Protein 2KC7 (pdb70)

Foldseek 3Di:
DCLLVVLLVCLVVLVQVVSLVSLVVVVVVDVPCNLSSLQSNLSSVVVVPNLVSNLVSLVVSVVVPVVRCSVVVNVVSLVVCVVPDCPCPCVSPNDDDDD

CATH classification: 1.25.40.10

Radius of gyration: 13.94 Å; Cα contacts (8 Å, |Δi|>4): 103; chains: 1; bounding box: 22×39×33 Å

InterPro domains:
  IPR011990 Tetratricopeptide-like helical domain superfamily [G3DSA:1.25.40.10] (1-91)
  IPR011990 Tetratricopeptide-like helical domain superfamily [SSF48452] (9-90)
  IPR019734 Tetratricopeptide repeat [PF00515] (36-67)
  IPR019734 Tetratricopeptide repeat [PS50005] (35-68)
  IPR019734 Tetratricopeptide repeat [SM00028] (35-68)

Structure (mmCIF, N/CA/C/O backbone):
data_2KC7
#
_entry.id   2KC7
#
loop_
_atom_site.group_PDB
_atom_site.id
_atom_site.type_symbol
_atom_site.label_atom_id
_atom_site.label_alt_id
_atom_site.label_comp_id
_atom_site.label_asym_id
_atom_site.label_entity_id
_atom_site.label_seq_id
_atom_site.pdbx_PDB_ins_code
_atom_site.Cartn_x
_atom_site.Cartn_y
_atom_site.Cartn_z
_atom_site.occupancy
_atom_site.B_iso_or_equiv
_atom_site.auth_seq_id
_atom_site.auth_comp_id
_atom_site.auth_asym_id
_atom_site.auth_atom_id
_atom_site.pdbx_PDB_model_num
ATOM 1 N N . MET A 1 1 ? -3.820 11.199 16.458 1.00 51.53 1 MET A N 1
ATOM 2 C CA . MET A 1 1 ? -5.066 10.665 15.861 1.00 1.14 1 MET A CA 1
ATOM 3 C C . MET A 1 1 ? -4.750 9.996 14.533 1.00 42.10 1 MET A C 1
ATOM 4 O O . MET A 1 1 ? -3.586 9.909 14.141 1.00 20.52 1 MET A O 1
ATOM 20 N N . ASP A 1 2 ? -5.780 9.525 13.840 1.00 4.10 2 ASP A N 1
ATOM 21 C CA . ASP A 1 2 ? -5.590 8.862 12.555 1.00 53.04 2 ASP A CA 1
ATOM 22 C C . ASP A 1 2 ? -5.447 9.900 11.446 1.00 15.14 2 ASP A C 1
ATOM 23 O O . ASP A 1 2 ? -6.425 10.271 10.792 1.00 63.12 2 ASP A O 1
ATOM 32 N N . GLN A 1 3 ? -4.228 10.393 11.267 1.00 31.20 3 GLN A N 1
ATOM 33 C CA . GLN A 1 3 ? -3.943 11.395 10.244 1.00 40.11 3 GLN A CA 1
ATOM 34 C C . GLN A 1 3 ? -4.002 10.763 8.864 1.00 73.20 3 GLN A C 1
ATOM 35 O O . GLN A 1 3 ? -4.247 11.431 7.855 1.00 33.12 3 GLN A O 1
ATOM 49 N N . LEU A 1 4 ? -3.786 9.460 8.844 1.00 14.25 4 LEU A N 1
ATOM 50 C CA . LEU A 1 4 ? -3.868 8.673 7.631 1.00 21.23 4 LEU A CA 1
ATOM 51 C C . LEU A 1 4 ? -5.260 8.756 7.014 1.00 61.33 4 LEU A C 1
ATOM 52 O O . LEU A 1 4 ? -5.415 8.542 5.817 1.00 41.21 4 LEU A O 1
ATOM 68 N N . LYS A 1 5 ? -6.268 9.045 7.840 1.00 52.11 5 LYS A N 1
ATOM 69 C CA . LYS A 1 5 ? -7.639 9.221 7.360 1.00 64.15 5 LYS A CA 1
ATOM 70 C C . LYS A 1 5 ? -7.685 10.195 6.187 1.00 72.43 5 LYS A C 1
ATOM 71 O O . LYS A 1 5 ? -8.356 9.937 5.189 1.00 52.34 5 LYS A O 1
ATOM 90 N N . THR A 1 6 ? -6.956 11.301 6.307 1.00 51.10 6 THR A N 1
ATOM 91 C CA . THR A 1 6 ? -6.875 12.292 5.241 1.00 13.51 6 THR A CA 1
ATOM 92 C C . THR A 1 6 ? -6.337 11.653 3.963 1.00 32.45 6 THR A C 1
ATOM 93 O O . THR A 1 6 ? -6.851 11.880 2.866 1.00 45.52 6 THR A O 1
ATOM 104 N N . ILE A 1 7 ? -5.315 10.831 4.131 1.00 41.14 7 ILE A N 1
ATOM 105 C CA . ILE A 1 7 ? -4.706 10.102 3.031 1.00 33.51 7 ILE A CA 1
ATOM 106 C C . ILE A 1 7 ? -5.688 9.084 2.453 1.00 4.34 7 ILE A C 1
ATOM 107 O O . ILE A 1 7 ? -5.814 8.945 1.237 1.00 62.41 7 ILE A O 1
ATOM 123 N N . LYS A 1 8 ? -6.397 8.398 3.340 1.00 11.24 8 LYS A N 1
ATOM 124 C CA . LYS A 1 8 ? -7.415 7.433 2.945 1.00 14.34 8 LYS A CA 1
ATOM 125 C C . LYS A 1 8 ? -8.506 8.118 2.124 1.00 3.11 8 LYS A C 1
ATOM 126 O O . LYS A 1 8 ? -9.029 7.547 1.165 1.00 11.52 8 LYS A O 1
ATOM 145 N N . GLU A 1 9 ? -8.830 9.352 2.497 1.00 22.03 9 GLU A N 1
ATOM 146 C CA . GLU A 1 9 ? -9.781 10.161 1.744 1.00 13.50 9 GLU A CA 1
ATOM 147 C C . GLU A 1 9 ? -9.232 10.476 0.356 1.00 43.42 9 GLU A C 1
ATOM 148 O O . GLU A 1 9 ? -9.938 10.357 -0.645 1.00 12.20 9 GLU A O 1
ATOM 160 N N . LEU A 1 10 ? -7.964 10.868 0.304 1.00 53.12 10 LEU A N 1
ATOM 161 C CA . LEU A 1 10 ? -7.304 11.199 -0.958 1.00 42.14 10 LEU A CA 1
ATOM 162 C C . LEU A 1 10 ? -7.286 9.994 -1.892 1.00 31.30 10 LEU A C 1
ATOM 163 O O . LEU A 1 10 ? -7.599 10.112 -3.076 1.00 23.53 10 LEU A O 1
ATOM 179 N N . ILE A 1 11 ? -6.938 8.836 -1.344 1.00 13.45 11 ILE A N 1
ATOM 180 C CA . ILE A 1 11 ? -6.893 7.595 -2.112 1.00 74.21 11 ILE A CA 1
ATOM 181 C C . ILE A 1 11 ? -8.261 7.271 -2.722 1.00 14.12 11 ILE A C 1
ATOM 182 O O . ILE A 1 11 ? -8.351 6.842 -3.872 1.00 72.00 11 ILE A O 1
ATOM 198 N N . ASN A 1 12 ? -9.325 7.503 -1.962 1.00 42.20 12 ASN A N 1
ATOM 199 C CA . ASN A 1 12 ? -10.679 7.259 -2.455 1.00 2.33 12 ASN A CA 1
ATOM 200 C C . ASN A 1 12 ? -11.049 8.247 -3.555 1.00 30.33 12 ASN A C 1
ATOM 201 O O . ASN A 1 12 ? -11.691 7.882 -4.539 1.00 13.20 12 ASN A O 1
ATOM 212 N N . GLN A 1 13 ? -10.625 9.493 -3.392 1.00 30.42 13 GLN A N 1
ATOM 213 C CA . GLN A 1 13 ? -10.925 10.540 -4.363 1.00 51.13 13 GLN A CA 1
ATOM 214 C C . GLN A 1 13 ? -10.193 10.309 -5.681 1.00 50.14 13 GLN A C 1
ATOM 215 O O . GLN A 1 13 ? -10.665 10.722 -6.739 1.00 73.32 13 GLN A O 1
ATOM 229 N N . GLY A 1 14 ? -9.056 9.635 -5.612 1.00 10.22 14 GLY A N 1
ATOM 230 C CA . GLY A 1 14 ? -8.222 9.462 -6.787 1.00 42.34 14 GLY A CA 1
ATOM 231 C C . GLY A 1 14 ? -6.994 10.342 -6.715 1.00 32.22 14 GLY A C 1
ATOM 232 O O . GLY A 1 14 ? -6.194 10.406 -7.649 1.00 74.41 14 GLY A O 1
ATOM 236 N N . ASP A 1 15 ? -6.837 10.995 -5.575 1.00 72.42 15 ASP A N 1
ATOM 237 C CA . ASP A 1 15 ? -5.730 11.909 -5.340 1.00 1.11 15 ASP A CA 1
ATOM 238 C C . ASP A 1 15 ? -4.559 11.145 -4.725 1.00 40.23 15 ASP A C 1
ATOM 239 O O . ASP A 1 15 ? -3.965 11.564 -3.728 1.00 4.22 15 ASP A O 1
ATOM 248 N N . ILE A 1 16 ? -4.243 10.016 -5.348 1.00 10.31 16 ILE A N 1
ATOM 249 C CA . ILE A 1 16 ? -3.223 9.095 -4.865 1.00 55.23 16 ILE A CA 1
ATOM 250 C C . ILE A 1 16 ? -1.857 9.768 -4.722 1.00 23.52 16 ILE A C 1
ATOM 251 O O . ILE A 1 16 ? -1.119 9.469 -3.788 1.00 21.20 16 ILE A O 1
ATOM 267 N N . GLU A 1 17 ? -1.528 10.682 -5.625 1.00 61.14 17 GLU A N 1
ATOM 268 C CA . GLU A 1 17 ? -0.221 11.336 -5.593 1.00 1.43 17 GLU A CA 1
ATOM 269 C C . GLU A 1 17 ? -0.011 12.109 -4.293 1.00 13.54 17 GLU A C 1
ATOM 270 O O . GLU A 1 17 ? 1.057 12.033 -3.684 1.00 61.04 17 GLU A O 1
ATOM 282 N N . ASN A 1 18 ? -1.029 12.840 -3.862 1.00 61.43 18 ASN A N 1
ATOM 283 C CA . ASN A 1 18 ? -0.954 13.574 -2.603 1.00 15.03 18 ASN A CA 1
ATOM 284 C C . ASN A 1 18 ? -1.005 12.611 -1.431 1.00 21.33 18 ASN A C 1
ATOM 285 O O . ASN A 1 18 ? -0.367 12.829 -0.402 1.00 61.14 18 ASN A O 1
ATOM 296 N N . ALA A 1 19 ? -1.766 11.541 -1.604 1.00 75.23 19 ALA A N 1
ATOM 297 C CA . ALA A 1 19 ? -1.853 10.494 -0.601 1.00 2.42 19 ALA A CA 1
ATOM 298 C C . ALA A 1 19 ? -0.486 9.858 -0.380 1.00 52.02 19 ALA A C 1
ATOM 299 O O . ALA A 1 19 ? 0.005 9.795 0.744 1.00 14.13 19 ALA A O 1
ATOM 306 N N . LEU A 1 20 ? 0.130 9.409 -1.470 1.00 42.42 20 LEU A N 1
ATOM 307 C CA . LEU A 1 20 ? 1.457 8.808 -1.427 1.00 51.03 20 LEU A CA 1
ATOM 308 C C . LEU A 1 20 ? 2.463 9.774 -0.826 1.00 75.33 20 LEU A C 1
ATOM 309 O O . LEU A 1 20 ? 3.324 9.380 -0.045 1.00 42.51 20 LEU A O 1
ATOM 325 N N . GLN A 1 21 ? 2.340 11.040 -1.199 1.00 12.24 21 GLN A N 1
ATOM 326 C CA . GLN A 1 21 ? 3.225 12.080 -0.711 1.00 21.11 21 GLN A CA 1
ATOM 327 C C . GLN A 1 21 ? 3.176 12.158 0.812 1.00 2.32 21 GLN A C 1
ATOM 328 O O . GLN A 1 21 ? 4.210 12.131 1.483 1.00 14.14 21 GLN A O 1
ATOM 342 N N . ALA A 1 22 ? 1.965 12.230 1.348 1.00 34.31 22 ALA A N 1
ATOM 343 C CA . ALA A 1 22 ? 1.761 12.300 2.786 1.00 44.20 22 ALA A CA 1
ATOM 344 C C . ALA A 1 22 ? 2.184 11.001 3.461 1.00 43.10 22 ALA A C 1
ATOM 345 O O . ALA A 1 22 ? 2.672 11.005 4.590 1.00 74.11 22 ALA A O 1
ATOM 352 N N . LEU A 1 23 ? 2.000 9.891 2.758 1.00 1.12 23 LEU A N 1
ATOM 353 C CA . LEU A 1 23 ? 2.416 8.587 3.255 1.00 4.14 23 LEU A CA 1
ATOM 354 C C . LEU A 1 23 ? 3.935 8.523 3.395 1.00 15.44 23 LEU A C 1
ATOM 355 O O . LEU A 1 23 ? 4.449 8.037 4.400 1.00 55.22 23 LEU A O 1
ATOM 371 N N . GLU A 1 24 ? 4.641 9.037 2.390 1.00 75.25 24 GLU A N 1
ATOM 372 C CA . GLU A 1 24 ? 6.098 9.127 2.432 1.00 44.22 24 GLU A CA 1
ATOM 373 C C . GLU A 1 24 ? 6.551 9.882 3.678 1.00 40.33 24 GLU A C 1
ATOM 374 O O . GLU A 1 24 ? 7.522 9.499 4.336 1.00 12.41 24 GLU A O 1
ATOM 386 N N . GLU A 1 25 ? 5.831 10.951 3.992 1.00 13.51 25 GLU A N 1
ATOM 387 C CA . GLU A 1 25 ? 6.120 11.758 5.175 1.00 33.42 25 GLU A CA 1
ATOM 388 C C . GLU A 1 25 ? 5.823 10.966 6.443 1.00 30.22 25 GLU A C 1
ATOM 389 O O . GLU A 1 25 ? 6.618 10.950 7.386 1.00 71.35 25 GLU A O 1
ATOM 401 N N . PHE A 1 26 ? 4.676 10.298 6.443 1.00 13.02 26 PHE A N 1
ATOM 402 C CA . PHE A 1 26 ? 4.220 9.520 7.590 1.00 11.02 26 PHE A CA 1
ATOM 403 C C . PHE A 1 26 ? 5.214 8.416 7.945 1.00 30.51 26 PHE A C 1
ATOM 404 O O . PHE A 1 26 ? 5.430 8.120 9.121 1.00 44.14 26 PHE A O 1
ATOM 421 N N . LEU A 1 27 ? 5.829 7.822 6.927 1.00 43.02 27 LEU A N 1
ATOM 422 C CA . LEU A 1 27 ? 6.810 6.759 7.136 1.00 20.44 27 LEU A CA 1
ATOM 423 C C . LEU A 1 27 ? 7.951 7.238 8.029 1.00 33.44 27 LEU A C 1
ATOM 424 O O . LEU A 1 27 ? 8.505 6.477 8.819 1.00 5.23 27 LEU A O 1
ATOM 440 N N . GLN A 1 28 ? 8.272 8.515 7.919 1.00 1.24 28 GLN A N 1
ATOM 441 C CA . GLN A 1 28 ? 9.425 9.079 8.602 1.00 25.33 28 GLN A CA 1
ATOM 442 C C . GLN A 1 28 ? 9.078 9.549 10.015 1.00 72.21 28 GLN A C 1
ATOM 443 O O . GLN A 1 28 ? 9.969 9.878 10.798 1.00 14.21 28 GLN A O 1
ATOM 457 N N . THR A 1 29 ? 7.792 9.579 10.344 1.00 13.52 29 THR A N 1
ATOM 458 C CA . THR A 1 29 ? 7.361 10.079 11.645 1.00 25.03 29 THR A CA 1
ATOM 459 C C . THR A 1 29 ? 6.670 8.987 12.472 1.00 11.44 29 THR A C 1
ATOM 460 O O . THR A 1 29 ? 6.198 9.242 13.583 1.00 42.23 29 THR A O 1
ATOM 471 N N . GLU A 1 30 ? 6.630 7.772 11.945 1.00 63.25 30 GLU A N 1
ATOM 472 C CA . GLU A 1 30 ? 5.988 6.667 12.628 1.00 11.44 30 GLU A CA 1
ATOM 473 C C . GLU A 1 30 ? 6.847 5.414 12.575 1.00 32.20 30 GLU A C 1
ATOM 474 O O . GLU A 1 30 ? 7.056 4.825 11.521 1.00 64.33 30 GLU A O 1
ATOM 486 N N . PRO A 1 31 ? 7.377 5.025 13.728 1.00 43.01 31 PRO A N 1
ATOM 487 C CA . PRO A 1 31 ? 8.179 3.807 13.891 1.00 45.02 31 PRO A CA 1
ATOM 488 C C . PRO A 1 31 ? 7.405 2.519 13.608 1.00 0.35 31 PRO A C 1
ATOM 489 O O . PRO A 1 31 ? 7.965 1.548 13.091 1.00 14.32 31 PRO A O 1
ATOM 500 N N . VAL A 1 32 ? 6.123 2.510 13.940 1.00 51.13 32 VAL A N 1
ATOM 501 C CA . VAL A 1 32 ? 5.337 1.279 13.885 1.00 12.24 32 VAL A CA 1
ATOM 502 C C . VAL A 1 32 ? 4.119 1.403 12.965 1.00 51.31 32 VAL A C 1
ATOM 503 O O . VAL A 1 32 ? 3.758 0.447 12.279 1.00 74.22 32 VAL A O 1
ATOM 516 N N . GLY A 1 33 ? 3.523 2.589 12.913 1.00 62.11 33 GLY A N 1
ATOM 517 C CA . GLY A 1 33 ? 2.292 2.780 12.161 1.00 31.22 33 GLY A CA 1
ATOM 518 C C . GLY A 1 33 ? 2.490 2.738 10.658 1.00 32.25 33 GLY A C 1
ATOM 519 O O . GLY A 1 33 ? 1.546 2.951 9.892 1.00 52.24 33 GLY A O 1
ATOM 523 N N . LYS A 1 34 ? 3.713 2.456 10.233 1.00 42.34 34 LYS A N 1
ATOM 524 C CA . LYS A 1 34 ? 4.030 2.369 8.818 1.00 22.03 34 LYS A CA 1
ATOM 525 C C . LYS A 1 34 ? 3.359 1.166 8.173 1.00 21.11 34 LYS A C 1
ATOM 526 O O . LYS A 1 34 ? 3.186 1.133 6.961 1.00 44.24 34 LYS A O 1
ATOM 545 N N . ASP A 1 35 ? 2.977 0.180 8.977 1.00 55.45 35 ASP A N 1
ATOM 546 C CA . ASP A 1 35 ? 2.340 -1.019 8.444 1.00 61.31 35 ASP A CA 1
ATOM 547 C C . ASP A 1 35 ? 0.983 -0.664 7.844 1.00 23.31 35 ASP A C 1
ATOM 548 O O . ASP A 1 35 ? 0.607 -1.174 6.785 1.00 43.31 35 ASP A O 1
ATOM 557 N N . GLU A 1 36 ? 0.269 0.242 8.503 1.00 54.32 36 GLU A N 1
ATOM 558 C CA . GLU A 1 36 ? -0.989 0.740 7.967 1.00 1.01 36 GLU A CA 1
ATOM 559 C C . GLU A 1 36 ? -0.714 1.664 6.786 1.00 64.41 36 GLU A C 1
ATOM 560 O O . GLU A 1 36 ? -1.459 1.680 5.806 1.00 34.01 36 GLU A O 1
ATOM 572 N N . ALA A 1 37 ? 0.376 2.416 6.883 1.00 53.20 37 ALA A N 1
ATOM 573 C CA . ALA A 1 37 ? 0.778 3.327 5.823 1.00 32.24 37 ALA A CA 1
ATOM 574 C C . ALA A 1 37 ? 1.093 2.569 4.536 1.00 60.41 37 ALA A C 1
ATOM 575 O O . ALA A 1 37 ? 0.537 2.875 3.485 1.00 61.32 37 ALA A O 1
ATOM 582 N N . TYR A 1 38 ? 1.967 1.566 4.631 1.00 34.21 38 TYR A N 1
ATOM 583 C CA . TYR A 1 38 ? 2.348 0.762 3.471 1.00 51.14 38 TYR A CA 1
ATOM 584 C C . TYR A 1 38 ? 1.128 0.087 2.856 1.00 41.50 38 TYR A C 1
ATOM 585 O O . TYR A 1 38 ? 1.034 -0.046 1.633 1.00 10.45 38 TYR A O 1
ATOM 603 N N . TYR A 1 39 ? 0.195 -0.331 3.708 1.00 50.14 39 TYR A N 1
ATOM 604 C CA . TYR A 1 39 ? -1.061 -0.906 3.242 1.00 64.20 39 TYR A CA 1
ATOM 605 C C . TYR A 1 39 ? -1.803 0.101 2.366 1.00 12.23 39 TYR A C 1
ATOM 606 O O . TYR A 1 39 ? -2.264 -0.232 1.273 1.00 33.42 39 TYR A O 1
ATOM 624 N N . LEU A 1 40 ? -1.892 1.336 2.846 1.00 62.41 40 LEU A N 1
ATOM 625 C CA . LEU A 1 40 ? -2.549 2.406 2.107 1.00 41.34 40 LEU A CA 1
ATOM 626 C C . LEU A 1 40 ? -1.796 2.723 0.822 1.00 41.12 40 LEU A C 1
ATOM 627 O O . LEU A 1 40 ? -2.406 2.931 -0.226 1.00 11.14 40 LEU A O 1
ATOM 643 N N . MET A 1 41 ? -0.471 2.755 0.909 1.00 1.21 41 MET A N 1
ATOM 644 C CA . MET A 1 41 ? 0.371 3.027 -0.252 1.00 41.34 41 MET A CA 1
ATOM 645 C C . MET A 1 41 ? 0.127 1.984 -1.332 1.00 3.02 41 MET A C 1
ATOM 646 O O . MET A 1 41 ? -0.154 2.321 -2.481 1.00 40.34 41 MET A O 1
ATOM 660 N N . GLY A 1 42 ? 0.207 0.717 -0.946 1.00 70.44 42 GLY A N 1
ATOM 661 C CA . GLY A 1 42 ? -0.048 -0.361 -1.879 1.00 15.53 42 GLY A CA 1
ATOM 662 C C . GLY A 1 42 ? -1.460 -0.321 -2.425 1.00 21.03 42 GLY A C 1
ATOM 663 O O . GLY A 1 42 ? -1.689 -0.625 -3.593 1.00 22.12 42 GLY A O 1
ATOM 667 N N . ASN A 1 43 ? -2.407 0.069 -1.581 1.00 31.12 43 ASN A N 1
ATOM 668 C CA . ASN A 1 43 ? -3.804 0.165 -1.985 1.00 71.22 43 ASN A CA 1
ATOM 669 C C . ASN A 1 43 ? -3.983 1.290 -3.002 1.00 21.43 43 ASN A C 1
ATOM 670 O O . ASN A 1 43 ? -4.771 1.176 -3.941 1.00 15.45 43 ASN A O 1
ATOM 681 N N . ALA A 1 44 ? -3.229 2.367 -2.812 1.00 14.23 44 ALA A N 1
ATOM 682 C CA . ALA A 1 44 ? -3.237 3.487 -3.741 1.00 74.43 44 ALA A CA 1
ATOM 683 C C . ALA A 1 44 ? -2.702 3.063 -5.105 1.00 50.52 44 ALA A C 1
ATOM 684 O O . ALA A 1 44 ? -3.304 3.363 -6.136 1.00 25.42 44 ALA A O 1
ATOM 691 N N . TYR A 1 45 ? -1.575 2.354 -5.106 1.00 74.24 45 TYR A N 1
ATOM 692 C CA . TYR A 1 45 ? -1.001 1.841 -6.350 1.00 24.41 45 TYR A CA 1
ATOM 693 C C . TYR A 1 45 ? -1.940 0.835 -7.010 1.00 34.41 45 TYR A C 1
ATOM 694 O O . TYR A 1 45 ? -2.076 0.810 -8.235 1.00 32.14 45 TYR A O 1
ATOM 712 N N . ARG A 1 46 ? -2.589 0.016 -6.192 1.00 63.24 46 ARG A N 1
ATOM 713 C CA . ARG A 1 46 ? -3.556 -0.961 -6.681 1.00 53.32 46 ARG A CA 1
ATOM 714 C C . ARG A 1 46 ? -4.757 -0.270 -7.336 1.00 34.24 46 ARG A C 1
ATOM 715 O O . ARG A 1 46 ? -5.390 -0.826 -8.235 1.00 20.01 46 ARG A O 1
ATOM 736 N N . LYS A 1 47 ? -5.064 0.944 -6.889 1.00 71.11 47 LYS A N 1
ATOM 737 C CA . LYS A 1 47 ? -6.102 1.751 -7.521 1.00 0.52 47 LYS A CA 1
ATOM 738 C C . LYS A 1 47 ? -5.610 2.335 -8.844 1.00 30.31 47 LYS A C 1
ATOM 739 O O . LYS A 1 47 ? -6.380 2.483 -9.791 1.00 5.13 47 LYS A O 1
ATOM 758 N N . LEU A 1 48 ? -4.326 2.671 -8.903 1.00 45.40 48 LEU A N 1
ATOM 759 C CA . LEU A 1 48 ? -3.735 3.224 -10.120 1.00 40.25 48 LEU A CA 1
ATOM 760 C C . LEU A 1 48 ? -3.640 2.160 -11.204 1.00 15.25 48 LEU A C 1
ATOM 761 O O . LEU A 1 48 ? -3.895 2.423 -12.381 1.00 53.52 48 LEU A O 1
ATOM 777 N N . GLY A 1 49 ? -3.266 0.958 -10.798 1.00 51.21 49 GLY A N 1
ATOM 778 C CA . GLY A 1 49 ? -3.120 -0.131 -11.737 1.00 22.51 49 GLY A CA 1
ATOM 779 C C . GLY A 1 49 ? -1.717 -0.691 -11.745 1.00 35.42 49 GLY A C 1
ATOM 780 O O . GLY A 1 49 ? -1.451 -1.704 -12.389 1.00 31.34 49 GLY A O 1
ATOM 784 N N . ASP A 1 50 ? -0.809 -0.030 -11.038 1.00 23.13 50 ASP A N 1
ATOM 785 C CA . ASP A 1 50 ? 0.555 -0.525 -10.927 1.00 13.13 50 ASP A CA 1
ATOM 786 C C . ASP A 1 50 ? 0.609 -1.586 -9.843 1.00 40.20 50 ASP A C 1
ATOM 787 O O . ASP A 1 50 ? 0.595 -1.280 -8.649 1.00 12.13 50 ASP A O 1
ATOM 796 N N . TRP A 1 51 ? 0.652 -2.832 -10.271 1.00 3.34 51 TRP A N 1
ATOM 797 C CA . TRP A 1 51 ? 0.577 -3.955 -9.359 1.00 51.11 51 TRP A CA 1
ATOM 798 C C . TRP A 1 51 ? 1.910 -4.189 -8.659 1.00 45.43 51 TRP A C 1
ATOM 799 O O . TRP A 1 51 ? 1.943 -4.579 -7.497 1.00 1.30 51 TRP A O 1
ATOM 820 N N . GLN A 1 52 ? 3.002 -3.925 -9.365 1.00 2.31 52 GLN A N 1
ATOM 821 C CA . GLN A 1 52 ? 4.338 -4.159 -8.827 1.00 72.33 52 GLN A CA 1
ATOM 822 C C . GLN A 1 52 ? 4.600 -3.256 -7.623 1.00 3.54 52 GLN A C 1
ATOM 823 O O . GLN A 1 52 ? 5.059 -3.715 -6.574 1.00 44.32 52 GLN A O 1
ATOM 837 N N . LYS A 1 53 ? 4.292 -1.972 -7.770 1.00 21.33 53 LYS A N 1
ATOM 838 C CA . LYS A 1 53 ? 4.438 -1.024 -6.674 1.00 24.02 53 LYS A CA 1
ATOM 839 C C . LYS A 1 53 ? 3.512 -1.397 -5.522 1.00 14.41 53 LYS A C 1
ATOM 840 O O . LYS A 1 53 ? 3.868 -1.236 -4.352 1.00 3.53 53 LYS A O 1
ATOM 859 N N . ALA A 1 54 ? 2.329 -1.898 -5.861 1.00 34.11 54 ALA A N 1
ATOM 860 C CA . ALA A 1 54 ? 1.376 -2.351 -4.860 1.00 52.42 54 ALA A CA 1
ATOM 861 C C . ALA A 1 54 ? 1.945 -3.527 -4.076 1.00 23.41 54 ALA A C 1
ATOM 862 O O . ALA A 1 54 ? 1.922 -3.531 -2.845 1.00 52.44 54 ALA A O 1
ATOM 869 N N . LEU A 1 55 ? 2.469 -4.511 -4.803 1.00 20.35 55 LEU A N 1
ATOM 870 C CA . LEU A 1 55 ? 3.063 -5.698 -4.197 1.00 42.33 55 LEU A CA 1
ATOM 871 C C . LEU A 1 55 ? 4.179 -5.321 -3.238 1.00 11.52 55 LEU A C 1
ATOM 872 O O . LEU A 1 55 ? 4.223 -5.805 -2.109 1.00 3.32 55 LEU A O 1
ATOM 888 N N . ASN A 1 56 ? 5.075 -4.457 -3.698 1.00 14.12 56 ASN A N 1
ATOM 889 C CA . ASN A 1 56 ? 6.225 -4.044 -2.898 1.00 63.24 56 ASN A CA 1
ATOM 890 C C . ASN A 1 56 ? 5.789 -3.336 -1.622 1.00 51.22 56 ASN A C 1
ATOM 891 O O . ASN A 1 56 ? 6.358 -3.560 -0.554 1.00 63.45 56 ASN A O 1
ATOM 902 N N . ASN A 1 57 ? 4.771 -2.492 -1.724 1.00 53.12 57 ASN A N 1
ATOM 903 C CA . ASN A 1 57 ? 4.284 -1.764 -0.560 1.00 23.44 57 ASN A CA 1
ATOM 904 C C . ASN A 1 57 ? 3.518 -2.687 0.380 1.00 54.31 57 ASN A C 1
ATOM 905 O O . ASN A 1 57 ? 3.676 -2.603 1.598 1.00 44.52 57 ASN A O 1
ATOM 916 N N . TYR A 1 58 ? 2.707 -3.582 -0.179 1.00 63.43 58 TYR A N 1
ATOM 917 C CA . TYR A 1 58 ? 2.031 -4.594 0.630 1.00 74.44 58 TYR A CA 1
ATOM 918 C C . TYR A 1 58 ? 3.061 -5.464 1.340 1.00 62.43 58 TYR A C 1
ATOM 919 O O . TYR A 1 58 ? 2.933 -5.751 2.526 1.00 64.24 58 TYR A O 1
ATOM 937 N N . GLN A 1 59 ? 4.091 -5.866 0.599 1.00 4.44 59 GLN A N 1
ATOM 938 C CA . GLN A 1 59 ? 5.171 -6.680 1.146 1.00 72.10 59 GLN A CA 1
ATOM 939 C C . GLN A 1 59 ? 5.838 -5.968 2.316 1.00 50.42 59 GLN A C 1
ATOM 940 O O . GLN A 1 59 ? 6.100 -6.577 3.350 1.00 73.23 59 GLN A O 1
ATOM 954 N N . SER A 1 60 ? 6.090 -4.676 2.150 1.00 51.30 60 SER A N 1
ATOM 955 C CA . SER A 1 60 ? 6.717 -3.875 3.193 1.00 63.34 60 SER A CA 1
ATOM 956 C C . SER A 1 60 ? 5.862 -3.861 4.463 1.00 53.22 60 SER A C 1
ATOM 957 O O . SER A 1 60 ? 6.388 -3.890 5.576 1.00 15.11 60 SER A O 1
ATOM 965 N N . ALA A 1 61 ? 4.544 -3.831 4.291 1.00 53.31 61 ALA A N 1
ATOM 966 C CA . ALA A 1 61 ? 3.630 -3.888 5.424 1.00 22.13 61 ALA A CA 1
ATOM 967 C C . ALA A 1 61 ? 3.668 -5.267 6.076 1.00 52.43 61 ALA A C 1
ATOM 968 O O . ALA A 1 61 ? 3.686 -5.385 7.301 1.00 22.23 61 ALA A O 1
ATOM 975 N N . ILE A 1 62 ? 3.694 -6.303 5.241 1.00 60.31 62 ILE A N 1
ATOM 976 C CA . ILE A 1 62 ? 3.790 -7.683 5.709 1.00 62.13 62 ILE A CA 1
ATOM 977 C C . ILE A 1 62 ? 5.082 -7.900 6.492 1.00 34.14 62 ILE A C 1
ATOM 978 O O . ILE A 1 62 ? 5.098 -8.590 7.513 1.00 61.00 62 ILE A O 1
ATOM 994 N N . GLU A 1 63 ? 6.164 -7.304 6.009 1.00 53.34 63 GLU A N 1
ATOM 995 C CA . GLU A 1 63 ? 7.463 -7.440 6.650 1.00 42.43 63 GLU A CA 1
ATOM 996 C C . GLU A 1 63 ? 7.477 -6.783 8.026 1.00 11.15 63 GLU A C 1
ATOM 997 O O . GLU A 1 63 ? 8.177 -7.244 8.929 1.00 30.21 63 GLU A O 1
ATOM 1009 N N . LEU A 1 64 ? 6.705 -5.717 8.191 1.00 65.14 64 LEU A N 1
ATOM 1010 C CA . LEU A 1 64 ? 6.578 -5.073 9.492 1.00 13.23 64 LEU A CA 1
ATOM 1011 C C . LEU A 1 64 ? 5.628 -5.868 10.377 1.00 34.21 64 LEU A C 1
ATOM 1012 O O . LEU A 1 64 ? 5.999 -6.313 11.464 1.00 75.31 64 LEU A O 1
ATOM 1028 N N . ASN A 1 65 ? 4.412 -6.061 9.895 1.00 53.24 65 ASN A N 1
ATOM 1029 C CA . ASN A 1 65 ? 3.419 -6.836 10.618 1.00 2.21 65 ASN A CA 1
ATOM 1030 C C . ASN A 1 65 ? 2.809 -7.887 9.712 1.00 64.22 65 ASN A C 1
ATOM 1031 O O . ASN A 1 65 ? 2.036 -7.564 8.812 1.00 1.55 65 ASN A O 1
ATOM 1042 N N . PRO A 1 66 ? 3.142 -9.163 9.934 1.00 44.32 66 PRO A N 1
ATOM 1043 C CA . PRO A 1 66 ? 2.524 -10.277 9.212 1.00 1.11 66 PRO A CA 1
ATOM 1044 C C . PRO A 1 66 ? 1.070 -10.473 9.637 1.00 25.20 66 PRO A C 1
ATOM 1045 O O . PRO A 1 66 ? 0.375 -11.359 9.148 1.00 54.11 66 PRO A O 1
ATOM 1056 N N . ASP A 1 67 ? 0.627 -9.631 10.560 1.00 14.33 67 ASP A N 1
ATOM 1057 C CA . ASP A 1 67 ? -0.739 -9.669 11.065 1.00 54.31 67 ASP A CA 1
ATOM 1058 C C . ASP A 1 67 ? -1.606 -8.653 10.327 1.00 52.23 67 ASP A C 1
ATOM 1059 O O . ASP A 1 67 ? -2.823 -8.604 10.506 1.00 13.21 67 ASP A O 1
ATOM 1068 N N . SER A 1 68 ? -0.968 -7.851 9.483 1.00 41.30 68 SER A N 1
ATOM 1069 C CA . SER A 1 68 ? -1.661 -6.799 8.755 1.00 2.01 68 SER A CA 1
ATOM 1070 C C . SER A 1 68 ? -2.546 -7.395 7.656 1.00 72.32 68 SER A C 1
ATOM 1071 O O . SER A 1 68 ? -2.342 -8.537 7.234 1.00 42.32 68 SER A O 1
ATOM 1079 N N . PRO A 1 69 ? -3.543 -6.634 7.174 1.00 10.00 69 PRO A N 1
ATOM 1080 C CA . PRO A 1 69 ? -4.409 -7.066 6.072 1.00 54.30 69 PRO A CA 1
ATOM 1081 C C . PRO A 1 69 ? -3.676 -7.058 4.731 1.00 13.44 69 PRO A C 1
ATOM 1082 O O . PRO A 1 69 ? -4.220 -7.476 3.707 1.00 62.13 69 PRO A O 1
ATOM 1093 N N . ALA A 1 70 ? -2.428 -6.599 4.751 1.00 53.43 70 ALA A N 1
ATOM 1094 C CA . ALA A 1 70 ? -1.629 -6.468 3.539 1.00 33.13 70 ALA A CA 1
ATOM 1095 C C . ALA A 1 70 ? -1.310 -7.827 2.933 1.00 61.42 70 ALA A C 1
ATOM 1096 O O . ALA A 1 70 ? -1.020 -7.930 1.742 1.00 71.42 70 ALA A O 1
ATOM 1103 N N . LEU A 1 71 ? -1.368 -8.871 3.752 1.00 33.24 71 LEU A N 1
ATOM 1104 C CA . LEU A 1 71 ? -1.140 -10.226 3.272 1.00 34.21 71 LEU A CA 1
ATOM 1105 C C . LEU A 1 71 ? -2.225 -10.617 2.282 1.00 34.33 71 LEU A C 1
ATOM 1106 O O . LEU A 1 71 ? -1.941 -11.032 1.156 1.00 51.24 71 LEU A O 1
ATOM 1122 N N . GLN A 1 72 ? -3.470 -10.448 2.706 1.00 43.55 72 GLN A N 1
ATOM 1123 C CA . GLN A 1 72 ? -4.611 -10.785 1.874 1.00 22.14 72 GLN A CA 1
ATOM 1124 C C . GLN A 1 72 ? -4.681 -9.836 0.687 1.00 12.12 72 GLN A C 1
ATOM 1125 O O . GLN A 1 72 ? -5.077 -10.222 -0.410 1.00 52.45 72 GLN A O 1
ATOM 1139 N N . ALA A 1 73 ? -4.267 -8.598 0.919 1.00 72.44 73 ALA A N 1
ATOM 1140 C CA . ALA A 1 73 ? -4.270 -7.576 -0.120 1.00 43.03 73 ALA A CA 1
ATOM 1141 C C . ALA A 1 73 ? -3.235 -7.879 -1.202 1.00 24.30 73 ALA A C 1
ATOM 1142 O O . ALA A 1 73 ? -3.496 -7.696 -2.392 1.00 62.41 73 ALA A O 1
ATOM 1149 N N . ARG A 1 74 ? -2.059 -8.350 -0.793 1.00 41.41 74 ARG A N 1
ATOM 1150 C CA . ARG A 1 74 ? -1.013 -8.691 -1.749 1.00 62.42 74 ARG A CA 1
ATOM 1151 C C . ARG A 1 74 ? -1.428 -9.916 -2.551 1.00 3.53 74 ARG A C 1
ATOM 1152 O O . ARG A 1 74 ? -1.210 -9.986 -3.759 1.00 1.13 74 ARG A O 1
ATOM 1173 N N . LYS A 1 75 ? -2.042 -10.873 -1.867 1.00 53.25 75 LYS A N 1
ATOM 1174 C CA . LYS A 1 75 ? -2.563 -12.070 -2.515 1.00 3.14 75 LYS A CA 1
ATOM 1175 C C . LYS A 1 75 ? -3.701 -11.715 -3.467 1.00 52.21 75 LYS A C 1
ATOM 1176 O O . LYS A 1 75 ? -3.881 -12.357 -4.501 1.00 0.33 75 LYS A O 1
ATOM 1195 N N . MET A 1 76 ? -4.458 -10.685 -3.111 1.00 0.50 76 MET A N 1
ATOM 1196 C CA . MET A 1 76 ? -5.520 -10.170 -3.965 1.00 1.23 76 MET A CA 1
ATOM 1197 C C . MET A 1 76 ? -4.927 -9.719 -5.300 1.00 10.13 76 MET A C 1
ATOM 1198 O O . MET A 1 76 ? -5.391 -10.120 -6.373 1.00 51.22 76 MET A O 1
ATOM 1212 N N . VAL A 1 77 ? -3.881 -8.904 -5.215 1.00 62.02 77 VAL A N 1
ATOM 1213 C CA . VAL A 1 77 ? -3.191 -8.407 -6.398 1.00 71.50 77 VAL A CA 1
ATOM 1214 C C . VAL A 1 77 ? -2.523 -9.557 -7.155 1.00 24.31 77 VAL A C 1
ATOM 1215 O O . VAL A 1 77 ? -2.543 -9.595 -8.387 1.00 20.52 77 VAL A O 1
ATOM 1228 N N . MET A 1 78 ? -1.951 -10.500 -6.408 1.00 40.24 78 MET A N 1
ATOM 1229 C CA . MET A 1 78 ? -1.316 -11.678 -7.000 1.00 3.22 78 MET A CA 1
ATOM 1230 C C . MET A 1 78 ? -2.303 -12.460 -7.853 1.00 42.03 78 MET A C 1
ATOM 1231 O O . MET A 1 78 ? -1.972 -12.897 -8.953 1.00 52.42 78 MET A O 1
ATOM 1245 N N . ASP A 1 79 ? -3.512 -12.633 -7.337 1.00 55.42 79 ASP A N 1
ATOM 1246 C CA . ASP A 1 79 ? -4.568 -13.329 -8.071 1.00 44.14 79 ASP A CA 1
ATOM 1247 C C . ASP A 1 79 ? -4.850 -12.638 -9.399 1.00 40.44 79 ASP A C 1
ATOM 1248 O O . ASP A 1 79 ? -4.968 -13.289 -10.439 1.00 51.51 79 ASP A O 1
ATOM 1257 N N . ILE A 1 80 ? -4.943 -11.315 -9.359 1.00 50.32 80 ILE A N 1
ATOM 1258 C CA . ILE A 1 80 ? -5.201 -10.535 -10.561 1.00 73.24 80 ILE A CA 1
ATOM 1259 C C . ILE A 1 80 ? -4.032 -10.655 -11.539 1.00 72.30 80 ILE A C 1
ATOM 1260 O O . ILE A 1 80 ? -4.229 -10.829 -12.743 1.00 12.52 80 ILE A O 1
ATOM 1276 N N . LEU A 1 81 ? -2.817 -10.579 -11.013 1.00 35.33 81 LEU A N 1
ATOM 1277 C CA . LEU A 1 81 ? -1.615 -10.737 -11.830 1.00 43.02 81 LEU A CA 1
ATOM 1278 C C . LEU A 1 81 ? -1.538 -12.130 -12.437 1.00 32.42 81 LEU A C 1
ATOM 1279 O O . LEU A 1 81 ? -1.154 -12.289 -13.596 1.00 12.54 81 LEU A O 1
ATOM 1295 N N . ASN A 1 82 ? -1.914 -13.128 -11.649 1.00 3.22 82 ASN A N 1
ATOM 1296 C CA . ASN A 1 82 ? -1.938 -14.515 -12.105 1.00 60.11 82 ASN A CA 1
ATOM 1297 C C . ASN A 1 82 ? -2.927 -14.674 -13.257 1.00 35.42 82 ASN A C 1
ATOM 1298 O O . ASN A 1 82 ? -2.771 -15.546 -14.115 1.00 1.25 82 ASN A O 1
ATOM 1309 N N . PHE A 1 83 ? -3.946 -13.822 -13.271 1.00 30.33 83 PHE A N 1
ATOM 1310 C CA . PHE A 1 83 ? -4.915 -13.798 -14.358 1.00 51.23 83 PHE A CA 1
ATOM 1311 C C . PHE A 1 83 ? -4.309 -13.145 -15.602 1.00 24.32 83 PHE A C 1
ATOM 1312 O O . PHE A 1 83 ? -4.588 -13.559 -16.726 1.00 33.21 83 PHE A O 1
ATOM 1329 N N . TYR A 1 84 ? -3.466 -12.137 -15.395 1.00 42.23 84 TYR A N 1
ATOM 1330 C CA . TYR A 1 84 ? -2.831 -11.427 -16.503 1.00 13.34 84 TYR A CA 1
ATOM 1331 C C . TYR A 1 84 ? -1.702 -12.244 -17.128 1.00 43.24 84 TYR A C 1
ATOM 1332 O O . TYR A 1 84 ? -1.876 -12.849 -18.185 1.00 43.14 84 TYR A O 1
ATOM 1350 N N . ASN A 1 85 ? -0.553 -12.273 -16.464 1.00 54.00 85 ASN A N 1
ATOM 1351 C CA . ASN A 1 85 ? 0.640 -12.898 -17.028 1.00 2.20 85 ASN A CA 1
ATOM 1352 C C . ASN A 1 85 ? 1.621 -13.297 -15.934 1.00 21.12 85 ASN A C 1
ATOM 1353 O O . ASN A 1 85 ? 1.602 -12.739 -14.839 1.00 75.32 85 ASN A O 1
ATOM 1364 N N . LYS A 1 86 ? 2.485 -14.252 -16.240 1.00 22.43 86 LYS A N 1
ATOM 1365 C CA . LYS A 1 86 ? 3.450 -14.747 -15.269 1.00 35.10 86 LYS A CA 1
ATOM 1366 C C . LYS A 1 86 ? 4.871 -14.377 -15.677 1.00 64.54 86 LYS A C 1
ATOM 1367 O O . LYS A 1 86 ? 5.831 -14.754 -15.004 1.00 73.52 86 LYS A O 1
ATOM 1386 N N . ASP A 1 87 ? 4.996 -13.640 -16.779 1.00 3.41 87 ASP A N 1
ATOM 1387 C CA . ASP A 1 87 ? 6.303 -13.284 -17.344 1.00 35.34 87 ASP A CA 1
ATOM 1388 C C . ASP A 1 87 ? 7.212 -12.637 -16.307 1.00 12.32 87 ASP A C 1
ATOM 1389 O O . ASP A 1 87 ? 8.405 -12.938 -16.238 1.00 14.30 87 ASP A O 1
ATOM 1398 N N . MET A 1 88 ? 6.649 -11.759 -15.492 1.00 75.14 88 MET A N 1
ATOM 1399 C CA . MET A 1 88 ? 7.417 -11.108 -14.440 1.00 74.00 88 MET A CA 1
ATOM 1400 C C . MET A 1 88 ? 7.156 -11.788 -13.100 1.00 64.33 88 MET A C 1
ATOM 1401 O O . MET A 1 88 ? 7.880 -11.574 -12.128 1.00 1.31 88 MET A O 1
ATOM 1415 N N . TYR A 1 89 ? 6.132 -12.636 -13.064 1.00 0.54 89 TYR A N 1
ATOM 1416 C CA . TYR A 1 89 ? 5.697 -13.263 -11.832 1.00 53.32 89 TYR A CA 1
ATOM 1417 C C . TYR A 1 89 ? 6.652 -14.384 -11.446 1.00 52.04 89 TYR A C 1
ATOM 1418 O O . TYR A 1 89 ? 6.982 -14.557 -10.274 1.00 61.33 89 TYR A O 1
ATOM 1436 N N . ASN A 1 90 ? 7.118 -15.113 -12.454 1.00 72.30 90 ASN A N 1
ATOM 1437 C CA . ASN A 1 90 ? 8.056 -16.215 -12.251 1.00 70.51 90 ASN A CA 1
ATOM 1438 C C . ASN A 1 90 ? 9.408 -15.699 -11.774 1.00 53.23 90 ASN A C 1
ATOM 1439 O O . ASN A 1 90 ? 10.249 -16.467 -11.305 1.00 51.21 90 ASN A O 1
ATOM 1450 N N . GLN A 1 91 ? 9.615 -14.396 -11.913 1.00 62.12 91 GLN A N 1
ATOM 1451 C CA . GLN A 1 91 ? 10.857 -13.768 -11.490 1.00 44.21 91 GLN A CA 1
ATOM 1452 C C . GLN A 1 91 ? 10.758 -13.355 -10.027 1.00 41.52 91 GLN A C 1
ATOM 1453 O O . GLN A 1 91 ? 11.737 -13.422 -9.281 1.00 1.13 91 GLN A O 1
ATOM 1467 N N . LEU A 1 92 ? 9.564 -12.933 -9.626 1.00 32.42 92 LEU A N 1
ATOM 1468 C CA . LEU A 1 92 ? 9.310 -12.536 -8.249 1.00 10.41 92 LEU A CA 1
ATOM 1469 C C . LEU A 1 92 ? 9.290 -13.762 -7.349 1.00 13.14 92 LEU A C 1
ATOM 1470 O O . LEU A 1 92 ? 10.089 -13.887 -6.419 1.00 60.01 92 LEU A O 1
ATOM 1486 N N . GLU A 1 93 ? 8.379 -14.667 -7.642 1.00 42.51 93 GLU A N 1
ATOM 1487 C CA . GLU A 1 93 ? 8.274 -15.913 -6.907 1.00 33.15 93 GLU A CA 1
ATOM 1488 C C . GLU A 1 93 ? 8.063 -17.069 -7.870 1.00 11.51 93 GLU A C 1
ATOM 1489 O O . GLU A 1 93 ? 7.107 -17.085 -8.642 1.00 22.35 93 GLU A O 1
ATOM 1501 N N . HIS A 1 94 ? 8.966 -18.038 -7.813 1.00 32.14 94 HIS A N 1
ATOM 1502 C CA . HIS A 1 94 ? 8.910 -19.204 -8.690 1.00 25.31 94 HIS A CA 1
ATOM 1503 C C . HIS A 1 94 ? 7.925 -20.232 -8.132 1.00 64.01 94 HIS A C 1
ATOM 1504 O O . HIS A 1 94 ? 7.928 -21.398 -8.520 1.00 20.11 94 HIS A O 1
ATOM 1519 N N . HIS A 1 95 ? 7.072 -19.781 -7.227 1.00 25.44 95 HIS A N 1
ATOM 1520 C CA . HIS A 1 95 ? 6.117 -20.655 -6.564 1.00 31.44 95 HIS A CA 1
ATOM 1521 C C . HIS A 1 95 ? 4.727 -20.438 -7.141 1.00 54.24 95 HIS A C 1
ATOM 1522 O O . HIS A 1 95 ? 4.462 -19.395 -7.742 1.00 63.02 95 HIS A O 1
ATOM 1537 N N . HIS A 1 96 ? 3.854 -21.431 -6.969 1.00 61.41 96 HIS A N 1
ATOM 1538 C CA . HIS A 1 96 ? 2.496 -21.390 -7.517 1.00 23.33 96 HIS A CA 1
ATOM 1539 C C . HIS A 1 96 ? 2.536 -21.437 -9.052 1.00 20.14 96 HIS A C 1
ATOM 1540 O O . HIS A 1 96 ? 1.533 -21.221 -9.731 1.00 14.32 96 HIS A O 1
ATOM 1555 N N . HIS A 1 97 ? 3.704 -21.754 -9.594 1.00 15.30 97 HIS A N 1
ATOM 1556 C CA . HIS A 1 97 ? 3.869 -21.885 -11.033 1.00 11.31 97 HIS A CA 1
ATOM 1557 C C . HIS A 1 97 ? 3.427 -23.275 -11.472 1.00 3.52 97 HIS A C 1
ATOM 1558 O O . HIS A 1 97 ? 4.226 -24.210 -11.509 1.00 31.22 97 HIS A O 1
ATOM 1573 N N . HIS A 1 98 ? 2.146 -23.418 -11.767 1.00 53.00 98 HIS A N 1
ATOM 1574 C CA . HIS A 1 98 ? 1.602 -24.707 -12.161 1.00 33.31 98 HIS A CA 1
ATOM 1575 C C . HIS A 1 98 ? 1.114 -24.649 -13.601 1.00 4.23 98 HIS A C 1
ATOM 1576 O O . HIS A 1 98 ? 0.586 -23.626 -14.047 1.00 63.14 98 HIS A O 1
ATOM 1591 N N . HIS A 1 99 ? 1.315 -25.735 -14.328 1.00 24.12 99 HIS A N 1
ATOM 1592 C CA . HIS A 1 99 ? 0.903 -25.814 -15.721 1.00 34.23 99 HIS A CA 1
ATOM 1593 C C . HIS A 1 99 ? -0.081 -26.962 -15.914 1.00 11.02 99 HIS A C 1
ATOM 1594 O O . HIS A 1 99 ? -0.165 -27.858 -15.070 1.00 52.03 99 HIS A O 1
ATOM 1609 N N . MET A 1 1 ? -6.469 12.133 15.455 1.00 11.32 1 MET A N 2
ATOM 1610 C CA . MET A 1 1 ? -5.066 12.416 15.062 1.00 43.31 1 MET A CA 2
ATOM 1611 C C . MET A 1 1 ? -4.647 11.490 13.926 1.00 50.31 1 MET A C 2
ATOM 1612 O O . MET A 1 1 ? -3.466 11.177 13.763 1.00 73.22 1 MET A O 2
ATOM 1628 N N . ASP A 1 2 ? -5.619 11.069 13.126 1.00 73.24 2 ASP A N 2
ATOM 1629 C CA . ASP A 1 2 ? -5.374 10.095 12.073 1.00 11.31 2 ASP A CA 2
ATOM 1630 C C . ASP A 1 2 ? -4.917 10.774 10.791 1.00 63.31 2 ASP A C 2
ATOM 1631 O O . ASP A 1 2 ? -5.737 11.107 9.929 1.00 22.14 2 ASP A O 2
ATOM 1640 N N . GLN A 1 3 ? -3.613 10.988 10.670 1.00 72.13 3 GLN A N 2
ATOM 1641 C CA . GLN A 1 3 ? -3.031 11.498 9.432 1.00 13.30 3 GLN A CA 2
ATOM 1642 C C . GLN A 1 3 ? -3.332 10.508 8.305 1.00 44.33 3 GLN A C 2
ATOM 1643 O O . GLN A 1 3 ? -3.591 10.893 7.166 1.00 11.44 3 GLN A O 2
ATOM 1657 N N . LEU A 1 4 ? -3.328 9.225 8.659 1.00 5.54 4 LEU A N 2
ATOM 1658 C CA . LEU A 1 4 ? -3.673 8.154 7.730 1.00 43.01 4 LEU A CA 2
ATOM 1659 C C . LEU A 1 4 ? -5.057 8.367 7.130 1.00 33.24 4 LEU A C 2
ATOM 1660 O O . LEU A 1 4 ? -5.264 8.115 5.946 1.00 34.43 4 LEU A O 2
ATOM 1676 N N . LYS A 1 5 ? -5.999 8.841 7.944 1.00 25.05 5 LYS A N 2
ATOM 1677 C CA . LYS A 1 5 ? -7.358 9.054 7.475 1.00 30.22 5 LYS A CA 2
ATOM 1678 C C . LYS A 1 5 ? -7.387 10.141 6.407 1.00 31.53 5 LYS A C 2
ATOM 1679 O O . LYS A 1 5 ? -8.081 10.009 5.407 1.00 72.20 5 LYS A O 2
ATOM 1698 N N . THR A 1 6 ? -6.614 11.204 6.619 1.00 53.34 6 THR A N 2
ATOM 1699 C CA . THR A 1 6 ? -6.482 12.266 5.630 1.00 2.42 6 THR A CA 2
ATOM 1700 C C . THR A 1 6 ? -5.992 11.692 4.298 1.00 70.31 6 THR A C 2
ATOM 1701 O O . THR A 1 6 ? -6.477 12.059 3.224 1.00 65.44 6 THR A O 2
ATOM 1712 N N . ILE A 1 7 ? -5.049 10.770 4.389 1.00 24.32 7 ILE A N 2
ATOM 1713 C CA . ILE A 1 7 ? -4.512 10.096 3.220 1.00 25.30 7 ILE A CA 2
ATOM 1714 C C . ILE A 1 7 ? -5.584 9.230 2.564 1.00 70.33 7 ILE A C 2
ATOM 1715 O O . ILE A 1 7 ? -5.713 9.206 1.340 1.00 61.25 7 ILE A O 2
ATOM 1731 N N . LYS A 1 8 ? -6.359 8.531 3.390 1.00 1.42 8 LYS A N 2
ATOM 1732 C CA . LYS A 1 8 ? -7.466 7.715 2.902 1.00 62.14 8 LYS A CA 2
ATOM 1733 C C . LYS A 1 8 ? -8.461 8.580 2.137 1.00 52.15 8 LYS A C 2
ATOM 1734 O O . LYS A 1 8 ? -8.943 8.186 1.075 1.00 35.43 8 LYS A O 2
ATOM 1753 N N . GLU A 1 9 ? -8.741 9.768 2.673 1.00 71.52 9 GLU A N 2
ATOM 1754 C CA . GLU A 1 9 ? -9.628 10.726 2.016 1.00 62.14 9 GLU A CA 2
ATOM 1755 C C . GLU A 1 9 ? -9.135 11.009 0.599 1.00 35.31 9 GLU A C 2
ATOM 1756 O O . GLU A 1 9 ? -9.908 11.020 -0.357 1.00 10.34 9 GLU A O 2
ATOM 1768 N N . LEU A 1 10 ? -7.831 11.237 0.480 1.00 44.01 10 LEU A N 2
ATOM 1769 C CA . LEU A 1 10 ? -7.205 11.526 -0.806 1.00 3.12 10 LEU A CA 2
ATOM 1770 C C . LEU A 1 10 ? -7.338 10.341 -1.755 1.00 33.21 10 LEU A C 2
ATOM 1771 O O . LEU A 1 10 ? -7.685 10.507 -2.924 1.00 33.13 10 LEU A O 2
ATOM 1787 N N . ILE A 1 11 ? -7.075 9.147 -1.237 1.00 41.40 11 ILE A N 2
ATOM 1788 C CA . ILE A 1 11 ? -7.180 7.922 -2.026 1.00 22.00 11 ILE A CA 2
ATOM 1789 C C . ILE A 1 11 ? -8.613 7.713 -2.514 1.00 53.14 11 ILE A C 2
ATOM 1790 O O . ILE A 1 11 ? -8.833 7.306 -3.654 1.00 72.42 11 ILE A O 2
ATOM 1806 N N . ASN A 1 12 ? -9.581 8.018 -1.651 1.00 4.22 12 ASN A N 2
ATOM 1807 C CA . ASN A 1 12 ? -10.995 7.910 -2.009 1.00 54.30 12 ASN A CA 2
ATOM 1808 C C . ASN A 1 12 ? -11.348 8.906 -3.108 1.00 33.44 12 ASN A C 2
ATOM 1809 O O . ASN A 1 12 ? -12.064 8.574 -4.053 1.00 1.41 12 ASN A O 2
ATOM 1820 N N . GLN A 1 13 ? -10.839 10.127 -2.974 1.00 55.32 13 GLN A N 2
ATOM 1821 C CA . GLN A 1 13 ? -11.063 11.173 -3.970 1.00 73.04 13 GLN A CA 2
ATOM 1822 C C . GLN A 1 13 ? -10.444 10.797 -5.309 1.00 60.22 13 GLN A C 2
ATOM 1823 O O . GLN A 1 13 ? -11.029 11.033 -6.367 1.00 55.01 13 GLN A O 2
ATOM 1837 N N . GLY A 1 14 ? -9.262 10.211 -5.255 1.00 75.44 14 GLY A N 2
ATOM 1838 C CA . GLY A 1 14 ? -8.549 9.869 -6.465 1.00 3.34 14 GLY A CA 2
ATOM 1839 C C . GLY A 1 14 ? -7.222 10.587 -6.554 1.00 64.13 14 GLY A C 2
ATOM 1840 O O . GLY A 1 14 ? -6.480 10.429 -7.525 1.00 33.51 14 GLY A O 2
ATOM 1844 N N . ASP A 1 15 ? -6.918 11.373 -5.530 1.00 12.41 15 ASP A N 2
ATOM 1845 C CA . ASP A 1 15 ? -5.656 12.093 -5.468 1.00 70.43 15 ASP A CA 2
ATOM 1846 C C . ASP A 1 15 ? -4.597 11.205 -4.833 1.00 13.21 15 ASP A C 2
ATOM 1847 O O . ASP A 1 15 ? -4.188 11.406 -3.687 1.00 31.01 15 ASP A O 2
ATOM 1856 N N . ILE A 1 16 ? -4.196 10.189 -5.580 1.00 30.15 16 ILE A N 2
ATOM 1857 C CA . ILE A 1 16 ? -3.232 9.211 -5.113 1.00 74.42 16 ILE A CA 2
ATOM 1858 C C . ILE A 1 16 ? -1.850 9.834 -4.947 1.00 0.03 16 ILE A C 2
ATOM 1859 O O . ILE A 1 16 ? -1.113 9.476 -4.034 1.00 72.34 16 ILE A O 2
ATOM 1875 N N . GLU A 1 17 ? -1.513 10.781 -5.809 1.00 63.34 17 GLU A N 2
ATOM 1876 C CA . GLU A 1 17 ? -0.201 11.420 -5.762 1.00 22.32 17 GLU A CA 2
ATOM 1877 C C . GLU A 1 17 ? 0.031 12.132 -4.434 1.00 14.02 17 GLU A C 2
ATOM 1878 O O . GLU A 1 17 ? 1.085 11.979 -3.812 1.00 14.23 17 GLU A O 2
ATOM 1890 N N . ASN A 1 18 ? -0.949 12.913 -4.002 1.00 13.04 18 ASN A N 2
ATOM 1891 C CA . ASN A 1 18 ? -0.850 13.606 -2.723 1.00 71.31 18 ASN A CA 2
ATOM 1892 C C . ASN A 1 18 ? -0.929 12.614 -1.572 1.00 52.14 18 ASN A C 2
ATOM 1893 O O . ASN A 1 18 ? -0.306 12.810 -0.529 1.00 65.21 18 ASN A O 2
ATOM 1904 N N . ALA A 1 19 ? -1.675 11.537 -1.776 1.00 64.22 19 ALA A N 2
ATOM 1905 C CA . ALA A 1 19 ? -1.770 10.472 -0.787 1.00 55.30 19 ALA A CA 2
ATOM 1906 C C . ALA A 1 19 ? -0.423 9.774 -0.610 1.00 55.42 19 ALA A C 2
ATOM 1907 O O . ALA A 1 19 ? 0.054 9.605 0.509 1.00 5.44 19 ALA A O 2
ATOM 1914 N N . LEU A 1 20 ? 0.190 9.395 -1.728 1.00 50.12 20 LEU A N 2
ATOM 1915 C CA . LEU A 1 20 ? 1.462 8.676 -1.721 1.00 33.24 20 LEU A CA 2
ATOM 1916 C C . LEU A 1 20 ? 2.535 9.432 -0.952 1.00 14.00 20 LEU A C 2
ATOM 1917 O O . LEU A 1 20 ? 3.185 8.872 -0.068 1.00 50.42 20 LEU A O 2
ATOM 1933 N N . GLN A 1 21 ? 2.713 10.704 -1.280 1.00 11.44 21 GLN A N 2
ATOM 1934 C CA . GLN A 1 21 ? 3.748 11.505 -0.645 1.00 42.02 21 GLN A CA 2
ATOM 1935 C C . GLN A 1 21 ? 3.431 11.725 0.831 1.00 63.23 21 GLN A C 2
ATOM 1936 O O . GLN A 1 21 ? 4.327 11.690 1.668 1.00 61.42 21 GLN A O 2
ATOM 1950 N N . ALA A 1 22 ? 2.150 11.911 1.152 1.00 64.33 22 ALA A N 2
ATOM 1951 C CA . ALA A 1 22 ? 1.730 12.072 2.540 1.00 72.52 22 ALA A CA 2
ATOM 1952 C C . ALA A 1 22 ? 2.002 10.799 3.334 1.00 41.34 22 ALA A C 2
ATOM 1953 O O . ALA A 1 22 ? 2.296 10.847 4.529 1.00 73.02 22 ALA A O 2
ATOM 1960 N N . LEU A 1 23 ? 1.902 9.663 2.656 1.00 12.20 23 LEU A N 2
ATOM 1961 C CA . LEU A 1 23 ? 2.222 8.373 3.251 1.00 21.15 23 LEU A CA 2
ATOM 1962 C C . LEU A 1 23 ? 3.718 8.265 3.526 1.00 33.21 23 LEU A C 2
ATOM 1963 O O . LEU A 1 23 ? 4.124 7.800 4.591 1.00 72.13 23 LEU A O 2
ATOM 1979 N N . GLU A 1 24 ? 4.533 8.717 2.575 1.00 13.14 24 GLU A N 2
ATOM 1980 C CA . GLU A 1 24 ? 5.984 8.707 2.750 1.00 60.32 24 GLU A CA 2
ATOM 1981 C C . GLU A 1 24 ? 6.386 9.643 3.886 1.00 5.10 24 GLU A C 2
ATOM 1982 O O . GLU A 1 24 ? 7.380 9.411 4.574 1.00 23.04 24 GLU A O 2
ATOM 1994 N N . GLU A 1 25 ? 5.603 10.699 4.075 1.00 44.33 25 GLU A N 2
ATOM 1995 C CA . GLU A 1 25 ? 5.816 11.621 5.189 1.00 41.22 25 GLU A CA 2
ATOM 1996 C C . GLU A 1 25 ? 5.441 10.948 6.507 1.00 70.32 25 GLU A C 2
ATOM 1997 O O . GLU A 1 25 ? 6.139 11.081 7.513 1.00 24.23 25 GLU A O 2
ATOM 2009 N N . PHE A 1 26 ? 4.336 10.210 6.484 1.00 23.04 26 PHE A N 2
ATOM 2010 C CA . PHE A 1 26 ? 3.833 9.531 7.674 1.00 23.21 26 PHE A CA 2
ATOM 2011 C C . PHE A 1 26 ? 4.824 8.479 8.167 1.00 61.32 26 PHE A C 2
ATOM 2012 O O . PHE A 1 26 ? 4.900 8.202 9.363 1.00 3.24 26 PHE A O 2
ATOM 2029 N N . LEU A 1 27 ? 5.591 7.907 7.245 1.00 62.41 27 LEU A N 2
ATOM 2030 C CA . LEU A 1 27 ? 6.561 6.867 7.588 1.00 54.34 27 LEU A CA 2
ATOM 2031 C C . LEU A 1 27 ? 7.617 7.387 8.565 1.00 51.11 27 LEU A C 2
ATOM 2032 O O . LEU A 1 27 ? 8.320 6.608 9.211 1.00 24.52 27 LEU A O 2
ATOM 2048 N N . GLN A 1 28 ? 7.718 8.701 8.671 1.00 50.52 28 GLN A N 2
ATOM 2049 C CA . GLN A 1 28 ? 8.681 9.328 9.562 1.00 62.53 28 GLN A CA 2
ATOM 2050 C C . GLN A 1 28 ? 8.087 9.547 10.951 1.00 63.42 28 GLN A C 2
ATOM 2051 O O . GLN A 1 28 ? 8.803 9.887 11.890 1.00 42.25 28 GLN A O 2
ATOM 2065 N N . THR A 1 29 ? 6.779 9.356 11.082 1.00 12.03 29 THR A N 2
ATOM 2066 C CA . THR A 1 29 ? 6.094 9.699 12.323 1.00 61.34 29 THR A CA 2
ATOM 2067 C C . THR A 1 29 ? 5.976 8.494 13.265 1.00 5.41 29 THR A C 2
ATOM 2068 O O . THR A 1 29 ? 6.676 8.420 14.275 1.00 34.22 29 THR A O 2
ATOM 2079 N N . GLU A 1 30 ? 5.104 7.552 12.921 1.00 41.14 30 GLU A N 2
ATOM 2080 C CA . GLU A 1 30 ? 4.859 6.378 13.749 1.00 22.44 30 GLU A CA 2
ATOM 2081 C C . GLU A 1 30 ? 5.318 5.113 13.026 1.00 51.44 30 GLU A C 2
ATOM 2082 O O . GLU A 1 30 ? 4.571 4.536 12.233 1.00 11.50 30 GLU A O 2
ATOM 2094 N N . PRO A 1 31 ? 6.567 4.683 13.269 1.00 42.41 31 PRO A N 2
ATOM 2095 C CA . PRO A 1 31 ? 7.129 3.472 12.661 1.00 11.45 31 PRO A CA 2
ATOM 2096 C C . PRO A 1 31 ? 6.308 2.213 12.950 1.00 55.22 31 PRO A C 2
ATOM 2097 O O . PRO A 1 31 ? 6.345 1.244 12.187 1.00 24.13 31 PRO A O 2
ATOM 2108 N N . VAL A 1 32 ? 5.565 2.239 14.046 1.00 62.32 32 VAL A N 2
ATOM 2109 C CA . VAL A 1 32 ? 4.731 1.108 14.440 1.00 25.20 32 VAL A CA 2
ATOM 2110 C C . VAL A 1 32 ? 3.530 0.951 13.502 1.00 71.11 32 VAL A C 2
ATOM 2111 O O . VAL A 1 32 ? 3.064 -0.161 13.262 1.00 75.11 32 VAL A O 2
ATOM 2124 N N . GLY A 1 33 ? 3.062 2.059 12.939 1.00 11.22 33 GLY A N 2
ATOM 2125 C CA . GLY A 1 33 ? 1.866 2.026 12.119 1.00 40.51 33 GLY A CA 2
ATOM 2126 C C . GLY A 1 33 ? 2.171 2.200 10.649 1.00 33.42 33 GLY A C 2
ATOM 2127 O O . GLY A 1 33 ? 1.305 2.592 9.867 1.00 63.31 33 GLY A O 2
ATOM 2131 N N . LYS A 1 34 ? 3.409 1.913 10.264 1.00 62.31 34 LYS A N 2
ATOM 2132 C CA . LYS A 1 34 ? 3.815 2.042 8.871 1.00 61.52 34 LYS A CA 2
ATOM 2133 C C . LYS A 1 34 ? 3.198 0.942 8.018 1.00 3.32 34 LYS A C 2
ATOM 2134 O O . LYS A 1 34 ? 3.104 1.079 6.802 1.00 14.23 34 LYS A O 2
ATOM 2153 N N . ASP A 1 35 ? 2.772 -0.143 8.656 1.00 10.33 35 ASP A N 2
ATOM 2154 C CA . ASP A 1 35 ? 2.171 -1.259 7.930 1.00 54.31 35 ASP A CA 2
ATOM 2155 C C . ASP A 1 35 ? 0.824 -0.842 7.347 1.00 64.52 35 ASP A C 2
ATOM 2156 O O . ASP A 1 35 ? 0.488 -1.205 6.221 1.00 11.14 35 ASP A O 2
ATOM 2165 N N . GLU A 1 36 ? 0.070 -0.061 8.112 1.00 62.33 36 GLU A N 2
ATOM 2166 C CA . GLU A 1 36 ? -1.181 0.511 7.624 1.00 54.05 36 GLU A CA 2
ATOM 2167 C C . GLU A 1 36 ? -0.885 1.507 6.506 1.00 4.52 36 GLU A C 2
ATOM 2168 O O . GLU A 1 36 ? -1.609 1.586 5.513 1.00 33.30 36 GLU A O 2
ATOM 2180 N N . ALA A 1 37 ? 0.205 2.251 6.669 1.00 22.13 37 ALA A N 2
ATOM 2181 C CA . ALA A 1 37 ? 0.627 3.227 5.674 1.00 24.55 37 ALA A CA 2
ATOM 2182 C C . ALA A 1 37 ? 0.976 2.548 4.354 1.00 61.52 37 ALA A C 2
ATOM 2183 O O . ALA A 1 37 ? 0.447 2.914 3.308 1.00 62.22 37 ALA A O 2
ATOM 2190 N N . TYR A 1 38 ? 1.850 1.546 4.411 1.00 4.11 38 TYR A N 2
ATOM 2191 C CA . TYR A 1 38 ? 2.248 0.802 3.218 1.00 22.12 38 TYR A CA 2
ATOM 2192 C C . TYR A 1 38 ? 1.045 0.137 2.559 1.00 1.35 38 TYR A C 2
ATOM 2193 O O . TYR A 1 38 ? 0.967 0.038 1.331 1.00 62.15 38 TYR A O 2
ATOM 2211 N N . TYR A 1 39 ? 0.110 -0.317 3.384 1.00 13.14 39 TYR A N 2
ATOM 2212 C CA . TYR A 1 39 ? -1.130 -0.904 2.898 1.00 5.04 39 TYR A CA 2
ATOM 2213 C C . TYR A 1 39 ? -1.906 0.118 2.071 1.00 73.53 39 TYR A C 2
ATOM 2214 O O . TYR A 1 39 ? -2.402 -0.189 0.985 1.00 14.31 39 TYR A O 2
ATOM 2232 N N . LEU A 1 40 ? -1.985 1.341 2.584 1.00 34.43 40 LEU A N 2
ATOM 2233 C CA . LEU A 1 40 ? -2.643 2.431 1.875 1.00 2.43 40 LEU A CA 2
ATOM 2234 C C . LEU A 1 40 ? -1.869 2.799 0.614 1.00 72.30 40 LEU A C 2
ATOM 2235 O O . LEU A 1 40 ? -2.465 3.083 -0.427 1.00 5.13 40 LEU A O 2
ATOM 2251 N N . MET A 1 41 ? -0.540 2.778 0.704 1.00 44.22 41 MET A N 2
ATOM 2252 C CA . MET A 1 41 ? 0.312 3.086 -0.444 1.00 32.10 41 MET A CA 2
ATOM 2253 C C . MET A 1 41 ? 0.036 2.109 -1.576 1.00 44.24 41 MET A C 2
ATOM 2254 O O . MET A 1 41 ? -0.233 2.515 -2.708 1.00 61.22 41 MET A O 2
ATOM 2268 N N . GLY A 1 42 ? 0.080 0.821 -1.253 1.00 44.44 42 GLY A N 2
ATOM 2269 C CA . GLY A 1 42 ? -0.187 -0.207 -2.239 1.00 14.22 42 GLY A CA 2
ATOM 2270 C C . GLY A 1 42 ? -1.590 -0.115 -2.805 1.00 23.22 42 GLY A C 2
ATOM 2271 O O . GLY A 1 42 ? -1.810 -0.396 -3.981 1.00 23.45 42 GLY A O 2
ATOM 2275 N N . ASN A 1 43 ? -2.541 0.283 -1.966 1.00 61.25 43 ASN A N 2
ATOM 2276 C CA . ASN A 1 43 ? -3.924 0.446 -2.398 1.00 52.10 43 ASN A CA 2
ATOM 2277 C C . ASN A 1 43 ? -4.023 1.600 -3.394 1.00 44.12 43 ASN A C 2
ATOM 2278 O O . ASN A 1 43 ? -4.737 1.519 -4.396 1.00 33.54 43 ASN A O 2
ATOM 2289 N N . ALA A 1 44 ? -3.276 2.665 -3.119 1.00 14.43 44 ALA A N 2
ATOM 2290 C CA . ALA A 1 44 ? -3.233 3.823 -3.997 1.00 3.22 44 ALA A CA 2
ATOM 2291 C C . ALA A 1 44 ? -2.627 3.458 -5.351 1.00 33.31 44 ALA A C 2
ATOM 2292 O O . ALA A 1 44 ? -3.157 3.831 -6.399 1.00 53.14 44 ALA A O 2
ATOM 2299 N N . TYR A 1 45 ? -1.525 2.713 -5.324 1.00 32.03 45 TYR A N 2
ATOM 2300 C CA . TYR A 1 45 ? -0.886 2.249 -6.554 1.00 32.11 45 TYR A CA 2
ATOM 2301 C C . TYR A 1 45 ? -1.820 1.340 -7.350 1.00 53.32 45 TYR A C 2
ATOM 2302 O O . TYR A 1 45 ? -1.760 1.297 -8.579 1.00 61.50 45 TYR A O 2
ATOM 2320 N N . ARG A 1 46 ? -2.683 0.617 -6.645 1.00 12.04 46 ARG A N 2
ATOM 2321 C CA . ARG A 1 46 ? -3.673 -0.239 -7.287 1.00 11.31 46 ARG A CA 2
ATOM 2322 C C . ARG A 1 46 ? -4.674 0.606 -8.070 1.00 42.30 46 ARG A C 2
ATOM 2323 O O . ARG A 1 46 ? -5.077 0.241 -9.177 1.00 25.54 46 ARG A O 2
ATOM 2344 N N . LYS A 1 47 ? -5.070 1.738 -7.488 1.00 55.33 47 LYS A N 2
ATOM 2345 C CA . LYS A 1 47 ? -5.972 2.664 -8.162 1.00 23.13 47 LYS A CA 2
ATOM 2346 C C . LYS A 1 47 ? -5.302 3.275 -9.387 1.00 22.43 47 LYS A C 2
ATOM 2347 O O . LYS A 1 47 ? -5.963 3.574 -10.381 1.00 65.43 47 LYS A O 2
ATOM 2366 N N . LEU A 1 48 ? -3.990 3.474 -9.307 1.00 35.41 48 LEU A N 2
ATOM 2367 C CA . LEU A 1 48 ? -3.219 3.923 -10.458 1.00 42.31 48 LEU A CA 2
ATOM 2368 C C . LEU A 1 48 ? -3.194 2.835 -11.526 1.00 34.30 48 LEU A C 2
ATOM 2369 O O . LEU A 1 48 ? -3.511 3.081 -12.693 1.00 10.11 48 LEU A O 2
ATOM 2385 N N . GLY A 1 49 ? -2.822 1.633 -11.114 1.00 51.41 49 GLY A N 2
ATOM 2386 C CA . GLY A 1 49 ? -2.801 0.511 -12.027 1.00 12.31 49 GLY A CA 2
ATOM 2387 C C . GLY A 1 49 ? -1.440 -0.142 -12.119 1.00 32.14 49 GLY A C 2
ATOM 2388 O O . GLY A 1 49 ? -1.133 -0.802 -13.110 1.00 51.31 49 GLY A O 2
ATOM 2392 N N . ASP A 1 50 ? -0.615 0.039 -11.096 1.00 34.14 50 ASP A N 2
ATOM 2393 C CA . ASP A 1 50 ? 0.698 -0.592 -11.072 1.00 75.44 50 ASP A CA 2
ATOM 2394 C C . ASP A 1 50 ? 0.715 -1.707 -10.042 1.00 61.20 50 ASP A C 2
ATOM 2395 O O . ASP A 1 50 ? 0.432 -1.481 -8.865 1.00 24.50 50 ASP A O 2
ATOM 2404 N N . TRP A 1 51 ? 1.040 -2.908 -10.488 1.00 42.30 51 TRP A N 2
ATOM 2405 C CA . TRP A 1 51 ? 0.979 -4.072 -9.621 1.00 62.41 51 TRP A CA 2
ATOM 2406 C C . TRP A 1 51 ? 2.280 -4.269 -8.856 1.00 2.44 51 TRP A C 2
ATOM 2407 O O . TRP A 1 51 ? 2.264 -4.750 -7.724 1.00 52.13 51 TRP A O 2
ATOM 2428 N N . GLN A 1 52 ? 3.401 -3.888 -9.462 1.00 11.04 52 GLN A N 2
ATOM 2429 C CA . GLN A 1 52 ? 4.693 -4.017 -8.796 1.00 50.32 52 GLN A CA 2
ATOM 2430 C C . GLN A 1 52 ? 4.721 -3.185 -7.530 1.00 31.32 52 GLN A C 2
ATOM 2431 O O . GLN A 1 52 ? 4.971 -3.709 -6.444 1.00 15.32 52 GLN A O 2
ATOM 2445 N N . LYS A 1 53 ? 4.431 -1.895 -7.675 1.00 45.41 53 LYS A N 2
ATOM 2446 C CA . LYS A 1 53 ? 4.447 -0.971 -6.548 1.00 2.31 53 LYS A CA 2
ATOM 2447 C C . LYS A 1 53 ? 3.532 -1.462 -5.440 1.00 0.14 53 LYS A C 2
ATOM 2448 O O . LYS A 1 53 ? 3.894 -1.414 -4.267 1.00 63.02 53 LYS A O 2
ATOM 2467 N N . ALA A 1 54 ? 2.361 -1.952 -5.818 1.00 11.35 54 ALA A N 2
ATOM 2468 C CA . ALA A 1 54 ? 1.420 -2.498 -4.851 1.00 13.13 54 ALA A CA 2
ATOM 2469 C C . ALA A 1 54 ? 2.050 -3.658 -4.088 1.00 2.54 54 ALA A C 2
ATOM 2470 O O . ALA A 1 54 ? 2.003 -3.700 -2.860 1.00 44.25 54 ALA A O 2
ATOM 2477 N N . LEU A 1 55 ? 2.665 -4.575 -4.824 1.00 42.51 55 LEU A N 2
ATOM 2478 C CA . LEU A 1 55 ? 3.275 -5.761 -4.235 1.00 24.25 55 LEU A CA 2
ATOM 2479 C C . LEU A 1 55 ? 4.3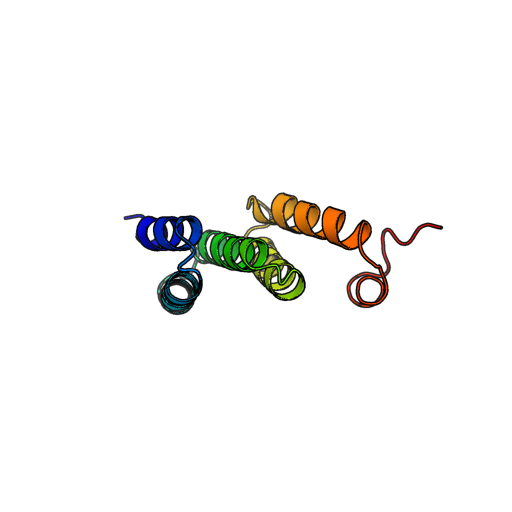79 -5.414 -3.242 1.00 13.23 55 LEU A C 2
ATOM 2480 O O . LEU A 1 55 ? 4.354 -5.883 -2.103 1.00 41.34 55 LEU A O 2
ATOM 2496 N N . ASN A 1 56 ? 5.339 -4.591 -3.655 1.00 10.22 56 ASN A N 2
ATOM 2497 C CA . ASN A 1 56 ? 6.474 -4.287 -2.784 1.00 4.32 56 ASN A CA 2
ATOM 2498 C C . ASN A 1 56 ? 6.063 -3.388 -1.624 1.00 34.23 56 ASN A C 2
ATOM 2499 O O . ASN A 1 56 ? 6.671 -3.438 -0.555 1.00 52.02 56 ASN A O 2
ATOM 2510 N N . ASN A 1 57 ? 5.022 -2.585 -1.812 1.00 72.41 57 ASN A N 2
ATOM 2511 C CA . ASN A 1 57 ? 4.504 -1.771 -0.719 1.00 44.03 57 ASN A CA 2
ATOM 2512 C C . ASN A 1 57 ? 3.775 -2.641 0.297 1.00 75.34 57 ASN A C 2
ATOM 2513 O O . ASN A 1 57 ? 4.010 -2.523 1.499 1.00 23.41 57 ASN A O 2
ATOM 2524 N N . TYR A 1 58 ? 2.913 -3.536 -0.182 1.00 12.23 58 TYR A N 2
ATOM 2525 C CA . TYR A 1 58 ? 2.240 -4.483 0.704 1.00 62.11 58 TYR A CA 2
ATOM 2526 C C . TYR A 1 58 ? 3.272 -5.319 1.451 1.00 32.55 58 TYR A C 2
ATOM 2527 O O . TYR A 1 58 ? 3.161 -5.533 2.656 1.00 45.20 58 TYR A O 2
ATOM 2545 N N . GLN A 1 59 ? 4.287 -5.766 0.722 1.00 73.32 59 GLN A N 2
ATOM 2546 C CA . GLN A 1 59 ? 5.369 -6.554 1.295 1.00 43.20 59 GLN A CA 2
ATOM 2547 C C . GLN A 1 59 ? 6.080 -5.782 2.406 1.00 15.44 59 GLN A C 2
ATOM 2548 O O . GLN A 1 59 ? 6.425 -6.349 3.442 1.00 75.32 59 GLN A O 2
ATOM 2562 N N . SER A 1 60 ? 6.277 -4.486 2.192 1.00 74.04 60 SER A N 2
ATOM 2563 C CA . SER A 1 60 ? 6.958 -3.645 3.168 1.00 1.11 60 SER A CA 2
ATOM 2564 C C . SER A 1 60 ? 6.156 -3.559 4.469 1.00 10.14 60 SER A C 2
ATOM 2565 O O . SER A 1 60 ? 6.730 -3.448 5.555 1.00 55.22 60 SER A O 2
ATOM 2573 N N . ALA A 1 61 ? 4.832 -3.620 4.357 1.00 73.14 61 ALA A N 2
ATOM 2574 C CA . ALA A 1 61 ? 3.971 -3.635 5.531 1.00 72.41 61 ALA A CA 2
ATOM 2575 C C . ALA A 1 61 ? 4.111 -4.953 6.285 1.00 70.52 61 ALA A C 2
ATOM 2576 O O . ALA A 1 61 ? 4.161 -4.976 7.516 1.00 13.14 61 ALA A O 2
ATOM 2583 N N . ILE A 1 62 ? 4.194 -6.045 5.531 1.00 14.25 62 ILE A N 2
ATOM 2584 C CA . ILE A 1 62 ? 4.301 -7.380 6.111 1.00 4.20 62 ILE A CA 2
ATOM 2585 C C . ILE A 1 62 ? 5.633 -7.558 6.839 1.00 21.40 62 ILE A C 2
ATOM 2586 O O . ILE A 1 62 ? 5.716 -8.275 7.837 1.00 4.21 62 ILE A O 2
ATOM 2602 N N . GLU A 1 63 ? 6.667 -6.895 6.329 1.00 53.50 63 GLU A N 2
ATOM 2603 C CA . GLU A 1 63 ? 7.988 -6.918 6.954 1.00 41.45 63 GLU A CA 2
ATOM 2604 C C . GLU A 1 63 ? 7.924 -6.352 8.371 1.00 44.35 63 GLU A C 2
ATOM 2605 O O . GLU A 1 63 ? 8.748 -6.676 9.229 1.00 65.21 63 GLU A O 2
ATOM 2617 N N . LEU A 1 64 ? 6.933 -5.508 8.610 1.00 13.33 64 LEU A N 2
ATOM 2618 C CA . LEU A 1 64 ? 6.763 -4.878 9.906 1.00 31.11 64 LEU A CA 2
ATOM 2619 C C . LEU A 1 64 ? 5.744 -5.634 10.745 1.00 4.23 64 LEU A C 2
ATOM 2620 O O . LEU A 1 64 ? 6.032 -6.045 11.868 1.00 3.15 64 LEU A O 2
ATOM 2636 N N . ASN A 1 65 ? 4.558 -5.824 10.191 1.00 34.13 65 ASN A N 2
ATOM 2637 C CA . ASN A 1 65 ? 3.480 -6.488 10.908 1.00 74.23 65 ASN A CA 2
ATOM 2638 C C . ASN A 1 65 ? 3.031 -7.741 10.158 1.00 73.32 65 ASN A C 2
ATOM 2639 O O . ASN A 1 65 ? 2.504 -7.662 9.049 1.00 21.10 65 ASN A O 2
ATOM 2650 N N . PRO A 1 66 ? 3.255 -8.921 10.759 1.00 64.32 66 PRO A N 2
ATOM 2651 C CA . PRO A 1 66 ? 2.902 -10.207 10.151 1.00 65.33 66 PRO A CA 2
ATOM 2652 C C . PRO A 1 66 ? 1.394 -10.446 10.138 1.00 14.24 66 PRO A C 2
ATOM 2653 O O . PRO A 1 66 ? 0.900 -11.347 9.454 1.00 35.40 66 PRO A O 2
ATOM 2664 N N . ASP A 1 67 ? 0.664 -9.640 10.894 1.00 54.41 67 ASP A N 2
ATOM 2665 C CA . ASP A 1 67 ? -0.786 -9.753 10.954 1.00 73.34 67 ASP A CA 2
ATOM 2666 C C . ASP A 1 67 ? -1.426 -8.587 10.203 1.00 71.15 67 ASP A C 2
ATOM 2667 O O . ASP A 1 67 ? -2.623 -8.320 10.322 1.00 72.53 67 ASP A O 2
ATOM 2676 N N . SER A 1 68 ? -0.608 -7.904 9.416 1.00 22.21 68 SER A N 2
ATOM 2677 C CA . SER A 1 68 ? -1.060 -6.767 8.628 1.00 35.44 68 SER A CA 2
ATOM 2678 C C . SER A 1 68 ? -2.104 -7.199 7.602 1.00 75.32 68 SER A C 2
ATOM 2679 O O . SER A 1 68 ? -2.012 -8.282 7.026 1.00 34.24 68 SER A O 2
ATOM 2687 N N . PRO A 1 69 ? -3.120 -6.357 7.359 1.00 74.53 69 PRO A N 2
ATOM 2688 C CA . PRO A 1 69 ? -4.120 -6.610 6.320 1.00 0.01 69 PRO A CA 2
ATOM 2689 C C . PRO A 1 69 ? -3.482 -6.641 4.933 1.00 3.11 69 PRO A C 2
ATOM 2690 O O . PRO A 1 69 ? -4.079 -7.116 3.964 1.00 40.10 69 PRO A O 2
ATOM 2701 N N . ALA A 1 70 ? -2.247 -6.150 4.857 1.00 2.21 70 ALA A N 2
ATOM 2702 C CA . ALA A 1 70 ? -1.501 -6.111 3.610 1.00 71.32 70 ALA A CA 2
ATOM 2703 C C . ALA A 1 70 ? -1.208 -7.515 3.090 1.00 20.24 70 ALA A C 2
ATOM 2704 O O . ALA A 1 70 ? -0.983 -7.704 1.897 1.00 53.40 70 ALA A O 2
ATOM 2711 N N . LEU A 1 71 ? -1.219 -8.498 3.985 1.00 54.50 71 LEU A N 2
ATOM 2712 C CA . LEU A 1 71 ? -0.987 -9.879 3.589 1.00 15.15 71 LEU A CA 2
ATOM 2713 C C . LEU A 1 71 ? -2.082 -10.359 2.648 1.00 2.24 71 LEU A C 2
ATOM 2714 O O . LEU A 1 71 ? -1.805 -10.935 1.597 1.00 31.40 71 LEU A O 2
ATOM 2730 N N . GLN A 1 72 ? -3.327 -10.095 3.025 1.00 51.22 72 GLN A N 2
ATOM 2731 C CA . GLN A 1 72 ? -4.474 -10.534 2.242 1.00 33.21 72 GLN A CA 2
ATOM 2732 C C . GLN A 1 72 ? -4.542 -9.762 0.931 1.00 2.54 72 GLN A C 2
ATOM 2733 O O . GLN A 1 72 ? -5.006 -10.275 -0.088 1.00 71.15 72 GLN A O 2
ATOM 2747 N N . ALA A 1 73 ? -4.066 -8.525 0.964 1.00 60.22 73 ALA A N 2
ATOM 2748 C CA . ALA A 1 73 ? -4.035 -7.687 -0.224 1.00 12.35 73 ALA A CA 2
ATOM 2749 C C . ALA A 1 73 ? -2.941 -8.146 -1.185 1.00 12.24 73 ALA A C 2
ATOM 2750 O O . ALA A 1 73 ? -3.124 -8.135 -2.403 1.00 62.01 73 ALA A O 2
ATOM 2757 N N . ARG A 1 74 ? -1.804 -8.557 -0.630 1.00 72.33 74 ARG A N 2
ATOM 2758 C CA . ARG A 1 74 ? -0.700 -9.063 -1.439 1.00 2.33 74 ARG A CA 2
ATOM 2759 C C . ARG A 1 74 ? -1.110 -10.348 -2.153 1.00 12.53 74 ARG A C 2
ATOM 2760 O O . ARG A 1 74 ? -0.805 -10.534 -3.334 1.00 5.23 74 ARG A O 2
ATOM 2781 N N . LYS A 1 75 ? -1.804 -11.231 -1.432 1.00 31.45 75 LYS A N 2
ATOM 2782 C CA . LYS A 1 75 ? -2.333 -12.459 -2.025 1.00 64.42 75 LYS A CA 2
ATOM 2783 C C . LYS A 1 75 ? -3.246 -12.118 -3.196 1.00 61.24 75 LYS A C 2
ATOM 2784 O O . LYS A 1 75 ? -3.190 -12.751 -4.253 1.00 71.42 75 LYS A O 2
ATOM 2803 N N . MET A 1 76 ? -4.076 -11.101 -2.985 1.00 42.43 76 MET A N 2
ATOM 2804 C CA . MET A 1 76 ? -5.021 -10.639 -3.992 1.00 40.33 76 MET A CA 2
ATOM 2805 C C . MET A 1 76 ? -4.302 -10.268 -5.283 1.00 32.24 76 MET A C 2
ATOM 2806 O O . MET A 1 76 ? -4.676 -10.724 -6.362 1.00 62.20 76 MET A O 2
ATOM 2820 N N . VAL A 1 77 ? -3.259 -9.452 -5.164 1.00 54.30 77 VAL A N 2
ATOM 2821 C CA . VAL A 1 77 ? -2.527 -8.973 -6.331 1.00 1.15 77 VAL A CA 2
ATOM 2822 C C . VAL A 1 77 ? -1.874 -10.127 -7.085 1.00 51.04 77 VAL A C 2
ATOM 2823 O O . VAL A 1 77 ? -1.955 -10.192 -8.309 1.00 34.14 77 VAL A O 2
ATOM 2836 N N . MET A 1 78 ? -1.245 -11.040 -6.348 1.00 4.24 78 MET A N 2
ATOM 2837 C CA . MET A 1 78 ? -0.608 -12.210 -6.956 1.00 32.52 78 MET A CA 2
ATOM 2838 C C . MET A 1 78 ? -1.622 -13.021 -7.754 1.00 4.23 78 MET A C 2
ATOM 2839 O O . MET A 1 78 ? -1.349 -13.456 -8.872 1.00 1.23 78 MET A O 2
ATOM 2853 N N . ASP A 1 79 ? -2.800 -13.201 -7.172 1.00 24.44 79 ASP A N 2
ATOM 2854 C CA . ASP A 1 79 ? -3.879 -13.936 -7.823 1.00 60.31 79 ASP A CA 2
ATOM 2855 C C . ASP A 1 79 ? -4.377 -13.193 -9.061 1.00 12.21 79 ASP A C 2
ATOM 2856 O O . ASP A 1 79 ? -4.620 -13.803 -10.100 1.00 31.43 79 ASP A O 2
ATOM 2865 N N . ILE A 1 80 ? -4.507 -11.873 -8.948 1.00 61.22 80 ILE A N 2
ATOM 2866 C CA . ILE A 1 80 ? -4.915 -11.042 -10.079 1.00 33.32 80 ILE A CA 2
ATOM 2867 C C . ILE A 1 80 ? -3.871 -11.104 -11.192 1.00 12.34 80 ILE A C 2
ATOM 2868 O O . ILE A 1 80 ? -4.207 -11.238 -12.369 1.00 63.15 80 ILE A O 2
ATOM 2884 N N . LEU A 1 81 ? -2.604 -11.014 -10.809 1.00 12.41 81 LEU A N 2
ATOM 2885 C CA . LEU A 1 81 ? -1.505 -11.149 -11.758 1.00 14.43 81 LEU A CA 2
ATOM 2886 C C . LEU A 1 81 ? -1.553 -12.494 -12.469 1.00 44.22 81 LEU A C 2
ATOM 2887 O O . LEU A 1 81 ? -1.417 -12.558 -13.690 1.00 73.03 81 LEU A O 2
ATOM 2903 N N . ASN A 1 82 ? -1.755 -13.557 -11.697 1.00 52.43 82 ASN A N 2
ATOM 2904 C CA . ASN A 1 82 ? -1.891 -14.905 -12.249 1.00 11.14 82 ASN A CA 2
ATOM 2905 C C . ASN A 1 82 ? -3.093 -14.982 -13.189 1.00 33.43 82 ASN A C 2
ATOM 2906 O O . ASN A 1 82 ? -3.076 -15.707 -14.185 1.00 22.12 82 ASN A O 2
ATOM 2917 N N . PHE A 1 83 ? -4.131 -14.220 -12.863 1.00 11.21 83 PHE A N 2
ATOM 2918 C CA . PHE A 1 83 ? -5.334 -14.150 -13.683 1.00 34.52 83 PHE A CA 2
ATOM 2919 C C . PHE A 1 83 ? -5.019 -13.511 -15.036 1.00 43.14 83 PHE A C 2
ATOM 2920 O O . PHE A 1 83 ? -5.658 -13.817 -16.043 1.00 33.43 83 PHE A O 2
ATOM 2937 N N . TYR A 1 84 ? -4.029 -12.624 -15.052 1.00 11.43 84 TYR A N 2
ATOM 2938 C CA . TYR A 1 84 ? -3.558 -12.029 -16.296 1.00 53.02 84 TYR A CA 2
ATOM 2939 C C . TYR A 1 84 ? -2.638 -12.995 -17.042 1.00 62.12 84 TYR A C 2
ATOM 2940 O O . TYR A 1 84 ? -2.906 -13.354 -18.190 1.00 20.00 84 TYR A O 2
ATOM 2958 N N . ASN A 1 85 ? -1.559 -13.414 -16.387 1.00 24.24 85 ASN A N 2
ATOM 2959 C CA . ASN A 1 85 ? -0.597 -14.334 -16.993 1.00 33.02 85 ASN A CA 2
ATOM 2960 C C . ASN A 1 85 ? 0.335 -14.910 -15.929 1.00 54.00 85 ASN A C 2
ATOM 2961 O O . ASN A 1 85 ? 0.247 -14.559 -14.753 1.00 72.03 85 ASN A O 2
ATOM 2972 N N . LYS A 1 86 ? 1.236 -15.785 -16.349 1.00 62.12 86 LYS A N 2
ATOM 2973 C CA . LYS A 1 86 ? 2.130 -16.466 -15.425 1.00 44.31 86 LYS A CA 2
ATOM 2974 C C . LYS A 1 86 ? 3.579 -16.021 -15.629 1.00 22.22 86 LYS A C 2
ATOM 2975 O O . LYS A 1 86 ? 4.375 -16.027 -14.690 1.00 54.42 86 LYS A O 2
ATOM 2994 N N . ASP A 1 87 ? 3.909 -15.599 -16.844 1.00 53.10 87 ASP A N 2
ATOM 2995 C CA . ASP A 1 87 ? 5.293 -15.282 -17.195 1.00 72.13 87 ASP A CA 2
ATOM 2996 C C . ASP A 1 87 ? 5.800 -14.037 -16.480 1.00 73.45 87 ASP A C 2
ATOM 2997 O O . ASP A 1 87 ? 6.957 -13.990 -16.071 1.00 14.04 87 ASP A O 2
ATOM 3006 N N . MET A 1 88 ? 4.944 -13.037 -16.317 1.00 71.11 88 MET A N 2
ATOM 3007 C CA . MET A 1 88 ? 5.336 -11.823 -15.610 1.00 3.12 88 MET A CA 2
ATOM 3008 C C . MET A 1 88 ? 5.624 -12.173 -14.154 1.00 24.31 88 MET A C 2
ATOM 3009 O O . MET A 1 88 ? 6.569 -11.669 -13.548 1.00 50.10 88 MET A O 2
ATOM 3023 N N . TYR A 1 89 ? 4.825 -13.089 -13.620 1.00 13.14 89 TYR A N 2
ATOM 3024 C CA . TYR A 1 89 ? 4.973 -13.530 -12.250 1.00 14.11 89 TYR A CA 2
ATOM 3025 C C . TYR A 1 89 ? 6.248 -14.358 -12.090 1.00 11.53 89 TYR A C 2
ATOM 3026 O O . TYR A 1 89 ? 6.821 -14.422 -11.005 1.00 65.54 89 TYR A O 2
ATOM 3044 N N . ASN A 1 90 ? 6.704 -14.959 -13.184 1.00 51.44 90 ASN A N 2
ATOM 3045 C CA . ASN A 1 90 ? 7.918 -15.775 -13.166 1.00 63.40 90 ASN A CA 2
ATOM 3046 C C . ASN A 1 90 ? 9.143 -14.935 -12.828 1.00 52.43 90 ASN A C 2
ATOM 3047 O O . ASN A 1 90 ? 10.120 -15.445 -12.273 1.00 5.43 90 ASN A O 2
ATOM 3058 N N . GLN A 1 91 ? 9.084 -13.646 -13.150 1.00 14.45 91 GLN A N 2
ATOM 3059 C CA . GLN A 1 91 ? 10.157 -12.726 -12.799 1.00 34.54 91 GLN A CA 2
ATOM 3060 C C . GLN A 1 91 ? 10.264 -12.605 -11.283 1.00 32.31 91 GLN A C 2
ATOM 3061 O O . GLN A 1 91 ? 11.363 -12.532 -10.729 1.00 22.51 91 GLN A O 2
ATOM 3075 N N . LEU A 1 92 ? 9.113 -12.612 -10.618 1.00 14.24 92 LEU A N 2
ATOM 3076 C CA . LEU A 1 92 ? 9.059 -12.530 -9.164 1.00 51.10 92 LEU A CA 2
ATOM 3077 C C . LEU A 1 92 ? 9.200 -13.921 -8.556 1.00 64.42 92 LEU A C 2
ATOM 3078 O O . LEU A 1 92 ? 9.529 -14.069 -7.380 1.00 73.22 92 LEU A O 2
ATOM 3094 N N . GLU A 1 93 ? 8.968 -14.938 -9.379 1.00 73.24 93 GLU A N 2
ATOM 3095 C CA . GLU A 1 93 ? 9.069 -16.327 -8.946 1.00 45.02 93 GLU A CA 2
ATOM 3096 C C . GLU A 1 93 ? 10.529 -16.780 -8.952 1.00 75.25 93 GLU A C 2
ATOM 3097 O O . GLU A 1 93 ? 10.831 -17.955 -8.773 1.00 3.13 93 GLU A O 2
ATOM 3109 N N . HIS A 1 94 ? 11.443 -15.833 -9.137 1.00 33.24 94 HIS A N 2
ATOM 3110 C CA . HIS A 1 94 ? 12.873 -16.142 -9.150 1.00 61.53 94 HIS A CA 2
ATOM 3111 C C . HIS A 1 94 ? 13.406 -16.363 -7.735 1.00 12.12 94 HIS A C 2
ATOM 3112 O O . HIS A 1 94 ? 14.612 -16.299 -7.492 1.00 11.13 94 HIS A O 2
ATOM 3127 N N . HIS A 1 95 ? 12.496 -16.623 -6.807 1.00 1.12 95 HIS A N 2
ATOM 3128 C CA . HIS A 1 95 ? 12.856 -17.071 -5.471 1.00 15.22 95 HIS A CA 2
ATOM 3129 C C . HIS A 1 95 ? 12.328 -18.486 -5.272 1.00 73.04 95 HIS A C 2
ATOM 3130 O O . HIS A 1 95 ? 11.320 -18.689 -4.597 1.00 64.13 95 HIS A O 2
ATOM 3145 N N . HIS A 1 96 ? 12.986 -19.459 -5.891 1.00 31.03 96 HIS A N 2
ATOM 3146 C CA . HIS A 1 96 ? 12.498 -20.833 -5.869 1.00 43.02 96 HIS A CA 2
ATOM 3147 C C . HIS A 1 96 ? 12.736 -21.498 -4.523 1.00 24.23 96 HIS A C 2
ATOM 3148 O O . HIS A 1 96 ? 13.828 -21.988 -4.234 1.00 53.34 96 HIS A O 2
ATOM 3163 N N . HIS A 1 97 ? 11.703 -21.487 -3.698 1.00 51.00 97 HIS A N 2
ATOM 3164 C CA . HIS A 1 97 ? 11.705 -22.204 -2.437 1.00 74.22 97 HIS A CA 2
ATOM 3165 C C . HIS A 1 97 ? 10.501 -23.131 -2.388 1.00 62.14 97 HIS A C 2
ATOM 3166 O O . HIS A 1 97 ? 9.448 -22.812 -2.946 1.00 31.33 97 HIS A O 2
ATOM 3181 N N . HIS A 1 98 ? 10.662 -24.273 -1.732 1.00 32.13 98 HIS A N 2
ATOM 3182 C CA . HIS A 1 98 ? 9.618 -25.293 -1.691 1.00 2.34 98 HIS A CA 2
ATOM 3183 C C . HIS A 1 98 ? 8.333 -24.718 -1.089 1.00 63.42 98 HIS A C 2
ATOM 3184 O O . HIS A 1 98 ? 8.371 -24.041 -0.059 1.00 52.01 98 HIS A O 2
ATOM 3199 N N . HIS A 1 99 ? 7.203 -24.981 -1.744 1.00 43.15 99 HIS A N 2
ATOM 3200 C CA . HIS A 1 99 ? 5.926 -24.386 -1.343 1.00 44.25 99 HIS A CA 2
ATOM 3201 C C . HIS A 1 99 ? 5.501 -24.896 0.030 1.00 20.34 99 HIS A C 2
ATOM 3202 O O . HIS A 1 99 ? 5.663 -26.081 0.344 1.00 24.20 99 HIS A O 2
ATOM 3217 N N . MET A 1 1 ? -2.747 11.492 15.840 1.00 50.11 1 MET A N 3
ATOM 3218 C CA . MET A 1 1 ? -2.506 12.111 14.516 1.00 55.10 1 MET A CA 3
ATOM 3219 C C . MET A 1 1 ? -3.216 11.320 13.428 1.00 5.42 1 MET A C 3
ATOM 3220 O O . MET A 1 1 ? -2.828 10.197 13.102 1.00 73.23 1 MET A O 3
ATOM 3236 N N . ASP A 1 2 ? -4.240 11.928 12.848 1.00 2.34 2 ASP A N 3
ATOM 3237 C CA . ASP A 1 2 ? -5.117 11.242 11.904 1.00 62.35 2 ASP A CA 3
ATOM 3238 C C . ASP A 1 2 ? -4.603 11.379 10.476 1.00 30.43 2 ASP A C 3
ATOM 3239 O O . ASP A 1 2 ? -5.378 11.326 9.520 1.00 15.21 2 ASP A O 3
ATOM 3248 N N . GLN A 1 3 ? -3.289 11.525 10.344 1.00 10.34 3 GLN A N 3
ATOM 3249 C CA . GLN A 1 3 ? -2.640 11.661 9.041 1.00 61.11 3 GLN A CA 3
ATOM 3250 C C . GLN A 1 3 ? -2.986 10.457 8.158 1.00 62.13 3 GLN A C 3
ATOM 3251 O O . GLN A 1 3 ? -3.245 10.596 6.965 1.00 52.34 3 GLN A O 3
ATOM 3265 N N . LEU A 1 4 ? -3.009 9.277 8.772 1.00 12.32 4 LEU A N 3
ATOM 3266 C CA . LEU A 1 4 ? -3.368 8.047 8.080 1.00 60.34 4 LEU A CA 3
ATOM 3267 C C . LEU A 1 4 ? -4.768 8.130 7.479 1.00 12.11 4 LEU A C 3
ATOM 3268 O O . LEU A 1 4 ? -4.995 7.664 6.363 1.00 32.31 4 LEU A O 3
ATOM 3284 N N . LYS A 1 5 ? -5.705 8.729 8.210 1.00 4.30 5 LYS A N 3
ATOM 3285 C CA . LYS A 1 5 ? -7.068 8.855 7.717 1.00 31.22 5 LYS A CA 3
ATOM 3286 C C . LYS A 1 5 ? -7.126 9.857 6.577 1.00 13.44 5 LYS A C 3
ATOM 3287 O O . LYS A 1 5 ? -7.845 9.650 5.607 1.00 51.33 5 LYS A O 3
ATOM 3306 N N . THR A 1 6 ? -6.351 10.929 6.693 1.00 63.22 6 THR A N 3
ATOM 3307 C CA . THR A 1 6 ? -6.245 11.918 5.631 1.00 61.42 6 THR A CA 3
ATOM 3308 C C . THR A 1 6 ? -5.859 11.242 4.320 1.00 43.44 6 THR A C 3
ATOM 3309 O O . THR A 1 6 ? -6.429 11.524 3.263 1.00 54.21 6 THR A O 3
ATOM 3320 N N . ILE A 1 7 ? -4.911 10.321 4.412 1.00 72.21 7 ILE A N 3
ATOM 3321 C CA . ILE A 1 7 ? -4.477 9.543 3.264 1.00 64.20 7 ILE A CA 3
ATOM 3322 C C . ILE A 1 7 ? -5.598 8.629 2.768 1.00 3.42 7 ILE A C 3
ATOM 3323 O O . ILE A 1 7 ? -5.840 8.533 1.563 1.00 14.35 7 ILE A O 3
ATOM 3339 N N . LYS A 1 8 ? -6.288 7.974 3.707 1.00 64.12 8 LYS A N 3
ATOM 3340 C CA . LYS A 1 8 ? -7.441 7.130 3.380 1.00 52.11 8 LYS A CA 3
ATOM 3341 C C . LYS A 1 8 ? -8.453 7.913 2.547 1.00 3.05 8 LYS A C 3
ATOM 3342 O O . LYS A 1 8 ? -8.925 7.439 1.511 1.00 71.30 8 LYS A O 3
ATOM 3361 N N . GLU A 1 9 ? -8.759 9.128 3.000 1.00 24.41 9 GLU A N 3
ATOM 3362 C CA . GLU A 1 9 ? -9.718 9.991 2.323 1.00 71.23 9 GLU A CA 3
ATOM 3363 C C . GLU A 1 9 ? -9.243 10.307 0.908 1.00 14.02 9 GLU A C 3
ATOM 3364 O O . GLU A 1 9 ? -10.023 10.260 -0.042 1.00 24.15 9 GLU A O 3
ATOM 3376 N N . LEU A 1 10 ? -7.957 10.620 0.774 1.00 21.44 10 LEU A N 3
ATOM 3377 C CA . LEU A 1 10 ? -7.373 10.955 -0.522 1.00 41.33 10 LEU A CA 3
ATOM 3378 C C . LEU A 1 10 ? -7.491 9.789 -1.497 1.00 1.12 10 LEU A C 3
ATOM 3379 O O . LEU A 1 10 ? -7.862 9.973 -2.656 1.00 31.21 10 LEU A O 3
ATOM 3395 N N . ILE A 1 11 ? -7.193 8.590 -1.015 1.00 52.33 11 ILE A N 3
ATOM 3396 C CA . ILE A 1 11 ? -7.253 7.389 -1.845 1.00 20.34 11 ILE A CA 3
ATOM 3397 C C . ILE A 1 11 ? -8.689 7.101 -2.281 1.00 33.44 11 ILE A C 3
ATOM 3398 O O . ILE A 1 11 ? -8.934 6.681 -3.412 1.00 22.42 11 ILE A O 3
ATOM 3414 N N . ASN A 1 12 ? -9.632 7.347 -1.381 1.00 74.13 12 ASN A N 3
ATOM 3415 C CA . ASN A 1 12 ? -11.050 7.131 -1.669 1.00 21.54 12 ASN A CA 3
ATOM 3416 C C . ASN A 1 12 ? -11.590 8.196 -2.622 1.00 15.30 12 ASN A C 3
ATOM 3417 O O . ASN A 1 12 ? -12.651 8.027 -3.224 1.00 45.52 12 ASN A O 3
ATOM 3428 N N . GLN A 1 13 ? -10.862 9.297 -2.743 1.00 13.23 13 GLN A N 3
ATOM 3429 C CA . GLN A 1 13 ? -11.225 10.353 -3.682 1.00 40.14 13 GLN A CA 3
ATOM 3430 C C . GLN A 1 13 ? -10.603 10.100 -5.051 1.00 41.14 13 GLN A C 3
ATOM 3431 O O . GLN A 1 13 ? -11.268 10.219 -6.079 1.00 22.24 13 GLN A O 3
ATOM 3445 N N . GLY A 1 14 ? -9.329 9.740 -5.056 1.00 13.54 14 GLY A N 3
ATOM 3446 C CA . GLY A 1 14 ? -8.623 9.521 -6.300 1.00 23.54 14 GLY A CA 3
ATOM 3447 C C . GLY A 1 14 ? -7.307 10.264 -6.333 1.00 11.52 14 GLY A C 3
ATOM 3448 O O . GLY A 1 14 ? -6.522 10.116 -7.270 1.00 63.53 14 GLY A O 3
ATOM 3452 N N . ASP A 1 15 ? -7.065 11.062 -5.296 1.00 62.21 15 ASP A N 3
ATOM 3453 C CA . ASP A 1 15 ? -5.815 11.805 -5.158 1.00 40.01 15 ASP A CA 3
ATOM 3454 C C . ASP A 1 15 ? -4.689 10.871 -4.734 1.00 15.33 15 ASP A C 3
ATOM 3455 O O . ASP A 1 15 ? -4.150 10.976 -3.630 1.00 41.13 15 ASP A O 3
ATOM 3464 N N . ILE A 1 16 ? -4.355 9.951 -5.625 1.00 60.14 16 ILE A N 3
ATOM 3465 C CA . ILE A 1 16 ? -3.353 8.929 -5.365 1.00 20.01 16 ILE A CA 3
ATOM 3466 C C . ILE A 1 16 ? -1.995 9.539 -5.043 1.00 32.13 16 ILE A C 3
ATOM 3467 O O . ILE A 1 16 ? -1.354 9.156 -4.067 1.00 60.25 16 ILE A O 3
ATOM 3483 N N . GLU A 1 17 ? -1.565 10.501 -5.848 1.00 53.41 17 GLU A N 3
ATOM 3484 C CA . GLU A 1 17 ? -0.245 11.088 -5.675 1.00 74.23 17 GLU A CA 3
ATOM 3485 C C . GLU A 1 17 ? -0.165 11.869 -4.373 1.00 50.41 17 GLU A C 3
ATOM 3486 O O . GLU A 1 17 ? 0.878 11.891 -3.720 1.00 21.02 17 GLU A O 3
ATOM 3498 N N . ASN A 1 18 ? -1.268 12.508 -3.999 1.00 0.42 18 ASN A N 3
ATOM 3499 C CA . ASN A 1 18 ? -1.331 13.234 -2.737 1.00 15.31 18 ASN A CA 3
ATOM 3500 C C . ASN A 1 18 ? -1.213 12.258 -1.576 1.00 41.40 18 ASN A C 3
ATOM 3501 O O . ASN A 1 18 ? -0.544 12.534 -0.581 1.00 62.41 18 ASN A O 3
ATOM 3512 N N . ALA A 1 19 ? -1.861 11.109 -1.724 1.00 3.54 19 ALA A N 3
ATOM 3513 C CA . ALA A 1 19 ? -1.800 10.062 -0.718 1.00 44.54 19 ALA A CA 3
ATOM 3514 C C . ALA A 1 19 ? -0.387 9.503 -0.608 1.00 44.12 19 ALA A C 3
ATOM 3515 O O . ALA A 1 19 ? 0.176 9.434 0.481 1.00 64.41 19 ALA A O 3
ATOM 3522 N N . LEU A 1 20 ? 0.184 9.131 -1.751 1.00 44.42 20 LEU A N 3
ATOM 3523 C CA . LEU A 1 20 ? 1.514 8.518 -1.799 1.00 41.53 20 LEU A CA 3
ATOM 3524 C C . LEU A 1 20 ? 2.566 9.377 -1.102 1.00 4.33 20 LEU A C 3
ATOM 3525 O O . LEU A 1 20 ? 3.340 8.876 -0.284 1.00 20.33 20 LEU A O 3
ATOM 3541 N N . GLN A 1 21 ? 2.584 10.670 -1.408 1.00 40.52 21 GLN A N 3
ATOM 3542 C CA . GLN A 1 21 ? 3.581 11.563 -0.830 1.00 44.41 21 GLN A CA 3
ATOM 3543 C C . GLN A 1 21 ? 3.361 11.728 0.672 1.00 71.00 21 GLN A C 3
ATOM 3544 O O . GLN A 1 21 ? 4.316 11.768 1.442 1.00 45.53 21 GLN A O 3
ATOM 3558 N N . ALA A 1 22 ? 2.104 11.788 1.094 1.00 55.34 22 ALA A N 3
ATOM 3559 C CA . ALA A 1 22 ? 1.786 11.892 2.512 1.00 15.13 22 ALA A CA 3
ATOM 3560 C C . ALA A 1 22 ? 2.155 10.601 3.242 1.00 53.01 22 ALA A C 3
ATOM 3561 O O . ALA A 1 22 ? 2.484 10.613 4.430 1.00 54.21 22 ALA A O 3
ATOM 3568 N N . LEU A 1 23 ? 2.109 9.494 2.516 1.00 74.21 23 LEU A N 3
ATOM 3569 C CA . LEU A 1 23 ? 2.440 8.190 3.067 1.00 40.24 23 LEU A CA 3
ATOM 3570 C C . LEU A 1 23 ? 3.924 8.078 3.378 1.00 10.12 23 LEU A C 3
ATOM 3571 O O . LEU A 1 23 ? 4.305 7.714 4.490 1.00 2.54 23 LEU A O 3
ATOM 3587 N N . GLU A 1 24 ? 4.762 8.404 2.404 1.00 12.45 24 GLU A N 3
ATOM 3588 C CA . GLU A 1 24 ? 6.204 8.334 2.594 1.00 70.01 24 GLU A CA 3
ATOM 3589 C C . GLU A 1 24 ? 6.662 9.354 3.635 1.00 62.34 24 GLU A C 3
ATOM 3590 O O . GLU A 1 24 ? 7.635 9.125 4.351 1.00 1.51 24 GLU A O 3
ATOM 3602 N N . GLU A 1 25 ? 5.946 10.471 3.726 1.00 33.41 25 GLU A N 3
ATOM 3603 C CA . GLU A 1 25 ? 6.198 11.456 4.773 1.00 64.20 25 GLU A CA 3
ATOM 3604 C C . GLU A 1 25 ? 5.914 10.848 6.145 1.00 14.12 25 GLU A C 3
ATOM 3605 O O . GLU A 1 25 ? 6.675 11.039 7.096 1.00 30.42 25 GLU A O 3
ATOM 3617 N N . PHE A 1 26 ? 4.818 10.098 6.231 1.00 25.12 26 PHE A N 3
ATOM 3618 C CA . PHE A 1 26 ? 4.428 9.439 7.471 1.00 20.43 26 PHE A CA 3
ATOM 3619 C C . PHE A 1 26 ? 5.464 8.395 7.870 1.00 23.52 26 PHE A C 3
ATOM 3620 O O . PHE A 1 26 ? 5.800 8.264 9.048 1.00 42.12 26 PHE A O 3
ATOM 3637 N N . LEU A 1 27 ? 5.980 7.672 6.878 1.00 21.31 27 LEU A N 3
ATOM 3638 C CA . LEU A 1 27 ? 7.008 6.658 7.108 1.00 24.24 27 LEU A CA 3
ATOM 3639 C C . LEU A 1 27 ? 8.243 7.271 7.759 1.00 21.02 27 LEU A C 3
ATOM 3640 O O . LEU A 1 27 ? 8.969 6.608 8.501 1.00 22.14 27 LEU A O 3
ATOM 3656 N N . GLN A 1 28 ? 8.470 8.547 7.483 1.00 64.32 28 GLN A N 3
ATOM 3657 C CA . GLN A 1 28 ? 9.647 9.237 7.980 1.00 11.22 28 GLN A CA 3
ATOM 3658 C C . GLN A 1 28 ? 9.473 9.661 9.436 1.00 10.31 28 GLN A C 3
ATOM 3659 O O . GLN A 1 28 ? 10.458 9.890 10.137 1.00 21.21 28 GLN A O 3
ATOM 3673 N N . THR A 1 29 ? 8.232 9.762 9.895 1.00 31.44 29 THR A N 3
ATOM 3674 C CA . THR A 1 29 ? 7.975 10.285 11.228 1.00 33.52 29 THR A CA 3
ATOM 3675 C C . THR A 1 29 ? 7.446 9.216 12.191 1.00 3.33 29 THR A C 3
ATOM 3676 O O . THR A 1 29 ? 7.874 9.158 13.344 1.00 73.31 29 THR A O 3
ATOM 3687 N N . GLU A 1 30 ? 6.542 8.360 11.730 1.00 73.23 30 GLU A N 3
ATOM 3688 C CA . GLU A 1 30 ? 5.906 7.399 12.624 1.00 4.42 30 GLU A CA 3
ATOM 3689 C C . GLU A 1 30 ? 6.080 5.969 12.122 1.00 74.54 30 GLU A C 3
ATOM 3690 O O . GLU A 1 30 ? 5.282 5.480 11.323 1.00 22.15 30 GLU A O 3
ATOM 3702 N N . PRO A 1 31 ? 7.141 5.286 12.579 1.00 44.44 31 PRO A N 3
ATOM 3703 C CA . PRO A 1 31 ? 7.395 3.879 12.245 1.00 34.03 31 PRO A CA 3
ATOM 3704 C C . PRO A 1 31 ? 6.379 2.926 12.874 1.00 23.15 31 PRO A C 3
ATOM 3705 O O . PRO A 1 31 ? 6.227 1.785 12.432 1.00 55.40 31 PRO A O 3
ATOM 3716 N N . VAL A 1 32 ? 5.680 3.409 13.893 1.00 74.04 32 VAL A N 3
ATOM 3717 C CA . VAL A 1 32 ? 4.751 2.584 14.659 1.00 64.44 32 VAL A CA 3
ATOM 3718 C C . VAL A 1 32 ? 3.539 2.158 13.819 1.00 53.33 32 VAL A C 3
ATOM 3719 O O . VAL A 1 32 ? 2.980 1.081 14.023 1.00 62.05 32 VAL A O 3
ATOM 3732 N N . GLY A 1 33 ? 3.152 2.990 12.860 1.00 12.10 33 GLY A N 3
ATOM 3733 C CA . GLY A 1 33 ? 1.979 2.697 12.061 1.00 45.40 33 GLY A CA 3
ATOM 3734 C C . GLY A 1 33 ? 2.301 2.557 10.589 1.00 50.44 33 GLY A C 3
ATOM 3735 O O . GLY A 1 33 ? 1.483 2.896 9.733 1.00 65.53 33 GLY A O 3
ATOM 3739 N N . LYS A 1 34 ? 3.489 2.045 10.287 1.00 31.31 34 LYS A N 3
ATOM 3740 C CA . LYS A 1 34 ? 3.921 1.911 8.903 1.00 73.21 34 LYS A CA 3
ATOM 3741 C C . LYS A 1 34 ? 3.160 0.802 8.184 1.00 3.33 34 LYS A C 3
ATOM 3742 O O . LYS A 1 34 ? 3.069 0.811 6.963 1.00 60.43 34 LYS A O 3
ATOM 3761 N N . ASP A 1 35 ? 2.603 -0.142 8.935 1.00 60.11 35 ASP A N 3
ATOM 3762 C CA . ASP A 1 35 ? 1.860 -1.244 8.326 1.00 31.13 35 ASP A CA 3
ATOM 3763 C C . ASP A 1 35 ? 0.573 -0.723 7.695 1.00 35.25 35 ASP A C 3
ATOM 3764 O O . ASP A 1 35 ? 0.152 -1.191 6.637 1.00 3.54 35 ASP A O 3
ATOM 3773 N N . GLU A 1 36 ? -0.030 0.265 8.344 1.00 15.01 36 GLU A N 3
ATOM 3774 C CA . GLU A 1 36 ? -1.195 0.943 7.795 1.00 3.44 36 GLU A CA 3
ATOM 3775 C C . GLU A 1 36 ? -0.780 1.772 6.585 1.00 3.20 36 GLU A C 3
ATOM 3776 O O . GLU A 1 36 ? -1.436 1.755 5.542 1.00 70.43 36 GLU A O 3
ATOM 3788 N N . ALA A 1 37 ? 0.336 2.480 6.733 1.00 52.44 37 ALA A N 3
ATOM 3789 C CA . ALA A 1 37 ? 0.850 3.344 5.682 1.00 24.32 37 ALA A CA 3
ATOM 3790 C C . ALA A 1 37 ? 1.184 2.547 4.424 1.00 60.44 37 ALA A C 3
ATOM 3791 O O . ALA A 1 37 ? 0.707 2.871 3.340 1.00 35.35 37 ALA A O 3
ATOM 3798 N N . TYR A 1 38 ? 1.983 1.494 4.575 1.00 73.34 38 TYR A N 3
ATOM 3799 C CA . TYR A 1 38 ? 2.376 0.662 3.438 1.00 50.15 38 TYR A CA 3
ATOM 3800 C C . TYR A 1 38 ? 1.159 0.039 2.760 1.00 44.22 38 TYR A C 3
ATOM 3801 O O . TYR A 1 38 ? 1.129 -0.104 1.534 1.00 61.03 38 TYR A O 3
ATOM 3819 N N . TYR A 1 39 ? 0.157 -0.325 3.558 1.00 63.23 39 TYR A N 3
ATOM 3820 C CA . TYR A 1 39 ? -1.097 -0.837 3.019 1.00 14.00 39 TYR A CA 3
ATOM 3821 C C . TYR A 1 39 ? -1.762 0.223 2.145 1.00 11.44 39 TYR A C 3
ATOM 3822 O O . TYR A 1 39 ? -2.196 -0.062 1.027 1.00 35.42 39 TYR A O 3
ATOM 3840 N N . LEU A 1 40 ? -1.825 1.446 2.661 1.00 55.41 40 LEU A N 3
ATOM 3841 C CA . LEU A 1 40 ? -2.405 2.564 1.929 1.00 50.32 40 LEU A CA 3
ATOM 3842 C C . LEU A 1 40 ? -1.608 2.852 0.659 1.00 51.34 40 LEU A C 3
ATOM 3843 O O . LEU A 1 40 ? -2.185 3.157 -0.386 1.00 21.21 40 LEU A O 3
ATOM 3859 N N . MET A 1 41 ? -0.285 2.744 0.750 1.00 44.54 41 MET A N 3
ATOM 3860 C CA . MET A 1 41 ? 0.587 2.954 -0.405 1.00 65.45 41 MET A CA 3
ATOM 3861 C C . MET A 1 41 ? 0.248 1.956 -1.501 1.00 15.14 41 MET A C 3
ATOM 3862 O O . MET A 1 41 ? -0.025 2.337 -2.641 1.00 4.32 41 MET A O 3
ATOM 3876 N N . GLY A 1 42 ? 0.233 0.678 -1.142 1.00 12.03 42 GLY A N 3
ATOM 3877 C CA . GLY A 1 42 ? -0.113 -0.358 -2.095 1.00 41.14 42 GLY A CA 3
ATOM 3878 C C . GLY A 1 42 ? -1.522 -0.196 -2.628 1.00 13.32 42 GLY A C 3
ATOM 3879 O O . GLY A 1 42 ? -1.788 -0.477 -3.795 1.00 62.02 42 GLY A O 3
ATOM 3883 N N . ASN A 1 43 ? -2.424 0.254 -1.764 1.00 23.30 43 ASN A N 3
ATOM 3884 C CA . ASN A 1 43 ? -3.811 0.499 -2.145 1.00 75.44 43 ASN A CA 3
ATOM 3885 C C . ASN A 1 43 ? -3.886 1.581 -3.223 1.00 13.24 43 ASN A C 3
ATOM 3886 O O . ASN A 1 43 ? -4.605 1.447 -4.213 1.00 43.54 43 ASN A O 3
ATOM 3897 N N . ALA A 1 44 ? -3.117 2.644 -3.039 1.00 40.41 44 ALA A N 3
ATOM 3898 C CA . ALA A 1 44 ? -3.064 3.719 -4.016 1.00 61.22 44 ALA A CA 3
ATOM 3899 C C . ALA A 1 44 ? -2.447 3.225 -5.323 1.00 10.35 44 ALA A C 3
ATOM 3900 O O . ALA A 1 44 ? -2.918 3.557 -6.414 1.00 0.52 44 ALA A O 3
ATOM 3907 N N . TYR A 1 45 ? -1.401 2.414 -5.204 1.00 74.33 45 TYR A N 3
ATOM 3908 C CA . TYR A 1 45 ? -0.729 1.860 -6.374 1.00 33.33 45 TYR A CA 3
ATOM 3909 C C . TYR A 1 45 ? -1.638 0.921 -7.166 1.00 40.21 45 TYR A C 3
ATOM 3910 O O . TYR A 1 45 ? -1.624 0.944 -8.398 1.00 11.34 45 TYR A O 3
ATOM 3928 N N . ARG A 1 46 ? -2.433 0.101 -6.477 1.00 0.42 46 ARG A N 3
ATOM 3929 C CA . ARG A 1 46 ? -3.324 -0.832 -7.169 1.00 44.33 46 ARG A CA 3
ATOM 3930 C C . ARG A 1 46 ? -4.429 -0.073 -7.904 1.00 34.34 46 ARG A C 3
ATOM 3931 O O . ARG A 1 46 ? -4.942 -0.542 -8.920 1.00 71.31 46 ARG A O 3
ATOM 3952 N N . LYS A 1 47 ? -4.788 1.100 -7.386 1.00 72.32 47 LYS A N 3
ATOM 3953 C CA . LYS A 1 47 ? -5.754 1.962 -8.058 1.00 75.22 47 LYS A CA 3
ATOM 3954 C C . LYS A 1 47 ? -5.170 2.510 -9.354 1.00 61.31 47 LYS A C 3
ATOM 3955 O O . LYS A 1 47 ? -5.883 2.676 -10.343 1.00 53.13 47 LYS A O 3
ATOM 3974 N N . LEU A 1 48 ? -3.872 2.787 -9.346 1.00 4.03 48 LEU A N 3
ATOM 3975 C CA . LEU A 1 48 ? -3.181 3.233 -10.551 1.00 2.31 48 LEU A CA 3
ATOM 3976 C C . LEU A 1 48 ? -3.033 2.081 -11.537 1.00 23.30 48 LEU A C 3
ATOM 3977 O O . LEU A 1 48 ? -3.015 2.284 -12.749 1.00 14.25 48 LEU A O 3
ATOM 3993 N N . GLY A 1 49 ? -2.924 0.874 -11.005 1.00 64.22 49 GLY A N 3
ATOM 3994 C CA . GLY A 1 49 ? -2.745 -0.293 -11.841 1.00 30.22 49 GLY A CA 3
ATOM 3995 C C . GLY A 1 49 ? -1.326 -0.813 -11.783 1.00 42.55 49 GLY A C 3
ATOM 3996 O O . GLY A 1 49 ? -0.966 -1.751 -12.493 1.00 13.25 49 GLY A O 3
ATOM 4000 N N . ASP A 1 50 ? -0.514 -0.201 -10.934 1.00 64.13 50 ASP A N 3
ATOM 4001 C CA . ASP A 1 50 ? 0.858 -0.636 -10.767 1.00 11.25 50 ASP A CA 3
ATOM 4002 C C . ASP A 1 50 ? 0.920 -1.707 -9.694 1.00 52.22 50 ASP A C 3
ATOM 4003 O O . ASP A 1 50 ? 0.873 -1.416 -8.496 1.00 13.32 50 ASP A O 3
ATOM 4012 N N . TRP A 1 51 ? 1.006 -2.947 -10.130 1.00 1.22 51 TRP A N 3
ATOM 4013 C CA . TRP A 1 51 ? 0.929 -4.076 -9.225 1.00 62.03 51 TRP A CA 3
ATOM 4014 C C . TRP A 1 51 ? 2.255 -4.320 -8.512 1.00 4.21 51 TRP A C 3
ATOM 4015 O O . TRP A 1 51 ? 2.273 -4.833 -7.397 1.00 34.25 51 TRP A O 3
ATOM 4036 N N . GLN A 1 52 ? 3.362 -3.936 -9.138 1.00 73.53 52 GLN A N 3
ATOM 4037 C CA . GLN A 1 52 ? 4.677 -4.199 -8.559 1.00 14.23 52 GLN A CA 3
ATOM 4038 C C . GLN A 1 52 ? 4.942 -3.296 -7.359 1.00 30.23 52 GLN A C 3
ATOM 4039 O O . GLN A 1 52 ? 5.438 -3.756 -6.330 1.00 44.03 52 GLN A O 3
ATOM 4053 N N . LYS A 1 53 ? 4.596 -2.016 -7.477 1.00 70.11 53 LYS A N 3
ATOM 4054 C CA . LYS A 1 53 ? 4.712 -1.105 -6.346 1.00 3.54 53 LYS A CA 3
ATOM 4055 C C . LYS A 1 53 ? 3.770 -1.544 -5.236 1.00 60.04 53 LYS A C 3
ATOM 4056 O O . LYS A 1 53 ? 4.107 -1.466 -4.054 1.00 24.53 53 LYS A O 3
ATOM 4075 N N . ALA A 1 54 ? 2.590 -2.013 -5.628 1.00 33.20 54 ALA A N 3
ATOM 4076 C CA . ALA A 1 54 ? 1.614 -2.525 -4.676 1.00 4.54 54 ALA A CA 3
ATOM 4077 C C . ALA A 1 54 ? 2.186 -3.702 -3.891 1.00 43.21 54 ALA A C 3
ATOM 4078 O O . ALA A 1 54 ? 2.166 -3.698 -2.661 1.00 5.04 54 ALA A O 3
ATOM 4085 N N . LEU A 1 55 ? 2.715 -4.688 -4.612 1.00 63.21 55 LEU A N 3
ATOM 4086 C CA . LEU A 1 55 ? 3.288 -5.885 -3.998 1.00 31.13 55 LEU A CA 3
ATOM 4087 C C . LEU A 1 55 ? 4.388 -5.529 -3.005 1.00 74.11 55 LEU A C 3
ATOM 4088 O O . LEU A 1 55 ? 4.371 -5.982 -1.859 1.00 31.11 55 LEU A O 3
ATOM 4104 N N . ASN A 1 56 ? 5.330 -4.708 -3.449 1.00 53.51 56 ASN A N 3
ATOM 4105 C CA . ASN A 1 56 ? 6.472 -4.325 -2.625 1.00 34.21 56 ASN A CA 3
ATOM 4106 C C . ASN A 1 56 ? 6.035 -3.634 -1.339 1.00 4.42 56 ASN A C 3
ATOM 4107 O O . ASN A 1 56 ? 6.558 -3.921 -0.263 1.00 53.33 56 ASN A O 3
ATOM 4118 N N . ASN A 1 57 ? 5.063 -2.741 -1.442 1.00 65.42 57 ASN A N 3
ATOM 4119 C CA . ASN A 1 57 ? 4.612 -1.992 -0.276 1.00 31.32 57 ASN A CA 3
ATOM 4120 C C . ASN A 1 57 ? 3.736 -2.851 0.628 1.00 62.22 57 ASN A C 3
ATOM 4121 O O . ASN A 1 57 ? 3.814 -2.747 1.851 1.00 1.15 57 ASN A O 3
ATOM 4132 N N . TYR A 1 58 ? 2.928 -3.723 0.031 1.00 51.54 58 TYR A N 3
ATOM 4133 C CA . TYR A 1 58 ? 2.119 -4.655 0.810 1.00 63.02 58 TYR A CA 3
ATOM 4134 C C . TYR A 1 58 ? 3.015 -5.568 1.638 1.00 14.41 58 TYR A C 3
ATOM 4135 O O . TYR A 1 58 ? 2.795 -5.750 2.833 1.00 61.23 58 TYR A O 3
ATOM 4153 N N . GLN A 1 59 ? 4.038 -6.119 0.996 1.00 61.21 59 GLN A N 3
ATOM 4154 C CA . GLN A 1 59 ? 4.970 -7.022 1.663 1.00 42.53 59 GLN A CA 3
ATOM 4155 C C . GLN A 1 59 ? 5.735 -6.298 2.769 1.00 15.32 59 GLN A C 3
ATOM 4156 O O . GLN A 1 59 ? 6.089 -6.895 3.791 1.00 43.12 59 GLN A O 3
ATOM 4170 N N . SER A 1 60 ? 5.972 -5.007 2.570 1.00 53.12 60 SER A N 3
ATOM 4171 C CA . SER A 1 60 ? 6.654 -4.197 3.569 1.00 13.22 60 SER A CA 3
ATOM 4172 C C . SER A 1 60 ? 5.821 -4.124 4.850 1.00 53.20 60 SER A C 3
ATOM 4173 O O . SER A 1 60 ? 6.354 -4.202 5.954 1.00 11.51 60 SER A O 3
ATOM 4181 N N . ALA A 1 61 ? 4.508 -4.006 4.690 1.00 22.23 61 ALA A N 3
ATOM 4182 C CA . ALA A 1 61 ? 3.604 -3.934 5.830 1.00 64.10 61 ALA A CA 3
ATOM 4183 C C . ALA A 1 61 ? 3.438 -5.297 6.494 1.00 1.43 61 ALA A C 3
ATOM 4184 O O . ALA A 1 61 ? 3.380 -5.399 7.718 1.00 32.43 61 ALA A O 3
ATOM 4191 N N . ILE A 1 62 ? 3.376 -6.340 5.675 1.00 34.11 62 ILE A N 3
ATOM 4192 C CA . ILE A 1 62 ? 3.156 -7.702 6.155 1.00 21.33 62 ILE A CA 3
ATOM 4193 C C . ILE A 1 62 ? 4.260 -8.160 7.107 1.00 21.00 62 ILE A C 3
ATOM 4194 O O . ILE A 1 62 ? 3.997 -8.854 8.092 1.00 54.44 62 ILE A O 3
ATOM 4210 N N . GLU A 1 63 ? 5.495 -7.773 6.826 1.00 61.33 63 GLU A N 3
ATOM 4211 C CA . GLU A 1 63 ? 6.608 -8.183 7.671 1.00 21.11 63 GLU A CA 3
ATOM 4212 C C . GLU A 1 63 ? 6.781 -7.254 8.869 1.00 12.13 63 GLU A C 3
ATOM 4213 O O . GLU A 1 63 ? 7.568 -7.537 9.771 1.00 32.13 63 GLU A O 3
ATOM 4225 N N . LEU A 1 64 ? 6.057 -6.146 8.876 1.00 24.20 64 LEU A N 3
ATOM 4226 C CA . LEU A 1 64 ? 6.012 -5.282 10.046 1.00 52.31 64 LEU A CA 3
ATOM 4227 C C . LEU A 1 64 ? 4.886 -5.732 10.969 1.00 41.43 64 LEU A C 3
ATOM 4228 O O . LEU A 1 64 ? 5.062 -5.849 12.182 1.00 72.24 64 LEU A O 3
ATOM 4244 N N . ASN A 1 65 ? 3.734 -5.993 10.373 1.00 14.12 65 ASN A N 3
ATOM 4245 C CA . ASN A 1 65 ? 2.573 -6.478 11.100 1.00 20.42 65 ASN A CA 3
ATOM 4246 C C . ASN A 1 65 ? 1.909 -7.597 10.304 1.00 14.44 65 ASN A C 3
ATOM 4247 O O . ASN A 1 65 ? 1.245 -7.346 9.300 1.00 43.43 65 ASN A O 3
ATOM 4258 N N . PRO A 1 66 ? 2.107 -8.850 10.736 1.00 41.13 66 PRO A N 3
ATOM 4259 C CA . PRO A 1 66 ? 1.652 -10.036 9.994 1.00 74.11 66 PRO A CA 3
ATOM 4260 C C . PRO A 1 66 ? 0.134 -10.158 9.921 1.00 23.20 66 PRO A C 3
ATOM 4261 O O . PRO A 1 66 ? -0.399 -10.858 9.061 1.00 41.13 66 PRO A O 3
ATOM 4272 N N . ASP A 1 67 ? -0.557 -9.468 10.815 1.00 64.25 67 ASP A N 3
ATOM 4273 C CA . ASP A 1 67 ? -2.013 -9.542 10.876 1.00 55.03 67 ASP A CA 3
ATOM 4274 C C . ASP A 1 67 ? -2.653 -8.322 10.233 1.00 3.33 67 ASP A C 3
ATOM 4275 O O . ASP A 1 67 ? -3.833 -8.044 10.448 1.00 30.14 67 ASP A O 3
ATOM 4284 N N . SER A 1 68 ? -1.880 -7.599 9.438 1.00 61.54 68 SER A N 3
ATOM 4285 C CA . SER A 1 68 ? -2.386 -6.420 8.755 1.00 15.13 68 SER A CA 3
ATOM 4286 C C . SER A 1 68 ? -3.232 -6.825 7.546 1.00 62.22 68 SER A C 3
ATOM 4287 O O . SER A 1 68 ? -3.076 -7.925 7.010 1.00 41.33 68 SER A O 3
ATOM 4295 N N . PRO A 1 69 ? -4.141 -5.941 7.094 1.00 3.13 69 PRO A N 3
ATOM 4296 C CA . PRO A 1 69 ? -4.985 -6.198 5.918 1.00 54.42 69 PRO A CA 3
ATOM 4297 C C . PRO A 1 69 ? -4.163 -6.323 4.636 1.00 72.41 69 PRO A C 3
ATOM 4298 O O . PRO A 1 69 ? -4.670 -6.750 3.597 1.00 24.33 69 PRO A O 3
ATOM 4309 N N . ALA A 1 70 ? -2.887 -5.963 4.720 1.00 14.25 70 ALA A N 3
ATOM 4310 C CA . ALA A 1 70 ? -1.994 -6.021 3.574 1.00 0.21 70 ALA A CA 3
ATOM 4311 C C . ALA A 1 70 ? -1.717 -7.464 3.178 1.00 74.05 70 ALA A C 3
ATOM 4312 O O . ALA A 1 70 ? -1.266 -7.736 2.064 1.00 64.15 70 ALA A O 3
ATOM 4319 N N . LEU A 1 71 ? -2.003 -8.384 4.098 1.00 75.02 71 LEU A N 3
ATOM 4320 C CA . LEU A 1 71 ? -1.814 -9.808 3.861 1.00 3.25 71 LEU A CA 3
ATOM 4321 C C . LEU A 1 71 ? -2.618 -10.247 2.650 1.00 61.45 71 LEU A C 3
ATOM 4322 O O . LEU A 1 71 ? -2.097 -10.807 1.683 1.00 12.31 71 LEU A O 3
ATOM 4338 N N . GLN A 1 72 ? -3.900 -9.951 2.724 1.00 21.11 72 GLN A N 3
ATOM 4339 C CA . GLN A 1 72 ? -4.855 -10.346 1.715 1.00 55.52 72 GLN A CA 3
ATOM 4340 C C . GLN A 1 72 ? -4.724 -9.464 0.486 1.00 51.43 72 GLN A C 3
ATOM 4341 O O . GLN A 1 72 ? -4.943 -9.909 -0.639 1.00 11.12 72 GLN A O 3
ATOM 4355 N N . ALA A 1 73 ? -4.338 -8.217 0.715 1.00 71.21 73 ALA A N 3
ATOM 4356 C CA . ALA A 1 73 ? -4.135 -7.271 -0.366 1.00 34.11 73 ALA A CA 3
ATOM 4357 C C . ALA A 1 73 ? -2.994 -7.720 -1.277 1.00 15.42 73 ALA A C 3
ATOM 4358 O O . ALA A 1 73 ? -3.124 -7.701 -2.502 1.00 72.54 73 ALA A O 3
ATOM 4365 N N . ARG A 1 74 ? -1.881 -8.137 -0.675 1.00 61.30 74 ARG A N 3
ATOM 4366 C CA . ARG A 1 74 ? -0.742 -8.639 -1.439 1.00 34.00 74 ARG A CA 3
ATOM 4367 C C . ARG A 1 74 ? -1.145 -9.854 -2.256 1.00 71.02 74 ARG A C 3
ATOM 4368 O O . ARG A 1 74 ? -0.927 -9.903 -3.470 1.00 0.14 74 ARG A O 3
ATOM 4389 N N . LYS A 1 75 ? -1.735 -10.832 -1.578 1.00 44.13 75 LYS A N 3
ATOM 4390 C CA . LYS A 1 75 ? -2.136 -12.071 -2.222 1.00 44.31 75 LYS A CA 3
ATOM 4391 C C . LYS A 1 75 ? -3.122 -11.795 -3.349 1.00 51.43 75 LYS A C 3
ATOM 4392 O O . LYS A 1 75 ? -3.064 -12.434 -4.398 1.00 54.35 75 LYS A O 3
ATOM 4411 N N . MET A 1 76 ? -4.006 -10.824 -3.139 1.00 74.22 76 MET A N 3
ATOM 4412 C CA . MET A 1 76 ? -4.956 -10.418 -4.168 1.00 73.02 76 MET A CA 3
ATOM 4413 C C . MET A 1 76 ? -4.221 -9.948 -5.417 1.00 74.32 76 MET A C 3
ATOM 4414 O O . MET A 1 76 ? -4.494 -10.413 -6.519 1.00 70.50 76 MET A O 3
ATOM 4428 N N . VAL A 1 77 ? -3.273 -9.040 -5.225 1.00 32.03 77 VAL A N 3
ATOM 4429 C CA . VAL A 1 77 ? -2.532 -8.450 -6.334 1.00 41.44 77 VAL A CA 3
ATOM 4430 C C . VAL A 1 77 ? -1.762 -9.509 -7.116 1.00 20.13 77 VAL A C 3
ATOM 4431 O O . VAL A 1 77 ? -1.847 -9.575 -8.344 1.00 3.12 77 VAL A O 3
ATOM 4444 N N . MET A 1 78 ? -1.029 -10.351 -6.401 1.00 34.00 78 MET A N 3
ATOM 4445 C CA . MET A 1 78 ? -0.191 -11.351 -7.045 1.00 40.34 78 MET A CA 3
ATOM 4446 C C . MET A 1 78 ? -1.045 -12.444 -7.687 1.00 62.12 78 MET A C 3
ATOM 4447 O O . MET A 1 78 ? -0.647 -13.042 -8.686 1.00 22.14 78 MET A O 3
ATOM 4461 N N . ASP A 1 79 ? -2.227 -12.691 -7.129 1.00 75.14 79 ASP A N 3
ATOM 4462 C CA . ASP A 1 79 ? -3.150 -13.659 -7.714 1.00 24.43 79 ASP A CA 3
ATOM 4463 C C . ASP A 1 79 ? -3.807 -13.070 -8.957 1.00 62.14 79 ASP A C 3
ATOM 4464 O O . ASP A 1 79 ? -4.050 -13.777 -9.935 1.00 5.11 79 ASP A O 3
ATOM 4473 N N . ILE A 1 80 ? -4.099 -11.772 -8.904 1.00 13.31 80 ILE A N 3
ATOM 4474 C CA . ILE A 1 80 ? -4.604 -11.049 -10.066 1.00 22.23 80 ILE A CA 3
ATOM 4475 C C . ILE A 1 80 ? -3.576 -11.090 -11.190 1.00 41.33 80 ILE A C 3
ATOM 4476 O O . ILE A 1 80 ? -3.917 -11.336 -12.345 1.00 62.42 80 ILE A O 3
ATOM 4492 N N . LEU A 1 81 ? -2.313 -10.867 -10.841 1.00 23.05 81 LEU A N 3
ATOM 4493 C CA . LEU A 1 81 ? -1.219 -11.018 -11.800 1.00 63.40 81 LEU A CA 3
ATOM 4494 C C . LEU A 1 81 ? -1.176 -12.440 -12.353 1.00 22.33 81 LEU A C 3
ATOM 4495 O O . LEU A 1 81 ? -1.014 -12.644 -13.557 1.00 31.03 81 LEU A O 3
ATOM 4511 N N . ASN A 1 82 ? -1.322 -13.416 -11.461 1.00 22.42 82 ASN A N 3
ATOM 4512 C CA . ASN A 1 82 ? -1.359 -14.828 -11.844 1.00 43.41 82 ASN A CA 3
ATOM 4513 C C . ASN A 1 82 ? -2.535 -15.101 -12.781 1.00 2.34 82 ASN A C 3
ATOM 4514 O O . ASN A 1 82 ? -2.444 -15.927 -13.688 1.00 22.53 82 ASN A O 3
ATOM 4525 N N . PHE A 1 83 ? -3.632 -14.389 -12.556 1.00 4.04 83 PHE A N 3
ATOM 4526 C CA . PHE A 1 83 ? -4.813 -14.493 -13.402 1.00 73.51 83 PHE A CA 3
ATOM 4527 C C . PHE A 1 83 ? -4.564 -13.824 -14.753 1.00 14.34 83 PHE A C 3
ATOM 4528 O O . PHE A 1 83 ? -4.984 -14.331 -15.794 1.00 50.30 83 PHE A O 3
ATOM 4545 N N . TYR A 1 84 ? -3.872 -12.691 -14.722 1.00 60.53 84 TYR A N 3
ATOM 4546 C CA . TYR A 1 84 ? -3.549 -11.944 -15.932 1.00 62.42 84 TYR A CA 3
ATOM 4547 C C . TYR A 1 84 ? -2.631 -12.737 -16.852 1.00 45.54 84 TYR A C 3
ATOM 4548 O O . TYR A 1 84 ? -2.984 -13.026 -17.995 1.00 71.31 84 TYR A O 3
ATOM 4566 N N . ASN A 1 85 ? -1.451 -13.085 -16.353 1.00 62.30 85 ASN A N 3
ATOM 4567 C CA . ASN A 1 85 ? -0.440 -13.728 -17.184 1.00 75.32 85 ASN A CA 3
ATOM 4568 C C . ASN A 1 85 ? 0.567 -14.496 -16.337 1.00 14.22 85 ASN A C 3
ATOM 4569 O O . ASN A 1 85 ? 0.429 -14.608 -15.117 1.00 61.42 85 ASN A O 3
ATOM 4580 N N . LYS A 1 86 ? 1.578 -15.038 -16.998 1.00 42.31 86 LYS A N 3
ATOM 4581 C CA . LYS A 1 86 ? 2.671 -15.699 -16.313 1.00 32.44 86 LYS A CA 3
ATOM 4582 C C . LYS A 1 86 ? 3.993 -15.285 -16.945 1.00 54.13 86 LYS A C 3
ATOM 4583 O O . LYS A 1 86 ? 5.002 -15.984 -16.875 1.00 4.15 86 LYS A O 3
ATOM 4602 N N . ASP A 1 87 ? 3.961 -14.119 -17.543 1.00 34.34 87 ASP A N 3
ATOM 4603 C CA . ASP A 1 87 ? 5.118 -13.549 -18.212 1.00 71.51 87 ASP A CA 3
ATOM 4604 C C . ASP A 1 87 ? 5.963 -12.761 -17.220 1.00 63.21 87 ASP A C 3
ATOM 4605 O O . ASP A 1 87 ? 7.071 -13.161 -16.873 1.00 34.11 87 ASP A O 3
ATOM 4614 N N . MET A 1 88 ? 5.409 -11.663 -16.728 1.00 50.23 88 MET A N 3
ATOM 4615 C CA . MET A 1 88 ? 6.142 -10.779 -15.830 1.00 23.55 88 MET A CA 3
ATOM 4616 C C . MET A 1 88 ? 6.007 -11.217 -14.377 1.00 41.51 88 MET A C 3
ATOM 4617 O O . MET A 1 88 ? 6.794 -10.800 -13.524 1.00 25.43 88 MET A O 3
ATOM 4631 N N . TYR A 1 89 ? 5.027 -12.077 -14.106 1.00 30.13 89 TYR A N 3
ATOM 4632 C CA . TYR A 1 89 ? 4.735 -12.522 -12.756 1.00 71.43 89 TYR A CA 3
ATOM 4633 C C . TYR A 1 89 ? 5.922 -13.259 -12.137 1.00 13.44 89 TYR A C 3
ATOM 4634 O O . TYR A 1 89 ? 6.220 -13.089 -10.957 1.00 31.33 89 TYR A O 3
ATOM 4652 N N . ASN A 1 90 ? 6.614 -14.047 -12.943 1.00 73.30 90 ASN A N 3
ATOM 4653 C CA . ASN A 1 90 ? 7.733 -14.840 -12.448 1.00 41.21 90 ASN A CA 3
ATOM 4654 C C . ASN A 1 90 ? 9.019 -14.027 -12.446 1.00 60.13 90 ASN A C 3
ATOM 4655 O O . ASN A 1 90 ? 10.063 -14.500 -11.989 1.00 41.10 90 ASN A O 3
ATOM 4666 N N . GLN A 1 91 ? 8.943 -12.805 -12.956 1.00 72.44 91 GLN A N 3
ATOM 4667 C CA . GLN A 1 91 ? 10.127 -11.976 -13.095 1.00 74.33 91 GLN A CA 3
ATOM 4668 C C . GLN A 1 91 ? 10.217 -10.934 -11.984 1.00 11.34 91 GLN A C 3
ATOM 4669 O O . GLN A 1 91 ? 11.284 -10.740 -11.403 1.00 21.13 91 GLN A O 3
ATOM 4683 N N . LEU A 1 92 ? 9.106 -10.266 -11.682 1.00 51.24 92 LEU A N 3
ATOM 4684 C CA . LEU A 1 92 ? 9.122 -9.215 -10.665 1.00 64.53 92 LEU A CA 3
ATOM 4685 C C . LEU A 1 92 ? 9.164 -9.827 -9.265 1.00 4.54 92 LEU A C 3
ATOM 4686 O O . LEU A 1 92 ? 9.710 -9.239 -8.329 1.00 21.14 92 LEU A O 3
ATOM 4702 N N . GLU A 1 93 ? 8.595 -11.013 -9.135 1.00 62.15 93 GLU A N 3
ATOM 4703 C CA . GLU A 1 93 ? 8.587 -11.725 -7.873 1.00 40.42 93 GLU A CA 3
ATOM 4704 C C . GLU A 1 93 ? 9.038 -13.155 -8.118 1.00 52.41 93 GLU A C 3
ATOM 4705 O O . GLU A 1 93 ? 8.303 -13.964 -8.681 1.00 43.41 93 GLU A O 3
ATOM 4717 N N . HIS A 1 94 ? 10.263 -13.455 -7.727 1.00 3.43 94 HIS A N 3
ATOM 4718 C CA . HIS A 1 94 ? 10.852 -14.746 -8.022 1.00 54.52 94 HIS A CA 3
ATOM 4719 C C . HIS A 1 94 ? 11.325 -15.426 -6.740 1.00 34.22 94 HIS A C 3
ATOM 4720 O O . HIS A 1 94 ? 12.503 -15.762 -6.599 1.00 34.43 94 HIS A O 3
ATOM 4735 N N . HIS A 1 95 ? 10.412 -15.593 -5.791 1.00 54.53 95 HIS A N 3
ATOM 4736 C CA . HIS A 1 95 ? 10.695 -16.383 -4.598 1.00 44.02 95 HIS A CA 3
ATOM 4737 C C . HIS A 1 95 ? 11.024 -17.820 -4.993 1.00 72.22 95 HIS A C 3
ATOM 4738 O O . HIS A 1 95 ? 10.537 -18.317 -6.012 1.00 22.22 95 HIS A O 3
ATOM 4753 N N . HIS A 1 96 ? 11.838 -18.490 -4.198 1.00 55.53 96 HIS A N 3
ATOM 4754 C CA . HIS A 1 96 ? 12.289 -19.826 -4.555 1.00 65.22 96 HIS A CA 3
ATOM 4755 C C . HIS A 1 96 ? 11.880 -20.848 -3.502 1.00 12.14 96 HIS A C 3
ATOM 4756 O O . HIS A 1 96 ? 12.085 -20.647 -2.304 1.00 64.53 96 HIS A O 3
ATOM 4771 N N . HIS A 1 97 ? 11.275 -21.931 -3.961 1.00 13.33 97 HIS A N 3
ATOM 4772 C CA . HIS A 1 97 ? 10.864 -23.021 -3.086 1.00 4.23 97 HIS A CA 3
ATOM 4773 C C . HIS A 1 97 ? 11.732 -24.242 -3.333 1.00 62.31 97 HIS A C 3
ATOM 4774 O O . HIS A 1 97 ? 12.003 -24.594 -4.484 1.00 75.11 97 HIS A O 3
ATOM 4789 N N . HIS A 1 98 ? 12.167 -24.881 -2.261 1.00 5.21 98 HIS A N 3
ATOM 4790 C CA . HIS A 1 98 ? 13.023 -26.053 -2.362 1.00 40.40 98 HIS A CA 3
ATOM 4791 C C . HIS A 1 98 ? 12.688 -27.036 -1.252 1.00 44.24 98 HIS A C 3
ATOM 4792 O O . HIS A 1 98 ? 13.075 -26.845 -0.098 1.00 52.12 98 HIS A O 3
ATOM 4807 N N . HIS A 1 99 ? 11.949 -28.073 -1.598 1.00 74.32 99 HIS A N 3
ATOM 4808 C CA . HIS A 1 99 ? 11.558 -29.087 -0.630 1.00 12.02 99 HIS A CA 3
ATOM 4809 C C . HIS A 1 99 ? 11.887 -30.477 -1.164 1.00 61.33 99 HIS A C 3
ATOM 4810 O O . HIS A 1 99 ? 12.065 -30.655 -2.372 1.00 33.52 99 HIS A O 3
ATOM 4825 N N . MET A 1 1 ? -1.840 13.958 15.294 1.00 0.00 1 MET A N 4
ATOM 4826 C CA . MET A 1 1 ? -1.267 13.576 13.986 1.00 52.33 1 MET A CA 4
ATOM 4827 C C . MET A 1 1 ? -1.979 12.338 13.471 1.00 41.54 1 MET A C 4
ATOM 4828 O O . MET A 1 1 ? -1.772 11.232 13.968 1.00 31.20 1 MET A O 4
ATOM 4844 N N . ASP A 1 2 ? -2.827 12.535 12.478 1.00 31.41 2 ASP A N 4
ATOM 4845 C CA . ASP A 1 2 ? -3.754 11.501 12.043 1.00 71.24 2 ASP A CA 4
ATOM 4846 C C . ASP A 1 2 ? -3.797 11.441 10.526 1.00 3.31 2 ASP A C 4
ATOM 4847 O O . ASP A 1 2 ? -4.839 11.160 9.932 1.00 65.31 2 ASP A O 4
ATOM 4856 N N . GLN A 1 3 ? -2.644 11.685 9.907 1.00 62.41 3 GLN A N 4
ATOM 4857 C CA . GLN A 1 3 ? -2.539 11.729 8.450 1.00 13.01 3 GLN A CA 4
ATOM 4858 C C . GLN A 1 3 ? -3.019 10.428 7.808 1.00 21.32 3 GLN A C 4
ATOM 4859 O O . GLN A 1 3 ? -3.458 10.432 6.664 1.00 44.35 3 GLN A O 4
ATOM 4873 N N . LEU A 1 4 ? -2.931 9.322 8.546 1.00 11.14 4 LEU A N 4
ATOM 4874 C CA . LEU A 1 4 ? -3.431 8.036 8.063 1.00 14.22 4 LEU A CA 4
ATOM 4875 C C . LEU A 1 4 ? -4.883 8.150 7.607 1.00 61.14 4 LEU A C 4
ATOM 4876 O O . LEU A 1 4 ? -5.234 7.690 6.522 1.00 63.15 4 LEU A O 4
ATOM 4892 N N . LYS A 1 5 ? -5.716 8.778 8.430 1.00 62.42 5 LYS A N 4
ATOM 4893 C CA . LYS A 1 5 ? -7.121 8.972 8.092 1.00 24.54 5 LYS A CA 4
ATOM 4894 C C . LYS A 1 5 ? -7.252 9.871 6.869 1.00 3.42 5 LYS A C 4
ATOM 4895 O O . LYS A 1 5 ? -8.048 9.598 5.972 1.00 13.42 5 LYS A O 4
ATOM 4914 N N . THR A 1 6 ? -6.454 10.933 6.836 1.00 64.20 6 THR A N 4
ATOM 4915 C CA . THR A 1 6 ? -6.418 11.840 5.697 1.00 64.42 6 THR A CA 4
ATOM 4916 C C . THR A 1 6 ? -6.144 11.068 4.405 1.00 15.40 6 THR A C 4
ATOM 4917 O O . THR A 1 6 ? -6.866 11.205 3.415 1.00 23.03 6 THR A O 4
ATOM 4928 N N . ILE A 1 7 ? -5.109 10.238 4.447 1.00 21.41 7 ILE A N 4
ATOM 4929 C CA . ILE A 1 7 ? -4.683 9.452 3.301 1.00 51.43 7 ILE A CA 4
ATOM 4930 C C . ILE A 1 7 ? -5.754 8.446 2.884 1.00 70.42 7 ILE A C 4
ATOM 4931 O O . ILE A 1 7 ? -6.000 8.257 1.692 1.00 11.11 7 ILE A O 4
ATOM 4947 N N . LYS A 1 8 ? -6.391 7.813 3.868 1.00 35.34 8 LYS A N 4
ATOM 4948 C CA . LYS A 1 8 ? -7.494 6.893 3.598 1.00 72.20 8 LYS A CA 4
ATOM 4949 C C . LYS A 1 8 ? -8.559 7.578 2.746 1.00 1.24 8 LYS A C 4
ATOM 4950 O O . LYS A 1 8 ? -8.996 7.042 1.728 1.00 73.14 8 LYS A O 4
ATOM 4969 N N . GLU A 1 9 ? -8.940 8.781 3.155 1.00 70.32 9 GLU A N 4
ATOM 4970 C CA . GLU A 1 9 ? -9.961 9.546 2.453 1.00 53.25 9 GLU A CA 4
ATOM 4971 C C . GLU A 1 9 ? -9.466 9.971 1.070 1.00 22.13 9 GLU A C 4
ATOM 4972 O O . GLU A 1 9 ? -10.243 10.044 0.117 1.00 34.12 9 GLU A O 4
ATOM 4984 N N . LEU A 1 10 ? -8.173 10.256 0.972 1.00 52.14 10 LEU A N 4
ATOM 4985 C CA . LEU A 1 10 ? -7.564 10.647 -0.298 1.00 73.32 10 LEU A CA 4
ATOM 4986 C C . LEU A 1 10 ? -7.650 9.508 -1.308 1.00 65.20 10 LEU A C 4
ATOM 4987 O O . LEU A 1 10 ? -8.004 9.715 -2.467 1.00 72.22 10 LEU A O 4
ATOM 5003 N N . ILE A 1 11 ? -7.348 8.302 -0.859 1.00 15.54 11 ILE A N 4
ATOM 5004 C CA . ILE A 1 11 ? -7.413 7.132 -1.719 1.00 41.53 11 ILE A CA 4
ATOM 5005 C C . ILE A 1 11 ? -8.853 6.856 -2.152 1.00 30.12 11 ILE A C 4
ATOM 5006 O O . ILE A 1 11 ? -9.101 6.447 -3.286 1.00 41.01 11 ILE A O 4
ATOM 5022 N N . ASN A 1 12 ? -9.799 7.105 -1.252 1.00 1.31 12 ASN A N 4
ATOM 5023 C CA . ASN A 1 12 ? -11.217 6.912 -1.558 1.00 0.11 12 ASN A CA 4
ATOM 5024 C C . ASN A 1 12 ? -11.690 7.895 -2.623 1.00 65.44 12 ASN A C 4
ATOM 5025 O O . ASN A 1 12 ? -12.474 7.539 -3.504 1.00 20.21 12 ASN A O 4
ATOM 5036 N N . GLN A 1 13 ? -11.207 9.130 -2.548 1.00 44.34 13 GLN A N 4
ATOM 5037 C CA . GLN A 1 13 ? -11.639 10.172 -3.476 1.00 62.33 13 GLN A CA 4
ATOM 5038 C C . GLN A 1 13 ? -10.870 10.087 -4.789 1.00 51.00 13 GLN A C 4
ATOM 5039 O O . GLN A 1 13 ? -11.237 10.722 -5.777 1.00 42.00 13 GLN A O 4
ATOM 5053 N N . GLY A 1 14 ? -9.805 9.300 -4.795 1.00 10.42 14 GLY A N 4
ATOM 5054 C CA . GLY A 1 14 ? -9.050 9.095 -6.012 1.00 71.22 14 GLY A CA 4
ATOM 5055 C C . GLY A 1 14 ? -7.843 10.001 -6.110 1.00 32.32 14 GLY A C 4
ATOM 5056 O O . GLY A 1 14 ? -7.242 10.133 -7.177 1.00 0.54 14 GLY A O 4
ATOM 5060 N N . ASP A 1 15 ? -7.480 10.631 -5.004 1.00 12.15 15 ASP A N 4
ATOM 5061 C CA . ASP A 1 15 ? -6.291 11.470 -4.980 1.00 75.43 15 ASP A CA 4
ATOM 5062 C C . ASP A 1 15 ? -5.103 10.664 -4.462 1.00 12.44 15 ASP A C 4
ATOM 5063 O O . ASP A 1 15 ? -4.711 10.773 -3.298 1.00 60.33 15 ASP A O 4
ATOM 5072 N N . ILE A 1 16 ? -4.559 9.833 -5.338 1.00 12.22 16 ILE A N 4
ATOM 5073 C CA . ILE A 1 16 ? -3.483 8.924 -4.986 1.00 3.24 16 ILE A CA 4
ATOM 5074 C C . ILE A 1 16 ? -2.168 9.662 -4.734 1.00 54.24 16 ILE A C 4
ATOM 5075 O O . ILE A 1 16 ? -1.438 9.327 -3.804 1.00 64.14 16 ILE A O 4
ATOM 5091 N N . GLU A 1 17 ? -1.870 10.671 -5.544 1.00 22.40 17 GLU A N 4
ATOM 5092 C CA . GLU A 1 17 ? -0.601 11.382 -5.418 1.00 63.34 17 GLU A CA 4
ATOM 5093 C C . GLU A 1 17 ? -0.509 12.146 -4.102 1.00 12.55 17 GLU A C 4
ATOM 5094 O O . GLU A 1 17 ? 0.555 12.187 -3.483 1.00 2.04 17 GLU A O 4
ATOM 5106 N N . ASN A 1 18 ? -1.617 12.733 -3.663 1.00 32.32 18 ASN A N 4
ATOM 5107 C CA . ASN A 1 18 ? -1.652 13.381 -2.355 1.00 62.02 18 ASN A CA 4
ATOM 5108 C C . ASN A 1 18 ? -1.520 12.343 -1.251 1.00 43.32 18 ASN A C 4
ATOM 5109 O O . ASN A 1 18 ? -0.872 12.581 -0.231 1.00 10.43 18 ASN A O 4
ATOM 5120 N N . ALA A 1 19 ? -2.127 11.183 -1.473 1.00 24.43 19 ALA A N 4
ATOM 5121 C CA . ALA A 1 19 ? -2.022 10.076 -0.535 1.00 25.10 19 ALA A CA 4
ATOM 5122 C C . ALA A 1 19 ? -0.574 9.609 -0.414 1.00 11.22 19 ALA A C 4
ATOM 5123 O O . ALA A 1 19 ? -0.033 9.538 0.686 1.00 12.21 19 ALA A O 4
ATOM 5130 N N . LEU A 1 20 ? 0.051 9.325 -1.553 1.00 73.14 20 LEU A N 4
ATOM 5131 C CA . LEU A 1 20 ? 1.418 8.808 -1.586 1.00 70.31 20 LEU A CA 4
ATOM 5132 C C . LEU A 1 20 ? 2.401 9.738 -0.884 1.00 51.11 20 LEU A C 4
ATOM 5133 O O . LEU A 1 20 ? 3.168 9.298 -0.032 1.00 52.40 20 LEU A O 4
ATOM 5149 N N . GLN A 1 21 ? 2.370 11.022 -1.230 1.00 52.22 21 GLN A N 4
ATOM 5150 C CA . GLN A 1 21 ? 3.325 11.976 -0.671 1.00 41.12 21 GLN A CA 4
ATOM 5151 C C . GLN A 1 21 ? 3.147 12.114 0.838 1.00 34.22 21 GLN A C 4
ATOM 5152 O O . GLN A 1 21 ? 4.121 12.278 1.576 1.00 4.43 21 GLN A O 4
ATOM 5166 N N . ALA A 1 22 ? 1.902 12.031 1.297 1.00 53.43 22 ALA A N 4
ATOM 5167 C CA . ALA A 1 22 ? 1.614 12.080 2.724 1.00 72.31 22 ALA A CA 4
ATOM 5168 C C . ALA A 1 22 ? 2.033 10.776 3.400 1.00 64.43 22 ALA A C 4
ATOM 5169 O O . ALA A 1 22 ? 2.462 10.771 4.553 1.00 15.33 22 ALA A O 4
ATOM 5176 N N . LEU A 1 23 ? 1.910 9.675 2.667 1.00 53.22 23 LEU A N 4
ATOM 5177 C CA . LEU A 1 23 ? 2.327 8.363 3.152 1.00 41.42 23 LEU A CA 4
ATOM 5178 C C . LEU A 1 23 ? 3.836 8.311 3.345 1.00 11.41 23 LEU A C 4
ATOM 5179 O O . LEU A 1 23 ? 4.316 7.936 4.414 1.00 24.11 23 LEU A O 4
ATOM 5195 N N . GLU A 1 24 ? 4.574 8.713 2.315 1.00 42.12 24 GLU A N 4
ATOM 5196 C CA . GLU A 1 24 ? 6.031 8.730 2.369 1.00 50.14 24 GLU A CA 4
ATOM 5197 C C . GLU A 1 24 ? 6.511 9.660 3.480 1.00 4.22 24 GLU A C 4
ATOM 5198 O O . GLU A 1 24 ? 7.561 9.443 4.085 1.00 21.41 24 GLU A O 4
ATOM 5210 N N . GLU A 1 25 ? 5.724 10.692 3.743 1.00 12.32 25 GLU A N 4
ATOM 5211 C CA . GLU A 1 25 ? 6.009 11.620 4.824 1.00 34.04 25 GLU A CA 4
ATOM 5212 C C . GLU A 1 25 ? 5.708 10.976 6.178 1.00 23.23 25 GLU A C 4
ATOM 5213 O O . GLU A 1 25 ? 6.486 11.105 7.127 1.00 0.12 25 GLU A O 4
ATOM 5225 N N . PHE A 1 26 ? 4.584 10.268 6.258 1.00 13.20 26 PHE A N 4
ATOM 5226 C CA . PHE A 1 26 ? 4.169 9.606 7.491 1.00 54.40 26 PHE A CA 4
ATOM 5227 C C . PHE A 1 26 ? 5.194 8.562 7.923 1.00 32.12 26 PHE A C 4
ATOM 5228 O O . PHE A 1 26 ? 5.433 8.371 9.119 1.00 62.34 26 PHE A O 4
ATOM 5245 N N . LEU A 1 27 ? 5.811 7.905 6.945 1.00 4.04 27 LEU A N 4
ATOM 5246 C CA . LEU A 1 27 ? 6.832 6.894 7.210 1.00 64.31 27 LEU A CA 4
ATOM 5247 C C . LEU A 1 27 ? 7.996 7.490 7.998 1.00 5.12 27 LEU A C 4
ATOM 5248 O O . LEU A 1 27 ? 8.678 6.792 8.748 1.00 31.13 27 LEU A O 4
ATOM 5264 N N . GLN A 1 28 ? 8.206 8.789 7.825 1.00 42.04 28 GLN A N 4
ATOM 5265 C CA . GLN A 1 28 ? 9.314 9.483 8.463 1.00 52.21 28 GLN A CA 4
ATOM 5266 C C . GLN A 1 28 ? 8.979 9.834 9.910 1.00 32.54 28 GLN A C 4
ATOM 5267 O O . GLN A 1 28 ? 9.847 9.817 10.779 1.00 65.33 28 GLN A O 4
ATOM 5281 N N . THR A 1 29 ? 7.717 10.150 10.162 1.00 44.04 29 THR A N 4
ATOM 5282 C CA . THR A 1 29 ? 7.316 10.662 11.462 1.00 32.14 29 THR A CA 4
ATOM 5283 C C . THR A 1 29 ? 6.851 9.547 12.404 1.00 3.04 29 THR A C 4
ATOM 5284 O O . THR A 1 29 ? 7.176 9.565 13.592 1.00 32.12 29 THR A O 4
ATOM 5295 N N . GLU A 1 30 ? 6.121 8.568 11.880 1.00 1.04 30 GLU A N 4
ATOM 5296 C CA . GLU A 1 30 ? 5.570 7.503 12.710 1.00 31.25 30 GLU A CA 4
ATOM 5297 C C . GLU A 1 30 ? 5.889 6.130 12.132 1.00 43.34 30 GLU A C 4
ATOM 5298 O O . GLU A 1 30 ? 5.117 5.575 11.348 1.00 25.23 30 GLU A O 4
ATOM 5310 N N . PRO A 1 31 ? 7.043 5.566 12.509 1.00 14.32 31 PRO A N 4
ATOM 5311 C CA . PRO A 1 31 ? 7.457 4.237 12.055 1.00 33.31 31 PRO A CA 4
ATOM 5312 C C . PRO A 1 31 ? 6.590 3.128 12.642 1.00 31.33 31 PRO A C 4
ATOM 5313 O O . PRO A 1 31 ? 6.573 2.002 12.141 1.00 74.11 31 PRO A O 4
ATOM 5324 N N . VAL A 1 32 ? 5.861 3.465 13.695 1.00 71.03 32 VAL A N 4
ATOM 5325 C CA . VAL A 1 32 ? 5.017 2.506 14.391 1.00 64.13 32 VAL A CA 4
ATOM 5326 C C . VAL A 1 32 ? 3.764 2.170 13.577 1.00 35.35 32 VAL A C 4
ATOM 5327 O O . VAL A 1 32 ? 3.186 1.098 13.727 1.00 24.54 32 VAL A O 4
ATOM 5340 N N . GLY A 1 33 ? 3.368 3.074 12.690 1.00 64.43 33 GLY A N 4
ATOM 5341 C CA . GLY A 1 33 ? 2.164 2.858 11.914 1.00 11.12 33 GLY A CA 4
ATOM 5342 C C . GLY A 1 33 ? 2.451 2.698 10.437 1.00 54.54 33 GLY A C 4
ATOM 5343 O O . GLY A 1 33 ? 1.600 2.987 9.597 1.00 43.31 33 GLY A O 4
ATOM 5347 N N . LYS A 1 34 ? 3.651 2.231 10.113 1.00 53.41 34 LYS A N 4
ATOM 5348 C CA . LYS A 1 34 ? 4.051 2.083 8.720 1.00 64.40 34 LYS A CA 4
ATOM 5349 C C . LYS A 1 34 ? 3.345 0.906 8.056 1.00 42.14 34 LYS A C 4
ATOM 5350 O O . LYS A 1 34 ? 3.250 0.848 6.834 1.00 5.05 34 LYS A O 4
ATOM 5369 N N . ASP A 1 35 ? 2.846 -0.028 8.856 1.00 63.21 35 ASP A N 4
ATOM 5370 C CA . ASP A 1 35 ? 2.133 -1.183 8.313 1.00 14.54 35 ASP A CA 4
ATOM 5371 C C . ASP A 1 35 ? 0.810 -0.738 7.697 1.00 12.32 35 ASP A C 4
ATOM 5372 O O . ASP A 1 35 ? 0.419 -1.213 6.628 1.00 43.22 35 ASP A O 4
ATOM 5381 N N . GLU A 1 36 ? 0.142 0.200 8.357 1.00 12.44 36 GLU A N 4
ATOM 5382 C CA . GLU A 1 36 ? -1.073 0.788 7.815 1.00 34.22 36 GLU A CA 4
ATOM 5383 C C . GLU A 1 36 ? -0.724 1.679 6.627 1.00 3.52 36 GLU A C 4
ATOM 5384 O O . GLU A 1 36 ? -1.382 1.645 5.587 1.00 54.32 36 GLU A O 4
ATOM 5396 N N . ALA A 1 37 ? 0.337 2.459 6.791 1.00 41.50 37 ALA A N 4
ATOM 5397 C CA . ALA A 1 37 ? 0.787 3.369 5.752 1.00 1.41 37 ALA A CA 4
ATOM 5398 C C . ALA A 1 37 ? 1.126 2.621 4.466 1.00 43.14 37 ALA A C 4
ATOM 5399 O O . ALA A 1 37 ? 0.609 2.946 3.403 1.00 3.13 37 ALA A O 4
ATOM 5406 N N . TYR A 1 38 ? 1.974 1.605 4.572 1.00 64.21 38 TYR A N 4
ATOM 5407 C CA . TYR A 1 38 ? 2.398 0.839 3.403 1.00 74.31 38 TYR A CA 4
ATOM 5408 C C . TYR A 1 38 ? 1.226 0.127 2.743 1.00 2.51 38 TYR A C 4
ATOM 5409 O O . TYR A 1 38 ? 1.191 -0.021 1.520 1.00 24.43 38 TYR A O 4
ATOM 5427 N N . TYR A 1 39 ? 0.263 -0.306 3.547 1.00 10.11 39 TYR A N 4
ATOM 5428 C CA . TYR A 1 39 ? -0.960 -0.877 3.007 1.00 20.24 39 TYR A CA 4
ATOM 5429 C C . TYR A 1 39 ? -1.703 0.165 2.174 1.00 70.43 39 TYR A C 4
ATOM 5430 O O . TYR A 1 39 ? -2.163 -0.121 1.067 1.00 11.04 39 TYR A O 4
ATOM 5448 N N . LEU A 1 40 ? -1.801 1.376 2.709 1.00 62.22 40 LEU A N 4
ATOM 5449 C CA . LEU A 1 40 ? -2.432 2.480 2.000 1.00 64.15 40 LEU A CA 4
ATOM 5450 C C . LEU A 1 40 ? -1.657 2.816 0.727 1.00 44.44 40 LEU A C 4
ATOM 5451 O O . LEU A 1 40 ? -2.252 3.111 -0.311 1.00 1.44 40 LEU A O 4
ATOM 5467 N N . MET A 1 41 ? -0.329 2.757 0.809 1.00 32.42 41 MET A N 4
ATOM 5468 C CA . MET A 1 41 ? 0.522 3.011 -0.351 1.00 43.02 41 MET A CA 4
ATOM 5469 C C . MET A 1 41 ? 0.223 1.997 -1.446 1.00 43.54 41 MET A C 4
ATOM 5470 O O . MET A 1 41 ? 0.049 2.356 -2.610 1.00 0.45 41 MET A O 4
ATOM 5484 N N . GLY A 1 42 ? 0.138 0.729 -1.054 1.00 0.32 42 GLY A N 4
ATOM 5485 C CA . GLY A 1 42 ? -0.189 -0.325 -1.994 1.00 62.42 42 GLY A CA 4
ATOM 5486 C C . GLY A 1 42 ? -1.549 -0.121 -2.635 1.00 61.24 42 GLY A C 4
ATOM 5487 O O . GLY A 1 42 ? -1.725 -0.382 -3.824 1.00 44.55 42 GLY A O 4
ATOM 5491 N N . ASN A 1 43 ? -2.511 0.344 -1.841 1.00 41.50 43 ASN A N 4
ATOM 5492 C CA . ASN A 1 43 ? -3.848 0.657 -2.346 1.00 71.24 43 ASN A CA 4
ATOM 5493 C C . ASN A 1 43 ? -3.786 1.756 -3.396 1.00 64.43 43 ASN A C 4
ATOM 5494 O O . ASN A 1 43 ? -4.440 1.676 -4.438 1.00 52.05 43 ASN A O 4
ATOM 5505 N N . ALA A 1 44 ? -2.992 2.780 -3.116 1.00 72.01 44 ALA A N 4
ATOM 5506 C CA . ALA A 1 44 ? -2.837 3.903 -4.027 1.00 14.54 44 ALA A CA 4
ATOM 5507 C C . ALA A 1 44 ? -2.193 3.455 -5.335 1.00 25.52 44 ALA A C 4
ATOM 5508 O O . ALA A 1 44 ? -2.650 3.814 -6.419 1.00 10.32 44 ALA A O 4
ATOM 5515 N N . TYR A 1 45 ? -1.145 2.645 -5.226 1.00 13.21 45 TYR A N 4
ATOM 5516 C CA . TYR A 1 45 ? -0.455 2.125 -6.401 1.00 54.22 45 TYR A CA 4
ATOM 5517 C C . TYR A 1 45 ? -1.361 1.197 -7.206 1.00 23.23 45 TYR A C 4
ATOM 5518 O O . TYR A 1 45 ? -1.216 1.080 -8.424 1.00 20.22 45 TYR A O 4
ATOM 5536 N N . ARG A 1 46 ? -2.293 0.540 -6.522 1.00 54.15 46 ARG A N 4
ATOM 5537 C CA . ARG A 1 46 ? -3.267 -0.323 -7.184 1.00 21.54 46 ARG A CA 4
ATOM 5538 C C . ARG A 1 46 ? -4.154 0.492 -8.120 1.00 31.25 46 ARG A C 4
ATOM 5539 O O . ARG A 1 46 ? -4.414 0.088 -9.255 1.00 21.43 46 ARG A O 4
ATOM 5560 N N . LYS A 1 47 ? -4.599 1.649 -7.641 1.00 70.20 47 LYS A N 4
ATOM 5561 C CA . LYS A 1 47 ? -5.434 2.540 -8.440 1.00 1.33 47 LYS A CA 4
ATOM 5562 C C . LYS A 1 47 ? -4.614 3.208 -9.540 1.00 0.05 47 LYS A C 4
ATOM 5563 O O . LYS A 1 47 ? -5.164 3.703 -10.527 1.00 42.43 47 LYS A O 4
ATOM 5582 N N . LEU A 1 48 ? -3.296 3.228 -9.361 1.00 45.13 48 LEU A N 4
ATOM 5583 C CA . LEU A 1 48 ? -2.396 3.710 -10.399 1.00 22.14 48 LEU A CA 4
ATOM 5584 C C . LEU A 1 48 ? -2.250 2.668 -11.500 1.00 24.31 48 LEU A C 4
ATOM 5585 O O . LEU A 1 48 ? -2.387 2.980 -12.681 1.00 42.43 48 LEU A O 4
ATOM 5601 N N . GLY A 1 49 ? -1.976 1.429 -11.110 1.00 70.31 49 GLY A N 4
ATOM 5602 C CA . GLY A 1 49 ? -1.871 0.356 -12.081 1.00 31.00 49 GLY A CA 4
ATOM 5603 C C . GLY A 1 49 ? -0.546 -0.380 -12.015 1.00 14.33 49 GLY A C 4
ATOM 5604 O O . GLY A 1 49 ? -0.321 -1.323 -12.775 1.00 35.31 49 GLY A O 4
ATOM 5608 N N . ASP A 1 50 ? 0.332 0.037 -11.115 1.00 22.45 50 ASP A N 4
ATOM 5609 C CA . ASP A 1 50 ? 1.627 -0.621 -10.969 1.00 43.12 50 ASP A CA 4
ATOM 5610 C C . ASP A 1 50 ? 1.552 -1.662 -9.866 1.00 3.33 50 ASP A C 4
ATOM 5611 O O . ASP A 1 50 ? 1.466 -1.329 -8.682 1.00 1.04 50 ASP A O 4
ATOM 5620 N N . TRP A 1 51 ? 1.579 -2.926 -10.261 1.00 10.42 51 TRP A N 4
ATOM 5621 C CA . TRP A 1 51 ? 1.405 -4.019 -9.318 1.00 44.32 51 TRP A CA 4
ATOM 5622 C C . TRP A 1 51 ? 2.688 -4.299 -8.554 1.00 75.30 51 TRP A C 4
ATOM 5623 O O . TRP A 1 51 ? 2.652 -4.812 -7.436 1.00 4.20 51 TRP A O 4
ATOM 5644 N N . GLN A 1 52 ? 3.819 -3.934 -9.142 1.00 41.31 52 GLN A N 4
ATOM 5645 C CA . GLN A 1 52 ? 5.100 -4.152 -8.493 1.00 41.51 52 GLN A CA 4
ATOM 5646 C C . GLN A 1 52 ? 5.251 -3.217 -7.303 1.00 22.05 52 GLN A C 4
ATOM 5647 O O . GLN A 1 52 ? 5.706 -3.632 -6.237 1.00 45.12 52 GLN A O 4
ATOM 5661 N N . LYS A 1 53 ? 4.854 -1.961 -7.480 1.00 52.23 53 LYS A N 4
ATOM 5662 C CA . LYS A 1 53 ? 4.864 -1.006 -6.379 1.00 1.22 53 LYS A CA 4
ATOM 5663 C C . LYS A 1 53 ? 3.983 -1.515 -5.251 1.00 62.30 53 LYS A C 4
ATOM 5664 O O . LYS A 1 53 ? 4.382 -1.517 -4.089 1.00 0.10 53 LYS A O 4
ATOM 5683 N N . ALA A 1 54 ? 2.788 -1.966 -5.613 1.00 1.44 54 ALA A N 4
ATOM 5684 C CA . ALA A 1 54 ? 1.831 -2.468 -4.639 1.00 65.41 54 ALA A CA 4
ATOM 5685 C C . ALA A 1 54 ? 2.405 -3.653 -3.868 1.00 44.14 54 ALA A C 4
ATOM 5686 O O . ALA A 1 54 ? 2.417 -3.651 -2.640 1.00 32.33 54 ALA A O 4
ATOM 5693 N N . LEU A 1 55 ? 2.905 -4.647 -4.597 1.00 4.14 55 LEU A N 4
ATOM 5694 C CA . LEU A 1 55 ? 3.444 -5.861 -3.985 1.00 61.42 55 LEU A CA 4
ATOM 5695 C C . LEU A 1 55 ? 4.619 -5.557 -3.062 1.00 53.33 55 LEU A C 4
ATOM 5696 O O . LEU A 1 55 ? 4.718 -6.119 -1.970 1.00 50.12 55 LEU A O 4
ATOM 5712 N N . ASN A 1 56 ? 5.503 -4.669 -3.497 1.00 4.25 56 ASN A N 4
ATOM 5713 C CA . ASN A 1 56 ? 6.661 -4.291 -2.693 1.00 3.35 56 ASN A CA 4
ATOM 5714 C C . ASN A 1 56 ? 6.228 -3.564 -1.425 1.00 45.13 56 ASN A C 4
ATOM 5715 O O . ASN A 1 56 ? 6.694 -3.879 -0.331 1.00 2.14 56 ASN A O 4
ATOM 5726 N N . ASN A 1 57 ? 5.320 -2.604 -1.576 1.00 41.42 57 ASN A N 4
ATOM 5727 C CA . ASN A 1 57 ? 4.818 -1.840 -0.437 1.00 34.40 57 ASN A CA 4
ATOM 5728 C C . ASN A 1 57 ? 4.028 -2.731 0.513 1.00 53.24 57 ASN A C 4
ATOM 5729 O O . ASN A 1 57 ? 4.095 -2.560 1.731 1.00 25.23 57 ASN A O 4
ATOM 5740 N N . TYR A 1 58 ? 3.288 -3.691 -0.041 1.00 43.22 58 TYR A N 4
ATOM 5741 C CA . TYR A 1 58 ? 2.568 -4.661 0.780 1.00 53.21 58 TYR A CA 4
ATOM 5742 C C . TYR A 1 58 ? 3.544 -5.434 1.657 1.00 45.40 58 TYR A C 4
ATOM 5743 O O . TYR A 1 58 ? 3.348 -5.541 2.863 1.00 24.13 58 TYR A O 4
ATOM 5761 N N . GLN A 1 59 ? 4.610 -5.952 1.042 1.00 61.40 59 GLN A N 4
ATOM 5762 C CA . GLN A 1 59 ? 5.626 -6.719 1.764 1.00 34.44 59 GLN A CA 4
ATOM 5763 C C . GLN A 1 59 ? 6.267 -5.894 2.870 1.00 53.14 59 GLN A C 4
ATOM 5764 O O . GLN A 1 59 ? 6.544 -6.407 3.954 1.00 2.31 59 GLN A O 4
ATOM 5778 N N . SER A 1 60 ? 6.494 -4.618 2.593 1.00 60.13 60 SER A N 4
ATOM 5779 C CA . SER A 1 60 ? 7.056 -3.712 3.580 1.00 15.11 60 SER A CA 4
ATOM 5780 C C . SER A 1 60 ? 6.169 -3.653 4.828 1.00 74.42 60 SER A C 4
ATOM 5781 O O . SER A 1 60 ? 6.670 -3.601 5.949 1.00 44.11 60 SER A O 4
ATOM 5789 N N . ALA A 1 61 ? 4.854 -3.673 4.623 1.00 30.42 61 ALA A N 4
ATOM 5790 C CA . ALA A 1 61 ? 3.903 -3.691 5.730 1.00 3.31 61 ALA A CA 4
ATOM 5791 C C . ALA A 1 61 ? 3.835 -5.076 6.371 1.00 54.13 61 ALA A C 4
ATOM 5792 O O . ALA A 1 61 ? 3.834 -5.205 7.596 1.00 74.44 61 ALA A O 4
ATOM 5799 N N . ILE A 1 62 ? 3.795 -6.106 5.527 1.00 53.15 62 ILE A N 4
ATOM 5800 C CA . ILE A 1 62 ? 3.686 -7.494 5.977 1.00 14.31 62 ILE A CA 4
ATOM 5801 C C . ILE A 1 62 ? 4.826 -7.872 6.917 1.00 5.31 62 ILE A C 4
ATOM 5802 O O . ILE A 1 62 ? 4.616 -8.521 7.945 1.00 31.33 62 ILE A O 4
ATOM 5818 N N . GLU A 1 63 ? 6.034 -7.455 6.571 1.00 2.02 63 GLU A N 4
ATOM 5819 C CA . GLU A 1 63 ? 7.211 -7.811 7.345 1.00 41.55 63 GLU A CA 4
ATOM 5820 C C . GLU A 1 63 ? 7.321 -6.971 8.616 1.00 33.44 63 GLU A C 4
ATOM 5821 O O . GLU A 1 63 ? 8.139 -7.260 9.490 1.00 64.33 63 GLU A O 4
ATOM 5833 N N . LEU A 1 64 ? 6.492 -5.939 8.723 1.00 0.51 64 LEU A N 4
ATOM 5834 C CA . LEU A 1 64 ? 6.425 -5.144 9.943 1.00 11.12 64 LEU A CA 4
ATOM 5835 C C . LEU A 1 64 ? 5.350 -5.699 10.869 1.00 44.22 64 LEU A C 4
ATOM 5836 O O . LEU A 1 64 ? 5.610 -5.995 12.036 1.00 21.31 64 LEU A O 4
ATOM 5852 N N . ASN A 1 65 ? 4.143 -5.843 10.338 1.00 54.20 65 ASN A N 4
ATOM 5853 C CA . ASN A 1 65 ? 3.033 -6.406 11.092 1.00 52.20 65 ASN A CA 4
ATOM 5854 C C . ASN A 1 65 ? 2.540 -7.681 10.419 1.00 50.41 65 ASN A C 4
ATOM 5855 O O . ASN A 1 65 ? 1.987 -7.639 9.318 1.00 3.34 65 ASN A O 4
ATOM 5866 N N . PRO A 1 66 ? 2.747 -8.832 11.085 1.00 41.53 66 PRO A N 4
ATOM 5867 C CA . PRO A 1 66 ? 2.407 -10.155 10.543 1.00 25.02 66 PRO A CA 4
ATOM 5868 C C . PRO A 1 66 ? 0.918 -10.327 10.258 1.00 10.40 66 PRO A C 4
ATOM 5869 O O . PRO A 1 66 ? 0.525 -11.218 9.500 1.00 30.14 66 PRO A O 4
ATOM 5880 N N . ASP A 1 67 ? 0.091 -9.493 10.869 1.00 73.22 67 ASP A N 4
ATOM 5881 C CA . ASP A 1 67 ? -1.337 -9.534 10.609 1.00 20.31 67 ASP A CA 4
ATOM 5882 C C . ASP A 1 67 ? -1.820 -8.178 10.123 1.00 25.44 67 ASP A C 4
ATOM 5883 O O . ASP A 1 67 ? -2.458 -7.426 10.856 1.00 54.24 67 ASP A O 4
ATOM 5892 N N . SER A 1 68 ? -1.456 -7.850 8.900 1.00 32.41 68 SER A N 4
ATOM 5893 C CA . SER A 1 68 ? -1.903 -6.621 8.281 1.00 32.32 68 SER A CA 4
ATOM 5894 C C . SER A 1 68 ? -2.738 -6.945 7.049 1.00 13.31 68 SER A C 4
ATOM 5895 O O . SER A 1 68 ? -2.558 -7.999 6.431 1.00 70.43 68 SER A O 4
ATOM 5903 N N . PRO A 1 69 ? -3.676 -6.063 6.678 1.00 42.22 69 PRO A N 4
ATOM 5904 C CA . PRO A 1 69 ? -4.531 -6.270 5.504 1.00 65.03 69 PRO A CA 4
ATOM 5905 C C . PRO A 1 69 ? -3.719 -6.375 4.212 1.00 63.14 69 PRO A C 4
ATOM 5906 O O . PRO A 1 69 ? -4.215 -6.852 3.191 1.00 33.14 69 PRO A O 4
ATOM 5917 N N . ALA A 1 70 ? -2.458 -5.950 4.276 1.00 32.51 70 ALA A N 4
ATOM 5918 C CA . ALA A 1 70 ? -1.553 -6.008 3.132 1.00 11.02 70 ALA A CA 4
ATOM 5919 C C . ALA A 1 70 ? -1.324 -7.448 2.678 1.00 64.42 70 ALA A C 4
ATOM 5920 O O . ALA A 1 70 ? -1.015 -7.701 1.516 1.00 34.05 70 ALA A O 4
ATOM 5927 N N . LEU A 1 71 ? -1.494 -8.390 3.599 1.00 45.21 71 LEU A N 4
ATOM 5928 C CA . LEU A 1 71 ? -1.341 -9.803 3.279 1.00 1.20 71 LEU A CA 4
ATOM 5929 C C . LEU A 1 71 ? -2.448 -10.248 2.339 1.00 51.42 71 LEU A C 4
ATOM 5930 O O . LEU A 1 71 ? -2.206 -10.911 1.328 1.00 64.03 71 LEU A O 4
ATOM 5946 N N . GLN A 1 72 ? -3.668 -9.859 2.677 1.00 42.44 72 GLN A N 4
ATOM 5947 C CA . GLN A 1 72 ? -4.839 -10.253 1.911 1.00 61.40 72 GLN A CA 4
ATOM 5948 C C . GLN A 1 72 ? -4.823 -9.546 0.566 1.00 41.14 72 GLN A C 4
ATOM 5949 O O . GLN A 1 72 ? -5.249 -10.093 -0.450 1.00 73.22 72 GLN A O 4
ATOM 5963 N N . ALA A 1 73 ? -4.296 -8.330 0.576 1.00 71.54 73 ALA A N 4
ATOM 5964 C CA . ALA A 1 73 ? -4.191 -7.526 -0.629 1.00 24.04 73 ALA A CA 4
ATOM 5965 C C . ALA A 1 73 ? -3.145 -8.098 -1.577 1.00 5.34 73 ALA A C 4
ATOM 5966 O O . ALA A 1 73 ? -3.296 -8.022 -2.796 1.00 15.12 73 ALA A O 4
ATOM 5973 N N . ARG A 1 74 ? -2.085 -8.684 -1.023 1.00 42.32 74 ARG A N 4
ATOM 5974 C CA . ARG A 1 74 ? -1.054 -9.297 -1.850 1.00 4.03 74 ARG A CA 4
ATOM 5975 C C . ARG A 1 74 ? -1.611 -10.521 -2.569 1.00 34.41 74 ARG A C 4
ATOM 5976 O O . ARG A 1 74 ? -1.274 -10.778 -3.727 1.00 44.44 74 ARG A O 4
ATOM 5997 N N . LYS A 1 75 ? -2.469 -11.271 -1.879 1.00 2.45 75 LYS A N 4
ATOM 5998 C CA . LYS A 1 75 ? -3.158 -12.400 -2.501 1.00 73.33 75 LYS A CA 4
ATOM 5999 C C . LYS A 1 75 ? -3.965 -11.907 -3.691 1.00 43.14 75 LYS A C 4
ATOM 6000 O O . LYS A 1 75 ? -3.920 -12.490 -4.774 1.00 53.14 75 LYS A O 4
ATOM 6019 N N . MET A 1 76 ? -4.680 -10.811 -3.464 1.00 1.42 76 MET A N 4
ATOM 6020 C CA . MET A 1 76 ? -5.514 -10.181 -4.480 1.00 4.45 76 MET A CA 4
ATOM 6021 C C . MET A 1 76 ? -4.699 -9.893 -5.737 1.00 64.24 76 MET A C 4
ATOM 6022 O O . MET A 1 76 ? -5.110 -10.234 -6.846 1.00 22.40 76 MET A O 4
ATOM 6036 N N . VAL A 1 77 ? -3.531 -9.284 -5.552 1.00 40.43 77 VAL A N 4
ATOM 6037 C CA . VAL A 1 77 ? -2.672 -8.929 -6.675 1.00 54.25 77 VAL A CA 4
ATOM 6038 C C . VAL A 1 77 ? -2.231 -10.172 -7.441 1.00 33.12 77 VAL A C 4
ATOM 6039 O O . VAL A 1 77 ? -2.124 -10.146 -8.665 1.00 1.34 77 VAL A O 4
ATOM 6052 N N . MET A 1 78 ? -2.000 -11.266 -6.724 1.00 44.33 78 MET A N 4
ATOM 6053 C CA . MET A 1 78 ? -1.595 -12.516 -7.361 1.00 31.33 78 MET A CA 4
ATOM 6054 C C . MET A 1 78 ? -2.693 -13.031 -8.279 1.00 3.42 78 MET A C 4
ATOM 6055 O O . MET A 1 78 ? -2.412 -13.550 -9.359 1.00 73.21 78 MET A O 4
ATOM 6069 N N . ASP A 1 79 ? -3.942 -12.881 -7.848 1.00 11.33 79 ASP A N 4
ATOM 6070 C CA . ASP A 1 79 ? -5.087 -13.245 -8.685 1.00 64.44 79 ASP A CA 4
ATOM 6071 C C . ASP A 1 79 ? -5.090 -12.409 -9.954 1.00 73.22 79 ASP A C 4
ATOM 6072 O O . ASP A 1 79 ? -5.371 -12.910 -11.044 1.00 31.50 79 ASP A O 4
ATOM 6081 N N . ILE A 1 80 ? -4.764 -11.132 -9.800 1.00 70.13 80 ILE A N 4
ATOM 6082 C CA . ILE A 1 80 ? -4.713 -10.206 -10.922 1.00 53.42 80 ILE A CA 4
ATOM 6083 C C . ILE A 1 80 ? -3.536 -10.529 -11.840 1.00 21.25 80 ILE A C 4
ATOM 6084 O O . ILE A 1 80 ? -3.661 -10.486 -13.062 1.00 32.11 80 ILE A O 4
ATOM 6100 N N . LEU A 1 81 ? -2.395 -10.851 -11.249 1.00 1.42 81 LEU A N 4
ATOM 6101 C CA . LEU A 1 81 ? -1.214 -11.213 -12.022 1.00 64.44 81 LEU A CA 4
ATOM 6102 C C . LEU A 1 81 ? -1.457 -12.502 -12.796 1.00 44.42 81 LEU A C 4
ATOM 6103 O O . LEU A 1 81 ? -1.086 -12.614 -13.958 1.00 13.23 81 LEU A O 4
ATOM 6119 N N . ASN A 1 82 ? -2.101 -13.464 -12.141 1.00 74.23 82 ASN A N 4
ATOM 6120 C CA . ASN A 1 82 ? -2.503 -14.711 -12.793 1.00 43.31 82 ASN A CA 4
ATOM 6121 C C . ASN A 1 82 ? -3.480 -14.411 -13.929 1.00 0.11 82 ASN A C 4
ATOM 6122 O O . ASN A 1 82 ? -3.471 -15.066 -14.973 1.00 43.53 82 ASN A O 4
ATOM 6133 N N . PHE A 1 83 ? -4.310 -13.403 -13.701 1.00 33.24 83 PHE A N 4
ATOM 6134 C CA . PHE A 1 83 ? -5.266 -12.926 -14.690 1.00 74.41 83 PHE A CA 4
ATOM 6135 C C . PHE A 1 83 ? -4.546 -12.373 -15.924 1.00 34.23 83 PHE A C 4
ATOM 6136 O O . PHE A 1 83 ? -4.966 -12.612 -17.058 1.00 71.32 83 PHE A O 4
ATOM 6153 N N . TYR A 1 84 ? -3.458 -11.643 -15.701 1.00 13.55 84 TYR A N 4
ATOM 6154 C CA . TYR A 1 84 ? -2.683 -11.071 -16.797 1.00 43.03 84 TYR A CA 4
ATOM 6155 C C . TYR A 1 84 ? -1.744 -12.105 -17.415 1.00 3.45 84 TYR A C 4
ATOM 6156 O O . TYR A 1 84 ? -1.991 -12.599 -18.513 1.00 33.10 84 TYR A O 4
ATOM 6174 N N . ASN A 1 85 ? -0.677 -12.441 -16.699 1.00 13.41 85 ASN A N 4
ATOM 6175 C CA . ASN A 1 85 ? 0.337 -13.354 -17.216 1.00 31.42 85 ASN A CA 4
ATOM 6176 C C . ASN A 1 85 ? 1.167 -13.940 -16.080 1.00 52.55 85 ASN A C 4
ATOM 6177 O O . ASN A 1 85 ? 1.441 -13.271 -15.085 1.00 74.14 85 ASN A O 4
ATOM 6188 N N . LYS A 1 86 ? 1.574 -15.192 -16.240 1.00 42.20 86 LYS A N 4
ATOM 6189 C CA . LYS A 1 86 ? 2.393 -15.869 -15.240 1.00 11.43 86 LYS A CA 4
ATOM 6190 C C . LYS A 1 86 ? 3.875 -15.545 -15.418 1.00 43.01 86 LYS A C 4
ATOM 6191 O O . LYS A 1 86 ? 4.734 -16.183 -14.807 1.00 32.02 86 LYS A O 4
ATOM 6210 N N . ASP A 1 87 ? 4.172 -14.545 -16.235 1.00 41.23 87 ASP A N 4
ATOM 6211 C CA . ASP A 1 87 ? 5.553 -14.219 -16.561 1.00 33.50 87 ASP A CA 4
ATOM 6212 C C . ASP A 1 87 ? 6.187 -13.451 -15.415 1.00 25.25 87 ASP A C 4
ATOM 6213 O O . ASP A 1 87 ? 6.974 -13.997 -14.648 1.00 41.41 87 ASP A O 4
ATOM 6222 N N . MET A 1 88 ? 5.801 -12.195 -15.278 1.00 52.24 88 MET A N 4
ATOM 6223 C CA . MET A 1 88 ? 6.286 -11.351 -14.193 1.00 12.32 88 MET A CA 4
ATOM 6224 C C . MET A 1 88 ? 5.852 -11.910 -12.838 1.00 14.44 88 MET A C 4
ATOM 6225 O O . MET A 1 88 ? 6.509 -11.693 -11.823 1.00 40.13 88 MET A O 4
ATOM 6239 N N . TYR A 1 89 ? 4.760 -12.661 -12.854 1.00 44.23 89 TYR A N 4
ATOM 6240 C CA . TYR A 1 89 ? 4.147 -13.180 -11.644 1.00 2.12 89 TYR A CA 4
ATOM 6241 C C . TYR A 1 89 ? 5.025 -14.243 -10.978 1.00 12.21 89 TYR A C 4
ATOM 6242 O O . TYR A 1 89 ? 5.300 -14.159 -9.781 1.00 72.44 89 TYR A O 4
ATOM 6260 N N . ASN A 1 90 ? 5.496 -15.215 -11.748 1.00 51.24 90 ASN A N 4
ATOM 6261 C CA . ASN A 1 90 ? 6.316 -16.284 -11.180 1.00 44.00 90 ASN A CA 4
ATOM 6262 C C . ASN A 1 90 ? 7.805 -16.001 -11.345 1.00 24.33 90 ASN A C 4
ATOM 6263 O O . ASN A 1 90 ? 8.647 -16.836 -11.008 1.00 32.24 90 ASN A O 4
ATOM 6274 N N . GLN A 1 91 ? 8.131 -14.827 -11.865 1.00 42.03 91 GLN A N 4
ATOM 6275 C CA . GLN A 1 91 ? 9.519 -14.389 -11.923 1.00 2.34 91 GLN A CA 4
ATOM 6276 C C . GLN A 1 91 ? 9.840 -13.495 -10.734 1.00 51.11 91 GLN A C 4
ATOM 6277 O O . GLN A 1 91 ? 10.987 -13.425 -10.290 1.00 4.03 91 GLN A O 4
ATOM 6291 N N . LEU A 1 92 ? 8.819 -12.820 -10.220 1.00 71.51 92 LEU A N 4
ATOM 6292 C CA . LEU A 1 92 ? 8.968 -11.982 -9.053 1.00 70.23 92 LEU A CA 4
ATOM 6293 C C . LEU A 1 92 ? 9.089 -12.845 -7.807 1.00 34.21 92 LEU A C 4
ATOM 6294 O O . LEU A 1 92 ? 10.033 -12.705 -7.029 1.00 10.33 92 LEU A O 4
ATOM 6310 N N . GLU A 1 93 ? 8.131 -13.737 -7.630 1.00 64.40 93 GLU A N 4
ATOM 6311 C CA . GLU A 1 93 ? 8.167 -14.683 -6.528 1.00 11.12 93 GLU A CA 4
ATOM 6312 C C . GLU A 1 93 ? 8.804 -15.980 -7.009 1.00 40.10 93 GLU A C 4
ATOM 6313 O O . GLU A 1 93 ? 8.122 -16.875 -7.507 1.00 3.41 93 GLU A O 4
ATOM 6325 N N . HIS A 1 94 ? 10.119 -16.062 -6.883 1.00 41.33 94 HIS A N 4
ATOM 6326 C CA . HIS A 1 94 ? 10.853 -17.211 -7.393 1.00 64.42 94 HIS A CA 4
ATOM 6327 C C . HIS A 1 94 ? 11.247 -18.148 -6.256 1.00 71.01 94 HIS A C 4
ATOM 6328 O O . HIS A 1 94 ? 12.418 -18.295 -5.909 1.00 71.02 94 HIS A O 4
ATOM 6343 N N . HIS A 1 95 ? 10.228 -18.737 -5.659 1.00 3.34 95 HIS A N 4
ATOM 6344 C CA . HIS A 1 95 ? 10.383 -19.755 -4.629 1.00 34.14 95 HIS A CA 4
ATOM 6345 C C . HIS A 1 95 ? 9.302 -20.792 -4.862 1.00 73.33 95 HIS A C 4
ATOM 6346 O O . HIS A 1 95 ? 8.496 -20.627 -5.777 1.00 61.41 95 HIS A O 4
ATOM 6361 N N . HIS A 1 96 ? 9.261 -21.850 -4.061 1.00 73.21 96 HIS A N 4
ATOM 6362 C CA . HIS A 1 96 ? 8.144 -22.779 -4.151 1.00 43.34 96 HIS A CA 4
ATOM 6363 C C . HIS A 1 96 ? 6.859 -22.037 -3.783 1.00 53.44 96 HIS A C 4
ATOM 6364 O O . HIS A 1 96 ? 6.690 -21.576 -2.650 1.00 72.21 96 HIS A O 4
ATOM 6379 N N . HIS A 1 97 ? 5.990 -21.875 -4.770 1.00 21.31 97 HIS A N 4
ATOM 6380 C CA . HIS A 1 97 ? 4.824 -21.012 -4.644 1.00 12.33 97 HIS A CA 4
ATOM 6381 C C . HIS A 1 97 ? 3.893 -21.473 -3.526 1.00 2.22 97 HIS A C 4
ATOM 6382 O O . HIS A 1 97 ? 3.389 -22.596 -3.540 1.00 55.33 97 HIS A O 4
ATOM 6397 N N . HIS A 1 98 ? 3.677 -20.588 -2.564 1.00 72.34 98 HIS A N 4
ATOM 6398 C CA . HIS A 1 98 ? 2.762 -20.843 -1.460 1.00 1.21 98 HIS A CA 4
ATOM 6399 C C . HIS A 1 98 ? 1.324 -20.616 -1.921 1.00 1.22 98 HIS A C 4
ATOM 6400 O O . HIS A 1 98 ? 0.925 -19.481 -2.186 1.00 10.24 98 HIS A O 4
ATOM 6415 N N . HIS A 1 99 ? 0.561 -21.697 -2.031 1.00 22.53 99 HIS A N 4
ATOM 6416 C CA . HIS A 1 99 ? -0.842 -21.616 -2.433 1.00 71.32 99 HIS A CA 4
ATOM 6417 C C . HIS A 1 99 ? -1.691 -21.043 -1.300 1.00 23.23 99 HIS A C 4
ATOM 6418 O O . HIS A 1 99 ? -1.455 -21.347 -0.129 1.00 71.02 99 HIS A O 4
ATOM 6433 N N . MET A 1 1 ? -4.080 12.162 16.748 1.00 33.24 1 MET A N 5
ATOM 6434 C CA . MET A 1 1 ? -4.556 12.390 15.366 1.00 54.31 1 MET A CA 5
ATOM 6435 C C . MET A 1 1 ? -3.904 11.401 14.411 1.00 3.44 1 MET A C 5
ATOM 6436 O O . MET A 1 1 ? -2.679 11.342 14.303 1.00 12.43 1 MET A O 5
ATOM 6452 N N . ASP A 1 2 ? -4.731 10.622 13.726 1.00 10.15 2 ASP A N 5
ATOM 6453 C CA . ASP A 1 2 ? -4.241 9.631 12.783 1.00 10.22 2 ASP A CA 5
ATOM 6454 C C . ASP A 1 2 ? -4.116 10.242 11.394 1.00 55.01 2 ASP A C 5
ATOM 6455 O O . ASP A 1 2 ? -5.114 10.455 10.700 1.00 61.11 2 ASP A O 5
ATOM 6464 N N . GLN A 1 3 ? -2.882 10.526 11.002 1.00 65.21 3 GLN A N 5
ATOM 6465 C CA . GLN A 1 3 ? -2.603 11.163 9.720 1.00 31.25 3 GLN A CA 5
ATOM 6466 C C . GLN A 1 3 ? -3.024 10.257 8.565 1.00 53.32 3 GLN A C 5
ATOM 6467 O O . GLN A 1 3 ? -3.423 10.728 7.504 1.00 61.41 3 GLN A O 5
ATOM 6481 N N . LEU A 1 4 ? -2.948 8.953 8.801 1.00 43.32 4 LEU A N 5
ATOM 6482 C CA . LEU A 1 4 ? -3.269 7.951 7.791 1.00 31.50 4 LEU A CA 5
ATOM 6483 C C . LEU A 1 4 ? -4.712 8.071 7.307 1.00 12.54 4 LEU A C 5
ATOM 6484 O O . LEU A 1 4 ? -5.014 7.741 6.159 1.00 20.51 4 LEU A O 5
ATOM 6500 N N . LYS A 1 5 ? -5.599 8.547 8.176 1.00 33.41 5 LYS A N 5
ATOM 6501 C CA . LYS A 1 5 ? -7.000 8.706 7.817 1.00 32.40 5 LYS A CA 5
ATOM 6502 C C . LYS A 1 5 ? -7.145 9.725 6.692 1.00 31.32 5 LYS A C 5
ATOM 6503 O O . LYS A 1 5 ? -7.972 9.560 5.793 1.00 34.25 5 LYS A O 5
ATOM 6522 N N . THR A 1 6 ? -6.320 10.764 6.736 1.00 20.20 6 THR A N 5
ATOM 6523 C CA . THR A 1 6 ? -6.326 11.786 5.706 1.00 71.31 6 THR A CA 5
ATOM 6524 C C . THR A 1 6 ? -5.946 11.184 4.357 1.00 32.04 6 THR A C 5
ATOM 6525 O O . THR A 1 6 ? -6.526 11.528 3.327 1.00 41.35 6 THR A O 5
ATOM 6536 N N . ILE A 1 7 ? -4.990 10.260 4.374 1.00 65.03 7 ILE A N 5
ATOM 6537 C CA . ILE A 1 7 ? -4.596 9.550 3.164 1.00 2.24 7 ILE A CA 5
ATOM 6538 C C . ILE A 1 7 ? -5.759 8.715 2.637 1.00 75.14 7 ILE A C 5
ATOM 6539 O O . ILE A 1 7 ? -6.025 8.694 1.434 1.00 23.14 7 ILE A O 5
ATOM 6555 N N . LYS A 1 8 ? -6.456 8.042 3.546 1.00 51.01 8 LYS A N 5
ATOM 6556 C CA . LYS A 1 8 ? -7.630 7.253 3.185 1.00 41.44 8 LYS A CA 5
ATOM 6557 C C . LYS A 1 8 ? -8.657 8.126 2.474 1.00 25.11 8 LYS A C 5
ATOM 6558 O O . LYS A 1 8 ? -9.177 7.754 1.422 1.00 51.13 8 LYS A O 5
ATOM 6577 N N . GLU A 1 9 ? -8.924 9.297 3.045 1.00 13.22 9 GLU A N 5
ATOM 6578 C CA . GLU A 1 9 ? -9.848 10.255 2.446 1.00 25.10 9 GLU A CA 5
ATOM 6579 C C . GLU A 1 9 ? -9.385 10.656 1.052 1.00 45.45 9 GLU A C 5
ATOM 6580 O O . GLU A 1 9 ? -10.180 10.720 0.117 1.00 64.00 9 GLU A O 5
ATOM 6592 N N . LEU A 1 10 ? -8.095 10.921 0.918 1.00 24.34 10 LEU A N 5
ATOM 6593 C CA . LEU A 1 10 ? -7.518 11.294 -0.366 1.00 35.21 10 LEU A CA 5
ATOM 6594 C C . LEU A 1 10 ? -7.700 10.176 -1.387 1.00 15.14 10 LEU A C 5
ATOM 6595 O O . LEU A 1 10 ? -8.145 10.417 -2.507 1.00 35.20 10 LEU A O 5
ATOM 6611 N N . ILE A 1 11 ? -7.383 8.952 -0.988 1.00 54.21 11 ILE A N 5
ATOM 6612 C CA . ILE A 1 11 ? -7.543 7.789 -1.855 1.00 2.14 11 ILE A CA 5
ATOM 6613 C C . ILE A 1 11 ? -9.007 7.593 -2.251 1.00 74.52 11 ILE A C 5
ATOM 6614 O O . ILE A 1 11 ? -9.309 7.242 -3.394 1.00 2.25 11 ILE A O 5
ATOM 6630 N N . ASN A 1 12 ? -9.914 7.847 -1.314 1.00 4.15 12 ASN A N 5
ATOM 6631 C CA . ASN A 1 12 ? -11.347 7.737 -1.586 1.00 14.31 12 ASN A CA 5
ATOM 6632 C C . ASN A 1 12 ? -11.794 8.777 -2.609 1.00 1.33 12 ASN A C 5
ATOM 6633 O O . ASN A 1 12 ? -12.770 8.573 -3.327 1.00 11.12 12 ASN A O 5
ATOM 6644 N N . GLN A 1 13 ? -11.069 9.888 -2.676 1.00 0.54 13 GLN A N 5
ATOM 6645 C CA . GLN A 1 13 ? -11.391 10.960 -3.618 1.00 34.51 13 GLN A CA 5
ATOM 6646 C C . GLN A 1 13 ? -10.630 10.783 -4.924 1.00 53.32 13 GLN A C 5
ATOM 6647 O O . GLN A 1 13 ? -10.950 11.407 -5.935 1.00 42.32 13 GLN A O 5
ATOM 6661 N N . GLY A 1 14 ? -9.615 9.937 -4.895 1.00 42.31 14 GLY A N 5
ATOM 6662 C CA . GLY A 1 14 ? -8.808 9.712 -6.073 1.00 73.53 14 GLY A CA 5
ATOM 6663 C C . GLY A 1 14 ? -7.573 10.589 -6.097 1.00 52.45 14 GLY A C 5
ATOM 6664 O O . GLY A 1 14 ? -7.003 10.838 -7.159 1.00 12.13 14 GLY A O 5
ATOM 6668 N N . ASP A 1 15 ? -7.168 11.066 -4.927 1.00 24.20 15 ASP A N 5
ATOM 6669 C CA . ASP A 1 15 ? -5.958 11.874 -4.806 1.00 43.31 15 ASP A CA 5
ATOM 6670 C C . ASP A 1 15 ? -4.786 11.008 -4.342 1.00 2.43 15 ASP A C 5
ATOM 6671 O O . ASP A 1 15 ? -4.420 11.000 -3.163 1.00 14.22 15 ASP A O 5
ATOM 6680 N N . ILE A 1 16 ? -4.224 10.254 -5.276 1.00 44.12 16 ILE A N 5
ATOM 6681 C CA . ILE A 1 16 ? -3.153 9.320 -4.971 1.00 74.24 16 ILE A CA 5
ATOM 6682 C C . ILE A 1 16 ? -1.845 10.039 -4.640 1.00 54.23 16 ILE A C 5
ATOM 6683 O O . ILE A 1 16 ? -1.119 9.625 -3.742 1.00 60.12 16 ILE A O 5
ATOM 6699 N N . GLU A 1 17 ? -1.559 11.125 -5.346 1.00 44.53 17 GLU A N 5
ATOM 6700 C CA . GLU A 1 17 ? -0.288 11.826 -5.177 1.00 42.22 17 GLU A CA 5
ATOM 6701 C C . GLU A 1 17 ? -0.161 12.438 -3.790 1.00 54.10 17 GLU A C 5
ATOM 6702 O O . GLU A 1 17 ? 0.884 12.323 -3.151 1.00 21.31 17 GLU A O 5
ATOM 6714 N N . ASN A 1 18 ? -1.219 13.080 -3.315 1.00 62.55 18 ASN A N 5
ATOM 6715 C CA . ASN A 1 18 ? -1.200 13.656 -1.978 1.00 35.15 18 ASN A CA 5
ATOM 6716 C C . ASN A 1 18 ? -1.225 12.551 -0.934 1.00 24.34 18 ASN A C 5
ATOM 6717 O O . ASN A 1 18 ? -0.634 12.681 0.139 1.00 33.33 18 ASN A O 5
ATOM 6728 N N . ALA A 1 19 ? -1.894 11.451 -1.265 1.00 42.43 19 ALA A N 5
ATOM 6729 C CA . ALA A 1 19 ? -1.913 10.282 -0.399 1.00 15.33 19 ALA A CA 5
ATOM 6730 C C . ALA A 1 19 ? -0.509 9.702 -0.246 1.00 33.35 19 ALA A C 5
ATOM 6731 O O . ALA A 1 19 ? -0.010 9.543 0.867 1.00 42.12 19 ALA A O 5
ATOM 6738 N N . LEU A 1 20 ? 0.134 9.422 -1.378 1.00 42.34 20 LEU A N 5
ATOM 6739 C CA . LEU A 1 20 ? 1.458 8.802 -1.395 1.00 44.54 20 LEU A CA 5
ATOM 6740 C C . LEU A 1 20 ? 2.496 9.647 -0.669 1.00 3.25 20 LEU A C 5
ATOM 6741 O O . LEU A 1 20 ? 3.250 9.131 0.158 1.00 62.01 20 LEU A O 5
ATOM 6757 N N . GLN A 1 21 ? 2.535 10.939 -0.967 1.00 25.51 21 GLN A N 5
ATOM 6758 C CA . GLN A 1 21 ? 3.534 11.820 -0.370 1.00 14.24 21 GLN A CA 5
ATOM 6759 C C . GLN A 1 21 ? 3.333 11.933 1.139 1.00 35.31 21 GLN A C 5
ATOM 6760 O O . GLN A 1 21 ? 4.294 12.079 1.892 1.00 43.52 21 GLN A O 5
ATOM 6774 N N . ALA A 1 22 ? 2.083 11.857 1.580 1.00 72.43 22 ALA A N 5
ATOM 6775 C CA . ALA A 1 22 ? 1.783 11.875 3.004 1.00 1.31 22 ALA A CA 5
ATOM 6776 C C . ALA A 1 22 ? 2.145 10.537 3.641 1.00 75.03 22 ALA A C 5
ATOM 6777 O O . ALA A 1 22 ? 2.531 10.475 4.808 1.00 4.32 22 ALA A O 5
ATOM 6784 N N . LEU A 1 23 ? 2.029 9.471 2.862 1.00 34.22 23 LEU A N 5
ATOM 6785 C CA . LEU A 1 23 ? 2.376 8.134 3.329 1.00 52.44 23 LEU A CA 5
ATOM 6786 C C . LEU A 1 23 ? 3.880 7.987 3.510 1.00 21.53 23 LEU A C 5
ATOM 6787 O O . LEU A 1 23 ? 4.342 7.533 4.555 1.00 3.43 23 LEU A O 5
ATOM 6803 N N . GLU A 1 24 ? 4.645 8.372 2.494 1.00 32.35 24 GLU A N 5
ATOM 6804 C CA . GLU A 1 24 ? 6.098 8.287 2.570 1.00 70.24 24 GLU A CA 5
ATOM 6805 C C . GLU A 1 24 ? 6.627 9.222 3.654 1.00 13.23 24 GLU A C 5
ATOM 6806 O O . GLU A 1 24 ? 7.638 8.935 4.297 1.00 42.00 24 GLU A O 5
ATOM 6818 N N . GLU A 1 25 ? 5.925 10.332 3.858 1.00 63.11 25 GLU A N 5
ATOM 6819 C CA . GLU A 1 25 ? 6.224 11.247 4.939 1.00 53.41 25 GLU A CA 5
ATOM 6820 C C . GLU A 1 25 ? 5.995 10.548 6.277 1.00 35.42 25 GLU A C 5
ATOM 6821 O O . GLU A 1 25 ? 6.818 10.625 7.188 1.00 31.14 25 GLU A O 5
ATOM 6833 N N . PHE A 1 26 ? 4.869 9.845 6.362 1.00 34.14 26 PHE A N 5
ATOM 6834 C CA . PHE A 1 26 ? 4.485 9.111 7.561 1.00 42.02 26 PHE A CA 5
ATOM 6835 C C . PHE A 1 26 ? 5.538 8.062 7.918 1.00 62.33 26 PHE A C 5
ATOM 6836 O O . PHE A 1 26 ? 5.866 7.874 9.089 1.00 4.11 26 PHE A O 5
ATOM 6853 N N . LEU A 1 27 ? 6.080 7.399 6.899 1.00 63.43 27 LEU A N 5
ATOM 6854 C CA . LEU A 1 27 ? 7.109 6.378 7.096 1.00 32.02 27 LEU A CA 5
ATOM 6855 C C . LEU A 1 27 ? 8.340 6.963 7.782 1.00 12.42 27 LEU A C 5
ATOM 6856 O O . LEU A 1 27 ? 9.058 6.270 8.498 1.00 70.31 27 LEU A O 5
ATOM 6872 N N . GLN A 1 28 ? 8.571 8.245 7.563 1.00 35.31 28 GLN A N 5
ATOM 6873 C CA . GLN A 1 28 ? 9.749 8.910 8.092 1.00 11.12 28 GLN A CA 5
ATOM 6874 C C . GLN A 1 28 ? 9.503 9.454 9.495 1.00 0.12 28 GLN A C 5
ATOM 6875 O O . GLN A 1 28 ? 10.439 9.877 10.169 1.00 54.20 28 GLN A O 5
ATOM 6889 N N . THR A 1 29 ? 8.253 9.434 9.943 1.00 61.20 29 THR A N 5
ATOM 6890 C CA . THR A 1 29 ? 7.911 10.085 11.202 1.00 74.43 29 THR A CA 5
ATOM 6891 C C . THR A 1 29 ? 7.261 9.118 12.203 1.00 51.11 29 THR A C 5
ATOM 6892 O O . THR A 1 29 ? 7.546 9.179 13.400 1.00 13.21 29 THR A O 5
ATOM 6903 N N . GLU A 1 30 ? 6.422 8.210 11.717 1.00 22.45 30 GLU A N 5
ATOM 6904 C CA . GLU A 1 30 ? 5.712 7.283 12.589 1.00 22.50 30 GLU A CA 5
ATOM 6905 C C . GLU A 1 30 ? 6.032 5.838 12.207 1.00 53.30 30 GLU A C 5
ATOM 6906 O O . GLU A 1 30 ? 5.332 5.230 11.398 1.00 14.20 30 GLU A O 5
ATOM 6918 N N . PRO A 1 31 ? 7.110 5.280 12.776 1.00 34.11 31 PRO A N 5
ATOM 6919 C CA . PRO A 1 31 ? 7.570 3.918 12.464 1.00 4.13 31 PRO A CA 5
ATOM 6920 C C . PRO A 1 31 ? 6.602 2.820 12.903 1.00 53.04 31 PRO A C 5
ATOM 6921 O O . PRO A 1 31 ? 6.682 1.689 12.427 1.00 23.25 31 PRO A O 5
ATOM 6932 N N . VAL A 1 32 ? 5.678 3.156 13.784 1.00 32.31 32 VAL A N 5
ATOM 6933 C CA . VAL A 1 32 ? 4.812 2.155 14.389 1.00 0.01 32 VAL A CA 5
ATOM 6934 C C . VAL A 1 32 ? 3.620 1.799 13.490 1.00 34.45 32 VAL A C 5
ATOM 6935 O O . VAL A 1 32 ? 3.111 0.678 13.537 1.00 14.24 32 VAL A O 5
ATOM 6948 N N . GLY A 1 33 ? 3.199 2.733 12.646 1.00 30.43 33 GLY A N 5
ATOM 6949 C CA . GLY A 1 33 ? 2.000 2.518 11.854 1.00 22.51 33 GLY A CA 5
ATOM 6950 C C . GLY A 1 33 ? 2.285 2.459 10.371 1.00 11.11 33 GLY A C 5
ATOM 6951 O O . GLY A 1 33 ? 1.426 2.784 9.549 1.00 70.40 33 GLY A O 5
ATOM 6955 N N . LYS A 1 34 ? 3.491 2.035 10.021 1.00 44.33 34 LYS A N 5
ATOM 6956 C CA . LYS A 1 34 ? 3.895 1.983 8.623 1.00 34.11 34 LYS A CA 5
ATOM 6957 C C . LYS A 1 34 ? 3.136 0.895 7.870 1.00 74.13 34 LYS A C 5
ATOM 6958 O O . LYS A 1 34 ? 3.013 0.954 6.647 1.00 64.31 34 LYS A O 5
ATOM 6977 N N . ASP A 1 35 ? 2.621 -0.088 8.599 1.00 71.21 35 ASP A N 5
ATOM 6978 C CA . ASP A 1 35 ? 1.908 -1.200 7.979 1.00 51.13 35 ASP A CA 5
ATOM 6979 C C . ASP A 1 35 ? 0.616 -0.709 7.335 1.00 44.14 35 ASP A C 5
ATOM 6980 O O . ASP A 1 35 ? 0.233 -1.171 6.261 1.00 1.44 35 ASP A O 5
ATOM 6989 N N . GLU A 1 36 ? -0.035 0.248 7.983 1.00 41.31 36 GLU A N 5
ATOM 6990 C CA . GLU A 1 36 ? -1.233 0.860 7.428 1.00 10.33 36 GLU A CA 5
ATOM 6991 C C . GLU A 1 36 ? -0.850 1.765 6.261 1.00 72.34 36 GLU A C 5
ATOM 6992 O O . GLU A 1 36 ? -1.558 1.841 5.258 1.00 23.44 36 GLU A O 5
ATOM 7004 N N . ALA A 1 37 ? 0.295 2.427 6.390 1.00 13.24 37 ALA A N 5
ATOM 7005 C CA . ALA A 1 37 ? 0.789 3.325 5.350 1.00 22.11 37 ALA A CA 5
ATOM 7006 C C . ALA A 1 37 ? 1.109 2.563 4.066 1.00 33.31 37 ALA A C 5
ATOM 7007 O O . ALA A 1 37 ? 0.664 2.943 2.983 1.00 31.12 37 ALA A O 5
ATOM 7014 N N . TYR A 1 38 ? 1.873 1.481 4.190 1.00 32.31 38 TYR A N 5
ATOM 7015 C CA . TYR A 1 38 ? 2.225 0.654 3.037 1.00 51.11 38 TYR A CA 5
ATOM 7016 C C . TYR A 1 38 ? 0.984 0.006 2.431 1.00 65.13 38 TYR A C 5
ATOM 7017 O O . TYR A 1 38 ? 0.897 -0.186 1.219 1.00 62.40 38 TYR A O 5
ATOM 7035 N N . TYR A 1 39 ? 0.032 -0.337 3.287 1.00 41.51 39 TYR A N 5
ATOM 7036 C CA . TYR A 1 39 ? -1.243 -0.878 2.838 1.00 24.11 39 TYR A CA 5
ATOM 7037 C C . TYR A 1 39 ? -1.979 0.141 1.970 1.00 2.33 39 TYR A C 5
ATOM 7038 O O . TYR A 1 39 ? -2.454 -0.185 0.878 1.00 54.13 39 TYR A O 5
ATOM 7056 N N . LEU A 1 40 ? -2.059 1.373 2.459 1.00 64.32 40 LEU A N 5
ATOM 7057 C CA . LEU A 1 40 ? -2.694 2.454 1.716 1.00 52.12 40 LEU A CA 5
ATOM 7058 C C . LEU A 1 40 ? -1.923 2.750 0.434 1.00 35.12 40 LEU A C 5
ATOM 7059 O O . LEU A 1 40 ? -2.518 3.044 -0.604 1.00 63.22 40 LEU A O 5
ATOM 7075 N N . MET A 1 41 ? -0.597 2.665 0.516 1.00 0.31 41 MET A N 5
ATOM 7076 C CA . MET A 1 41 ? 0.266 2.800 -0.654 1.00 61.31 41 MET A CA 5
ATOM 7077 C C . MET A 1 41 ? -0.146 1.822 -1.742 1.00 31.24 41 MET A C 5
ATOM 7078 O O . MET A 1 41 ? -0.351 2.209 -2.893 1.00 34.13 41 MET A O 5
ATOM 7092 N N . GLY A 1 42 ? -0.270 0.556 -1.359 1.00 71.11 42 GLY A N 5
ATOM 7093 C CA . GLY A 1 42 ? -0.672 -0.475 -2.295 1.00 42.13 42 GLY A CA 5
ATOM 7094 C C . GLY A 1 42 ? -1.972 -0.142 -3.000 1.00 51.31 42 GLY A C 5
ATOM 7095 O O . GLY A 1 42 ? -2.091 -0.319 -4.209 1.00 53.02 42 GLY A O 5
ATOM 7099 N N . ASN A 1 43 ? -2.941 0.362 -2.243 1.00 60.41 43 ASN A N 5
ATOM 7100 C CA . ASN A 1 43 ? -4.242 0.723 -2.805 1.00 22.03 43 ASN A CA 5
ATOM 7101 C C . ASN A 1 43 ? -4.113 1.900 -3.765 1.00 70.45 43 ASN A C 5
ATOM 7102 O O . ASN A 1 43 ? -4.765 1.933 -4.808 1.00 34.01 43 ASN A O 5
ATOM 7113 N N . ALA A 1 44 ? -3.258 2.856 -3.417 1.00 10.33 44 ALA A N 5
ATOM 7114 C CA . ALA A 1 44 ? -3.026 4.018 -4.265 1.00 71.15 44 ALA A CA 5
ATOM 7115 C C . ALA A 1 44 ? -2.406 3.600 -5.595 1.00 61.14 44 ALA A C 5
ATOM 7116 O O . ALA A 1 44 ? -2.839 4.041 -6.661 1.00 24.51 44 ALA A O 5
ATOM 7123 N N . TYR A 1 45 ? -1.405 2.731 -5.528 1.00 2.14 45 TYR A N 5
ATOM 7124 C CA . TYR A 1 45 ? -0.743 2.231 -6.729 1.00 43.15 45 TYR A CA 5
ATOM 7125 C C . TYR A 1 45 ? -1.685 1.368 -7.566 1.00 23.33 45 TYR A C 5
ATOM 7126 O O . TYR A 1 45 ? -1.548 1.294 -8.787 1.00 62.32 45 TYR A O 5
ATOM 7144 N N . ARG A 1 46 ? -2.641 0.718 -6.911 1.00 50.54 46 ARG A N 5
ATOM 7145 C CA . ARG A 1 46 ? -3.658 -0.055 -7.618 1.00 2.22 46 ARG A CA 5
ATOM 7146 C C . ARG A 1 46 ? -4.555 0.867 -8.437 1.00 65.05 46 ARG A C 5
ATOM 7147 O O . ARG A 1 46 ? -4.967 0.526 -9.545 1.00 64.52 46 ARG A O 5
ATOM 7168 N N . LYS A 1 47 ? -4.845 2.039 -7.885 1.00 2.14 47 LYS A N 5
ATOM 7169 C CA . LYS A 1 47 ? -5.638 3.041 -8.588 1.00 43.42 47 LYS A CA 5
ATOM 7170 C C . LYS A 1 47 ? -4.828 3.660 -9.726 1.00 45.20 47 LYS A C 5
ATOM 7171 O O . LYS A 1 47 ? -5.389 4.199 -10.679 1.00 20.40 47 LYS A O 5
ATOM 7190 N N . LEU A 1 48 ? -3.506 3.577 -9.616 1.00 32.13 48 LEU A N 5
ATOM 7191 C CA . LEU A 1 48 ? -2.614 4.036 -10.676 1.00 60.21 48 LEU A CA 5
ATOM 7192 C C . LEU A 1 48 ? -2.527 2.993 -11.784 1.00 22.22 48 LEU A C 5
ATOM 7193 O O . LEU A 1 48 ? -2.363 3.327 -12.957 1.00 4.30 48 LEU A O 5
ATOM 7209 N N . GLY A 1 49 ? -2.633 1.729 -11.403 1.00 3.23 49 GLY A N 5
ATOM 7210 C CA . GLY A 1 49 ? -2.610 0.660 -12.376 1.00 64.13 49 GLY A CA 5
ATOM 7211 C C . GLY A 1 49 ? -1.305 -0.111 -12.369 1.00 65.33 49 GLY A C 5
ATOM 7212 O O . GLY A 1 49 ? -1.019 -0.862 -13.305 1.00 23.32 49 GLY A O 5
ATOM 7216 N N . ASP A 1 50 ? -0.512 0.067 -11.319 1.00 63.13 50 ASP A N 5
ATOM 7217 C CA . ASP A 1 50 ? 0.762 -0.637 -11.205 1.00 53.12 50 ASP A CA 5
ATOM 7218 C C . ASP A 1 50 ? 0.704 -1.632 -10.056 1.00 1.23 50 ASP A C 5
ATOM 7219 O O . ASP A 1 50 ? 0.706 -1.250 -8.883 1.00 12.33 50 ASP A O 5
ATOM 7228 N N . TRP A 1 51 ? 0.637 -2.904 -10.402 1.00 53.44 51 TRP A N 5
ATOM 7229 C CA . TRP A 1 51 ? 0.508 -3.960 -9.411 1.00 21.42 51 TRP A CA 5
ATOM 7230 C C . TRP A 1 51 ? 1.839 -4.250 -8.731 1.00 71.31 51 TRP A C 5
ATOM 7231 O O . TRP A 1 51 ? 1.876 -4.600 -7.552 1.00 52.10 51 TRP A O 5
ATOM 7252 N N . GLN A 1 52 ? 2.930 -4.092 -9.469 1.00 1.34 52 GLN A N 5
ATOM 7253 C CA . GLN A 1 52 ? 4.250 -4.422 -8.949 1.00 75.45 52 GLN A CA 5
ATOM 7254 C C . GLN A 1 52 ? 4.635 -3.491 -7.804 1.00 42.13 52 GLN A C 5
ATOM 7255 O O . GLN A 1 52 ? 5.280 -3.915 -6.842 1.00 44.54 52 GLN A O 5
ATOM 7269 N N . LYS A 1 53 ? 4.235 -2.223 -7.896 1.00 54.22 53 LYS A N 5
ATOM 7270 C CA . LYS A 1 53 ? 4.458 -1.288 -6.799 1.00 32.43 53 LYS A CA 5
ATOM 7271 C C . LYS A 1 53 ? 3.708 -1.764 -5.564 1.00 42.11 53 LYS A C 5
ATOM 7272 O O . LYS A 1 53 ? 4.256 -1.799 -4.462 1.00 30.01 53 LYS A O 5
ATOM 7291 N N . ALA A 1 54 ? 2.451 -2.146 -5.775 1.00 50.22 54 ALA A N 5
ATOM 7292 C CA . ALA A 1 54 ? 1.595 -2.621 -4.696 1.00 12.12 54 ALA A CA 5
ATOM 7293 C C . ALA A 1 54 ? 2.191 -3.853 -4.031 1.00 11.13 54 ALA A C 5
ATOM 7294 O O . ALA A 1 54 ? 2.127 -3.998 -2.815 1.00 25.41 54 ALA A O 5
ATOM 7301 N N . LEU A 1 55 ? 2.783 -4.729 -4.834 1.00 43.45 55 LEU A N 5
ATOM 7302 C CA . LEU A 1 55 ? 3.436 -5.930 -4.321 1.00 53.23 55 LEU A CA 5
ATOM 7303 C C . LEU A 1 55 ? 4.556 -5.565 -3.350 1.00 75.32 55 LEU A C 5
ATOM 7304 O O . LEU A 1 55 ? 4.601 -6.062 -2.221 1.00 43.04 55 LEU A O 5
ATOM 7320 N N . ASN A 1 56 ? 5.447 -4.685 -3.794 1.00 21.12 56 ASN A N 5
ATOM 7321 C CA . ASN A 1 56 ? 6.559 -4.221 -2.964 1.00 33.30 56 ASN A CA 5
ATOM 7322 C C . ASN A 1 56 ? 6.044 -3.574 -1.684 1.00 21.30 56 ASN A C 5
ATOM 7323 O O . ASN A 1 56 ? 6.559 -3.820 -0.590 1.00 72.15 56 ASN A O 5
ATOM 7334 N N . ASN A 1 57 ? 5.017 -2.749 -1.836 1.00 23.10 57 ASN A N 5
ATOM 7335 C CA . ASN A 1 57 ? 4.473 -1.977 -0.723 1.00 41.23 57 ASN A CA 5
ATOM 7336 C C . ASN A 1 57 ? 3.729 -2.871 0.264 1.00 65.14 57 ASN A C 5
ATOM 7337 O O . ASN A 1 57 ? 3.953 -2.785 1.470 1.00 11.41 57 ASN A O 5
ATOM 7348 N N . TYR A 1 58 ? 2.865 -3.745 -0.248 1.00 32.41 58 TYR A N 5
ATOM 7349 C CA . TYR A 1 58 ? 2.115 -4.667 0.602 1.00 74.35 58 TYR A CA 5
ATOM 7350 C C . TYR A 1 58 ? 3.056 -5.536 1.431 1.00 45.21 58 TYR A C 5
ATOM 7351 O O . TYR A 1 58 ? 2.838 -5.735 2.626 1.00 14.43 58 TYR A O 5
ATOM 7369 N N . GLN A 1 59 ? 4.108 -6.041 0.794 1.00 52.51 59 GLN A N 5
ATOM 7370 C CA . GLN A 1 59 ? 5.070 -6.902 1.474 1.00 42.25 59 GLN A CA 5
ATOM 7371 C C . GLN A 1 59 ? 5.781 -6.141 2.591 1.00 43.31 59 GLN A C 5
ATOM 7372 O O . GLN A 1 59 ? 6.054 -6.691 3.658 1.00 33.25 59 GLN A O 5
ATOM 7386 N N . SER A 1 60 ? 6.049 -4.864 2.348 1.00 51.41 60 SER A N 5
ATOM 7387 C CA . SER A 1 60 ? 6.707 -4.020 3.334 1.00 21.41 60 SER A CA 5
ATOM 7388 C C . SER A 1 60 ? 5.845 -3.866 4.587 1.00 44.32 60 SER A C 5
ATOM 7389 O O . SER A 1 60 ? 6.362 -3.788 5.700 1.00 52.11 60 SER A O 5
ATOM 7397 N N . ALA A 1 61 ? 4.528 -3.836 4.402 1.00 43.21 61 ALA A N 5
ATOM 7398 C CA . ALA A 1 61 ? 3.603 -3.742 5.523 1.00 30.31 61 ALA A CA 5
ATOM 7399 C C . ALA A 1 61 ? 3.587 -5.037 6.330 1.00 71.23 61 ALA A C 5
ATOM 7400 O O . ALA A 1 61 ? 3.557 -5.014 7.560 1.00 65.41 61 ALA A O 5
ATOM 7407 N N . ILE A 1 62 ? 3.630 -6.161 5.624 1.00 13.54 62 ILE A N 5
ATOM 7408 C CA . ILE A 1 62 ? 3.556 -7.479 6.252 1.00 40.15 62 ILE A CA 5
ATOM 7409 C C . ILE A 1 62 ? 4.763 -7.741 7.150 1.00 50.23 62 ILE A C 5
ATOM 7410 O O . ILE A 1 62 ? 4.637 -8.351 8.213 1.00 50.40 62 ILE A O 5
ATOM 7426 N N . GLU A 1 63 ? 5.925 -7.268 6.721 1.00 54.10 63 GLU A N 5
ATOM 7427 C CA . GLU A 1 63 ? 7.159 -7.444 7.483 1.00 32.34 63 GLU A CA 5
ATOM 7428 C C . GLU A 1 63 ? 7.136 -6.625 8.773 1.00 62.44 63 GLU A C 5
ATOM 7429 O O . GLU A 1 63 ? 7.828 -6.948 9.739 1.00 2.53 63 GLU A O 5
ATOM 7441 N N . LEU A 1 64 ? 6.336 -5.570 8.783 1.00 23.22 64 LEU A N 5
ATOM 7442 C CA . LEU A 1 64 ? 6.232 -4.704 9.948 1.00 31.10 64 LEU A CA 5
ATOM 7443 C C . LEU A 1 64 ? 5.087 -5.146 10.852 1.00 34.10 64 LEU A C 5
ATOM 7444 O O . LEU A 1 64 ? 5.177 -5.053 12.078 1.00 71.34 64 LEU A O 5
ATOM 7460 N N . ASN A 1 65 ? 4.011 -5.624 10.245 1.00 34.32 65 ASN A N 5
ATOM 7461 C CA . ASN A 1 65 ? 2.872 -6.134 10.994 1.00 54.44 65 ASN A CA 5
ATOM 7462 C C . ASN A 1 65 ? 2.284 -7.353 10.291 1.00 54.25 65 ASN A C 5
ATOM 7463 O O . ASN A 1 65 ? 1.666 -7.234 9.233 1.00 73.30 65 ASN A O 5
ATOM 7474 N N . PRO A 1 66 ? 2.488 -8.545 10.877 1.00 41.31 66 PRO A N 5
ATOM 7475 C CA . PRO A 1 66 ? 2.023 -9.814 10.304 1.00 2.01 66 PRO A CA 5
ATOM 7476 C C . PRO A 1 66 ? 0.502 -9.938 10.283 1.00 24.20 66 PRO A C 5
ATOM 7477 O O . PRO A 1 66 ? -0.053 -10.743 9.538 1.00 41.11 66 PRO A O 5
ATOM 7488 N N . ASP A 1 67 ? -0.172 -9.150 11.106 1.00 30.34 67 ASP A N 5
ATOM 7489 C CA . ASP A 1 67 ? -1.628 -9.185 11.160 1.00 64.50 67 ASP A CA 5
ATOM 7490 C C . ASP A 1 67 ? -2.228 -7.935 10.541 1.00 44.33 67 ASP A C 5
ATOM 7491 O O . ASP A 1 67 ? -3.283 -7.465 10.960 1.00 43.33 67 ASP A O 5
ATOM 7500 N N . SER A 1 68 ? -1.554 -7.402 9.536 1.00 24.23 68 SER A N 5
ATOM 7501 C CA . SER A 1 68 ? -2.069 -6.260 8.802 1.00 23.40 68 SER A CA 5
ATOM 7502 C C . SER A 1 68 ? -3.016 -6.738 7.701 1.00 33.13 68 SER A C 5
ATOM 7503 O O . SER A 1 68 ? -2.933 -7.887 7.257 1.00 30.31 68 SER A O 5
ATOM 7511 N N . PRO A 1 69 ? -3.934 -5.869 7.242 1.00 60.31 69 PRO A N 5
ATOM 7512 C CA . PRO A 1 69 ? -4.859 -6.203 6.153 1.00 53.32 69 PRO A CA 5
ATOM 7513 C C . PRO A 1 69 ? -4.143 -6.361 4.810 1.00 3.11 69 PRO A C 5
ATOM 7514 O O . PRO A 1 69 ? -4.769 -6.622 3.781 1.00 24.52 69 PRO A O 5
ATOM 7525 N N . ALA A 1 70 ? -2.825 -6.217 4.833 1.00 4.41 70 ALA A N 5
ATOM 7526 C CA . ALA A 1 70 ? -2.015 -6.305 3.629 1.00 3.22 70 ALA A CA 5
ATOM 7527 C C . ALA A 1 70 ? -1.799 -7.756 3.207 1.00 31.44 70 ALA A C 5
ATOM 7528 O O . ALA A 1 70 ? -1.330 -8.020 2.101 1.00 41.30 70 ALA A O 5
ATOM 7535 N N . LEU A 1 71 ? -2.154 -8.696 4.080 1.00 63.31 71 LEU A N 5
ATOM 7536 C CA . LEU A 1 71 ? -2.013 -10.117 3.763 1.00 1.40 71 LEU A CA 5
ATOM 7537 C C . LEU A 1 71 ? -2.958 -10.505 2.644 1.00 50.51 71 LEU A C 5
ATOM 7538 O O . LEU A 1 71 ? -2.537 -11.049 1.620 1.00 13.31 71 LEU A O 5
ATOM 7554 N N . GLN A 1 72 ? -4.230 -10.189 2.835 1.00 54.13 72 GLN A N 5
ATOM 7555 C CA . GLN A 1 72 ? -5.246 -10.496 1.842 1.00 44.50 72 GLN A CA 5
ATOM 7556 C C . GLN A 1 72 ? -5.004 -9.673 0.586 1.00 52.32 72 GLN A C 5
ATOM 7557 O O . GLN A 1 72 ? -5.215 -10.138 -0.528 1.00 63.13 72 GLN A O 5
ATOM 7571 N N . ALA A 1 73 ? -4.530 -8.452 0.787 1.00 13.31 73 ALA A N 5
ATOM 7572 C CA . ALA A 1 73 ? -4.298 -7.523 -0.305 1.00 75.32 73 ALA A CA 5
ATOM 7573 C C . ALA A 1 73 ? -3.137 -7.972 -1.192 1.00 12.44 73 ALA A C 5
ATOM 7574 O O . ALA A 1 73 ? -3.253 -7.974 -2.418 1.00 3.22 73 ALA A O 5
ATOM 7581 N N . ARG A 1 74 ? -2.021 -8.355 -0.578 1.00 21.15 74 ARG A N 5
ATOM 7582 C CA . ARG A 1 74 ? -0.856 -8.813 -1.330 1.00 24.51 74 ARG A CA 5
ATOM 7583 C C . ARG A 1 74 ? -1.184 -10.084 -2.095 1.00 22.41 74 ARG A C 5
ATOM 7584 O O . ARG A 1 74 ? -0.849 -10.224 -3.273 1.00 23.51 74 ARG A O 5
ATOM 7605 N N . LYS A 1 75 ? -1.848 -11.006 -1.412 1.00 71.11 75 LYS A N 5
ATOM 7606 C CA . LYS A 1 75 ? -2.228 -12.275 -2.007 1.00 74.35 75 LYS A CA 5
ATOM 7607 C C . LYS A 1 75 ? -3.198 -12.039 -3.160 1.00 14.32 75 LYS A C 5
ATOM 7608 O O . LYS A 1 75 ? -3.129 -12.707 -4.189 1.00 74.00 75 LYS A O 5
ATOM 7627 N N . MET A 1 76 ? -4.079 -11.064 -2.972 1.00 52.33 76 MET A N 5
ATOM 7628 C CA . MET A 1 76 ? -5.064 -10.678 -3.977 1.00 30.24 76 MET A CA 5
ATOM 7629 C C . MET A 1 76 ? -4.371 -10.276 -5.279 1.00 30.04 76 MET A C 5
ATOM 7630 O O . MET A 1 76 ? -4.708 -10.774 -6.356 1.00 24.44 76 MET A O 5
ATOM 7644 N N . VAL A 1 77 ? -3.386 -9.389 -5.166 1.00 33.31 77 VAL A N 5
ATOM 7645 C CA . VAL A 1 77 ? -2.666 -8.883 -6.328 1.00 3.23 77 VAL A CA 5
ATOM 7646 C C . VAL A 1 77 ? -1.878 -9.995 -7.014 1.00 5.32 77 VAL A C 5
ATOM 7647 O O . VAL A 1 77 ? -1.934 -10.145 -8.237 1.00 22.32 77 VAL A O 5
ATOM 7660 N N . MET A 1 78 ? -1.156 -10.779 -6.220 1.00 22.42 78 MET A N 5
ATOM 7661 C CA . MET A 1 78 ? -0.358 -11.880 -6.751 1.00 41.32 78 MET A CA 5
ATOM 7662 C C . MET A 1 78 ? -1.237 -12.880 -7.479 1.00 41.01 78 MET A C 5
ATOM 7663 O O . MET A 1 78 ? -0.881 -13.374 -8.548 1.00 44.10 78 MET A O 5
ATOM 7677 N N . ASP A 1 79 ? -2.387 -13.161 -6.888 1.00 74.12 79 ASP A N 5
ATOM 7678 C CA . ASP A 1 79 ? -3.369 -14.054 -7.488 1.00 5.01 79 ASP A CA 5
ATOM 7679 C C . ASP A 1 79 ? -3.795 -13.544 -8.862 1.00 44.33 79 ASP A C 5
ATOM 7680 O O . ASP A 1 79 ? -3.788 -14.298 -9.840 1.00 70.32 79 ASP A O 5
ATOM 7689 N N . ILE A 1 80 ? -4.138 -12.259 -8.934 1.00 35.20 80 ILE A N 5
ATOM 7690 C CA . ILE A 1 80 ? -4.521 -11.636 -10.198 1.00 21.34 80 ILE A CA 5
ATOM 7691 C C . ILE A 1 80 ? -3.413 -11.788 -11.232 1.00 11.51 80 ILE A C 5
ATOM 7692 O O . ILE A 1 80 ? -3.641 -12.294 -12.329 1.00 74.23 80 ILE A O 5
ATOM 7708 N N . LEU A 1 81 ? -2.210 -11.374 -10.860 1.00 40.40 81 LEU A N 5
ATOM 7709 C CA . LEU A 1 81 ? -1.068 -11.390 -11.766 1.00 54.11 81 LEU A CA 5
ATOM 7710 C C . LEU A 1 81 ? -0.722 -12.812 -12.195 1.00 75.05 81 LEU A C 5
ATOM 7711 O O . LEU A 1 81 ? -0.164 -13.029 -13.275 1.00 41.40 81 LEU A O 5
ATOM 7727 N N . ASN A 1 82 ? -1.066 -13.766 -11.343 1.00 73.30 82 ASN A N 5
ATOM 7728 C CA . ASN A 1 82 ? -0.788 -15.172 -11.597 1.00 13.23 82 ASN A CA 5
ATOM 7729 C C . ASN A 1 82 ? -1.585 -15.679 -12.800 1.00 41.52 82 ASN A C 5
ATOM 7730 O O . ASN A 1 82 ? -1.003 -16.174 -13.771 1.00 33.34 82 ASN A O 5
ATOM 7741 N N . PHE A 1 83 ? -2.911 -15.561 -12.736 1.00 64.45 83 PHE A N 5
ATOM 7742 C CA . PHE A 1 83 ? -3.757 -16.019 -13.839 1.00 74.11 83 PHE A CA 5
ATOM 7743 C C . PHE A 1 83 ? -3.761 -15.019 -14.998 1.00 12.23 83 PHE A C 5
ATOM 7744 O O . PHE A 1 83 ? -4.074 -15.383 -16.131 1.00 13.15 83 PHE A O 5
ATOM 7761 N N . TYR A 1 84 ? -3.428 -13.762 -14.702 1.00 23.24 84 TYR A N 5
ATOM 7762 C CA . TYR A 1 84 ? -3.395 -12.704 -15.714 1.00 44.24 84 TYR A CA 5
ATOM 7763 C C . TYR A 1 84 ? -2.463 -13.066 -16.861 1.00 74.32 84 TYR A C 5
ATOM 7764 O O . TYR A 1 84 ? -2.907 -13.451 -17.943 1.00 43.32 84 TYR A O 5
ATOM 7782 N N . ASN A 1 85 ? -1.168 -12.950 -16.617 1.00 34.02 85 ASN A N 5
ATOM 7783 C CA . ASN A 1 85 ? -0.180 -13.227 -17.647 1.00 53.30 85 ASN A CA 5
ATOM 7784 C C . ASN A 1 85 ? 0.940 -14.083 -17.083 1.00 65.44 85 ASN A C 5
ATOM 7785 O O . ASN A 1 85 ? 1.440 -14.979 -17.758 1.00 61.03 85 ASN A O 5
ATOM 7796 N N . LYS A 1 86 ? 1.327 -13.787 -15.833 1.00 52.23 86 LYS A N 5
ATOM 7797 C CA . LYS A 1 86 ? 2.467 -14.423 -15.173 1.00 72.52 86 LYS A CA 5
ATOM 7798 C C . LYS A 1 86 ? 3.786 -14.049 -15.864 1.00 33.35 86 LYS A C 5
ATOM 7799 O O . LYS A 1 86 ? 4.868 -14.469 -15.443 1.00 32.10 86 LYS A O 5
ATOM 7818 N N . ASP A 1 87 ? 3.682 -13.203 -16.884 1.00 61.34 87 ASP A N 5
ATOM 7819 C CA . ASP A 1 87 ? 4.818 -12.829 -17.722 1.00 41.24 87 ASP A CA 5
ATOM 7820 C C . ASP A 1 87 ? 5.931 -12.203 -16.893 1.00 71.20 87 ASP A C 5
ATOM 7821 O O . ASP A 1 87 ? 7.107 -12.492 -17.108 1.00 20.12 87 ASP A O 5
AT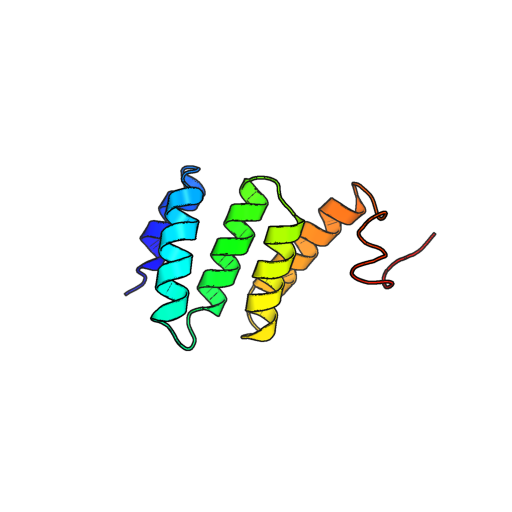OM 7830 N N . MET A 1 88 ? 5.562 -11.357 -15.942 1.00 4.41 88 MET A N 5
ATOM 7831 C CA . MET A 1 88 ? 6.547 -10.725 -15.083 1.00 74.53 88 MET A CA 5
ATOM 7832 C C . MET A 1 88 ? 6.401 -11.218 -13.643 1.00 32.51 88 MET A C 5
ATOM 7833 O O . MET A 1 88 ? 7.199 -10.870 -12.775 1.00 74.22 88 MET A O 5
ATOM 7847 N N . TYR A 1 89 ? 5.399 -12.062 -13.397 1.00 75.22 89 TYR A N 5
ATOM 7848 C CA . TYR A 1 89 ? 5.147 -12.565 -12.063 1.00 13.31 89 TYR A CA 5
ATOM 7849 C C . TYR A 1 89 ? 6.182 -13.618 -11.709 1.00 64.11 89 TYR A C 5
ATOM 7850 O O . TYR A 1 89 ? 6.688 -13.660 -10.589 1.00 22.25 89 TYR A O 5
ATOM 7868 N N . ASN A 1 90 ? 6.522 -14.442 -12.689 1.00 40.43 90 ASN A N 5
ATOM 7869 C CA . ASN A 1 90 ? 7.520 -15.483 -12.496 1.00 3.15 90 ASN A CA 5
ATOM 7870 C C . ASN A 1 90 ? 8.923 -14.879 -12.476 1.00 11.21 90 ASN A C 5
ATOM 7871 O O . ASN A 1 90 ? 9.875 -15.500 -12.010 1.00 23.00 90 ASN A O 5
ATOM 7882 N N . GLN A 1 91 ? 9.041 -13.652 -12.977 1.00 15.33 91 GLN A N 5
ATOM 7883 C CA . GLN A 1 91 ? 10.303 -12.922 -12.913 1.00 14.25 91 GLN A CA 5
ATOM 7884 C C . GLN A 1 91 ? 10.555 -12.444 -11.488 1.00 64.22 91 GLN A C 5
ATOM 7885 O O . GLN A 1 91 ? 11.698 -12.236 -11.083 1.00 24.34 91 GLN A O 5
ATOM 7899 N N . LEU A 1 92 ? 9.473 -12.273 -10.735 1.00 5.34 92 LEU A N 5
ATOM 7900 C CA . LEU A 1 92 ? 9.560 -11.871 -9.337 1.00 53.04 92 LEU A CA 5
ATOM 7901 C C . LEU A 1 92 ? 9.741 -13.092 -8.447 1.00 41.03 92 LEU A C 5
ATOM 7902 O O . LEU A 1 92 ? 10.045 -12.976 -7.257 1.00 5.44 92 LEU A O 5
ATOM 7918 N N . GLU A 1 93 ? 9.537 -14.263 -9.031 1.00 11.50 93 GLU A N 5
ATOM 7919 C CA . GLU A 1 93 ? 9.751 -15.513 -8.327 1.00 1.31 93 GLU A CA 5
ATOM 7920 C C . GLU A 1 93 ? 11.226 -15.861 -8.299 1.00 30.14 93 GLU A C 5
ATOM 7921 O O . GLU A 1 93 ? 11.877 -15.922 -9.343 1.00 60.15 93 GLU A O 5
ATOM 7933 N N . HIS A 1 94 ? 11.758 -16.082 -7.110 1.00 21.31 94 HIS A N 5
ATOM 7934 C CA . HIS A 1 94 ? 13.076 -16.677 -6.991 1.00 62.23 94 HIS A CA 5
ATOM 7935 C C . HIS A 1 94 ? 12.981 -18.102 -7.517 1.00 35.44 94 HIS A C 5
ATOM 7936 O O . HIS A 1 94 ? 12.358 -18.960 -6.894 1.00 22.44 94 HIS A O 5
ATOM 7951 N N . HIS A 1 95 ? 13.576 -18.334 -8.682 1.00 45.51 95 HIS A N 5
ATOM 7952 C CA . HIS A 1 95 ? 13.305 -19.535 -9.470 1.00 35.32 95 HIS A CA 5
ATOM 7953 C C . HIS A 1 95 ? 13.750 -20.810 -8.770 1.00 44.11 95 HIS A C 5
ATOM 7954 O O . HIS A 1 95 ? 13.352 -21.908 -9.160 1.00 54.31 95 HIS A O 5
ATOM 7969 N N . HIS A 1 96 ? 14.561 -20.675 -7.737 1.00 63.11 96 HIS A N 5
ATOM 7970 C CA . HIS A 1 96 ? 14.927 -21.827 -6.934 1.00 44.20 96 HIS A CA 5
ATOM 7971 C C . HIS A 1 96 ? 13.827 -22.139 -5.932 1.00 62.34 96 HIS A C 5
ATOM 7972 O O . HIS A 1 96 ? 13.867 -21.714 -4.777 1.00 20.14 96 HIS A O 5
ATOM 7987 N N . HIS A 1 97 ? 12.809 -22.835 -6.418 1.00 5.04 97 HIS A N 5
ATOM 7988 C CA . HIS A 1 97 ? 11.715 -23.306 -5.590 1.00 44.32 97 HIS A CA 5
ATOM 7989 C C . HIS A 1 97 ? 11.139 -24.571 -6.201 1.00 34.51 97 HIS A C 5
ATOM 7990 O O . HIS A 1 97 ? 11.415 -24.875 -7.363 1.00 45.24 97 HIS A O 5
ATOM 8005 N N . HIS A 1 98 ? 10.343 -25.289 -5.417 1.00 34.33 98 HIS A N 5
ATOM 8006 C CA . HIS A 1 98 ? 9.710 -26.528 -5.862 1.00 71.34 98 HIS A CA 5
ATOM 8007 C C . HIS A 1 98 ? 8.967 -26.308 -7.182 1.00 23.14 98 HIS A C 5
ATOM 8008 O O . HIS A 1 98 ? 8.154 -25.390 -7.304 1.00 62.12 98 HIS A O 5
ATOM 8023 N N . HIS A 1 99 ? 9.264 -27.148 -8.166 1.00 2.25 99 HIS A N 5
ATOM 8024 C CA . HIS A 1 99 ? 8.650 -27.037 -9.488 1.00 55.44 99 HIS A CA 5
ATOM 8025 C C . HIS A 1 99 ? 7.420 -27.927 -9.600 1.00 33.55 99 HIS A C 5
ATOM 8026 O O . HIS A 1 99 ? 7.190 -28.794 -8.753 1.00 62.35 99 HIS A O 5
ATOM 8041 N N . MET A 1 1 ? -4.634 14.322 14.314 1.00 55.11 1 MET A N 6
ATOM 8042 C CA . MET A 1 1 ? -3.457 13.499 13.943 1.00 44.40 1 MET A CA 6
ATOM 8043 C C . MET A 1 1 ? -3.873 12.383 12.986 1.00 33.11 1 MET A C 6
ATOM 8044 O O . MET A 1 1 ? -3.199 11.355 12.873 1.00 64.15 1 MET A O 6
ATOM 8060 N N . ASP A 1 2 ? -4.964 12.611 12.263 1.00 75.11 2 ASP A N 6
ATOM 8061 C CA . ASP A 1 2 ? -5.545 11.597 11.390 1.00 23.22 2 ASP A CA 6
ATOM 8062 C C . ASP A 1 2 ? -4.814 11.552 10.054 1.00 33.51 2 ASP A C 6
ATOM 8063 O O . ASP A 1 2 ? -5.441 11.546 8.995 1.00 20.24 2 ASP A O 6
ATOM 8072 N N . GLN A 1 3 ? -3.490 11.493 10.113 1.00 62.42 3 GLN A N 6
ATOM 8073 C CA . GLN A 1 3 ? -2.657 11.504 8.915 1.00 43.14 3 GLN A CA 6
ATOM 8074 C C . GLN A 1 3 ? -3.056 10.412 7.935 1.00 42.15 3 GLN A C 6
ATOM 8075 O O . GLN A 1 3 ? -3.282 10.668 6.754 1.00 62.23 3 GLN A O 6
ATOM 8089 N N . LEU A 1 4 ? -3.164 9.203 8.453 1.00 71.33 4 LEU A N 6
ATOM 8090 C CA . LEU A 1 4 ? -3.605 8.052 7.666 1.00 22.10 4 LEU A CA 6
ATOM 8091 C C . LEU A 1 4 ? -5.002 8.265 7.094 1.00 3.41 4 LEU A C 6
ATOM 8092 O O . LEU A 1 4 ? -5.280 7.871 5.963 1.00 4.44 4 LEU A O 6
ATOM 8108 N N . LYS A 1 5 ? -5.869 8.908 7.867 1.00 42.44 5 LYS A N 6
ATOM 8109 C CA . LYS A 1 5 ? -7.238 9.149 7.441 1.00 55.10 5 LYS A CA 6
ATOM 8110 C C . LYS A 1 5 ? -7.260 10.115 6.261 1.00 61.24 5 LYS A C 6
ATOM 8111 O O . LYS A 1 5 ? -7.965 9.891 5.278 1.00 4.52 5 LYS A O 6
ATOM 8130 N N . THR A 1 6 ? -6.466 11.175 6.364 1.00 61.42 6 THR A N 6
ATOM 8131 C CA . THR A 1 6 ? -6.319 12.145 5.288 1.00 34.53 6 THR A CA 6
ATOM 8132 C C . THR A 1 6 ? -5.856 11.458 4.002 1.00 42.10 6 THR A C 6
ATOM 8133 O O . THR A 1 6 ? -6.365 11.731 2.913 1.00 71.32 6 THR A O 6
ATOM 8144 N N . ILE A 1 7 ? -4.910 10.540 4.152 1.00 21.33 7 ILE A N 6
ATOM 8145 C CA . ILE A 1 7 ? -4.395 9.765 3.033 1.00 14.34 7 ILE A CA 6
ATOM 8146 C C . ILE A 1 7 ? -5.498 8.904 2.421 1.00 51.52 7 ILE A C 6
ATOM 8147 O O . ILE A 1 7 ? -5.645 8.844 1.200 1.00 40.23 7 ILE A O 6
ATOM 8163 N N . LYS A 1 8 ? -6.287 8.262 3.276 1.00 45.13 8 LYS A N 6
ATOM 8164 C CA . LYS A 1 8 ? -7.396 7.431 2.817 1.00 51.32 8 LYS A CA 6
ATOM 8165 C C . LYS A 1 8 ? -8.403 8.267 2.034 1.00 55.22 8 LYS A C 6
ATOM 8166 O O . LYS A 1 8 ? -8.889 7.841 0.985 1.00 61.34 8 LYS A O 6
ATOM 8185 N N . GLU A 1 9 ? -8.694 9.465 2.531 1.00 54.23 9 GLU A N 6
ATOM 8186 C CA . GLU A 1 9 ? -9.587 10.386 1.838 1.00 45.11 9 GLU A CA 6
ATOM 8187 C C . GLU A 1 9 ? -9.036 10.725 0.457 1.00 45.42 9 GLU A C 6
ATOM 8188 O O . GLU A 1 9 ? -9.778 10.771 -0.524 1.00 32.21 9 GLU A O 6
ATOM 8200 N N . LEU A 1 10 ? -7.733 10.957 0.391 1.00 60.40 10 LEU A N 6
ATOM 8201 C CA . LEU A 1 10 ? -7.070 11.280 -0.866 1.00 73.03 10 LEU A CA 6
ATOM 8202 C C . LEU A 1 10 ? -7.186 10.124 -1.854 1.00 71.04 10 LEU A C 6
ATOM 8203 O O . LEU A 1 10 ? -7.447 10.334 -3.039 1.00 53.32 10 LEU A O 6
ATOM 8219 N N . ILE A 1 11 ? -7.007 8.907 -1.355 1.00 14.32 11 ILE A N 6
ATOM 8220 C CA . ILE A 1 11 ? -7.121 7.711 -2.179 1.00 75.33 11 ILE A CA 6
ATOM 8221 C C . ILE A 1 11 ? -8.562 7.516 -2.654 1.00 12.32 11 ILE A C 6
ATOM 8222 O O . ILE A 1 11 ? -8.797 7.126 -3.798 1.00 73.01 11 ILE A O 6
ATOM 8238 N N . ASN A 1 12 ? -9.519 7.801 -1.775 1.00 72.44 12 ASN A N 6
ATOM 8239 C CA . ASN A 1 12 ? -10.936 7.706 -2.126 1.00 22.33 12 ASN A CA 6
ATOM 8240 C C . ASN A 1 12 ? -11.279 8.702 -3.229 1.00 12.53 12 ASN A C 6
ATOM 8241 O O . ASN A 1 12 ? -11.973 8.364 -4.184 1.00 51.03 12 ASN A O 6
ATOM 8252 N N . GLN A 1 13 ? -10.775 9.925 -3.093 1.00 64.12 13 GLN A N 6
ATOM 8253 C CA . GLN A 1 13 ? -10.990 10.961 -4.097 1.00 51.11 13 GLN A CA 6
ATOM 8254 C C . GLN A 1 13 ? -10.316 10.584 -5.411 1.00 64.25 13 GLN A C 6
ATOM 8255 O O . GLN A 1 13 ? -10.975 10.447 -6.442 1.00 13.12 13 GLN A O 6
ATOM 8269 N N . GLY A 1 14 ? -9.007 10.386 -5.358 1.00 72.24 14 GLY A N 6
ATOM 8270 C CA . GLY A 1 14 ? -8.254 10.092 -6.558 1.00 14.14 14 GLY A CA 6
ATOM 8271 C C . GLY A 1 14 ? -6.904 10.778 -6.562 1.00 62.01 14 GLY A C 6
ATOM 8272 O O . GLY A 1 14 ? -6.090 10.556 -7.458 1.00 71.41 14 GLY A O 6
ATOM 8276 N N . ASP A 1 15 ? -6.673 11.620 -5.557 1.00 11.32 15 ASP A N 6
ATOM 8277 C CA . ASP A 1 15 ? -5.395 12.310 -5.402 1.00 43.55 15 ASP A CA 6
ATOM 8278 C C . ASP A 1 15 ? -4.337 11.349 -4.879 1.00 30.35 15 ASP A C 6
ATOM 8279 O O . ASP A 1 15 ? -3.942 11.410 -3.712 1.00 55.15 15 ASP A O 6
ATOM 8288 N N . ILE A 1 16 ? -3.889 10.458 -5.751 1.00 13.10 16 ILE A N 6
ATOM 8289 C CA . ILE A 1 16 ? -2.949 9.416 -5.371 1.00 73.45 16 ILE A CA 6
ATOM 8290 C C . ILE A 1 16 ? -1.593 10.003 -5.000 1.00 72.41 16 ILE A C 6
ATOM 8291 O O . ILE A 1 16 ? -1.005 9.627 -3.989 1.00 34.31 16 ILE A O 6
ATOM 8307 N N . GLU A 1 17 ? -1.103 10.930 -5.812 1.00 73.41 17 GLU A N 6
ATOM 8308 C CA . GLU A 1 17 ? 0.193 11.547 -5.565 1.00 0.54 17 GLU A CA 6
ATOM 8309 C C . GLU A 1 17 ? 0.210 12.276 -4.226 1.00 32.03 17 GLU A C 6
ATOM 8310 O O . GLU A 1 17 ? 1.228 12.292 -3.534 1.00 32.41 17 GLU A O 6
ATOM 8322 N N . ASN A 1 18 ? -0.921 12.865 -3.856 1.00 70.34 18 ASN A N 6
ATOM 8323 C CA . ASN A 1 18 ? -1.044 13.529 -2.561 1.00 5.12 18 ASN A CA 6
ATOM 8324 C C . ASN A 1 18 ? -1.049 12.501 -1.442 1.00 74.54 18 ASN A C 6
ATOM 8325 O O . ASN A 1 18 ? -0.442 12.707 -0.391 1.00 72.05 18 ASN A O 6
ATOM 8336 N N . ALA A 1 19 ? -1.726 11.385 -1.681 1.00 74.12 19 ALA A N 6
ATOM 8337 C CA . ALA A 1 19 ? -1.775 10.297 -0.718 1.00 74.51 19 ALA A CA 6
ATOM 8338 C C . ALA A 1 19 ? -0.385 9.710 -0.493 1.00 25.34 19 ALA A C 6
ATOM 8339 O O . ALA A 1 19 ? 0.048 9.539 0.644 1.00 42.41 19 ALA A O 6
ATOM 8346 N N . LEU A 1 20 ? 0.312 9.426 -1.588 1.00 34.12 20 LEU A N 6
ATOM 8347 C CA . LEU A 1 20 ? 1.642 8.823 -1.527 1.00 33.30 20 LEU A CA 6
ATOM 8348 C C . LEU A 1 20 ? 2.627 9.705 -0.767 1.00 21.31 20 LEU A C 6
ATOM 8349 O O . LEU A 1 20 ? 3.331 9.226 0.120 1.00 60.45 20 LEU A O 6
ATOM 8365 N N . GLN A 1 21 ? 2.674 10.991 -1.102 1.00 64.15 21 GLN A N 6
ATOM 8366 C CA . GLN A 1 21 ? 3.606 11.902 -0.445 1.00 64.40 21 GLN A CA 6
ATOM 8367 C C . GLN A 1 21 ? 3.258 12.052 1.033 1.00 10.13 21 GLN A C 6
ATOM 8368 O O . GLN A 1 21 ? 4.145 12.151 1.879 1.00 72.50 21 GLN A O 6
ATOM 8382 N N . ALA A 1 22 ? 1.964 12.039 1.342 1.00 10.14 22 ALA A N 6
ATOM 8383 C CA . ALA A 1 22 ? 1.513 12.102 2.727 1.00 71.33 22 ALA A CA 6
ATOM 8384 C C . ALA A 1 22 ? 1.906 10.830 3.474 1.00 15.43 22 ALA A C 6
ATOM 8385 O O . ALA A 1 22 ? 2.261 10.871 4.653 1.00 10.33 22 ALA A O 6
ATOM 8392 N N . LEU A 1 23 ? 1.836 9.701 2.776 1.00 61.45 23 LEU A N 6
ATOM 8393 C CA . LEU A 1 23 ? 2.283 8.426 3.322 1.00 55.00 23 LEU A CA 6
ATOM 8394 C C . LEU A 1 23 ? 3.770 8.475 3.633 1.00 74.10 23 LEU A C 6
ATOM 8395 O O . LEU A 1 23 ? 4.199 8.075 4.711 1.00 71.20 23 LEU A O 6
ATOM 8411 N N . GLU A 1 24 ? 4.550 8.983 2.685 1.00 51.34 24 GLU A N 6
ATOM 8412 C CA . GLU A 1 24 ? 5.989 9.119 2.867 1.00 74.14 24 GLU A CA 6
ATOM 8413 C C . GLU A 1 24 ? 6.303 10.015 4.061 1.00 20.02 24 GLU A C 6
ATOM 8414 O O . GLU A 1 24 ? 7.256 9.768 4.800 1.00 3.15 24 GLU A O 6
ATOM 8426 N N . GLU A 1 25 ? 5.494 11.055 4.249 1.00 75.35 25 GLU A N 6
ATOM 8427 C CA . GLU A 1 25 ? 5.599 11.895 5.435 1.00 62.14 25 GLU A CA 6
ATOM 8428 C C . GLU A 1 25 ? 5.359 11.062 6.689 1.00 62.42 25 GLU A C 6
ATOM 8429 O O . GLU A 1 25 ? 6.171 11.058 7.613 1.00 71.04 25 GLU A O 6
ATOM 8441 N N . PHE A 1 26 ? 4.247 10.332 6.691 1.00 13.51 26 PHE A N 6
ATOM 8442 C CA . PHE A 1 26 ? 3.839 9.540 7.845 1.00 22.42 26 PHE A CA 6
ATOM 8443 C C . PHE A 1 26 ? 4.870 8.463 8.181 1.00 31.42 26 PHE A C 6
ATOM 8444 O O . PHE A 1 26 ? 5.048 8.113 9.349 1.00 40.32 26 PHE A O 6
ATOM 8461 N N . LEU A 1 27 ? 5.553 7.947 7.166 1.00 71.12 27 LEU A N 6
ATOM 8462 C CA . LEU A 1 27 ? 6.553 6.902 7.376 1.00 73.10 27 LEU A CA 6
ATOM 8463 C C . LEU A 1 27 ? 7.685 7.396 8.266 1.00 53.42 27 LEU A C 6
ATOM 8464 O O . LEU A 1 27 ? 8.360 6.613 8.932 1.00 70.23 27 LEU A O 6
ATOM 8480 N N . GLN A 1 28 ? 7.881 8.701 8.270 1.00 63.44 28 GLN A N 6
ATOM 8481 C CA . GLN A 1 28 ? 8.932 9.326 9.053 1.00 63.12 28 GLN A CA 6
ATOM 8482 C C . GLN A 1 28 ? 8.421 9.721 10.435 1.00 73.35 28 GLN A C 6
ATOM 8483 O O . GLN A 1 28 ? 9.193 10.132 11.300 1.00 72.53 28 GLN A O 6
ATOM 8497 N N . THR A 1 29 ? 7.113 9.606 10.634 1.00 33.01 29 THR A N 6
ATOM 8498 C CA . THR A 1 29 ? 6.494 10.058 11.872 1.00 23.52 29 THR A CA 6
ATOM 8499 C C . THR A 1 29 ? 6.287 8.901 12.858 1.00 54.34 29 THR A C 6
ATOM 8500 O O . THR A 1 29 ? 6.957 8.831 13.890 1.00 24.13 29 THR A O 6
ATOM 8511 N N . GLU A 1 30 ? 5.382 7.988 12.524 1.00 23.41 30 GLU A N 6
ATOM 8512 C CA . GLU A 1 30 ? 5.024 6.888 13.405 1.00 22.10 30 GLU A CA 6
ATOM 8513 C C . GLU A 1 30 ? 5.278 5.545 12.732 1.00 51.34 30 GLU A C 6
ATOM 8514 O O . GLU A 1 30 ? 4.473 5.082 11.921 1.00 75.43 30 GLU A O 6
ATOM 8526 N N . PRO A 1 31 ? 6.414 4.911 13.053 1.00 62.23 31 PRO A N 6
ATOM 8527 C CA . PRO A 1 31 ? 6.764 3.580 12.545 1.00 12.13 31 PRO A CA 6
ATOM 8528 C C . PRO A 1 31 ? 5.713 2.526 12.895 1.00 70.13 31 PRO A C 6
ATOM 8529 O O . PRO A 1 31 ? 5.568 1.522 12.195 1.00 64.41 31 PRO A O 6
ATOM 8540 N N . VAL A 1 32 ? 4.973 2.786 13.963 1.00 52.04 32 VAL A N 6
ATOM 8541 C CA . VAL A 1 32 ? 3.970 1.852 14.464 1.00 40.11 32 VAL A CA 6
ATOM 8542 C C . VAL A 1 32 ? 2.748 1.790 13.540 1.00 60.24 32 VAL A C 6
ATOM 8543 O O . VAL A 1 32 ? 1.950 0.857 13.610 1.00 45.12 32 VAL A O 6
ATOM 8556 N N . GLY A 1 33 ? 2.609 2.778 12.668 1.00 50.20 33 GLY A N 6
ATOM 8557 C CA . GLY A 1 33 ? 1.473 2.807 11.769 1.00 5.33 33 GLY A CA 6
ATOM 8558 C C . GLY A 1 33 ? 1.882 2.648 10.321 1.00 13.54 33 GLY A C 6
ATOM 8559 O O . GLY A 1 33 ? 1.074 2.847 9.413 1.00 44.12 33 GLY A O 6
ATOM 8563 N N . LYS A 1 34 ? 3.137 2.274 10.097 1.00 32.32 34 LYS A N 6
ATOM 8564 C CA . LYS A 1 34 ? 3.657 2.169 8.740 1.00 30.41 34 LYS A CA 6
ATOM 8565 C C . LYS A 1 34 ? 3.063 0.979 8.001 1.00 52.25 34 LYS A C 6
ATOM 8566 O O . LYS A 1 34 ? 3.031 0.969 6.773 1.00 3.15 34 LYS A O 6
ATOM 8585 N N . ASP A 1 35 ? 2.591 -0.020 8.735 1.00 75.25 35 ASP A N 6
ATOM 8586 C CA . ASP A 1 35 ? 1.983 -1.190 8.104 1.00 23.14 35 ASP A CA 6
ATOM 8587 C C . ASP A 1 35 ? 0.697 -0.789 7.393 1.00 31.43 35 ASP A C 6
ATOM 8588 O O . ASP A 1 35 ? 0.437 -1.224 6.272 1.00 11.35 35 ASP A O 6
ATOM 8597 N N . GLU A 1 36 ? -0.090 0.064 8.034 1.00 71.51 36 GLU A N 6
ATOM 8598 C CA . GLU A 1 36 ? -1.299 0.579 7.420 1.00 44.25 36 GLU A CA 6
ATOM 8599 C C . GLU A 1 36 ? -0.934 1.574 6.326 1.00 4.22 36 GLU A C 6
ATOM 8600 O O . GLU A 1 36 ? -1.598 1.652 5.297 1.00 70.10 36 GLU A O 6
ATOM 8612 N N . ALA A 1 37 ? 0.139 2.324 6.550 1.00 3.32 37 ALA A N 6
ATOM 8613 C CA . ALA A 1 37 ? 0.638 3.261 5.554 1.00 22.10 37 ALA A CA 6
ATOM 8614 C C . ALA A 1 37 ? 1.024 2.536 4.265 1.00 12.21 37 ALA A C 6
ATOM 8615 O O . ALA A 1 37 ? 0.608 2.929 3.177 1.00 12.42 37 ALA A O 6
ATOM 8622 N N . TYR A 1 38 ? 1.807 1.469 4.389 1.00 31.33 38 TYR A N 6
ATOM 8623 C CA . TYR A 1 38 ? 2.202 0.674 3.229 1.00 2.01 38 TYR A CA 6
ATOM 8624 C C . TYR A 1 38 ? 0.995 -0.043 2.627 1.00 23.11 38 TYR A C 6
ATOM 8625 O O . TYR A 1 38 ? 0.935 -0.278 1.420 1.00 23.42 38 TYR A O 6
ATOM 8643 N N . TYR A 1 39 ? 0.039 -0.389 3.480 1.00 1.52 39 TYR A N 6
ATOM 8644 C CA . TYR A 1 39 ? -1.222 -0.964 3.029 1.00 50.24 39 TYR A CA 6
ATOM 8645 C C . TYR A 1 39 ? -1.962 0.042 2.147 1.00 65.25 39 TYR A C 6
ATOM 8646 O O . TYR A 1 39 ? -2.476 -0.304 1.081 1.00 44.11 39 TYR A O 6
ATOM 8664 N N . LEU A 1 40 ? -1.993 1.296 2.597 1.00 2.10 40 LEU A N 6
ATOM 8665 C CA . LEU A 1 40 ? -2.612 2.381 1.843 1.00 65.44 40 LEU A CA 6
ATOM 8666 C C . LEU A 1 40 ? -1.828 2.665 0.568 1.00 23.02 40 LEU A C 6
ATOM 8667 O O . LEU A 1 40 ? -2.411 3.000 -0.461 1.00 31.14 40 LEU A O 6
ATOM 8683 N N . MET A 1 41 ? -0.506 2.532 0.648 1.00 70.25 41 MET A N 6
ATOM 8684 C CA . MET A 1 41 ? 0.354 2.645 -0.527 1.00 12.45 41 MET A CA 6
ATOM 8685 C C . MET A 1 41 ? -0.126 1.693 -1.609 1.00 3.31 41 MET A C 6
ATOM 8686 O O . MET A 1 41 ? -0.362 2.095 -2.746 1.00 11.23 41 MET A O 6
ATOM 8700 N N . GLY A 1 42 ? -0.287 0.428 -1.229 1.00 64.11 42 GLY A N 6
ATOM 8701 C CA . GLY A 1 42 ? -0.763 -0.579 -2.154 1.00 62.40 42 GLY A CA 6
ATOM 8702 C C . GLY A 1 42 ? -2.107 -0.216 -2.756 1.00 22.03 42 GLY A C 6
ATOM 8703 O O . GLY A 1 42 ? -2.340 -0.445 -3.939 1.00 34.23 42 GLY A O 6
ATOM 8707 N N . ASN A 1 43 ? -2.981 0.362 -1.940 1.00 70.13 43 ASN A N 6
ATOM 8708 C CA . ASN A 1 43 ? -4.299 0.793 -2.402 1.00 32.43 43 ASN A CA 6
ATOM 8709 C C . ASN A 1 43 ? -4.170 1.914 -3.430 1.00 43.41 43 ASN A C 6
ATOM 8710 O O . ASN A 1 43 ? -4.844 1.909 -4.464 1.00 61.43 43 ASN A O 6
ATOM 8721 N N . ALA A 1 44 ? -3.295 2.872 -3.141 1.00 23.33 44 ALA A N 6
ATOM 8722 C CA . ALA A 1 44 ? -3.066 3.996 -4.037 1.00 11.05 44 ALA A CA 6
ATOM 8723 C C . ALA A 1 44 ? -2.459 3.523 -5.351 1.00 11.23 44 ALA A C 6
ATOM 8724 O O . ALA A 1 44 ? -2.921 3.896 -6.431 1.00 72.40 44 ALA A O 6
ATOM 8731 N N . TYR A 1 45 ? -1.432 2.688 -5.256 1.00 34.51 45 TYR A N 6
ATOM 8732 C CA . TYR A 1 45 ? -0.783 2.142 -6.441 1.00 40.33 45 TYR A CA 6
ATOM 8733 C C . TYR A 1 45 ? -1.727 1.229 -7.222 1.00 71.35 45 TYR A C 6
ATOM 8734 O O . TYR A 1 45 ? -1.606 1.100 -8.442 1.00 25.35 45 TYR A O 6
ATOM 8752 N N . ARG A 1 46 ? -2.660 0.601 -6.515 1.00 75.22 46 ARG A N 6
ATOM 8753 C CA . ARG A 1 46 ? -3.675 -0.235 -7.147 1.00 24.50 46 ARG A CA 6
ATOM 8754 C C . ARG A 1 46 ? -4.538 0.602 -8.088 1.00 34.11 46 ARG A C 6
ATOM 8755 O O . ARG A 1 46 ? -4.885 0.159 -9.185 1.00 75.12 46 ARG A O 6
ATOM 8776 N N . LYS A 1 47 ? -4.870 1.816 -7.661 1.00 40.21 47 LYS A N 6
ATOM 8777 C CA . LYS A 1 47 ? -5.622 2.735 -8.508 1.00 51.41 47 LYS A CA 6
ATOM 8778 C C . LYS A 1 47 ? -4.767 3.239 -9.665 1.00 1.33 47 LYS A C 6
ATOM 8779 O O . LYS A 1 47 ? -5.282 3.527 -10.744 1.00 71.44 47 LYS A O 6
ATOM 8798 N N . LEU A 1 48 ? -3.462 3.347 -9.436 1.00 44.51 48 LEU A N 6
ATOM 8799 C CA . LEU A 1 48 ? -2.538 3.786 -10.478 1.00 13.34 48 LEU A CA 6
ATOM 8800 C C . LEU A 1 48 ? -2.412 2.735 -11.575 1.00 11.20 48 LEU A C 6
ATOM 8801 O O . LEU A 1 48 ? -2.354 3.065 -12.758 1.00 74.33 48 LEU A O 6
ATOM 8817 N N . GLY A 1 49 ? -2.364 1.472 -11.174 1.00 5.40 49 GLY A N 6
ATOM 8818 C CA . GLY A 1 49 ? -2.268 0.396 -12.139 1.00 31.44 49 GLY A CA 6
ATOM 8819 C C . GLY A 1 49 ? -0.916 -0.285 -12.115 1.00 41.15 49 GLY A C 6
ATOM 8820 O O . GLY A 1 49 ? -0.622 -1.128 -12.963 1.00 65.53 49 GLY A O 6
ATOM 8824 N N . ASP A 1 50 ? -0.088 0.081 -11.144 1.00 41.23 50 ASP A N 6
ATOM 8825 C CA . ASP A 1 50 ? 1.216 -0.546 -10.983 1.00 43.10 50 ASP A CA 6
ATOM 8826 C C . ASP A 1 50 ? 1.142 -1.570 -9.864 1.00 13.34 50 ASP A C 6
ATOM 8827 O O . ASP A 1 50 ? 1.208 -1.224 -8.680 1.00 24.41 50 ASP A O 6
ATOM 8836 N N . TRP A 1 51 ? 0.981 -2.828 -10.240 1.00 74.13 51 TRP A N 6
ATOM 8837 C CA . TRP A 1 51 ? 0.809 -3.895 -9.268 1.00 63.01 51 TRP A CA 6
ATOM 8838 C C . TRP A 1 51 ? 2.129 -4.219 -8.586 1.00 13.55 51 TRP A C 6
ATOM 8839 O O . TRP A 1 51 ? 2.147 -4.734 -7.470 1.00 53.05 51 TRP A O 6
ATOM 8860 N N . GLN A 1 52 ? 3.232 -3.903 -9.259 1.00 24.24 52 GLN A N 6
ATOM 8861 C CA . GLN A 1 52 ? 4.557 -4.100 -8.684 1.00 61.02 52 GLN A CA 6
ATOM 8862 C C . GLN A 1 52 ? 4.716 -3.275 -7.419 1.00 43.01 52 GLN A C 6
ATOM 8863 O O . GLN A 1 52 ? 5.165 -3.781 -6.388 1.00 23.54 52 GLN A O 6
ATOM 8877 N N . LYS A 1 53 ? 4.337 -2.006 -7.495 1.00 51.34 53 LYS A N 6
ATOM 8878 C CA . LYS A 1 53 ? 4.395 -1.133 -6.333 1.00 33.41 53 LYS A CA 6
ATOM 8879 C C . LYS A 1 53 ? 3.519 -1.693 -5.223 1.00 65.22 53 LYS A C 6
ATOM 8880 O O . LYS A 1 53 ? 3.926 -1.737 -4.065 1.00 31.25 53 LYS A O 6
ATOM 8899 N N . ALA A 1 54 ? 2.319 -2.130 -5.594 1.00 74.33 54 ALA A N 6
ATOM 8900 C CA . ALA A 1 54 ? 1.372 -2.678 -4.635 1.00 5.35 54 ALA A CA 6
ATOM 8901 C C . ALA A 1 54 ? 1.966 -3.879 -3.907 1.00 34.45 54 ALA A C 6
ATOM 8902 O O . ALA A 1 54 ? 1.987 -3.911 -2.679 1.00 54.01 54 ALA A O 6
ATOM 8909 N N . LEU A 1 55 ? 2.473 -4.846 -4.673 1.00 4.25 55 LEU A N 6
ATOM 8910 C CA . LEU A 1 55 ? 3.079 -6.053 -4.106 1.00 74.33 55 LEU A CA 6
ATOM 8911 C C . LEU A 1 55 ? 4.175 -5.704 -3.113 1.00 24.13 55 LEU A C 6
ATOM 8912 O O . LEU A 1 55 ? 4.163 -6.162 -1.971 1.00 23.41 55 LEU A O 6
ATOM 8928 N N . ASN A 1 56 ? 5.107 -4.873 -3.559 1.00 13.52 56 ASN A N 6
ATOM 8929 C CA . ASN A 1 56 ? 6.251 -4.493 -2.743 1.00 53.11 56 ASN A CA 6
ATOM 8930 C C . ASN A 1 56 ? 5.808 -3.771 -1.475 1.00 43.53 56 ASN A C 6
ATOM 8931 O O . ASN A 1 56 ? 6.235 -4.122 -0.377 1.00 51.31 56 ASN A O 6
ATOM 8942 N N . ASN A 1 57 ? 4.923 -2.790 -1.619 1.00 72.54 57 ASN A N 6
ATOM 8943 C CA . ASN A 1 57 ? 4.475 -1.995 -0.477 1.00 55.43 57 ASN A CA 6
ATOM 8944 C C . ASN A 1 57 ? 3.642 -2.827 0.495 1.00 70.03 57 ASN A C 6
ATOM 8945 O O . ASN A 1 57 ? 3.813 -2.714 1.710 1.00 73.42 57 ASN A O 6
ATOM 8956 N N . TYR A 1 58 ? 2.759 -3.677 -0.027 1.00 75.12 58 TYR A N 6
ATOM 8957 C CA . TYR A 1 58 ? 1.991 -4.580 0.829 1.00 24.21 58 TYR A CA 6
ATOM 8958 C C . TYR A 1 58 ? 2.934 -5.479 1.618 1.00 35.03 58 TYR A C 6
ATOM 8959 O O . TYR A 1 58 ? 2.771 -5.669 2.823 1.00 34.40 58 TYR A O 6
ATOM 8977 N N . GLN A 1 59 ? 3.934 -6.011 0.928 1.00 74.22 59 GLN A N 6
ATOM 8978 C CA . GLN A 1 59 ? 4.900 -6.909 1.541 1.00 71.44 59 GLN A CA 6
ATOM 8979 C C . GLN A 1 59 ? 5.786 -6.147 2.530 1.00 2.11 59 GLN A C 6
ATOM 8980 O O . GLN A 1 59 ? 6.263 -6.714 3.516 1.00 25.40 59 GLN A O 6
ATOM 8994 N N . SER A 1 60 ? 5.978 -4.854 2.279 1.00 55.23 60 SER A N 6
ATOM 8995 C CA . SER A 1 60 ? 6.717 -3.997 3.199 1.00 43.45 60 SER A CA 6
ATOM 8996 C C . SER A 1 60 ? 6.027 -3.971 4.563 1.00 13.43 60 SER A C 6
ATOM 8997 O O . SER A 1 60 ? 6.683 -4.030 5.604 1.00 5.14 60 SER A O 6
ATOM 9005 N N . ALA A 1 61 ? 4.697 -3.905 4.551 1.00 52.42 61 ALA A N 6
ATOM 9006 C CA . ALA A 1 61 ? 3.919 -3.949 5.782 1.00 64.40 61 ALA A CA 6
ATOM 9007 C C . ALA A 1 61 ? 4.027 -5.319 6.441 1.00 11.41 61 ALA A C 6
ATOM 9008 O O . ALA A 1 61 ? 4.056 -5.427 7.669 1.00 34.03 61 ALA A O 6
ATOM 9015 N N . ILE A 1 62 ? 4.104 -6.359 5.616 1.00 14.34 62 ILE A N 6
ATOM 9016 C CA . ILE A 1 62 ? 4.231 -7.728 6.105 1.00 4.10 62 ILE A CA 6
ATOM 9017 C C . ILE A 1 62 ? 5.486 -7.892 6.962 1.00 73.15 62 ILE A C 6
ATOM 9018 O O . ILE A 1 62 ? 5.443 -8.493 8.038 1.00 54.23 62 ILE A O 6
ATOM 9034 N N . GLU A 1 63 ? 6.600 -7.345 6.488 1.00 72.04 63 GLU A N 6
ATOM 9035 C CA . GLU A 1 63 ? 7.862 -7.468 7.204 1.00 65.41 63 GLU A CA 6
ATOM 9036 C C . GLU A 1 63 ? 7.890 -6.592 8.452 1.00 44.52 63 GLU A C 6
ATOM 9037 O O . GLU A 1 63 ? 8.684 -6.828 9.364 1.00 5.01 63 GLU A O 6
ATOM 9049 N N . LEU A 1 64 ? 7.019 -5.597 8.505 1.00 73.34 64 LEU A N 6
ATOM 9050 C CA . LEU A 1 64 ? 6.875 -4.793 9.710 1.00 3.14 64 LEU A CA 6
ATOM 9051 C C . LEU A 1 64 ? 6.148 -5.601 10.777 1.00 60.41 64 LEU A C 6
ATOM 9052 O O . LEU A 1 64 ? 6.618 -5.726 11.909 1.00 71.33 64 LEU A O 6
ATOM 9068 N N . ASN A 1 65 ? 5.006 -6.158 10.396 1.00 12.04 65 ASN A N 6
ATOM 9069 C CA . ASN A 1 65 ? 4.234 -7.029 11.271 1.00 22.11 65 ASN A CA 6
ATOM 9070 C C . ASN A 1 65 ? 3.291 -7.897 10.445 1.00 63.41 65 ASN A C 6
ATOM 9071 O O . ASN A 1 65 ? 2.492 -7.387 9.661 1.00 62.42 65 ASN A O 6
ATOM 9082 N N . PRO A 1 66 ? 3.376 -9.226 10.611 1.00 61.15 66 PRO A N 6
ATOM 9083 C CA . PRO A 1 66 ? 2.589 -10.186 9.827 1.00 53.12 66 PRO A CA 6
ATOM 9084 C C . PRO A 1 66 ? 1.116 -10.199 10.225 1.00 5.24 66 PRO A C 6
ATOM 9085 O O . PRO A 1 66 ? 0.285 -10.832 9.572 1.00 24.12 66 PRO A O 6
ATOM 9096 N N . ASP A 1 67 ? 0.798 -9.484 11.289 1.00 72.24 67 ASP A N 6
ATOM 9097 C CA . ASP A 1 67 ? -0.571 -9.403 11.784 1.00 61.30 67 ASP A CA 6
ATOM 9098 C C . ASP A 1 67 ? -1.315 -8.250 11.115 1.00 14.33 67 ASP A C 6
ATOM 9099 O O . ASP A 1 67 ? -2.182 -7.616 11.719 1.00 1.20 67 ASP A O 6
ATOM 9108 N N . SER A 1 68 ? -0.969 -7.990 9.864 1.00 34.21 68 SER A N 6
ATOM 9109 C CA . SER A 1 68 ? -1.603 -6.938 9.090 1.00 10.34 68 SER A CA 6
ATOM 9110 C C . SER A 1 68 ? -2.366 -7.538 7.910 1.00 3.55 68 SER A C 6
ATOM 9111 O O . SER A 1 68 ? -1.998 -8.599 7.402 1.00 43.02 68 SER A O 6
ATOM 9119 N N . PRO A 1 69 ? -3.445 -6.875 7.458 1.00 13.21 69 PRO A N 6
ATOM 9120 C CA . PRO A 1 69 ? -4.249 -7.348 6.324 1.00 41.05 69 PRO A CA 6
ATOM 9121 C C . PRO A 1 69 ? -3.490 -7.271 4.999 1.00 53.42 69 PRO A C 6
ATOM 9122 O O . PRO A 1 69 ? -3.969 -7.746 3.968 1.00 32.34 69 PRO A O 6
ATOM 9133 N N . ALA A 1 70 ? -2.299 -6.677 5.038 1.00 1.22 70 ALA A N 6
ATOM 9134 C CA . ALA A 1 70 ? -1.462 -6.535 3.854 1.00 12.52 70 ALA A CA 6
ATOM 9135 C C . ALA A 1 70 ? -1.071 -7.896 3.285 1.00 3.31 70 ALA A C 6
ATOM 9136 O O . ALA A 1 70 ? -0.837 -8.030 2.086 1.00 75.43 70 ALA A O 6
ATOM 9143 N N . LEU A 1 71 ? -1.007 -8.904 4.153 1.00 42.41 71 LEU A N 6
ATOM 9144 C CA . LEU A 1 71 ? -0.690 -10.263 3.731 1.00 20.22 71 LEU A CA 6
ATOM 9145 C C . LEU A 1 71 ? -1.734 -10.777 2.749 1.00 53.21 71 LEU A C 6
ATOM 9146 O O . LEU A 1 71 ? -1.408 -11.214 1.645 1.00 31.24 71 LEU A O 6
ATOM 9162 N N . GLN A 1 72 ? -2.992 -10.688 3.156 1.00 73.41 72 GLN A N 6
ATOM 9163 C CA . GLN A 1 72 ? -4.100 -11.184 2.354 1.00 4.20 72 GLN A CA 6
ATOM 9164 C C . GLN A 1 72 ? -4.315 -10.292 1.138 1.00 21.12 72 GLN A C 6
ATOM 9165 O O . GLN A 1 72 ? -4.732 -10.756 0.078 1.00 73.03 72 GLN A O 6
ATOM 9179 N N . ALA A 1 73 ? -4.005 -9.009 1.296 1.00 23.43 73 ALA A N 6
ATOM 9180 C CA . ALA A 1 73 ? -4.077 -8.065 0.192 1.00 51.40 73 ALA A CA 6
ATOM 9181 C C . ALA A 1 73 ? -3.043 -8.413 -0.871 1.00 53.42 73 ALA A C 6
ATOM 9182 O O . ALA A 1 73 ? -3.346 -8.420 -2.062 1.00 2.32 73 ALA A O 6
ATOM 9189 N N . ARG A 1 74 ? -1.826 -8.722 -0.431 1.00 72.11 74 ARG A N 6
ATOM 9190 C CA . ARG A 1 74 ? -0.761 -9.134 -1.336 1.00 4.44 74 ARG A CA 6
ATOM 9191 C C . ARG A 1 74 ? -1.175 -10.382 -2.106 1.00 32.21 74 ARG A C 6
ATOM 9192 O O . ARG A 1 74 ? -0.937 -10.485 -3.308 1.00 45.31 74 ARG A O 6
ATOM 9213 N N . LYS A 1 75 ? -1.800 -11.325 -1.400 1.00 41.03 75 LYS A N 6
ATOM 9214 C CA . LYS A 1 75 ? -2.251 -12.572 -2.011 1.00 13.23 75 LYS A CA 6
ATOM 9215 C C . LYS A 1 75 ? -3.213 -12.293 -3.156 1.00 12.24 75 LYS A C 6
ATOM 9216 O O . LYS A 1 75 ? -3.059 -12.830 -4.251 1.00 31.22 75 LYS A O 6
ATOM 9235 N N . MET A 1 76 ? -4.194 -11.433 -2.899 1.00 4.42 76 MET A N 6
ATOM 9236 C CA . MET A 1 76 ? -5.218 -11.133 -3.890 1.00 11.40 76 MET A CA 6
ATOM 9237 C C . MET A 1 76 ? -4.608 -10.385 -5.081 1.00 24.42 76 MET A C 6
ATOM 9238 O O . MET A 1 76 ? -4.991 -10.620 -6.225 1.00 32.44 76 MET A O 6
ATOM 9252 N N . VAL A 1 77 ? -3.636 -9.507 -4.815 1.00 25.04 77 VAL A N 6
ATOM 9253 C CA . VAL A 1 77 ? -2.942 -8.793 -5.885 1.00 64.04 77 VAL A CA 6
ATOM 9254 C C . VAL A 1 77 ? -2.148 -9.777 -6.741 1.00 52.31 77 VAL A C 6
ATOM 9255 O O . VAL A 1 77 ? -2.180 -9.717 -7.971 1.00 4.20 77 VAL A O 6
ATOM 9268 N N . MET A 1 78 ? -1.451 -10.695 -6.077 1.00 44.13 78 MET A N 6
ATOM 9269 C CA . MET A 1 78 ? -0.717 -11.751 -6.766 1.00 74.41 78 MET A CA 6
ATOM 9270 C C . MET A 1 78 ? -1.661 -12.601 -7.598 1.00 63.22 78 MET A C 6
ATOM 9271 O O . MET A 1 78 ? -1.378 -12.910 -8.752 1.00 73.44 78 MET A O 6
ATOM 9285 N N . ASP A 1 79 ? -2.780 -12.975 -7.000 1.00 41.00 79 ASP A N 6
ATOM 9286 C CA . ASP A 1 79 ? -3.786 -13.783 -7.682 1.00 1.44 79 ASP A CA 6
ATOM 9287 C C . ASP A 1 79 ? -4.299 -13.063 -8.925 1.00 34.43 79 ASP A C 6
ATOM 9288 O O . ASP A 1 79 ? -4.430 -13.664 -9.990 1.00 11.45 79 ASP A O 6
ATOM 9297 N N . ILE A 1 80 ? -4.572 -11.768 -8.785 1.00 22.01 80 ILE A N 6
ATOM 9298 C CA . ILE A 1 80 ? -4.984 -10.940 -9.916 1.00 4.12 80 ILE A CA 6
ATOM 9299 C C . ILE A 1 80 ? -3.895 -10.903 -10.988 1.00 61.42 80 ILE A C 6
ATOM 9300 O O . ILE A 1 80 ? -4.189 -10.940 -12.181 1.00 23.44 80 ILE A O 6
ATOM 9316 N N . LEU A 1 81 ? -2.638 -10.841 -10.566 1.00 13.35 81 LEU A N 6
ATOM 9317 C CA . LEU A 1 81 ? -1.521 -10.884 -11.507 1.00 52.14 81 LEU A CA 6
ATOM 9318 C C . LEU A 1 81 ? -1.418 -12.243 -12.193 1.00 11.23 81 LEU A C 6
ATOM 9319 O O . LEU A 1 81 ? -1.073 -12.321 -13.369 1.00 14.44 81 LEU A O 6
ATOM 9335 N N . ASN A 1 82 ? -1.721 -13.305 -11.462 1.00 12.20 82 ASN A N 6
ATOM 9336 C CA . ASN A 1 82 ? -1.768 -14.644 -12.047 1.00 53.04 82 ASN A CA 6
ATOM 9337 C C . ASN A 1 82 ? -2.879 -14.718 -13.088 1.00 62.22 82 ASN A C 6
ATOM 9338 O O . ASN A 1 82 ? -2.786 -15.457 -14.068 1.00 34.43 82 ASN A O 6
ATOM 9349 N N . PHE A 1 83 ? -3.925 -13.938 -12.859 1.00 44.12 83 PHE A N 6
ATOM 9350 C CA . PHE A 1 83 ? -5.043 -13.839 -13.782 1.00 62.53 83 PHE A CA 6
ATOM 9351 C C . PHE A 1 83 ? -4.669 -12.989 -15.001 1.00 11.21 83 PHE A C 6
ATOM 9352 O O . PHE A 1 83 ? -4.947 -13.364 -16.139 1.00 2.02 83 PHE A O 6
ATOM 9369 N N . TYR A 1 84 ? -4.035 -11.846 -14.749 1.00 62.10 84 TYR A N 6
ATOM 9370 C CA . TYR A 1 84 ? -3.643 -10.927 -15.816 1.00 5.12 84 TYR A CA 6
ATOM 9371 C C . TYR A 1 84 ? -2.414 -11.425 -16.575 1.00 61.12 84 TYR A C 6
ATOM 9372 O O . TYR A 1 84 ? -2.522 -11.928 -17.695 1.00 60.25 84 TYR A O 6
ATOM 9390 N N . ASN A 1 85 ? -1.243 -11.278 -15.965 1.00 24.51 85 ASN A N 6
ATOM 9391 C CA . ASN A 1 85 ? 0.011 -11.619 -16.625 1.00 51.32 85 ASN A CA 6
ATOM 9392 C C . ASN A 1 85 ? 0.940 -12.354 -15.671 1.00 73.22 85 ASN A C 6
ATOM 9393 O O . ASN A 1 85 ? 1.803 -11.748 -15.033 1.00 1.13 85 ASN A O 6
ATOM 9404 N N . LYS A 1 86 ? 0.757 -13.662 -15.563 1.00 41.42 86 LYS A N 6
ATOM 9405 C CA . LYS A 1 86 ? 1.604 -14.474 -14.707 1.00 35.04 86 LYS A CA 6
ATOM 9406 C C . LYS A 1 86 ? 2.972 -14.658 -15.353 1.00 13.25 86 LYS A C 6
ATOM 9407 O O . LYS A 1 86 ? 3.963 -14.931 -14.674 1.00 13.41 86 LYS A O 6
ATOM 9426 N N . ASP A 1 87 ? 3.015 -14.491 -16.670 1.00 25.31 87 ASP A N 6
ATOM 9427 C CA . ASP A 1 87 ? 4.262 -14.571 -17.422 1.00 34.32 87 ASP A CA 6
ATOM 9428 C C . ASP A 1 87 ? 5.249 -13.519 -16.929 1.00 33.22 87 ASP A C 6
ATOM 9429 O O . ASP A 1 87 ? 6.461 -13.728 -16.941 1.00 4.41 87 ASP A O 6
ATOM 9438 N N . MET A 1 88 ? 4.715 -12.393 -16.480 1.00 42.14 88 MET A N 6
ATOM 9439 C CA . MET A 1 88 ? 5.520 -11.343 -15.879 1.00 62.42 88 MET A CA 6
ATOM 9440 C C . MET A 1 88 ? 5.740 -11.646 -14.400 1.00 30.20 88 MET A C 6
ATOM 9441 O O . MET A 1 88 ? 6.811 -11.390 -13.850 1.00 50.21 88 MET A O 6
ATOM 9455 N N . TYR A 1 89 ? 4.732 -12.246 -13.780 1.00 73.20 89 TYR A N 6
ATOM 9456 C CA . TYR A 1 89 ? 4.723 -12.478 -12.350 1.00 53.00 89 TYR A CA 6
ATOM 9457 C C . TYR A 1 89 ? 5.791 -13.493 -11.935 1.00 2.01 89 TYR A C 6
ATOM 9458 O O . TYR A 1 89 ? 6.516 -13.276 -10.966 1.00 13.22 89 TYR A O 6
ATOM 9476 N N . ASN A 1 90 ? 5.909 -14.583 -12.686 1.00 22.01 90 ASN A N 6
ATOM 9477 C CA . ASN A 1 90 ? 6.851 -15.644 -12.331 1.00 64.51 90 ASN A CA 6
ATOM 9478 C C . ASN A 1 90 ? 8.279 -15.253 -12.703 1.00 53.33 90 ASN A C 6
ATOM 9479 O O . ASN A 1 90 ? 9.234 -15.944 -12.355 1.00 55.14 90 ASN A O 6
ATOM 9490 N N . GLN A 1 91 ? 8.420 -14.135 -13.401 1.00 22.43 91 GLN A N 6
ATOM 9491 C CA . GLN A 1 91 ? 9.729 -13.644 -13.798 1.00 64.01 91 GLN A CA 6
ATOM 9492 C C . GLN A 1 91 ? 10.152 -12.456 -12.942 1.00 40.10 91 GLN A C 6
ATOM 9493 O O . GLN A 1 91 ? 11.261 -11.940 -13.078 1.00 13.43 91 GLN A O 6
ATOM 9507 N N . LEU A 1 92 ? 9.254 -12.027 -12.065 1.00 53.41 92 LEU A N 6
ATOM 9508 C CA . LEU A 1 92 ? 9.551 -10.970 -11.117 1.00 14.30 92 LEU A CA 6
ATOM 9509 C C . LEU A 1 92 ? 10.525 -11.479 -10.067 1.00 5.24 92 LEU A C 6
ATOM 9510 O O . LEU A 1 92 ? 11.549 -10.856 -9.785 1.00 25.45 92 LEU A O 6
ATOM 9526 N N . GLU A 1 93 ? 10.197 -12.624 -9.499 1.00 32.10 93 GLU A N 6
ATOM 9527 C CA . GLU A 1 93 ? 11.042 -13.249 -8.502 1.00 41.14 93 GLU A CA 6
ATOM 9528 C C . GLU A 1 93 ? 11.068 -14.753 -8.716 1.00 11.32 93 GLU A C 6
ATOM 9529 O O . GLU A 1 93 ? 10.114 -15.330 -9.239 1.00 63.35 93 GLU A O 6
ATOM 9541 N N . HIS A 1 94 ? 12.158 -15.385 -8.318 1.00 35.05 94 HIS A N 6
ATOM 9542 C CA . HIS A 1 94 ? 12.230 -16.839 -8.341 1.00 44.32 94 HIS A CA 6
ATOM 9543 C C . HIS A 1 94 ? 11.640 -17.403 -7.053 1.00 1.11 94 HIS A C 6
ATOM 9544 O O . HIS A 1 94 ? 12.355 -17.870 -6.165 1.00 1.50 94 HIS A O 6
ATOM 9559 N N . HIS A 1 95 ? 10.321 -17.307 -6.955 1.00 51.11 95 HIS A N 6
ATOM 9560 C CA . HIS A 1 95 ? 9.590 -17.766 -5.782 1.00 41.14 95 HIS A CA 6
ATOM 9561 C C . HIS A 1 95 ? 9.598 -19.291 -5.737 1.00 2.33 95 HIS A C 6
ATOM 9562 O O . HIS A 1 95 ? 9.914 -19.896 -4.712 1.00 33.31 95 HIS A O 6
ATOM 9577 N N . HIS A 1 96 ? 9.247 -19.893 -6.864 1.00 73.41 96 HIS A N 6
ATOM 9578 C CA . HIS A 1 96 ? 9.285 -21.339 -7.032 1.00 24.21 96 HIS A CA 6
ATOM 9579 C C . HIS A 1 96 ? 8.925 -21.667 -8.472 1.00 54.13 96 HIS A C 6
ATOM 9580 O O . HIS A 1 96 ? 7.789 -21.459 -8.895 1.00 4.54 96 HIS A O 6
ATOM 9595 N N . HIS A 1 97 ? 9.897 -22.155 -9.222 1.00 40.32 97 HIS A N 6
ATOM 9596 C CA . HIS A 1 97 ? 9.710 -22.398 -10.643 1.00 50.01 97 HIS A CA 6
ATOM 9597 C C . HIS A 1 97 ? 9.007 -23.734 -10.899 1.00 41.12 97 HIS A C 6
ATOM 9598 O O . HIS A 1 97 ? 9.160 -24.686 -10.135 1.00 55.11 97 HIS A O 6
ATOM 9613 N N . HIS A 1 98 ? 8.218 -23.759 -11.969 1.00 23.22 98 HIS A N 6
ATOM 9614 C CA . HIS A 1 98 ? 7.529 -24.959 -12.444 1.00 51.52 98 HIS A CA 6
ATOM 9615 C C . HIS A 1 98 ? 8.438 -26.194 -12.451 1.00 64.54 98 HIS A C 6
ATOM 9616 O O . HIS A 1 98 ? 9.547 -26.164 -12.982 1.00 3.10 98 HIS A O 6
ATOM 9631 N N . HIS A 1 99 ? 7.951 -27.270 -11.854 1.00 42.42 99 HIS A N 6
ATOM 9632 C CA . HIS A 1 99 ? 8.627 -28.561 -11.904 1.00 14.10 99 HIS A CA 6
ATOM 9633 C C . HIS A 1 99 ? 7.787 -29.570 -12.674 1.00 21.11 99 HIS A C 6
ATOM 9634 O O . HIS A 1 99 ? 6.670 -29.254 -13.093 1.00 5.45 99 HIS A O 6
ATOM 9649 N N . MET A 1 1 ? -3.253 12.727 15.987 1.00 70.34 1 MET A N 7
ATOM 9650 C CA . MET A 1 1 ? -2.151 12.896 15.004 1.00 3.31 1 MET A CA 7
ATOM 9651 C C . MET A 1 1 ? -2.329 11.944 13.819 1.00 41.24 1 MET A C 7
ATOM 9652 O O . MET A 1 1 ? -1.360 11.580 13.148 1.00 11.41 1 MET A O 7
ATOM 9668 N N . ASP A 1 2 ? -3.572 11.558 13.548 1.00 65.04 2 ASP A N 7
ATOM 9669 C CA . ASP A 1 2 ? -3.862 10.600 12.484 1.00 32.51 2 ASP A CA 7
ATOM 9670 C C . ASP A 1 2 ? -3.825 11.269 11.116 1.00 73.33 2 ASP A C 7
ATOM 9671 O O . ASP A 1 2 ? -4.866 11.583 10.537 1.00 70.44 2 ASP A O 7
ATOM 9680 N N . GLN A 1 3 ? -2.618 11.500 10.614 1.00 3.23 3 GLN A N 7
ATOM 9681 C CA . GLN A 1 3 ? -2.432 12.021 9.264 1.00 30.23 3 GLN A CA 7
ATOM 9682 C C . GLN A 1 3 ? -2.954 11.011 8.246 1.00 61.35 3 GLN A C 7
ATOM 9683 O O . GLN A 1 3 ? -3.370 11.365 7.142 1.00 52.22 3 GLN A O 7
ATOM 9697 N N . LEU A 1 4 ? -2.935 9.745 8.651 1.00 30.43 4 LEU A N 7
ATOM 9698 C CA . LEU A 1 4 ? -3.439 8.643 7.843 1.00 63.42 4 LEU A CA 7
ATOM 9699 C C . LEU A 1 4 ? -4.886 8.874 7.417 1.00 23.04 4 LEU A C 7
ATOM 9700 O O . LEU A 1 4 ? -5.287 8.450 6.338 1.00 4.04 4 LEU A O 7
ATOM 9716 N N . LYS A 1 5 ? -5.659 9.556 8.263 1.00 60.43 5 LYS A N 7
ATOM 9717 C CA . LYS A 1 5 ? -7.055 9.846 7.966 1.00 61.44 5 LYS A CA 7
ATOM 9718 C C . LYS A 1 5 ? -7.185 10.584 6.637 1.00 64.31 5 LYS A C 7
ATOM 9719 O O . LYS A 1 5 ? -7.956 10.181 5.766 1.00 20.24 5 LYS A O 7
ATOM 9738 N N . THR A 1 6 ? -6.418 11.658 6.500 1.00 75.53 6 THR A N 7
ATOM 9739 C CA . THR A 1 6 ? -6.387 12.441 5.273 1.00 14.44 6 THR A CA 7
ATOM 9740 C C . THR A 1 6 ? -6.004 11.562 4.086 1.00 11.32 6 THR A C 7
ATOM 9741 O O . THR A 1 6 ? -6.589 11.661 3.004 1.00 74.35 6 THR A O 7
ATOM 9752 N N . ILE A 1 7 ? -5.037 10.685 4.309 1.00 24.51 7 ILE A N 7
ATOM 9753 C CA . ILE A 1 7 ? -4.540 9.802 3.268 1.00 63.40 7 ILE A CA 7
ATOM 9754 C C . ILE A 1 7 ? -5.633 8.849 2.785 1.00 52.20 7 ILE A C 7
ATOM 9755 O O . ILE A 1 7 ? -5.801 8.655 1.581 1.00 61.12 7 ILE A O 7
ATOM 9771 N N . LYS A 1 8 ? -6.380 8.270 3.725 1.00 2.24 8 LYS A N 7
ATOM 9772 C CA . LYS A 1 8 ? -7.522 7.422 3.380 1.00 54.41 8 LYS A CA 7
ATOM 9773 C C . LYS A 1 8 ? -8.479 8.173 2.464 1.00 32.32 8 LYS A C 7
ATOM 9774 O O . LYS A 1 8 ? -8.892 7.662 1.421 1.00 33.34 8 LYS A O 7
ATOM 9793 N N . GLU A 1 9 ? -8.802 9.401 2.852 1.00 75.03 9 GLU A N 7
ATOM 9794 C CA . GLU A 1 9 ? -9.748 10.224 2.111 1.00 43.25 9 GLU A CA 7
ATOM 9795 C C . GLU A 1 9 ? -9.225 10.526 0.710 1.00 42.52 9 GLU A C 7
ATOM 9796 O O . GLU A 1 9 ? -9.981 10.506 -0.258 1.00 22.54 9 GLU A O 7
ATOM 9808 N N . LEU A 1 10 ? -7.930 10.795 0.607 1.00 33.51 10 LEU A N 7
ATOM 9809 C CA . LEU A 1 10 ? -7.305 11.068 -0.680 1.00 72.34 10 LEU A CA 7
ATOM 9810 C C . LEU A 1 10 ? -7.393 9.852 -1.597 1.00 21.24 10 LEU A C 7
ATOM 9811 O O . LEU A 1 10 ? -7.695 9.979 -2.785 1.00 43.10 10 LEU A O 7
ATOM 9827 N N . ILE A 1 11 ? -7.142 8.675 -1.032 1.00 32.02 11 ILE A N 7
ATOM 9828 C CA . ILE A 1 11 ? -7.218 7.426 -1.785 1.00 33.22 11 ILE A CA 7
ATOM 9829 C C . ILE A 1 11 ? -8.647 7.159 -2.246 1.00 45.04 11 ILE A C 7
ATOM 9830 O O . ILE A 1 11 ? -8.871 6.738 -3.381 1.00 11.10 11 ILE A O 7
ATOM 9846 N N . ASN A 1 12 ? -9.610 7.420 -1.367 1.00 62.04 12 ASN A N 7
ATOM 9847 C CA . ASN A 1 12 ? -11.026 7.231 -1.688 1.00 43.41 12 ASN A CA 7
ATOM 9848 C C . ASN A 1 12 ? -11.453 8.133 -2.841 1.00 15.54 12 ASN A C 7
ATOM 9849 O O . ASN A 1 12 ? -12.196 7.715 -3.733 1.00 73.55 12 ASN A O 7
ATOM 9860 N N . GLN A 1 13 ? -10.977 9.372 -2.815 1.00 73.33 13 GLN A N 7
ATOM 9861 C CA . GLN A 1 13 ? -11.322 10.356 -3.835 1.00 4.21 13 GLN A CA 7
ATOM 9862 C C . GLN A 1 13 ? -10.660 10.022 -5.166 1.00 50.54 13 GLN A C 7
ATOM 9863 O O . GLN A 1 13 ? -11.322 9.948 -6.202 1.00 72.12 13 GLN A O 7
ATOM 9877 N N . GLY A 1 14 ? -9.356 9.804 -5.129 1.00 64.20 14 GLY A N 7
ATOM 9878 C CA . GLY A 1 14 ? -8.616 9.565 -6.348 1.00 13.42 14 GLY A CA 7
ATOM 9879 C C . GLY A 1 14 ? -7.294 10.304 -6.354 1.00 1.15 14 GLY A C 7
ATOM 9880 O O . GLY A 1 14 ? -6.494 10.162 -7.279 1.00 44.55 14 GLY A O 7
ATOM 9884 N N . ASP A 1 15 ? -7.059 11.092 -5.309 1.00 52.04 15 ASP A N 7
ATOM 9885 C CA . ASP A 1 15 ? -5.813 11.842 -5.168 1.00 12.45 15 ASP A CA 7
ATOM 9886 C C . ASP A 1 15 ? -4.723 10.955 -4.579 1.00 13.33 15 ASP A C 7
ATOM 9887 O O . ASP A 1 15 ? -4.104 11.296 -3.568 1.00 5.13 15 ASP A O 7
ATOM 9896 N N . ILE A 1 16 ? -4.490 9.819 -5.227 1.00 44.14 16 ILE A N 7
ATOM 9897 C CA . ILE A 1 16 ? -3.473 8.867 -4.794 1.00 45.44 16 ILE A CA 7
ATOM 9898 C C . ILE A 1 16 ? -2.107 9.541 -4.705 1.00 34.14 16 ILE A C 7
ATOM 9899 O O . ILE A 1 16 ? -1.341 9.293 -3.782 1.00 62.04 16 ILE A O 7
ATOM 9915 N N . GLU A 1 17 ? -1.831 10.417 -5.658 1.00 64.04 17 GLU A N 7
ATOM 9916 C CA . GLU A 1 17 ? -0.592 11.183 -5.684 1.00 22.23 17 GLU A CA 7
ATOM 9917 C C . GLU A 1 17 ? -0.377 11.964 -4.384 1.00 33.34 17 GLU A C 7
ATOM 9918 O O . GLU A 1 17 ? 0.731 11.994 -3.840 1.00 23.35 17 GLU A O 7
ATOM 9930 N N . ASN A 1 18 ? -1.438 12.590 -3.892 1.00 12.24 18 ASN A N 7
ATOM 9931 C CA . ASN A 1 18 ? -1.371 13.345 -2.644 1.00 62.23 18 ASN A CA 7
ATOM 9932 C C . ASN A 1 18 ? -1.292 12.400 -1.455 1.00 65.51 18 ASN A C 7
ATOM 9933 O O . ASN A 1 18 ? -0.660 12.704 -0.446 1.00 34.42 18 ASN A O 7
ATOM 9944 N N . ALA A 1 19 ? -1.927 11.245 -1.587 1.00 3.43 19 ALA A N 7
ATOM 9945 C CA . ALA A 1 19 ? -1.847 10.215 -0.563 1.00 72.41 19 ALA A CA 7
ATOM 9946 C C . ALA A 1 19 ? -0.417 9.701 -0.444 1.00 52.23 19 ALA A C 7
ATOM 9947 O O . ALA A 1 19 ? 0.139 9.643 0.647 1.00 73.31 19 ALA A O 7
ATOM 9954 N N . LEU A 1 20 ? 0.174 9.363 -1.588 1.00 11.43 20 LEU A N 7
ATOM 9955 C CA . LEU A 1 20 ? 1.527 8.812 -1.643 1.00 74.23 20 LEU A CA 7
ATOM 9956 C C . LEU A 1 20 ? 2.543 9.723 -0.966 1.00 74.42 20 LEU A C 7
ATOM 9957 O O . LEU A 1 20 ? 3.348 9.263 -0.159 1.00 3.34 20 LEU A O 7
ATOM 9973 N N . GLN A 1 21 ? 2.501 11.011 -1.284 1.00 41.53 21 GLN A N 7
ATOM 9974 C CA . GLN A 1 21 ? 3.456 11.958 -0.715 1.00 31.41 21 GLN A CA 7
ATOM 9975 C C . GLN A 1 21 ? 3.271 12.075 0.798 1.00 23.04 21 GLN A C 7
ATOM 9976 O O . GLN A 1 21 ? 4.244 12.149 1.548 1.00 75.33 21 GLN A O 7
ATOM 9990 N N . ALA A 1 22 ? 2.019 12.069 1.246 1.00 11.05 22 ALA A N 7
ATOM 9991 C CA . ALA A 1 22 ? 1.722 12.128 2.670 1.00 33.22 22 ALA A CA 7
ATOM 9992 C C . ALA A 1 22 ? 2.126 10.825 3.356 1.00 51.34 22 ALA A C 7
ATOM 9993 O O . ALA A 1 22 ? 2.497 10.812 4.528 1.00 1.42 22 ALA A O 7
ATOM 10000 N N . LEU A 1 23 ? 2.062 9.732 2.610 1.00 34.21 23 LEU A N 7
ATOM 10001 C CA . LEU A 1 23 ? 2.463 8.430 3.116 1.00 21.24 23 LEU A CA 7
ATOM 10002 C C . LEU A 1 23 ? 3.969 8.369 3.314 1.00 70.35 23 LEU A C 7
ATOM 10003 O O . LEU A 1 23 ? 4.442 7.943 4.366 1.00 43.35 23 LEU A O 7
ATOM 10019 N N . GLU A 1 24 ? 4.718 8.821 2.311 1.00 75.52 24 GLU A N 7
ATOM 10020 C CA . GLU A 1 24 ? 6.174 8.875 2.404 1.00 32.42 24 GLU A CA 7
ATOM 10021 C C . GLU A 1 24 ? 6.603 9.779 3.555 1.00 3.32 24 GLU A C 7
ATOM 10022 O O . GLU A 1 24 ? 7.650 9.573 4.172 1.00 72.31 24 GLU A O 7
ATOM 10034 N N . GLU A 1 25 ? 5.778 10.779 3.829 1.00 41.32 25 GLU A N 7
ATOM 10035 C CA . GLU A 1 25 ? 5.986 11.683 4.949 1.00 5.44 25 GLU A CA 7
ATOM 10036 C C . GLU A 1 25 ? 5.721 10.961 6.271 1.00 22.23 25 GLU A C 7
ATOM 10037 O O . GLU A 1 25 ? 6.536 11.009 7.193 1.00 74.13 25 GLU A O 7
ATOM 10049 N N . PHE A 1 26 ? 4.588 10.267 6.342 1.00 54.12 26 PHE A N 7
ATOM 10050 C CA . PHE A 1 26 ? 4.180 9.581 7.564 1.00 13.11 26 PHE A CA 7
ATOM 10051 C C . PHE A 1 26 ? 5.169 8.477 7.936 1.00 42.02 26 PHE A C 7
ATOM 10052 O O . PHE A 1 26 ? 5.342 8.163 9.113 1.00 74.33 26 PHE A O 7
ATOM 10069 N N . LEU A 1 27 ? 5.819 7.899 6.933 1.00 15.45 27 LEU A N 7
ATOM 10070 C CA . LEU A 1 27 ? 6.800 6.837 7.157 1.00 22.22 27 LEU A CA 7
ATOM 10071 C C . LEU A 1 27 ? 7.904 7.287 8.112 1.00 75.13 27 LEU A C 7
ATOM 10072 O O . LEU A 1 27 ? 8.496 6.477 8.824 1.00 75.23 27 LEU A O 7
ATOM 10088 N N . GLN A 1 28 ? 8.168 8.582 8.134 1.00 71.43 28 GLN A N 7
ATOM 10089 C CA . GLN A 1 28 ? 9.236 9.123 8.956 1.00 61.22 28 GLN A CA 7
ATOM 10090 C C . GLN A 1 28 ? 8.724 9.523 10.336 1.00 72.24 28 GLN A C 7
ATOM 10091 O O . GLN A 1 28 ? 9.511 9.793 11.240 1.00 13.33 28 GLN A O 7
ATOM 10105 N N . THR A 1 29 ? 7.406 9.539 10.501 1.00 30.00 29 THR A N 7
ATOM 10106 C CA . THR A 1 29 ? 6.808 9.988 11.751 1.00 2.15 29 THR A CA 7
ATOM 10107 C C . THR A 1 29 ? 6.726 8.844 12.762 1.00 1.30 29 THR A C 7
ATOM 10108 O O . THR A 1 29 ? 7.134 8.985 13.914 1.00 73.32 29 THR A O 7
ATOM 10119 N N . GLU A 1 30 ? 6.222 7.702 12.308 1.00 65.21 30 GLU A N 7
ATOM 10120 C CA . GLU A 1 30 ? 6.020 6.543 13.165 1.00 54.13 30 GLU A CA 7
ATOM 10121 C C . GLU A 1 30 ? 6.494 5.275 12.474 1.00 44.32 30 GLU A C 7
ATOM 10122 O O . GLU A 1 30 ? 5.807 4.740 11.604 1.00 53.01 30 GLU A O 7
ATOM 10134 N N . PRO A 1 31 ? 7.685 4.787 12.841 1.00 42.12 31 PRO A N 7
ATOM 10135 C CA . PRO A 1 31 ? 8.237 3.543 12.297 1.00 10.20 31 PRO A CA 7
ATOM 10136 C C . PRO A 1 31 ? 7.307 2.356 12.511 1.00 2.31 31 PRO A C 7
ATOM 10137 O O . PRO A 1 31 ? 7.148 1.504 11.636 1.00 2.22 31 PRO A O 7
ATOM 10148 N N . VAL A 1 32 ? 6.672 2.330 13.670 1.00 2.35 32 VAL A N 7
ATOM 10149 C CA . VAL A 1 32 ? 5.781 1.238 14.035 1.00 72.41 32 VAL A CA 7
ATOM 10150 C C . VAL A 1 32 ? 4.424 1.381 13.335 1.00 13.05 32 VAL A C 7
ATOM 10151 O O . VAL A 1 32 ? 3.675 0.415 13.205 1.00 70.11 32 VAL A O 7
ATOM 10164 N N . GLY A 1 33 ? 4.129 2.585 12.859 1.00 71.32 33 GLY A N 7
ATOM 10165 C CA . GLY A 1 33 ? 2.855 2.834 12.214 1.00 51.35 33 GLY A CA 7
ATOM 10166 C C . GLY A 1 33 ? 2.968 2.821 10.705 1.00 3.15 33 GLY A C 7
ATOM 10167 O O . GLY A 1 33 ? 2.007 3.126 9.997 1.00 70.05 33 GLY A O 7
ATOM 10171 N N . LYS A 1 34 ? 4.148 2.460 10.209 1.00 4.13 34 LYS A N 7
ATOM 10172 C CA . LYS A 1 34 ? 4.390 2.409 8.772 1.00 20.52 34 LYS A CA 7
ATOM 10173 C C . LYS A 1 34 ? 3.604 1.273 8.129 1.00 63.24 34 LYS A C 7
ATOM 10174 O O . LYS A 1 34 ? 3.400 1.269 6.919 1.00 21.21 34 LYS A O 7
ATOM 10193 N N . ASP A 1 35 ? 3.173 0.308 8.940 1.00 73.04 35 ASP A N 7
ATOM 10194 C CA . ASP A 1 35 ? 2.411 -0.836 8.435 1.00 64.41 35 ASP A CA 7
ATOM 10195 C C . ASP A 1 35 ? 1.101 -0.368 7.806 1.00 64.25 35 ASP A C 7
ATOM 10196 O O . ASP A 1 35 ? 0.686 -0.873 6.761 1.00 53.13 35 ASP A O 7
ATOM 10205 N N . GLU A 1 36 ? 0.466 0.613 8.442 1.00 42.12 36 GLU A N 7
ATOM 10206 C CA . GLU A 1 36 ? -0.758 1.203 7.918 1.00 15.41 36 GLU A CA 7
ATOM 10207 C C . GLU A 1 36 ? -0.435 2.024 6.677 1.00 5.41 36 GLU A C 7
ATOM 10208 O O . GLU A 1 36 ? -1.140 1.956 5.669 1.00 74.31 36 GLU A O 7
ATOM 10220 N N . ALA A 1 37 ? 0.654 2.779 6.757 1.00 62.33 37 ALA A N 7
ATOM 10221 C CA . ALA A 1 37 ? 1.080 3.636 5.662 1.00 40.42 37 ALA A CA 7
ATOM 10222 C C . ALA A 1 37 ? 1.386 2.816 4.415 1.00 13.23 37 ALA A C 7
ATOM 10223 O O . ALA A 1 37 ? 0.830 3.076 3.354 1.00 72.24 37 ALA A O 7
ATOM 10230 N N . TYR A 1 38 ? 2.243 1.807 4.556 1.00 61.12 38 TYR A N 7
ATOM 10231 C CA . TYR A 1 38 ? 2.623 0.954 3.431 1.00 54.33 38 TYR A CA 7
ATOM 10232 C C . TYR A 1 38 ? 1.409 0.273 2.816 1.00 73.15 38 TYR A C 7
ATOM 10233 O O . TYR A 1 38 ? 1.326 0.119 1.595 1.00 22.50 38 TYR A O 7
ATOM 10251 N N . TYR A 1 39 ? 0.460 -0.125 3.659 1.00 30.14 39 TYR A N 7
ATOM 10252 C CA . TYR A 1 39 ? -0.780 -0.714 3.176 1.00 24.35 39 TYR A CA 7
ATOM 10253 C C . TYR A 1 39 ? -1.532 0.291 2.315 1.00 5.21 39 TYR A C 7
ATOM 10254 O O . TYR A 1 39 ? -1.998 -0.039 1.225 1.00 53.40 39 TYR A O 7
ATOM 10272 N N . LEU A 1 40 ? -1.631 1.521 2.808 1.00 33.42 40 LEU A N 7
ATOM 10273 C CA . LEU A 1 40 ? -2.292 2.592 2.074 1.00 54.21 40 LEU A CA 7
ATOM 10274 C C . LEU A 1 40 ? -1.559 2.892 0.773 1.00 72.25 40 LEU A C 7
ATOM 10275 O O . LEU A 1 40 ? -2.185 3.161 -0.249 1.00 21.13 40 LEU A O 7
ATOM 10291 N N . MET A 1 41 ? -0.232 2.829 0.814 1.00 55.31 41 MET A N 7
ATOM 10292 C CA . MET A 1 41 ? 0.584 3.080 -0.370 1.00 20.22 41 MET A CA 7
ATOM 10293 C C . MET A 1 41 ? 0.270 2.053 -1.447 1.00 61.22 41 MET A C 7
ATOM 10294 O O . MET A 1 41 ? -0.084 2.410 -2.571 1.00 32.41 41 MET A O 7
ATOM 10308 N N . GLY A 1 42 ? 0.360 0.778 -1.083 1.00 61.13 42 GLY A N 7
ATOM 10309 C CA . GLY A 1 42 ? 0.058 -0.286 -2.023 1.00 5.23 42 GLY A CA 7
ATOM 10310 C C . GLY A 1 42 ? -1.381 -0.235 -2.490 1.00 21.20 42 GLY A C 7
ATOM 10311 O O . GLY A 1 42 ? -1.679 -0.522 -3.650 1.00 25.41 42 GLY A O 7
ATOM 10315 N N . ASN A 1 43 ? -2.268 0.151 -1.581 1.00 3.53 43 ASN A N 7
ATOM 10316 C CA . ASN A 1 43 ? -3.685 0.277 -1.886 1.00 34.23 43 ASN A CA 7
ATOM 10317 C C . ASN A 1 43 ? -3.905 1.375 -2.924 1.00 31.13 43 ASN A C 7
ATOM 10318 O O . ASN A 1 43 ? -4.683 1.214 -3.867 1.00 12.14 43 ASN A O 7
ATOM 10329 N N . ALA A 1 44 ? -3.196 2.483 -2.748 1.00 12.23 44 ALA A N 7
ATOM 10330 C CA . ALA A 1 44 ? -3.274 3.599 -3.675 1.00 40.40 44 ALA A CA 7
ATOM 10331 C C . ALA A 1 44 ? -2.717 3.205 -5.039 1.00 13.45 44 ALA A C 7
ATOM 10332 O O . ALA A 1 44 ? -3.298 3.529 -6.075 1.00 72.32 44 ALA A O 7
ATOM 10339 N N . TYR A 1 45 ? -1.598 2.488 -5.033 1.00 24.02 45 TYR A N 7
ATOM 10340 C CA . TYR A 1 45 ? -0.968 2.042 -6.273 1.00 41.21 45 TYR A CA 7
ATOM 10341 C C . TYR A 1 45 ? -1.873 1.112 -7.070 1.00 70.22 45 TYR A C 7
ATOM 10342 O O . TYR A 1 45 ? -1.974 1.240 -8.293 1.00 63.34 45 TYR A O 7
ATOM 10360 N N . ARG A 1 46 ? -2.538 0.179 -6.390 1.00 64.03 46 ARG A N 7
ATOM 10361 C CA . ARG A 1 46 ? -3.402 -0.771 -7.086 1.00 2.24 46 ARG A CA 7
ATOM 10362 C C . ARG A 1 46 ? -4.618 -0.057 -7.667 1.00 52.33 46 ARG A C 7
ATOM 10363 O O . ARG A 1 46 ? -5.166 -0.477 -8.685 1.00 15.13 46 ARG A O 7
ATOM 10384 N N . LYS A 1 47 ? -5.031 1.029 -7.022 1.00 11.51 47 LYS A N 7
ATOM 10385 C CA . LYS A 1 47 ? -6.134 1.828 -7.515 1.00 63.01 47 LYS A CA 7
ATOM 10386 C C . LYS A 1 47 ? -5.709 2.603 -8.764 1.00 54.33 47 LYS A C 7
ATOM 10387 O O . LYS A 1 47 ? -6.540 2.958 -9.596 1.00 32.12 47 LYS A O 7
ATOM 10406 N N . LEU A 1 48 ? -4.411 2.861 -8.886 1.00 65.52 48 LEU A N 7
ATOM 10407 C CA . LEU A 1 48 ? -3.861 3.457 -10.101 1.00 15.01 48 LEU A CA 7
ATOM 10408 C C . LEU A 1 48 ? -3.774 2.408 -11.199 1.00 3.40 48 LEU A C 7
ATOM 10409 O O . LEU A 1 48 ? -4.032 2.686 -12.371 1.00 74.44 48 LEU A O 7
ATOM 10425 N N . GLY A 1 49 ? -3.398 1.199 -10.807 1.00 23.53 49 GLY A N 7
ATOM 10426 C CA . GLY A 1 49 ? -3.256 0.123 -11.760 1.00 24.21 49 GLY A CA 7
ATOM 10427 C C . GLY A 1 49 ? -1.876 -0.495 -11.714 1.00 35.22 49 GLY A C 7
ATOM 10428 O O . GLY A 1 49 ? -1.602 -1.475 -12.411 1.00 24.14 49 GLY A O 7
ATOM 10432 N N . ASP A 1 50 ? -1.005 0.077 -10.892 1.00 13.41 50 ASP A N 7
ATOM 10433 C CA . ASP A 1 50 ? 0.354 -0.425 -10.758 1.00 5.44 50 ASP A CA 7
ATOM 10434 C C . ASP A 1 50 ? 0.387 -1.543 -9.730 1.00 50.02 50 ASP A C 7
ATOM 10435 O O . ASP A 1 50 ? 0.190 -1.312 -8.535 1.00 64.33 50 ASP A O 7
ATOM 10444 N N . TRP A 1 51 ? 0.625 -2.755 -10.200 1.00 73.54 51 TRP A N 7
ATOM 10445 C CA . TRP A 1 51 ? 0.618 -3.918 -9.333 1.00 64.05 51 TRP A CA 7
ATOM 10446 C C . TRP A 1 51 ? 1.987 -4.121 -8.715 1.00 63.23 51 TRP A C 7
ATOM 10447 O O . TRP A 1 51 ? 2.113 -4.659 -7.613 1.00 41.33 51 TRP A O 7
ATOM 10468 N N . GLN A 1 52 ? 3.008 -3.669 -9.426 1.00 23.11 52 GLN A N 7
ATOM 10469 C CA . GLN A 1 52 ? 4.379 -3.866 -9.001 1.00 55.40 52 GLN A CA 7
ATOM 10470 C C . GLN A 1 52 ? 4.650 -3.118 -7.704 1.00 52.41 52 GLN A C 7
ATOM 10471 O O . GLN A 1 52 ? 5.144 -3.695 -6.733 1.00 12.12 52 GLN A O 7
ATOM 10485 N N . LYS A 1 53 ? 4.306 -1.840 -7.691 1.00 32.22 53 LYS A N 7
ATOM 10486 C CA . LYS A 1 53 ? 4.481 -1.011 -6.509 1.00 45.40 53 LYS A CA 7
ATOM 10487 C C . LYS A 1 53 ? 3.549 -1.457 -5.394 1.00 74.34 53 LYS A C 7
ATOM 10488 O O . LYS A 1 53 ? 3.905 -1.403 -4.217 1.00 75.30 53 LYS A O 7
ATOM 10507 N N . ALA A 1 54 ? 2.359 -1.908 -5.773 1.00 45.42 54 ALA A N 7
ATOM 10508 C CA . ALA A 1 54 ? 1.378 -2.389 -4.808 1.00 33.25 54 ALA A CA 7
ATOM 10509 C C . ALA A 1 54 ? 1.949 -3.540 -3.987 1.00 10.14 54 ALA A C 7
ATOM 10510 O O . ALA A 1 54 ? 1.924 -3.509 -2.758 1.00 45.23 54 ALA A O 7
ATOM 10517 N N . LEU A 1 55 ? 2.487 -4.539 -4.680 1.00 74.54 55 LEU A N 7
ATOM 10518 C CA . LEU A 1 55 ? 3.060 -5.714 -4.029 1.00 24.02 55 LEU A CA 7
ATOM 10519 C C . LEU A 1 55 ? 4.239 -5.344 -3.136 1.00 33.34 55 LEU A C 7
ATOM 10520 O O . LEU A 1 55 ? 4.342 -5.831 -2.010 1.00 65.44 55 LEU A O 7
ATOM 10536 N N . ASN A 1 56 ? 5.121 -4.480 -3.639 1.00 2.22 56 ASN A N 7
ATOM 10537 C CA . ASN A 1 56 ? 6.299 -4.055 -2.880 1.00 60.35 56 ASN A CA 7
ATOM 10538 C C . ASN A 1 56 ? 5.889 -3.451 -1.544 1.00 74.13 56 ASN A C 7
ATOM 10539 O O . ASN A 1 56 ? 6.390 -3.846 -0.489 1.00 63.31 56 ASN A O 7
ATOM 10550 N N . ASN A 1 57 ? 4.956 -2.506 -1.599 1.00 0.02 57 ASN A N 7
ATOM 10551 C CA . ASN A 1 57 ? 4.505 -1.804 -0.402 1.00 23.05 57 ASN A CA 7
ATOM 10552 C C . ASN A 1 57 ? 3.689 -2.721 0.501 1.00 12.02 57 ASN A C 7
ATOM 10553 O O . ASN A 1 57 ? 3.804 -2.651 1.725 1.00 4.14 57 ASN A O 7
ATOM 10564 N N . TYR A 1 58 ? 2.877 -3.589 -0.099 1.00 14.43 58 TYR A N 7
ATOM 10565 C CA . TYR A 1 58 ? 2.110 -4.567 0.672 1.00 24.55 58 TYR A CA 7
ATOM 10566 C C . TYR A 1 58 ? 3.035 -5.444 1.505 1.00 72.35 58 TYR A C 7
ATOM 10567 O O . TYR A 1 58 ? 2.799 -5.658 2.693 1.00 60.11 58 TYR A O 7
ATOM 10585 N N . GLN A 1 59 ? 4.096 -5.937 0.877 1.00 14.42 59 GLN A N 7
ATOM 10586 C CA . GLN A 1 59 ? 5.035 -6.824 1.547 1.00 3.11 59 GLN A CA 7
ATOM 10587 C C . GLN A 1 59 ? 5.711 -6.094 2.705 1.00 2.02 59 GLN A C 7
ATOM 10588 O O . GLN A 1 59 ? 5.824 -6.633 3.803 1.00 31.24 59 GLN A O 7
ATOM 10602 N N . SER A 1 60 ? 6.123 -4.854 2.462 1.00 41.35 60 SER A N 7
ATOM 10603 C CA . SER A 1 60 ? 6.768 -4.046 3.493 1.00 63.41 60 SER A CA 7
ATOM 10604 C C . SER A 1 60 ? 5.835 -3.819 4.689 1.00 12.11 60 SER A C 7
ATOM 10605 O O . SER A 1 60 ? 6.288 -3.728 5.832 1.00 25.52 60 SER A O 7
ATOM 10613 N N . ALA A 1 61 ? 4.535 -3.738 4.421 1.00 62.44 61 ALA A N 7
ATOM 10614 C CA . ALA A 1 61 ? 3.545 -3.600 5.481 1.00 33.12 61 ALA A CA 7
ATOM 10615 C C . ALA A 1 61 ? 3.453 -4.887 6.295 1.00 1.13 61 ALA A C 7
ATOM 10616 O O . ALA A 1 61 ? 3.356 -4.855 7.522 1.00 61.51 61 ALA A O 7
ATOM 10623 N N . ILE A 1 62 ? 3.506 -6.016 5.596 1.00 43.23 62 ILE A N 7
ATOM 10624 C CA . ILE A 1 62 ? 3.444 -7.329 6.230 1.00 41.03 62 ILE A CA 7
ATOM 10625 C C . ILE A 1 62 ? 4.660 -7.557 7.124 1.00 13.05 62 ILE A C 7
ATOM 10626 O O . ILE A 1 62 ? 4.564 -8.197 8.174 1.00 43.52 62 ILE A O 7
ATOM 10642 N N . GLU A 1 63 ? 5.803 -7.027 6.705 1.00 32.25 63 GLU A N 7
ATOM 10643 C CA . GLU A 1 63 ? 7.036 -7.162 7.470 1.00 43.03 63 GLU A CA 7
ATOM 10644 C C . GLU A 1 63 ? 6.882 -6.543 8.854 1.00 4.12 63 GLU A C 7
ATOM 10645 O O . GLU A 1 63 ? 7.300 -7.122 9.856 1.00 65.13 63 GLU A O 7
ATOM 10657 N N . LEU A 1 64 ? 6.265 -5.374 8.900 1.00 11.41 64 LEU A N 7
ATOM 10658 C CA . LEU A 1 64 ? 6.070 -4.664 10.155 1.00 5.33 64 LEU A CA 7
ATOM 10659 C C . LEU A 1 64 ? 4.878 -5.232 10.919 1.00 73.34 64 LEU A C 7
ATOM 10660 O O . LEU A 1 64 ? 4.932 -5.402 12.135 1.00 64.01 64 LEU A O 7
ATOM 10676 N N . ASN A 1 65 ? 3.807 -5.523 10.196 1.00 23.12 65 ASN A N 7
ATOM 10677 C CA . ASN A 1 65 ? 2.605 -6.090 10.795 1.00 62.14 65 ASN A CA 7
ATOM 10678 C C . ASN A 1 65 ? 2.087 -7.236 9.938 1.00 3.25 65 ASN A C 7
ATOM 10679 O O . ASN A 1 65 ? 1.439 -7.021 8.910 1.00 31.42 65 ASN A O 7
ATOM 10690 N N . PRO A 1 66 ? 2.373 -8.477 10.356 1.00 12.04 66 PRO A N 7
ATOM 10691 C CA . PRO A 1 66 ? 2.028 -9.677 9.593 1.00 34.23 66 PRO A CA 7
ATOM 10692 C C . PRO A 1 66 ? 0.574 -10.098 9.775 1.00 54.45 66 PRO A C 7
ATOM 10693 O O . PRO A 1 66 ? 0.178 -11.185 9.360 1.00 70.41 66 PRO A O 7
ATOM 10704 N N . ASP A 1 67 ? -0.217 -9.244 10.405 1.00 60.10 67 ASP A N 7
ATOM 10705 C CA . ASP A 1 67 ? -1.630 -9.529 10.603 1.00 52.51 67 ASP A CA 7
ATOM 10706 C C . ASP A 1 67 ? -2.473 -8.424 9.969 1.00 4.34 67 ASP A C 7
ATOM 10707 O O . ASP A 1 67 ? -3.671 -8.298 10.225 1.00 34.54 67 ASP A O 7
ATOM 10716 N N . SER A 1 68 ? -1.829 -7.640 9.117 1.00 22.31 68 SER A N 7
ATOM 10717 C CA . SER A 1 68 ? -2.495 -6.566 8.398 1.00 43.34 68 SER A CA 7
ATOM 10718 C C . SER A 1 68 ? -3.273 -7.136 7.210 1.00 10.43 68 SER A C 7
ATOM 10719 O O . SER A 1 68 ? -3.063 -8.287 6.824 1.00 31.13 68 SER A O 7
ATOM 10727 N N . PRO A 1 69 ? -4.186 -6.351 6.608 1.00 1.41 69 PRO A N 7
ATOM 10728 C CA . PRO A 1 69 ? -4.952 -6.791 5.437 1.00 51.23 69 PRO A CA 7
ATOM 10729 C C . PRO A 1 69 ? -4.073 -6.936 4.195 1.00 3.43 69 PRO A C 7
ATOM 10730 O O . PRO A 1 69 ? -4.521 -7.418 3.152 1.00 41.15 69 PRO A O 7
ATOM 10741 N N . ALA A 1 70 ? -2.812 -6.532 4.321 1.00 71.11 70 ALA A N 7
ATOM 10742 C CA . ALA A 1 70 ? -1.880 -6.537 3.203 1.00 53.13 70 ALA A CA 7
ATOM 10743 C C . ALA A 1 70 ? -1.531 -7.957 2.766 1.00 12.23 70 ALA A C 7
ATOM 10744 O O . ALA A 1 70 ? -1.139 -8.178 1.622 1.00 3.42 70 ALA A O 7
ATOM 10751 N N . LEU A 1 71 ? -1.685 -8.918 3.676 1.00 32.35 71 LEU A N 7
ATOM 10752 C CA . LEU A 1 71 ? -1.391 -10.313 3.368 1.00 55.31 71 LEU A CA 7
ATOM 10753 C C . LEU A 1 71 ? -2.271 -10.813 2.235 1.00 64.24 71 LEU A C 7
ATOM 10754 O O . LEU A 1 71 ? -1.783 -11.281 1.202 1.00 41.14 71 LEU A O 7
ATOM 10770 N N . GLN A 1 72 ? -3.572 -10.667 2.421 1.00 64.54 72 GLN A N 7
ATOM 10771 C CA . GLN A 1 72 ? -4.536 -11.176 1.467 1.00 11.12 72 GLN A CA 7
ATOM 10772 C C . GLN A 1 72 ? -4.556 -10.294 0.231 1.00 21.55 72 GLN A C 7
ATOM 10773 O O . GLN A 1 72 ? -4.798 -10.765 -0.875 1.00 62.31 72 GLN A O 7
ATOM 10787 N N . ALA A 1 73 ? -4.271 -9.013 0.433 1.00 53.51 73 ALA A N 7
ATOM 10788 C CA . ALA A 1 73 ? -4.194 -8.066 -0.666 1.00 11.42 73 ALA A CA 7
ATOM 10789 C C . ALA A 1 73 ? -3.028 -8.409 -1.593 1.00 11.45 73 ALA A C 7
ATOM 10790 O O . ALA A 1 73 ? -3.133 -8.270 -2.812 1.00 31.12 73 ALA A O 7
ATOM 10797 N N . ARG A 1 74 ? -1.920 -8.862 -1.011 1.00 12.31 74 ARG A N 7
ATOM 10798 C CA . ARG A 1 74 ? -0.765 -9.298 -1.793 1.00 22.40 74 ARG A CA 7
ATOM 10799 C C . ARG A 1 74 ? -1.128 -10.491 -2.674 1.00 40.11 74 ARG A C 7
ATOM 10800 O O . ARG A 1 74 ? -0.903 -10.463 -3.883 1.00 14.10 74 ARG A O 7
ATOM 10821 N N . LYS A 1 75 ? -1.697 -11.532 -2.069 1.00 1.53 75 LYS A N 7
ATOM 10822 C CA . LYS A 1 75 ? -2.100 -12.715 -2.827 1.00 11.53 75 LYS A CA 7
ATOM 10823 C C . LYS A 1 75 ? -3.183 -12.366 -3.841 1.00 13.10 75 LYS A C 7
ATOM 10824 O O . LYS A 1 75 ? -3.253 -12.960 -4.918 1.00 22.05 75 LYS A O 7
ATOM 10843 N N . MET A 1 76 ? -4.019 -11.399 -3.485 1.00 24.13 76 MET A N 7
ATOM 10844 C CA . MET A 1 76 ? -5.055 -10.898 -4.377 1.00 43.11 76 MET A CA 7
ATOM 10845 C C . MET A 1 76 ? -4.424 -10.406 -5.680 1.00 43.10 76 MET A C 7
ATOM 10846 O O . MET A 1 76 ? -4.827 -10.814 -6.773 1.00 10.03 76 MET A O 7
ATOM 10860 N N . VAL A 1 77 ? -3.408 -9.556 -5.553 1.00 75.11 77 VAL A N 7
ATOM 10861 C CA . VAL A 1 77 ? -2.709 -9.011 -6.711 1.00 24.33 77 VAL A CA 7
ATOM 10862 C C . VAL A 1 77 ? -1.938 -10.104 -7.446 1.00 52.11 77 VAL A C 7
ATOM 10863 O O . VAL A 1 77 ? -1.914 -10.134 -8.677 1.00 61.35 77 VAL A O 7
ATOM 10876 N N . MET A 1 78 ? -1.317 -11.002 -6.687 1.00 64.32 78 MET A N 7
ATOM 10877 C CA . MET A 1 78 ? -0.586 -12.125 -7.271 1.00 34.43 78 MET A CA 7
ATOM 10878 C C . MET A 1 78 ? -1.495 -12.935 -8.185 1.00 40.24 78 MET A C 7
ATOM 10879 O O . MET A 1 78 ? -1.118 -13.288 -9.300 1.00 51.42 78 MET A O 7
ATOM 10893 N N . ASP A 1 79 ? -2.700 -13.209 -7.705 1.00 24.34 79 ASP A N 7
ATOM 10894 C CA . ASP A 1 79 ? -3.688 -13.957 -8.477 1.00 3.53 79 ASP A CA 7
ATOM 10895 C C . ASP A 1 79 ? -4.095 -13.183 -9.730 1.00 51.11 79 ASP A C 7
ATOM 10896 O O . ASP A 1 79 ? -4.361 -13.770 -10.783 1.00 52.42 79 ASP A O 7
ATOM 10905 N N . ILE A 1 80 ? -4.129 -11.862 -9.613 1.00 21.55 80 ILE A N 7
ATOM 10906 C CA . ILE A 1 80 ? -4.452 -10.997 -10.742 1.00 62.14 80 ILE A CA 7
ATOM 10907 C C . ILE A 1 80 ? -3.341 -11.036 -11.790 1.00 74.12 80 ILE A C 7
ATOM 10908 O O . ILE A 1 80 ? -3.609 -11.195 -12.984 1.00 42.20 80 ILE A O 7
ATOM 10924 N N . LEU A 1 81 ? -2.097 -10.901 -11.342 1.00 70.42 81 LEU A N 7
ATOM 10925 C CA . LEU A 1 81 ? -0.946 -10.967 -12.240 1.00 51.34 81 LEU A CA 7
ATOM 10926 C C . LEU A 1 81 ? -0.836 -12.350 -12.863 1.00 13.45 81 LEU A C 7
ATOM 10927 O O . LEU A 1 81 ? -0.453 -12.493 -14.021 1.00 70.54 81 LEU A O 7
ATOM 10943 N N . ASN A 1 82 ? -1.181 -13.365 -12.080 1.00 70.14 82 ASN A N 7
ATOM 10944 C CA . ASN A 1 82 ? -1.222 -14.739 -12.563 1.00 1.01 82 ASN A CA 7
ATOM 10945 C C . ASN A 1 82 ? -2.211 -14.859 -13.723 1.00 23.33 82 ASN A C 7
ATOM 10946 O O . ASN A 1 82 ? -2.004 -15.629 -14.661 1.00 42.13 82 ASN A O 7
ATOM 10957 N N . PHE A 1 83 ? -3.281 -14.078 -13.648 1.00 42.13 83 PHE A N 7
ATOM 10958 C CA . PHE A 1 83 ? -4.292 -14.050 -14.696 1.00 53.23 83 PHE A CA 7
ATOM 10959 C C . PHE A 1 83 ? -3.803 -13.268 -15.914 1.00 2.43 83 PHE A C 7
ATOM 10960 O O . PHE A 1 83 ? -3.898 -13.750 -17.043 1.00 44.35 83 PHE A O 7
ATOM 10977 N N . TYR A 1 84 ? -3.289 -12.063 -15.681 1.00 52.12 84 TYR A N 7
ATOM 10978 C CA . TYR A 1 84 ? -2.819 -11.207 -16.768 1.00 60.02 84 TYR A CA 7
ATOM 10979 C C . TYR A 1 84 ? -1.560 -11.765 -17.417 1.00 52.12 84 TYR A C 7
ATOM 10980 O O . TYR A 1 84 ? -1.607 -12.335 -18.511 1.00 34.12 84 TYR A O 7
ATOM 10998 N N . ASN A 1 85 ? -0.439 -11.603 -16.734 1.00 50.15 85 ASN A N 7
ATOM 10999 C CA . ASN A 1 85 ? 0.856 -11.952 -17.290 1.00 21.15 85 ASN A CA 7
ATOM 11000 C C . ASN A 1 85 ? 1.763 -12.582 -16.241 1.00 64.05 85 ASN A C 7
ATOM 11001 O O . ASN A 1 85 ? 2.382 -11.899 -15.425 1.00 5.00 85 ASN A O 7
ATOM 11012 N N . LYS A 1 86 ? 1.845 -13.903 -16.272 1.00 71.11 86 LYS A N 7
ATOM 11013 C CA . LYS A 1 86 ? 2.686 -14.636 -15.334 1.00 1.31 86 LYS A CA 7
ATOM 11014 C C . LYS A 1 86 ? 4.135 -14.639 -15.808 1.00 24.43 86 LYS A C 7
ATOM 11015 O O . LYS A 1 86 ? 4.992 -15.298 -15.219 1.00 5.44 86 LYS A O 7
ATOM 11034 N N . ASP A 1 87 ? 4.403 -13.867 -16.853 1.00 44.33 87 ASP A N 7
ATOM 11035 C CA . ASP A 1 87 ? 5.743 -13.776 -17.418 1.00 30.50 87 ASP A CA 7
ATOM 11036 C C . ASP A 1 87 ? 6.587 -12.839 -16.570 1.00 12.31 87 ASP A C 7
ATOM 11037 O O . ASP A 1 87 ? 7.812 -12.926 -16.554 1.00 2.43 87 ASP A O 7
ATOM 11046 N N . MET A 1 88 ? 5.905 -11.940 -15.869 1.00 4.12 88 MET A N 7
ATOM 11047 C CA . MET A 1 88 ? 6.544 -11.082 -14.879 1.00 33.22 88 MET A CA 7
ATOM 11048 C C . MET A 1 88 ? 6.238 -11.587 -13.472 1.00 3.52 88 MET A C 7
ATOM 11049 O O . MET A 1 88 ? 6.942 -11.270 -12.513 1.00 71.21 88 MET A O 7
ATOM 11063 N N . TYR A 1 89 ? 5.180 -12.386 -13.362 1.00 2.12 89 TYR A N 7
ATOM 11064 C CA . TYR A 1 89 ? 4.717 -12.883 -12.077 1.00 70.25 89 TYR A CA 7
ATOM 11065 C C . TYR A 1 89 ? 5.643 -13.973 -11.534 1.00 62.05 89 TYR A C 7
ATOM 11066 O O . TYR A 1 89 ? 5.823 -14.091 -10.322 1.00 33.10 89 TYR A O 7
ATOM 11084 N N . ASN A 1 90 ? 6.249 -14.746 -12.434 1.00 72.31 90 ASN A N 7
ATOM 11085 C CA . ASN A 1 90 ? 7.140 -15.840 -12.032 1.00 42.33 90 ASN A CA 7
ATOM 11086 C C . ASN A 1 90 ? 8.399 -15.321 -11.341 1.00 61.43 90 ASN A C 7
ATOM 11087 O O . ASN A 1 90 ? 9.081 -16.068 -10.640 1.00 53.43 90 ASN A O 7
ATOM 11098 N N . GLN A 1 91 ? 8.711 -14.051 -11.554 1.00 31.21 91 GLN A N 7
ATOM 11099 C CA . GLN A 1 91 ? 9.856 -13.425 -10.903 1.00 51.32 91 GLN A CA 7
ATOM 11100 C C . GLN A 1 91 ? 9.479 -12.948 -9.508 1.00 41.02 91 GLN A C 7
ATOM 11101 O O . GLN A 1 91 ? 10.265 -13.061 -8.568 1.00 14.42 91 GLN A O 7
ATOM 11115 N N . LEU A 1 92 ? 8.264 -12.433 -9.383 1.00 52.35 92 LEU A N 7
ATOM 11116 C CA . LEU A 1 92 ? 7.800 -11.847 -8.133 1.00 4.44 92 LEU A CA 7
ATOM 11117 C C . LEU A 1 92 ? 7.553 -12.920 -7.084 1.00 52.12 92 LEU A C 7
ATOM 11118 O O . LEU A 1 92 ? 8.220 -12.961 -6.050 1.00 64.34 92 LEU A O 7
ATOM 11134 N N . GLU A 1 93 ? 6.599 -13.791 -7.353 1.00 53.10 93 GLU A N 7
ATOM 11135 C CA . GLU A 1 93 ? 6.315 -14.896 -6.457 1.00 2.21 93 GLU A CA 7
ATOM 11136 C C . GLU A 1 93 ? 7.053 -16.131 -6.962 1.00 21.13 93 GLU A C 7
ATOM 11137 O O . GLU A 1 93 ? 6.453 -17.124 -7.374 1.00 22.02 93 GLU A O 7
ATOM 11149 N N . HIS A 1 94 ? 8.376 -16.036 -6.951 1.00 55.12 94 HIS A N 7
ATOM 11150 C CA . HIS A 1 94 ? 9.233 -17.053 -7.543 1.00 52.02 94 HIS A CA 7
ATOM 11151 C C . HIS A 1 94 ? 9.337 -18.284 -6.647 1.00 13.42 94 HIS A C 7
ATOM 11152 O O . HIS A 1 94 ? 10.159 -18.331 -5.734 1.00 72.32 94 HIS A O 7
ATOM 11167 N N . HIS A 1 95 ? 8.482 -19.267 -6.901 1.00 13.14 95 HIS A N 7
ATOM 11168 C CA . HIS A 1 95 ? 8.521 -20.526 -6.164 1.00 25.22 95 HIS A CA 7
ATOM 11169 C C . HIS A 1 95 ? 8.438 -21.702 -7.124 1.00 10.51 95 HIS A C 7
ATOM 11170 O O . HIS A 1 95 ? 7.425 -21.890 -7.800 1.00 32.34 95 HIS A O 7
ATOM 11185 N N . HIS A 1 96 ? 9.511 -22.469 -7.206 1.00 73.40 96 HIS A N 7
ATOM 11186 C CA . HIS A 1 96 ? 9.536 -23.677 -8.020 1.00 53.15 96 HIS A CA 7
ATOM 11187 C C . HIS A 1 96 ? 10.334 -24.760 -7.313 1.00 11.33 96 HIS A C 7
ATOM 11188 O O . HIS A 1 96 ? 11.517 -24.962 -7.593 1.00 53.42 96 HIS A O 7
ATOM 11203 N N . HIS A 1 97 ? 9.689 -25.435 -6.371 1.00 20.34 97 HIS A N 7
ATOM 11204 C CA . HIS A 1 97 ? 10.353 -26.461 -5.574 1.00 65.22 97 HIS A CA 7
ATOM 11205 C C . HIS A 1 97 ? 10.480 -27.752 -6.375 1.00 51.01 97 HIS A C 7
ATOM 11206 O O . HIS A 1 97 ? 9.511 -28.228 -6.963 1.00 62.33 97 HIS A O 7
ATOM 11221 N N . HIS A 1 98 ? 11.678 -28.308 -6.408 1.00 44.31 98 HIS A N 7
ATOM 11222 C CA . HIS A 1 98 ? 11.938 -29.492 -7.214 1.00 5.54 98 HIS A CA 7
ATOM 11223 C C . HIS A 1 98 ? 11.674 -30.769 -6.430 1.00 35.51 98 HIS A C 7
ATOM 11224 O O . HIS A 1 98 ? 11.348 -31.805 -7.009 1.00 31.33 98 HIS A O 7
ATOM 11239 N N . HIS A 1 99 ? 11.804 -30.697 -5.115 1.00 0.41 99 HIS A N 7
ATOM 11240 C CA . HIS A 1 99 ? 11.559 -31.857 -4.266 1.00 3.11 99 HIS A CA 7
ATOM 11241 C C . HIS A 1 99 ? 10.255 -31.697 -3.499 1.00 53.20 99 HIS A C 7
ATOM 11242 O O . HIS A 1 99 ? 9.596 -30.659 -3.597 1.00 40.00 99 HIS A O 7
ATOM 11257 N N . MET A 1 1 ? -4.821 12.590 15.341 1.00 12.41 1 MET A N 8
ATOM 11258 C CA . MET A 1 1 ? -3.838 11.538 14.986 1.00 14.32 1 MET A CA 8
ATOM 11259 C C . MET A 1 1 ? -4.399 10.664 13.871 1.00 73.22 1 MET A C 8
ATOM 11260 O O . MET A 1 1 ? -4.139 9.463 13.812 1.00 34.03 1 MET A O 8
ATOM 11276 N N . ASP A 1 2 ? -5.159 11.277 12.972 1.00 72.31 2 ASP A N 8
ATOM 11277 C CA . ASP A 1 2 ? -5.829 10.543 11.914 1.00 50.23 2 ASP A CA 8
ATOM 11278 C C . ASP A 1 2 ? -5.443 11.088 10.544 1.00 21.42 2 ASP A C 8
ATOM 11279 O O . ASP A 1 2 ? -6.272 11.180 9.644 1.00 74.32 2 ASP A O 8
ATOM 11288 N N . GLN A 1 3 ? -4.168 11.427 10.374 1.00 34.52 3 GLN A N 8
ATOM 11289 C CA . GLN A 1 3 ? -3.672 11.861 9.069 1.00 30.42 3 GLN A CA 8
ATOM 11290 C C . GLN A 1 3 ? -3.806 10.732 8.048 1.00 74.20 3 GLN A C 8
ATOM 11291 O O . GLN A 1 3 ? -3.911 10.969 6.848 1.00 15.10 3 GLN A O 8
ATOM 11305 N N . LEU A 1 4 ? -3.809 9.500 8.542 1.00 4.30 4 LEU A N 8
ATOM 11306 C CA . LEU A 1 4 ? -3.995 8.330 7.697 1.00 61.31 4 LEU A CA 8
ATOM 11307 C C . LEU A 1 4 ? -5.412 8.299 7.137 1.00 40.32 4 LEU A C 8
ATOM 11308 O O . LEU A 1 4 ? -5.655 7.746 6.064 1.00 11.23 4 LEU A O 8
ATOM 11324 N N . LYS A 1 5 ? -6.342 8.903 7.869 1.00 14.14 5 LYS A N 8
ATOM 11325 C CA . LYS A 1 5 ? -7.708 9.065 7.391 1.00 23.44 5 LYS A CA 8
ATOM 11326 C C . LYS A 1 5 ? -7.716 10.086 6.266 1.00 62.01 5 LYS A C 8
ATOM 11327 O O . LYS A 1 5 ? -8.392 9.913 5.260 1.00 30.43 5 LYS A O 8
ATOM 11346 N N . THR A 1 6 ? -6.937 11.148 6.455 1.00 4.43 6 THR A N 8
ATOM 11347 C CA . THR A 1 6 ? -6.733 12.159 5.430 1.00 3.12 6 THR A CA 8
ATOM 11348 C C . THR A 1 6 ? -6.253 11.511 4.135 1.00 13.11 6 THR A C 8
ATOM 11349 O O . THR A 1 6 ? -6.767 11.791 3.050 1.00 15.24 6 THR A O 8
ATOM 11360 N N . ILE A 1 7 ? -5.269 10.633 4.275 1.00 14.04 7 ILE A N 8
ATOM 11361 C CA . ILE A 1 7 ? -4.733 9.874 3.157 1.00 11.33 7 ILE A CA 8
ATOM 11362 C C . ILE A 1 7 ? -5.825 9.036 2.500 1.00 51.11 7 ILE A C 8
ATOM 11363 O O . ILE A 1 7 ? -5.930 8.992 1.275 1.00 42.14 7 ILE A O 8
ATOM 11379 N N . LYS A 1 8 ? -6.657 8.401 3.318 1.00 20.52 8 LYS A N 8
ATOM 11380 C CA . LYS A 1 8 ? -7.784 7.628 2.808 1.00 74.03 8 LYS A CA 8
ATOM 11381 C C . LYS A 1 8 ? -8.740 8.530 2.028 1.00 21.10 8 LYS A C 8
ATOM 11382 O O . LYS A 1 8 ? -9.152 8.190 0.918 1.00 0.24 8 LYS A O 8
ATOM 11401 N N . GLU A 1 9 ? -9.064 9.691 2.603 1.00 22.11 9 GLU A N 8
ATOM 11402 C CA . GLU A 1 9 ? -9.932 10.669 1.945 1.00 33.33 9 GLU A CA 8
ATOM 11403 C C . GLU A 1 9 ? -9.356 11.070 0.588 1.00 30.15 9 GLU A C 8
ATOM 11404 O O . GLU A 1 9 ? -10.090 11.262 -0.383 1.00 63.24 9 GLU A O 8
ATOM 11416 N N . LEU A 1 10 ? -8.037 11.201 0.533 1.00 43.35 10 LEU A N 8
ATOM 11417 C CA . LEU A 1 10 ? -7.350 11.599 -0.690 1.00 42.21 10 LEU A CA 8
ATOM 11418 C C . LEU A 1 10 ? -7.411 10.488 -1.736 1.00 52.21 10 LEU A C 8
ATOM 11419 O O . LEU A 1 10 ? -7.771 10.733 -2.885 1.00 3.40 10 LEU A O 8
ATOM 11435 N N . ILE A 1 11 ? -7.083 9.269 -1.325 1.00 53.24 11 ILE A N 8
ATOM 11436 C CA . ILE A 1 11 ? -7.129 8.114 -2.216 1.00 75.32 11 ILE A CA 8
ATOM 11437 C C . ILE A 1 11 ? -8.534 7.932 -2.788 1.00 63.32 11 ILE A C 8
ATOM 11438 O O . ILE A 1 11 ? -8.702 7.622 -3.970 1.00 24.42 11 ILE A O 8
ATOM 11454 N N . ASN A 1 12 ? -9.537 8.155 -1.947 1.00 22.44 12 ASN A N 8
ATOM 11455 C CA . ASN A 1 12 ? -10.933 8.033 -2.358 1.00 32.12 12 ASN A CA 8
ATOM 11456 C C . ASN A 1 12 ? -11.296 9.077 -3.409 1.00 20.23 12 ASN A C 8
ATOM 11457 O O . ASN A 1 12 ? -11.884 8.750 -4.441 1.00 13.43 12 ASN A O 8
ATOM 11468 N N . GLN A 1 13 ? -10.921 10.332 -3.162 1.00 13.24 13 GLN A N 8
ATOM 11469 C CA . GLN A 1 13 ? -11.291 11.426 -4.059 1.00 54.11 13 GLN A CA 8
ATOM 11470 C C . GLN A 1 13 ? -10.432 11.431 -5.323 1.00 10.20 13 GLN A C 8
ATOM 11471 O O . GLN A 1 13 ? -10.722 12.155 -6.273 1.00 13.24 13 GLN A O 8
ATOM 11485 N N . GLY A 1 14 ? -9.371 10.635 -5.325 1.00 64.52 14 GLY A N 8
ATOM 11486 C CA . GLY A 1 14 ? -8.551 10.499 -6.515 1.00 34.21 14 GLY A CA 8
ATOM 11487 C C . GLY A 1 14 ? -7.247 11.262 -6.423 1.00 11.02 14 GLY A C 8
ATOM 11488 O O . GLY A 1 14 ? -6.488 11.324 -7.394 1.00 54.30 14 GLY A O 8
ATOM 11492 N N . ASP A 1 15 ? -6.981 11.841 -5.261 1.00 5.53 15 ASP A N 8
ATOM 11493 C CA . ASP A 1 15 ? -5.741 12.576 -5.047 1.00 12.40 15 ASP A CA 8
ATOM 11494 C C . ASP A 1 15 ? -4.678 11.636 -4.490 1.00 73.34 15 ASP A C 8
ATOM 11495 O O . ASP A 1 15 ? -4.354 11.654 -3.297 1.00 1.14 15 ASP A O 8
ATOM 11504 N N . ILE A 1 16 ? -4.153 10.802 -5.373 1.00 22.31 16 ILE A N 8
ATOM 11505 C CA . ILE A 1 16 ? -3.234 9.744 -4.991 1.00 63.23 16 ILE A CA 8
ATOM 11506 C C . ILE A 1 16 ? -1.887 10.299 -4.532 1.00 62.35 16 ILE A C 8
ATOM 11507 O O . ILE A 1 16 ? -1.347 9.864 -3.519 1.00 1.14 16 ILE A O 8
ATOM 11523 N N . GLU A 1 17 ? -1.361 11.277 -5.259 1.00 13.52 17 GLU A N 8
ATOM 11524 C CA . GLU A 1 17 ? -0.024 11.793 -4.984 1.00 31.32 17 GLU A CA 8
ATOM 11525 C C . GLU A 1 17 ? 0.039 12.505 -3.636 1.00 43.43 17 GLU A C 8
ATOM 11526 O O . GLU A 1 17 ? 1.043 12.406 -2.926 1.00 64.54 17 GLU A O 8
ATOM 11538 N N . ASN A 1 18 ? -1.024 13.213 -3.275 1.00 32.11 18 ASN A N 8
ATOM 11539 C CA . ASN A 1 18 ? -1.091 13.851 -1.963 1.00 21.33 18 ASN A CA 8
ATOM 11540 C C . ASN A 1 18 ? -1.189 12.798 -0.872 1.00 51.21 18 ASN A C 8
ATOM 11541 O O . ASN A 1 18 ? -0.603 12.947 0.200 1.00 31.01 18 ASN A O 8
ATOM 11552 N N . ALA A 1 19 ? -1.921 11.730 -1.156 1.00 14.03 19 ALA A N 8
ATOM 11553 C CA . ALA A 1 19 ? -2.010 10.603 -0.240 1.00 61.43 19 ALA A CA 8
ATOM 11554 C C . ALA A 1 19 ? -0.638 9.966 -0.032 1.00 21.44 19 ALA A C 8
ATOM 11555 O O . ALA A 1 19 ? -0.210 9.739 1.099 1.00 51.41 19 ALA A O 8
ATOM 11562 N N . LEU A 1 20 ? 0.054 9.707 -1.137 1.00 3.33 20 LEU A N 8
ATOM 11563 C CA . LEU A 1 20 ? 1.347 9.025 -1.114 1.00 42.14 20 LEU A CA 8
ATOM 11564 C C . LEU A 1 20 ? 2.399 9.808 -0.335 1.00 12.01 20 LEU A C 8
ATOM 11565 O O . LEU A 1 20 ? 3.115 9.239 0.487 1.00 50.12 20 LEU A O 8
ATOM 11581 N N . GLN A 1 21 ? 2.492 11.109 -0.580 1.00 53.44 21 GLN A N 8
ATOM 11582 C CA . GLN A 1 21 ? 3.506 11.929 0.078 1.00 74.04 21 GLN A CA 8
ATOM 11583 C C . GLN A 1 21 ? 3.219 12.055 1.572 1.00 43.41 21 GLN A C 8
ATOM 11584 O O . GLN A 1 21 ? 4.139 12.142 2.387 1.00 13.03 21 GLN A O 8
ATOM 11598 N N . ALA A 1 22 ? 1.939 12.054 1.930 1.00 52.43 22 ALA A N 8
ATOM 11599 C CA . ALA A 1 22 ? 1.542 12.067 3.331 1.00 71.44 22 ALA A CA 8
ATOM 11600 C C . ALA A 1 22 ? 1.890 10.734 3.988 1.00 2.30 22 ALA A C 8
ATOM 11601 O O . ALA A 1 22 ? 2.211 10.674 5.176 1.00 41.45 22 ALA A O 8
ATOM 11608 N N . LEU A 1 23 ? 1.821 9.669 3.202 1.00 60.34 23 LEU A N 8
ATOM 11609 C CA . LEU A 1 23 ? 2.235 8.349 3.655 1.00 65.41 23 LEU A CA 8
ATOM 11610 C C . LEU A 1 23 ? 3.731 8.330 3.932 1.00 0.12 23 LEU A C 8
ATOM 11611 O O . LEU A 1 23 ? 4.165 7.842 4.970 1.00 4.14 23 LEU A O 8
ATOM 11627 N N . GLU A 1 24 ? 4.512 8.883 3.002 1.00 5.50 24 GLU A N 8
ATOM 11628 C CA . GLU A 1 24 ? 5.963 8.977 3.164 1.00 1.12 24 GLU A CA 8
ATOM 11629 C C . GLU A 1 24 ? 6.311 9.754 4.429 1.00 55.22 24 GLU A C 8
ATOM 11630 O O . GLU A 1 24 ? 7.250 9.413 5.146 1.00 44.21 24 GLU A O 8
ATOM 11642 N N . GLU A 1 25 ? 5.538 10.799 4.691 1.00 14.25 25 GLU A N 8
ATOM 11643 C CA . GLU A 1 25 ? 5.686 11.592 5.899 1.00 41.13 25 GLU A CA 8
ATOM 11644 C C . GLU A 1 25 ? 5.467 10.724 7.136 1.00 73.41 25 GLU A C 8
ATOM 11645 O O . GLU A 1 25 ? 6.243 10.768 8.093 1.00 2.53 25 GLU A O 8
ATOM 11657 N N . PHE A 1 26 ? 4.416 9.914 7.094 1.00 63.22 26 PHE A N 8
ATOM 11658 C CA . PHE A 1 26 ? 4.053 9.062 8.218 1.00 75.22 26 PHE A CA 8
ATOM 11659 C C . PHE A 1 26 ? 5.095 7.963 8.423 1.00 12.34 26 PHE A C 8
ATOM 11660 O O . PHE A 1 26 ? 5.321 7.514 9.548 1.00 31.51 26 PHE A O 8
ATOM 11677 N N . LEU A 1 27 ? 5.741 7.553 7.331 1.00 4.45 27 LEU A N 8
ATOM 11678 C CA . LEU A 1 27 ? 6.794 6.538 7.385 1.00 62.13 27 LEU A CA 8
ATOM 11679 C C . LEU A 1 27 ? 7.949 7.008 8.263 1.00 3.55 27 LEU A C 8
ATOM 11680 O O . LEU A 1 27 ? 8.741 6.206 8.758 1.00 62.51 27 LEU A O 8
ATOM 11696 N N . GLN A 1 28 ? 8.048 8.319 8.435 1.00 74.15 28 GLN A N 8
ATOM 11697 C CA . GLN A 1 28 ? 9.113 8.912 9.226 1.00 55.32 28 GLN A CA 8
ATOM 11698 C C . GLN A 1 28 ? 8.696 9.073 10.683 1.00 61.21 28 GLN A C 8
ATOM 11699 O O . GLN A 1 28 ? 9.468 8.776 11.592 1.00 33.01 28 GLN A O 8
ATOM 11713 N N . THR A 1 29 ? 7.465 9.521 10.901 1.00 24.53 29 THR A N 8
ATOM 11714 C CA . THR A 1 29 ? 7.006 9.850 12.244 1.00 25.32 29 THR A CA 8
ATOM 11715 C C . THR A 1 29 ? 6.606 8.601 13.036 1.00 72.33 29 THR A C 8
ATOM 11716 O O . THR A 1 29 ? 6.810 8.542 14.248 1.00 54.50 29 THR A O 8
ATOM 11727 N N . GLU A 1 30 ? 6.051 7.604 12.358 1.00 1.32 30 GLU A N 8
ATOM 11728 C CA . GLU A 1 30 ? 5.623 6.378 13.018 1.00 35.21 30 GLU A CA 8
ATOM 11729 C C . GLU A 1 30 ? 6.056 5.155 12.223 1.00 52.24 30 GLU A C 8
ATOM 11730 O O . GLU A 1 30 ? 5.349 4.705 11.322 1.00 20.32 30 GLU A O 8
ATOM 11742 N N . PRO A 1 31 ? 7.238 4.611 12.535 1.00 2.32 31 PRO A N 8
ATOM 11743 C CA . PRO A 1 31 ? 7.751 3.410 11.873 1.00 61.11 31 PRO A CA 8
ATOM 11744 C C . PRO A 1 31 ? 6.866 2.192 12.129 1.00 43.14 31 PRO A C 8
ATOM 11745 O O . PRO A 1 31 ? 6.767 1.293 11.294 1.00 34.04 31 PRO A O 8
ATOM 11756 N N . VAL A 1 32 ? 6.206 2.184 13.275 1.00 41.02 32 VAL A N 8
ATOM 11757 C CA . VAL A 1 32 ? 5.282 1.111 13.621 1.00 23.43 32 VAL A CA 8
ATOM 11758 C C . VAL A 1 32 ? 3.980 1.252 12.829 1.00 23.34 32 VAL A C 8
ATOM 11759 O O . VAL A 1 32 ? 3.311 0.265 12.508 1.00 54.34 32 VAL A O 8
ATOM 11772 N N . GLY A 1 33 ? 3.652 2.487 12.471 1.00 2.11 33 GLY A N 8
ATOM 11773 C CA . GLY A 1 33 ? 2.427 2.750 11.745 1.00 4.55 33 GLY A CA 8
ATOM 11774 C C . GLY A 1 33 ? 2.609 2.612 10.249 1.00 12.24 33 GLY A C 8
ATOM 11775 O O . GLY A 1 33 ? 1.661 2.786 9.482 1.00 50.22 33 GLY A O 8
ATOM 11779 N N . LYS A 1 34 ? 3.828 2.289 9.826 1.00 11.12 34 LYS A N 8
ATOM 11780 C CA . LYS A 1 34 ? 4.122 2.115 8.407 1.00 54.03 34 LYS A CA 8
ATOM 11781 C C . LYS A 1 34 ? 3.336 0.941 7.831 1.00 52.14 34 LYS A C 8
ATOM 11782 O O . LYS A 1 34 ? 3.135 0.856 6.624 1.00 70.42 34 LYS A O 8
ATOM 11801 N N . ASP A 1 35 ? 2.890 0.043 8.705 1.00 61.03 35 ASP A N 8
ATOM 11802 C CA . ASP A 1 35 ? 1.994 -1.045 8.313 1.00 22.34 35 ASP A CA 8
ATOM 11803 C C . ASP A 1 35 ? 0.721 -0.483 7.675 1.00 31.32 35 ASP A C 8
ATOM 11804 O O . ASP A 1 35 ? 0.309 -0.917 6.602 1.00 61.11 35 ASP A O 8
ATOM 11813 N N . GLU A 1 36 ? 0.129 0.507 8.335 1.00 40.21 36 GLU A N 8
ATOM 11814 C CA . GLU A 1 36 ? -1.055 1.187 7.821 1.00 71.23 36 GLU A CA 8
ATOM 11815 C C . GLU A 1 36 ? -0.696 2.004 6.583 1.00 34.53 36 GLU A C 8
ATOM 11816 O O . GLU A 1 36 ? -1.413 2.000 5.582 1.00 71.11 36 GLU A O 8
ATOM 11828 N N . ALA A 1 37 ? 0.433 2.693 6.663 1.00 3.11 37 ALA A N 8
ATOM 11829 C CA . ALA A 1 37 ? 0.874 3.585 5.598 1.00 31.33 37 ALA A CA 8
ATOM 11830 C C . ALA A 1 37 ? 1.172 2.828 4.301 1.00 11.11 37 ALA A C 8
ATOM 11831 O O . ALA A 1 37 ? 0.729 3.231 3.225 1.00 62.35 37 ALA A O 8
ATOM 11838 N N . TYR A 1 38 ? 1.908 1.729 4.403 1.00 32.15 38 TYR A N 8
ATOM 11839 C CA . TYR A 1 38 ? 2.253 0.938 3.225 1.00 33.42 38 TYR A CA 8
ATOM 11840 C C . TYR A 1 38 ? 1.030 0.221 2.671 1.00 64.21 38 TYR A C 8
ATOM 11841 O O . TYR A 1 38 ? 0.937 -0.024 1.468 1.00 3.34 38 TYR A O 8
ATOM 11859 N N . TYR A 1 39 ? 0.091 -0.106 3.546 1.00 73.33 39 TYR A N 8
ATOM 11860 C CA . TYR A 1 39 ? -1.169 -0.688 3.118 1.00 32.53 39 TYR A CA 8
ATOM 11861 C C . TYR A 1 39 ? -1.925 0.299 2.230 1.00 53.22 39 TYR A C 8
ATOM 11862 O O . TYR A 1 39 ? -2.444 -0.066 1.173 1.00 50.53 39 TYR A O 8
ATOM 11880 N N . LEU A 1 40 ? -1.958 1.556 2.658 1.00 44.14 40 LEU A N 8
ATOM 11881 C CA . LEU A 1 40 ? -2.605 2.610 1.890 1.00 62.13 40 LEU A CA 8
ATOM 11882 C C . LEU A 1 40 ? -1.848 2.870 0.590 1.00 42.44 40 LEU A C 8
ATOM 11883 O O . LEU A 1 40 ? -2.457 3.127 -0.449 1.00 11.50 40 LEU A O 8
ATOM 11899 N N . MET A 1 41 ? -0.520 2.792 0.658 1.00 34.03 41 MET A N 8
ATOM 11900 C CA . MET A 1 41 ? 0.332 2.907 -0.525 1.00 41.21 41 MET A CA 8
ATOM 11901 C C . MET A 1 41 ? -0.094 1.914 -1.595 1.00 11.40 41 MET A C 8
ATOM 11902 O O . MET A 1 41 ? -0.336 2.286 -2.747 1.00 34.45 41 MET A O 8
ATOM 11916 N N . GLY A 1 42 ? -0.186 0.646 -1.199 1.00 74.02 42 GLY A N 8
ATOM 11917 C CA . GLY A 1 42 ? -0.581 -0.400 -2.119 1.00 0.13 42 GLY A CA 8
ATOM 11918 C C . GLY A 1 42 ? -1.945 -0.148 -2.726 1.00 71.12 42 GLY A C 8
ATOM 11919 O O . GLY A 1 42 ? -2.164 -0.418 -3.905 1.00 14.35 42 GLY A O 8
ATOM 11923 N N . ASN A 1 43 ? -2.860 0.374 -1.917 1.00 30.04 43 ASN A N 8
ATOM 11924 C CA . ASN A 1 43 ? -4.208 0.689 -2.383 1.00 12.42 43 ASN A CA 8
ATOM 11925 C C . ASN A 1 43 ? -4.175 1.795 -3.427 1.00 52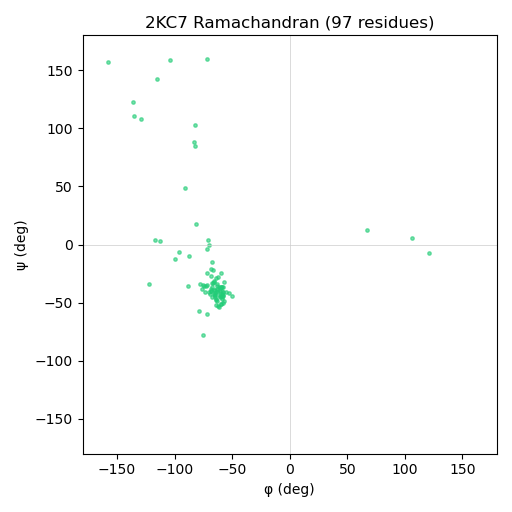.12 43 ASN A C 8
ATOM 11926 O O . ASN A 1 43 ? -4.865 1.719 -4.442 1.00 23.21 43 ASN A O 8
ATOM 11937 N N . ALA A 1 44 ? -3.366 2.817 -3.173 1.00 41.25 44 ALA A N 8
ATOM 11938 C CA . ALA A 1 44 ? -3.255 3.950 -4.082 1.00 35.45 44 ALA A CA 8
ATOM 11939 C C . ALA A 1 44 ? -2.665 3.520 -5.419 1.00 35.13 44 ALA A C 8
ATOM 11940 O O . ALA A 1 44 ? -3.211 3.837 -6.477 1.00 74.24 44 ALA A O 8
ATOM 11947 N N . TYR A 1 45 ? -1.559 2.786 -5.371 1.00 20.40 45 TYR A N 8
ATOM 11948 C CA . TYR A 1 45 ? -0.904 2.325 -6.592 1.00 31.21 45 TYR A CA 8
ATOM 11949 C C . TYR A 1 45 ? -1.755 1.304 -7.346 1.00 34.10 45 TYR A C 8
ATOM 11950 O O . TYR A 1 45 ? -1.758 1.281 -8.578 1.00 61.41 45 TYR A O 8
ATOM 11968 N N . ARG A 1 46 ? -2.488 0.473 -6.612 1.00 70.21 46 ARG A N 8
ATOM 11969 C CA . ARG A 1 46 ? -3.415 -0.470 -7.232 1.00 73.33 46 ARG A CA 8
ATOM 11970 C C . ARG A 1 46 ? -4.557 0.277 -7.917 1.00 11.14 46 ARG A C 8
ATOM 11971 O O . ARG A 1 46 ? -5.023 -0.127 -8.985 1.00 20.12 46 ARG A O 8
ATOM 11992 N N . LYS A 1 47 ? -4.987 1.373 -7.306 1.00 64.21 47 LYS A N 8
ATOM 11993 C CA . LYS A 1 47 ? -6.027 2.211 -7.869 1.00 62.45 47 LYS A CA 8
ATOM 11994 C C . LYS A 1 47 ? -5.527 2.886 -9.145 1.00 34.33 47 LYS A C 8
ATOM 11995 O O . LYS A 1 47 ? -6.271 3.024 -10.118 1.00 23.22 47 LYS A O 8
ATOM 12014 N N . LEU A 1 48 ? -4.257 3.293 -9.134 1.00 41.34 48 LEU A N 8
ATOM 12015 C CA . LEU A 1 48 ? -3.614 3.847 -10.324 1.00 75.40 48 LEU A CA 8
ATOM 12016 C C . LEU A 1 48 ? -3.502 2.787 -11.415 1.00 42.31 48 LEU A C 8
ATOM 12017 O O . LEU A 1 48 ? -3.661 3.079 -12.601 1.00 1.12 48 LEU A O 8
ATOM 12033 N N . GLY A 1 49 ? -3.221 1.560 -11.004 1.00 72.31 49 GLY A N 8
ATOM 12034 C CA . GLY A 1 49 ? -3.156 0.462 -11.943 1.00 44.31 49 GLY A CA 8
ATOM 12035 C C . GLY A 1 49 ? -1.766 -0.120 -12.082 1.00 30.14 49 GLY A C 8
ATOM 12036 O O . GLY A 1 49 ? -1.445 -0.727 -13.101 1.00 54.21 49 GLY A O 8
ATOM 12040 N N . ASP A 1 50 ? -0.931 0.057 -11.069 1.00 54.42 50 ASP A N 8
ATOM 12041 C CA . ASP A 1 50 ? 0.407 -0.513 -11.098 1.00 35.15 50 ASP A CA 8
ATOM 12042 C C . ASP A 1 50 ? 0.518 -1.627 -10.073 1.00 44.23 50 ASP A C 8
ATOM 12043 O O . ASP A 1 50 ? 0.346 -1.403 -8.873 1.00 64.54 50 ASP A O 8
ATOM 12052 N N . TRP A 1 51 ? 0.805 -2.827 -10.547 1.00 63.21 51 TRP A N 8
ATOM 12053 C CA . TRP A 1 51 ? 0.804 -4.001 -9.692 1.00 70.21 51 TRP A CA 8
ATOM 12054 C C . TRP A 1 51 ? 2.125 -4.165 -8.956 1.00 74.11 51 TRP A C 8
ATOM 12055 O O . TRP A 1 51 ? 2.143 -4.577 -7.800 1.00 4.21 51 TRP A O 8
ATOM 12076 N N . GLN A 1 52 ? 3.227 -3.824 -9.613 1.00 43.50 52 GLN A N 8
ATOM 12077 C CA . GLN A 1 52 ? 4.540 -3.998 -9.008 1.00 61.25 52 GLN A CA 8
ATOM 12078 C C . GLN A 1 52 ? 4.714 -3.031 -7.841 1.00 30.00 52 GLN A C 8
ATOM 12079 O O . GLN A 1 52 ? 5.254 -3.399 -6.794 1.00 14.00 52 GLN A O 8
ATOM 12093 N N . LYS A 1 53 ? 4.237 -1.801 -8.017 1.00 40.25 53 LYS A N 8
ATOM 12094 C CA . LYS A 1 53 ? 4.238 -0.823 -6.939 1.00 35.51 53 LYS A CA 8
ATOM 12095 C C . LYS A 1 53 ? 3.356 -1.291 -5.792 1.00 32.03 53 LYS A C 8
ATOM 12096 O O . LYS A 1 53 ? 3.735 -1.184 -4.627 1.00 3.51 53 LYS A O 8
ATOM 12115 N N . ALA A 1 54 ? 2.188 -1.823 -6.123 1.00 71.55 54 ALA A N 8
ATOM 12116 C CA . ALA A 1 54 ? 1.278 -2.337 -5.112 1.00 33.13 54 ALA A CA 8
ATOM 12117 C C . ALA A 1 54 ? 1.912 -3.499 -4.353 1.00 61.33 54 ALA A C 8
ATOM 12118 O O . ALA A 1 54 ? 1.872 -3.539 -3.125 1.00 73.23 54 ALA A O 8
ATOM 12125 N N . LEU A 1 55 ? 2.519 -4.422 -5.095 1.00 63.45 55 LEU A N 8
ATOM 12126 C CA . LEU A 1 55 ? 3.140 -5.606 -4.511 1.00 55.25 55 LEU A CA 8
ATOM 12127 C C . LEU A 1 55 ? 4.203 -5.249 -3.485 1.00 60.00 55 LEU A C 8
ATOM 12128 O O . LEU A 1 55 ? 4.155 -5.726 -2.352 1.00 15.12 55 LEU A O 8
ATOM 12144 N N . ASN A 1 56 ? 5.153 -4.404 -3.865 1.00 53.32 56 ASN A N 8
ATOM 12145 C CA . ASN A 1 56 ? 6.283 -4.122 -2.990 1.00 10.54 56 ASN A CA 8
ATOM 12146 C C . ASN A 1 56 ? 5.858 -3.276 -1.793 1.00 62.05 56 ASN A C 8
ATOM 12147 O O . ASN A 1 56 ? 6.448 -3.378 -0.721 1.00 14.22 56 ASN A O 8
ATOM 12158 N N . ASN A 1 57 ? 4.820 -2.462 -1.961 1.00 13.05 57 ASN A N 8
ATOM 12159 C CA . ASN A 1 57 ? 4.317 -1.656 -0.851 1.00 71.31 57 ASN A CA 8
ATOM 12160 C C . ASN A 1 57 ? 3.486 -2.503 0.103 1.00 44.24 57 ASN A C 8
ATOM 12161 O O . ASN A 1 57 ? 3.599 -2.358 1.320 1.00 42.12 57 ASN A O 8
ATOM 12172 N N . TYR A 1 58 ? 2.665 -3.399 -0.442 1.00 41.23 58 TYR A N 8
ATOM 12173 C CA . TYR A 1 58 ? 1.958 -4.371 0.386 1.00 53.54 58 TYR A CA 8
ATOM 12174 C C . TYR A 1 58 ? 2.970 -5.228 1.131 1.00 11.03 58 TYR A C 8
ATOM 12175 O O . TYR A 1 58 ? 2.818 -5.498 2.319 1.00 52.03 58 TYR A O 8
ATOM 12193 N N . GLN A 1 59 ? 4.016 -5.633 0.421 1.00 63.33 59 GLN A N 8
ATOM 12194 C CA . GLN A 1 59 ? 5.085 -6.419 1.010 1.00 43.23 59 GLN A CA 8
ATOM 12195 C C . GLN A 1 59 ? 5.777 -5.639 2.122 1.00 24.50 59 GLN A C 8
ATOM 12196 O O . GLN A 1 59 ? 6.101 -6.197 3.164 1.00 74.53 59 GLN A O 8
ATOM 12210 N N . SER A 1 60 ? 5.988 -4.346 1.898 1.00 64.35 60 SER A N 8
ATOM 12211 C CA . SER A 1 60 ? 6.632 -3.492 2.889 1.00 2.50 60 SER A CA 8
ATOM 12212 C C . SER A 1 60 ? 5.857 -3.501 4.203 1.00 65.41 60 SER A C 8
ATOM 12213 O O . SER A 1 60 ? 6.449 -3.470 5.283 1.00 4.34 60 SER A O 8
ATOM 12221 N N . ALA A 1 61 ? 4.533 -3.558 4.110 1.00 40.14 61 ALA A N 8
ATOM 12222 C CA . ALA A 1 61 ? 3.694 -3.632 5.296 1.00 11.40 61 ALA A CA 8
ATOM 12223 C C . ALA A 1 61 ? 3.836 -4.993 5.970 1.00 41.22 61 ALA A C 8
ATOM 12224 O O . ALA A 1 61 ? 3.941 -5.078 7.192 1.00 63.02 61 ALA A O 8
ATOM 12231 N N . ILE A 1 62 ? 3.866 -6.047 5.159 1.00 73.41 62 ILE A N 8
ATOM 12232 C CA . ILE A 1 62 ? 4.002 -7.415 5.659 1.00 3.42 62 ILE A CA 8
ATOM 12233 C C . ILE A 1 62 ? 5.357 -7.622 6.338 1.00 33.12 62 ILE A C 8
ATOM 12234 O O . ILE A 1 62 ? 5.452 -8.296 7.365 1.00 64.33 62 ILE A O 8
ATOM 12250 N N . GLU A 1 63 ? 6.398 -7.042 5.747 1.00 65.35 63 GLU A N 8
ATOM 12251 C CA . GLU A 1 63 ? 7.752 -7.108 6.295 1.00 32.32 63 GLU A CA 8
ATOM 12252 C C . GLU A 1 63 ? 7.783 -6.603 7.737 1.00 42.05 63 GLU A C 8
ATOM 12253 O O . GLU A 1 63 ? 8.531 -7.111 8.575 1.00 51.41 63 GLU A O 8
ATOM 12265 N N . LEU A 1 64 ? 6.959 -5.606 8.021 1.00 4.51 64 LEU A N 8
ATOM 12266 C CA . LEU A 1 64 ? 6.867 -5.046 9.360 1.00 12.45 64 LEU A CA 8
ATOM 12267 C C . LEU A 1 64 ? 5.864 -5.834 10.191 1.00 15.20 64 LEU A C 8
ATOM 12268 O O . LEU A 1 64 ? 6.188 -6.344 11.262 1.00 3.51 64 LEU A O 8
ATOM 12284 N N . ASN A 1 65 ? 4.651 -5.939 9.675 1.00 74.43 65 ASN A N 8
ATOM 12285 C CA . ASN A 1 65 ? 3.569 -6.620 10.367 1.00 24.03 65 ASN A CA 8
ATOM 12286 C C . ASN A 1 65 ? 3.147 -7.866 9.592 1.00 23.45 65 ASN A C 8
ATOM 12287 O O . ASN A 1 65 ? 2.557 -7.767 8.519 1.00 5.42 65 ASN A O 8
ATOM 12298 N N . PRO A 1 66 ? 3.467 -9.058 10.125 1.00 74.34 66 PRO A N 8
ATOM 12299 C CA . PRO A 1 66 ? 3.130 -10.329 9.474 1.00 44.33 66 PRO A CA 8
ATOM 12300 C C . PRO A 1 66 ? 1.622 -10.538 9.380 1.00 3.30 66 PRO A C 8
ATOM 12301 O O . PRO A 1 66 ? 1.107 -11.003 8.363 1.00 24.01 66 PRO A O 8
ATOM 12312 N N . ASP A 1 67 ? 0.918 -10.164 10.436 1.00 63.21 67 ASP A N 8
ATOM 12313 C CA . ASP A 1 67 ? -0.526 -10.313 10.477 1.00 11.21 67 ASP A CA 8
ATOM 12314 C C . ASP A 1 67 ? -1.174 -9.017 10.017 1.00 21.21 67 ASP A C 8
ATOM 12315 O O . ASP A 1 67 ? -1.961 -8.394 10.735 1.00 62.14 67 ASP A O 8
ATOM 12324 N N . SER A 1 68 ? -0.811 -8.603 8.816 1.00 2.43 68 SER A N 8
ATOM 12325 C CA . SER A 1 68 ? -1.306 -7.366 8.245 1.00 43.50 68 SER A CA 8
ATOM 12326 C C . SER A 1 68 ? -2.387 -7.661 7.215 1.00 54.34 68 SER A C 8
ATOM 12327 O O . SER A 1 68 ? -2.319 -8.669 6.514 1.00 75.10 68 SER A O 8
ATOM 12335 N N . PRO A 1 69 ? -3.406 -6.792 7.113 1.00 62.53 69 PRO A N 8
ATOM 12336 C CA . PRO A 1 69 ? -4.415 -6.882 6.056 1.00 0.12 69 PRO A CA 8
ATOM 12337 C C . PRO A 1 69 ? -3.770 -6.823 4.672 1.00 43.05 69 PRO A C 8
ATOM 12338 O O . PRO A 1 69 ? -4.363 -7.237 3.675 1.00 70.14 69 PRO A O 8
ATOM 12349 N N . ALA A 1 70 ? -2.534 -6.329 4.628 1.00 71.53 70 ALA A N 8
ATOM 12350 C CA . ALA A 1 70 ? -1.778 -6.245 3.389 1.00 12.55 70 ALA A CA 8
ATOM 12351 C C . ALA A 1 70 ? -1.340 -7.630 2.933 1.00 2.13 70 ALA A C 8
ATOM 12352 O O . ALA A 1 70 ? -0.980 -7.821 1.777 1.00 4.14 70 ALA A O 8
ATOM 12359 N N . LEU A 1 71 ? -1.389 -8.595 3.847 1.00 11.01 71 LEU A N 8
ATOM 12360 C CA . LEU A 1 71 ? -1.061 -9.982 3.533 1.00 73.34 71 LEU A CA 8
ATOM 12361 C C . LEU A 1 71 ? -1.993 -10.486 2.450 1.00 0.33 71 LEU A C 8
ATOM 12362 O O . LEU A 1 71 ? -1.575 -11.027 1.425 1.00 60.13 71 LEU A O 8
ATOM 12378 N N . GLN A 1 72 ? -3.270 -10.280 2.707 1.00 54.24 72 GLN A N 8
ATOM 12379 C CA . GLN A 1 72 ? -4.333 -10.759 1.848 1.00 43.44 72 GLN A CA 8
ATOM 12380 C C . GLN A 1 72 ? -4.426 -9.904 0.593 1.00 11.14 72 GLN A C 8
ATOM 12381 O O . GLN A 1 72 ? -4.787 -10.388 -0.475 1.00 20.42 72 GLN A O 8
ATOM 12395 N N . ALA A 1 73 ? -4.076 -8.631 0.731 1.00 52.40 73 ALA A N 8
ATOM 12396 C CA . ALA A 1 73 ? -4.052 -7.721 -0.402 1.00 3.33 73 ALA A CA 8
ATOM 12397 C C . ALA A 1 73 ? -2.891 -8.062 -1.334 1.00 15.23 73 ALA A C 8
ATOM 12398 O O . ALA A 1 73 ? -3.017 -7.994 -2.556 1.00 63.51 73 ALA A O 8
ATOM 12405 N N . ARG A 1 74 ? -1.761 -8.435 -0.741 1.00 70.11 74 ARG A N 8
ATOM 12406 C CA . ARG A 1 74 ? -0.604 -8.904 -1.497 1.00 4.40 74 ARG A CA 8
ATOM 12407 C C . ARG A 1 74 ? -0.993 -10.156 -2.271 1.00 1.51 74 ARG A C 8
ATOM 12408 O O . ARG A 1 74 ? -0.664 -10.307 -3.447 1.00 61.50 74 ARG A O 8
ATOM 12429 N N . LYS A 1 75 ? -1.711 -11.043 -1.591 1.00 65.40 75 LYS A N 8
ATOM 12430 C CA . LYS A 1 75 ? -2.228 -12.258 -2.204 1.00 43.35 75 LYS A CA 8
ATOM 12431 C C . LYS A 1 75 ? -3.209 -11.925 -3.325 1.00 45.43 75 LYS A C 8
ATOM 12432 O O . LYS A 1 75 ? -3.185 -12.551 -4.382 1.00 12.21 75 LYS A O 8
ATOM 12451 N N . MET A 1 76 ? -4.055 -10.927 -3.089 1.00 62.53 76 MET A N 8
ATOM 12452 C CA . MET A 1 76 ? -5.024 -10.479 -4.087 1.00 34.11 76 MET A CA 8
ATOM 12453 C C . MET A 1 76 ? -4.306 -10.108 -5.381 1.00 33.45 76 MET A C 8
ATOM 12454 O O . MET A 1 76 ? -4.667 -10.573 -6.463 1.00 44.45 76 MET A O 8
ATOM 12468 N N . VAL A 1 77 ? -3.271 -9.283 -5.257 1.00 42.12 77 VAL A N 8
ATOM 12469 C CA . VAL A 1 77 ? -2.508 -8.834 -6.415 1.00 74.12 77 VAL A CA 8
ATOM 12470 C C . VAL A 1 77 ? -1.758 -9.998 -7.060 1.00 54.40 77 VAL A C 8
ATOM 12471 O O . VAL A 1 77 ? -1.682 -10.096 -8.281 1.00 71.34 77 VAL A O 8
ATOM 12484 N N . MET A 1 78 ? -1.218 -10.889 -6.240 1.00 63.40 78 MET A N 8
ATOM 12485 C CA . MET A 1 78 ? -0.523 -12.063 -6.756 1.00 3.21 78 MET A CA 8
ATOM 12486 C C . MET A 1 78 ? -1.478 -12.960 -7.529 1.00 63.43 78 MET A C 8
ATOM 12487 O O . MET A 1 78 ? -1.140 -13.459 -8.602 1.00 64.14 78 MET A O 8
ATOM 12501 N N . ASP A 1 79 ? -2.678 -13.143 -6.992 1.00 11.21 79 ASP A N 8
ATOM 12502 C CA . ASP A 1 79 ? -3.688 -13.976 -7.634 1.00 54.44 79 ASP A CA 8
ATOM 12503 C C . ASP A 1 79 ? -4.210 -13.318 -8.904 1.00 10.01 79 ASP A C 8
ATOM 12504 O O . ASP A 1 79 ? -4.395 -13.983 -9.924 1.00 31.01 79 ASP A O 8
ATOM 12513 N N . ILE A 1 80 ? -4.431 -12.008 -8.853 1.00 13.54 80 ILE A N 8
ATOM 12514 C CA . ILE A 1 80 ? -4.936 -11.287 -10.014 1.00 53.04 80 ILE A CA 8
ATOM 12515 C C . ILE A 1 80 ? -3.878 -11.252 -11.120 1.00 54.04 80 ILE A C 8
ATOM 12516 O O . ILE A 1 80 ? -4.204 -11.360 -12.300 1.00 31.30 80 ILE A O 8
ATOM 12532 N N . LEU A 1 81 ? -2.609 -11.140 -10.730 1.00 10.43 81 LEU A N 8
ATOM 12533 C CA . LEU A 1 81 ? -1.511 -11.197 -11.687 1.00 72.12 81 LEU A CA 8
ATOM 12534 C C . LEU A 1 81 ? -1.365 -12.598 -12.251 1.00 21.12 81 LEU A C 8
ATOM 12535 O O . LEU A 1 81 ? -1.163 -12.768 -13.447 1.00 13.11 81 LEU A O 8
ATOM 12551 N N . ASN A 1 82 ? -1.482 -13.599 -11.384 1.00 74.30 82 ASN A N 8
ATOM 12552 C CA . ASN A 1 82 ? -1.436 -14.995 -11.806 1.00 2.43 82 ASN A CA 8
ATOM 12553 C C . ASN A 1 82 ? -2.543 -15.269 -12.818 1.00 44.22 82 ASN A C 8
ATOM 12554 O O . ASN A 1 82 ? -2.351 -15.990 -13.799 1.00 2.32 82 ASN A O 8
ATOM 12565 N N . PHE A 1 83 ? -3.699 -14.669 -12.567 1.00 42.33 83 PHE A N 8
ATOM 12566 C CA . PHE A 1 83 ? -4.833 -14.751 -13.472 1.00 73.11 83 PHE A CA 8
ATOM 12567 C C . PHE A 1 83 ? -4.505 -14.081 -14.807 1.00 32.44 83 PHE A C 8
ATOM 12568 O O . PHE A 1 83 ? -4.839 -14.604 -15.870 1.00 13.13 83 PHE A O 8
ATOM 12585 N N . TYR A 1 84 ? -3.851 -12.926 -14.743 1.00 21.54 84 TYR A N 8
ATOM 12586 C CA . TYR A 1 84 ? -3.444 -12.210 -15.947 1.00 52.22 84 TYR A CA 8
ATOM 12587 C C . TYR A 1 84 ? -2.403 -13.005 -16.728 1.00 43.41 84 TYR A C 8
ATOM 12588 O O . TYR A 1 84 ? -2.677 -13.491 -17.827 1.00 71.00 84 TYR A O 8
ATOM 12606 N N . ASN A 1 85 ? -1.220 -13.154 -16.148 1.00 34.51 85 ASN A N 8
ATOM 12607 C CA . ASN A 1 85 ? -0.115 -13.830 -16.814 1.00 14.31 85 ASN A CA 8
ATOM 12608 C C . ASN A 1 85 ? 0.904 -14.321 -15.786 1.00 22.23 85 ASN A C 8
ATOM 12609 O O . ASN A 1 85 ? 1.096 -13.706 -14.739 1.00 24.14 85 ASN A O 8
ATOM 12620 N N . LYS A 1 86 ? 1.562 -15.425 -16.101 1.00 1.31 86 LYS A N 8
ATOM 12621 C CA . LYS A 1 86 ? 2.430 -16.104 -15.146 1.00 11.23 86 LYS A CA 8
ATOM 12622 C C . LYS A 1 86 ? 3.904 -15.815 -15.440 1.00 4.40 86 LYS A C 8
ATOM 12623 O O . LYS A 1 86 ? 4.792 -16.272 -14.719 1.00 72.13 86 LYS A O 8
ATOM 12642 N N . ASP A 1 87 ? 4.138 -15.029 -16.488 1.00 34.35 87 ASP A N 8
ATOM 12643 C CA . ASP A 1 87 ? 5.488 -14.690 -16.959 1.00 0.22 87 ASP A CA 8
ATOM 12644 C C . ASP A 1 87 ? 6.415 -14.282 -15.818 1.00 12.22 87 ASP A C 8
ATOM 12645 O O . ASP A 1 87 ? 7.360 -14.998 -15.486 1.00 12.05 87 ASP A O 8
ATOM 12654 N N . MET A 1 88 ? 6.138 -13.135 -15.212 1.00 55.44 88 MET A N 8
ATOM 12655 C CA . MET A 1 88 ? 7.008 -12.607 -14.174 1.00 64.43 88 MET A CA 8
ATOM 12656 C C . MET A 1 88 ? 6.662 -13.215 -12.819 1.00 33.42 88 MET A C 8
ATOM 12657 O O . MET A 1 88 ? 7.424 -13.094 -11.866 1.00 32.45 88 MET A O 8
ATOM 12671 N N . TYR A 1 89 ? 5.526 -13.898 -12.741 1.00 0.45 89 TYR A N 8
ATOM 12672 C CA . TYR A 1 89 ? 5.098 -14.504 -11.500 1.00 53.35 89 TYR A CA 8
ATOM 12673 C C . TYR A 1 89 ? 6.006 -15.680 -11.147 1.00 50.05 89 TYR A C 8
ATOM 12674 O O . TYR A 1 89 ? 6.248 -15.966 -9.975 1.00 50.02 89 TYR A O 8
ATOM 12692 N N . ASN A 1 90 ? 6.525 -16.343 -12.173 1.00 13.12 90 ASN A N 8
ATOM 12693 C CA . ASN A 1 90 ? 7.414 -17.483 -11.975 1.00 13.14 90 ASN A CA 8
ATOM 12694 C C . ASN A 1 90 ? 8.746 -17.020 -11.381 1.00 53.32 90 ASN A C 8
ATOM 12695 O O . ASN A 1 90 ? 9.326 -17.690 -10.528 1.00 20.10 90 ASN A O 8
ATOM 12706 N N . GLN A 1 91 ? 9.212 -15.853 -11.816 1.00 1.22 91 GLN A N 8
ATOM 12707 C CA . GLN A 1 91 ? 10.514 -15.345 -11.388 1.00 62.05 91 GLN A CA 8
ATOM 12708 C C . GLN A 1 91 ? 10.409 -14.592 -10.064 1.00 33.11 91 GLN A C 8
ATOM 12709 O O . GLN A 1 91 ? 11.381 -14.504 -9.315 1.00 34.42 91 GLN A O 8
ATOM 12723 N N . LEU A 1 92 ? 9.226 -14.049 -9.781 1.00 54.13 92 LEU A N 8
ATOM 12724 C CA . LEU A 1 92 ? 8.988 -13.355 -8.517 1.00 74.54 92 LEU A CA 8
ATOM 12725 C C . LEU A 1 92 ? 9.217 -14.282 -7.328 1.00 20.43 92 LEU A C 8
ATOM 12726 O O . LEU A 1 92 ? 9.636 -13.841 -6.256 1.00 35.24 92 LEU A O 8
ATOM 12742 N N . GLU A 1 93 ? 8.947 -15.565 -7.520 1.00 45.12 93 GLU A N 8
ATOM 12743 C CA . GLU A 1 93 ? 9.237 -16.562 -6.503 1.00 35.24 93 GLU A CA 8
ATOM 12744 C C . GLU A 1 93 ? 10.589 -17.205 -6.779 1.00 41.51 93 GLU A C 8
ATOM 12745 O O . GLU A 1 93 ? 10.729 -18.013 -7.696 1.00 13.01 93 GLU A O 8
ATOM 12757 N N . HIS A 1 94 ? 11.585 -16.848 -5.984 1.00 50.44 94 HIS A N 8
ATOM 12758 C CA . HIS A 1 94 ? 12.937 -17.343 -6.196 1.00 4.04 94 HIS A CA 8
ATOM 12759 C C . HIS A 1 94 ? 13.210 -18.607 -5.389 1.00 43.04 94 HIS A C 8
ATOM 12760 O O . HIS A 1 94 ? 14.361 -18.926 -5.091 1.00 11.43 94 HIS A O 8
ATOM 12775 N N . HIS A 1 95 ? 12.149 -19.330 -5.049 1.00 42.31 95 HIS A N 8
ATOM 12776 C CA . HIS A 1 95 ? 12.294 -20.647 -4.441 1.00 1.21 95 HIS A CA 8
ATOM 12777 C C . HIS A 1 95 ? 12.922 -21.600 -5.449 1.00 4.22 95 HIS A C 8
ATOM 12778 O O . HIS A 1 95 ? 12.274 -22.010 -6.412 1.00 13.35 95 HIS A O 8
ATOM 12793 N N . HIS A 1 96 ? 14.184 -21.943 -5.234 1.00 43.04 96 HIS A N 8
ATOM 12794 C CA . HIS A 1 96 ? 14.932 -22.729 -6.206 1.00 11.33 96 HIS A CA 8
ATOM 12795 C C . HIS A 1 96 ? 14.463 -24.181 -6.222 1.00 2.21 96 HIS A C 8
ATOM 12796 O O . HIS A 1 96 ? 14.601 -24.869 -7.230 1.00 51.42 96 HIS A O 8
ATOM 12811 N N . HIS A 1 97 ? 13.911 -24.645 -5.108 1.00 42.51 97 HIS A N 8
ATOM 12812 C CA . HIS A 1 97 ? 13.364 -25.997 -5.045 1.00 24.13 97 HIS A CA 8
ATOM 12813 C C . HIS A 1 97 ? 11.914 -25.985 -5.529 1.00 21.25 97 HIS A C 8
ATOM 12814 O O . HIS A 1 97 ? 11.333 -27.031 -5.824 1.00 34.43 97 HIS A O 8
ATOM 12829 N N . HIS A 1 98 ? 11.350 -24.781 -5.594 1.00 52.13 98 HIS A N 8
ATOM 12830 C CA . HIS A 1 98 ? 10.019 -24.545 -6.148 1.00 43.42 98 HIS A CA 8
ATOM 12831 C C . HIS A 1 98 ? 8.936 -25.270 -5.349 1.00 23.11 98 HIS A C 8
ATOM 12832 O O . HIS A 1 98 ? 8.069 -25.931 -5.915 1.00 71.25 98 HIS A O 8
ATOM 12847 N N . HIS A 1 99 ? 8.976 -25.136 -4.034 1.00 70.31 99 HIS A N 8
ATOM 12848 C CA . HIS A 1 99 ? 7.932 -25.710 -3.192 1.00 2.10 99 HIS A CA 8
ATOM 12849 C C . HIS A 1 99 ? 7.471 -24.698 -2.148 1.00 31.15 99 HIS A C 8
ATOM 12850 O O . HIS A 1 99 ? 8.269 -24.234 -1.329 1.00 33.44 99 HIS A O 8
ATOM 12865 N N . MET A 1 1 ? -2.666 13.876 13.888 1.00 12.35 1 MET A N 9
ATOM 12866 C CA . MET A 1 1 ? -3.714 13.002 14.460 1.00 54.52 1 MET A CA 9
ATOM 12867 C C . MET A 1 1 ? -4.562 12.388 13.351 1.00 60.14 1 MET A C 9
ATOM 12868 O O . MET A 1 1 ? -5.215 13.100 12.587 1.00 13.32 1 MET A O 9
ATOM 12884 N N . ASP A 1 2 ? -4.511 11.058 13.247 1.00 40.43 2 ASP A N 9
ATOM 12885 C CA . ASP A 1 2 ? -5.316 10.310 12.272 1.00 42.42 2 ASP A CA 9
ATOM 12886 C C . ASP A 1 2 ? -5.125 10.832 10.852 1.00 51.11 2 ASP A C 9
ATOM 12887 O O . ASP A 1 2 ? -6.054 10.804 10.050 1.00 43.43 2 ASP A O 9
ATOM 12896 N N . GLN A 1 3 ? -3.914 11.276 10.533 1.00 63.04 3 GLN A N 9
ATOM 12897 C CA . GLN A 1 3 ? -3.632 11.840 9.213 1.00 13.44 3 GLN A CA 9
ATOM 12898 C C . GLN A 1 3 ? -3.784 10.781 8.123 1.00 11.24 3 GLN A C 9
ATOM 12899 O O . GLN A 1 3 ? -3.939 11.099 6.944 1.00 53.21 3 GLN A O 9
ATOM 12913 N N . LEU A 1 4 ? -3.750 9.523 8.539 1.00 72.11 4 LEU A N 9
ATOM 12914 C CA . LEU A 1 4 ? -3.984 8.398 7.650 1.00 44.44 4 LEU A CA 9
ATOM 12915 C C . LEU A 1 4 ? -5.404 8.430 7.093 1.00 32.12 4 LEU A C 9
ATOM 12916 O O . LEU A 1 4 ? -5.657 7.929 5.999 1.00 44.45 4 LEU A O 9
ATOM 12932 N N . LYS A 1 5 ? -6.329 9.032 7.844 1.00 31.43 5 LYS A N 9
ATOM 12933 C CA . LYS A 1 5 ? -7.701 9.209 7.373 1.00 25.21 5 LYS A CA 9
ATOM 12934 C C . LYS A 1 5 ? -7.704 10.047 6.107 1.00 32.43 5 LYS A C 9
ATOM 12935 O O . LYS A 1 5 ? -8.300 9.664 5.102 1.00 41.25 5 LYS A O 9
ATOM 12954 N N . THR A 1 6 ? -7.009 11.176 6.166 1.00 31.25 6 THR A N 9
ATOM 12955 C CA . THR A 1 6 ? -6.864 12.064 5.027 1.00 3.24 6 THR A CA 9
ATOM 12956 C C . THR A 1 6 ? -6.334 11.299 3.819 1.00 43.12 6 THR A C 9
ATOM 12957 O O . THR A 1 6 ? -6.854 11.418 2.710 1.00 43.15 6 THR A O 9
ATOM 12968 N N . ILE A 1 7 ? -5.317 10.487 4.060 1.00 61.12 7 ILE A N 9
ATOM 12969 C CA . ILE A 1 7 ? -4.710 9.678 3.018 1.00 54.21 7 ILE A CA 9
ATOM 12970 C C . ILE A 1 7 ? -5.717 8.689 2.431 1.00 45.14 7 ILE A C 9
ATOM 12971 O O . ILE A 1 7 ? -5.842 8.571 1.212 1.00 23.21 7 ILE A O 9
ATOM 12987 N N . LYS A 1 8 ? -6.447 8.001 3.301 1.00 2.44 8 LYS A N 9
ATOM 12988 C CA . LYS A 1 8 ? -7.441 7.029 2.862 1.00 44.11 8 LYS A CA 9
ATOM 12989 C C . LYS A 1 8 ? -8.536 7.704 2.045 1.00 24.44 8 LYS A C 9
ATOM 12990 O O . LYS A 1 8 ? -8.984 7.166 1.029 1.00 14.43 8 LYS A O 9
ATOM 13009 N N . GLU A 1 9 ? -8.951 8.886 2.475 1.00 24.14 9 GLU A N 9
ATOM 13010 C CA . GLU A 1 9 ? -9.959 9.650 1.752 1.00 53.32 9 GLU A CA 9
ATOM 13011 C C . GLU A 1 9 ? -9.423 10.102 0.399 1.00 3.33 9 GLU A C 9
ATOM 13012 O O . GLU A 1 9 ? -10.141 10.080 -0.600 1.00 22.31 9 GLU A O 9
ATOM 13024 N N . LEU A 1 10 ? -8.160 10.512 0.374 1.00 43.23 10 LEU A N 9
ATOM 13025 C CA . LEU A 1 10 ? -7.496 10.881 -0.871 1.00 24.33 10 LEU A CA 9
ATOM 13026 C C . LEU A 1 10 ? -7.502 9.706 -1.838 1.00 3.41 10 LEU A C 9
ATOM 13027 O O . LEU A 1 10 ? -7.876 9.853 -2.998 1.00 63.02 10 LEU A O 9
ATOM 13043 N N . ILE A 1 11 ? -7.113 8.537 -1.341 1.00 73.14 11 ILE A N 9
ATOM 13044 C CA . ILE A 1 11 ? -7.117 7.317 -2.141 1.00 41.30 11 ILE A CA 9
ATOM 13045 C C . ILE A 1 11 ? -8.523 7.015 -2.659 1.00 1.23 11 ILE A C 9
ATOM 13046 O O . ILE A 1 11 ? -8.705 6.699 -3.832 1.00 1.41 11 ILE A O 9
ATOM 13062 N N . ASN A 1 12 ? -9.514 7.142 -1.782 1.00 44.02 12 ASN A N 9
ATOM 13063 C CA . ASN A 1 12 ? -10.911 6.917 -2.153 1.00 70.21 12 ASN A CA 9
ATOM 13064 C C . ASN A 1 12 ? -11.344 7.854 -3.276 1.00 11.54 12 ASN A C 9
ATOM 13065 O O . ASN A 1 12 ? -12.034 7.445 -4.210 1.00 2.34 12 ASN A O 9
ATOM 13076 N N . GLN A 1 13 ? -10.932 9.112 -3.184 1.00 4.43 13 GLN A N 9
ATOM 13077 C CA . GLN A 1 13 ? -11.251 10.104 -4.206 1.00 54.51 13 GLN A CA 9
ATOM 13078 C C . GLN A 1 13 ? -10.473 9.831 -5.488 1.00 62.21 13 GLN A C 9
ATOM 13079 O O . GLN A 1 13 ? -10.970 10.052 -6.592 1.00 4.32 13 GLN A O 9
ATOM 13093 N N . GLY A 1 14 ? -9.254 9.341 -5.336 1.00 62.14 14 GLY A N 9
ATOM 13094 C CA . GLY A 1 14 ? -8.413 9.079 -6.484 1.00 11.41 14 GLY A CA 9
ATOM 13095 C C . GLY A 1 14 ? -7.168 9.937 -6.471 1.00 11.13 14 GLY A C 9
ATOM 13096 O O . GLY A 1 14 ? -6.342 9.866 -7.381 1.00 30.03 14 GLY A O 9
ATOM 13100 N N . ASP A 1 15 ? -7.032 10.752 -5.433 1.00 51.54 15 ASP A N 9
ATOM 13101 C CA . ASP A 1 15 ? -5.865 11.608 -5.282 1.00 34.12 15 ASP A CA 9
ATOM 13102 C C . ASP A 1 15 ? -4.722 10.803 -4.672 1.00 41.43 15 ASP A C 9
ATOM 13103 O O . ASP A 1 15 ? -4.388 10.942 -3.493 1.00 31.53 15 ASP A O 9
ATOM 13112 N N . ILE A 1 16 ? -4.155 9.932 -5.487 1.00 12.30 16 ILE A N 9
ATOM 13113 C CA . ILE A 1 16 ? -3.151 8.982 -5.037 1.00 74.33 16 ILE A CA 9
ATOM 13114 C C . ILE A 1 16 ? -1.824 9.662 -4.700 1.00 61.03 16 ILE A C 9
ATOM 13115 O O . ILE A 1 16 ? -1.139 9.264 -3.761 1.00 4.33 16 ILE A O 9
ATOM 13131 N N . GLU A 1 17 ? -1.476 10.702 -5.444 1.00 3.14 17 GLU A N 9
ATOM 13132 C CA . GLU A 1 17 ? -0.178 11.344 -5.285 1.00 61.22 17 GLU A CA 9
ATOM 13133 C C . GLU A 1 17 ? -0.110 12.135 -3.985 1.00 3.15 17 GLU A C 9
ATOM 13134 O O . GLU A 1 17 ? 0.920 12.141 -3.308 1.00 10.32 17 GLU A O 9
ATOM 13146 N N . ASN A 1 18 ? -1.208 12.791 -3.625 1.00 4.43 18 ASN A N 9
ATOM 13147 C CA . ASN A 1 18 ? -1.286 13.473 -2.338 1.00 61.31 18 ASN A CA 9
ATOM 13148 C C . ASN A 1 18 ? -1.303 12.457 -1.208 1.00 32.30 18 ASN A C 9
ATOM 13149 O O . ASN A 1 18 ? -0.733 12.689 -0.140 1.00 1.22 18 ASN A O 9
ATOM 13160 N N . ALA A 1 19 ? -1.952 11.324 -1.457 1.00 62.12 19 ALA A N 9
ATOM 13161 C CA . ALA A 1 19 ? -1.981 10.234 -0.493 1.00 22.24 19 ALA A CA 9
ATOM 13162 C C . ALA A 1 19 ? -0.572 9.707 -0.241 1.00 4.12 19 ALA A C 9
ATOM 13163 O O . ALA A 1 19 ? -0.110 9.667 0.899 1.00 51.41 19 ALA A O 9
ATOM 13170 N N . LEU A 1 20 ? 0.116 9.341 -1.319 1.00 74.44 20 LEU A N 9
ATOM 13171 C CA . LEU A 1 20 ? 1.474 8.808 -1.233 1.00 22.34 20 LEU A CA 9
ATOM 13172 C C . LEU A 1 20 ? 2.423 9.810 -0.588 1.00 14.35 20 LEU A C 9
ATOM 13173 O O . LEU A 1 20 ? 3.304 9.435 0.184 1.00 10.21 20 LEU A O 9
ATOM 13189 N N . GLN A 1 21 ? 2.224 11.085 -0.901 1.00 1.33 21 GLN A N 9
ATOM 13190 C CA . GLN A 1 21 ? 3.051 12.154 -0.368 1.00 22.03 21 GLN A CA 9
ATOM 13191 C C . GLN A 1 21 ? 3.036 12.143 1.159 1.00 50.24 21 GLN A C 9
ATOM 13192 O O . GLN A 1 21 ? 4.087 12.155 1.809 1.00 51.14 21 GLN A O 9
ATOM 13206 N N . ALA A 1 22 ? 1.836 12.091 1.722 1.00 30.41 22 ALA A N 9
ATOM 13207 C CA . ALA A 1 22 ? 1.662 12.096 3.167 1.00 72.20 22 ALA A CA 9
ATOM 13208 C C . ALA A 1 22 ? 2.065 10.752 3.766 1.00 14.43 22 ALA A C 9
ATOM 13209 O O . ALA A 1 22 ? 2.443 10.673 4.934 1.00 63.35 22 ALA A O 9
ATOM 13216 N N . LEU A 1 23 ? 1.990 9.704 2.953 1.00 53.24 23 LEU A N 9
ATOM 13217 C CA . LEU A 1 23 ? 2.377 8.367 3.383 1.00 24.13 23 LEU A CA 9
ATOM 13218 C C . LEU A 1 23 ? 3.878 8.284 3.610 1.00 51.52 23 LEU A C 9
ATOM 13219 O O . LEU A 1 23 ? 4.328 7.837 4.663 1.00 21.23 23 LEU A O 9
ATOM 13235 N N . GLU A 1 24 ? 4.648 8.738 2.628 1.00 1.32 24 GLU A N 9
ATOM 13236 C CA . GLU A 1 24 ? 6.102 8.725 2.734 1.00 3.41 24 GLU A CA 9
ATOM 13237 C C . GLU A 1 24 ? 6.561 9.658 3.849 1.00 52.23 24 GLU A C 9
ATOM 13238 O O . GLU A 1 24 ? 7.582 9.422 4.490 1.00 23.23 24 GLU A O 9
ATOM 13250 N N . GLU A 1 25 ? 5.794 10.715 4.073 1.00 1.33 25 GLU A N 9
ATOM 13251 C CA . GLU A 1 25 ? 6.069 11.653 5.146 1.00 20.40 25 GLU A CA 9
ATOM 13252 C C . GLU A 1 25 ? 5.776 11.004 6.503 1.00 31.23 25 GLU A C 9
ATOM 13253 O O . GLU A 1 25 ? 6.504 11.208 7.478 1.00 54.42 25 GLU A O 9
ATOM 13265 N N . PHE A 1 26 ? 4.715 10.206 6.548 1.00 12.53 26 PHE A N 9
ATOM 13266 C CA . PHE A 1 26 ? 4.312 9.511 7.766 1.00 40.43 26 PHE A CA 9
ATOM 13267 C C . PHE A 1 26 ? 5.349 8.460 8.154 1.00 12.35 26 PHE A C 9
ATOM 13268 O O . PHE A 1 26 ? 5.631 8.253 9.337 1.00 71.44 26 PHE A O 9
ATOM 13285 N N . LEU A 1 27 ? 5.932 7.816 7.149 1.00 31.32 27 LEU A N 9
ATOM 13286 C CA . LEU A 1 27 ? 6.973 6.813 7.368 1.00 33.51 27 LEU A CA 9
ATOM 13287 C C . LEU A 1 27 ? 8.165 7.421 8.098 1.00 14.32 27 LEU A C 9
ATOM 13288 O O . LEU A 1 27 ? 8.910 6.730 8.785 1.00 0.55 27 LEU A O 9
ATOM 13304 N N . GLN A 1 28 ? 8.325 8.724 7.953 1.00 61.10 28 GLN A N 9
ATOM 13305 C CA . GLN A 1 28 ? 9.456 9.430 8.531 1.00 63.30 28 GLN A CA 9
ATOM 13306 C C . GLN A 1 28 ? 9.169 9.875 9.965 1.00 12.25 28 GLN A C 9
ATOM 13307 O O . GLN A 1 28 ? 10.075 10.309 10.676 1.00 14.24 28 GLN A O 9
ATOM 13321 N N . THR A 1 29 ? 7.917 9.758 10.400 1.00 41.33 29 THR A N 9
ATOM 13322 C CA . THR A 1 29 ? 7.531 10.299 11.698 1.00 2.45 29 THR A CA 9
ATOM 13323 C C . THR A 1 29 ? 6.964 9.224 12.638 1.00 11.40 29 THR A C 9
ATOM 13324 O O . THR A 1 29 ? 7.020 9.375 13.861 1.00 4.11 29 THR A O 9
ATOM 13335 N N . GLU A 1 30 ? 6.436 8.141 12.079 1.00 75.25 30 GLU A N 9
ATOM 13336 C CA . GLU A 1 30 ? 5.840 7.083 12.883 1.00 53.35 30 GLU A CA 9
ATOM 13337 C C . GLU A 1 30 ? 6.423 5.719 12.518 1.00 54.25 30 GLU A C 9
ATOM 13338 O O . GLU A 1 30 ? 5.995 5.088 11.560 1.00 41.55 30 GLU A O 9
ATOM 13350 N N . PRO A 1 31 ? 7.427 5.273 13.283 1.00 13.41 31 PRO A N 9
ATOM 13351 C CA . PRO A 1 31 ? 8.136 4.004 13.052 1.00 63.11 31 PRO A CA 9
ATOM 13352 C C . PRO A 1 31 ? 7.250 2.761 13.119 1.00 24.13 31 PRO A C 9
ATOM 13353 O O . PRO A 1 31 ? 7.469 1.793 12.387 1.00 11.44 31 PRO A O 9
ATOM 13364 N N . VAL A 1 32 ? 6.260 2.780 13.986 1.00 32.12 32 VAL A N 9
ATOM 13365 C CA . VAL A 1 32 ? 5.457 1.588 14.223 1.00 34.33 32 VAL A CA 9
ATOM 13366 C C . VAL A 1 32 ? 4.166 1.605 13.402 1.00 40.00 32 VAL A C 9
ATOM 13367 O O . VAL A 1 32 ? 3.654 0.554 13.027 1.00 1.34 32 VAL A O 9
ATOM 13380 N N . GLY A 1 33 ? 3.672 2.792 13.084 1.00 70.53 33 GLY A N 9
ATOM 13381 C CA . GLY A 1 33 ? 2.430 2.903 12.340 1.00 4.40 33 GLY A CA 9
ATOM 13382 C C . GLY A 1 33 ? 2.632 2.780 10.843 1.00 24.50 33 GLY A C 9
ATOM 13383 O O . GLY A 1 33 ? 1.720 3.042 10.059 1.00 25.01 33 GLY A O 9
ATOM 13387 N N . LYS A 1 34 ? 3.824 2.360 10.444 1.00 63.02 34 LYS A N 9
ATOM 13388 C CA . LYS A 1 34 ? 4.161 2.248 9.031 1.00 53.11 34 LYS A CA 9
ATOM 13389 C C . LYS A 1 34 ? 3.382 1.121 8.366 1.00 42.23 34 LYS A C 9
ATOM 13390 O O . LYS A 1 34 ? 3.236 1.106 7.150 1.00 22.35 34 LYS A O 9
ATOM 13409 N N . ASP A 1 35 ? 2.876 0.181 9.162 1.00 0.00 35 ASP A N 9
ATOM 13410 C CA . ASP A 1 35 ? 2.091 -0.927 8.625 1.00 23.42 35 ASP A CA 9
ATOM 13411 C C . ASP A 1 35 ? 0.811 -0.400 7.988 1.00 41.01 35 ASP A C 9
ATOM 13412 O O . ASP A 1 35 ? 0.397 -0.866 6.926 1.00 33.25 35 ASP A O 9
ATOM 13421 N N . GLU A 1 36 ? 0.209 0.596 8.630 1.00 21.14 36 GLU A N 9
ATOM 13422 C CA . GLU A 1 36 ? -0.997 1.224 8.107 1.00 23.40 36 GLU A CA 9
ATOM 13423 C C . GLU A 1 36 ? -0.651 2.003 6.845 1.00 2.34 36 GLU A C 9
ATOM 13424 O O . GLU A 1 36 ? -1.341 1.917 5.829 1.00 4.34 36 GLU A O 9
ATOM 13436 N N . ALA A 1 37 ? 0.448 2.743 6.921 1.00 2.52 37 ALA A N 9
ATOM 13437 C CA . ALA A 1 37 ? 0.894 3.577 5.818 1.00 65.31 37 ALA A CA 9
ATOM 13438 C C . ALA A 1 37 ? 1.255 2.742 4.594 1.00 24.34 37 ALA A C 9
ATOM 13439 O O . ALA A 1 37 ? 0.752 2.992 3.501 1.00 44.41 37 ALA A O 9
ATOM 13446 N N . TYR A 1 38 ? 2.110 1.738 4.783 1.00 2.02 38 TYR A N 9
ATOM 13447 C CA . TYR A 1 38 ? 2.569 0.900 3.677 1.00 61.23 38 TYR A CA 9
ATOM 13448 C C . TYR A 1 38 ? 1.408 0.188 2.989 1.00 5.34 38 TYR A C 9
ATOM 13449 O O . TYR A 1 38 ? 1.421 0.016 1.767 1.00 64.53 38 TYR A O 9
ATOM 13467 N N . TYR A 1 39 ? 0.404 -0.219 3.764 1.00 12.12 39 TYR A N 9
ATOM 13468 C CA . TYR A 1 39 ? -0.797 -0.801 3.180 1.00 32.11 39 TYR A CA 9
ATOM 13469 C C . TYR A 1 39 ? -1.461 0.207 2.253 1.00 32.53 39 TYR A C 9
ATOM 13470 O O . TYR A 1 39 ? -1.808 -0.115 1.116 1.00 23.00 39 TYR A O 9
ATOM 13488 N N . LEU A 1 40 ? -1.620 1.431 2.743 1.00 21.24 40 LEU A N 9
ATOM 13489 C CA . LEU A 1 40 ? -2.258 2.491 1.975 1.00 1.13 40 LEU A CA 9
ATOM 13490 C C . LEU A 1 40 ? -1.456 2.815 0.724 1.00 2.34 40 LEU A C 9
ATOM 13491 O O . LEU A 1 40 ? -2.026 3.107 -0.322 1.00 62.12 40 LEU A O 9
ATOM 13507 N N . MET A 1 41 ? -0.135 2.750 0.836 1.00 23.03 41 MET A N 9
ATOM 13508 C CA . MET A 1 41 ? 0.742 3.010 -0.299 1.00 65.34 41 MET A CA 9
ATOM 13509 C C . MET A 1 41 ? 0.501 1.985 -1.395 1.00 51.51 41 MET A C 9
ATOM 13510 O O . MET A 1 41 ? 0.230 2.343 -2.541 1.00 73.45 41 MET A O 9
ATOM 13524 N N . GLY A 1 42 ? 0.571 0.712 -1.028 1.00 73.21 42 GLY A N 9
ATOM 13525 C CA . GLY A 1 42 ? 0.330 -0.348 -1.986 1.00 23.41 42 GLY A CA 9
ATOM 13526 C C . GLY A 1 42 ? -1.079 -0.303 -2.536 1.00 61.20 42 GLY A C 9
ATOM 13527 O O . GLY A 1 42 ? -1.297 -0.518 -3.727 1.00 1.14 42 GLY A O 9
ATOM 13531 N N . ASN A 1 43 ? -2.030 0.003 -1.666 1.00 61.20 43 ASN A N 9
ATOM 13532 C CA . ASN A 1 43 ? -3.434 0.080 -2.049 1.00 0.50 43 ASN A CA 9
ATOM 13533 C C . ASN A 1 43 ? -3.678 1.274 -2.971 1.00 64.13 43 ASN A C 9
ATOM 13534 O O . ASN A 1 43 ? -4.601 1.268 -3.788 1.00 33.24 43 ASN A O 9
ATOM 13545 N N . ALA A 1 44 ? -2.833 2.287 -2.848 1.00 5.44 44 ALA A N 9
ATOM 13546 C CA . ALA A 1 44 ? -2.902 3.455 -3.715 1.00 24.11 44 ALA A CA 9
ATOM 13547 C C . ALA A 1 44 ? -2.383 3.122 -5.109 1.00 15.34 44 ALA A C 9
ATOM 13548 O O . ALA A 1 44 ? -3.033 3.428 -6.111 1.00 24.02 44 ALA A O 9
ATOM 13555 N N . TYR A 1 45 ? -1.215 2.483 -5.171 1.00 33.24 45 TYR A N 9
ATOM 13556 C CA . TYR A 1 45 ? -0.658 2.028 -6.444 1.00 65.44 45 TYR A CA 9
ATOM 13557 C C . TYR A 1 45 ? -1.600 1.022 -7.106 1.00 54.30 45 TYR A C 9
ATOM 13558 O O . TYR A 1 45 ? -1.712 0.968 -8.333 1.00 44.51 45 TYR A O 9
ATOM 13576 N N . ARG A 1 46 ? -2.264 0.232 -6.269 1.00 74.05 46 ARG A N 9
ATOM 13577 C CA . ARG A 1 46 ? -3.293 -0.705 -6.710 1.00 33.42 46 ARG A CA 9
ATOM 13578 C C . ARG A 1 46 ? -4.401 0.018 -7.472 1.00 63.44 46 ARG A C 9
ATOM 13579 O O . ARG A 1 46 ? -4.795 -0.397 -8.563 1.00 4.10 46 ARG A O 9
ATOM 13600 N N . LYS A 1 47 ? -4.891 1.107 -6.887 1.00 50.23 47 LYS A N 9
ATOM 13601 C CA . LYS A 1 47 ? -5.974 1.879 -7.468 1.00 73.40 47 LYS A CA 9
ATOM 13602 C C . LYS A 1 47 ? -5.528 2.572 -8.756 1.00 1.44 47 LYS A C 9
ATOM 13603 O O . LYS A 1 47 ? -6.346 2.886 -9.620 1.00 24.11 47 LYS A O 9
ATOM 13622 N N . LEU A 1 48 ? -4.228 2.813 -8.871 1.00 42.02 48 LEU A N 9
ATOM 13623 C CA . LEU A 1 48 ? -3.655 3.364 -10.094 1.00 62.34 48 LEU A CA 9
ATOM 13624 C C . LEU A 1 48 ? -3.633 2.308 -11.192 1.00 14.05 48 LEU A C 9
ATOM 13625 O O . LEU A 1 48 ? -4.287 2.453 -12.225 1.00 30.25 48 LEU A O 9
ATOM 13641 N N . GLY A 1 49 ? -2.901 1.232 -10.946 1.00 53.43 49 GLY A N 9
ATOM 13642 C CA . GLY A 1 49 ? -2.751 0.196 -11.945 1.00 14.33 49 GLY A CA 9
ATOM 13643 C C . GLY A 1 49 ? -1.347 -0.369 -11.979 1.00 63.32 49 GLY A C 9
ATOM 13644 O O . GLY A 1 49 ? -0.999 -1.137 -12.875 1.00 34.44 49 GLY A O 9
ATOM 13648 N N . ASP A 1 50 ? -0.527 0.020 -11.011 1.00 2.24 50 ASP A N 9
ATOM 13649 C CA . ASP A 1 50 ? 0.822 -0.517 -10.909 1.00 2.35 50 ASP A CA 9
ATOM 13650 C C . ASP A 1 50 ? 0.861 -1.574 -9.820 1.00 34.20 50 ASP A C 9
ATOM 13651 O O . ASP A 1 50 ? 0.927 -1.260 -8.628 1.00 62.00 50 ASP A O 9
ATOM 13660 N N . TRP A 1 51 ? 0.808 -2.824 -10.234 1.00 50.21 51 TRP A N 9
ATOM 13661 C CA . TRP A 1 51 ? 0.713 -3.930 -9.299 1.00 30.53 51 TRP A CA 9
ATOM 13662 C C . TRP A 1 51 ? 2.065 -4.228 -8.667 1.00 70.03 51 TRP A C 9
ATOM 13663 O O . TRP A 1 51 ? 2.135 -4.638 -7.510 1.00 53.11 51 TRP A O 9
ATOM 13684 N N . GLN A 1 52 ? 3.135 -3.997 -9.420 1.00 20.33 52 GLN A N 9
ATOM 13685 C CA . GLN A 1 52 ? 4.479 -4.259 -8.926 1.00 73.21 52 GLN A CA 9
ATOM 13686 C C . GLN A 1 52 ? 4.782 -3.375 -7.719 1.00 2.32 52 GLN A C 9
ATOM 13687 O O . GLN A 1 52 ? 5.331 -3.844 -6.717 1.00 62.00 52 GLN A O 9
ATOM 13701 N N . LYS A 1 53 ? 4.412 -2.102 -7.818 1.00 0.03 53 LYS A N 9
ATOM 13702 C CA . LYS A 1 53 ? 4.572 -1.168 -6.709 1.00 32.45 53 LYS A CA 9
ATOM 13703 C C . LYS A 1 53 ? 3.727 -1.606 -5.520 1.00 30.13 53 LYS A C 9
ATOM 13704 O O . LYS A 1 53 ? 4.188 -1.584 -4.378 1.00 40.00 53 LYS A O 9
ATOM 13723 N N . ALA A 1 54 ? 2.492 -2.010 -5.800 1.00 61.24 54 ALA A N 9
ATOM 13724 C CA . ALA A 1 54 ? 1.569 -2.448 -4.760 1.00 14.20 54 ALA A CA 9
ATOM 13725 C C . ALA A 1 54 ? 2.154 -3.612 -3.972 1.00 5.20 54 ALA A C 9
ATOM 13726 O O . ALA A 1 54 ? 2.149 -3.604 -2.742 1.00 63.43 54 ALA A O 9
ATOM 13733 N N . LEU A 1 55 ? 2.689 -4.592 -4.693 1.00 60.11 55 LEU A N 9
ATOM 13734 C CA . LEU A 1 55 ? 3.261 -5.788 -4.080 1.00 43.11 55 LEU A CA 9
ATOM 13735 C C . LEU A 1 55 ? 4.402 -5.439 -3.128 1.00 21.53 55 LEU A C 9
ATOM 13736 O O . LEU A 1 55 ? 4.463 -5.954 -2.012 1.00 75.23 55 LEU A O 9
ATOM 13752 N N . ASN A 1 56 ? 5.295 -4.560 -3.576 1.00 35.34 56 ASN A N 9
ATOM 13753 C CA . ASN A 1 56 ? 6.455 -4.163 -2.776 1.00 5.25 56 ASN A CA 9
ATOM 13754 C C . ASN A 1 56 ? 6.029 -3.432 -1.514 1.00 54.43 56 ASN A C 9
ATOM 13755 O O . ASN A 1 56 ? 6.574 -3.664 -0.434 1.00 45.11 56 ASN A O 9
ATOM 13766 N N . ASN A 1 57 ? 5.046 -2.553 -1.651 1.00 53.23 57 ASN A N 9
ATOM 13767 C CA . ASN A 1 57 ? 4.562 -1.777 -0.518 1.00 61.00 57 ASN A CA 9
ATOM 13768 C C . ASN A 1 57 ? 3.782 -2.660 0.450 1.00 41.54 57 ASN A C 9
ATOM 13769 O O . ASN A 1 57 ? 3.932 -2.537 1.667 1.00 44.30 57 ASN A O 9
ATOM 13780 N N . TYR A 1 58 ? 2.971 -3.570 -0.087 1.00 31.41 58 TYR A N 9
ATOM 13781 C CA . TYR A 1 58 ? 2.271 -4.546 0.745 1.00 64.04 58 TYR A CA 9
ATOM 13782 C C . TYR A 1 58 ? 3.278 -5.388 1.517 1.00 55.54 58 TYR A C 9
ATOM 13783 O O . TYR A 1 58 ? 3.148 -5.580 2.723 1.00 61.53 58 TYR A O 9
ATOM 13801 N N . GLN A 1 59 ? 4.295 -5.869 0.807 1.00 62.51 59 GLN A N 9
ATOM 13802 C CA . GLN A 1 59 ? 5.339 -6.691 1.407 1.00 74.41 59 GLN A CA 9
ATOM 13803 C C . GLN A 1 59 ? 6.032 -5.947 2.547 1.00 62.51 59 GLN A C 9
ATOM 13804 O O . GLN A 1 59 ? 6.315 -6.527 3.594 1.00 4.02 59 GLN A O 9
ATOM 13818 N N . SER A 1 60 ? 6.283 -4.663 2.338 1.00 12.22 60 SER A N 9
ATOM 13819 C CA . SER A 1 60 ? 6.938 -3.836 3.341 1.00 15.24 60 SER A CA 9
ATOM 13820 C C . SER A 1 60 ? 6.100 -3.755 4.620 1.00 25.25 60 SER A C 9
ATOM 13821 O O . SER A 1 60 ? 6.642 -3.763 5.728 1.00 74.23 60 SER A O 9
ATOM 13829 N N . ALA A 1 61 ? 4.781 -3.696 4.466 1.00 24.11 61 ALA A N 9
ATOM 13830 C CA . ALA A 1 61 ? 3.882 -3.690 5.612 1.00 53.35 61 ALA A CA 9
ATOM 13831 C C . ALA A 1 61 ? 3.889 -5.047 6.306 1.00 75.13 61 ALA A C 9
ATOM 13832 O O . ALA A 1 61 ? 3.910 -5.126 7.534 1.00 63.44 61 ALA A O 9
ATOM 13839 N N . ILE A 1 62 ? 3.889 -6.111 5.509 1.00 44.15 62 ILE A N 9
ATOM 13840 C CA . ILE A 1 62 ? 3.901 -7.478 6.030 1.00 72.21 62 ILE A CA 9
ATOM 13841 C C . ILE A 1 62 ? 5.137 -7.730 6.892 1.00 20.53 62 ILE A C 9
ATOM 13842 O O . ILE A 1 62 ? 5.061 -8.396 7.926 1.00 51.02 62 ILE A O 9
ATOM 13858 N N . GLU A 1 63 ? 6.274 -7.191 6.463 1.00 31.42 63 GLU A N 9
ATOM 13859 C CA . GLU A 1 63 ? 7.525 -7.355 7.196 1.00 40.22 63 GLU A CA 9
ATOM 13860 C C . GLU A 1 63 ? 7.425 -6.743 8.590 1.00 41.41 63 GLU A C 9
ATOM 13861 O O . GLU A 1 63 ? 7.911 -7.310 9.565 1.00 11.41 63 GLU A O 9
ATOM 13873 N N . LEU A 1 64 ? 6.767 -5.595 8.678 1.00 64.42 64 LEU A N 9
ATOM 13874 C CA . LEU A 1 64 ? 6.659 -4.874 9.940 1.00 2.00 64 LEU A CA 9
ATOM 13875 C C . LEU A 1 64 ? 5.521 -5.422 10.795 1.00 74.45 64 LEU A C 9
ATOM 13876 O O . LEU A 1 64 ? 5.616 -5.456 12.022 1.00 34.20 64 LEU A O 9
ATOM 13892 N N . ASN A 1 65 ? 4.448 -5.848 10.147 1.00 64.44 65 ASN A N 9
ATOM 13893 C CA . ASN A 1 65 ? 3.285 -6.375 10.852 1.00 44.42 65 ASN A CA 9
ATOM 13894 C C . ASN A 1 65 ? 2.646 -7.498 10.036 1.00 1.30 65 ASN A C 9
ATOM 13895 O O . ASN A 1 65 ? 2.027 -7.251 9.000 1.00 30.03 65 ASN A O 9
ATOM 13906 N N . PRO A 1 66 ? 2.795 -8.751 10.498 1.00 14.41 66 PRO A N 9
ATOM 13907 C CA . PRO A 1 66 ? 2.301 -9.932 9.782 1.00 3.24 66 PRO A CA 9
ATOM 13908 C C . PRO A 1 66 ? 0.800 -10.159 9.960 1.00 14.50 66 PRO A C 9
ATOM 13909 O O . PRO A 1 66 ? 0.245 -11.133 9.456 1.00 44.42 66 PRO A O 9
ATOM 13920 N N . ASP A 1 67 ? 0.151 -9.262 10.683 1.00 13.30 67 ASP A N 9
ATOM 13921 C CA . ASP A 1 67 ? -1.288 -9.352 10.896 1.00 4.11 67 ASP A CA 9
ATOM 13922 C C . ASP A 1 67 ? -2.012 -8.266 10.117 1.00 50.43 67 ASP A C 9
ATOM 13923 O O . ASP A 1 67 ? -3.227 -8.106 10.232 1.00 44.41 67 ASP A O 9
ATOM 13932 N N . SER A 1 68 ? -1.260 -7.530 9.314 1.00 14.20 68 SER A N 9
ATOM 13933 C CA . SER A 1 68 ? -1.815 -6.429 8.545 1.00 1.25 68 SER A CA 9
ATOM 13934 C C . SER A 1 68 ? -2.694 -6.948 7.404 1.00 44.31 68 SER A C 9
ATOM 13935 O O . SER A 1 68 ? -2.553 -8.094 6.967 1.00 71.40 68 SER A O 9
ATOM 13943 N N . PRO A 1 69 ? -3.623 -6.113 6.908 1.00 11.34 69 PRO A N 9
ATOM 13944 C CA . PRO A 1 69 ? -4.477 -6.465 5.769 1.00 12.52 69 PRO A CA 9
ATOM 13945 C C . PRO A 1 69 ? -3.684 -6.540 4.465 1.00 54.23 69 PRO A C 9
ATOM 13946 O O . PRO A 1 69 ? -4.201 -6.966 3.431 1.00 71.21 69 PRO A O 9
ATOM 13957 N N . ALA A 1 70 ? -2.418 -6.133 4.532 1.00 10.13 70 ALA A N 9
ATOM 13958 C CA . ALA A 1 70 ? -1.534 -6.140 3.374 1.00 24.12 70 ALA A CA 9
ATOM 13959 C C . ALA A 1 70 ? -1.340 -7.556 2.848 1.00 31.44 70 ALA A C 9
ATOM 13960 O O . ALA A 1 70 ? -1.111 -7.759 1.655 1.00 23.20 70 ALA A O 9
ATOM 13967 N N . LEU A 1 71 ? -1.444 -8.532 3.744 1.00 63.41 71 LEU A N 9
ATOM 13968 C CA . LEU A 1 71 ? -1.354 -9.935 3.366 1.00 21.32 71 LEU A CA 9
ATOM 13969 C C . LEU A 1 71 ? -2.485 -10.310 2.425 1.00 21.53 71 LEU A C 9
ATOM 13970 O O . LEU A 1 71 ? -2.260 -10.856 1.343 1.00 34.13 71 LEU A O 9
ATOM 13986 N N . GLN A 1 72 ? -3.702 -9.996 2.850 1.00 12.51 72 GLN A N 9
ATOM 13987 C CA . GLN A 1 72 ? -4.900 -10.306 2.079 1.00 54.23 72 GLN A CA 9
ATOM 13988 C C . GLN A 1 72 ? -4.844 -9.610 0.726 1.00 11.32 72 GLN A C 9
ATOM 13989 O O . GLN A 1 72 ? -5.163 -10.194 -0.311 1.00 21.51 72 GLN A O 9
ATOM 14003 N N . ALA A 1 73 ? -4.410 -8.359 0.758 1.00 33.41 73 ALA A N 9
ATOM 14004 C CA . ALA A 1 73 ? -4.370 -7.523 -0.431 1.00 3.10 73 ALA A CA 9
ATOM 14005 C C . ALA A 1 73 ? -3.307 -8.005 -1.411 1.00 11.21 73 ALA A C 9
ATOM 14006 O O . ALA A 1 73 ? -3.487 -7.930 -2.623 1.00 11.44 73 ALA A O 9
ATOM 14013 N N . ARG A 1 74 ? -2.204 -8.513 -0.883 1.00 14.11 74 ARG A N 9
ATOM 14014 C CA . ARG A 1 74 ? -1.123 -9.002 -1.726 1.00 51.32 74 ARG A CA 9
ATOM 14015 C C . ARG A 1 74 ? -1.540 -10.295 -2.427 1.00 62.41 74 ARG A C 9
ATOM 14016 O O . ARG A 1 74 ? -1.164 -10.538 -3.575 1.00 41.41 74 ARG A O 9
ATOM 14037 N N . LYS A 1 75 ? -2.330 -11.115 -1.734 1.00 32.20 75 LYS A N 9
ATOM 14038 C CA . LYS A 1 75 ? -2.816 -12.374 -2.294 1.00 34.43 75 LYS A CA 9
ATOM 14039 C C . LYS A 1 75 ? -3.693 -12.133 -3.518 1.00 23.44 75 LYS A C 9
ATOM 14040 O O . LYS A 1 75 ? -3.488 -12.739 -4.573 1.00 72.32 75 LYS A O 9
ATOM 14059 N N . MET A 1 76 ? -4.675 -11.253 -3.369 1.00 53.33 76 MET A N 9
ATOM 14060 C CA . MET A 1 76 ? -5.601 -10.955 -4.460 1.00 12.12 76 MET A CA 9
ATOM 14061 C C . MET A 1 76 ? -4.877 -10.348 -5.662 1.00 11.02 76 MET A C 9
ATOM 14062 O O . MET A 1 76 ? -5.214 -10.652 -6.806 1.00 32.21 76 MET A O 9
ATOM 14076 N N . VAL A 1 77 ? -3.877 -9.504 -5.411 1.00 43.23 77 VAL A N 9
ATOM 14077 C CA . VAL A 1 77 ? -3.123 -8.886 -6.500 1.00 71.14 77 VAL A CA 9
ATOM 14078 C C . VAL A 1 77 ? -2.372 -9.944 -7.308 1.00 54.02 77 VAL A C 9
ATOM 14079 O O . VAL A 1 77 ? -2.324 -9.878 -8.536 1.00 5.14 77 VAL A O 9
ATOM 14092 N N . MET A 1 78 ? -1.809 -10.931 -6.616 1.00 50.43 78 MET A N 9
ATOM 14093 C CA . MET A 1 78 ? -1.113 -12.032 -7.278 1.00 62.41 78 MET A CA 9
ATOM 14094 C C . MET A 1 78 ? -2.058 -12.775 -8.214 1.00 22.22 78 MET A C 9
ATOM 14095 O O . MET A 1 78 ? -1.675 -13.188 -9.309 1.00 71.20 78 MET A O 9
ATOM 14109 N N . ASP A 1 79 ? -3.296 -12.942 -7.770 1.00 31.32 79 ASP A N 9
ATOM 14110 C CA . ASP A 1 79 ? -4.320 -13.604 -8.571 1.00 13.32 79 ASP A CA 9
ATOM 14111 C C . ASP A 1 79 ? -4.654 -12.773 -9.810 1.00 73.04 79 ASP A C 9
ATOM 14112 O O . ASP A 1 79 ? -4.739 -13.300 -10.924 1.00 61.34 79 ASP A O 9
ATOM 14121 N N . ILE A 1 80 ? -4.821 -11.470 -9.607 1.00 0.22 80 ILE A N 9
ATOM 14122 C CA . ILE A 1 80 ? -5.082 -10.543 -10.703 1.00 23.23 80 ILE A CA 9
ATOM 14123 C C . ILE A 1 80 ? -3.934 -10.566 -11.712 1.00 53.05 80 ILE A C 9
ATOM 14124 O O . ILE A 1 80 ? -4.159 -10.593 -12.925 1.00 1.25 80 ILE A O 9
ATOM 14140 N N . LEU A 1 81 ? -2.706 -10.573 -11.200 1.00 14.21 81 LEU A N 9
ATOM 14141 C CA . LEU A 1 81 ? -1.520 -10.683 -12.045 1.00 33.34 81 LEU A CA 9
ATOM 14142 C C . LEU A 1 81 ? -1.586 -11.940 -12.904 1.00 54.20 81 LEU A C 9
ATOM 14143 O O . LEU A 1 81 ? -1.328 -11.889 -14.102 1.00 34.31 81 LEU A O 9
ATOM 14159 N N . ASN A 1 82 ? -1.958 -13.055 -12.285 1.00 1.53 82 ASN A N 9
ATOM 14160 C CA . ASN A 1 82 ? -2.066 -14.333 -12.989 1.00 0.20 82 ASN A CA 9
ATOM 14161 C C . ASN A 1 82 ? -3.056 -14.253 -14.148 1.00 62.23 82 ASN A C 9
ATOM 14162 O O . ASN A 1 82 ? -2.900 -14.949 -15.153 1.00 24.00 82 ASN A O 9
ATOM 14173 N N . PHE A 1 83 ? -4.079 -13.416 -14.007 1.00 41.30 83 PHE A N 9
ATOM 14174 C CA . PHE A 1 83 ? -5.028 -13.190 -15.094 1.00 14.32 83 PHE A CA 9
ATOM 14175 C C . PHE A 1 83 ? -4.364 -12.449 -16.250 1.00 11.44 83 PHE A C 9
ATOM 14176 O O . PHE A 1 83 ? -4.539 -12.817 -17.414 1.00 44.11 83 PHE A O 9
ATOM 14193 N N . TYR A 1 84 ? -3.600 -11.413 -15.926 1.00 22.45 84 TYR A N 9
ATOM 14194 C CA . TYR A 1 84 ? -2.915 -10.626 -16.945 1.00 14.00 84 TYR A CA 9
ATOM 14195 C C . TYR A 1 84 ? -1.814 -11.441 -17.609 1.00 15.15 84 TYR A C 9
ATOM 14196 O O . TYR A 1 84 ? -1.870 -11.712 -18.811 1.00 44.22 84 TYR A O 9
ATOM 14214 N N . ASN A 1 85 ? -0.824 -11.839 -16.824 1.00 72.40 85 ASN A N 9
ATOM 14215 C CA . ASN A 1 85 ? 0.284 -12.641 -17.326 1.00 0.51 85 ASN A CA 9
ATOM 14216 C C . ASN A 1 85 ? 1.062 -13.231 -16.166 1.00 20.42 85 ASN A C 9
ATOM 14217 O O . ASN A 1 85 ? 1.162 -12.627 -15.098 1.00 22.51 85 ASN A O 9
ATOM 14228 N N . LYS A 1 86 ? 1.608 -14.411 -16.372 1.00 34.22 86 LYS A N 9
ATOM 14229 C CA . LYS A 1 86 ? 2.401 -15.056 -15.347 1.00 63.12 86 LYS A CA 9
ATOM 14230 C C . LYS A 1 86 ? 3.882 -14.875 -15.655 1.00 11.12 86 LYS A C 9
ATOM 14231 O O . LYS A 1 86 ? 4.741 -15.238 -14.858 1.00 41.11 86 LYS A O 9
ATOM 14250 N N . ASP A 1 87 ? 4.165 -14.276 -16.808 1.00 54.13 87 ASP A N 9
ATOM 14251 C CA . ASP A 1 87 ? 5.538 -14.014 -17.240 1.00 32.33 87 ASP A CA 9
ATOM 14252 C C . ASP A 1 87 ? 6.288 -13.196 -16.198 1.00 34.42 87 ASP A C 9
ATOM 14253 O O . ASP A 1 87 ? 7.378 -13.570 -15.763 1.00 70.50 87 ASP A O 9
ATOM 14262 N N . MET A 1 88 ? 5.695 -12.081 -15.791 1.00 21.22 88 MET A N 9
ATOM 14263 C CA . MET A 1 88 ? 6.301 -11.223 -14.782 1.00 5.21 88 MET A CA 9
ATOM 14264 C C . MET A 1 88 ? 6.315 -11.931 -13.430 1.00 10.30 88 MET A C 9
ATOM 14265 O O . MET A 1 88 ? 7.244 -11.772 -12.636 1.00 54.02 88 MET A O 9
ATOM 14279 N N . TYR A 1 89 ? 5.290 -12.740 -13.190 1.00 31.03 89 TYR A N 9
ATOM 14280 C CA . TYR A 1 89 ? 5.153 -13.467 -11.946 1.00 33.13 89 TYR A CA 9
ATOM 14281 C C . TYR A 1 89 ? 6.235 -14.541 -11.809 1.00 53.14 89 TYR A C 9
ATOM 14282 O O . TYR A 1 89 ? 6.659 -14.867 -10.700 1.00 61.53 89 TYR A O 9
ATOM 14300 N N . ASN A 1 90 ? 6.691 -15.074 -12.940 1.00 54.11 90 ASN A N 9
ATOM 14301 C CA . ASN A 1 90 ? 7.752 -16.086 -12.946 1.00 32.14 90 ASN A CA 9
ATOM 14302 C C . ASN A 1 90 ? 9.063 -15.501 -12.436 1.00 3.33 90 ASN A C 9
ATOM 14303 O O . ASN A 1 90 ? 9.966 -16.236 -12.034 1.00 54.12 90 ASN A O 9
ATOM 14314 N N . GLN A 1 91 ? 9.163 -14.177 -12.465 1.00 61.42 91 GLN A N 9
ATOM 14315 C CA . GLN A 1 91 ? 10.332 -13.483 -11.947 1.00 34.31 91 GLN A CA 9
ATOM 14316 C C . GLN A 1 91 ? 10.136 -13.170 -10.465 1.00 31.02 91 GLN A C 9
ATOM 14317 O O . GLN A 1 91 ? 11.100 -13.029 -9.709 1.00 74.41 91 GLN A O 9
ATOM 14331 N N . LEU A 1 92 ? 8.874 -13.056 -10.062 1.00 74.25 92 LEU A N 9
ATOM 14332 C CA . LEU A 1 92 ? 8.531 -12.806 -8.670 1.00 65.04 92 LEU A CA 9
ATOM 14333 C C . LEU A 1 92 ? 8.746 -14.070 -7.852 1.00 51.12 92 LEU A C 9
ATOM 14334 O O . LEU A 1 92 ? 9.097 -14.011 -6.673 1.00 25.21 92 LEU A O 9
ATOM 14350 N N . GLU A 1 93 ? 8.534 -15.212 -8.486 1.00 0.25 93 GLU A N 9
ATOM 14351 C CA . GLU A 1 93 ? 8.834 -16.490 -7.869 1.00 50.02 93 GLU A CA 9
ATOM 14352 C C . GLU A 1 93 ? 10.332 -16.751 -7.928 1.00 53.31 93 GLU A C 9
ATOM 14353 O O . GLU A 1 93 ? 10.919 -16.845 -9.007 1.00 50.32 93 GLU A O 9
ATOM 14365 N N . HIS A 1 94 ? 10.945 -16.848 -6.762 1.00 13.14 94 HIS A N 9
ATOM 14366 C CA . HIS A 1 94 ? 12.391 -16.978 -6.668 1.00 43.12 94 HIS A CA 9
ATOM 14367 C C . HIS A 1 94 ? 12.842 -18.391 -7.022 1.00 63.24 94 HIS A C 9
ATOM 14368 O O . HIS A 1 94 ? 12.377 -19.369 -6.435 1.00 41.13 94 HIS A O 9
ATOM 14383 N N . HIS A 1 95 ? 13.743 -18.475 -7.994 1.00 55.21 95 HIS A N 9
ATOM 14384 C CA . HIS A 1 95 ? 14.292 -19.745 -8.459 1.00 35.44 95 HIS A CA 9
ATOM 14385 C C . HIS A 1 95 ? 14.891 -20.548 -7.306 1.00 41.02 95 HIS A C 9
ATOM 14386 O O . HIS A 1 95 ? 15.820 -20.097 -6.633 1.00 13.32 95 HIS A O 9
ATOM 14401 N N . HIS A 1 96 ? 14.332 -21.724 -7.076 1.00 30.20 96 HIS A N 9
ATOM 14402 C CA . HIS A 1 96 ? 14.855 -22.656 -6.088 1.00 21.24 96 HIS A CA 9
ATOM 14403 C C . HIS A 1 96 ? 15.364 -23.902 -6.801 1.00 65.52 96 HIS A C 9
ATOM 14404 O O . HIS A 1 96 ? 14.851 -24.256 -7.862 1.00 65.31 96 HIS A O 9
ATOM 14419 N N . HIS A 1 97 ? 16.384 -24.547 -6.248 1.00 62.32 97 HIS A N 9
ATOM 14420 C CA . HIS A 1 97 ? 16.907 -25.776 -6.833 1.00 54.31 97 HIS A CA 9
ATOM 14421 C C . HIS A 1 97 ? 15.869 -26.891 -6.735 1.00 41.40 97 HIS A C 9
ATOM 14422 O O . HIS A 1 97 ? 15.811 -27.618 -5.743 1.00 12.21 97 HIS A O 9
ATOM 14437 N N . HIS A 1 98 ? 15.032 -26.993 -7.760 1.00 74.30 98 HIS A N 9
ATOM 14438 C CA . HIS A 1 98 ? 13.999 -28.018 -7.809 1.00 61.23 98 HIS A CA 9
ATOM 14439 C C . HIS A 1 98 ? 14.620 -29.402 -7.929 1.00 60.20 98 HIS A C 9
ATOM 14440 O O . HIS A 1 98 ? 15.407 -29.657 -8.839 1.00 13.55 98 HIS A O 9
ATOM 14455 N N . HIS A 1 99 ? 14.273 -30.269 -6.981 1.00 23.40 99 HIS A N 9
ATOM 14456 C CA . HIS A 1 99 ? 14.769 -31.646 -6.933 1.00 2.23 99 HIS A CA 9
ATOM 14457 C C . HIS A 1 99 ? 16.263 -31.683 -6.608 1.00 53.43 99 HIS A C 9
ATOM 14458 O O . HIS A 1 99 ? 17.100 -31.272 -7.412 1.00 71.42 99 HIS A O 9
ATOM 14473 N N . MET A 1 1 ? -5.673 13.574 15.645 1.00 55.53 1 MET A N 10
ATOM 14474 C CA . MET A 1 1 ? -5.247 13.949 14.279 1.00 1.22 1 MET A CA 10
ATOM 14475 C C . MET A 1 1 ? -4.900 12.694 13.490 1.00 35.11 1 MET A C 10
ATOM 14476 O O . MET A 1 1 ? -3.847 12.092 13.696 1.00 73.01 1 MET A O 10
ATOM 14492 N N . ASP A 1 2 ? -5.790 12.297 12.592 1.00 71.40 2 ASP A N 10
ATOM 14493 C CA . ASP A 1 2 ? -5.631 11.037 11.883 1.00 31.03 2 ASP A CA 10
ATOM 14494 C C . ASP A 1 2 ? -5.117 11.270 10.472 1.00 1.52 2 ASP A C 10
ATOM 14495 O O . ASP A 1 2 ? -5.899 11.358 9.524 1.00 30.32 2 ASP A O 10
ATOM 14504 N N . GLN A 1 3 ? -3.805 11.366 10.329 1.00 24.04 3 GLN A N 10
ATOM 14505 C CA . GLN A 1 3 ? -3.204 11.549 9.016 1.00 21.42 3 GLN A CA 10
ATOM 14506 C C . GLN A 1 3 ? -3.510 10.354 8.126 1.00 63.42 3 GLN A C 10
ATOM 14507 O O . GLN A 1 3 ? -3.798 10.511 6.940 1.00 52.22 3 GLN A O 10
ATOM 14521 N N . LEU A 1 4 ? -3.463 9.160 8.713 1.00 71.22 4 LEU A N 10
ATOM 14522 C CA . LEU A 1 4 ? -3.790 7.933 7.995 1.00 34.34 4 LEU A CA 10
ATOM 14523 C C . LEU A 1 4 ? -5.223 7.975 7.470 1.00 61.34 4 LEU A C 10
ATOM 14524 O O . LEU A 1 4 ? -5.517 7.433 6.407 1.00 64.13 4 LEU A O 10
ATOM 14540 N N . LYS A 1 5 ? -6.103 8.646 8.205 1.00 71.31 5 LYS A N 10
ATOM 14541 C CA . LYS A 1 5 ? -7.497 8.764 7.803 1.00 73.43 5 LYS A CA 10
ATOM 14542 C C . LYS A 1 5 ? -7.607 9.691 6.602 1.00 63.34 5 LYS A C 10
ATOM 14543 O O . LYS A 1 5 ? -8.266 9.371 5.617 1.00 15.30 5 LYS A O 10
ATOM 14562 N N . THR A 1 6 ? -6.934 10.832 6.692 1.00 20.01 6 THR A N 10
ATOM 14563 C CA . THR A 1 6 ? -6.886 11.787 5.598 1.00 64.35 6 THR A CA 10
ATOM 14564 C C . THR A 1 6 ? -6.329 11.135 4.333 1.00 71.34 6 THR A C 10
ATOM 14565 O O . THR A 1 6 ? -6.862 11.318 3.240 1.00 41.34 6 THR A O 10
ATOM 14576 N N . ILE A 1 7 ? -5.269 10.356 4.497 1.00 62.11 7 ILE A N 10
ATOM 14577 C CA . ILE A 1 7 ? -4.665 9.636 3.387 1.00 64.10 7 ILE A CA 10
ATOM 14578 C C . ILE A 1 7 ? -5.660 8.659 2.763 1.00 61.42 7 ILE A C 10
ATOM 14579 O O . ILE A 1 7 ? -5.793 8.594 1.540 1.00 73.10 7 ILE A O 10
ATOM 14595 N N . LYS A 1 8 ? -6.378 7.919 3.605 1.00 63.24 8 LYS A N 10
ATOM 14596 C CA . LYS A 1 8 ? -7.411 7.005 3.122 1.00 11.22 8 LYS A CA 10
ATOM 14597 C C . LYS A 1 8 ? -8.496 7.770 2.370 1.00 62.20 8 LYS A C 10
ATOM 14598 O O . LYS A 1 8 ? -8.963 7.330 1.322 1.00 53.43 8 LYS A O 10
ATOM 14617 N N . GLU A 1 9 ? -8.868 8.931 2.898 1.00 13.10 9 GLU A N 10
ATOM 14618 C CA . GLU A 1 9 ? -9.845 9.797 2.249 1.00 23.14 9 GLU A CA 10
ATOM 14619 C C . GLU A 1 9 ? -9.355 10.225 0.870 1.00 25.34 9 GLU A C 10
ATOM 14620 O O . GLU A 1 9 ? -10.127 10.285 -0.088 1.00 21.12 9 GLU A O 10
ATOM 14632 N N . LEU A 1 10 ? -8.064 10.518 0.775 1.00 12.41 10 LEU A N 10
ATOM 14633 C CA . LEU A 1 10 ? -7.454 10.891 -0.494 1.00 41.04 10 LEU A CA 10
ATOM 14634 C C . LEU A 1 10 ? -7.527 9.731 -1.478 1.00 31.24 10 LEU A C 10
ATOM 14635 O O . LEU A 1 10 ? -7.908 9.909 -2.635 1.00 24.13 10 LEU A O 10
ATOM 14651 N N . ILE A 1 11 ? -7.187 8.541 -0.997 1.00 32.01 11 ILE A N 10
ATOM 14652 C CA . ILE A 1 11 ? -7.195 7.337 -1.820 1.00 31.32 11 ILE A CA 10
ATOM 14653 C C . ILE A 1 11 ? -8.615 6.981 -2.263 1.00 34.13 11 ILE A C 10
ATOM 14654 O O . ILE A 1 11 ? -8.823 6.513 -3.383 1.00 73.10 11 ILE A O 10
ATOM 14670 N N . ASN A 1 12 ? -9.589 7.224 -1.389 1.00 13.24 12 ASN A N 10
ATOM 14671 C CA . ASN A 1 12 ? -10.999 7.017 -1.729 1.00 51.13 12 ASN A CA 10
ATOM 14672 C C . ASN A 1 12 ? -11.406 7.924 -2.885 1.00 5.05 12 ASN A C 10
ATOM 14673 O O . ASN A 1 12 ? -12.033 7.479 -3.847 1.00 13.03 12 ASN A O 10
ATOM 14684 N N . GLN A 1 13 ? -11.033 9.194 -2.786 1.00 21.42 13 GLN A N 10
ATOM 14685 C CA . GLN A 1 13 ? -11.346 10.175 -3.820 1.00 54.42 13 GLN A CA 10
ATOM 14686 C C . GLN A 1 13 ? -10.591 9.867 -5.106 1.00 55.32 13 GLN A C 10
ATOM 14687 O O . GLN A 1 13 ? -11.158 9.904 -6.197 1.00 21.31 13 GLN A O 10
ATOM 14701 N N . GLY A 1 14 ? -9.314 9.551 -4.964 1.00 5.32 14 GLY A N 10
ATOM 14702 C CA . GLY A 1 14 ? -8.476 9.300 -6.115 1.00 3.11 14 GLY A CA 10
ATOM 14703 C C . GLY A 1 14 ? -7.257 10.196 -6.133 1.00 25.42 14 GLY A C 10
ATOM 14704 O O . GLY A 1 14 ? -6.523 10.248 -7.119 1.00 23.21 14 GLY A O 10
ATOM 14708 N N . ASP A 1 15 ? -7.034 10.890 -5.028 1.00 72.53 15 ASP A N 10
ATOM 14709 C CA . ASP A 1 15 ? -5.910 11.808 -4.905 1.00 52.12 15 ASP A CA 10
ATOM 14710 C C . ASP A 1 15 ? -4.673 11.051 -4.407 1.00 65.32 15 ASP A C 10
ATOM 14711 O O . ASP A 1 15 ? -4.061 11.411 -3.399 1.00 24.04 15 ASP A O 10
ATOM 14720 N N . ILE A 1 16 ? -4.319 9.999 -5.144 1.00 13.44 16 ILE A N 10
ATOM 14721 C CA . ILE A 1 16 ? -3.259 9.070 -4.757 1.00 72.03 16 ILE A CA 10
ATOM 14722 C C . ILE A 1 16 ? -1.908 9.755 -4.538 1.00 10.35 16 ILE A C 10
ATOM 14723 O O . ILE A 1 16 ? -1.229 9.469 -3.556 1.00 63.54 16 ILE A O 10
ATOM 14739 N N . GLU A 1 17 ? -1.519 10.659 -5.431 1.00 52.45 17 GLU A N 10
ATOM 14740 C CA . GLU A 1 17 ? -0.192 11.268 -5.341 1.00 51.24 17 GLU A CA 10
ATOM 14741 C C . GLU A 1 17 ? -0.042 12.114 -4.078 1.00 60.22 17 GLU A C 10
ATOM 14742 O O . GLU A 1 17 ? 1.037 12.161 -3.485 1.00 42.45 17 GLU A O 10
ATOM 14754 N N . ASN A 1 18 ? -1.118 12.770 -3.661 1.00 61.50 18 ASN A N 10
ATOM 14755 C CA . ASN A 1 18 ? -1.117 13.507 -2.400 1.00 63.40 18 ASN A CA 10
ATOM 14756 C C . ASN A 1 18 ? -1.099 12.545 -1.223 1.00 21.30 18 ASN A C 10
ATOM 14757 O O . ASN A 1 18 ? -0.483 12.817 -0.192 1.00 73.31 18 ASN A O 10
ATOM 14768 N N . ALA A 1 19 ? -1.766 11.413 -1.391 1.00 61.21 19 ALA A N 10
ATOM 14769 C CA . ALA A 1 19 ? -1.768 10.371 -0.377 1.00 21.32 19 ALA A CA 10
ATOM 14770 C C . ALA A 1 19 ? -0.370 9.789 -0.204 1.00 61.41 19 ALA A C 10
ATOM 14771 O O . ALA A 1 19 ? 0.103 9.619 0.917 1.00 33.32 19 ALA A O 10
ATOM 14778 N N . LEU A 1 20 ? 0.292 9.515 -1.324 1.00 64.02 20 LEU A N 10
ATOM 14779 C CA . LEU A 1 20 ? 1.621 8.910 -1.314 1.00 31.45 20 LEU A CA 10
ATOM 14780 C C . LEU A 1 20 ? 2.632 9.771 -0.566 1.00 3.15 20 LEU A C 10
ATOM 14781 O O . LEU A 1 20 ? 3.329 9.280 0.320 1.00 32.11 20 LEU A O 10
ATOM 14797 N N . GLN A 1 21 ? 2.710 11.049 -0.917 1.00 51.41 21 GLN A N 10
ATOM 14798 C CA . GLN A 1 21 ? 3.673 11.945 -0.286 1.00 31.13 21 GLN A CA 10
ATOM 14799 C C . GLN A 1 21 ? 3.374 12.100 1.202 1.00 22.41 21 GLN A C 10
ATOM 14800 O O . GLN A 1 21 ? 4.291 12.180 2.017 1.00 4.11 21 GLN A O 10
ATOM 14814 N N . ALA A 1 22 ? 2.093 12.101 1.561 1.00 21.25 22 ALA A N 10
ATOM 14815 C CA . ALA A 1 22 ? 1.700 12.158 2.965 1.00 51.31 22 ALA A CA 10
ATOM 14816 C C . ALA A 1 22 ? 2.113 10.875 3.681 1.00 12.11 22 ALA A C 10
ATOM 14817 O O . ALA A 1 22 ? 2.509 10.900 4.846 1.00 52.30 22 ALA A O 10
ATOM 14824 N N . LEU A 1 23 ? 2.033 9.758 2.965 1.00 53.24 23 LEU A N 10
ATOM 14825 C CA . LEU A 1 23 ? 2.428 8.457 3.495 1.00 51.11 23 LEU A CA 10
ATOM 14826 C C . LEU A 1 23 ? 3.934 8.387 3.710 1.00 41.33 23 LEU A C 10
ATOM 14827 O O . LEU A 1 23 ? 4.395 7.974 4.771 1.00 44.33 23 LEU A O 10
ATOM 14843 N N . GLU A 1 24 ? 4.694 8.810 2.705 1.00 15.33 24 GLU A N 10
ATOM 14844 C CA . GLU A 1 24 ? 6.151 8.788 2.784 1.00 70.41 24 GLU A CA 10
ATOM 14845 C C . GLU A 1 24 ? 6.647 9.683 3.916 1.00 24.53 24 GLU A C 10
ATOM 14846 O O . GLU A 1 24 ? 7.623 9.365 4.598 1.00 10.31 24 GLU A O 10
ATOM 14858 N N . GLU A 1 25 ? 5.961 10.798 4.126 1.00 63.13 25 GLU A N 10
ATOM 14859 C CA . GLU A 1 25 ? 6.294 11.695 5.226 1.00 74.02 25 GLU A CA 10
ATOM 14860 C C . GLU A 1 25 ? 5.869 11.090 6.559 1.00 32.44 25 GLU A C 10
ATOM 14861 O O . GLU A 1 25 ? 6.545 11.262 7.574 1.00 41.42 25 GLU A O 10
ATOM 14873 N N . PHE A 1 26 ? 4.753 10.366 6.547 1.00 23.04 26 PHE A N 10
ATOM 14874 C CA . PHE A 1 26 ? 4.263 9.683 7.740 1.00 31.14 26 PHE A CA 10
ATOM 14875 C C . PHE A 1 26 ? 5.298 8.674 8.230 1.00 24.52 26 PHE A C 10
ATOM 14876 O O . PHE A 1 26 ? 5.553 8.563 9.432 1.00 21.43 26 PHE A O 10
ATOM 14893 N N . LEU A 1 27 ? 5.907 7.962 7.283 1.00 54.25 27 LEU A N 10
ATOM 14894 C CA . LEU A 1 27 ? 6.939 6.971 7.589 1.00 42.22 27 LEU A CA 10
ATOM 14895 C C . LEU A 1 27 ? 8.072 7.596 8.400 1.00 3.14 27 LEU A C 10
ATOM 14896 O O . LEU A 1 27 ? 8.682 6.942 9.248 1.00 72.13 27 LEU A O 10
ATOM 14912 N N . GLN A 1 28 ? 8.341 8.866 8.129 1.00 14.45 28 GLN A N 10
ATOM 14913 C CA . GLN A 1 28 ? 9.434 9.582 8.767 1.00 21.23 28 GLN A CA 10
ATOM 14914 C C . GLN A 1 28 ? 9.014 10.148 10.116 1.00 43.22 28 GLN A C 10
ATOM 14915 O O . GLN A 1 28 ? 9.780 10.117 11.080 1.00 21.12 28 GLN A O 10
ATOM 14929 N N . THR A 1 29 ? 7.792 10.659 10.187 1.00 73.53 29 THR A N 10
ATOM 14930 C CA . THR A 1 29 ? 7.342 11.382 11.367 1.00 33.21 29 THR A CA 10
ATOM 14931 C C . THR A 1 29 ? 6.906 10.440 12.491 1.00 2.21 29 THR A C 10
ATOM 14932 O O . THR A 1 29 ? 6.973 10.801 13.664 1.00 21.42 29 THR A O 10
ATOM 14943 N N . GLU A 1 30 ? 6.463 9.241 12.142 1.00 62.32 30 GLU A N 10
ATOM 14944 C CA . GLU A 1 30 ? 6.060 8.265 13.143 1.00 23.45 30 GLU A CA 10
ATOM 14945 C C . GLU A 1 30 ? 6.060 6.854 12.560 1.00 63.25 30 GLU A C 10
ATOM 14946 O O . GLU A 1 30 ? 5.116 6.432 11.893 1.00 12.31 30 GLU A O 10
ATOM 14958 N N . PRO A 1 31 ? 7.147 6.109 12.805 1.00 53.53 31 PRO A N 10
ATOM 14959 C CA . PRO A 1 31 ? 7.328 4.751 12.276 1.00 70.32 31 PRO A CA 10
ATOM 14960 C C . PRO A 1 31 ? 6.394 3.725 12.912 1.00 51.45 31 PRO A C 10
ATOM 14961 O O . PRO A 1 31 ? 6.348 2.571 12.490 1.00 61.15 31 PRO A O 10
ATOM 14972 N N . VAL A 1 32 ? 5.643 4.157 13.911 1.00 1.44 32 VAL A N 10
ATOM 14973 C CA . VAL A 1 32 ? 4.782 3.261 14.674 1.00 2.22 32 VAL A CA 10
ATOM 14974 C C . VAL A 1 32 ? 3.578 2.787 13.850 1.00 43.34 32 VAL A C 10
ATOM 14975 O O . VAL A 1 32 ? 2.984 1.748 14.142 1.00 34.52 32 VAL A O 10
ATOM 14988 N N . GLY A 1 33 ? 3.223 3.544 12.819 1.00 41.54 33 GLY A N 10
ATOM 14989 C CA . GLY A 1 33 ? 2.070 3.191 12.015 1.00 33.12 33 GLY A CA 10
ATOM 14990 C C . GLY A 1 33 ? 2.409 3.006 10.552 1.00 32.43 33 GLY A C 10
ATOM 14991 O O . GLY A 1 33 ? 1.579 3.263 9.678 1.00 42.14 33 GLY A O 10
ATOM 14995 N N . LYS A 1 34 ? 3.622 2.546 10.280 1.00 2.31 34 LYS A N 10
ATOM 14996 C CA . LYS A 1 34 ? 4.081 2.390 8.907 1.00 12.54 34 LYS A CA 10
ATOM 14997 C C . LYS A 1 34 ? 3.442 1.182 8.241 1.00 15.30 34 LYS A C 10
ATOM 14998 O O . LYS A 1 34 ? 3.323 1.141 7.021 1.00 4.23 34 LYS A O 10
ATOM 15017 N N . ASP A 1 35 ? 3.033 0.200 9.036 1.00 33.32 35 ASP A N 10
ATOM 15018 C CA . ASP A 1 35 ? 2.353 -0.976 8.499 1.00 44.15 35 ASP A CA 10
ATOM 15019 C C . ASP A 1 35 ? 1.014 -0.574 7.888 1.00 3.41 35 ASP A C 10
ATOM 15020 O O . ASP A 1 35 ? 0.634 -1.060 6.821 1.00 34.24 35 ASP A O 10
ATOM 15029 N N . GLU A 1 36 ? 0.320 0.338 8.556 1.00 45.24 36 GLU A N 10
ATOM 15030 C CA . GLU A 1 36 ? -0.918 0.898 8.034 1.00 15.30 36 GLU A CA 10
ATOM 15031 C C . GLU A 1 36 ? -0.612 1.754 6.808 1.00 74.33 36 GLU A C 10
ATOM 15032 O O . GLU A 1 36 ? -1.329 1.718 5.809 1.00 73.33 36 GLU A O 10
ATOM 15044 N N . ALA A 1 37 ? 0.480 2.510 6.897 1.00 62.43 37 ALA A N 10
ATOM 15045 C CA . ALA A 1 37 ? 0.902 3.396 5.822 1.00 52.13 37 ALA A CA 10
ATOM 15046 C C . ALA A 1 37 ? 1.246 2.619 4.553 1.00 4.33 37 ALA A C 10
ATOM 15047 O O . ALA A 1 37 ? 0.714 2.910 3.487 1.00 51.51 37 ALA A O 10
ATOM 15054 N N . TYR A 1 38 ? 2.123 1.622 4.674 1.00 63.32 38 TYR A N 10
ATOM 15055 C CA . TYR A 1 38 ? 2.539 0.822 3.523 1.00 14.12 38 TYR A CA 10
ATOM 15056 C C . TYR A 1 38 ? 1.350 0.108 2.890 1.00 73.44 38 TYR A C 10
ATOM 15057 O O . TYR A 1 38 ? 1.306 -0.079 1.670 1.00 35.11 38 TYR A O 10
ATOM 15075 N N . TYR A 1 39 ? 0.386 -0.285 3.719 1.00 72.42 39 TYR A N 10
ATOM 15076 C CA . TYR A 1 39 ? -0.855 -0.865 3.222 1.00 74.23 39 TYR A CA 10
ATOM 15077 C C . TYR A 1 39 ? -1.560 0.134 2.306 1.00 13.34 39 TYR A C 10
ATOM 15078 O O . TYR A 1 39 ? -2.000 -0.211 1.209 1.00 70.12 39 TYR A O 10
ATOM 15096 N N . LEU A 1 40 ? -1.637 1.379 2.767 1.00 74.52 40 LEU A N 10
ATOM 15097 C CA . LEU A 1 40 ? -2.263 2.451 2.005 1.00 30.20 40 LEU A CA 10
ATOM 15098 C C . LEU A 1 40 ? -1.443 2.787 0.765 1.00 23.21 40 LEU A C 10
ATOM 15099 O O . LEU A 1 40 ? -1.998 3.056 -0.297 1.00 54.22 40 LEU A O 10
ATOM 15115 N N . MET A 1 41 ? -0.123 2.761 0.907 1.00 51.45 41 MET A N 10
ATOM 15116 C CA . MET A 1 41 ? 0.774 3.051 -0.205 1.00 61.45 41 MET A CA 10
ATOM 15117 C C . MET A 1 41 ? 0.558 2.050 -1.329 1.00 32.01 41 MET A C 10
ATOM 15118 O O . MET A 1 41 ? 0.328 2.433 -2.476 1.00 5.22 41 MET A O 10
ATOM 15132 N N . GLY A 1 42 ? 0.603 0.767 -0.987 1.00 51.21 42 GLY A N 10
ATOM 15133 C CA . GLY A 1 42 ? 0.358 -0.271 -1.968 1.00 65.44 42 GLY A CA 10
ATOM 15134 C C . GLY A 1 42 ? -1.035 -0.180 -2.551 1.00 61.34 42 GLY A C 10
ATOM 15135 O O . GLY A 1 42 ? -1.243 -0.459 -3.730 1.00 2.22 42 GLY A O 10
ATOM 15139 N N . ASN A 1 43 ? -1.987 0.234 -1.722 1.00 3.55 43 ASN A N 10
ATOM 15140 C CA . ASN A 1 43 ? -3.375 0.385 -2.145 1.00 63.02 43 ASN A CA 10
ATOM 15141 C C . ASN A 1 43 ? -3.510 1.537 -3.141 1.00 60.12 43 ASN A C 10
ATOM 15142 O O . ASN A 1 43 ? -4.318 1.485 -4.070 1.00 63.51 43 ASN A O 10
ATOM 15153 N N . ALA A 1 44 ? -2.703 2.572 -2.946 1.00 5.22 44 ALA A N 10
ATOM 15154 C CA . ALA A 1 44 ? -2.698 3.723 -3.839 1.00 22.10 44 ALA A CA 10
ATOM 15155 C C . ALA A 1 44 ? -2.135 3.346 -5.209 1.00 61.33 44 ALA A C 10
ATOM 15156 O O . ALA A 1 44 ? -2.734 3.652 -6.241 1.00 60.42 44 ALA A O 10
ATOM 15163 N N . TYR A 1 45 ? -0.986 2.673 -5.211 1.00 43.24 45 TYR A N 10
ATOM 15164 C CA . TYR A 1 45 ? -0.387 2.178 -6.453 1.00 51.24 45 TYR A CA 10
ATOM 15165 C C . TYR A 1 45 ? -1.324 1.187 -7.138 1.00 62.04 45 TYR A C 10
ATOM 15166 O O . TYR A 1 45 ? -1.386 1.112 -8.366 1.00 13.42 45 TYR A O 10
ATOM 15184 N N . ARG A 1 46 ? -2.050 0.436 -6.322 1.00 31.21 46 ARG A N 10
ATOM 15185 C CA . ARG A 1 46 ? -3.058 -0.505 -6.796 1.00 40.22 46 ARG A CA 10
ATOM 15186 C C . ARG A 1 46 ? -4.136 0.212 -7.611 1.00 31.34 46 ARG A C 10
ATOM 15187 O O . ARG A 1 46 ? -4.581 -0.286 -8.642 1.00 62.45 46 ARG A O 10
ATOM 15208 N N . LYS A 1 47 ? -4.538 1.391 -7.148 1.00 42.05 47 LYS A N 10
ATOM 15209 C CA . LYS A 1 47 ? -5.520 2.202 -7.863 1.00 53.51 47 LYS A CA 10
ATOM 15210 C C . LYS A 1 47 ? -4.903 2.875 -9.084 1.00 62.00 47 LYS A C 10
ATOM 15211 O O . LYS A 1 47 ? -5.617 3.299 -9.993 1.00 43.53 47 LYS A O 10
ATOM 15230 N N . LEU A 1 48 ? -3.582 2.985 -9.094 1.00 63.11 48 LEU A N 10
ATOM 15231 C CA . LEU A 1 48 ? -2.869 3.523 -10.250 1.00 2.13 48 LEU A CA 10
ATOM 15232 C C . LEU A 1 48 ? -2.750 2.461 -11.336 1.00 61.22 48 LEU A C 10
ATOM 15233 O O . LEU A 1 48 ? -2.790 2.767 -12.528 1.00 31.12 48 LEU A O 10
ATOM 15249 N N . GLY A 1 49 ? -2.604 1.215 -10.911 1.00 71.44 49 GLY A N 10
ATOM 15250 C CA . GLY A 1 49 ? -2.499 0.118 -11.847 1.00 73.41 49 GLY A CA 10
ATOM 15251 C C . GLY A 1 49 ? -1.118 -0.506 -11.857 1.00 52.24 49 GLY A C 10
ATOM 15252 O O . GLY A 1 49 ? -0.826 -1.364 -12.689 1.00 2.52 49 GLY A O 10
ATOM 15256 N N . ASP A 1 50 ? -0.267 -0.083 -10.932 1.00 13.01 50 ASP A N 10
ATOM 15257 C CA . ASP A 1 50 ? 1.085 -0.622 -10.848 1.00 2.11 50 ASP A CA 10
ATOM 15258 C C . ASP A 1 50 ? 1.134 -1.725 -9.803 1.00 73.32 50 ASP A C 10
ATOM 15259 O O . ASP A 1 50 ? 0.986 -1.469 -8.605 1.00 73.43 50 ASP A O 10
ATOM 15268 N N . TRP A 1 51 ? 1.341 -2.948 -10.260 1.00 70.52 51 TRP A N 10
ATOM 15269 C CA . TRP A 1 51 ? 1.284 -4.104 -9.384 1.00 75.13 51 TRP A CA 10
ATOM 15270 C C . TRP A 1 51 ? 2.625 -4.341 -8.703 1.00 72.13 51 TRP A C 10
ATOM 15271 O O . TRP A 1 51 ? 2.676 -4.853 -7.586 1.00 1.11 51 TRP A O 10
ATOM 15292 N N . GLN A 1 52 ? 3.708 -3.958 -9.367 1.00 64.12 52 GLN A N 10
ATOM 15293 C CA . GLN A 1 52 ? 5.042 -4.119 -8.797 1.00 51.31 52 GLN A CA 10
ATOM 15294 C C . GLN A 1 52 ? 5.211 -3.241 -7.566 1.00 72.10 52 GLN A C 10
ATOM 15295 O O . GLN A 1 52 ? 5.668 -3.708 -6.520 1.00 3.42 52 GLN A O 10
ATOM 15309 N N . LYS A 1 53 ? 4.830 -1.977 -7.687 1.00 50.33 53 LYS A N 10
ATOM 15310 C CA . LYS A 1 53 ? 4.880 -1.063 -6.558 1.00 13.51 53 LYS A CA 10
ATOM 15311 C C . LYS A 1 53 ? 3.961 -1.548 -5.442 1.00 5.02 53 LYS A C 10
ATOM 15312 O O . LYS A 1 53 ? 4.325 -1.507 -4.267 1.00 5.35 53 LYS A O 10
ATOM 15331 N N . ALA A 1 54 ? 2.777 -2.016 -5.821 1.00 73.11 54 ALA A N 10
ATOM 15332 C CA . ALA A 1 54 ? 1.813 -2.528 -4.856 1.00 52.32 54 ALA A CA 10
ATOM 15333 C C . ALA A 1 54 ? 2.386 -3.722 -4.095 1.00 3.15 54 ALA A C 10
ATOM 15334 O O . ALA A 1 54 ? 2.344 -3.762 -2.866 1.00 1.33 54 ALA A O 10
ATOM 15341 N N . LEU A 1 55 ? 2.944 -4.678 -4.833 1.00 22.43 55 LEU A N 10
ATOM 15342 C CA . LEU A 1 55 ? 3.498 -5.891 -4.240 1.00 70.31 55 LEU A CA 10
ATOM 15343 C C . LEU A 1 55 ? 4.628 -5.581 -3.270 1.00 1.43 55 LEU A C 10
ATOM 15344 O O . LEU A 1 55 ? 4.737 -6.216 -2.220 1.00 24.54 55 LEU A O 10
ATOM 15360 N N . ASN A 1 56 ? 5.467 -4.616 -3.621 1.00 32.51 56 ASN A N 10
ATOM 15361 C CA . ASN A 1 56 ? 6.612 -4.257 -2.788 1.00 42.11 56 ASN A CA 10
ATOM 15362 C C . ASN A 1 56 ? 6.171 -3.505 -1.538 1.00 54.41 56 ASN A C 10
ATOM 15363 O O . ASN A 1 56 ? 6.725 -3.708 -0.455 1.00 72.03 56 ASN A O 10
ATOM 15374 N N . ASN A 1 57 ? 5.168 -2.648 -1.678 1.00 32.52 57 ASN A N 10
ATOM 15375 C CA . ASN A 1 57 ? 4.661 -1.892 -0.537 1.00 74.03 57 ASN A CA 10
ATOM 15376 C C . ASN A 1 57 ? 3.862 -2.792 0.399 1.00 64.54 57 ASN A C 10
ATOM 15377 O O . ASN A 1 57 ? 3.992 -2.696 1.619 1.00 34.23 57 ASN A O 10
ATOM 15388 N N . TYR A 1 58 ? 3.053 -3.683 -0.170 1.00 43.50 58 TYR A N 10
ATOM 15389 C CA . TYR A 1 58 ? 2.329 -4.665 0.632 1.00 41.32 58 TYR A CA 10
ATOM 15390 C C . TYR A 1 58 ? 3.312 -5.567 1.369 1.00 15.31 58 TYR A C 10
ATOM 15391 O O . TYR A 1 58 ? 3.106 -5.901 2.534 1.00 50.22 58 TYR A O 10
ATOM 15409 N N . GLN A 1 59 ? 4.388 -5.946 0.684 1.00 41.32 59 GLN A N 10
ATOM 15410 C CA . GLN A 1 59 ? 5.434 -6.772 1.279 1.00 50.21 59 GLN A CA 10
ATOM 15411 C C . GLN A 1 59 ? 6.016 -6.092 2.513 1.00 45.42 59 GLN A C 10
ATOM 15412 O O . GLN A 1 59 ? 6.198 -6.725 3.555 1.00 55.54 59 GLN A O 10
ATOM 15426 N N . SER A 1 60 ? 6.295 -4.803 2.388 1.00 14.50 60 SER A N 10
ATOM 15427 C CA . SER A 1 60 ? 6.854 -4.033 3.487 1.00 31.03 60 SER A CA 10
ATOM 15428 C C . SER A 1 60 ? 5.866 -3.944 4.653 1.00 72.13 60 SER A C 10
ATOM 15429 O O . SER A 1 60 ? 6.266 -3.995 5.817 1.00 21.15 60 SER A O 10
ATOM 15437 N N . ALA A 1 61 ? 4.578 -3.830 4.337 1.00 30.24 61 ALA A N 10
ATOM 15438 C CA . ALA A 1 61 ? 3.541 -3.796 5.363 1.00 41.32 61 ALA A CA 10
ATOM 15439 C C . ALA A 1 61 ? 3.490 -5.116 6.126 1.00 33.04 61 ALA A C 10
ATOM 15440 O O . ALA A 1 61 ? 3.417 -5.130 7.355 1.00 61.22 61 ALA A O 10
ATOM 15447 N N . ILE A 1 62 ? 3.549 -6.222 5.387 1.00 34.43 62 ILE A N 10
ATOM 15448 C CA . ILE A 1 62 ? 3.547 -7.557 5.981 1.00 44.13 62 ILE A CA 10
ATOM 15449 C C . ILE A 1 62 ? 4.771 -7.755 6.876 1.00 11.23 62 ILE A C 10
ATOM 15450 O O . ILE A 1 62 ? 4.688 -8.377 7.937 1.00 34.53 62 ILE A O 10
ATOM 15466 N N . GLU A 1 63 ? 5.902 -7.219 6.441 1.00 65.11 63 GLU A N 10
ATOM 15467 C CA . GLU A 1 63 ? 7.145 -7.325 7.196 1.00 20.40 63 GLU A CA 10
ATOM 15468 C C . GLU A 1 63 ? 7.050 -6.591 8.531 1.00 41.55 63 GLU A C 10
ATOM 15469 O O . GLU A 1 63 ? 7.527 -7.083 9.556 1.00 34.13 63 GLU A O 10
ATOM 15481 N N . LEU A 1 64 ? 6.426 -5.424 8.522 1.00 72.22 64 LEU A N 10
ATOM 15482 C CA . LEU A 1 64 ? 6.284 -4.629 9.735 1.00 63.12 64 LEU A CA 10
ATOM 15483 C C . LEU A 1 64 ? 5.180 -5.187 10.625 1.00 43.14 64 LEU A C 10
ATOM 15484 O O . LEU A 1 64 ? 5.305 -5.214 11.850 1.00 2.03 64 LEU A O 10
ATOM 15500 N N . ASN A 1 65 ? 4.102 -5.639 10.006 1.00 31.54 65 ASN A N 10
ATOM 15501 C CA . ASN A 1 65 ? 2.978 -6.209 10.734 1.00 30.25 65 ASN A CA 10
ATOM 15502 C C . ASN A 1 65 ? 2.370 -7.361 9.943 1.00 60.45 65 ASN A C 10
ATOM 15503 O O . ASN A 1 65 ? 1.672 -7.149 8.953 1.00 51.34 65 ASN A O 10
ATOM 15514 N N . PRO A 1 66 ? 2.644 -8.603 10.371 1.00 32.25 66 PRO A N 10
ATOM 15515 C CA . PRO A 1 66 ? 2.182 -9.805 9.668 1.00 11.41 66 PRO A CA 10
ATOM 15516 C C . PRO A 1 66 ? 0.681 -10.044 9.812 1.00 52.54 66 PRO A C 10
ATOM 15517 O O . PRO A 1 66 ? 0.110 -10.879 9.111 1.00 30.03 66 PRO A O 10
ATOM 15528 N N . ASP A 1 67 ? 0.042 -9.312 10.714 1.00 21.24 67 ASP A N 10
ATOM 15529 C CA . ASP A 1 67 ? -1.389 -9.472 10.946 1.00 35.21 67 ASP A CA 10
ATOM 15530 C C . ASP A 1 67 ? -2.173 -8.390 10.206 1.00 52.04 67 ASP A C 10
ATOM 15531 O O . ASP A 1 67 ? -3.374 -8.217 10.405 1.00 15.01 67 ASP A O 10
ATOM 15540 N N . SER A 1 68 ? -1.485 -7.662 9.338 1.00 3.31 68 SER A N 10
ATOM 15541 C CA . SER A 1 68 ? -2.126 -6.638 8.533 1.00 52.13 68 SER A CA 10
ATOM 15542 C C . SER A 1 68 ? -2.923 -7.284 7.400 1.00 72.54 68 SER A C 10
ATOM 15543 O O . SER A 1 68 ? -2.623 -8.409 6.992 1.00 32.24 68 SER A O 10
ATOM 15551 N N . PRO A 1 69 ? -3.949 -6.591 6.875 1.00 34.34 69 PRO A N 10
ATOM 15552 C CA . PRO A 1 69 ? -4.746 -7.086 5.747 1.00 12.01 69 PRO A CA 10
ATOM 15553 C C . PRO A 1 69 ? -3.949 -7.109 4.445 1.00 52.01 69 PRO A C 10
ATOM 15554 O O . PRO A 1 69 ? -4.476 -7.460 3.388 1.00 32.34 69 PRO A O 10
ATOM 15565 N N . ALA A 1 70 ? -2.673 -6.734 4.531 1.00 72.45 70 ALA A N 10
ATOM 15566 C CA . ALA A 1 70 ? -1.793 -6.697 3.373 1.00 72.34 70 ALA A CA 10
ATOM 15567 C C . ALA A 1 70 ? -1.627 -8.080 2.754 1.00 2.30 70 ALA A C 10
ATOM 15568 O O . ALA A 1 70 ? -1.346 -8.196 1.566 1.00 34.10 70 ALA A O 10
ATOM 15575 N N . LEU A 1 71 ? -1.804 -9.124 3.559 1.00 74.42 71 LEU A N 10
ATOM 15576 C CA . LEU A 1 71 ? -1.774 -10.491 3.052 1.00 34.24 71 LEU A CA 10
ATOM 15577 C C . LEU A 1 71 ? -2.899 -10.712 2.056 1.00 31.32 71 LEU A C 10
ATOM 15578 O O . LEU A 1 71 ? -2.671 -11.186 0.948 1.00 21.11 71 LEU A O 10
ATOM 15594 N N . GLN A 1 72 ? -4.112 -10.358 2.460 1.00 12.22 72 GLN A N 10
ATOM 15595 C CA . GLN A 1 72 ? -5.280 -10.527 1.610 1.00 33.44 72 GLN A CA 10
ATOM 15596 C C . GLN A 1 72 ? -5.142 -9.670 0.360 1.00 5.33 72 GLN A C 10
ATOM 15597 O O . GLN A 1 72 ? -5.506 -10.086 -0.741 1.00 51.21 72 GLN A O 10
ATOM 15611 N N . ALA A 1 73 ? -4.585 -8.482 0.542 1.00 62.34 73 ALA A N 10
ATOM 15612 C CA . ALA A 1 73 ? -4.389 -7.544 -0.552 1.00 61.33 73 ALA A CA 10
ATOM 15613 C C . ALA A 1 73 ? -3.332 -8.055 -1.529 1.00 72.41 73 ALA A C 10
ATOM 15614 O O . ALA A 1 73 ? -3.517 -8.003 -2.739 1.00 13.52 73 ALA A O 10
ATOM 15621 N N . ARG A 1 74 ? -2.226 -8.561 -1.002 1.00 4.14 74 ARG A N 10
ATOM 15622 C CA . ARG A 1 74 ? -1.164 -9.091 -1.850 1.00 74.15 74 ARG A CA 10
ATOM 15623 C C . ARG A 1 74 ? -1.625 -10.392 -2.507 1.00 32.42 74 ARG A C 10
ATOM 15624 O O . ARG A 1 74 ? -1.227 -10.716 -3.625 1.00 52.31 74 ARG A O 10
ATOM 15645 N N . LYS A 1 75 ? -2.484 -11.117 -1.798 1.00 22.33 75 LYS A N 10
ATOM 15646 C CA . LYS A 1 75 ? -3.035 -12.376 -2.284 1.00 1.11 75 LYS A CA 10
ATOM 15647 C C . LYS A 1 75 ? -3.874 -12.150 -3.538 1.00 13.45 75 LYS A C 10
ATOM 15648 O O . LYS A 1 75 ? -3.685 -12.821 -4.552 1.00 22.21 75 LYS A O 10
ATOM 15667 N N . MET A 1 76 ? -4.797 -11.192 -3.467 1.00 4.35 76 MET A N 10
ATOM 15668 C CA . MET A 1 76 ? -5.660 -10.892 -4.604 1.00 1.34 76 MET A CA 10
ATOM 15669 C C . MET A 1 76 ? -4.853 -10.370 -5.788 1.00 31.32 76 MET A C 10
ATOM 15670 O O . MET A 1 76 ? -5.183 -10.661 -6.936 1.00 35.04 76 MET A O 10
ATOM 15684 N N . VAL A 1 77 ? -3.794 -9.611 -5.514 1.00 3.33 77 VAL A N 10
ATOM 15685 C CA . VAL A 1 77 ? -2.930 -9.108 -6.578 1.00 44.03 77 VAL A CA 10
ATOM 15686 C C . VAL A 1 77 ? -2.278 -10.265 -7.333 1.00 2.24 77 VAL A C 10
ATOM 15687 O O . VAL A 1 77 ? -2.281 -10.289 -8.564 1.00 41.01 77 VAL A O 10
ATOM 15700 N N . MET A 1 78 ? -1.744 -11.234 -6.590 1.00 30.21 78 MET A N 10
ATOM 15701 C CA . MET A 1 78 ? -1.136 -12.420 -7.194 1.00 53.31 78 MET A CA 10
ATOM 15702 C C . MET A 1 78 ? -2.156 -13.167 -8.040 1.00 53.52 78 MET A C 10
ATOM 15703 O O . MET A 1 78 ? -1.848 -13.635 -9.134 1.00 51.31 78 MET A O 10
ATOM 15717 N N . ASP A 1 79 ? -3.376 -13.260 -7.522 1.00 42.24 79 ASP A N 10
ATOM 15718 C CA . ASP A 1 79 ? -4.470 -13.923 -8.228 1.00 43.14 79 ASP A CA 10
ATOM 15719 C C . ASP A 1 79 ? -4.787 -13.205 -9.540 1.00 74.42 79 ASP A C 10
ATOM 15720 O O . ASP A 1 79 ? -4.986 -13.843 -10.576 1.00 73.50 79 ASP A O 10
ATOM 15729 N N . ILE A 1 80 ? -4.822 -11.876 -9.491 1.00 74.04 80 ILE A N 10
ATOM 15730 C CA . ILE A 1 80 ? -5.074 -11.071 -10.682 1.00 10.25 80 ILE A CA 10
ATOM 15731 C C . ILE A 1 80 ? -3.919 -11.199 -11.672 1.00 73.43 80 ILE A C 10
ATOM 15732 O O . ILE A 1 80 ? -4.130 -11.343 -12.876 1.00 2.54 80 ILE A O 10
ATOM 15748 N N . LEU A 1 81 ? -2.697 -11.158 -11.155 1.00 32.14 81 LEU A N 10
ATOM 15749 C CA . LEU A 1 81 ? -1.509 -11.321 -11.988 1.00 52.21 81 LEU A CA 10
ATOM 15750 C C . LEU A 1 81 ? -1.502 -12.686 -12.663 1.00 30.04 81 LEU A C 10
ATOM 15751 O O . LEU A 1 81 ? -1.183 -12.798 -13.846 1.00 13.52 81 LEU A O 10
ATOM 15767 N N . ASN A 1 82 ? -1.859 -13.714 -11.902 1.00 12.13 82 ASN A N 10
ATOM 15768 C CA . ASN A 1 82 ? -1.982 -15.068 -12.431 1.00 44.22 82 ASN A CA 10
ATOM 15769 C C . ASN A 1 82 ? -2.985 -15.103 -13.579 1.00 62.31 82 ASN A C 10
ATOM 15770 O O . ASN A 1 82 ? -2.779 -15.789 -14.581 1.00 71.00 82 ASN A O 10
ATOM 15781 N N . PHE A 1 83 ? -4.062 -14.343 -13.427 1.00 31.13 83 PHE A N 10
ATOM 15782 C CA . PHE A 1 83 ? -5.103 -14.264 -14.441 1.00 75.33 83 PHE A CA 10
ATOM 15783 C C . PHE A 1 83 ? -4.570 -13.577 -15.697 1.00 3.32 83 PHE A C 10
ATOM 15784 O O . PHE A 1 83 ? -4.950 -13.926 -16.816 1.00 53.03 83 PHE A O 10
ATOM 15801 N N . TYR A 1 84 ? -3.675 -12.612 -15.502 1.00 32.11 84 TYR A N 10
ATOM 15802 C CA . TYR A 1 84 ? -3.092 -11.868 -16.610 1.00 42.34 84 TYR A CA 10
ATOM 15803 C C . TYR A 1 84 ? -2.084 -12.707 -17.382 1.00 31.51 84 TYR A C 10
ATOM 15804 O O . TYR A 1 84 ? -2.359 -13.148 -18.497 1.00 14.43 84 TYR A O 10
ATOM 15822 N N . ASN A 1 85 ? -0.924 -12.948 -16.784 1.00 12.32 85 ASN A N 10
ATOM 15823 C CA . ASN A 1 85 ? 0.170 -13.583 -17.503 1.00 22.41 85 ASN A CA 10
ATOM 15824 C C . ASN A 1 85 ? 1.038 -14.424 -16.578 1.00 20.30 85 ASN A C 10
ATOM 15825 O O . ASN A 1 85 ? 0.812 -14.479 -15.370 1.00 4.32 85 ASN A O 10
ATOM 15836 N N . LYS A 1 86 ? 2.022 -15.087 -17.161 1.00 55.03 86 LYS A N 10
ATOM 15837 C CA . LYS A 1 86 ? 3.011 -15.819 -16.393 1.00 62.44 86 LYS A CA 10
ATOM 15838 C C . LYS A 1 86 ? 4.401 -15.235 -16.640 1.00 54.24 86 LYS A C 10
ATOM 15839 O O . LYS A 1 86 ? 5.297 -15.379 -15.809 1.00 63.10 86 LYS A O 10
ATOM 15858 N N . ASP A 1 87 ? 4.558 -14.536 -17.762 1.00 42.25 87 ASP A N 10
ATOM 15859 C CA . ASP A 1 87 ? 5.860 -13.986 -18.151 1.00 44.40 87 ASP A CA 10
ATOM 15860 C C . ASP A 1 87 ? 6.368 -12.980 -17.122 1.00 30.11 87 ASP A C 10
ATOM 15861 O O . ASP A 1 87 ? 7.575 -12.818 -16.945 1.00 32.44 87 ASP A O 10
ATOM 15870 N N . MET A 1 88 ? 5.453 -12.311 -16.438 1.00 24.01 88 MET A N 10
ATOM 15871 C CA . MET A 1 88 ? 5.835 -11.355 -15.416 1.00 34.42 88 MET A CA 10
ATOM 15872 C C . MET A 1 88 ? 5.608 -11.964 -14.036 1.00 34.04 88 MET A C 10
ATOM 15873 O O . MET A 1 88 ? 6.425 -11.799 -13.129 1.00 4.15 88 MET A O 10
ATOM 15887 N N . TYR A 1 89 ? 4.514 -12.706 -13.904 1.00 5.02 89 TYR A N 10
ATOM 15888 C CA . TYR A 1 89 ? 4.135 -13.330 -12.651 1.00 4.11 89 TYR A CA 10
ATOM 15889 C C . TYR A 1 89 ? 5.191 -14.328 -12.161 1.00 61.40 89 TYR A C 10
ATOM 15890 O O . TYR A 1 89 ? 5.443 -14.432 -10.959 1.00 41.12 89 TYR A O 10
ATOM 15908 N N . ASN A 1 90 ? 5.810 -15.057 -13.085 1.00 23.45 90 ASN A N 10
ATOM 15909 C CA . ASN A 1 90 ? 6.831 -16.042 -12.722 1.00 61.14 90 ASN A CA 10
ATOM 15910 C C . ASN A 1 90 ? 8.134 -15.345 -12.348 1.00 43.24 90 ASN A C 10
ATOM 15911 O O . ASN A 1 90 ? 8.850 -15.779 -11.447 1.00 44.14 90 ASN A O 10
ATOM 15922 N N . GLN A 1 91 ? 8.410 -14.249 -13.040 1.00 73.35 91 GLN A N 10
ATOM 15923 C CA . GLN A 1 91 ? 9.622 -13.468 -12.823 1.00 64.12 91 GLN A CA 10
ATOM 15924 C C . GLN A 1 91 ? 9.644 -12.870 -11.418 1.00 43.52 91 GLN A C 10
ATOM 15925 O O . GLN A 1 91 ? 10.708 -12.636 -10.841 1.00 13.22 91 GLN A O 10
ATOM 15939 N N . LEU A 1 92 ? 8.461 -12.641 -10.871 1.00 25.20 92 LEU A N 10
ATOM 15940 C CA . LEU A 1 92 ? 8.325 -12.075 -9.536 1.00 41.52 92 LEU A CA 10
ATOM 15941 C C . LEU A 1 92 ? 8.820 -13.042 -8.465 1.00 74.41 92 LEU A C 10
ATOM 15942 O O . LEU A 1 92 ? 9.092 -12.639 -7.332 1.00 15.33 92 LEU A O 10
ATOM 15958 N N . GLU A 1 93 ? 8.942 -14.311 -8.822 1.00 4.21 93 GLU A N 10
ATOM 15959 C CA . GLU A 1 93 ? 9.357 -15.321 -7.868 1.00 34.14 93 GLU A CA 10
ATOM 15960 C C . GLU A 1 93 ? 10.875 -15.341 -7.738 1.00 1.01 93 GLU A C 10
ATOM 15961 O O . GLU A 1 93 ? 11.568 -16.030 -8.486 1.00 44.23 93 GLU A O 10
ATOM 15973 N N . HIS A 1 94 ? 11.385 -14.547 -6.812 1.00 34.00 94 HIS A N 10
ATOM 15974 C CA . HIS A 1 94 ? 12.807 -14.552 -6.504 1.00 12.22 94 HIS A CA 10
ATOM 15975 C C . HIS A 1 94 ? 13.064 -15.496 -5.339 1.00 72.51 94 HIS A C 10
ATOM 15976 O O . HIS A 1 94 ? 12.324 -15.487 -4.352 1.00 14.52 94 HIS A O 10
ATOM 15991 N N . HIS A 1 95 ? 14.100 -16.312 -5.452 1.00 44.41 95 HIS A N 10
ATOM 15992 C CA . HIS A 1 95 ? 14.355 -17.344 -4.458 1.00 25.41 95 HIS A CA 10
ATOM 15993 C C . HIS A 1 95 ? 14.964 -16.756 -3.188 1.00 53.24 95 HIS A C 10
ATOM 15994 O O . HIS A 1 95 ? 16.168 -16.521 -3.093 1.00 75.54 95 HIS A O 10
ATOM 16009 N N . HIS A 1 96 ? 14.102 -16.482 -2.224 1.00 33.53 96 HIS A N 10
ATOM 16010 C CA . HIS A 1 96 ? 14.536 -16.021 -0.916 1.00 1.04 96 HIS A CA 10
ATOM 16011 C C . HIS A 1 96 ? 13.974 -16.944 0.159 1.00 74.52 96 HIS A C 10
ATOM 16012 O O . HIS A 1 96 ? 13.701 -16.523 1.280 1.00 35.44 96 HIS A O 10
ATOM 16027 N N . HIS A 1 97 ? 13.811 -18.214 -0.202 1.00 75.44 97 HIS A N 10
ATOM 16028 C CA . HIS A 1 97 ? 13.288 -19.216 0.720 1.00 13.45 97 HIS A CA 10
ATOM 16029 C C . HIS A 1 97 ? 14.359 -19.588 1.736 1.00 53.52 97 HIS A C 10
ATOM 16030 O O . HIS A 1 97 ? 14.058 -19.956 2.871 1.00 5.01 97 HIS A O 10
ATOM 16045 N N . HIS A 1 98 ? 15.606 -19.503 1.303 1.00 52.30 98 HIS A N 10
ATOM 16046 C CA . HIS A 1 98 ? 16.743 -19.663 2.192 1.00 33.32 98 HIS A CA 10
ATOM 16047 C C . HIS A 1 98 ? 17.741 -18.545 1.927 1.00 42.02 98 HIS A C 10
ATOM 16048 O O . HIS A 1 98 ? 18.749 -18.735 1.247 1.00 1.51 98 HIS A O 10
ATOM 16063 N N . HIS A 1 99 ? 17.413 -17.362 2.420 1.00 20.44 99 HIS A N 10
ATOM 16064 C CA . HIS A 1 99 ? 18.252 -16.186 2.236 1.00 30.54 99 HIS A CA 10
ATOM 16065 C C . HIS A 1 99 ? 18.941 -15.816 3.546 1.00 43.20 99 HIS A C 10
ATOM 16066 O O . HIS A 1 99 ? 19.880 -16.488 3.976 1.00 12.41 99 HIS A O 10
ATOM 16081 N N . MET A 1 1 ? -2.805 11.842 14.687 1.00 32.14 1 MET A N 11
ATOM 16082 C CA . MET A 1 1 ? -3.263 10.442 14.823 1.00 23.24 1 MET A CA 11
ATOM 16083 C C . MET A 1 1 ? -4.224 10.070 13.693 1.00 34.42 1 MET A C 11
ATOM 16084 O O . MET A 1 1 ? -4.559 8.896 13.509 1.00 11.22 1 MET A O 11
ATOM 16100 N N . ASP A 1 2 ? -4.662 11.059 12.923 1.00 74.55 2 ASP A N 11
ATOM 16101 C CA . ASP A 1 2 ? -5.632 10.809 11.864 1.00 51.14 2 ASP A CA 11
ATOM 16102 C C . ASP A 1 2 ? -5.052 11.135 10.496 1.00 71.42 2 ASP A C 11
ATOM 16103 O O . ASP A 1 2 ? -5.780 11.164 9.505 1.00 50.01 2 ASP A O 11
ATOM 16112 N N . GLN A 1 3 ? -3.749 11.385 10.440 1.00 42.10 3 GLN A N 11
ATOM 16113 C CA . GLN A 1 3 ? -3.082 11.673 9.173 1.00 53.11 3 GLN A CA 11
ATOM 16114 C C . GLN A 1 3 ? -3.325 10.539 8.181 1.00 11.22 3 GLN A C 11
ATOM 16115 O O . GLN A 1 3 ? -3.640 10.769 7.014 1.00 2.21 3 GLN A O 11
ATOM 16129 N N . LEU A 1 4 ? -3.172 9.318 8.671 1.00 54.55 4 LEU A N 11
ATOM 16130 C CA . LEU A 1 4 ? -3.502 8.113 7.917 1.00 24.04 4 LEU A CA 11
ATOM 16131 C C . LEU A 1 4 ? -4.915 8.178 7.340 1.00 31.03 4 LEU A C 11
ATOM 16132 O O . LEU A 1 4 ? -5.139 7.826 6.182 1.00 74.11 4 LEU A O 11
ATOM 16148 N N . LYS A 1 5 ? -5.858 8.627 8.159 1.00 40.14 5 LYS A N 11
ATOM 16149 C CA . LYS A 1 5 ? -7.252 8.734 7.748 1.00 13.05 5 LYS A CA 11
ATOM 16150 C C . LYS A 1 5 ? -7.390 9.753 6.621 1.00 1.12 5 LYS A C 11
ATOM 16151 O O . LYS A 1 5 ? -8.133 9.541 5.663 1.00 61.55 5 LYS A O 11
ATOM 16170 N N . THR A 1 6 ? -6.656 10.851 6.741 1.00 61.24 6 THR A N 11
ATOM 16171 C CA . THR A 1 6 ? -6.590 11.858 5.694 1.00 75.51 6 THR A CA 11
ATOM 16172 C C . THR A 1 6 ? -6.091 11.241 4.385 1.00 20.35 6 THR A C 11
ATOM 16173 O O . THR A 1 6 ? -6.638 11.501 3.309 1.00 31.13 6 THR A O 11
ATOM 16184 N N . ILE A 1 7 ? -5.065 10.406 4.500 1.00 43.23 7 ILE A N 11
ATOM 16185 C CA . ILE A 1 7 ? -4.460 9.745 3.350 1.00 14.11 7 ILE A CA 11
ATOM 16186 C C . ILE A 1 7 ? -5.452 8.823 2.648 1.00 63.20 7 ILE A C 11
ATOM 16187 O O . ILE A 1 7 ? -5.640 8.910 1.435 1.00 63.14 7 ILE A O 11
ATOM 16203 N N . LYS A 1 8 ? -6.098 7.951 3.412 1.00 61.24 8 LYS A N 11
ATOM 16204 C CA . LYS A 1 8 ? -7.038 6.996 2.834 1.00 41.22 8 LYS A CA 11
ATOM 16205 C C . LYS A 1 8 ? -8.256 7.701 2.235 1.00 63.12 8 LYS A C 11
ATOM 16206 O O . LYS A 1 8 ? -8.828 7.227 1.253 1.00 33.33 8 LYS A O 11
ATOM 16225 N N . GLU A 1 9 ? -8.637 8.841 2.808 1.00 34.03 9 GLU A N 11
ATOM 16226 C CA . GLU A 1 9 ? -9.700 9.662 2.231 1.00 43.44 9 GLU A CA 11
ATOM 16227 C C . GLU A 1 9 ? -9.284 10.192 0.862 1.00 34.43 9 GLU A C 11
ATOM 16228 O O . GLU A 1 9 ? -10.096 10.255 -0.061 1.00 10.40 9 GLU A O 11
ATOM 16240 N N . LEU A 1 10 ? -8.018 10.577 0.736 1.00 75.00 10 LEU A N 11
ATOM 16241 C CA . LEU A 1 10 ? -7.472 11.003 -0.550 1.00 72.41 10 LEU A CA 11
ATOM 16242 C C . LEU A 1 10 ? -7.528 9.857 -1.550 1.00 72.13 10 LEU A C 11
ATOM 16243 O O . LEU A 1 10 ? -7.924 10.039 -2.701 1.00 14.21 10 LEU A O 11
ATOM 16259 N N . ILE A 1 11 ? -7.148 8.673 -1.087 1.00 4.51 11 ILE A N 11
ATOM 16260 C CA . ILE A 1 11 ? -7.173 7.470 -1.910 1.00 73.21 11 ILE A CA 11
ATOM 16261 C C . ILE A 1 11 ? -8.586 7.197 -2.430 1.00 42.34 11 ILE A C 11
ATOM 16262 O O . ILE A 1 11 ? -8.767 6.819 -3.588 1.00 73.32 11 ILE A O 11
ATOM 16278 N N . ASN A 1 12 ? -9.581 7.413 -1.576 1.00 31.03 12 ASN A N 11
ATOM 16279 C CA . ASN A 1 12 ? -10.982 7.241 -1.968 1.00 33.41 12 ASN A CA 11
ATOM 16280 C C . ASN A 1 12 ? -11.358 8.226 -3.068 1.00 22.11 12 ASN A C 11
ATOM 16281 O O . ASN A 1 12 ? -12.061 7.877 -4.018 1.00 40.34 12 ASN A O 11
ATOM 16292 N N . GLN A 1 13 ? -10.881 9.459 -2.929 1.00 12.41 13 GLN A N 11
ATOM 16293 C CA . GLN A 1 13 ? -11.181 10.522 -3.883 1.00 63.02 13 GLN A CA 11
ATOM 16294 C C . GLN A 1 13 ? -10.452 10.301 -5.202 1.00 70.33 13 GLN A C 11
ATOM 16295 O O . GLN A 1 13 ? -10.832 10.852 -6.235 1.00 0.12 13 GLN A O 11
ATOM 16309 N N . GLY A 1 14 ? -9.402 9.498 -5.162 1.00 33.33 14 GLY A N 11
ATOM 16310 C CA . GLY A 1 14 ? -8.617 9.256 -6.351 1.00 41.14 14 GLY A CA 11
ATOM 16311 C C . GLY A 1 14 ? -7.387 10.136 -6.396 1.00 31.30 14 GLY A C 11
ATOM 16312 O O . GLY A 1 14 ? -6.690 10.196 -7.410 1.00 22.51 14 GLY A O 11
ATOM 16316 N N . ASP A 1 15 ? -7.125 10.826 -5.293 1.00 43.11 15 ASP A N 11
ATOM 16317 C CA . ASP A 1 15 ? -5.947 11.673 -5.187 1.00 11.12 15 ASP A CA 11
ATOM 16318 C C . ASP A 1 15 ? -4.791 10.848 -4.637 1.00 32.33 15 ASP A C 11
ATOM 16319 O O . ASP A 1 15 ? -4.441 10.930 -3.456 1.00 42.30 15 ASP A O 11
ATOM 16328 N N . ILE A 1 16 ? -4.237 10.019 -5.502 1.00 45.12 16 ILE A N 11
ATOM 16329 C CA . ILE A 1 16 ? -3.214 9.067 -5.115 1.00 42.31 16 ILE A CA 11
ATOM 16330 C C . ILE A 1 16 ? -1.894 9.766 -4.818 1.00 13.32 16 ILE A C 11
ATOM 16331 O O . ILE A 1 16 ? -1.175 9.392 -3.893 1.00 24.43 16 ILE A O 11
ATOM 16347 N N . GLU A 1 17 ? -1.598 10.801 -5.587 1.00 22.31 17 GLU A N 11
ATOM 16348 C CA . GLU A 1 17 ? -0.314 11.476 -5.494 1.00 14.23 17 GLU A CA 11
ATOM 16349 C C . GLU A 1 17 ? -0.152 12.207 -4.162 1.00 32.34 17 GLU A C 11
ATOM 16350 O O . GLU A 1 17 ? 0.925 12.175 -3.563 1.00 2.00 17 GLU A O 11
ATOM 16362 N N . ASN A 1 18 ? -1.211 12.851 -3.682 1.00 13.10 18 ASN A N 11
ATOM 16363 C CA . ASN A 1 18 ? -1.147 13.508 -2.379 1.00 40.34 18 ASN A CA 11
ATOM 16364 C C . ASN A 1 18 ? -1.199 12.476 -1.263 1.00 42.34 18 ASN A C 11
ATOM 16365 O O . ASN A 1 18 ? -0.577 12.650 -0.213 1.00 72.34 18 ASN A O 11
ATOM 16376 N N . ALA A 1 19 ? -1.940 11.398 -1.496 1.00 11.53 19 ALA A N 11
ATOM 16377 C CA . ALA A 1 19 ? -1.984 10.289 -0.551 1.00 62.40 19 ALA A CA 11
ATOM 16378 C C . ALA A 1 19 ? -0.590 9.701 -0.351 1.00 34.01 19 ALA A C 11
ATOM 16379 O O . ALA A 1 19 ? -0.103 9.595 0.773 1.00 10.43 19 ALA A O 11
ATOM 16386 N N . LEU A 1 20 ? 0.054 9.342 -1.457 1.00 1.42 20 LEU A N 11
ATOM 16387 C CA . LEU A 1 20 ? 1.401 8.778 -1.430 1.00 11.02 20 LEU A CA 11
ATOM 16388 C C . LEU A 1 20 ? 2.387 9.742 -0.781 1.00 43.31 20 LEU A C 11
ATOM 16389 O O . LEU A 1 20 ? 3.297 9.325 -0.064 1.00 50.03 20 LEU A O 11
ATOM 16405 N N . GLN A 1 21 ? 2.197 11.027 -1.041 1.00 21.34 21 GLN A N 11
ATOM 16406 C CA . GLN A 1 21 ? 3.058 12.061 -0.499 1.00 31.52 21 GLN A CA 11
ATOM 16407 C C . GLN A 1 21 ? 2.999 12.070 1.026 1.00 32.13 21 GLN A C 11
ATOM 16408 O O . GLN A 1 21 ? 4.028 12.082 1.705 1.00 43.21 21 GLN A O 11
ATOM 16422 N N . ALA A 1 22 ? 1.783 12.040 1.556 1.00 23.44 22 ALA A N 11
ATOM 16423 C CA . ALA A 1 22 ? 1.575 12.064 2.996 1.00 72.20 22 ALA A CA 11
ATOM 16424 C C . ALA A 1 22 ? 2.008 10.748 3.633 1.00 62.42 22 ALA A C 11
ATOM 16425 O O . ALA A 1 22 ? 2.361 10.700 4.812 1.00 54.40 22 ALA A O 11
ATOM 16432 N N . LEU A 1 23 ? 1.973 9.679 2.848 1.00 75.34 23 LEU A N 11
ATOM 16433 C CA . LEU A 1 23 ? 2.429 8.375 3.310 1.00 0.40 23 LEU A CA 11
ATOM 16434 C C . LEU A 1 23 ? 3.932 8.393 3.556 1.00 73.21 23 LEU A C 11
ATOM 16435 O O . LEU A 1 23 ? 4.399 7.923 4.592 1.00 44.01 23 LEU A O 11
ATOM 16451 N N . GLU A 1 24 ? 4.676 8.956 2.605 1.00 12.53 24 GLU A N 11
ATOM 16452 C CA . GLU A 1 24 ? 6.122 9.118 2.745 1.00 70.13 24 GLU A CA 11
ATOM 16453 C C . GLU A 1 24 ? 6.447 9.896 4.015 1.00 74.43 24 GLU A C 11
ATOM 16454 O O . GLU A 1 24 ? 7.349 9.535 4.772 1.00 33.44 24 GLU A O 11
ATOM 16466 N N . GLU A 1 25 ? 5.688 10.961 4.236 1.00 21.13 25 GLU A N 11
ATOM 16467 C CA . GLU A 1 25 ? 5.842 11.796 5.407 1.00 14.40 25 GLU A CA 11
ATOM 16468 C C . GLU A 1 25 ? 5.655 10.973 6.680 1.00 42.21 25 GLU A C 11
ATOM 16469 O O . GLU A 1 25 ? 6.482 11.020 7.593 1.00 54.41 25 GLU A O 11
ATOM 16481 N N . PHE A 1 26 ? 4.579 10.194 6.714 1.00 73.14 26 PHE A N 11
ATOM 16482 C CA . PHE A 1 26 ? 4.228 9.408 7.891 1.00 24.34 26 PHE A CA 11
ATOM 16483 C C . PHE A 1 26 ? 5.332 8.413 8.240 1.00 3.11 26 PHE A C 11
ATOM 16484 O O . PHE A 1 26 ? 5.655 8.223 9.413 1.00 55.23 26 PHE A O 11
ATOM 16501 N N . LEU A 1 27 ? 5.918 7.801 7.213 1.00 72.02 27 LEU A N 11
ATOM 16502 C CA . L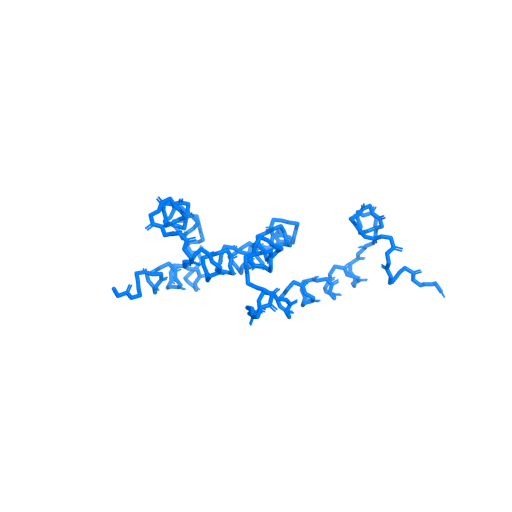EU A 1 27 ? 6.972 6.803 7.401 1.00 62.24 27 LEU A CA 11
ATOM 16503 C C . LEU A 1 27 ? 8.139 7.382 8.195 1.00 71.22 27 LEU A C 11
ATOM 16504 O O . LEU A 1 27 ? 8.742 6.702 9.029 1.00 71.24 27 LEU A O 11
ATOM 16520 N N . GLN A 1 28 ? 8.434 8.646 7.942 1.00 13.22 28 GLN A N 11
ATOM 16521 C CA . GLN A 1 28 ? 9.601 9.288 8.519 1.00 41.34 28 GLN A CA 11
ATOM 16522 C C . GLN A 1 28 ? 9.349 9.731 9.954 1.00 25.15 28 GLN A C 11
ATOM 16523 O O . GLN A 1 28 ? 10.263 9.723 10.782 1.00 31.12 28 GLN A O 11
ATOM 16537 N N . THR A 1 29 ? 8.113 10.104 10.253 1.00 13.51 29 THR A N 11
ATOM 16538 C CA . THR A 1 29 ? 7.783 10.606 11.577 1.00 34.41 29 THR A CA 11
ATOM 16539 C C . THR A 1 29 ? 7.338 9.481 12.516 1.00 2.23 29 THR A C 11
ATOM 16540 O O . THR A 1 29 ? 7.862 9.356 13.622 1.00 24.35 29 THR A O 11
ATOM 16551 N N . GLU A 1 30 ? 6.415 8.634 12.069 1.00 30.23 30 GLU A N 11
ATOM 16552 C CA . GLU A 1 30 ? 5.833 7.624 12.940 1.00 11.41 30 GLU A CA 11
ATOM 16553 C C . GLU A 1 30 ? 6.048 6.222 12.381 1.00 12.01 30 GLU A C 11
ATOM 16554 O O . GLU A 1 30 ? 5.297 5.758 11.524 1.00 15.12 30 GLU A O 11
ATOM 16566 N N . PRO A 1 31 ? 7.090 5.535 12.859 1.00 34.52 31 PRO A N 11
ATOM 16567 C CA . PRO A 1 31 ? 7.393 4.157 12.458 1.00 62.13 31 PRO A CA 11
ATOM 16568 C C . PRO A 1 31 ? 6.326 3.167 12.912 1.00 31.43 31 PRO A C 11
ATOM 16569 O O . PRO A 1 31 ? 6.198 2.078 12.352 1.00 51.31 31 PRO A O 11
ATOM 16580 N N . VAL A 1 32 ? 5.550 3.572 13.906 1.00 20.41 32 VAL A N 11
ATOM 16581 C CA . VAL A 1 32 ? 4.565 2.697 14.531 1.00 11.30 32 VAL A CA 11
ATOM 16582 C C . VAL A 1 32 ? 3.443 2.313 13.561 1.00 40.03 32 VAL A C 11
ATOM 16583 O O . VAL A 1 32 ? 2.970 1.179 13.573 1.00 22.43 32 VAL A O 11
ATOM 16596 N N . GLY A 1 33 ? 3.049 3.241 12.697 1.00 51.43 33 GLY A N 11
ATOM 16597 C CA . GLY A 1 33 ? 1.905 3.001 11.839 1.00 72.24 33 GLY A CA 11
ATOM 16598 C C . GLY A 1 33 ? 2.282 2.873 10.381 1.00 41.23 33 GLY A C 11
ATOM 16599 O O . GLY A 1 33 ? 1.463 3.127 9.497 1.00 31.13 33 GLY A O 11
ATOM 16603 N N . LYS A 1 34 ? 3.522 2.481 10.119 1.00 11.44 34 LYS A N 11
ATOM 16604 C CA . LYS A 1 34 ? 3.984 2.343 8.746 1.00 0.43 34 LYS A CA 11
ATOM 16605 C C . LYS A 1 34 ? 3.300 1.167 8.056 1.00 71.42 34 LYS A C 11
ATOM 16606 O O . LYS A 1 34 ? 3.193 1.142 6.834 1.00 75.01 34 LYS A O 11
ATOM 16625 N N . ASP A 1 35 ? 2.819 0.208 8.840 1.00 30.12 35 ASP A N 11
ATOM 16626 C CA . ASP A 1 35 ? 2.141 -0.964 8.290 1.00 53.21 35 ASP A CA 11
ATOM 16627 C C . ASP A 1 35 ? 0.840 -0.544 7.611 1.00 5.10 35 ASP A C 11
ATOM 16628 O O . ASP A 1 35 ? 0.515 -1.013 6.520 1.00 33.34 35 ASP A O 11
ATOM 16637 N N . GLU A 1 36 ? 0.117 0.367 8.252 1.00 53.14 36 GLU A N 11
ATOM 16638 C CA . GLU A 1 36 ? -1.091 0.937 7.671 1.00 43.34 36 GLU A CA 11
ATOM 16639 C C . GLU A 1 36 ? -0.726 1.791 6.460 1.00 74.34 36 GLU A C 11
ATOM 16640 O O . GLU A 1 36 ? -1.411 1.768 5.438 1.00 65.41 36 GLU A O 11
ATOM 16652 N N . ALA A 1 37 ? 0.379 2.518 6.578 1.00 12.45 37 ALA A N 11
ATOM 16653 C CA . ALA A 1 37 ? 0.843 3.397 5.515 1.00 53.44 37 ALA A CA 11
ATOM 16654 C C . ALA A 1 37 ? 1.217 2.609 4.259 1.00 0.13 37 ALA A C 11
ATOM 16655 O O . ALA A 1 37 ? 0.820 2.973 3.153 1.00 21.21 37 ALA A O 11
ATOM 16662 N N . TYR A 1 38 ? 1.971 1.527 4.432 1.00 61.11 38 TYR A N 11
ATOM 16663 C CA . TYR A 1 38 ? 2.369 0.690 3.303 1.00 43.43 38 TYR A CA 11
ATOM 16664 C C . TYR A 1 38 ? 1.158 0.027 2.659 1.00 42.52 38 TYR A C 11
ATOM 16665 O O . TYR A 1 38 ? 1.108 -0.144 1.438 1.00 2.45 38 TYR A O 11
ATOM 16683 N N . TYR A 1 39 ? 0.181 -0.344 3.479 1.00 1.22 39 TYR A N 11
ATOM 16684 C CA . TYR A 1 39 ? -1.060 -0.906 2.967 1.00 73.13 39 TYR A CA 11
ATOM 16685 C C . TYR A 1 39 ? -1.782 0.131 2.115 1.00 14.03 39 TYR A C 11
ATOM 16686 O O . TYR A 1 39 ? -2.243 -0.166 1.008 1.00 34.03 39 TYR A O 11
ATOM 16704 N N . LEU A 1 40 ? -1.867 1.354 2.635 1.00 32.43 40 LEU A N 11
ATOM 16705 C CA . LEU A 1 40 ? -2.471 2.461 1.904 1.00 3.14 40 LEU A CA 11
ATOM 16706 C C . LEU A 1 40 ? -1.710 2.726 0.611 1.00 63.11 40 LEU A C 11
ATOM 16707 O O . LEU A 1 40 ? -2.316 2.986 -0.429 1.00 25.41 40 LEU A O 11
ATOM 16723 N N . MET A 1 41 ? -0.385 2.648 0.682 1.00 0.25 41 MET A N 11
ATOM 16724 C CA . MET A 1 41 ? 0.458 2.794 -0.499 1.00 72.44 41 MET A CA 11
ATOM 16725 C C . MET A 1 41 ? 0.078 1.783 -1.566 1.00 42.42 41 MET A C 11
ATOM 16726 O O . MET A 1 41 ? -0.242 2.151 -2.694 1.00 25.13 41 MET A O 11
ATOM 16740 N N . GLY A 1 42 ? 0.080 0.509 -1.191 1.00 22.25 42 GLY A N 11
ATOM 16741 C CA . GLY A 1 42 ? -0.249 -0.541 -2.134 1.00 21.30 42 GLY A CA 11
ATOM 16742 C C . GLY A 1 42 ? -1.641 -0.375 -2.701 1.00 24.31 42 GLY A C 11
ATOM 16743 O O . GLY A 1 42 ? -1.875 -0.626 -3.881 1.00 61.33 42 GLY A O 11
ATOM 16747 N N . ASN A 1 43 ? -2.563 0.064 -1.852 1.00 2.25 43 ASN A N 11
ATOM 16748 C CA . ASN A 1 43 ? -3.947 0.280 -2.258 1.00 34.53 43 ASN A CA 11
ATOM 16749 C C . ASN A 1 43 ? -4.035 1.440 -3.249 1.00 4.33 43 ASN A C 11
ATOM 16750 O O . ASN A 1 43 ? -4.818 1.418 -4.199 1.00 74.32 43 ASN A O 11
ATOM 16761 N N . ALA A 1 44 ? -3.208 2.447 -3.030 1.00 53.40 44 ALA A N 11
ATOM 16762 C CA . ALA A 1 44 ? -3.144 3.586 -3.926 1.00 34.32 44 ALA A CA 11
ATOM 16763 C C . ALA A 1 44 ? -2.536 3.179 -5.267 1.00 70.44 44 ALA A C 11
ATOM 16764 O O . ALA A 1 44 ? -2.993 3.606 -6.326 1.00 25.23 44 ALA A O 11
ATOM 16771 N N . TYR A 1 45 ? -1.517 2.329 -5.214 1.00 34.55 45 TYR A N 11
ATOM 16772 C CA . TYR A 1 45 ? -0.836 1.873 -6.420 1.00 22.13 45 TYR A CA 11
ATOM 16773 C C . TYR A 1 45 ? -1.725 0.959 -7.262 1.00 0.10 45 TYR A C 11
ATOM 16774 O O . TYR A 1 45 ? -1.690 1.022 -8.492 1.00 52.30 45 TYR A O 11
ATOM 16792 N N . ARG A 1 46 ? -2.526 0.118 -6.609 1.00 54.42 46 ARG A N 11
ATOM 16793 C CA . ARG A 1 46 ? -3.438 -0.767 -7.335 1.00 72.00 46 ARG A CA 11
ATOM 16794 C C . ARG A 1 46 ? -4.536 0.046 -8.015 1.00 2.15 46 ARG A C 11
ATOM 16795 O O . ARG A 1 46 ? -5.029 -0.335 -9.076 1.00 32.03 46 ARG A O 11
ATOM 16816 N N . LYS A 1 47 ? -4.911 1.171 -7.405 1.00 12.54 47 LYS A N 11
ATOM 16817 C CA . LYS A 1 47 ? -5.853 2.091 -8.032 1.00 30.34 47 LYS A CA 11
ATOM 16818 C C . LYS A 1 47 ? -5.246 2.720 -9.282 1.00 70.44 47 LYS A C 11
ATOM 16819 O O . LYS A 1 47 ? -5.946 2.955 -10.266 1.00 42.24 47 LYS A O 11
ATOM 16838 N N . LEU A 1 48 ? -3.945 3.001 -9.231 1.00 64.42 48 LEU A N 11
ATOM 16839 C CA . LEU A 1 48 ? -3.230 3.532 -10.387 1.00 71.44 48 LEU A CA 11
ATOM 16840 C C . LEU A 1 48 ? -3.094 2.464 -11.462 1.00 74.43 48 LEU A C 11
ATOM 16841 O O . LEU A 1 48 ? -3.361 2.709 -12.638 1.00 51.34 48 LEU A O 11
ATOM 16857 N N . GLY A 1 49 ? -2.685 1.272 -11.048 1.00 14.22 49 GLY A N 11
ATOM 16858 C CA . GLY A 1 49 ? -2.531 0.180 -11.984 1.00 21.21 49 GLY A CA 11
ATOM 16859 C C . GLY A 1 49 ? -1.119 -0.369 -12.015 1.00 10.54 49 GLY A C 11
ATOM 16860 O O . GLY A 1 49 ? -0.769 -1.142 -12.908 1.00 15.33 49 GLY A O 11
ATOM 16864 N N . ASP A 1 50 ? -0.305 0.023 -11.044 1.00 32.10 50 ASP A N 11
ATOM 16865 C CA . ASP A 1 50 ? 1.067 -0.463 -10.969 1.00 11.43 50 ASP A CA 11
ATOM 16866 C C . ASP A 1 50 ? 1.155 -1.604 -9.966 1.00 44.22 50 ASP A C 11
ATOM 16867 O O . ASP A 1 50 ? 0.873 -1.424 -8.779 1.00 24.52 50 ASP A O 11
ATOM 16876 N N . TRP A 1 51 ? 1.542 -2.776 -10.443 1.00 71.12 51 TRP A N 11
ATOM 16877 C CA . TRP A 1 51 ? 1.564 -3.967 -9.607 1.00 5.32 51 TRP A CA 11
ATOM 16878 C C . TRP A 1 51 ? 2.902 -4.124 -8.891 1.00 61.42 51 TRP A C 11
ATOM 16879 O O . TRP A 1 51 ? 2.950 -4.638 -7.773 1.00 10.24 51 TRP A O 11
ATOM 16900 N N . GLN A 1 52 ? 3.982 -3.682 -9.528 1.00 42.13 52 GLN A N 11
ATOM 16901 C CA . GLN A 1 52 ? 5.298 -3.696 -8.893 1.00 0.21 52 GLN A CA 11
ATOM 16902 C C . GLN A 1 52 ? 5.269 -2.890 -7.607 1.00 23.23 52 GLN A C 11
ATOM 16903 O O . GLN A 1 52 ? 5.645 -3.383 -6.543 1.00 33.04 52 GLN A O 11
ATOM 16917 N N . LYS A 1 53 ? 4.799 -1.656 -7.711 1.00 53.45 53 LYS A N 11
ATOM 16918 C CA . LYS A 1 53 ? 4.684 -0.778 -6.560 1.00 24.15 53 LYS A CA 11
ATOM 16919 C C . LYS A 1 53 ? 3.816 -1.416 -5.478 1.00 62.20 53 LYS A C 11
ATOM 16920 O O . LYS A 1 53 ? 4.169 -1.399 -4.298 1.00 34.12 53 LYS A O 11
ATOM 16939 N N . ALA A 1 54 ? 2.691 -1.993 -5.886 1.00 62.01 54 ALA A N 11
ATOM 16940 C CA . ALA A 1 54 ? 1.759 -2.601 -4.944 1.00 11.21 54 ALA A CA 11
ATOM 16941 C C . ALA A 1 54 ? 2.394 -3.785 -4.216 1.00 14.42 54 ALA A C 11
ATOM 16942 O O . ALA A 1 54 ? 2.403 -3.834 -2.987 1.00 34.42 54 ALA A O 11
ATOM 16949 N N . LEU A 1 55 ? 2.948 -4.721 -4.982 1.00 73.25 55 LEU A N 11
ATOM 16950 C CA . LEU A 1 55 ? 3.544 -5.935 -4.418 1.00 13.45 55 LEU A CA 11
ATOM 16951 C C . LEU A 1 55 ? 4.671 -5.614 -3.446 1.00 34.12 55 LEU A C 11
ATOM 16952 O O . LEU A 1 55 ? 4.766 -6.213 -2.371 1.00 31.34 55 LEU A O 11
ATOM 16968 N N . ASN A 1 56 ? 5.518 -4.672 -3.832 1.00 34.01 56 ASN A N 11
ATOM 16969 C CA . ASN A 1 56 ? 6.680 -4.305 -3.031 1.00 21.12 56 ASN A CA 11
ATOM 16970 C C . ASN A 1 56 ? 6.267 -3.646 -1.718 1.00 44.34 56 ASN A C 11
ATOM 16971 O O . ASN A 1 56 ? 6.787 -3.989 -0.653 1.00 61.25 56 ASN A O 11
ATOM 16982 N N . ASN A 1 57 ? 5.316 -2.720 -1.786 1.00 75.04 57 ASN A N 11
ATOM 16983 C CA . ASN A 1 57 ? 4.900 -1.978 -0.598 1.00 44.41 57 ASN A CA 11
ATOM 16984 C C . ASN A 1 57 ? 4.033 -2.826 0.324 1.00 20.43 57 ASN A C 11
ATOM 16985 O O . ASN A 1 57 ? 4.102 -2.686 1.545 1.00 75.30 57 ASN A O 11
ATOM 16996 N N . TYR A 1 58 ? 3.222 -3.712 -0.249 1.00 71.44 58 TYR A N 11
ATOM 16997 C CA . TYR A 1 58 ? 2.447 -4.646 0.562 1.00 44.51 58 TYR A CA 11
ATOM 16998 C C . TYR A 1 58 ? 3.379 -5.517 1.389 1.00 24.32 58 TYR A C 11
ATOM 16999 O O . TYR A 1 58 ? 3.092 -5.829 2.541 1.00 64.31 58 TYR A O 11
ATOM 17017 N N . GLN A 1 59 ? 4.506 -5.893 0.796 1.00 1.13 59 GLN A N 11
ATOM 17018 C CA . GLN A 1 59 ? 5.521 -6.663 1.504 1.00 13.34 59 GLN A CA 11
ATOM 17019 C C . GLN A 1 59 ? 6.044 -5.878 2.702 1.00 41.12 59 GLN A C 11
ATOM 17020 O O . GLN A 1 59 ? 6.155 -6.414 3.803 1.00 3.44 59 GLN A O 11
ATOM 17034 N N . SER A 1 60 ? 6.347 -4.604 2.476 1.00 64.05 60 SER A N 11
ATOM 17035 C CA . SER A 1 60 ? 6.896 -3.742 3.518 1.00 31.22 60 SER A CA 11
ATOM 17036 C C . SER A 1 60 ? 5.962 -3.648 4.728 1.00 31.25 60 SER A C 11
ATOM 17037 O O . SER A 1 60 ? 6.421 -3.541 5.867 1.00 33.23 60 SER A O 11
ATOM 17045 N N . ALA A 1 61 ? 4.656 -3.690 4.478 1.00 14.24 61 ALA A N 11
ATOM 17046 C CA . ALA A 1 61 ? 3.671 -3.663 5.553 1.00 1.10 61 ALA A CA 11
ATOM 17047 C C . ALA A 1 61 ? 3.728 -4.951 6.365 1.00 63.34 61 ALA A C 11
ATOM 17048 O O . ALA A 1 61 ? 3.688 -4.930 7.599 1.00 25.24 61 ALA A O 11
ATOM 17055 N N . ILE A 1 62 ? 3.849 -6.069 5.662 1.00 0.25 62 ILE A N 11
ATOM 17056 C CA . ILE A 1 62 ? 3.872 -7.380 6.300 1.00 4.34 62 ILE A CA 11
ATOM 17057 C C . ILE A 1 62 ? 5.156 -7.577 7.106 1.00 32.33 62 ILE A C 11
ATOM 17058 O O . ILE A 1 62 ? 5.169 -8.301 8.102 1.00 55.04 62 ILE A O 11
ATOM 17074 N N . GLU A 1 63 ? 6.234 -6.930 6.671 1.00 2.41 63 GLU A N 11
ATOM 17075 C CA . GLU A 1 63 ? 7.510 -7.004 7.379 1.00 32.03 63 GLU A CA 11
ATOM 17076 C C . GLU A 1 63 ? 7.363 -6.481 8.803 1.00 33.32 63 GLU A C 11
ATOM 17077 O O . GLU A 1 63 ? 8.012 -6.967 9.730 1.00 63.24 63 GLU A O 11
ATOM 17089 N N . LEU A 1 64 ? 6.496 -5.492 8.967 1.00 11.03 64 LEU A N 11
ATOM 17090 C CA . LEU A 1 64 ? 6.270 -4.883 10.266 1.00 45.53 64 LEU A CA 11
ATOM 17091 C C . LEU A 1 64 ? 5.213 -5.655 11.043 1.00 13.12 64 LEU A C 11
ATOM 17092 O O . LEU A 1 64 ? 5.378 -5.932 12.231 1.00 41.51 64 LEU A O 11
ATOM 17108 N N . ASN A 1 65 ? 4.130 -6.014 10.367 1.00 74.13 65 ASN A N 11
ATOM 17109 C CA . ASN A 1 65 ? 3.035 -6.717 11.019 1.00 2.04 65 ASN A CA 11
ATOM 17110 C C . ASN A 1 65 ? 2.521 -7.861 10.148 1.00 4.21 65 ASN A C 11
ATOM 17111 O O . ASN A 1 65 ? 1.916 -7.636 9.102 1.00 1.15 65 ASN A O 11
ATOM 17122 N N . PRO A 1 66 ? 2.765 -9.111 10.576 1.00 64.10 66 PRO A N 11
ATOM 17123 C CA . PRO A 1 66 ? 2.322 -10.307 9.854 1.00 51.24 66 PRO A CA 11
ATOM 17124 C C . PRO A 1 66 ? 0.819 -10.554 9.991 1.00 65.54 66 PRO A C 11
ATOM 17125 O O . PRO A 1 66 ? 0.276 -11.489 9.407 1.00 13.53 66 PRO A O 11
ATOM 17136 N N . ASP A 1 67 ? 0.153 -9.725 10.780 1.00 60.20 67 ASP A N 11
ATOM 17137 C CA . ASP A 1 67 ? -1.289 -9.831 10.951 1.00 64.12 67 ASP A CA 11
ATOM 17138 C C . ASP A 1 67 ? -1.989 -8.727 10.176 1.00 43.43 67 ASP A C 11
ATOM 17139 O O . ASP A 1 67 ? -3.201 -8.534 10.294 1.00 22.13 67 ASP A O 11
ATOM 17148 N N . SER A 1 68 ? -1.207 -8.016 9.377 1.00 72.11 68 SER A N 11
ATOM 17149 C CA . SER A 1 68 ? -1.708 -6.924 8.559 1.00 51.44 68 SER A CA 11
ATOM 17150 C C . SER A 1 68 ? -2.674 -7.438 7.493 1.00 72.31 68 SER A C 11
ATOM 17151 O O . SER A 1 68 ? -2.534 -8.562 7.003 1.00 14.33 68 SER A O 11
ATOM 17159 N N . PRO A 1 69 ? -3.678 -6.624 7.124 1.00 4.22 69 PRO A N 11
ATOM 17160 C CA . PRO A 1 69 ? -4.572 -6.932 6.005 1.00 21.23 69 PRO A CA 11
ATOM 17161 C C . PRO A 1 69 ? -3.821 -6.967 4.674 1.00 64.32 69 PRO A C 11
ATOM 17162 O O . PRO A 1 69 ? -4.354 -7.415 3.656 1.00 43.42 69 PRO A O 11
ATOM 17173 N N . ALA A 1 70 ? -2.567 -6.510 4.698 1.00 14.40 70 ALA A N 11
ATOM 17174 C CA . ALA A 1 70 ? -1.720 -6.502 3.512 1.00 54.41 70 ALA A CA 11
ATOM 17175 C C . ALA A 1 70 ? -1.487 -7.916 2.993 1.00 12.12 70 ALA A C 11
ATOM 17176 O O . ALA A 1 70 ? -1.163 -8.108 1.825 1.00 4.11 70 ALA A O 11
ATOM 17183 N N . LEU A 1 71 ? -1.658 -8.906 3.866 1.00 54.24 71 LEU A N 11
ATOM 17184 C CA . LEU A 1 71 ? -1.556 -10.302 3.465 1.00 54.45 71 LEU A CA 11
ATOM 17185 C C . LEU A 1 71 ? -2.610 -10.624 2.417 1.00 72.02 71 LEU A C 11
ATOM 17186 O O . LEU A 1 71 ? -2.299 -11.142 1.346 1.00 71.43 71 LEU A O 11
ATOM 17202 N N . GLN A 1 72 ? -3.855 -10.284 2.720 1.00 52.21 72 GLN A N 11
ATOM 17203 C CA . GLN A 1 72 ? -4.959 -10.536 1.808 1.00 53.02 72 GLN A CA 11
ATOM 17204 C C . GLN A 1 72 ? -4.815 -9.676 0.565 1.00 73.30 72 GLN A C 11
ATOM 17205 O O . GLN A 1 72 ? -5.125 -10.110 -0.549 1.00 23.33 72 GLN A O 11
ATOM 17219 N N . ALA A 1 73 ? -4.316 -8.462 0.768 1.00 20.12 73 ALA A N 11
ATOM 17220 C CA . ALA A 1 73 ? -4.133 -7.504 -0.313 1.00 72.12 73 ALA A CA 11
ATOM 17221 C C . ALA A 1 73 ? -3.051 -7.959 -1.287 1.00 34.34 73 ALA A C 11
ATOM 17222 O O . ALA A 1 73 ? -3.197 -7.818 -2.495 1.00 51.24 73 ALA A O 11
ATOM 17229 N N . ARG A 1 74 ? -1.972 -8.522 -0.769 1.00 2.01 74 ARG A N 11
ATOM 17230 C CA . ARG A 1 74 ? -0.890 -8.980 -1.624 1.00 2.41 74 ARG A CA 11
ATOM 17231 C C . ARG A 1 74 ? -1.318 -10.233 -2.384 1.00 72.44 74 ARG A C 11
ATOM 17232 O O . ARG A 1 74 ? -0.959 -10.418 -3.548 1.00 11.31 74 ARG A O 11
ATOM 17253 N N . LYS A 1 75 ? -2.105 -11.074 -1.720 1.00 60.43 75 LYS A N 11
ATOM 17254 C CA . LYS A 1 75 ? -2.640 -12.284 -2.339 1.00 24.25 75 LYS A CA 11
ATOM 17255 C C . LYS A 1 75 ? -3.567 -11.944 -3.495 1.00 42.32 75 LYS A C 11
ATOM 17256 O O . LYS A 1 75 ? -3.425 -12.482 -4.592 1.00 13.42 75 LYS A O 11
ATOM 17275 N N . MET A 1 76 ? -4.514 -11.047 -3.239 1.00 30.32 76 MET A N 11
ATOM 17276 C CA . MET A 1 76 ? -5.484 -10.655 -4.263 1.00 73.43 76 MET A CA 11
ATOM 17277 C C . MET A 1 76 ? -4.792 -10.028 -5.469 1.00 53.11 76 MET A C 11
ATOM 17278 O O . MET A 1 76 ? -5.231 -10.214 -6.601 1.00 64.02 76 MET A O 11
ATOM 17292 N N . VAL A 1 77 ? -3.711 -9.293 -5.230 1.00 35.24 77 VAL A N 11
ATOM 17293 C CA . VAL A 1 77 ? -2.946 -8.701 -6.321 1.00 33.23 77 VAL A CA 11
ATOM 17294 C C . VAL A 1 77 ? -2.313 -9.793 -7.180 1.00 4.14 77 VAL A C 11
ATOM 17295 O O . VAL A 1 77 ? -2.420 -9.763 -8.403 1.00 21.11 77 VAL A O 11
ATOM 17308 N N . MET A 1 78 ? -1.680 -10.768 -6.532 1.00 22.14 78 MET A N 11
ATOM 17309 C CA . MET A 1 78 ? -1.055 -11.883 -7.242 1.00 15.04 78 MET A CA 11
ATOM 17310 C C . MET A 1 78 ? -2.101 -12.690 -8.001 1.00 3.10 78 MET A C 11
ATOM 17311 O O . MET A 1 78 ? -1.834 -13.221 -9.079 1.00 31.22 78 MET A O 11
ATOM 17325 N N . ASP A 1 79 ? -3.288 -12.774 -7.420 1.00 21.52 79 ASP A N 11
ATOM 17326 C CA . ASP A 1 79 ? -4.426 -13.422 -8.065 1.00 64.35 79 ASP A CA 11
ATOM 17327 C C . ASP A 1 79 ? -4.775 -12.706 -9.371 1.00 72.11 79 ASP A C 11
ATOM 17328 O O . ASP A 1 79 ? -4.887 -13.331 -10.431 1.00 73.23 79 ASP A O 11
ATOM 17337 N N . ILE A 1 80 ? -4.898 -11.382 -9.290 1.00 22.22 80 ILE A N 11
ATOM 17338 C CA . ILE A 1 80 ? -5.158 -10.556 -10.464 1.00 32.05 80 ILE A CA 11
ATOM 17339 C C . ILE A 1 80 ? -4.039 -10.724 -11.491 1.00 70.03 80 ILE A C 11
ATOM 17340 O O . ILE A 1 80 ? -4.285 -10.790 -12.697 1.00 54.14 80 ILE A O 11
ATOM 17356 N N . LEU A 1 81 ? -2.811 -10.811 -10.994 1.00 74.15 81 LEU A N 11
ATOM 17357 C CA . LEU A 1 81 ? -1.642 -10.997 -11.848 1.00 11.30 81 LEU A CA 11
ATOM 17358 C C . LEU A 1 81 ? -1.760 -12.267 -12.674 1.00 54.35 81 LEU A C 11
ATOM 17359 O O . LEU A 1 81 ? -1.445 -12.268 -13.862 1.00 3.21 81 LEU A O 11
ATOM 17375 N N . ASN A 1 82 ? -2.225 -13.340 -12.045 1.00 61.32 82 ASN A N 11
ATOM 17376 C CA . ASN A 1 82 ? -2.392 -14.618 -12.731 1.00 44.20 82 ASN A CA 11
ATOM 17377 C C . ASN A 1 82 ? -3.438 -14.496 -13.836 1.00 3.52 82 ASN A C 11
ATOM 17378 O O . ASN A 1 82 ? -3.331 -15.142 -14.883 1.00 52.03 82 ASN A O 11
ATOM 17389 N N . PHE A 1 83 ? -4.446 -13.659 -13.609 1.00 63.13 83 PHE A N 11
ATOM 17390 C CA . PHE A 1 83 ? -5.445 -13.379 -14.636 1.00 4.12 83 PHE A CA 11
ATOM 17391 C C . PHE A 1 83 ? -4.835 -12.586 -15.792 1.00 63.22 83 PHE A C 11
ATOM 17392 O O . PHE A 1 83 ? -5.230 -12.755 -16.947 1.00 41.42 83 PHE A O 11
ATOM 17409 N N . TYR A 1 84 ? -3.866 -11.731 -15.481 1.00 15.10 84 TYR A N 11
ATOM 17410 C CA . TYR A 1 84 ? -3.149 -10.986 -16.507 1.00 43.02 84 TYR A CA 11
ATOM 17411 C C . TYR A 1 84 ? -2.163 -11.888 -17.244 1.00 34.04 84 TYR A C 11
ATOM 17412 O O . TYR A 1 84 ? -2.435 -12.337 -18.357 1.00 21.53 84 TYR A O 11
ATOM 17430 N N . ASN A 1 85 ? -1.039 -12.186 -16.605 1.00 60.42 85 ASN A N 11
ATOM 17431 C CA . ASN A 1 85 ? 0.020 -12.961 -17.243 1.00 2.20 85 ASN A CA 11
ATOM 17432 C C . ASN A 1 85 ? 0.907 -13.629 -16.200 1.00 24.21 85 ASN A C 11
ATOM 17433 O O . ASN A 1 85 ? 0.997 -13.178 -15.057 1.00 62.13 85 ASN A O 11
ATOM 17444 N N . LYS A 1 86 ? 1.570 -14.698 -16.607 1.00 61.21 86 LYS A N 11
ATOM 17445 C CA . LYS A 1 86 ? 2.512 -15.397 -15.751 1.00 73.41 86 LYS A CA 11
ATOM 17446 C C . LYS A 1 86 ? 3.930 -15.135 -16.259 1.00 23.13 86 LYS A C 11
ATOM 17447 O O . LYS A 1 86 ? 4.830 -15.967 -16.137 1.00 61.22 86 LYS A O 11
ATOM 17466 N N . ASP A 1 87 ? 4.112 -13.968 -16.853 1.00 72.10 87 ASP A N 11
ATOM 17467 C CA . ASP A 1 87 ? 5.409 -13.572 -17.380 1.00 10.31 87 ASP A CA 11
ATOM 17468 C C . ASP A 1 87 ? 6.160 -12.738 -16.352 1.00 31.55 87 ASP A C 11
ATOM 17469 O O . ASP A 1 87 ? 7.386 -12.814 -16.247 1.00 5.00 87 ASP A O 11
ATOM 17478 N N . MET A 1 88 ? 5.420 -11.939 -15.591 1.00 52.10 88 MET A N 11
ATOM 17479 C CA . MET A 1 88 ? 5.999 -11.247 -14.448 1.00 50.35 88 MET A CA 11
ATOM 17480 C C . MET A 1 88 ? 5.963 -12.172 -13.239 1.00 74.11 88 MET A C 11
ATOM 17481 O O . MET A 1 88 ? 6.871 -12.171 -12.405 1.00 42.31 88 MET A O 11
ATOM 17495 N N . TYR A 1 89 ? 4.898 -12.964 -13.148 1.00 63.25 89 TYR A N 11
ATOM 17496 C CA . TYR A 1 89 ? 4.817 -14.015 -12.160 1.00 52.23 89 TYR A CA 11
ATOM 17497 C C . TYR A 1 89 ? 5.805 -15.103 -12.542 1.00 71.44 89 TYR A C 11
ATOM 17498 O O . TYR A 1 89 ? 6.180 -15.205 -13.711 1.00 72.13 89 TYR A O 11
ATOM 17516 N N . ASN A 1 90 ? 6.256 -15.879 -11.558 1.00 73.31 90 ASN A N 11
ATOM 17517 C CA . ASN A 1 90 ? 7.273 -16.913 -11.778 1.00 44.23 90 ASN A CA 11
ATOM 17518 C C . ASN A 1 90 ? 8.654 -16.291 -11.997 1.00 51.02 90 ASN A C 11
ATOM 17519 O O . ASN A 1 90 ? 9.662 -16.993 -12.033 1.00 64.14 90 ASN A O 11
ATOM 17530 N N . GLN A 1 91 ? 8.692 -14.972 -12.141 1.00 60.02 91 GLN A N 11
ATOM 17531 C CA . GLN A 1 91 ? 9.951 -14.249 -12.245 1.00 64.52 91 GLN A CA 11
ATOM 17532 C C . GLN A 1 91 ? 10.335 -13.678 -10.884 1.00 23.20 91 GLN A C 11
ATOM 17533 O O . GLN A 1 91 ? 11.396 -13.994 -10.351 1.00 60.14 91 GLN A O 11
ATOM 17547 N N . LEU A 1 92 ? 9.457 -12.838 -10.332 1.00 4.54 92 LEU A N 11
ATOM 17548 C CA . LEU A 1 92 ? 9.644 -12.303 -8.985 1.00 64.32 92 LEU A CA 11
ATOM 17549 C C . LEU A 1 92 ? 9.831 -13.461 -8.015 1.00 13.03 92 LEU A C 11
ATOM 17550 O O . LEU A 1 92 ? 10.790 -13.511 -7.244 1.00 33.51 92 LEU A O 11
ATOM 17566 N N . GLU A 1 93 ? 8.892 -14.386 -8.080 1.00 62.21 93 GLU A N 11
ATOM 17567 C CA . GLU A 1 93 ? 9.000 -15.657 -7.398 1.00 31.33 93 GLU A CA 11
ATOM 17568 C C . GLU A 1 93 ? 8.226 -16.694 -8.192 1.00 43.03 93 GLU A C 11
ATOM 17569 O O . GLU A 1 93 ? 7.204 -16.378 -8.803 1.00 5.23 93 GLU A O 11
ATOM 17581 N N . HIS A 1 94 ? 8.726 -17.913 -8.191 1.00 53.05 94 HIS A N 11
ATOM 17582 C CA . HIS A 1 94 ? 8.181 -18.974 -9.016 1.00 13.03 94 HIS A CA 11
ATOM 17583 C C . HIS A 1 94 ? 7.063 -19.671 -8.259 1.00 54.20 94 HIS A C 11
ATOM 17584 O O . HIS A 1 94 ? 5.911 -19.246 -8.288 1.00 2.01 94 HIS A O 11
ATOM 17599 N N . HIS A 1 95 ? 7.430 -20.730 -7.559 1.00 20.22 95 HIS A N 11
ATOM 17600 C CA . HIS A 1 95 ? 6.521 -21.455 -6.690 1.00 0.32 95 HIS A CA 11
ATOM 17601 C C . HIS A 1 95 ? 7.329 -22.127 -5.593 1.00 14.31 95 HIS A C 11
ATOM 17602 O O . HIS A 1 95 ? 8.232 -22.913 -5.881 1.00 74.24 95 HIS A O 11
ATOM 17617 N N . HIS A 1 96 ? 7.028 -21.789 -4.346 1.00 21.42 96 HIS A N 11
ATOM 17618 C CA . HIS A 1 96 ? 7.726 -22.369 -3.200 1.00 74.13 96 HIS A CA 11
ATOM 17619 C C . HIS A 1 96 ? 7.551 -23.885 -3.174 1.00 22.42 96 HIS A C 11
ATOM 17620 O O . HIS A 1 96 ? 6.679 -24.426 -3.857 1.00 21.14 96 HIS A O 11
ATOM 17635 N N . HIS A 1 97 ? 8.375 -24.559 -2.382 1.00 2.12 97 HIS A N 11
ATOM 17636 C CA . HIS A 1 97 ? 8.325 -26.012 -2.285 1.00 50.45 97 HIS A CA 11
ATOM 17637 C C . HIS A 1 97 ? 6.932 -26.461 -1.872 1.00 12.42 97 HIS A C 11
ATOM 17638 O O . HIS A 1 97 ? 6.330 -25.898 -0.956 1.00 64.41 97 HIS A O 11
ATOM 17653 N N . HIS A 1 98 ? 6.428 -27.459 -2.572 1.00 1.24 98 HIS A N 11
ATOM 17654 C CA . HIS A 1 98 ? 5.080 -27.959 -2.352 1.00 74.33 98 HIS A CA 11
ATOM 17655 C C . HIS A 1 98 ? 5.080 -29.474 -2.301 1.00 70.04 98 HIS A C 11
ATOM 17656 O O . HIS A 1 98 ? 5.843 -30.119 -3.022 1.00 51.01 98 HIS A O 11
ATOM 17671 N N . HIS A 1 99 ? 4.240 -30.024 -1.428 1.00 75.12 99 HIS A N 11
ATOM 17672 C CA . HIS A 1 99 ? 4.107 -31.471 -1.252 1.00 2.42 99 HIS A CA 11
ATOM 17673 C C . HIS A 1 99 ? 5.366 -32.066 -0.622 1.00 0.32 99 HIS A C 11
ATOM 17674 O O . HIS A 1 99 ? 6.392 -32.235 -1.281 1.00 23.31 99 HIS A O 11
ATOM 17689 N N . MET A 1 1 ? -7.209 11.140 16.136 1.00 61.44 1 MET A N 12
ATOM 17690 C CA . MET A 1 1 ? -6.516 11.954 15.113 1.00 41.24 1 MET A CA 12
ATOM 17691 C C . MET A 1 1 ? -5.362 11.173 14.501 1.00 51.22 1 MET A C 12
ATOM 17692 O O . MET A 1 1 ? -4.303 11.033 15.111 1.00 22.42 1 MET A O 12
ATOM 17708 N N . ASP A 1 2 ? -5.580 10.655 13.302 1.00 1.51 2 ASP A N 12
ATOM 17709 C CA . ASP A 1 2 ? -4.553 9.902 12.600 1.00 30.34 2 ASP A CA 12
ATOM 17710 C C . ASP A 1 2 ? -4.394 10.415 11.174 1.00 21.25 2 ASP A C 12
ATOM 17711 O O . ASP A 1 2 ? -5.374 10.599 10.449 1.00 1.22 2 ASP A O 12
ATOM 17720 N N . GLN A 1 3 ? -3.147 10.653 10.787 1.00 3.35 3 GLN A N 12
ATOM 17721 C CA . GLN A 1 3 ? -2.828 11.195 9.471 1.00 63.00 3 GLN A CA 12
ATOM 17722 C C . GLN A 1 3 ? -3.238 10.209 8.386 1.00 74.11 3 GLN A C 12
ATOM 17723 O O . GLN A 1 3 ? -3.639 10.596 7.285 1.00 63.43 3 GLN A O 12
ATOM 17737 N N . LEU A 1 4 ? -3.140 8.930 8.725 1.00 34.05 4 LEU A N 12
ATOM 17738 C CA . LEU A 1 4 ? -3.509 7.843 7.825 1.00 3.23 4 LEU A CA 12
ATOM 17739 C C . LEU A 1 4 ? -4.944 7.993 7.332 1.00 70.34 4 LEU A C 12
ATOM 17740 O O . LEU A 1 4 ? -5.244 7.690 6.178 1.00 3.43 4 LEU A O 12
ATOM 17756 N N . LYS A 1 5 ? -5.817 8.480 8.202 1.00 1.24 5 LYS A N 12
ATOM 17757 C CA . LYS A 1 5 ? -7.222 8.659 7.862 1.00 42.42 5 LYS A CA 12
ATOM 17758 C C . LYS A 1 5 ? -7.376 9.694 6.749 1.00 30.31 5 LYS A C 12
ATOM 17759 O O . LYS A 1 5 ? -8.170 9.512 5.826 1.00 42.15 5 LYS A O 12
ATOM 17778 N N . THR A 1 6 ? -6.595 10.765 6.834 1.00 24.14 6 THR A N 12
ATOM 17779 C CA . THR A 1 6 ? -6.589 11.803 5.811 1.00 32.42 6 THR A CA 12
ATOM 17780 C C . THR A 1 6 ? -6.123 11.233 4.472 1.00 41.32 6 THR A C 12
ATOM 17781 O O . THR A 1 6 ? -6.689 11.533 3.417 1.00 21.42 6 THR A O 12
ATOM 17792 N N . ILE A 1 7 ? -5.096 10.395 4.530 1.00 31.54 7 ILE A N 12
ATOM 17793 C CA . ILE A 1 7 ? -4.551 9.754 3.347 1.00 42.42 7 ILE A CA 12
ATOM 17794 C C . ILE A 1 7 ? -5.579 8.812 2.727 1.00 64.31 7 ILE A C 12
ATOM 17795 O O . ILE A 1 7 ? -5.742 8.768 1.508 1.00 63.33 7 ILE A O 12
ATOM 17811 N N . LYS A 1 8 ? -6.287 8.078 3.578 1.00 45.30 8 LYS A N 12
ATOM 17812 C CA . LYS A 1 8 ? -7.353 7.192 3.126 1.00 43.12 8 LYS A CA 12
ATOM 17813 C C . LYS A 1 8 ? -8.441 7.986 2.413 1.00 5.33 8 LYS A C 12
ATOM 17814 O O . LYS A 1 8 ? -8.977 7.541 1.397 1.00 0.43 8 LYS A O 12
ATOM 17833 N N . GLU A 1 9 ? -8.744 9.173 2.933 1.00 11.12 9 GLU A N 12
ATOM 17834 C CA . GLU A 1 9 ? -9.677 10.078 2.272 1.00 71.21 9 GLU A CA 12
ATOM 17835 C C . GLU A 1 9 ? -9.187 10.406 0.864 1.00 0.12 9 GLU A C 12
ATOM 17836 O O . GLU A 1 9 ? -9.948 10.349 -0.098 1.00 54.54 9 GLU A O 12
ATOM 17848 N N . LEU A 1 10 ? -7.905 10.736 0.753 1.00 2.23 10 LEU A N 12
ATOM 17849 C CA . LEU A 1 10 ? -7.292 11.063 -0.532 1.00 70.33 10 LEU A CA 12
ATOM 17850 C C . LEU A 1 10 ? -7.414 9.897 -1.513 1.00 61.15 10 LEU A C 12
ATOM 17851 O O . LEU A 1 10 ? -7.753 10.092 -2.681 1.00 45.31 10 LEU A O 12
ATOM 17867 N N . ILE A 1 11 ? -7.155 8.688 -1.024 1.00 70.44 11 ILE A N 12
ATOM 17868 C CA . ILE A 1 11 ? -7.221 7.489 -1.851 1.00 73.33 11 ILE A CA 12
ATOM 17869 C C . ILE A 1 11 ? -8.642 7.259 -2.373 1.00 24.42 11 ILE A C 12
ATOM 17870 O O . ILE A 1 11 ? -8.833 6.860 -3.525 1.00 11.12 11 ILE A O 12
ATOM 17886 N N . ASN A 1 12 ? -9.636 7.520 -1.530 1.00 43.33 12 ASN A N 12
ATOM 17887 C CA . ASN A 1 12 ? -11.034 7.396 -1.939 1.00 2.30 12 ASN A CA 12
ATOM 17888 C C . ASN A 1 12 ? -11.393 8.495 -2.933 1.00 72.20 12 ASN A C 12
ATOM 17889 O O . ASN A 1 12 ? -12.105 8.258 -3.908 1.00 21.02 12 ASN A O 12
ATOM 17900 N N . GLN A 1 13 ? -10.878 9.695 -2.683 1.00 5.40 13 GLN A N 12
ATOM 17901 C CA . GLN A 1 13 ? -11.136 10.843 -3.549 1.00 10.30 13 GLN A CA 12
ATOM 17902 C C . GLN A 1 13 ? -10.540 10.623 -4.933 1.00 71.11 13 GLN A C 12
ATOM 17903 O O . GLN A 1 13 ? -11.081 11.087 -5.937 1.00 53.05 13 GLN A O 12
ATOM 17917 N N . GLY A 1 14 ? -9.428 9.909 -4.980 1.00 35.14 14 GLY A N 12
ATOM 17918 C CA . GLY A 1 14 ? -8.771 9.644 -6.240 1.00 3.22 14 GLY A CA 12
ATOM 17919 C C . GLY A 1 14 ? -7.465 10.397 -6.356 1.00 44.01 14 GLY A C 12
ATOM 17920 O O . GLY A 1 14 ? -6.757 10.281 -7.357 1.00 42.42 14 GLY A O 12
ATOM 17924 N N . ASP A 1 15 ? -7.143 11.169 -5.327 1.00 55.50 15 ASP A N 12
ATOM 17925 C CA . ASP A 1 15 ? -5.894 11.914 -5.303 1.00 4.33 15 ASP A CA 12
ATOM 17926 C C . ASP A 1 15 ? -4.784 11.011 -4.790 1.00 35.12 15 ASP A C 12
ATOM 17927 O O . ASP A 1 15 ? -4.427 11.034 -3.607 1.00 53.05 15 ASP A O 12
ATOM 17936 N N . ILE A 1 16 ? -4.276 10.182 -5.683 1.00 33.22 16 ILE A N 12
ATOM 17937 C CA . ILE A 1 16 ? -3.268 9.201 -5.330 1.00 23.35 16 ILE A CA 12
ATOM 17938 C C . ILE A 1 16 ? -1.938 9.870 -5.024 1.00 5.55 16 ILE A C 12
ATOM 17939 O O . ILE A 1 16 ? -1.228 9.457 -4.108 1.00 34.53 16 ILE A O 12
ATOM 17955 N N . GLU A 1 17 ? -1.614 10.913 -5.775 1.00 12.42 17 GLU A N 12
ATOM 17956 C CA . GLU A 1 17 ? -0.348 11.610 -5.598 1.00 2.22 17 GLU A CA 12
ATOM 17957 C C . GLU A 1 17 ? -0.226 12.183 -4.197 1.00 54.21 17 GLU A C 12
ATOM 17958 O O . GLU A 1 17 ? 0.776 11.960 -3.519 1.00 33.04 17 GLU A O 12
ATOM 17970 N N . ASN A 1 18 ? -1.251 12.905 -3.753 1.00 22.14 18 ASN A N 12
ATOM 17971 C CA . ASN A 1 18 ? -1.245 13.477 -2.413 1.00 73.33 18 ASN A CA 12
ATOM 17972 C C . ASN A 1 18 ? -1.176 12.383 -1.362 1.00 63.54 18 ASN A C 12
ATOM 17973 O O . ASN A 1 18 ? -0.463 12.515 -0.370 1.00 62.31 18 ASN A O 12
ATOM 17984 N N . ALA A 1 19 ? -1.896 11.293 -1.596 1.00 23.44 19 ALA A N 12
ATOM 17985 C CA . ALA A 1 19 ? -1.863 10.156 -0.688 1.00 64.41 19 ALA A CA 12
ATOM 17986 C C . ALA A 1 19 ? -0.455 9.572 -0.591 1.00 61.33 19 ALA A C 12
ATOM 17987 O O . ALA A 1 19 ? 0.074 9.399 0.504 1.00 53.03 19 ALA A O 12
ATOM 17994 N N . LEU A 1 20 ? 0.154 9.300 -1.743 1.00 52.04 20 LEU A N 12
ATOM 17995 C CA . LEU A 1 20 ? 1.482 8.686 -1.800 1.00 32.42 20 LEU A CA 12
ATOM 17996 C C . LEU A 1 20 ? 2.528 9.508 -1.056 1.00 31.35 20 LEU A C 12
ATOM 17997 O O . LEU A 1 20 ? 3.252 8.979 -0.210 1.00 24.33 20 LEU A O 12
ATOM 18013 N N . GLN A 1 21 ? 2.606 10.796 -1.370 1.00 40.12 21 GLN A N 12
ATOM 18014 C CA . GLN A 1 21 ? 3.615 11.654 -0.765 1.00 54.04 21 GLN A CA 12
ATOM 18015 C C . GLN A 1 21 ? 3.346 11.854 0.723 1.00 71.44 21 GLN A C 12
ATOM 18016 O O . GLN A 1 21 ? 4.280 11.911 1.518 1.00 53.21 21 GLN A O 12
ATOM 18030 N N . ALA A 1 22 ? 2.074 11.918 1.104 1.00 11.42 22 ALA A N 12
ATOM 18031 C CA . ALA A 1 22 ? 1.715 12.050 2.511 1.00 74.51 22 ALA A CA 12
ATOM 18032 C C . ALA A 1 22 ? 2.109 10.794 3.283 1.00 74.34 22 ALA A C 12
ATOM 18033 O O . ALA A 1 22 ? 2.514 10.869 4.439 1.00 22.25 22 ALA A O 12
ATOM 18040 N N . LEU A 1 23 ? 2.000 9.645 2.624 1.00 11.53 23 LEU A N 12
ATOM 18041 C CA . LEU A 1 23 ? 2.338 8.363 3.234 1.00 1.14 23 LEU A CA 12
ATOM 18042 C C . LEU A 1 23 ? 3.823 8.268 3.570 1.00 42.13 23 LEU A C 12
ATOM 18043 O O . LEU A 1 23 ? 4.188 7.886 4.683 1.00 10.23 23 LEU A O 12
ATOM 18059 N N . GLU A 1 24 ? 4.682 8.625 2.622 1.00 21.40 24 GLU A N 12
ATOM 18060 C CA . GLU A 1 24 ? 6.119 8.574 2.865 1.00 3.43 24 GLU A CA 12
ATOM 18061 C C . GLU A 1 24 ? 6.549 9.673 3.838 1.00 34.10 24 GLU A C 12
ATOM 18062 O O . GLU A 1 24 ? 7.511 9.503 4.589 1.00 63.34 24 GLU A O 12
ATOM 18074 N N . GLU A 1 25 ? 5.830 10.789 3.833 1.00 33.34 25 GLU A N 12
ATOM 18075 C CA . GLU A 1 25 ? 6.024 11.825 4.847 1.00 61.35 25 GLU A CA 12
ATOM 18076 C C . GLU A 1 25 ? 5.620 11.290 6.222 1.00 55.44 25 GLU A C 12
ATOM 18077 O O . GLU A 1 25 ? 6.308 11.514 7.220 1.00 74.34 25 GLU A O 12
ATOM 18089 N N . PHE A 1 26 ? 4.506 10.564 6.250 1.00 4.24 26 PHE A N 12
ATOM 18090 C CA . PHE A 1 26 ? 3.983 9.962 7.474 1.00 41.00 26 PHE A CA 12
ATOM 18091 C C . PHE A 1 26 ? 4.985 8.999 8.100 1.00 10.23 26 PHE A C 12
ATOM 18092 O O . PHE A 1 26 ? 5.038 8.866 9.324 1.00 32.12 26 PHE A O 12
ATOM 18109 N N . LEU A 1 27 ? 5.779 8.338 7.267 1.00 53.31 27 LEU A N 12
ATOM 18110 C CA . LEU A 1 27 ? 6.738 7.344 7.744 1.00 3.52 27 LEU A CA 12
ATOM 18111 C C . LEU A 1 27 ? 7.719 7.946 8.748 1.00 31.33 27 LEU A C 12
ATOM 18112 O O . LEU A 1 27 ? 8.254 7.246 9.607 1.00 72.22 27 LEU A O 12
ATOM 18128 N N . GLN A 1 28 ? 7.939 9.247 8.638 1.00 50.31 28 GLN A N 12
ATOM 18129 C CA . GLN A 1 28 ? 8.848 9.954 9.533 1.00 15.11 28 GLN A CA 12
ATOM 18130 C C . GLN A 1 28 ? 8.142 10.381 10.817 1.00 15.23 28 GLN A C 12
ATOM 18131 O O . GLN A 1 28 ? 8.785 10.792 11.781 1.00 43.02 28 GLN A O 12
ATOM 18145 N N . THR A 1 29 ? 6.821 10.273 10.833 1.00 60.54 29 THR A N 12
ATOM 18146 C CA . THR A 1 29 ? 6.039 10.779 11.953 1.00 21.43 29 THR A CA 12
ATOM 18147 C C . THR A 1 29 ? 5.660 9.656 12.920 1.00 41.25 29 THR A C 12
ATOM 18148 O O . THR A 1 29 ? 5.868 9.768 14.132 1.00 14.12 29 THR A O 12
ATOM 18159 N N . GLU A 1 30 ? 5.115 8.571 12.382 1.00 31.01 30 GLU A N 12
ATOM 18160 C CA . GLU A 1 30 ? 4.703 7.440 13.199 1.00 3.34 30 GLU A CA 12
ATOM 18161 C C . GLU A 1 30 ? 5.171 6.132 12.575 1.00 40.35 30 GLU A C 12
ATOM 18162 O O . GLU A 1 30 ? 4.473 5.545 11.748 1.00 54.31 30 GLU A O 12
ATOM 18174 N N . PRO A 1 31 ? 6.371 5.663 12.949 1.00 51.03 31 PRO A N 12
ATOM 18175 C CA . PRO A 1 31 ? 6.911 4.388 12.461 1.00 0.33 31 PRO A CA 12
ATOM 18176 C C . PRO A 1 31 ? 6.062 3.202 12.907 1.00 32.24 31 PRO A C 12
ATOM 18177 O O . PRO A 1 31 ? 6.087 2.134 12.298 1.00 65.24 31 PRO A O 12
ATOM 18188 N N . VAL A 1 32 ? 5.294 3.417 13.963 1.00 61.40 32 VAL A N 12
ATOM 18189 C CA . VAL A 1 32 ? 4.436 2.384 14.521 1.00 33.20 32 VAL A CA 12
ATOM 18190 C C . VAL A 1 32 ? 3.285 2.035 13.569 1.00 64.13 32 VAL A C 12
ATOM 18191 O O . VAL A 1 32 ? 2.756 0.925 13.606 1.00 53.23 32 VAL A O 12
ATOM 18204 N N . GLY A 1 33 ? 2.925 2.966 12.696 1.00 33.13 33 GLY A N 12
ATOM 18205 C CA . GLY A 1 33 ? 1.804 2.740 11.805 1.00 22.25 33 GLY A CA 12
ATOM 18206 C C . GLY A 1 33 ? 2.217 2.630 10.351 1.00 1.35 33 GLY A C 12
ATOM 18207 O O . GLY A 1 33 ? 1.422 2.904 9.453 1.00 61.44 33 GLY A O 12
ATOM 18211 N N . LYS A 1 34 ? 3.455 2.214 10.110 1.00 60.10 34 LYS A N 12
ATOM 18212 C CA . LYS A 1 34 ? 3.968 2.119 8.749 1.00 63.31 34 LYS A CA 12
ATOM 18213 C C . LYS A 1 34 ? 3.332 0.961 7.986 1.00 3.42 34 LYS A C 12
ATOM 18214 O O . LYS A 1 34 ? 3.192 1.027 6.770 1.00 31.34 34 LYS A O 12
ATOM 18233 N N . ASP A 1 35 ? 2.939 -0.096 8.691 1.00 42.22 35 ASP A N 12
ATOM 18234 C CA . ASP A 1 35 ? 2.295 -1.237 8.039 1.00 42.14 35 ASP A CA 12
ATOM 18235 C C . ASP A 1 35 ? 0.927 -0.830 7.504 1.00 51.55 35 ASP A C 12
ATOM 18236 O O . ASP A 1 35 ? 0.509 -1.271 6.434 1.00 24.22 35 ASP A O 12
ATOM 18245 N N . GLU A 1 36 ? 0.251 0.035 8.248 1.00 62.11 36 GLU A N 12
ATOM 18246 C CA . GLU A 1 36 ? -0.997 0.634 7.796 1.00 12.41 36 GLU A CA 12
ATOM 18247 C C . GLU A 1 36 ? -0.720 1.528 6.589 1.00 3.01 36 GLU A C 12
ATOM 18248 O O . GLU A 1 36 ? -1.465 1.528 5.608 1.00 30.21 36 GLU A O 12
ATOM 18260 N N . ALA A 1 37 ? 0.375 2.277 6.675 1.00 72.13 37 ALA A N 12
ATOM 18261 C CA . ALA A 1 37 ? 0.777 3.191 5.614 1.00 55.34 37 ALA A CA 12
ATOM 18262 C C . ALA A 1 37 ? 1.108 2.446 4.325 1.00 11.14 37 ALA A C 12
ATOM 18263 O O . ALA A 1 37 ? 0.562 2.762 3.272 1.00 0.11 37 ALA A O 12
ATOM 18270 N N . TYR A 1 38 ? 1.988 1.453 4.412 1.00 22.44 38 TYR A N 12
ATOM 18271 C CA . TYR A 1 38 ? 2.399 0.687 3.235 1.00 14.24 38 TYR A CA 12
ATOM 18272 C C . TYR A 1 38 ? 1.211 -0.018 2.593 1.00 21.54 38 TYR A C 12
ATOM 18273 O O . TYR A 1 38 ? 1.154 -0.172 1.370 1.00 74.51 38 TYR A O 12
ATOM 18291 N N . TYR A 1 39 ? 0.263 -0.435 3.421 1.00 51.01 39 TYR A N 12
ATOM 18292 C CA . TYR A 1 39 ? -0.984 -1.008 2.934 1.00 44.31 39 TYR A CA 12
ATOM 18293 C C . TYR A 1 39 ? -1.725 0.009 2.064 1.00 44.21 39 TYR A C 12
ATOM 18294 O O . TYR A 1 39 ? -2.245 -0.324 0.997 1.00 73.21 39 TYR A O 12
ATOM 18312 N N . LEU A 1 40 ? -1.745 1.254 2.521 1.00 54.34 40 LEU A N 12
ATOM 18313 C CA . LEU A 1 40 ? -2.390 2.336 1.790 1.00 12.22 40 LEU A CA 12
ATOM 18314 C C . LEU A 1 40 ? -1.592 2.701 0.544 1.00 31.02 40 LEU A C 12
ATOM 18315 O O . LEU A 1 40 ? -2.165 2.991 -0.504 1.00 61.31 40 LEU A O 12
ATOM 18331 N N . MET A 1 41 ? -0.267 2.684 0.666 1.00 4.42 41 MET A N 12
ATOM 18332 C CA . MET A 1 41 ? 0.608 2.999 -0.459 1.00 62.24 41 MET A CA 12
ATOM 18333 C C . MET A 1 41 ? 0.359 2.026 -1.600 1.00 45.54 41 MET A C 12
ATOM 18334 O O . MET A 1 41 ? 0.157 2.436 -2.744 1.00 23.05 41 MET A O 12
ATOM 18348 N N . GLY A 1 42 ? 0.338 0.738 -1.274 1.00 64.51 42 GLY A N 12
ATOM 18349 C CA . GLY A 1 42 ? 0.051 -0.279 -2.269 1.00 20.20 42 GLY A CA 12
ATOM 18350 C C . GLY A 1 42 ? -1.330 -0.113 -2.875 1.00 52.51 42 GLY A C 12
ATOM 18351 O O . GLY A 1 42 ? -1.528 -0.356 -4.063 1.00 30.35 42 GLY A O 12
ATOM 18355 N N . ASN A 1 43 ? -2.281 0.318 -2.053 1.00 33.11 43 ASN A N 12
ATOM 18356 C CA . ASN A 1 43 ? -3.650 0.546 -2.509 1.00 20.54 43 ASN A CA 12
ATOM 18357 C C . ASN A 1 43 ? -3.686 1.713 -3.497 1.00 43.45 43 ASN A C 12
ATOM 18358 O O . ASN A 1 43 ? -4.365 1.659 -4.527 1.00 14.31 43 ASN A O 12
ATOM 18369 N N . ALA A 1 44 ? -2.934 2.760 -3.180 1.00 15.14 44 ALA A N 12
ATOM 18370 C CA . ALA A 1 44 ? -2.848 3.931 -4.037 1.00 10.14 44 ALA A CA 12
ATOM 18371 C C . ALA A 1 44 ? -2.209 3.579 -5.381 1.00 34.50 44 ALA A C 12
ATOM 18372 O O . ALA A 1 44 ? -2.715 3.963 -6.438 1.00 1.44 44 ALA A O 12
ATOM 18379 N N . TYR A 1 45 ? -1.109 2.829 -5.338 1.00 30.31 45 TYR A N 12
ATOM 18380 C CA . TYR A 1 45 ? -0.438 2.385 -6.557 1.00 63.03 45 TYR A CA 12
ATOM 18381 C C . TYR A 1 45 ? -1.350 1.479 -7.380 1.00 24.34 45 TYR A C 12
ATOM 18382 O O . TYR A 1 45 ? -1.243 1.421 -8.606 1.00 42.23 45 TYR A O 12
ATOM 18400 N N . ARG A 1 46 ? -2.255 0.784 -6.697 1.00 31.20 46 ARG A N 12
ATOM 18401 C CA . ARG A 1 46 ? -3.232 -0.068 -7.362 1.00 4.20 46 ARG A CA 12
ATOM 18402 C C . ARG A 1 46 ? -4.175 0.774 -8.215 1.00 15.43 46 ARG A C 12
ATOM 18403 O O . ARG A 1 46 ? -4.503 0.401 -9.340 1.00 10.22 46 ARG A O 12
ATOM 18424 N N . LYS A 1 47 ? -4.595 1.919 -7.680 1.00 54.15 47 LYS A N 12
ATOM 18425 C CA . LYS A 1 47 ? -5.482 2.817 -8.413 1.00 25.31 47 LYS A CA 12
ATOM 18426 C C . LYS A 1 47 ? -4.741 3.516 -9.551 1.00 22.25 47 LYS A C 12
ATOM 18427 O O . LYS A 1 47 ? -5.360 3.999 -10.499 1.00 10.14 47 LYS A O 12
ATOM 18446 N N . LEU A 1 48 ? -3.419 3.581 -9.450 1.00 14.35 48 LEU A N 12
ATOM 18447 C CA . LEU A 1 48 ? -2.599 4.097 -10.542 1.00 73.01 48 LEU A CA 12
ATOM 18448 C C . LEU A 1 48 ? -2.472 3.053 -11.643 1.00 24.43 48 LEU A C 12
ATOM 18449 O O . LEU A 1 48 ? -2.342 3.383 -12.824 1.00 52.15 48 LEU A O 12
ATOM 18465 N N . GLY A 1 49 ? -2.515 1.791 -11.242 1.00 52.15 49 GLY A N 12
ATOM 18466 C CA . GLY A 1 49 ? -2.393 0.705 -12.187 1.00 74.31 49 GLY A CA 12
ATOM 18467 C C . GLY A 1 49 ? -1.008 0.097 -12.180 1.00 55.03 49 GLY A C 12
ATOM 18468 O O . GLY A 1 49 ? -0.577 -0.489 -13.171 1.00 20.22 49 GLY A O 12
ATOM 18472 N N . ASP A 1 50 ? -0.298 0.245 -11.070 1.00 54.34 50 ASP A N 12
ATOM 18473 C CA . ASP A 1 50 ? 1.026 -0.345 -10.943 1.00 50.20 50 ASP A CA 12
ATOM 18474 C C . ASP A 1 50 ? 0.986 -1.478 -9.936 1.00 51.42 50 ASP A C 12
ATOM 18475 O O . ASP A 1 50 ? 0.934 -1.249 -8.726 1.00 61.25 50 ASP A O 12
ATOM 18484 N N . TRP A 1 51 ? 1.001 -2.697 -10.439 1.00 60.01 51 TRP A N 12
ATOM 18485 C CA . TRP A 1 51 ? 0.843 -3.864 -9.593 1.00 33.15 51 TRP A CA 12
ATOM 18486 C C . TRP A 1 51 ? 2.136 -4.179 -8.862 1.00 15.44 51 TRP A C 12
ATOM 18487 O O . TRP A 1 51 ? 2.113 -4.677 -7.739 1.00 23.51 51 TRP A O 12
ATOM 18508 N N . GLN A 1 52 ? 3.260 -3.863 -9.490 1.00 11.10 52 GLN A N 12
ATOM 18509 C CA . GLN A 1 52 ? 4.559 -4.157 -8.905 1.00 22.34 52 GLN A CA 12
ATOM 18510 C C . GLN A 1 52 ? 4.801 -3.276 -7.685 1.00 24.42 52 GLN A C 12
ATOM 18511 O O . GLN A 1 52 ? 5.202 -3.764 -6.626 1.00 24.32 52 GLN A O 12
ATOM 18525 N N . LYS A 1 53 ? 4.538 -1.977 -7.825 1.00 51.10 53 LYS A N 12
ATOM 18526 C CA . LYS A 1 53 ? 4.644 -1.058 -6.698 1.00 51.31 53 LYS A CA 12
ATOM 18527 C C . LYS A 1 53 ? 3.691 -1.466 -5.587 1.00 63.15 53 LYS A C 12
ATOM 18528 O O . LYS A 1 53 ? 4.032 -1.388 -4.407 1.00 34.20 53 LYS A O 12
ATOM 18547 N N . ALA A 1 54 ? 2.500 -1.909 -5.970 1.00 52.14 54 ALA A N 12
ATOM 18548 C CA . ALA A 1 54 ? 1.523 -2.394 -5.008 1.00 44.42 54 ALA A CA 12
ATOM 18549 C C . ALA A 1 54 ? 2.072 -3.603 -4.259 1.00 5.24 54 ALA A C 12
ATOM 18550 O O . ALA A 1 54 ? 2.100 -3.619 -3.027 1.00 2.40 54 ALA A O 12
ATOM 18557 N N . LEU A 1 55 ? 2.541 -4.592 -5.016 1.00 20.31 55 LEU A N 12
ATOM 18558 C CA . LEU A 1 55 ? 3.100 -5.814 -4.448 1.00 12.44 55 LEU A CA 12
ATOM 18559 C C . LEU A 1 55 ? 4.247 -5.512 -3.496 1.00 43.04 55 LEU A C 12
ATOM 18560 O O . LEU A 1 55 ? 4.339 -6.107 -2.421 1.00 22.50 55 LEU A O 12
ATOM 18576 N N . ASN A 1 56 ? 5.118 -4.597 -3.902 1.00 23.13 56 ASN A N 12
ATOM 18577 C CA . ASN A 1 56 ? 6.294 -4.253 -3.113 1.00 70.10 56 ASN A CA 12
ATOM 18578 C C . ASN A 1 56 ? 5.914 -3.498 -1.846 1.00 72.54 56 ASN A C 12
ATOM 18579 O O . ASN A 1 56 ? 6.453 -3.770 -0.773 1.00 65.12 56 ASN A O 12
ATOM 18590 N N . ASN A 1 57 ? 4.977 -2.565 -1.959 1.00 42.11 57 ASN A N 12
ATOM 18591 C CA . ASN A 1 57 ? 4.542 -1.791 -0.797 1.00 44.44 57 ASN A CA 12
ATOM 18592 C C . ASN A 1 57 ? 3.768 -2.663 0.181 1.00 51.04 57 ASN A C 12
ATOM 18593 O O . ASN A 1 57 ? 3.964 -2.568 1.392 1.00 72.53 57 ASN A O 12
ATOM 18604 N N . TYR A 1 58 ? 2.907 -3.531 -0.340 1.00 3.42 58 TYR A N 12
ATOM 18605 C CA . TYR A 1 58 ? 2.214 -4.494 0.508 1.00 72.14 58 TYR A CA 12
ATOM 18606 C C . TYR A 1 58 ? 3.228 -5.400 1.196 1.00 63.22 58 TYR A C 12
ATOM 18607 O O . TYR A 1 58 ? 3.114 -5.687 2.385 1.00 25.14 58 TYR A O 12
ATOM 18625 N N . GLN A 1 59 ? 4.233 -5.829 0.437 1.00 74.15 59 GLN A N 12
ATOM 18626 C CA . GLN A 1 59 ? 5.292 -6.679 0.965 1.00 63.14 59 GLN A CA 12
ATOM 18627 C C . GLN A 1 59 ? 6.055 -5.955 2.071 1.00 53.43 59 GLN A C 12
ATOM 18628 O O . GLN A 1 59 ? 6.435 -6.561 3.069 1.00 63.44 59 GLN A O 12
ATOM 18642 N N . SER A 1 60 ? 6.255 -4.654 1.892 1.00 75.02 60 SER A N 12
ATOM 18643 C CA . SER A 1 60 ? 6.961 -3.838 2.872 1.00 10.21 60 SER A CA 12
ATOM 18644 C C . SER A 1 60 ? 6.227 -3.836 4.211 1.00 73.24 60 SER A C 12
ATOM 18645 O O . SER A 1 60 ? 6.856 -3.828 5.268 1.00 45.12 60 SER A O 12
ATOM 18653 N N . ALA A 1 61 ? 4.899 -3.847 4.158 1.00 61.14 61 ALA A N 12
ATOM 18654 C CA . ALA A 1 61 ? 4.093 -3.936 5.367 1.00 53.32 61 ALA A CA 12
ATOM 18655 C C . ALA A 1 61 ? 4.218 -5.325 5.990 1.00 51.42 61 ALA A C 12
ATOM 18656 O O . ALA A 1 61 ? 4.398 -5.460 7.197 1.00 74.20 61 ALA A O 12
ATOM 18663 N N . ILE A 1 62 ? 4.148 -6.351 5.148 1.00 10.00 62 ILE A N 12
ATOM 18664 C CA . ILE A 1 62 ? 4.234 -7.735 5.608 1.00 11.35 62 ILE A CA 12
ATOM 18665 C C . ILE A 1 62 ? 5.599 -8.020 6.244 1.00 63.34 62 ILE A C 12
ATOM 18666 O O . ILE A 1 62 ? 5.714 -8.852 7.142 1.00 51.23 62 ILE A O 12
ATOM 18682 N N . GLU A 1 63 ? 6.629 -7.320 5.779 1.00 71.51 63 GLU A N 12
ATOM 18683 C CA . GLU A 1 63 ? 7.963 -7.446 6.358 1.00 23.31 63 GLU A CA 12
ATOM 18684 C C . GLU A 1 63 ? 7.964 -6.974 7.808 1.00 23.41 63 GLU A C 12
ATOM 18685 O O . GLU A 1 63 ? 8.677 -7.521 8.650 1.00 44.44 63 GLU A O 12
ATOM 18697 N N . LEU A 1 64 ? 7.157 -5.961 8.092 1.00 44.14 64 LEU A N 12
ATOM 18698 C CA . LEU A 1 64 ? 7.065 -5.404 9.435 1.00 11.05 64 LEU A CA 12
ATOM 18699 C C . LEU A 1 64 ? 6.233 -6.320 10.326 1.00 22.51 64 LEU A C 12
ATOM 18700 O O . LEU A 1 64 ? 6.615 -6.624 11.461 1.00 45.21 64 LEU A O 12
ATOM 18716 N N . ASN A 1 65 ? 5.096 -6.755 9.806 1.00 74.13 65 ASN A N 12
ATOM 18717 C CA . ASN A 1 65 ? 4.226 -7.676 10.521 1.00 41.43 65 ASN A CA 12
ATOM 18718 C C . ASN A 1 65 ? 3.553 -8.646 9.551 1.00 51.41 65 ASN A C 12
ATOM 18719 O O . ASN A 1 65 ? 2.743 -8.254 8.711 1.00 32.25 65 ASN A O 12
ATOM 18730 N N . PRO A 1 66 ? 3.891 -9.940 9.661 1.00 21.32 66 PRO A N 12
ATOM 18731 C CA . PRO A 1 66 ? 3.378 -10.986 8.770 1.00 15.25 66 PRO A CA 12
ATOM 18732 C C . PRO A 1 66 ? 1.904 -11.302 9.015 1.00 40.21 66 PRO A C 12
ATOM 18733 O O . PRO A 1 66 ? 1.376 -12.276 8.481 1.00 32.33 66 PRO A O 12
ATOM 18744 N N . ASP A 1 67 ? 1.250 -10.482 9.823 1.00 35.44 67 ASP A N 12
ATOM 18745 C CA . ASP A 1 67 ? -0.170 -10.645 10.095 1.00 52.12 67 ASP A CA 12
ATOM 18746 C C . ASP A 1 67 ? -0.902 -9.350 9.753 1.00 70.03 67 ASP A C 12
ATOM 18747 O O . ASP A 1 67 ? -2.024 -9.103 10.195 1.00 2.15 67 ASP A O 12
ATOM 18756 N N . SER A 1 68 ? -0.241 -8.531 8.948 1.00 62.31 68 SER A N 12
ATOM 18757 C CA . SER A 1 68 ? -0.789 -7.258 8.496 1.00 23.42 68 SER A CA 12
ATOM 18758 C C . SER A 1 68 ? -2.016 -7.470 7.606 1.00 5.14 68 SER A C 12
ATOM 18759 O O . SER A 1 68 ? -2.128 -8.487 6.921 1.00 54.31 68 SER A O 12
ATOM 18767 N N . PRO A 1 69 ? -2.959 -6.508 7.601 1.00 21.04 69 PRO A N 12
ATOM 18768 C CA . PRO A 1 69 ? -4.100 -6.526 6.681 1.00 3.02 69 PRO A CA 12
ATOM 18769 C C . PRO A 1 69 ? -3.646 -6.464 5.223 1.00 41.20 69 PRO A C 12
ATOM 18770 O O . PRO A 1 69 ? -4.425 -6.721 4.303 1.00 55.00 69 PRO A O 12
ATOM 18781 N N . ALA A 1 70 ? -2.372 -6.129 5.022 1.00 52.32 70 ALA A N 12
ATOM 18782 C CA . ALA A 1 70 ? -1.790 -6.059 3.689 1.00 54.20 70 ALA A CA 12
ATOM 18783 C C . ALA A 1 70 ? -1.725 -7.438 3.039 1.00 5.54 70 ALA A C 12
ATOM 18784 O O . ALA A 1 70 ? -1.606 -7.548 1.821 1.00 1.30 70 ALA A O 12
ATOM 18791 N N . LEU A 1 71 ? -1.817 -8.483 3.856 1.00 10.14 71 LEU A N 12
ATOM 18792 C CA . LEU A 1 71 ? -1.795 -9.856 3.358 1.00 35.11 71 LEU A CA 12
ATOM 18793 C C . LEU A 1 71 ? -2.953 -10.113 2.409 1.00 22.42 71 LEU A C 12
ATOM 18794 O O . LEU A 1 71 ? -2.765 -10.616 1.299 1.00 24.10 71 LEU A O 12
ATOM 18810 N N . GLN A 1 72 ? -4.149 -9.753 2.857 1.00 14.15 72 GLN A N 12
ATOM 18811 C CA . GLN A 1 72 ? -5.364 -9.998 2.098 1.00 22.01 72 GLN A CA 12
ATOM 18812 C C . GLN A 1 72 ? -5.289 -9.301 0.747 1.00 1.41 72 GLN A C 12
ATOM 18813 O O . GLN A 1 72 ? -5.682 -9.857 -0.281 1.00 13.02 72 GLN A O 12
ATOM 18827 N N . ALA A 1 73 ? -4.748 -8.091 0.758 1.00 34.40 73 ALA A N 12
ATOM 18828 C CA . ALA A 1 73 ? -4.595 -7.311 -0.457 1.00 13.01 73 ALA A CA 12
ATOM 18829 C C . ALA A 1 73 ? -3.490 -7.887 -1.336 1.00 51.12 73 ALA A C 12
ATOM 18830 O O . ALA A 1 73 ? -3.647 -7.996 -2.549 1.00 31.20 73 ALA A O 12
ATOM 18837 N N . ARG A 1 74 ? -2.382 -8.273 -0.715 1.00 52.23 74 ARG A N 12
ATOM 18838 C CA . ARG A 1 74 ? -1.252 -8.848 -1.437 1.00 63.32 74 ARG A CA 12
ATOM 18839 C C . ARG A 1 74 ? -1.679 -10.101 -2.189 1.00 5.00 74 ARG A C 12
ATOM 18840 O O . ARG A 1 74 ? -1.368 -10.260 -3.369 1.00 72.41 74 ARG A O 12
ATOM 18861 N N . LYS A 1 75 ? -2.404 -10.980 -1.504 1.00 52.53 75 LYS A N 12
ATOM 18862 C CA . LYS A 1 75 ? -2.855 -12.230 -2.102 1.00 70.14 75 LYS A CA 12
ATOM 18863 C C . LYS A 1 75 ? -3.845 -11.970 -3.234 1.00 71.20 75 LYS A C 12
ATOM 18864 O O . LYS A 1 75 ? -3.839 -12.672 -4.247 1.00 72.30 75 LYS A O 12
ATOM 18883 N N . MET A 1 76 ? -4.688 -10.956 -3.067 1.00 54.42 76 MET A N 12
ATOM 18884 C CA . MET A 1 76 ? -5.694 -10.645 -4.072 1.00 23.32 76 MET A CA 12
ATOM 18885 C C . MET A 1 76 ? -5.022 -10.101 -5.336 1.00 32.30 76 MET A C 12
ATOM 18886 O O . MET A 1 76 ? -5.420 -10.439 -6.450 1.00 12.31 76 MET A O 12
ATOM 18900 N N . VAL A 1 77 ? -3.977 -9.290 -5.160 1.00 45.10 77 VAL A N 12
ATOM 18901 C CA . VAL A 1 77 ? -3.220 -8.769 -6.294 1.00 64.44 77 VAL A CA 12
ATOM 18902 C C . VAL A 1 77 ? -2.484 -9.904 -6.999 1.00 4.24 77 VAL A C 12
ATOM 18903 O O . VAL A 1 77 ? -2.442 -9.961 -8.231 1.00 41.13 77 VAL A O 12
ATOM 18916 N N . MET A 1 78 ? -1.915 -10.814 -6.207 1.00 24.13 78 MET A N 12
ATOM 18917 C CA . MET A 1 78 ? -1.249 -11.992 -6.755 1.00 31.31 78 MET A CA 12
ATOM 18918 C C . MET A 1 78 ? -2.199 -12.791 -7.634 1.00 61.44 78 MET A C 12
ATOM 18919 O O . MET A 1 78 ? -1.831 -13.206 -8.729 1.00 51.40 78 MET A O 12
ATOM 18933 N N . ASP A 1 79 ? -3.422 -12.991 -7.158 1.00 43.42 79 ASP A N 12
ATOM 18934 C CA . ASP A 1 79 ? -4.411 -13.772 -7.895 1.00 54.14 79 ASP A CA 12
ATOM 18935 C C . ASP A 1 79 ? -4.797 -13.068 -9.192 1.00 61.54 79 ASP A C 12
ATOM 18936 O O . ASP A 1 79 ? -4.958 -13.707 -10.229 1.00 2.32 79 ASP A O 12
ATOM 18945 N N . ILE A 1 80 ? -4.923 -11.746 -9.131 1.00 64.04 80 ILE A N 12
ATOM 18946 C CA . ILE A 1 80 ? -5.220 -10.948 -10.315 1.00 62.41 80 ILE A CA 12
ATOM 18947 C C . ILE A 1 80 ? -4.098 -11.068 -11.348 1.00 54.31 80 ILE A C 12
ATOM 18948 O O . ILE A 1 80 ? -4.346 -11.300 -12.533 1.00 74.34 80 ILE A O 12
ATOM 18964 N N . LEU A 1 81 ? -2.863 -10.923 -10.893 1.00 2.21 81 LEU A N 12
ATOM 18965 C CA . LEU A 1 81 ? -1.710 -11.045 -11.777 1.00 44.11 81 LEU A CA 12
ATOM 18966 C C . LEU A 1 81 ? -1.545 -12.477 -12.273 1.00 30.40 81 LEU A C 12
ATOM 18967 O O . LEU A 1 81 ? -1.147 -12.699 -13.413 1.00 42.43 81 LEU A O 12
ATOM 18983 N N . ASN A 1 82 ? -1.860 -13.438 -11.412 1.00 31.43 82 ASN A N 12
ATOM 18984 C CA . ASN A 1 82 ? -1.865 -14.855 -11.781 1.00 31.20 82 ASN A CA 12
ATOM 18985 C C . ASN A 1 82 ? -2.842 -15.085 -12.926 1.00 54.43 82 ASN A C 12
ATOM 18986 O O . ASN A 1 82 ? -2.610 -15.893 -13.825 1.00 75.21 82 ASN A O 12
ATOM 18997 N N . PHE A 1 83 ? -3.935 -14.347 -12.869 1.00 31.10 83 PHE A N 12
ATOM 18998 C CA . PHE A 1 83 ? -4.986 -14.413 -13.865 1.00 64.25 83 PHE A CA 12
ATOM 18999 C C . PHE A 1 83 ? -4.536 -13.770 -15.180 1.00 25.32 83 PHE A C 12
ATOM 19000 O O . PHE A 1 83 ? -4.948 -14.196 -16.263 1.00 15.21 83 PHE A O 12
ATOM 19017 N N . TYR A 1 84 ? -3.675 -12.761 -15.082 1.00 34.24 84 TYR A N 12
ATOM 19018 C CA . TYR A 1 84 ? -3.262 -11.991 -16.254 1.00 43.33 84 TYR A CA 12
ATOM 19019 C C . TYR A 1 84 ? -1.936 -12.456 -16.853 1.00 12.14 84 TYR A C 12
ATOM 19020 O O . TYR A 1 84 ? -1.907 -13.007 -17.954 1.00 22.11 84 TYR A O 12
ATOM 19038 N N . ASN A 1 85 ? -0.843 -12.250 -16.131 1.00 31.14 85 ASN A N 12
ATOM 19039 C CA . ASN A 1 85 ? 0.480 -12.269 -16.750 1.00 31.02 85 ASN A CA 12
ATOM 19040 C C . ASN A 1 85 ? 1.392 -13.340 -16.151 1.00 3.13 85 ASN A C 12
ATOM 19041 O O . ASN A 1 85 ? 1.350 -13.612 -14.953 1.00 31.53 85 ASN A O 12
ATOM 19052 N N . LYS A 1 86 ? 2.220 -13.935 -17.005 1.00 72.20 86 LYS A N 12
ATOM 19053 C CA . LYS A 1 86 ? 3.183 -14.950 -16.592 1.00 51.52 86 LYS A CA 12
ATOM 19054 C C . LYS A 1 86 ? 4.618 -14.462 -16.844 1.00 1.31 86 LYS A C 12
ATOM 19055 O O . LYS A 1 86 ? 5.587 -15.098 -16.429 1.00 23.21 86 LYS A O 12
ATOM 19074 N N . ASP A 1 87 ? 4.739 -13.312 -17.501 1.00 21.24 87 ASP A N 12
ATOM 19075 C CA . ASP A 1 87 ? 6.045 -12.764 -17.884 1.00 11.12 87 ASP A CA 12
ATOM 19076 C C . ASP A 1 87 ? 6.927 -12.486 -16.671 1.00 31.12 87 ASP A C 12
ATOM 19077 O O . ASP A 1 87 ? 7.974 -13.111 -16.498 1.00 34.15 87 ASP A O 12
ATOM 19086 N N . MET A 1 88 ? 6.503 -11.551 -15.832 1.00 72.51 88 MET A N 12
ATOM 19087 C CA . MET A 1 88 ? 7.269 -11.200 -14.642 1.00 44.45 88 MET A CA 12
ATOM 19088 C C . MET A 1 88 ? 6.837 -12.074 -13.471 1.00 32.02 88 MET A C 12
ATOM 19089 O O . MET A 1 88 ? 7.433 -12.043 -12.401 1.00 55.31 88 MET A O 12
ATOM 19103 N N . TYR A 1 89 ? 5.791 -12.851 -13.688 1.00 23.25 89 TYR A N 12
ATOM 19104 C CA . TYR A 1 89 ? 5.271 -13.739 -12.670 1.00 1.03 89 TYR A CA 12
ATOM 19105 C C . TYR A 1 89 ? 6.270 -14.865 -12.400 1.00 13.24 89 TYR A C 12
ATOM 19106 O O . TYR A 1 89 ? 7.215 -15.054 -13.171 1.00 25.22 89 TYR A O 12
ATOM 19124 N N . ASN A 1 90 ? 6.069 -15.578 -11.290 1.00 4.44 90 ASN A N 12
ATOM 19125 C CA . ASN A 1 90 ? 6.934 -16.694 -10.876 1.00 5.30 90 ASN A CA 12
ATOM 19126 C C . ASN A 1 90 ? 8.204 -16.190 -10.189 1.00 74.42 90 ASN A C 12
ATOM 19127 O O . ASN A 1 90 ? 8.946 -16.972 -9.593 1.00 61.44 90 ASN A O 12
ATOM 19138 N N . GLN A 1 91 ? 8.452 -14.884 -10.271 1.00 54.11 91 GLN A N 12
ATOM 19139 C CA . GLN A 1 91 ? 9.558 -14.268 -9.538 1.00 53.40 91 GLN A CA 12
ATOM 19140 C C . GLN A 1 91 ? 9.090 -13.891 -8.139 1.00 53.30 91 GLN A C 12
ATOM 19141 O O . GLN A 1 91 ? 9.875 -13.784 -7.197 1.00 74.23 91 GLN A O 12
ATOM 19155 N N . LEU A 1 92 ? 7.789 -13.703 -8.028 1.00 23.13 92 LEU A N 12
ATOM 19156 C CA . LEU A 1 92 ? 7.168 -13.205 -6.813 1.00 14.32 92 LEU A CA 12
ATOM 19157 C C . LEU A 1 92 ? 7.003 -14.321 -5.788 1.00 51.34 92 LEU A C 12
ATOM 19158 O O . LEU A 1 92 ? 7.272 -14.136 -4.603 1.00 45.21 92 LEU A O 12
ATOM 19174 N N . GLU A 1 93 ? 6.585 -15.482 -6.259 1.00 31.52 93 GLU A N 12
ATOM 19175 C CA . GLU A 1 93 ? 6.499 -16.668 -5.416 1.00 32.03 93 GLU A CA 12
ATOM 19176 C C . GLU A 1 93 ? 7.781 -17.489 -5.524 1.00 75.45 93 GLU A C 12
ATOM 19177 O O . GLU A 1 93 ? 7.810 -18.670 -5.182 1.00 53.33 93 GLU A O 12
ATOM 19189 N N . HIS A 1 94 ? 8.848 -16.846 -5.983 1.00 52.24 94 HIS A N 12
ATOM 19190 C CA . HIS A 1 94 ? 10.135 -17.513 -6.143 1.00 21.54 94 HIS A CA 12
ATOM 19191 C C . HIS A 1 94 ? 10.855 -17.594 -4.797 1.00 52.44 94 HIS A C 12
ATOM 19192 O O . HIS A 1 94 ? 12.002 -18.029 -4.707 1.00 21.24 94 HIS A O 12
ATOM 19207 N N . HIS A 1 95 ? 10.164 -17.156 -3.753 1.00 35.52 95 HIS A N 12
ATOM 19208 C CA . HIS A 1 95 ? 10.651 -17.271 -2.386 1.00 52.53 95 HIS A CA 12
ATOM 19209 C C . HIS A 1 95 ? 9.583 -17.956 -1.539 1.00 42.25 95 HIS A C 12
ATOM 19210 O O . HIS A 1 95 ? 8.388 -17.729 -1.744 1.00 71.33 95 HIS A O 12
ATOM 19225 N N . HIS A 1 96 ? 10.003 -18.804 -0.612 1.00 41.30 96 HIS A N 12
ATOM 19226 C CA . HIS A 1 96 ? 9.060 -19.565 0.205 1.00 34.31 96 HIS A CA 12
ATOM 19227 C C . HIS A 1 96 ? 8.496 -18.707 1.336 1.00 54.11 96 HIS A C 12
ATOM 19228 O O . HIS A 1 96 ? 9.109 -17.722 1.743 1.00 41.04 96 HIS A O 12
ATOM 19243 N N . HIS A 1 97 ? 7.328 -19.090 1.833 1.00 54.35 97 HIS A N 12
ATOM 19244 C CA . HIS A 1 97 ? 6.746 -18.433 2.997 1.00 63.11 97 HIS A CA 12
ATOM 19245 C C . HIS A 1 97 ? 6.309 -19.476 4.017 1.00 34.20 97 HIS A C 12
ATOM 19246 O O . HIS A 1 97 ? 6.232 -20.666 3.704 1.00 72.53 97 HIS A O 12
ATOM 19261 N N . HIS A 1 98 ? 6.019 -19.025 5.226 1.00 42.23 98 HIS A N 12
ATOM 19262 C CA . HIS A 1 98 ? 5.742 -19.921 6.344 1.00 25.51 98 HIS A CA 12
ATOM 19263 C C . HIS A 1 98 ? 4.365 -20.576 6.227 1.00 41.34 98 HIS A C 12
ATOM 19264 O O . HIS A 1 98 ? 3.338 -19.926 6.427 1.00 51.13 98 HIS A O 12
ATOM 19279 N N . HIS A 1 99 ? 4.369 -21.867 5.898 1.00 4.41 99 HIS A N 12
ATOM 19280 C CA . HIS A 1 99 ? 3.156 -22.691 5.900 1.00 74.34 99 HIS A CA 12
ATOM 19281 C C . HIS A 1 99 ? 3.518 -24.149 5.630 1.00 31.22 99 HIS A C 12
ATOM 19282 O O . HIS A 1 99 ? 4.554 -24.431 5.019 1.00 23.11 99 HIS A O 12
ATOM 19297 N N . MET A 1 1 ? -6.395 12.721 15.090 1.00 61.02 1 MET A N 13
ATOM 19298 C CA . MET A 1 1 ? -4.923 12.799 14.939 1.00 1.11 1 MET A CA 13
ATOM 19299 C C . MET A 1 1 ? -4.447 11.939 13.766 1.00 20.42 1 MET A C 13
ATOM 19300 O O . MET A 1 1 ? -3.304 12.061 13.322 1.00 31.13 1 MET A O 13
ATOM 19316 N N . ASP A 1 2 ? -5.329 11.084 13.252 1.00 0.24 2 ASP A N 13
ATOM 19317 C CA . ASP A 1 2 ? -4.954 10.128 12.213 1.00 43.52 2 ASP A CA 13
ATOM 19318 C C . ASP A 1 2 ? -4.606 10.840 10.909 1.00 34.03 2 ASP A C 13
ATOM 19319 O O . ASP A 1 2 ? -5.491 11.225 10.143 1.00 62.04 2 ASP A O 13
ATOM 19328 N N . GLN A 1 3 ? -3.311 11.020 10.669 1.00 40.32 3 GLN A N 13
ATOM 19329 C CA . GLN A 1 3 ? -2.833 11.692 9.468 1.00 15.20 3 GLN A CA 13
ATOM 19330 C C . GLN A 1 3 ? -3.156 10.832 8.257 1.00 52.33 3 GLN A C 13
ATOM 19331 O O . GLN A 1 3 ? -3.543 11.337 7.202 1.00 23.11 3 GLN A O 13
ATOM 19345 N N . LEU A 1 4 ? -3.052 9.521 8.450 1.00 42.10 4 LEU A N 13
ATOM 19346 C CA . LEU A 1 4 ? -3.344 8.552 7.405 1.00 51.21 4 LEU A CA 13
ATOM 19347 C C . LEU A 1 4 ? -4.773 8.708 6.889 1.00 11.21 4 LEU A C 13
ATOM 19348 O O . LEU A 1 4 ? -5.059 8.364 5.747 1.00 1.51 4 LEU A O 13
ATOM 19364 N N . LYS A 1 5 ? -5.665 9.229 7.733 1.00 30.23 5 LYS A N 13
ATOM 19365 C CA . LYS A 1 5 ? -7.057 9.445 7.351 1.00 51.12 5 LYS A CA 13
ATOM 19366 C C . LYS A 1 5 ? -7.139 10.348 6.129 1.00 52.31 5 LYS A C 13
ATOM 19367 O O . LYS A 1 5 ? -7.936 10.110 5.225 1.00 62.43 5 LYS A O 13
ATOM 19386 N N . THR A 1 6 ? -6.300 11.377 6.114 1.00 63.03 6 THR A N 13
ATOM 19387 C CA . THR A 1 6 ? -6.205 12.274 4.974 1.00 60.01 6 THR A CA 13
ATOM 19388 C C . THR A 1 6 ? -5.878 11.477 3.717 1.00 72.41 6 THR A C 13
ATOM 19389 O O . THR A 1 6 ? -6.527 11.617 2.683 1.00 15.23 6 THR A O 13
ATOM 19400 N N . ILE A 1 7 ? -4.882 10.615 3.846 1.00 2.21 7 ILE A N 13
ATOM 19401 C CA . ILE A 1 7 ? -4.431 9.757 2.763 1.00 4.41 7 ILE A CA 13
ATOM 19402 C C . ILE A 1 7 ? -5.540 8.809 2.316 1.00 53.04 7 ILE A C 13
ATOM 19403 O O . ILE A 1 7 ? -5.770 8.627 1.120 1.00 54.25 7 ILE A O 13
ATOM 19419 N N . LYS A 1 8 ? -6.226 8.223 3.289 1.00 23.23 8 LYS A N 13
ATOM 19420 C CA . LYS A 1 8 ? -7.345 7.325 3.024 1.00 63.43 8 LYS A CA 13
ATOM 19421 C C . LYS A 1 8 ? -8.410 8.031 2.189 1.00 25.52 8 LYS A C 13
ATOM 19422 O O . LYS A 1 8 ? -8.869 7.502 1.177 1.00 63.22 8 LYS A O 13
ATOM 19441 N N . GLU A 1 9 ? -8.766 9.243 2.597 1.00 72.42 9 GLU A N 13
ATOM 19442 C CA . GLU A 1 9 ? -9.749 10.034 1.869 1.00 12.23 9 GLU A CA 13
ATOM 19443 C C . GLU A 1 9 ? -9.218 10.444 0.501 1.00 41.32 9 GLU A C 13
ATOM 19444 O O . GLU A 1 9 ? -9.960 10.461 -0.477 1.00 0.52 9 GLU A O 13
ATOM 19456 N N . LEU A 1 10 ? -7.935 10.773 0.433 1.00 10.31 10 LEU A N 13
ATOM 19457 C CA . LEU A 1 10 ? -7.307 11.149 -0.829 1.00 13.42 10 LEU A CA 13
ATOM 19458 C C . LEU A 1 10 ? -7.412 10.017 -1.842 1.00 2.42 10 LEU A C 13
ATOM 19459 O O . LEU A 1 10 ? -7.777 10.243 -2.994 1.00 31.00 10 LEU A O 13
ATOM 19475 N N . ILE A 1 11 ? -7.119 8.799 -1.402 1.00 71.12 11 ILE A N 13
ATOM 19476 C CA . ILE A 1 11 ? -7.219 7.625 -2.262 1.00 34.22 11 ILE A CA 13
ATOM 19477 C C . ILE A 1 11 ? -8.672 7.383 -2.672 1.00 2.41 11 ILE A C 13
ATOM 19478 O O . ILE A 1 11 ? -8.953 7.048 -3.826 1.00 44.32 11 ILE A O 13
ATOM 19494 N N . ASN A 1 12 ? -9.589 7.572 -1.726 1.00 51.32 12 ASN A N 13
ATOM 19495 C CA . ASN A 1 12 ? -11.021 7.453 -2.002 1.00 63.52 12 ASN A CA 13
ATOM 19496 C C . ASN A 1 12 ? -11.445 8.431 -3.095 1.00 70.30 12 ASN A C 13
ATOM 19497 O O . ASN A 1 12 ? -12.198 8.076 -4.004 1.00 51.05 12 ASN A O 13
ATOM 19508 N N . GLN A 1 13 ? -10.944 9.657 -3.002 1.00 44.31 13 GLN A N 13
ATOM 19509 C CA . GLN A 1 13 ? -11.236 10.690 -3.990 1.00 14.13 13 GLN A CA 13
ATOM 19510 C C . GLN A 1 13 ? -10.541 10.386 -5.311 1.00 52.31 13 GLN A C 13
ATOM 19511 O O . GLN A 1 13 ? -11.153 10.445 -6.375 1.00 72.43 13 GLN A O 13
ATOM 19525 N N . GLY A 1 14 ? -9.264 10.054 -5.232 1.00 23.35 14 GLY A N 13
ATOM 19526 C CA . GLY A 1 14 ? -8.502 9.760 -6.425 1.00 14.11 14 GLY A CA 13
ATOM 19527 C C . GLY A 1 14 ? -7.190 10.515 -6.476 1.00 23.22 14 GLY A C 13
ATOM 19528 O O . GLY A 1 14 ? -6.501 10.500 -7.492 1.00 71.54 14 GLY A O 13
ATOM 19532 N N . ASP A 1 15 ? -6.839 11.175 -5.380 1.00 55.11 15 ASP A N 13
ATOM 19533 C CA . ASP A 1 15 ? -5.585 11.914 -5.315 1.00 22.12 15 ASP A CA 13
ATOM 19534 C C . ASP A 1 15 ? -4.496 11.028 -4.721 1.00 32.41 15 ASP A C 13
ATOM 19535 O O . ASP A 1 15 ? -4.170 11.116 -3.533 1.00 54.24 15 ASP A O 13
ATOM 19544 N N . ILE A 1 16 ? -3.966 10.147 -5.551 1.00 22.22 16 ILE A N 13
ATOM 19545 C CA . ILE A 1 16 ? -2.959 9.192 -5.124 1.00 15.30 16 ILE A CA 13
ATOM 19546 C C . ILE A 1 16 ? -1.633 9.884 -4.813 1.00 4.21 16 ILE A C 13
ATOM 19547 O O . ILE A 1 16 ? -0.938 9.504 -3.873 1.00 13.31 16 ILE A O 13
ATOM 19563 N N . GLU A 1 17 ? -1.299 10.916 -5.578 1.00 34.34 17 GLU A N 13
ATOM 19564 C CA . GLU A 1 17 ? -0.034 11.624 -5.389 1.00 23.44 17 GLU A CA 13
ATOM 19565 C C . GLU A 1 17 ? 0.058 12.272 -4.014 1.00 11.34 17 GLU A C 13
ATOM 19566 O O . GLU A 1 17 ? 1.066 12.123 -3.322 1.00 42.51 17 GLU A O 13
ATOM 19578 N N . ASN A 1 18 ? -0.987 12.991 -3.616 1.00 33.31 18 ASN A N 13
ATOM 19579 C CA . ASN A 1 18 ? -1.005 13.616 -2.299 1.00 62.35 18 ASN A CA 13
ATOM 19580 C C . ASN A 1 18 ? -1.044 12.559 -1.211 1.00 22.13 18 ASN A C 13
ATOM 19581 O O . ASN A 1 18 ? -0.477 12.741 -0.134 1.00 62.13 18 ASN A O 13
ATOM 19592 N N . ALA A 1 19 ? -1.709 11.450 -1.501 1.00 14.21 19 ALA A N 13
ATOM 19593 C CA . ALA A 1 19 ? -1.741 10.326 -0.583 1.00 73.42 19 ALA A CA 13
ATOM 19594 C C . ALA A 1 19 ? -0.337 9.761 -0.371 1.00 55.32 19 ALA A C 13
ATOM 19595 O O . ALA A 1 19 ? 0.111 9.593 0.763 1.00 43.41 19 ALA A O 13
ATOM 19602 N N . LEU A 1 20 ? 0.361 9.499 -1.473 1.00 30.11 20 LEU A N 13
ATOM 19603 C CA . LEU A 1 20 ? 1.689 8.890 -1.428 1.00 44.31 20 LEU A CA 13
ATOM 19604 C C . LEU A 1 20 ? 2.684 9.742 -0.644 1.00 21.44 20 LEU A C 13
ATOM 19605 O O . LEU A 1 20 ? 3.389 9.234 0.228 1.00 71.43 20 LEU A O 13
ATOM 19621 N N . GLN A 1 21 ? 2.733 11.031 -0.950 1.00 74.50 21 GLN A N 13
ATOM 19622 C CA . GLN A 1 21 ? 3.698 11.923 -0.313 1.00 1.04 21 GLN A CA 13
ATOM 19623 C C . GLN A 1 21 ? 3.437 12.036 1.186 1.00 22.44 21 GLN A C 13
ATOM 19624 O O . GLN A 1 21 ? 4.373 12.082 1.984 1.00 22.41 21 GLN A O 13
ATOM 19638 N N . ALA A 1 22 ? 2.165 12.053 1.568 1.00 21.11 22 ALA A N 13
ATOM 19639 C CA . ALA A 1 22 ? 1.800 12.105 2.976 1.00 60.30 22 ALA A CA 13
ATOM 19640 C C . ALA A 1 22 ? 2.165 10.792 3.666 1.00 74.22 22 ALA A C 13
ATOM 19641 O O . ALA A 1 22 ? 2.509 10.771 4.852 1.00 5.31 22 ALA A O 13
ATOM 19648 N N . LEU A 1 23 ? 2.083 9.699 2.913 1.00 63.01 23 LEU A N 13
ATOM 19649 C CA . LEU A 1 23 ? 2.503 8.391 3.402 1.00 33.12 23 LEU A CA 13
ATOM 19650 C C . LEU A 1 23 ? 4.003 8.371 3.652 1.00 33.20 23 LEU A C 13
ATOM 19651 O O . LEU A 1 23 ? 4.458 7.907 4.696 1.00 40.33 23 LEU A O 13
ATOM 19667 N N . GLU A 1 24 ? 4.762 8.890 2.691 1.00 40.40 24 GLU A N 13
ATOM 19668 C CA . GLU A 1 24 ? 6.215 8.956 2.796 1.00 14.03 24 GLU A CA 13
ATOM 19669 C C . GLU A 1 24 ? 6.632 9.751 4.032 1.00 12.02 24 GLU A C 13
ATOM 19670 O O . GLU A 1 24 ? 7.608 9.411 4.699 1.00 43.12 24 GLU A O 13
ATOM 19682 N N . GLU A 1 25 ? 5.881 10.803 4.333 1.00 63.54 25 GLU A N 13
ATOM 19683 C CA . GLU A 1 25 ? 6.123 11.602 5.528 1.00 13.24 25 GLU A CA 13
ATOM 19684 C C . GLU A 1 25 ? 5.833 10.790 6.788 1.00 42.42 25 GLU A C 13
ATOM 19685 O O . GLU A 1 25 ? 6.626 10.777 7.730 1.00 41.02 25 GLU A O 13
ATOM 19697 N N . PHE A 1 26 ? 4.699 10.097 6.787 1.00 4.53 26 PHE A N 13
ATOM 19698 C CA . PHE A 1 26 ? 4.261 9.326 7.948 1.00 31.14 26 PHE A CA 13
ATOM 19699 C C . PHE A 1 26 ? 5.268 8.230 8.297 1.00 55.33 26 PHE A C 13
ATOM 19700 O O . PHE A 1 26 ? 5.467 7.909 9.470 1.00 72.33 26 PHE A O 13
ATOM 19717 N N . LEU A 1 27 ? 5.916 7.681 7.273 1.00 43.21 27 LEU A N 13
ATOM 19718 C CA . LEU A 1 27 ? 6.914 6.628 7.457 1.00 11.30 27 LEU A CA 13
ATOM 19719 C C . LEU A 1 27 ? 8.081 7.117 8.312 1.00 33.03 27 LEU A C 13
ATOM 19720 O O . LEU A 1 27 ? 8.803 6.324 8.914 1.00 40.22 27 LEU A O 13
ATOM 19736 N N . GLN A 1 28 ? 8.263 8.429 8.347 1.00 33.34 28 GLN A N 13
ATOM 19737 C CA . GLN A 1 28 ? 9.388 9.033 9.045 1.00 43.03 28 GLN A CA 13
ATOM 19738 C C . GLN A 1 28 ? 9.025 9.372 10.489 1.00 45.05 28 GLN A C 13
ATOM 19739 O O . GLN A 1 28 ? 9.873 9.318 11.380 1.00 74.13 28 GLN A O 13
ATOM 19753 N N . THR A 1 29 ? 7.763 9.713 10.718 1.00 23.02 29 THR A N 13
ATOM 19754 C CA . THR A 1 29 ? 7.327 10.157 12.035 1.00 41.33 29 THR A CA 13
ATOM 19755 C C . THR A 1 29 ? 6.901 8.981 12.925 1.00 3.11 29 THR A C 13
ATOM 19756 O O . THR A 1 29 ? 7.305 8.905 14.087 1.00 34.42 29 THR A O 13
ATOM 19767 N N . GLU A 1 30 ? 6.121 8.054 12.380 1.00 43.02 30 GLU A N 13
ATOM 19768 C CA . GLU A 1 30 ? 5.604 6.940 13.166 1.00 61.50 30 GLU A CA 13
ATOM 19769 C C . GLU A 1 30 ? 5.893 5.603 12.489 1.00 43.22 30 GLU A C 13
ATOM 19770 O O . GLU A 1 30 ? 5.133 5.156 11.629 1.00 62.10 30 GLU A O 13
ATOM 19782 N N . PRO A 1 31 ? 7.008 4.955 12.865 1.00 42.13 31 PRO A N 13
ATOM 19783 C CA . PRO A 1 31 ? 7.391 3.640 12.331 1.00 50.05 31 PRO A CA 13
ATOM 19784 C C . PRO A 1 31 ? 6.393 2.546 12.702 1.00 62.40 31 PRO A C 13
ATOM 19785 O O . PRO A 1 31 ? 6.213 1.573 11.968 1.00 15.50 31 PRO A O 13
ATOM 19796 N N . VAL A 1 32 ? 5.735 2.731 13.834 1.00 53.31 32 VAL A N 13
ATOM 19797 C CA . VAL A 1 32 ? 4.797 1.744 14.357 1.00 23.04 32 VAL A CA 13
ATOM 19798 C C . VAL A 1 32 ? 3.548 1.634 13.478 1.00 54.20 32 VAL A C 13
ATOM 19799 O O . VAL A 1 32 ? 2.878 0.602 13.460 1.00 24.33 32 VAL A O 13
ATOM 19812 N N . GLY A 1 33 ? 3.251 2.691 12.733 1.00 13.22 33 GLY A N 13
ATOM 19813 C CA . GLY A 1 33 ? 2.065 2.700 11.902 1.00 4.53 33 GLY A CA 13
ATOM 19814 C C . GLY A 1 33 ? 2.390 2.598 10.427 1.00 3.51 33 GLY A C 13
ATOM 19815 O O . GLY A 1 33 ? 1.534 2.852 9.578 1.00 31.14 33 GLY A O 13
ATOM 19819 N N . LYS A 1 34 ? 3.624 2.216 10.113 1.00 64.33 34 LYS A N 13
ATOM 19820 C CA . LYS A 1 34 ? 4.054 2.123 8.722 1.00 1.40 34 LYS A CA 13
ATOM 19821 C C . LYS A 1 34 ? 3.333 0.996 7.992 1.00 32.42 34 LYS A C 13
ATOM 19822 O O . LYS A 1 34 ? 3.201 1.030 6.771 1.00 3.32 34 LYS A O 13
ATOM 19841 N N . ASP A 1 35 ? 2.858 0.003 8.737 1.00 51.44 35 ASP A N 13
ATOM 19842 C CA . ASP A 1 35 ? 2.168 -1.132 8.131 1.00 14.50 35 ASP A CA 13
ATOM 19843 C C . ASP A 1 35 ? 0.848 -0.685 7.511 1.00 42.13 35 ASP A C 13
ATOM 19844 O O . ASP A 1 35 ? 0.465 -1.152 6.440 1.00 73.34 35 ASP A O 13
ATOM 19853 N N . GLU A 1 36 ? 0.169 0.243 8.177 1.00 64.42 36 GLU A N 13
ATOM 19854 C CA . GLU A 1 36 ? -1.067 0.806 7.651 1.00 23.14 36 GLU A CA 13
ATOM 19855 C C . GLU A 1 36 ? -0.752 1.746 6.491 1.00 5.10 36 GLU A C 13
ATOM 19856 O O . GLU A 1 36 ? -1.493 1.816 5.509 1.00 65.22 36 GLU A O 13
ATOM 19868 N N . ALA A 1 37 ? 0.368 2.450 6.610 1.00 23.03 37 ALA A N 13
ATOM 19869 C CA . ALA A 1 37 ? 0.806 3.389 5.585 1.00 31.43 37 ALA A CA 13
ATOM 19870 C C . ALA A 1 37 ? 1.175 2.670 4.287 1.00 42.04 37 ALA A C 13
ATOM 19871 O O . ALA A 1 37 ? 0.742 3.065 3.204 1.00 52.33 37 ALA A O 13
ATOM 19878 N N . TYR A 1 38 ? 1.975 1.616 4.398 1.00 23.12 38 TYR A N 13
ATOM 19879 C CA . TYR A 1 38 ? 2.373 0.832 3.231 1.00 44.25 38 TYR A CA 13
ATOM 19880 C C . TYR A 1 38 ? 1.174 0.128 2.609 1.00 54.13 38 TYR A C 13
ATOM 19881 O O . TYR A 1 38 ? 1.111 -0.057 1.394 1.00 25.44 38 TYR A O 13
ATOM 19899 N N . TYR A 1 39 ? 0.223 -0.258 3.447 1.00 72.15 39 TYR A N 13
ATOM 19900 C CA . TYR A 1 39 ? -1.026 -0.826 2.966 1.00 4.14 39 TYR A CA 13
ATOM 19901 C C . TYR A 1 39 ? -1.770 0.200 2.114 1.00 61.41 39 TYR A C 13
ATOM 19902 O O . TYR A 1 39 ? -2.286 -0.124 1.043 1.00 73.22 39 TYR A O 13
ATOM 19920 N N . LEU A 1 40 ? -1.801 1.442 2.589 1.00 5.23 40 LEU A N 13
ATOM 19921 C CA . LEU A 1 40 ? -2.425 2.530 1.845 1.00 55.13 40 LEU A CA 13
ATOM 19922 C C . LEU A 1 40 ? -1.682 2.784 0.537 1.00 32.22 40 LEU A C 13
ATOM 19923 O O . LEU A 1 40 ? -2.306 3.041 -0.493 1.00 34.24 40 LEU A O 13
ATOM 19939 N N . MET A 1 41 ? -0.351 2.706 0.581 1.00 3.02 41 MET A N 13
ATOM 19940 C CA . MET A 1 41 ? 0.463 2.821 -0.630 1.00 74.33 41 MET A CA 13
ATOM 19941 C C . MET A 1 41 ? 0.015 1.805 -1.666 1.00 64.51 41 MET A C 13
ATOM 19942 O O . MET A 1 41 ? -0.235 2.150 -2.821 1.00 31.41 41 MET A O 13
ATOM 19956 N N . GLY A 1 42 ? -0.097 0.554 -1.240 1.00 55.11 42 GLY A N 13
ATOM 19957 C CA . GLY A 1 42 ? -0.561 -0.493 -2.126 1.00 41.52 42 GLY A CA 13
ATOM 19958 C C . GLY A 1 42 ? -1.928 -0.186 -2.700 1.00 24.42 42 GLY A C 13
ATOM 19959 O O . GLY A 1 42 ? -2.161 -0.381 -3.890 1.00 23.02 42 GLY A O 13
ATOM 19963 N N . ASN A 1 43 ? -2.826 0.317 -1.856 1.00 75.42 43 ASN A N 13
ATOM 19964 C CA . ASN A 1 43 ? -4.181 0.662 -2.287 1.00 21.45 43 ASN A CA 13
ATOM 19965 C C . ASN A 1 43 ? -4.151 1.750 -3.353 1.00 13.21 43 ASN A C 13
ATOM 19966 O O . ASN A 1 43 ? -4.938 1.731 -4.300 1.00 61.44 43 ASN A O 13
ATOM 19977 N N . ALA A 1 44 ? -3.236 2.693 -3.192 1.00 24.23 44 ALA A N 13
ATOM 19978 C CA . ALA A 1 44 ? -3.084 3.779 -4.145 1.00 11.11 44 ALA A CA 13
ATOM 19979 C C . ALA A 1 44 ? -2.621 3.247 -5.497 1.00 13.34 44 ALA A C 13
ATOM 19980 O O . ALA A 1 44 ? -3.192 3.578 -6.538 1.00 1.43 44 ALA A O 13
ATOM 19987 N N . TYR A 1 45 ? -1.599 2.398 -5.472 1.00 21.00 45 TYR A N 13
ATOM 19988 C CA . TYR A 1 45 ? -1.025 1.855 -6.697 1.00 21.33 45 TYR A CA 13
ATOM 19989 C C . TYR A 1 45 ? -1.977 0.892 -7.399 1.00 65.04 45 TYR A C 13
ATOM 19990 O O . TYR A 1 45 ? -2.086 0.915 -8.625 1.00 64.23 45 TYR A O 13
ATOM 20008 N N . ARG A 1 46 ? -2.676 0.058 -6.632 1.00 54.44 46 ARG A N 13
ATOM 20009 C CA . ARG A 1 46 ? -3.617 -0.890 -7.225 1.00 50.21 46 ARG A CA 13
ATOM 20010 C C . ARG A 1 46 ? -4.796 -0.154 -7.854 1.00 31.32 46 ARG A C 13
ATOM 20011 O O . ARG A 1 46 ? -5.423 -0.656 -8.787 1.00 12.54 46 ARG A O 13
ATOM 20032 N N . LYS A 1 47 ? -5.093 1.038 -7.343 1.00 75.00 47 LYS A N 13
ATOM 20033 C CA . LYS A 1 47 ? -6.138 1.866 -7.908 1.00 44.34 47 LYS A CA 13
ATOM 20034 C C . LYS A 1 47 ? -5.673 2.482 -9.226 1.00 3.40 47 LYS A C 13
ATOM 20035 O O . LYS A 1 47 ? -6.441 2.573 -10.186 1.00 34.14 47 LYS A O 13
ATOM 20054 N N . LEU A 1 48 ? -4.403 2.882 -9.267 1.00 53.11 48 LEU A N 13
ATOM 20055 C CA . LEU A 1 48 ? -3.799 3.408 -10.489 1.00 23.23 48 LEU A CA 13
ATOM 20056 C C . LEU A 1 48 ? -3.744 2.330 -11.562 1.00 32.34 48 LEU A C 13
ATOM 20057 O O . LEU A 1 48 ? -3.920 2.605 -12.750 1.00 33.22 48 LEU A O 13
ATOM 20073 N N . GLY A 1 49 ? -3.494 1.101 -11.135 1.00 43.43 49 GLY A N 13
ATOM 20074 C CA . GLY A 1 49 ? -3.393 0.002 -12.069 1.00 42.01 49 GLY A CA 13
ATOM 20075 C C . GLY A 1 49 ? -1.995 -0.580 -12.110 1.00 50.40 49 GLY A C 13
ATOM 20076 O O . GLY A 1 49 ? -1.668 -1.376 -12.991 1.00 52.15 49 GLY A O 13
ATOM 20080 N N . ASP A 1 50 ? -1.164 -0.169 -11.161 1.00 20.23 50 ASP A N 13
ATOM 20081 C CA . ASP A 1 50 ? 0.196 -0.682 -11.065 1.00 3.13 50 ASP A CA 13
ATOM 20082 C C . ASP A 1 50 ? 0.286 -1.664 -9.911 1.00 1.22 50 ASP A C 13
ATOM 20083 O O . ASP A 1 50 ? 0.270 -1.273 -8.742 1.00 53.23 50 ASP A O 13
ATOM 20092 N N . TRP A 1 51 ? 0.361 -2.940 -10.237 1.00 24.10 51 TRP A N 13
ATOM 20093 C CA . TRP A 1 51 ? 0.369 -3.977 -9.217 1.00 53.35 51 TRP A CA 13
ATOM 20094 C C . TRP A 1 51 ? 1.783 -4.214 -8.704 1.00 61.25 51 TRP A C 13
ATOM 20095 O O . TRP A 1 51 ? 1.975 -4.772 -7.624 1.00 43.41 51 TRP A O 13
ATOM 20116 N N . GLN A 1 52 ? 2.768 -3.762 -9.475 1.00 10.02 52 GLN A N 13
ATOM 20117 C CA . GLN A 1 52 ? 4.167 -3.971 -9.130 1.00 45.12 52 GLN A CA 13
ATOM 20118 C C . GLN A 1 52 ? 4.516 -3.203 -7.863 1.00 32.14 52 GLN A C 13
ATOM 20119 O O . GLN A 1 52 ? 4.992 -3.780 -6.884 1.00 11.21 52 GLN A O 13
ATOM 20133 N N . LYS A 1 53 ? 4.251 -1.904 -7.884 1.00 32.20 53 LYS A N 13
ATOM 20134 C CA . LYS A 1 53 ? 4.515 -1.045 -6.741 1.00 0.12 53 LYS A CA 13
ATOM 20135 C C . LYS A 1 53 ? 3.641 -1.441 -5.563 1.00 35.34 53 LYS A C 13
ATOM 20136 O O . LYS A 1 53 ? 4.055 -1.338 -4.408 1.00 12.33 53 LYS A O 13
ATOM 20155 N N . ALA A 1 54 ? 2.435 -1.905 -5.863 1.00 41.01 54 ALA A N 13
ATOM 20156 C CA . ALA A 1 54 ? 1.510 -2.331 -4.830 1.00 55.41 54 ALA A CA 13
ATOM 20157 C C . ALA A 1 54 ? 2.087 -3.499 -4.037 1.00 63.13 54 ALA A C 13
ATOM 20158 O O . ALA A 1 54 ? 2.190 -3.433 -2.814 1.00 72.51 54 ALA A O 13
ATOM 20165 N N . LEU A 1 55 ? 2.502 -4.543 -4.746 1.00 24.34 55 LEU A N 13
ATOM 20166 C CA . LEU A 1 55 ? 3.045 -5.741 -4.111 1.00 52.13 55 LEU A CA 13
ATOM 20167 C C . LEU A 1 55 ? 4.271 -5.423 -3.269 1.00 24.45 55 LEU A C 13
ATOM 20168 O O . LEU A 1 55 ? 4.413 -5.927 -2.152 1.00 75.40 55 LEU A O 13
ATOM 20184 N N . ASN A 1 56 ? 5.147 -4.592 -3.811 1.00 35.25 56 ASN A N 13
ATOM 20185 C CA . ASN A 1 56 ? 6.396 -4.246 -3.149 1.00 72.51 56 ASN A CA 13
ATOM 20186 C C . ASN A 1 56 ? 6.128 -3.554 -1.821 1.00 41.11 56 ASN A C 13
ATOM 20187 O O . ASN A 1 56 ? 6.691 -3.920 -0.788 1.00 4.41 56 ASN A O 13
ATOM 20198 N N . ASN A 1 57 ? 5.240 -2.577 -1.851 1.00 63.21 57 ASN A N 13
ATOM 20199 C CA . ASN A 1 57 ? 4.919 -1.800 -0.663 1.00 44.03 57 ASN A CA 13
ATOM 20200 C C . ASN A 1 57 ? 4.041 -2.598 0.300 1.00 73.23 57 ASN A C 13
ATOM 20201 O O . ASN A 1 57 ? 4.150 -2.446 1.517 1.00 0.43 57 ASN A O 13
ATOM 20212 N N . TYR A 1 58 ? 3.186 -3.468 -0.240 1.00 71.02 58 TYR A N 13
ATOM 20213 C CA . TYR A 1 58 ? 2.408 -4.381 0.597 1.00 31.22 58 TYR A CA 13
ATOM 20214 C C . TYR A 1 58 ? 3.339 -5.264 1.415 1.00 23.43 58 TYR A C 13
ATOM 20215 O O . TYR A 1 58 ? 3.081 -5.540 2.583 1.00 75.50 58 TYR A O 13
ATOM 20233 N N . GLN A 1 59 ? 4.432 -5.693 0.791 1.00 71.02 59 GLN A N 13
ATOM 20234 C CA . GLN A 1 59 ? 5.403 -6.555 1.452 1.00 74.41 59 GLN A CA 13
ATOM 20235 C C . GLN A 1 59 ? 6.107 -5.787 2.567 1.00 2.10 59 GLN A C 13
ATOM 20236 O O . GLN A 1 59 ? 6.400 -6.339 3.628 1.00 50.21 59 GLN A O 13
ATOM 20250 N N . SER A 1 60 ? 6.354 -4.506 2.326 1.00 63.11 60 SER A N 13
ATOM 20251 C CA . SER A 1 60 ? 6.953 -3.638 3.328 1.00 32.21 60 SER A CA 13
ATOM 20252 C C . SER A 1 60 ? 6.062 -3.547 4.568 1.00 31.33 60 SER A C 13
ATOM 20253 O O . SER A 1 60 ? 6.550 -3.371 5.683 1.00 62.32 60 SER A O 13
ATOM 20261 N N . ALA A 1 61 ? 4.751 -3.653 4.372 1.00 44.44 61 ALA A N 13
ATOM 20262 C CA . ALA A 1 61 ? 3.820 -3.702 5.492 1.00 21.14 61 ALA A CA 13
ATOM 20263 C C . ALA A 1 61 ? 3.856 -5.072 6.169 1.00 65.22 61 ALA A C 13
ATOM 20264 O O . ALA A 1 61 ? 3.695 -5.180 7.386 1.00 34.51 61 ALA A O 13
ATOM 20271 N N . ILE A 1 62 ? 4.087 -6.112 5.372 1.00 15.42 62 ILE A N 13
ATOM 20272 C CA . ILE A 1 62 ? 4.109 -7.486 5.870 1.00 64.44 62 ILE A CA 13
ATOM 20273 C C . ILE A 1 62 ? 5.287 -7.726 6.814 1.00 3.53 62 ILE A C 13
ATOM 20274 O O . ILE A 1 62 ? 5.137 -8.388 7.843 1.00 32.22 62 ILE A O 13
ATOM 20290 N N . GLU A 1 63 ? 6.455 -7.188 6.468 1.00 63.12 63 GLU A N 13
ATOM 20291 C CA . GLU A 1 63 ? 7.644 -7.361 7.303 1.00 22.54 63 GLU A CA 13
ATOM 20292 C C . GLU A 1 63 ? 7.454 -6.693 8.665 1.00 5.31 63 GLU A C 13
ATOM 20293 O O . GLU A 1 63 ? 8.061 -7.096 9.657 1.00 13.35 63 GLU A O 13
ATOM 20305 N N . LEU A 1 64 ? 6.603 -5.678 8.705 1.00 33.23 64 LEU A N 13
ATOM 20306 C CA . LEU A 1 64 ? 6.331 -4.956 9.937 1.00 15.10 64 LEU A CA 13
ATOM 20307 C C . LEU A 1 64 ? 5.219 -5.638 10.723 1.00 1.35 64 LEU A C 13
ATOM 20308 O O . LEU A 1 64 ? 5.349 -5.885 11.923 1.00 51.35 64 LEU A O 13
ATOM 20324 N N . ASN A 1 65 ? 4.130 -5.949 10.039 1.00 0.14 65 ASN A N 13
ATOM 20325 C CA . ASN A 1 65 ? 2.996 -6.612 10.663 1.00 62.24 65 ASN A CA 13
ATOM 20326 C C . ASN A 1 65 ? 2.493 -7.744 9.773 1.00 4.21 65 ASN A C 13
ATOM 20327 O O . ASN A 1 65 ? 1.847 -7.506 8.753 1.00 13.42 65 ASN A O 13
ATOM 20338 N N . PRO A 1 66 ? 2.802 -8.995 10.147 1.00 32.44 66 PRO A N 13
ATOM 20339 C CA . PRO A 1 66 ? 2.452 -10.179 9.351 1.00 32.33 66 PRO A CA 13
ATOM 20340 C C . PRO A 1 66 ? 0.966 -10.524 9.412 1.00 70.22 66 PRO A C 13
ATOM 20341 O O . PRO A 1 66 ? 0.488 -11.375 8.662 1.00 43.34 66 PRO A O 13
ATOM 20352 N N . ASP A 1 67 ? 0.238 -9.868 10.305 1.00 63.23 67 ASP A N 13
ATOM 20353 C CA . ASP A 1 67 ? -1.194 -10.105 10.436 1.00 35.55 67 ASP A CA 13
ATOM 20354 C C . ASP A 1 67 ? -1.980 -8.884 9.996 1.00 74.04 67 ASP A C 13
ATOM 20355 O O . ASP A 1 67 ? -3.084 -8.627 10.473 1.00 61.04 67 ASP A O 13
ATOM 20364 N N . SER A 1 68 ? -1.401 -8.142 9.066 1.00 50.13 68 SER A N 13
ATOM 20365 C CA . SER A 1 68 ? -2.056 -6.981 8.492 1.00 14.33 68 SER A CA 13
ATOM 20366 C C . SER A 1 68 ? -2.932 -7.404 7.314 1.00 71.10 68 SER A C 13
ATOM 20367 O O . SER A 1 68 ? -2.758 -8.498 6.765 1.00 44.23 68 SER A O 13
ATOM 20375 N N . PRO A 1 69 ? -3.892 -6.553 6.909 1.00 11.53 69 PRO A N 13
ATOM 20376 C CA . PRO A 1 69 ? -4.711 -6.800 5.720 1.00 55.55 69 PRO A CA 13
ATOM 20377 C C . PRO A 1 69 ? -3.869 -6.786 4.444 1.00 50.52 69 PRO A C 13
ATOM 20378 O O . PRO A 1 69 ? -4.316 -7.222 3.382 1.00 42.42 69 PRO A O 13
ATOM 20389 N N . ALA A 1 70 ? -2.637 -6.296 4.568 1.00 63.02 70 ALA A N 13
ATOM 20390 C CA . ALA A 1 70 ? -1.709 -6.235 3.448 1.00 3.01 70 ALA A CA 13
ATOM 20391 C C . ALA A 1 70 ? -1.348 -7.635 2.974 1.00 43.04 70 ALA A C 13
ATOM 20392 O O . ALA A 1 70 ? -1.049 -7.845 1.800 1.00 44.42 70 ALA A O 13
ATOM 20399 N N . LEU A 1 71 ? -1.402 -8.591 3.898 1.00 14.33 71 LEU A N 13
ATOM 20400 C CA . LEU A 1 71 ? -1.128 -9.989 3.584 1.00 3.11 71 LEU A CA 13
ATOM 20401 C C . LEU A 1 71 ? -2.131 -10.491 2.560 1.00 11.24 71 LEU A C 13
ATOM 20402 O O . LEU A 1 71 ? -1.790 -11.172 1.591 1.00 51.51 71 LEU A O 13
ATOM 20418 N N . GLN A 1 72 ? -3.375 -10.124 2.800 1.00 31.23 72 GLN A N 13
ATOM 20419 C CA . GLN A 1 72 ? -4.496 -10.571 1.999 1.00 74.35 72 GLN A CA 13
ATOM 20420 C C . GLN A 1 72 ? -4.458 -9.905 0.632 1.00 30.31 72 GLN A C 13
ATOM 20421 O O . GLN A 1 72 ? -4.611 -10.562 -0.396 1.00 62.14 72 GLN A O 13
ATOM 20435 N N . ALA A 1 73 ? -4.224 -8.600 0.633 1.00 60.32 73 ALA A N 13
ATOM 20436 C CA . ALA A 1 73 ? -4.082 -7.847 -0.604 1.00 54.41 73 ALA A CA 13
ATOM 20437 C C . ALA A 1 73 ? -2.931 -8.403 -1.437 1.00 72.31 73 ALA A C 13
ATOM 20438 O O . ALA A 1 73 ? -3.096 -8.683 -2.620 1.00 24.21 73 ALA A O 13
ATOM 20445 N N . ARG A 1 74 ? -1.778 -8.584 -0.797 1.00 23.55 74 ARG A N 13
ATOM 20446 C CA . ARG A 1 74 ? -0.601 -9.169 -1.441 1.00 44.01 74 ARG A CA 13
ATOM 20447 C C . ARG A 1 74 ? -0.951 -10.485 -2.139 1.00 53.13 74 ARG A C 13
ATOM 20448 O O . ARG A 1 74 ? -0.567 -10.713 -3.287 1.00 11.41 74 ARG A O 13
ATOM 20469 N N . LYS A 1 75 ? -1.697 -11.331 -1.446 1.00 10.22 75 LYS A N 13
ATOM 20470 C CA . LYS A 1 75 ? -2.058 -12.643 -1.964 1.00 30.44 75 LYS A CA 13
ATOM 20471 C C . LYS A 1 75 ? -3.071 -12.532 -3.103 1.00 15.25 75 LYS A C 13
ATOM 20472 O O . LYS A 1 75 ? -2.961 -13.229 -4.118 1.00 71.02 75 LYS A O 13
ATOM 20491 N N . MET A 1 76 ? -4.042 -11.641 -2.944 1.00 70.14 76 MET A N 13
ATOM 20492 C CA . MET A 1 76 ? -5.103 -11.490 -3.932 1.00 32.21 76 MET A CA 13
ATOM 20493 C C . MET A 1 76 ? -4.564 -10.855 -5.216 1.00 33.12 76 MET A C 13
ATOM 20494 O O . MET A 1 76 ? -4.985 -11.221 -6.314 1.00 43.11 76 MET A O 13
ATOM 20508 N N . VAL A 1 77 ? -3.610 -9.932 -5.078 1.00 32.45 77 VAL A N 13
ATOM 20509 C CA . VAL A 1 77 ? -2.989 -9.302 -6.238 1.00 72.12 77 VAL A CA 13
ATOM 20510 C C . VAL A 1 77 ? -2.227 -10.338 -7.052 1.00 33.00 77 VAL A C 13
ATOM 20511 O O . VAL A 1 77 ? -2.327 -10.371 -8.276 1.00 64.51 77 VAL A O 13
ATOM 20524 N N . MET A 1 78 ? -1.481 -11.195 -6.359 1.00 72.25 78 MET A N 13
ATOM 20525 C CA . MET A 1 78 ? -0.716 -12.257 -7.010 1.00 21.51 78 MET A CA 13
ATOM 20526 C C . MET A 1 78 ? -1.609 -13.123 -7.890 1.00 43.40 78 MET A C 13
ATOM 20527 O O . MET A 1 78 ? -1.265 -13.430 -9.033 1.00 70.41 78 MET A O 13
ATOM 20541 N N . ASP A 1 79 ? -2.756 -13.510 -7.353 1.00 62.14 79 ASP A N 13
ATOM 20542 C CA . ASP A 1 79 ? -3.704 -14.336 -8.100 1.00 52.42 79 ASP A CA 13
ATOM 20543 C C . ASP A 1 79 ? -4.248 -13.580 -9.312 1.00 11.40 79 ASP A C 13
ATOM 20544 O O . ASP A 1 79 ? -4.399 -14.146 -10.395 1.00 12.01 79 ASP A O 13
ATOM 20553 N N . ILE A 1 80 ? -4.527 -12.294 -9.127 1.00 65.10 80 ILE A N 13
ATOM 20554 C CA . ILE A 1 80 ? -5.010 -11.448 -10.215 1.00 30.22 80 ILE A CA 13
ATOM 20555 C C . ILE A 1 80 ? -3.940 -11.280 -11.297 1.00 1.11 80 ILE A C 13
ATOM 20556 O O . ILE A 1 80 ? -4.241 -11.295 -12.490 1.00 65.10 80 ILE A O 13
ATOM 20572 N N . LEU A 1 81 ? -2.691 -11.139 -10.875 1.00 40.42 81 LEU A N 13
ATOM 20573 C CA . LEU A 1 81 ? -1.575 -11.047 -11.811 1.00 52.44 81 LEU A CA 13
ATOM 20574 C C . LEU A 1 81 ? -1.400 -12.346 -12.584 1.00 43.14 81 LEU A C 13
ATOM 20575 O O . LEU A 1 81 ? -1.065 -12.329 -13.763 1.00 3.25 81 LEU A O 13
ATOM 20591 N N . ASN A 1 82 ? -1.639 -13.468 -11.918 1.00 74.31 82 ASN A N 13
ATOM 20592 C CA . ASN A 1 82 ? -1.583 -14.771 -12.573 1.00 43.13 82 ASN A CA 13
ATOM 20593 C C . ASN A 1 82 ? -2.657 -14.847 -13.654 1.00 61.01 82 ASN A C 13
ATOM 20594 O O . ASN A 1 82 ? -2.494 -15.523 -14.669 1.00 53.53 82 ASN A O 13
ATOM 20605 N N . PHE A 1 83 ? -3.755 -14.139 -13.416 1.00 23.23 83 PHE A N 13
ATOM 20606 C CA . PHE A 1 83 ? -4.855 -14.057 -14.368 1.00 43.41 83 PHE A CA 13
ATOM 20607 C C . PHE A 1 83 ? -4.499 -13.123 -15.528 1.00 72.25 83 PHE A C 13
ATOM 20608 O O . PHE A 1 83 ? -4.788 -13.423 -16.687 1.00 32.32 83 PHE A O 13
ATOM 20625 N N . TYR A 1 84 ? -3.864 -11.997 -15.209 1.00 41.34 84 TYR A N 13
ATOM 20626 C CA . TYR A 1 84 ? -3.479 -11.016 -16.222 1.00 55.13 84 TYR A CA 13
ATOM 20627 C C . TYR A 1 84 ? -2.143 -11.371 -16.872 1.00 41.05 84 TYR A C 13
ATOM 20628 O O . TYR A 1 84 ? -2.087 -12.095 -17.870 1.00 41.00 84 TYR A O 13
ATOM 20646 N N . ASN A 1 85 ? -1.074 -10.850 -16.292 1.00 22.32 85 ASN A N 13
ATOM 20647 C CA . ASN A 1 85 ? 0.268 -11.028 -16.820 1.00 42.05 85 ASN A CA 13
ATOM 20648 C C . ASN A 1 85 ? 1.171 -11.690 -15.782 1.00 54.22 85 ASN A C 13
ATOM 20649 O O . ASN A 1 85 ? 1.683 -11.051 -14.861 1.00 23.11 85 ASN A O 13
ATOM 20660 N N . LYS A 1 86 ? 1.362 -12.988 -15.954 1.00 22.22 86 LYS A N 13
ATOM 20661 C CA . LYS A 1 86 ? 2.065 -13.813 -14.983 1.00 61.22 86 LYS A CA 13
ATOM 20662 C C . LYS A 1 86 ? 3.578 -13.571 -15.017 1.00 1.23 86 LYS A C 13
ATOM 20663 O O . LYS A 1 86 ? 4.304 -13.975 -14.106 1.00 4.10 86 LYS A O 13
ATOM 20682 N N . ASP A 1 87 ? 4.047 -12.878 -16.041 1.00 53.31 87 ASP A N 13
ATOM 20683 C CA . ASP A 1 87 ? 5.480 -12.669 -16.218 1.00 12.20 87 ASP A CA 13
ATOM 20684 C C . ASP A 1 87 ? 6.036 -11.815 -15.090 1.00 1.32 87 ASP A C 13
ATOM 20685 O O . ASP A 1 87 ? 6.999 -12.191 -14.422 1.00 0.21 87 ASP A O 13
ATOM 20694 N N . MET A 1 88 ? 5.399 -10.682 -14.851 1.00 10.34 88 MET A N 13
ATOM 20695 C CA . MET A 1 88 ? 5.804 -9.807 -13.762 1.00 13.41 88 MET A CA 13
ATOM 20696 C C . MET A 1 88 ? 5.428 -10.416 -12.413 1.00 72.30 88 MET A C 13
ATOM 20697 O O . MET A 1 88 ? 5.895 -9.970 -11.368 1.00 74.11 88 MET A O 13
ATOM 20711 N N . TYR A 1 89 ? 4.587 -11.444 -12.442 1.00 55.23 89 TYR A N 13
ATOM 20712 C CA . TYR A 1 89 ? 4.191 -12.138 -11.229 1.00 25.04 89 TYR A CA 13
ATOM 20713 C C . TYR A 1 89 ? 5.291 -13.102 -10.787 1.00 54.11 89 TYR A C 13
ATOM 20714 O O . TYR A 1 89 ? 5.771 -13.041 -9.654 1.00 14.02 89 TYR A O 13
ATOM 20732 N N . ASN A 1 90 ? 5.716 -13.968 -11.700 1.00 73.10 90 ASN A N 13
ATOM 20733 C CA . ASN A 1 90 ? 6.687 -15.002 -11.361 1.00 0.45 90 ASN A CA 13
ATOM 20734 C C . ASN A 1 90 ? 8.120 -14.480 -11.431 1.00 24.45 90 ASN A C 13
ATOM 20735 O O . ASN A 1 90 ? 9.070 -15.228 -11.207 1.00 1.32 90 ASN A O 13
ATOM 20746 N N . GLN A 1 91 ? 8.283 -13.201 -11.743 1.00 31.35 91 GLN A N 13
ATOM 20747 C CA . GLN A 1 91 ? 9.606 -12.596 -11.684 1.00 54.14 91 GLN A CA 13
ATOM 20748 C C . GLN A 1 91 ? 9.928 -12.262 -10.234 1.00 43.31 91 GLN A C 13
ATOM 20749 O O . GLN A 1 91 ? 11.089 -12.220 -9.830 1.00 53.33 91 GLN A O 13
ATOM 20763 N N . LEU A 1 92 ? 8.874 -12.031 -9.461 1.00 64.40 92 LEU A N 13
ATOM 20764 C CA . LEU A 1 92 ? 8.996 -11.835 -8.027 1.00 60.11 92 LEU A CA 13
ATOM 20765 C C . LEU A 1 92 ? 9.097 -13.186 -7.339 1.00 33.05 92 LEU A C 13
ATOM 20766 O O . LEU A 1 92 ? 10.138 -13.545 -6.789 1.00 52.13 92 LEU A O 13
ATOM 20782 N N . GLU A 1 93 ? 8.015 -13.943 -7.395 1.00 44.14 93 GLU A N 13
ATOM 20783 C CA . GLU A 1 93 ? 8.010 -15.293 -6.860 1.00 3.14 93 GLU A CA 13
ATOM 20784 C C . GLU A 1 93 ? 7.729 -16.309 -7.952 1.00 61.42 93 GLU A C 13
ATOM 20785 O O . GLU A 1 93 ? 6.576 -16.587 -8.291 1.00 34.02 93 GLU A O 13
ATOM 20797 N N . HIS A 1 94 ? 8.798 -16.834 -8.522 1.00 24.00 94 HIS A N 13
ATOM 20798 C CA . HIS A 1 94 ? 8.706 -17.916 -9.483 1.00 41.41 94 HIS A CA 13
ATOM 20799 C C . HIS A 1 94 ? 8.423 -19.206 -8.727 1.00 4.14 94 HIS A C 13
ATOM 20800 O O . HIS A 1 94 ? 8.773 -19.311 -7.550 1.00 34.04 94 HIS A O 13
ATOM 20815 N N . HIS A 1 95 ? 7.763 -20.160 -9.384 1.00 2.43 95 HIS A N 13
ATOM 20816 C CA . HIS A 1 95 ? 7.450 -21.447 -8.764 1.00 63.02 95 HIS A CA 13
ATOM 20817 C C . HIS A 1 95 ? 8.684 -22.007 -8.061 1.00 21.11 95 HIS A C 13
ATOM 20818 O O . HIS A 1 95 ? 9.686 -22.323 -8.702 1.00 70.22 95 HIS A O 13
ATOM 20833 N N . HIS A 1 96 ? 8.601 -22.108 -6.740 1.00 31.31 96 HIS A N 13
ATOM 20834 C CA . HIS A 1 96 ? 9.754 -22.456 -5.918 1.00 1.54 96 HIS A CA 13
ATOM 20835 C C . HIS A 1 96 ? 10.110 -23.932 -6.077 1.00 33.15 96 HIS A C 13
ATOM 20836 O O . HIS A 1 96 ? 10.952 -24.291 -6.899 1.00 4.23 96 HIS A O 13
ATOM 20851 N N . HIS A 1 97 ? 9.455 -24.777 -5.291 1.00 0.23 97 HIS A N 13
ATOM 20852 C CA . HIS A 1 97 ? 9.645 -26.221 -5.365 1.00 42.30 97 HIS A CA 13
ATOM 20853 C C . HIS A 1 97 ? 8.671 -26.908 -4.417 1.00 2.40 97 HIS A C 13
ATOM 20854 O O . HIS A 1 97 ? 7.861 -26.243 -3.775 1.00 53.01 97 HIS A O 13
ATOM 20869 N N . HIS A 1 98 ? 8.748 -28.228 -4.325 1.00 34.32 98 HIS A N 13
ATOM 20870 C CA . HIS A 1 98 ? 7.799 -28.982 -3.514 1.00 32.24 98 HIS A CA 13
ATOM 20871 C C . HIS A 1 98 ? 8.346 -29.234 -2.115 1.00 53.42 98 HIS A C 13
ATOM 20872 O O . HIS A 1 98 ? 9.561 -29.315 -1.917 1.00 74.10 98 HIS A O 13
ATOM 20887 N N . HIS A 1 99 ? 7.435 -29.335 -1.156 1.00 14.24 99 HIS A N 13
ATOM 20888 C CA . HIS A 1 99 ? 7.773 -29.676 0.222 1.00 71.03 99 HIS A CA 13
ATOM 20889 C C . HIS A 1 99 ? 6.493 -29.908 1.018 1.00 2.33 99 HIS A C 13
ATOM 20890 O O . HIS A 1 99 ? 5.393 -29.682 0.504 1.00 32.34 99 HIS A O 13
ATOM 20905 N N . MET A 1 1 ? -2.956 15.677 13.867 1.00 14.04 1 MET A N 14
ATOM 20906 C CA . MET A 1 1 ? -2.189 14.799 12.956 1.00 50.33 1 MET A CA 14
ATOM 20907 C C . MET A 1 1 ? -3.156 13.976 12.105 1.00 64.44 1 MET A C 14
ATOM 20908 O O . MET A 1 1 ? -3.666 14.462 11.096 1.00 34.02 1 MET A O 14
ATOM 20924 N N . ASP A 1 2 ? -3.416 12.739 12.541 1.00 15.24 2 ASP A N 14
ATOM 20925 C CA . ASP A 1 2 ? -4.415 11.855 11.922 1.00 11.35 2 ASP A CA 14
ATOM 20926 C C . ASP A 1 2 ? -4.263 11.753 10.402 1.00 44.21 2 ASP A C 14
ATOM 20927 O O . ASP A 1 2 ? -5.253 11.564 9.692 1.00 63.44 2 ASP A O 14
ATOM 20936 N N . GLN A 1 3 ? -3.027 11.834 9.908 1.00 64.21 3 GLN A N 14
ATOM 20937 C CA . GLN A 1 3 ? -2.772 11.809 8.467 1.00 54.10 3 GLN A CA 14
ATOM 20938 C C . GLN A 1 3 ? -3.348 10.566 7.802 1.00 51.43 3 GLN A C 14
ATOM 20939 O O . GLN A 1 3 ? -3.770 10.622 6.651 1.00 63.24 3 GLN A O 14
AT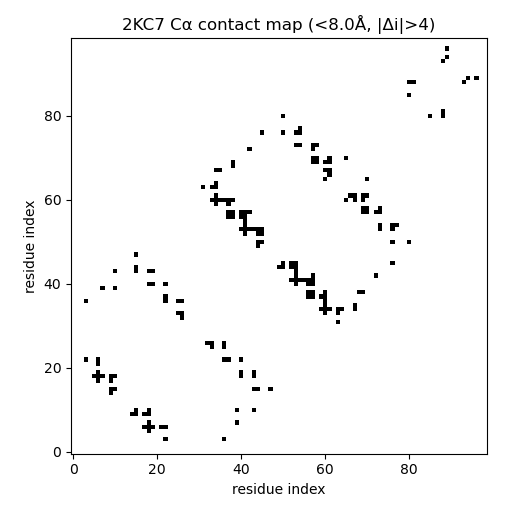OM 20953 N N . LEU A 1 4 ? -3.358 9.450 8.525 1.00 62.23 4 LEU A N 14
ATOM 20954 C CA . LEU A 1 4 ? -3.824 8.184 7.972 1.00 73.43 4 LEU A CA 14
ATOM 20955 C C . LEU A 1 4 ? -5.246 8.299 7.426 1.00 23.54 4 LEU A C 14
ATOM 20956 O O . LEU A 1 4 ? -5.540 7.762 6.363 1.00 40.31 4 LEU A O 14
ATOM 20972 N N . LYS A 1 5 ? -6.112 9.025 8.128 1.00 34.54 5 LYS A N 14
ATOM 20973 C CA . LYS A 1 5 ? -7.481 9.213 7.661 1.00 1.43 5 LYS A CA 14
ATOM 20974 C C . LYS A 1 5 ? -7.482 10.058 6.393 1.00 24.22 5 LYS A C 14
ATOM 20975 O O . LYS A 1 5 ? -8.123 9.709 5.402 1.00 55.51 5 LYS A O 14
ATOM 20994 N N . THR A 1 6 ? -6.733 11.155 6.435 1.00 44.14 6 THR A N 14
ATOM 20995 C CA . THR A 1 6 ? -6.590 12.053 5.295 1.00 52.21 6 THR A CA 14
ATOM 20996 C C . THR A 1 6 ? -6.131 11.289 4.050 1.00 63.45 6 THR A C 14
ATOM 20997 O O . THR A 1 6 ? -6.709 11.422 2.971 1.00 44.20 6 THR A O 14
ATOM 21008 N N . ILE A 1 7 ? -5.100 10.477 4.229 1.00 12.43 7 ILE A N 14
ATOM 21009 C CA . ILE A 1 7 ? -4.541 9.669 3.155 1.00 12.42 7 ILE A CA 14
ATOM 21010 C C . ILE A 1 7 ? -5.594 8.741 2.553 1.00 71.52 7 ILE A C 14
ATOM 21011 O O . ILE A 1 7 ? -5.748 8.670 1.334 1.00 23.42 7 ILE A O 14
ATOM 21027 N N . LYS A 1 8 ? -6.332 8.051 3.417 1.00 74.21 8 LYS A N 14
ATOM 21028 C CA . LYS A 1 8 ? -7.372 7.132 2.968 1.00 11.30 8 LYS A CA 14
ATOM 21029 C C . LYS A 1 8 ? -8.444 7.875 2.182 1.00 54.43 8 LYS A C 14
ATOM 21030 O O . LYS A 1 8 ? -8.891 7.403 1.137 1.00 31.41 8 LYS A O 14
ATOM 21049 N N . GLU A 1 9 ? -8.830 9.050 2.670 1.00 12.04 9 GLU A N 14
ATOM 21050 C CA . GLU A 1 9 ? -9.823 9.871 1.990 1.00 23.35 9 GLU A CA 14
ATOM 21051 C C . GLU A 1 9 ? -9.346 10.249 0.595 1.00 30.24 9 GLU A C 14
ATOM 21052 O O . GLU A 1 9 ? -10.094 10.146 -0.375 1.00 71.32 9 GLU A O 14
ATOM 21064 N N . LEU A 1 10 ? -8.093 10.682 0.503 1.00 64.24 10 LEU A N 14
ATOM 21065 C CA . LEU A 1 10 ? -7.506 11.076 -0.772 1.00 33.44 10 LEU A CA 14
ATOM 21066 C C . LEU A 1 10 ? -7.542 9.921 -1.766 1.00 70.25 10 LEU A C 14
ATOM 21067 O O . LEU A 1 10 ? -7.963 10.089 -2.908 1.00 44.22 10 LEU A O 14
ATOM 21083 N N . ILE A 1 11 ? -7.127 8.745 -1.313 1.00 52.40 11 ILE A N 14
ATOM 21084 C CA . ILE A 1 11 ? -7.115 7.552 -2.158 1.00 11.14 11 ILE A CA 14
ATOM 21085 C C . ILE A 1 11 ? -8.527 7.187 -2.621 1.00 32.50 11 ILE A C 14
ATOM 21086 O O . ILE A 1 11 ? -8.732 6.842 -3.784 1.00 4.11 11 ILE A O 14
ATOM 21102 N N . ASN A 1 12 ? -9.496 7.283 -1.712 1.00 52.34 12 ASN A N 14
ATOM 21103 C CA . ASN A 1 12 ? -10.897 6.991 -2.033 1.00 75.05 12 ASN A CA 14
ATOM 21104 C C . ASN A 1 12 ? -11.393 7.880 -3.170 1.00 13.23 12 ASN A C 14
ATOM 21105 O O . ASN A 1 12 ? -12.163 7.443 -4.029 1.00 70.11 12 ASN A O 14
ATOM 21116 N N . GLN A 1 13 ? -10.941 9.126 -3.169 1.00 24.30 13 GLN A N 14
ATOM 21117 C CA . GLN A 1 13 ? -11.369 10.107 -4.160 1.00 72.31 13 GLN A CA 14
ATOM 21118 C C . GLN A 1 13 ? -10.585 9.946 -5.457 1.00 62.13 13 GLN A C 14
ATOM 21119 O O . GLN A 1 13 ? -11.159 9.964 -6.544 1.00 52.23 13 GLN A O 14
ATOM 21133 N N . GLY A 1 14 ? -9.275 9.772 -5.337 1.00 71.22 14 GLY A N 14
ATOM 21134 C CA . GLY A 1 14 ? -8.439 9.618 -6.514 1.00 50.24 14 GLY A CA 14
ATOM 21135 C C . GLY A 1 14 ? -7.144 10.395 -6.412 1.00 41.22 14 GLY A C 14
ATOM 21136 O O . GLY A 1 14 ? -6.334 10.393 -7.339 1.00 12.13 14 GLY A O 14
ATOM 21140 N N . ASP A 1 15 ? -6.945 11.050 -5.279 1.00 24.11 15 ASP A N 14
ATOM 21141 C CA . ASP A 1 15 ? -5.743 11.836 -5.038 1.00 30.12 15 ASP A CA 14
ATOM 21142 C C . ASP A 1 15 ? -4.635 10.951 -4.472 1.00 2.42 15 ASP A C 14
ATOM 21143 O O . ASP A 1 15 ? -4.179 11.145 -3.343 1.00 33.52 15 ASP A O 14
ATOM 21152 N N . ILE A 1 16 ? -4.214 9.976 -5.264 1.00 40.34 16 ILE A N 14
ATOM 21153 C CA . ILE A 1 16 ? -3.217 9.005 -4.832 1.00 40.12 16 ILE A CA 14
ATOM 21154 C C . ILE A 1 16 ? -1.878 9.669 -4.529 1.00 1.30 16 ILE A C 14
ATOM 21155 O O . ILE A 1 16 ? -1.310 9.450 -3.460 1.00 51.21 16 ILE A O 14
ATOM 21171 N N . GLU A 1 17 ? -1.377 10.475 -5.460 1.00 55.13 17 GLU A N 14
ATOM 21172 C CA . GLU A 1 17 ? -0.097 11.148 -5.274 1.00 44.01 17 GLU A CA 14
ATOM 21173 C C . GLU A 1 17 ? -0.112 11.991 -4.006 1.00 3.35 17 GLU A C 14
ATOM 21174 O O . GLU A 1 17 ? 0.851 11.990 -3.243 1.00 61.14 17 GLU A O 14
ATOM 21186 N N . ASN A 1 18 ? -1.218 12.686 -3.780 1.00 12.10 18 ASN A N 14
ATOM 21187 C CA . ASN A 1 18 ? -1.391 13.508 -2.583 1.00 41.33 18 ASN A CA 14
ATOM 21188 C C . ASN A 1 18 ? -1.259 12.642 -1.335 1.00 51.30 18 ASN A C 14
ATOM 21189 O O . ASN A 1 18 ? -0.553 12.992 -0.381 1.00 71.43 18 ASN A O 14
ATOM 21200 N N . ALA A 1 19 ? -1.938 11.502 -1.360 1.00 21.03 19 ALA A N 14
ATOM 21201 C CA . ALA A 1 19 ? -1.869 10.535 -0.276 1.00 20.02 19 ALA A CA 14
ATOM 21202 C C . ALA A 1 19 ? -0.442 10.039 -0.084 1.00 62.21 19 ALA A C 14
ATOM 21203 O O . ALA A 1 19 ? 0.038 9.928 1.040 1.00 74.52 19 ALA A O 14
ATOM 21210 N N . LEU A 1 20 ? 0.235 9.758 -1.195 1.00 70.42 20 LEU A N 14
ATOM 21211 C CA . LEU A 1 20 ? 1.611 9.278 -1.157 1.00 2.15 20 LEU A CA 14
ATOM 21212 C C . LEU A 1 20 ? 2.532 10.303 -0.506 1.00 52.33 20 LEU A C 14
ATOM 21213 O O . LEU A 1 20 ? 3.454 9.933 0.214 1.00 74.10 20 LEU A O 14
ATOM 21229 N N . GLN A 1 21 ? 2.275 11.589 -0.750 1.00 5.33 21 GLN A N 14
ATOM 21230 C CA . GLN A 1 21 ? 3.080 12.650 -0.146 1.00 71.32 21 GLN A CA 14
ATOM 21231 C C . GLN A 1 21 ? 2.999 12.552 1.369 1.00 61.33 21 GLN A C 14
ATOM 21232 O O . GLN A 1 21 ? 4.013 12.594 2.071 1.00 30.40 21 GLN A O 14
ATOM 21246 N N . ALA A 1 22 ? 1.778 12.411 1.862 1.00 12.52 22 ALA A N 14
ATOM 21247 C CA . ALA A 1 22 ? 1.541 12.306 3.297 1.00 1.11 22 ALA A CA 14
ATOM 21248 C C . ALA A 1 22 ? 2.078 10.986 3.845 1.00 72.30 22 ALA A C 14
ATOM 21249 O O . ALA A 1 22 ? 2.590 10.931 4.963 1.00 53.43 22 ALA A O 14
ATOM 21256 N N . LEU A 1 23 ? 1.963 9.930 3.045 1.00 62.43 23 LEU A N 14
ATOM 21257 C CA . LEU A 1 23 ? 2.471 8.611 3.414 1.00 62.33 23 LEU A CA 14
ATOM 21258 C C . LEU A 1 23 ? 3.983 8.636 3.602 1.00 13.11 23 LEU A C 14
ATOM 21259 O O . LEU A 1 23 ? 4.495 8.153 4.609 1.00 43.14 23 LEU A O 14
ATOM 21275 N N . GLU A 1 24 ? 4.689 9.207 2.631 1.00 73.44 24 GLU A N 14
ATOM 21276 C CA . GLU A 1 24 ? 6.142 9.328 2.699 1.00 53.11 24 GLU A CA 14
ATOM 21277 C C . GLU A 1 24 ? 6.570 10.066 3.961 1.00 62.14 24 GLU A C 14
ATOM 21278 O O . GLU A 1 24 ? 7.499 9.653 4.655 1.00 51.15 24 GLU A O 14
ATOM 21290 N N . GLU A 1 25 ? 5.877 11.155 4.255 1.00 70.31 25 GLU A N 14
ATOM 21291 C CA . GLU A 1 25 ? 6.170 11.951 5.431 1.00 3.33 25 GLU A CA 14
ATOM 21292 C C . GLU A 1 25 ? 5.819 11.180 6.701 1.00 10.53 25 GLU A C 14
ATOM 21293 O O . GLU A 1 25 ? 6.534 11.254 7.702 1.00 12.14 25 GLU A O 14
ATOM 21305 N N . PHE A 1 26 ? 4.734 10.417 6.638 1.00 40.34 26 PHE A N 14
ATOM 21306 C CA . PHE A 1 26 ? 4.292 9.607 7.767 1.00 44.14 26 PHE A CA 14
ATOM 21307 C C . PHE A 1 26 ? 5.371 8.608 8.167 1.00 23.42 26 PHE A C 14
ATOM 21308 O O . PHE A 1 26 ? 5.612 8.388 9.351 1.00 0.41 26 PHE A O 14
ATOM 21325 N N . LEU A 1 27 ? 6.033 8.026 7.174 1.00 20.44 27 LEU A N 14
ATOM 21326 C CA . LEU A 1 27 ? 7.088 7.049 7.423 1.00 43.51 27 LEU A CA 14
ATOM 21327 C C . LEU A 1 27 ? 8.250 7.692 8.173 1.00 50.54 27 LEU A C 14
ATOM 21328 O O . LEU A 1 27 ? 8.898 7.059 9.008 1.00 20.41 27 LEU A O 14
ATOM 21344 N N . GLN A 1 28 ? 8.490 8.961 7.875 1.00 5.22 28 GLN A N 14
ATOM 21345 C CA . GLN A 1 28 ? 9.624 9.687 8.423 1.00 61.45 28 GLN A CA 14
ATOM 21346 C C . GLN A 1 28 ? 9.358 10.137 9.857 1.00 41.24 28 GLN A C 14
ATOM 21347 O O . GLN A 1 28 ? 10.292 10.447 10.598 1.00 33.51 28 GLN A O 14
ATOM 21361 N N . THR A 1 29 ? 8.092 10.161 10.255 1.00 21.41 29 THR A N 14
ATOM 21362 C CA . THR A 1 29 ? 7.737 10.642 11.583 1.00 61.54 29 THR A CA 14
ATOM 21363 C C . THR A 1 29 ? 7.192 9.524 12.481 1.00 3.00 29 THR A C 14
ATOM 21364 O O . THR A 1 29 ? 7.540 9.454 13.660 1.00 4.10 29 THR A O 14
ATOM 21375 N N . GLU A 1 30 ? 6.365 8.636 11.930 1.00 64.25 30 GLU A N 14
ATOM 21376 C CA . GLU A 1 30 ? 5.723 7.592 12.723 1.00 4.03 30 GLU A CA 14
ATOM 21377 C C . GLU A 1 30 ? 6.111 6.209 12.203 1.00 74.24 30 GLU A C 14
ATOM 21378 O O . GLU A 1 30 ? 5.443 5.651 11.332 1.00 53.42 30 GLU A O 14
ATOM 21390 N N . PRO A 1 31 ? 7.212 5.648 12.720 1.00 32.45 31 PRO A N 14
ATOM 21391 C CA . PRO A 1 31 ? 7.735 4.346 12.281 1.00 0.10 31 PRO A CA 14
ATOM 21392 C C . PRO A 1 31 ? 6.821 3.166 12.616 1.00 55.43 31 PRO A C 14
ATOM 21393 O O . PRO A 1 31 ? 6.859 2.136 11.945 1.00 23.14 31 PRO A O 14
ATOM 21404 N N . VAL A 1 32 ? 5.997 3.320 13.637 1.00 44.15 32 VAL A N 14
ATOM 21405 C CA . VAL A 1 32 ? 5.182 2.211 14.125 1.00 3.33 32 VAL A CA 14
ATOM 21406 C C . VAL A 1 32 ? 3.974 1.960 13.221 1.00 44.43 32 VAL A C 14
ATOM 21407 O O . VAL A 1 32 ? 3.549 0.822 13.047 1.00 53.44 32 VAL A O 14
ATOM 21420 N N . GLY A 1 33 ? 3.456 3.019 12.607 1.00 2.40 33 GLY A N 14
ATOM 21421 C CA . GLY A 1 33 ? 2.252 2.892 11.810 1.00 10.22 33 GLY A CA 14
ATOM 21422 C C . GLY A 1 33 ? 2.552 2.695 10.342 1.00 63.41 33 GLY A C 14
ATOM 21423 O O . GLY A 1 33 ? 1.662 2.806 9.496 1.00 12.22 33 GLY A O 14
ATOM 21427 N N . LYS A 1 34 ? 3.807 2.391 10.032 1.00 35.13 34 LYS A N 14
ATOM 21428 C CA . LYS A 1 34 ? 4.218 2.208 8.648 1.00 43.34 34 LYS A CA 14
ATOM 21429 C C . LYS A 1 34 ? 3.560 0.977 8.047 1.00 5.32 34 LYS A C 14
ATOM 21430 O O . LYS A 1 34 ? 3.423 0.876 6.832 1.00 64.01 34 LYS A O 14
ATOM 21449 N N . ASP A 1 35 ? 3.139 0.052 8.898 1.00 0.23 35 ASP A N 14
ATOM 21450 C CA . ASP A 1 35 ? 2.487 -1.166 8.434 1.00 64.23 35 ASP A CA 14
ATOM 21451 C C . ASP A 1 35 ? 1.175 -0.820 7.735 1.00 40.25 35 ASP A C 14
ATOM 21452 O O . ASP A 1 35 ? 0.888 -1.326 6.646 1.00 12.42 35 ASP A O 14
ATOM 21461 N N . GLU A 1 36 ? 0.389 0.058 8.348 1.00 60.30 36 GLU A N 14
ATOM 21462 C CA . GLU A 1 36 ? -0.861 0.499 7.749 1.00 24.03 36 GLU A CA 14
ATOM 21463 C C . GLU A 1 36 ? -0.581 1.466 6.604 1.00 64.50 36 GLU A C 14
ATOM 21464 O O . GLU A 1 36 ? -1.278 1.469 5.593 1.00 35.52 36 GLU A O 14
ATOM 21476 N N . ALA A 1 37 ? 0.457 2.277 6.770 1.00 63.02 37 ALA A N 14
ATOM 21477 C CA . ALA A 1 37 ? 0.848 3.241 5.749 1.00 33.43 37 ALA A CA 14
ATOM 21478 C C . ALA A 1 37 ? 1.248 2.544 4.448 1.00 41.31 37 ALA A C 14
ATOM 21479 O O . ALA A 1 37 ? 0.819 2.942 3.366 1.00 32.20 37 ALA A O 14
ATOM 21486 N N . TYR A 1 38 ? 2.063 1.498 4.554 1.00 15.24 38 TYR A N 14
ATOM 21487 C CA . TYR A 1 38 ? 2.451 0.713 3.386 1.00 52.35 38 TYR A CA 14
ATOM 21488 C C . TYR A 1 38 ? 1.239 0.005 2.787 1.00 21.30 38 TYR A C 14
ATOM 21489 O O . TYR A 1 38 ? 1.144 -0.158 1.569 1.00 30.53 38 TYR A O 14
ATOM 21507 N N . TYR A 1 39 ? 0.313 -0.404 3.647 1.00 54.14 39 TYR A N 14
ATOM 21508 C CA . TYR A 1 39 ? -0.946 -0.976 3.194 1.00 71.34 39 TYR A CA 14
ATOM 21509 C C . TYR A 1 39 ? -1.715 0.050 2.359 1.00 54.03 39 TYR A C 14
ATOM 21510 O O . TYR A 1 39 ? -2.239 -0.269 1.290 1.00 11.12 39 TYR A O 14
ATOM 21528 N N . LEU A 1 40 ? -1.760 1.284 2.845 1.00 22.25 40 LEU A N 14
ATOM 21529 C CA . LEU A 1 40 ? -2.424 2.370 2.133 1.00 11.51 40 LEU A CA 14
ATOM 21530 C C . LEU A 1 40 ? -1.736 2.638 0.800 1.00 44.15 40 LEU A C 14
ATOM 21531 O O . LEU A 1 40 ? -2.395 2.906 -0.204 1.00 63.03 40 LEU A O 14
ATOM 21547 N N . MET A 1 41 ? -0.409 2.553 0.799 1.00 53.34 41 MET A N 14
ATOM 21548 C CA . MET A 1 41 ? 0.368 2.710 -0.426 1.00 23.12 41 MET A CA 14
ATOM 21549 C C . MET A 1 41 ? -0.056 1.681 -1.463 1.00 52.02 41 MET A C 14
ATOM 21550 O O . MET A 1 41 ? -0.335 2.027 -2.608 1.00 72.50 41 MET A O 14
ATOM 21564 N N . GLY A 1 42 ? -0.108 0.417 -1.047 1.00 32.34 42 GLY A N 14
ATOM 21565 C CA . GLY A 1 42 ? -0.535 -0.645 -1.941 1.00 41.23 42 GLY A CA 14
ATOM 21566 C C . GLY A 1 42 ? -1.915 -0.386 -2.517 1.00 12.13 42 GLY A C 14
ATOM 21567 O O . GLY A 1 42 ? -2.162 -0.642 -3.695 1.00 22.34 42 GLY A O 14
ATOM 21571 N N . ASN A 1 43 ? -2.804 0.144 -1.684 1.00 44.45 43 ASN A N 14
ATOM 21572 C CA . ASN A 1 43 ? -4.155 0.498 -2.115 1.00 72.34 43 ASN A CA 14
ATOM 21573 C C . ASN A 1 43 ? -4.120 1.603 -3.161 1.00 53.12 43 ASN A C 14
ATOM 21574 O O . ASN A 1 43 ? -4.843 1.554 -4.154 1.00 73.24 43 ASN A O 14
ATOM 21585 N N . ALA A 1 44 ? -3.265 2.590 -2.930 1.00 52.23 44 ALA A N 14
ATOM 21586 C CA . ALA A 1 44 ? -3.126 3.719 -3.838 1.00 51.33 44 ALA A CA 14
ATOM 21587 C C . ALA A 1 44 ? -2.570 3.273 -5.188 1.00 1.04 44 ALA A C 14
ATOM 21588 O O . ALA A 1 44 ? -3.103 3.628 -6.240 1.00 52.24 44 ALA A O 14
ATOM 21595 N N . TYR A 1 45 ? -1.511 2.476 -5.150 1.00 20.31 45 TYR A N 14
ATOM 21596 C CA . TYR A 1 45 ? -0.854 2.019 -6.370 1.00 42.00 45 TYR A CA 14
ATOM 21597 C C . TYR A 1 45 ? -1.748 1.077 -7.173 1.00 11.02 45 TYR A C 14
ATOM 21598 O O . TYR A 1 45 ? -1.785 1.161 -8.401 1.00 63.32 45 TYR A O 14
ATOM 21616 N N . ARG A 1 46 ? -2.487 0.200 -6.496 1.00 73.31 46 ARG A N 14
ATOM 21617 C CA . ARG A 1 46 ? -3.354 -0.742 -7.202 1.00 14.41 46 ARG A CA 14
ATOM 21618 C C . ARG A 1 46 ? -4.530 -0.017 -7.851 1.00 33.13 46 ARG A C 14
ATOM 21619 O O . ARG A 1 46 ? -5.076 -0.481 -8.854 1.00 43.44 46 ARG A O 14
ATOM 21640 N N . LYS A 1 47 ? -4.922 1.114 -7.273 1.00 44.43 47 LYS A N 14
ATOM 21641 C CA . LYS A 1 47 ? -5.967 1.937 -7.841 1.00 55.34 47 LYS A CA 14
ATOM 21642 C C . LYS A 1 47 ? -5.474 2.627 -9.109 1.00 1.10 47 LYS A C 14
ATOM 21643 O O . LYS A 1 47 ? -6.237 2.846 -10.050 1.00 4.43 47 LYS A O 14
ATOM 21662 N N . LEU A 1 48 ? -4.195 2.981 -9.119 1.00 42.34 48 LEU A N 14
ATOM 21663 C CA . LEU A 1 48 ? -3.568 3.543 -10.307 1.00 0.21 48 LEU A CA 14
ATOM 21664 C C . LEU A 1 48 ? -3.434 2.468 -11.375 1.00 24.10 48 LEU A C 14
ATOM 21665 O O . LEU A 1 48 ? -3.831 2.653 -12.525 1.00 51.31 48 LEU A O 14
ATOM 21681 N N . GLY A 1 49 ? -2.885 1.336 -10.965 1.00 62.54 49 GLY A N 14
ATOM 21682 C CA . GLY A 1 49 ? -2.616 0.258 -11.887 1.00 1.12 49 GLY A CA 14
ATOM 21683 C C . GLY A 1 49 ? -1.189 -0.230 -11.770 1.00 61.24 49 GLY A C 14
ATOM 21684 O O . GLY A 1 49 ? -0.761 -1.104 -12.523 1.00 21.12 49 GLY A O 14
ATOM 21688 N N . ASP A 1 50 ? -0.453 0.339 -10.821 1.00 3.24 50 ASP A N 14
ATOM 21689 C CA . ASP A 1 50 ? 0.933 -0.047 -10.585 1.00 24.44 50 ASP A CA 14
ATOM 21690 C C . ASP A 1 50 ? 0.977 -1.224 -9.621 1.00 65.20 50 ASP A C 14
ATOM 21691 O O . ASP A 1 50 ? 0.674 -1.082 -8.436 1.00 13.40 50 ASP A O 14
ATOM 21700 N N . TRP A 1 51 ? 1.337 -2.385 -10.137 1.00 42.34 51 TRP A N 14
ATOM 21701 C CA . TRP A 1 51 ? 1.351 -3.597 -9.339 1.00 3.21 51 TRP A CA 14
ATOM 21702 C C . TRP A 1 51 ? 2.739 -3.829 -8.757 1.00 13.35 51 TRP A C 14
ATOM 21703 O O . TRP A 1 51 ? 2.893 -4.500 -7.735 1.00 10.50 51 TRP A O 14
ATOM 21724 N N . GLN A 1 52 ? 3.743 -3.252 -9.405 1.00 5.32 52 GLN A N 14
ATOM 21725 C CA . GLN A 1 52 ? 5.124 -3.399 -8.968 1.00 35.15 52 GLN A CA 14
ATOM 21726 C C . GLN A 1 52 ? 5.324 -2.826 -7.571 1.00 52.04 52 GLN A C 14
ATOM 21727 O O . GLN A 1 52 ? 5.776 -3.530 -6.665 1.00 13.41 52 GLN A O 14
ATOM 21741 N N . LYS A 1 53 ? 4.969 -1.563 -7.379 1.00 1.02 53 LYS A N 14
ATOM 21742 C CA . LYS A 1 53 ? 5.135 -0.941 -6.075 1.00 60.31 53 LYS A CA 14
ATOM 21743 C C . LYS A 1 53 ? 4.058 -1.403 -5.109 1.00 34.43 53 LYS A C 14
ATOM 21744 O O . LYS A 1 53 ? 4.275 -1.419 -3.898 1.00 5.22 53 LYS A O 14
ATOM 21763 N N . ALA A 1 54 ? 2.904 -1.788 -5.640 1.00 25.41 54 ALA A N 14
ATOM 21764 C CA . ALA A 1 54 ? 1.837 -2.327 -4.809 1.00 30.53 54 ALA A CA 14
ATOM 21765 C C . ALA A 1 54 ? 2.329 -3.551 -4.047 1.00 3.40 54 ALA A C 14
ATOM 21766 O O . ALA A 1 54 ? 2.197 -3.631 -2.826 1.00 41.11 54 ALA A O 14
ATOM 21773 N N . LEU A 1 55 ? 2.935 -4.485 -4.774 1.00 45.34 55 LEU A N 14
ATOM 21774 C CA . LEU A 1 55 ? 3.449 -5.711 -4.177 1.00 62.02 55 LEU A CA 14
ATOM 21775 C C . LEU A 1 55 ? 4.623 -5.425 -3.245 1.00 65.02 55 LEU A C 14
ATOM 21776 O O . LEU A 1 55 ? 4.739 -6.034 -2.181 1.00 64.11 55 LEU A O 14
ATOM 21792 N N . ASN A 1 56 ? 5.479 -4.483 -3.634 1.00 2.04 56 ASN A N 14
ATOM 21793 C CA . ASN A 1 56 ? 6.667 -4.165 -2.844 1.00 10.53 56 ASN A CA 14
ATOM 21794 C C . ASN A 1 56 ? 6.282 -3.526 -1.519 1.00 15.11 56 ASN A C 14
ATOM 21795 O O . ASN A 1 56 ? 6.843 -3.847 -0.468 1.00 21.15 56 ASN A O 14
ATOM 21806 N N . ASN A 1 57 ? 5.311 -2.632 -1.569 1.00 52.22 57 ASN A N 14
ATOM 21807 C CA . ASN A 1 57 ? 4.870 -1.923 -0.380 1.00 51.04 57 ASN A CA 14
ATOM 21808 C C . ASN A 1 57 ? 3.989 -2.809 0.489 1.00 44.11 57 ASN A C 14
ATOM 21809 O O . ASN A 1 57 ? 4.016 -2.699 1.714 1.00 41.22 57 ASN A O 14
ATOM 21820 N N . TYR A 1 58 ? 3.232 -3.708 -0.132 1.00 72.15 58 TYR A N 14
ATOM 21821 C CA . TYR A 1 58 ? 2.497 -4.714 0.626 1.00 11.33 58 TYR A CA 14
ATOM 21822 C C . TYR A 1 58 ? 3.473 -5.614 1.367 1.00 14.21 58 TYR A C 14
ATOM 21823 O O . TYR A 1 58 ? 3.287 -5.902 2.544 1.00 45.41 58 TYR A O 14
ATOM 21841 N N . GLN A 1 59 ? 4.528 -6.038 0.675 1.00 71.11 59 GLN A N 14
ATOM 21842 C CA . GLN A 1 59 ? 5.575 -6.850 1.288 1.00 21.21 59 GLN A CA 14
ATOM 21843 C C . GLN A 1 59 ? 6.211 -6.102 2.458 1.00 13.34 59 GLN A C 14
ATOM 21844 O O . GLN A 1 59 ? 6.508 -6.693 3.497 1.00 44.24 59 GLN A O 14
ATOM 21858 N N . SER A 1 60 ? 6.398 -4.798 2.285 1.00 11.22 60 SER A N 14
ATOM 21859 C CA . SER A 1 60 ? 6.956 -3.959 3.337 1.00 12.20 60 SER A CA 14
ATOM 21860 C C . SER A 1 60 ? 6.040 -3.959 4.563 1.00 51.00 60 SER A C 14
ATOM 21861 O O . SER A 1 60 ? 6.507 -4.018 5.698 1.00 35.54 60 SER A O 14
ATOM 21869 N N . ALA A 1 61 ? 4.733 -3.915 4.321 1.00 21.34 61 ALA A N 14
ATOM 21870 C CA . ALA A 1 61 ? 3.748 -3.963 5.394 1.00 23.15 61 ALA A CA 14
ATOM 21871 C C . ALA A 1 61 ? 3.727 -5.336 6.058 1.00 43.12 61 ALA A C 14
ATOM 21872 O O . ALA A 1 61 ? 3.611 -5.442 7.277 1.00 12.33 61 ALA A O 14
ATOM 21879 N N . ILE A 1 62 ? 3.853 -6.381 5.245 1.00 73.12 62 ILE A N 14
ATOM 21880 C CA . ILE A 1 62 ? 3.834 -7.759 5.735 1.00 54.03 62 ILE A CA 14
ATOM 21881 C C . ILE A 1 62 ? 5.004 -8.030 6.683 1.00 63.12 62 ILE A C 14
ATOM 21882 O O . ILE A 1 62 ? 4.875 -8.788 7.648 1.00 71.55 62 ILE A O 14
ATOM 21898 N N . GLU A 1 63 ? 6.143 -7.403 6.414 1.00 12.12 63 GLU A N 14
ATOM 21899 C CA . GLU A 1 63 ? 7.332 -7.602 7.236 1.00 45.40 63 GLU A CA 14
ATOM 21900 C C . GLU A 1 63 ? 7.287 -6.748 8.500 1.00 41.05 63 GLU A C 14
ATOM 21901 O O . GLU A 1 63 ? 8.067 -6.958 9.430 1.00 61.22 63 GLU A O 14
ATOM 21913 N N . LEU A 1 64 ? 6.378 -5.786 8.532 1.00 12.33 64 LEU A N 14
ATOM 21914 C CA . LEU A 1 64 ? 6.195 -4.955 9.713 1.00 35.34 64 LEU A CA 14
ATOM 21915 C C . LEU A 1 64 ? 5.046 -5.486 10.561 1.00 34.44 64 LEU A C 14
ATOM 21916 O O . LEU A 1 64 ? 5.131 -5.540 11.788 1.00 54.34 64 LEU A O 14
ATOM 21932 N N . ASN A 1 65 ? 3.973 -5.881 9.896 1.00 3.10 65 ASN A N 14
ATOM 21933 C CA . ASN A 1 65 ? 2.816 -6.458 10.564 1.00 73.31 65 ASN A CA 14
ATOM 21934 C C . ASN A 1 65 ? 2.479 -7.797 9.916 1.00 52.12 65 ASN A C 14
ATOM 21935 O O . ASN A 1 65 ? 1.915 -7.841 8.820 1.00 34.34 65 ASN A O 14
ATOM 21946 N N . PRO A 1 66 ? 2.827 -8.907 10.582 1.00 43.44 66 PRO A N 14
ATOM 21947 C CA . PRO A 1 66 ? 2.669 -10.255 10.023 1.00 4.41 66 PRO A CA 14
ATOM 21948 C C . PRO A 1 66 ? 1.217 -10.725 9.969 1.00 32.43 66 PRO A C 14
ATOM 21949 O O . PRO A 1 66 ? 0.930 -11.811 9.461 1.00 62.31 66 PRO A O 14
ATOM 21960 N N . ASP A 1 67 ? 0.309 -9.914 10.494 1.00 51.33 67 ASP A N 14
ATOM 21961 C CA . ASP A 1 67 ? -1.106 -10.267 10.519 1.00 2.53 67 ASP A CA 14
ATOM 21962 C C . ASP A 1 67 ? -1.931 -9.165 9.863 1.00 65.05 67 ASP A C 14
ATOM 21963 O O . ASP A 1 67 ? -3.149 -9.100 10.017 1.00 34.22 67 ASP A O 14
ATOM 21972 N N . SER A 1 68 ? -1.260 -8.308 9.106 1.00 12.21 68 SER A N 14
ATOM 21973 C CA . SER A 1 68 ? -1.919 -7.179 8.470 1.00 44.04 68 SER A CA 14
ATOM 21974 C C . SER A 1 68 ? -2.780 -7.644 7.296 1.00 41.30 68 SER A C 14
ATOM 21975 O O . SER A 1 68 ? -2.513 -8.683 6.689 1.00 21.55 68 SER A O 14
ATOM 21983 N N . PRO A 1 69 ? -3.831 -6.878 6.961 1.00 52.21 69 PRO A N 14
ATOM 21984 C CA . PRO A 1 69 ? -4.696 -7.170 5.809 1.00 23.25 69 PRO A CA 14
ATOM 21985 C C . PRO A 1 69 ? -3.939 -7.087 4.482 1.00 14.14 69 PRO A C 14
ATOM 21986 O O . PRO A 1 69 ? -4.460 -7.467 3.429 1.00 45.10 69 PRO A O 14
ATOM 21997 N N . ALA A 1 70 ? -2.700 -6.598 4.546 1.00 40.22 70 ALA A N 14
ATOM 21998 C CA . ALA A 1 70 ? -1.843 -6.488 3.371 1.00 53.13 70 ALA A CA 14
ATOM 21999 C C . ALA A 1 70 ? -1.545 -7.864 2.791 1.00 32.04 70 ALA A C 14
ATOM 22000 O O . ALA A 1 70 ? -1.306 -8.004 1.591 1.00 63.22 70 ALA A O 14
ATOM 22007 N N . LEU A 1 71 ? -1.583 -8.878 3.650 1.00 14.05 71 LEU A N 14
ATOM 22008 C CA . LEU A 1 71 ? -1.367 -10.253 3.224 1.00 43.20 71 LEU A CA 14
ATOM 22009 C C . LEU A 1 71 ? -2.454 -10.681 2.250 1.00 53.33 71 LEU A C 14
ATOM 22010 O O . LEU A 1 71 ? -2.171 -11.147 1.143 1.00 32.51 71 LEU A O 14
ATOM 22026 N N . GLN A 1 72 ? -3.697 -10.492 2.670 1.00 4.14 72 GLN A N 14
ATOM 22027 C CA . GLN A 1 72 ? -4.850 -10.855 1.858 1.00 42.43 72 GLN A CA 14
ATOM 22028 C C . GLN A 1 72 ? -4.861 -10.025 0.583 1.00 43.52 72 GLN A C 14
ATOM 22029 O O . GLN A 1 72 ? -5.115 -10.536 -0.510 1.00 2.24 72 GLN A O 14
ATOM 22043 N N . ALA A 1 73 ? -4.552 -8.744 0.737 1.00 1.53 73 ALA A N 14
ATOM 22044 C CA . ALA A 1 73 ? -4.549 -7.810 -0.381 1.00 11.41 73 ALA A CA 14
ATOM 22045 C C . ALA A 1 73 ? -3.532 -8.226 -1.437 1.00 72.34 73 ALA A C 14
ATOM 22046 O O . ALA A 1 73 ? -3.837 -8.243 -2.630 1.00 1.52 73 ALA A O 14
ATOM 22053 N N . ARG A 1 74 ? -2.330 -8.575 -0.993 1.00 12.11 74 ARG A N 14
ATOM 22054 C CA . ARG A 1 74 ? -1.281 -9.023 -1.901 1.00 10.32 74 ARG A CA 14
ATOM 22055 C C . ARG A 1 74 ? -1.719 -10.268 -2.665 1.00 20.35 74 ARG A C 14
ATOM 22056 O O . ARG A 1 74 ? -1.505 -10.372 -3.872 1.00 23.11 74 ARG A O 14
ATOM 22077 N N . LYS A 1 75 ? -2.334 -11.206 -1.953 1.00 22.53 75 LYS A N 14
ATOM 22078 C CA . LYS A 1 75 ? -2.763 -12.467 -2.548 1.00 73.15 75 LYS A CA 14
ATOM 22079 C C . LYS A 1 75 ? -3.755 -12.231 -3.677 1.00 31.21 75 LYS A C 14
ATOM 22080 O O . LYS A 1 75 ? -3.657 -12.852 -4.733 1.00 3.31 75 LYS A O 14
ATOM 22099 N N . MET A 1 76 ? -4.692 -11.318 -3.461 1.00 63.33 76 MET A N 14
ATOM 22100 C CA . MET A 1 76 ? -5.691 -11.009 -4.477 1.00 10.41 76 MET A CA 14
ATOM 22101 C C . MET A 1 76 ? -5.025 -10.332 -5.680 1.00 50.03 76 MET A C 14
ATOM 22102 O O . MET A 1 76 ? -5.410 -10.570 -6.824 1.00 2.42 76 MET A O 14
ATOM 22116 N N . VAL A 1 77 ? -4.006 -9.514 -5.415 1.00 30.12 77 VAL A N 14
ATOM 22117 C CA . VAL A 1 77 ? -3.257 -8.852 -6.482 1.00 15.31 77 VAL A CA 14
ATOM 22118 C C . VAL A 1 77 ? -2.496 -9.876 -7.317 1.00 61.20 77 VAL A C 14
ATOM 22119 O O . VAL A 1 77 ? -2.528 -9.840 -8.548 1.00 35.34 77 VAL A O 14
ATOM 22132 N N . MET A 1 78 ? -1.828 -10.795 -6.636 1.00 63.42 78 MET A N 14
ATOM 22133 C CA . MET A 1 78 ? -1.057 -11.831 -7.306 1.00 70.15 78 MET A CA 14
ATOM 22134 C C . MET A 1 78 ? -1.989 -12.784 -8.049 1.00 0.40 78 MET A C 14
ATOM 22135 O O . MET A 1 78 ? -1.653 -13.285 -9.121 1.00 30.54 78 MET A O 14
ATOM 22149 N N . ASP A 1 79 ? -3.171 -13.007 -7.481 1.00 0.10 79 ASP A N 14
ATOM 22150 C CA . ASP A 1 79 ? -4.204 -13.810 -8.129 1.00 44.13 79 ASP A CA 14
ATOM 22151 C C . ASP A 1 79 ? -4.601 -13.168 -9.457 1.00 50.15 79 ASP A C 14
ATOM 22152 O O . ASP A 1 79 ? -4.693 -13.839 -10.490 1.00 41.21 79 ASP A O 14
ATOM 22161 N N . ILE A 1 80 ? -4.817 -11.858 -9.416 1.00 64.13 80 ILE A N 14
ATOM 22162 C CA . ILE A 1 80 ? -5.166 -11.090 -10.605 1.00 72.25 80 ILE A CA 14
ATOM 22163 C C . ILE A 1 80 ? -4.023 -11.092 -11.619 1.00 52.02 80 ILE A C 14
ATOM 22164 O O . ILE A 1 80 ? -4.244 -11.325 -12.808 1.00 54.21 80 ILE A O 14
ATOM 22180 N N . LEU A 1 81 ? -2.807 -10.844 -11.144 1.00 60.14 81 LEU A N 14
ATOM 22181 C CA . LEU A 1 81 ? -1.631 -10.838 -12.014 1.00 50.12 81 LEU A CA 14
ATOM 22182 C C . LEU A 1 81 ? -1.420 -12.198 -12.674 1.00 65.43 81 LEU A C 14
ATOM 22183 O O . LEU A 1 81 ? -1.009 -12.278 -13.835 1.00 3.54 81 LEU A O 14
ATOM 22199 N N . ASN A 1 82 ? -1.699 -13.261 -11.930 1.00 13.22 82 ASN A N 14
ATOM 22200 C CA . ASN A 1 82 ? -1.623 -14.619 -12.460 1.00 40.32 82 ASN A CA 14
ATOM 22201 C C . ASN A 1 82 ? -2.593 -14.783 -13.629 1.00 12.13 82 ASN A C 14
ATOM 22202 O O . ASN A 1 82 ? -2.269 -15.399 -14.648 1.00 21.21 82 ASN A O 14
ATOM 22213 N N . PHE A 1 83 ? -3.776 -14.204 -13.478 1.00 61.21 83 PHE A N 14
ATOM 22214 C CA . PHE A 1 83 ? -4.795 -14.259 -14.516 1.00 72.43 83 PHE A CA 14
ATOM 22215 C C . PHE A 1 83 ? -4.401 -13.380 -15.700 1.00 72.43 83 PHE A C 14
ATOM 22216 O O . PHE A 1 83 ? -4.651 -13.732 -16.852 1.00 63.01 83 PHE A O 14
ATOM 22233 N N . TYR A 1 84 ? -3.786 -12.238 -15.408 1.00 44.11 84 TYR A N 14
ATOM 22234 C CA . TYR A 1 84 ? -3.365 -11.304 -16.447 1.00 22.14 84 TYR A CA 14
ATOM 22235 C C . TYR A 1 84 ? -2.321 -11.922 -17.373 1.00 2.21 84 TYR A C 14
ATOM 22236 O O . TYR A 1 84 ? -2.612 -12.227 -18.529 1.00 74.12 84 TYR A O 14
ATOM 22254 N N . ASN A 1 85 ? -1.110 -12.115 -16.867 1.00 64.42 85 ASN A N 14
ATOM 22255 C CA . ASN A 1 85 ? -0.015 -12.581 -17.707 1.00 12.24 85 ASN A CA 14
ATOM 22256 C C . ASN A 1 85 ? 0.999 -13.413 -16.928 1.00 0.40 85 ASN A C 14
ATOM 22257 O O . ASN A 1 85 ? 1.584 -12.961 -15.940 1.00 70.35 85 ASN A O 14
ATOM 22268 N N . LYS A 1 86 ? 1.199 -14.645 -17.378 1.00 52.32 86 LYS A N 14
ATOM 22269 C CA . LYS A 1 86 ? 2.246 -15.498 -16.838 1.00 51.12 86 LYS A CA 14
ATOM 22270 C C . LYS A 1 86 ? 3.589 -15.094 -17.447 1.00 71.32 86 LYS A C 14
ATOM 22271 O O . LYS A 1 86 ? 4.146 -15.783 -18.304 1.00 63.11 86 LYS A O 14
ATOM 22290 N N . ASP A 1 87 ? 4.060 -13.929 -17.038 1.00 13.31 87 ASP A N 14
ATOM 22291 C CA . ASP A 1 87 ? 5.327 -13.388 -17.513 1.00 21.40 87 ASP A CA 14
ATOM 22292 C C . ASP A 1 87 ? 6.190 -12.971 -16.333 1.00 74.42 87 ASP A C 14
ATOM 22293 O O . ASP A 1 87 ? 7.148 -13.654 -15.979 1.00 25.40 87 ASP A O 14
ATOM 22302 N N . MET A 1 88 ? 5.827 -11.861 -15.704 1.00 20.20 88 MET A N 14
ATOM 22303 C CA . MET A 1 88 ? 6.524 -11.409 -14.516 1.00 50.25 88 MET A CA 14
ATOM 22304 C C . MET A 1 88 ? 6.044 -12.203 -13.309 1.00 0.21 88 MET A C 14
ATOM 22305 O O . MET A 1 88 ? 6.727 -12.278 -12.285 1.00 14.45 88 MET A O 14
ATOM 22319 N N . TYR A 1 89 ? 4.856 -12.797 -13.435 1.00 61.24 89 TYR A N 14
ATOM 22320 C CA . TYR A 1 89 ? 4.344 -13.669 -12.410 1.00 62.02 89 TYR A CA 14
ATOM 22321 C C . TYR A 1 89 ? 5.124 -14.973 -12.410 1.00 72.24 89 TYR A C 14
ATOM 22322 O O . TYR A 1 89 ? 4.774 -15.927 -13.103 1.00 0.34 89 TYR A O 14
ATOM 22340 N N . ASN A 1 90 ? 6.185 -14.956 -11.633 1.00 12.13 90 ASN A N 14
ATOM 22341 C CA . ASN A 1 90 ? 7.155 -16.043 -11.515 1.00 40.22 90 ASN A CA 14
ATOM 22342 C C . ASN A 1 90 ? 8.337 -15.500 -10.739 1.00 14.13 90 ASN A C 14
ATOM 22343 O O . ASN A 1 90 ? 8.706 -16.001 -9.678 1.00 43.51 90 ASN A O 14
ATOM 22354 N N . GLN A 1 91 ? 8.888 -14.419 -11.279 1.00 63.15 91 GLN A N 14
ATOM 22355 C CA . GLN A 1 91 ? 9.969 -13.684 -10.642 1.00 44.45 91 GLN A CA 14
ATOM 22356 C C . GLN A 1 91 ? 9.470 -13.067 -9.343 1.00 43.25 91 GLN A C 14
ATOM 22357 O O . GLN A 1 91 ? 10.187 -13.015 -8.345 1.00 41.44 91 GLN A O 14
ATOM 22371 N N . LEU A 1 92 ? 8.214 -12.623 -9.371 1.00 20.32 92 LEU A N 14
ATOM 22372 C CA . LEU A 1 92 ? 7.569 -12.042 -8.199 1.00 21.44 92 LEU A CA 14
ATOM 22373 C C . LEU A 1 92 ? 7.442 -13.064 -7.070 1.00 2.24 92 LEU A C 14
ATOM 22374 O O . LEU A 1 92 ? 7.246 -12.698 -5.910 1.00 0.21 92 LEU A O 14
ATOM 22390 N N . GLU A 1 93 ? 7.551 -14.342 -7.415 1.00 25.35 93 GLU A N 14
ATOM 22391 C CA . GLU A 1 93 ? 7.476 -15.413 -6.429 1.00 22.42 93 GLU A CA 14
ATOM 22392 C C . GLU A 1 93 ? 8.873 -15.916 -6.074 1.00 62.42 93 GLU A C 14
ATOM 22393 O O . GLU A 1 93 ? 9.102 -16.411 -4.969 1.00 24.30 93 GLU A O 14
ATOM 22405 N N . HIS A 1 94 ? 9.800 -15.789 -7.016 1.00 43.11 94 HIS A N 14
ATOM 22406 C CA . HIS A 1 94 ? 11.170 -16.245 -6.813 1.00 14.22 94 HIS A CA 14
ATOM 22407 C C . HIS A 1 94 ? 11.919 -15.307 -5.870 1.00 70.50 94 HIS A C 14
ATOM 22408 O O . HIS A 1 94 ? 12.499 -14.308 -6.298 1.00 53.14 94 HIS A O 14
ATOM 22423 N N . HIS A 1 95 ? 11.865 -15.620 -4.585 1.00 61.21 95 HIS A N 14
ATOM 22424 C CA . HIS A 1 95 ? 12.587 -14.867 -3.570 1.00 24.20 95 HIS A CA 14
ATOM 22425 C C . HIS A 1 95 ? 13.183 -15.839 -2.564 1.00 11.35 95 HIS A C 14
ATOM 22426 O O . HIS A 1 95 ? 13.134 -17.051 -2.776 1.00 74.20 95 HIS A O 14
ATOM 22441 N N . HIS A 1 96 ? 13.735 -15.313 -1.474 1.00 1.23 96 HIS A N 14
ATOM 22442 C CA . HIS A 1 96 ? 14.376 -16.150 -0.462 1.00 3.14 96 HIS A CA 14
ATOM 22443 C C . HIS A 1 96 ? 13.414 -17.197 0.098 1.00 35.53 96 HIS A C 14
ATOM 22444 O O . HIS A 1 96 ? 12.293 -16.881 0.492 1.00 74.32 96 HIS A O 14
ATOM 22459 N N . HIS A 1 97 ? 13.853 -18.445 0.101 1.00 33.45 97 HIS A N 14
ATOM 22460 C CA . HIS A 1 97 ? 13.141 -19.499 0.806 1.00 22.10 97 HIS A CA 14
ATOM 22461 C C . HIS A 1 97 ? 13.825 -19.722 2.144 1.00 21.52 97 HIS A C 14
ATOM 22462 O O . HIS A 1 97 ? 15.002 -20.077 2.194 1.00 1.42 97 HIS A O 14
ATOM 22477 N N . HIS A 1 98 ? 13.098 -19.487 3.220 1.00 50.40 98 HIS A N 14
ATOM 22478 C CA . HIS A 1 98 ? 13.698 -19.438 4.543 1.00 54.13 98 HIS A CA 14
ATOM 22479 C C . HIS A 1 98 ? 13.006 -20.397 5.508 1.00 72.43 98 HIS A C 14
ATOM 22480 O O . HIS A 1 98 ? 11.780 -20.425 5.604 1.00 15.03 98 HIS A O 14
ATOM 22495 N N . HIS A 1 99 ? 13.809 -21.186 6.212 1.00 71.15 99 HIS A N 14
ATOM 22496 C CA . HIS A 1 99 ? 13.299 -22.098 7.230 1.00 42.14 99 HIS A CA 14
ATOM 22497 C C . HIS A 1 99 ? 12.802 -21.322 8.448 1.00 35.31 99 HIS A C 14
ATOM 22498 O O . HIS A 1 99 ? 13.336 -20.257 8.771 1.00 21.33 99 HIS A O 14
ATOM 22513 N N . MET A 1 1 ? -7.152 13.398 16.033 1.00 62.32 1 MET A N 15
ATOM 22514 C CA . MET A 1 1 ? -6.797 13.475 14.598 1.00 24.40 1 MET A CA 15
ATOM 22515 C C . MET A 1 1 ? -6.009 12.241 14.177 1.00 33.42 1 MET A C 15
ATOM 22516 O O . MET A 1 1 ? -5.648 11.412 15.015 1.00 71.44 1 MET A O 15
ATOM 22532 N N . ASP A 1 2 ? -5.739 12.130 12.881 1.00 3.43 2 ASP A N 15
ATOM 22533 C CA . ASP A 1 2 ? -5.045 10.972 12.328 1.00 44.13 2 ASP A CA 15
ATOM 22534 C C . ASP A 1 2 ? -4.704 11.222 10.866 1.00 32.44 2 ASP A C 15
ATOM 22535 O O . ASP A 1 2 ? -5.583 11.186 9.999 1.00 54.15 2 ASP A O 15
ATOM 22544 N N . GLN A 1 3 ? -3.429 11.491 10.605 1.00 13.22 3 GLN A N 15
ATOM 22545 C CA . GLN A 1 3 ? -2.954 11.806 9.260 1.00 11.41 3 GLN A CA 15
ATOM 22546 C C . GLN A 1 3 ? -3.316 10.692 8.291 1.00 11.04 3 GLN A C 15
ATOM 22547 O O . GLN A 1 3 ? -3.689 10.941 7.146 1.00 33.31 3 GLN A O 15
ATOM 22561 N N . LEU A 1 4 ? -3.212 9.467 8.779 1.00 64.03 4 LEU A N 15
ATOM 22562 C CA . LEU A 1 4 ? -3.509 8.285 7.988 1.00 52.51 4 LEU A CA 15
ATOM 22563 C C . LEU A 1 4 ? -4.936 8.315 7.442 1.00 43.11 4 LEU A C 15
ATOM 22564 O O . LEU A 1 4 ? -5.163 7.974 6.282 1.00 75.34 4 LEU A O 15
ATOM 22580 N N . LYS A 1 5 ? -5.892 8.744 8.263 1.00 62.25 5 LYS A N 15
ATOM 22581 C CA . LYS A 1 5 ? -7.288 8.801 7.842 1.00 0.52 5 LYS A CA 15
ATOM 22582 C C . LYS A 1 5 ? -7.468 9.862 6.764 1.00 21.44 5 LYS A C 15
ATOM 22583 O O . LYS A 1 5 ? -8.225 9.673 5.814 1.00 64.30 5 LYS A O 15
ATOM 22602 N N . THR A 1 6 ? -6.756 10.970 6.916 1.00 1.12 6 THR A N 15
ATOM 22603 C CA . THR A 1 6 ? -6.754 12.029 5.918 1.00 63.45 6 THR A CA 15
ATOM 22604 C C . THR A 1 6 ? -6.276 11.478 4.574 1.00 11.42 6 THR A C 15
ATOM 22605 O O . THR A 1 6 ? -6.858 11.754 3.523 1.00 73.42 6 THR A O 15
ATOM 22616 N N . ILE A 1 7 ? -5.223 10.675 4.635 1.00 13.01 7 ILE A N 15
ATOM 22617 C CA . ILE A 1 7 ? -4.664 10.028 3.461 1.00 30.10 7 ILE A CA 15
ATOM 22618 C C . ILE A 1 7 ? -5.664 9.045 2.851 1.00 71.54 7 ILE A C 15
ATOM 22619 O O . ILE A 1 7 ? -5.804 8.961 1.630 1.00 71.14 7 ILE A O 15
ATOM 22635 N N . LYS A 1 8 ? -6.369 8.319 3.711 1.00 70.31 8 LYS A N 15
ATOM 22636 C CA . LYS A 1 8 ? -7.387 7.370 3.271 1.00 3.23 8 LYS A CA 15
ATOM 22637 C C . LYS A 1 8 ? -8.471 8.076 2.458 1.00 40.15 8 LYS A C 15
ATOM 22638 O O . LYS A 1 8 ? -8.919 7.569 1.429 1.00 41.42 8 LYS A O 15
ATOM 22657 N N . GLU A 1 9 ? -8.870 9.256 2.917 1.00 11.32 9 GLU A N 15
ATOM 22658 C CA . GLU A 1 9 ? -9.855 10.065 2.208 1.00 74.42 9 GLU A CA 15
ATOM 22659 C C . GLU A 1 9 ? -9.333 10.493 0.842 1.00 2.24 9 GLU A C 15
ATOM 22660 O O . GLU A 1 9 ? -10.092 10.582 -0.125 1.00 11.43 9 GLU A O 15
ATOM 22672 N N . LEU A 1 10 ? -8.035 10.754 0.763 1.00 52.12 10 LEU A N 15
ATOM 22673 C CA . LEU A 1 10 ? -7.408 11.127 -0.499 1.00 51.14 10 LEU A CA 15
ATOM 22674 C C . LEU A 1 10 ? -7.471 9.966 -1.483 1.00 54.44 10 LEU A C 15
ATOM 22675 O O . LEU A 1 10 ? -7.803 10.146 -2.651 1.00 54.15 10 LEU A O 15
ATOM 22691 N N . ILE A 1 11 ? -7.180 8.770 -0.990 1.00 22.52 11 ILE A N 15
ATOM 22692 C CA . ILE A 1 11 ? -7.248 7.566 -1.802 1.00 10.25 11 ILE A CA 15
ATOM 22693 C C . ILE A 1 11 ? -8.686 7.299 -2.237 1.00 50.43 11 ILE A C 15
ATOM 22694 O O . ILE A 1 11 ? -8.932 6.843 -3.353 1.00 10.34 11 ILE A O 15
ATOM 22710 N N . ASN A 1 12 ? -9.633 7.597 -1.353 1.00 44.45 12 ASN A N 15
ATOM 22711 C CA . ASN A 1 12 ? -11.052 7.403 -1.649 1.00 70.24 12 ASN A CA 15
ATOM 22712 C C . ASN A 1 12 ? -11.502 8.290 -2.804 1.00 32.12 12 ASN A C 15
ATOM 22713 O O . ASN A 1 12 ? -12.229 7.843 -3.689 1.00 13.54 12 ASN A O 15
ATOM 22724 N N . GLN A 1 13 ? -11.053 9.540 -2.805 1.00 32.21 13 GLN A N 15
ATOM 22725 C CA . GLN A 1 13 ? -11.501 10.501 -3.805 1.00 61.31 13 GLN A CA 15
ATOM 22726 C C . GLN A 1 13 ? -10.690 10.396 -5.092 1.00 41.34 13 GLN A C 15
ATOM 22727 O O . GLN A 1 13 ? -11.069 10.950 -6.123 1.00 70.31 13 GLN A O 15
ATOM 22741 N N . GLY A 1 14 ? -9.575 9.685 -5.030 1.00 72.42 14 GLY A N 15
ATOM 22742 C CA . GLY A 1 14 ? -8.799 9.437 -6.226 1.00 53.30 14 GLY A CA 15
ATOM 22743 C C . GLY A 1 14 ? -7.539 10.268 -6.298 1.00 25.12 14 GLY A C 15
ATOM 22744 O O . GLY A 1 14 ? -6.819 10.230 -7.299 1.00 3.23 14 GLY A O 15
ATOM 22748 N N . ASP A 1 15 ? -7.264 11.029 -5.254 1.00 23.52 15 ASP A N 15
ATOM 22749 C CA . ASP A 1 15 ? -6.032 11.796 -5.197 1.00 71.13 15 ASP A CA 15
ATOM 22750 C C . ASP A 1 15 ? -4.910 10.939 -4.639 1.00 61.13 15 ASP A C 15
ATOM 22751 O O . ASP A 1 15 ? -4.553 11.023 -3.461 1.00 21.21 15 ASP A O 15
ATOM 22760 N N . ILE A 1 16 ? -4.375 10.097 -5.508 1.00 13.31 16 ILE A N 15
ATOM 22761 C CA . ILE A 1 16 ? -3.376 9.118 -5.125 1.00 25.14 16 ILE A CA 15
ATOM 22762 C C . ILE A 1 16 ? -2.047 9.779 -4.776 1.00 24.41 16 ILE A C 15
ATOM 22763 O O . ILE A 1 16 ? -1.422 9.426 -3.783 1.00 23.43 16 ILE A O 15
ATOM 22779 N N . GLU A 1 17 ? -1.629 10.755 -5.573 1.00 62.01 17 GLU A N 15
ATOM 22780 C CA . GLU A 1 17 ? -0.330 11.386 -5.369 1.00 31.12 17 GLU A CA 15
ATOM 22781 C C . GLU A 1 17 ? -0.303 12.177 -4.071 1.00 42.35 17 GLU A C 15
ATOM 22782 O O . GLU A 1 17 ? 0.710 12.191 -3.369 1.00 31.53 17 GLU A O 15
ATOM 22794 N N . ASN A 1 18 ? -1.413 12.832 -3.750 1.00 41.42 18 ASN A N 15
ATOM 22795 C CA . ASN A 1 18 ? -1.532 13.536 -2.477 1.00 4.53 18 ASN A CA 15
ATOM 22796 C C . ASN A 1 18 ? -1.378 12.547 -1.331 1.00 50.14 18 ASN A C 15
ATOM 22797 O O . ASN A 1 18 ? -0.666 12.802 -0.356 1.00 65.20 18 ASN A O 15
ATOM 22808 N N . ALA A 1 19 ? -2.037 11.406 -1.472 1.00 41.33 19 ALA A N 15
ATOM 22809 C CA . ALA A 1 19 ? -1.945 10.340 -0.490 1.00 13.11 19 ALA A CA 15
ATOM 22810 C C . ALA A 1 19 ? -0.514 9.827 -0.384 1.00 65.52 19 ALA A C 15
ATOM 22811 O O . ALA A 1 19 ? 0.037 9.738 0.709 1.00 73.42 19 ALA A O 15
ATOM 22818 N N . LEU A 1 20 ? 0.086 9.516 -1.528 1.00 75.42 20 LEU A N 15
ATOM 22819 C CA . LEU A 1 20 ? 1.430 8.947 -1.574 1.00 60.52 20 LEU A CA 15
ATOM 22820 C C . LEU A 1 20 ? 2.448 9.829 -0.862 1.00 12.35 20 LEU A C 15
ATOM 22821 O O . LEU A 1 20 ? 3.181 9.356 0.004 1.00 32.35 20 LEU A O 15
ATOM 22837 N N . GLN A 1 21 ? 2.482 11.111 -1.214 1.00 12.44 21 GLN A N 15
ATOM 22838 C CA . GLN A 1 21 ? 3.461 12.027 -0.638 1.00 3.11 21 GLN A CA 15
ATOM 22839 C C . GLN A 1 21 ? 3.264 12.162 0.871 1.00 64.42 21 GLN A C 15
ATOM 22840 O O . GLN A 1 21 ? 4.232 12.296 1.622 1.00 21.10 21 GLN A O 15
ATOM 22854 N N . ALA A 1 22 ? 2.012 12.112 1.314 1.00 71.03 22 ALA A N 15
ATOM 22855 C CA . ALA A 1 22 ? 1.710 12.154 2.738 1.00 4.23 22 ALA A CA 15
ATOM 22856 C C . ALA A 1 22 ? 2.107 10.844 3.416 1.00 42.20 22 ALA A C 15
ATOM 22857 O O . ALA A 1 22 ? 2.554 10.833 4.565 1.00 33.05 22 ALA A O 15
ATOM 22864 N N . LEU A 1 23 ? 1.947 9.745 2.694 1.00 54.51 23 LEU A N 15
ATOM 22865 C CA . LEU A 1 23 ? 2.300 8.425 3.199 1.00 34.13 23 LEU A CA 15
ATOM 22866 C C . LEU A 1 23 ? 3.808 8.276 3.350 1.00 30.54 23 LEU A C 15
ATOM 22867 O O . LEU A 1 23 ? 4.291 7.851 4.398 1.00 3.21 23 LEU A O 15
ATOM 22883 N N . GLU A 1 24 ? 4.544 8.646 2.307 1.00 73.11 24 GLU A N 15
ATOM 22884 C CA . GLU A 1 24 ? 6.004 8.589 2.339 1.00 72.55 24 GLU A CA 15
ATOM 22885 C C . GLU A 1 24 ? 6.544 9.445 3.476 1.00 64.02 24 GLU A C 15
ATOM 22886 O O . GLU A 1 24 ? 7.534 9.098 4.119 1.00 23.13 24 GLU A O 15
ATOM 22898 N N . GLU A 1 25 ? 5.874 10.562 3.712 1.00 3.22 25 GLU A N 15
ATOM 22899 C CA . GLU A 1 25 ? 6.230 11.459 4.797 1.00 24.22 25 GLU A CA 15
ATOM 22900 C C . GLU A 1 25 ? 6.025 10.768 6.143 1.00 35.02 25 GLU A C 15
ATOM 22901 O O . GLU A 1 25 ? 6.885 10.828 7.024 1.00 65.22 25 GLU A O 15
ATOM 22913 N N . PHE A 1 26 ? 4.892 10.087 6.280 1.00 2.35 26 PHE A N 15
ATOM 22914 C CA . PHE A 1 26 ? 4.562 9.387 7.514 1.00 34.43 26 PHE A CA 15
ATOM 22915 C C . PHE A 1 26 ? 5.559 8.262 7.780 1.00 13.13 26 PHE A C 15
ATOM 22916 O O . PHE A 1 26 ? 5.907 7.995 8.928 1.00 4.02 26 PHE A O 15
ATOM 22933 N N . LEU A 1 27 ? 6.027 7.621 6.713 1.00 44.14 27 LEU A N 15
ATOM 22934 C CA . LEU A 1 27 ? 7.022 6.556 6.830 1.00 71.43 27 LEU A CA 15
ATOM 22935 C C . LEU A 1 27 ? 8.278 7.068 7.527 1.00 1.02 27 LEU A C 15
ATOM 22936 O O . LEU A 1 27 ? 8.921 6.350 8.296 1.00 34.02 27 LEU A O 15
ATOM 22952 N N . GLN A 1 28 ? 8.613 8.318 7.253 1.00 71.52 28 GLN A N 15
ATOM 22953 C CA . GLN A 1 28 ? 9.820 8.918 7.786 1.00 65.11 28 GLN A CA 15
ATOM 22954 C C . GLN A 1 28 ? 9.580 9.520 9.165 1.00 55.25 28 GLN A C 15
ATOM 22955 O O . GLN A 1 28 ? 10.493 9.572 9.990 1.00 2.11 28 GLN A O 15
ATOM 22969 N N . THR A 1 29 ? 8.357 9.961 9.426 1.00 23.54 29 THR A N 15
ATOM 22970 C CA . THR A 1 29 ? 8.047 10.582 10.705 1.00 33.42 29 THR A CA 15
ATOM 22971 C C . THR A 1 29 ? 7.743 9.526 11.776 1.00 51.11 29 THR A C 15
ATOM 22972 O O . THR A 1 29 ? 8.145 9.679 12.929 1.00 1.43 29 THR A O 15
ATOM 22983 N N . GLU A 1 30 ? 7.066 8.442 11.396 1.00 61.12 30 GLU A N 15
ATOM 22984 C CA . GLU A 1 30 ? 6.761 7.368 12.334 1.00 30.44 30 GLU A CA 15
ATOM 22985 C C . GLU A 1 30 ? 6.995 6.001 11.698 1.00 43.14 30 GLU A C 15
ATOM 22986 O O . GLU A 1 30 ? 6.110 5.442 11.053 1.00 64.40 30 GLU A O 15
ATOM 22998 N N . PRO A 1 31 ? 8.198 5.445 11.875 1.00 1.44 31 PRO A N 15
ATOM 22999 C CA . PRO A 1 31 ? 8.552 4.127 11.340 1.00 33.35 31 PRO A CA 15
ATOM 23000 C C . PRO A 1 31 ? 7.783 2.994 12.017 1.00 73.54 31 PRO A C 15
ATOM 23001 O O . PRO A 1 31 ? 7.653 1.901 11.470 1.00 35.44 31 PRO A O 15
ATOM 23012 N N . VAL A 1 32 ? 7.258 3.278 13.200 1.00 65.00 32 VAL A N 15
ATOM 23013 C CA . VAL A 1 32 ? 6.564 2.276 13.998 1.00 62.03 32 VAL A CA 15
ATOM 23014 C C . VAL A 1 32 ? 5.144 2.025 13.475 1.00 31.53 32 VAL A C 15
ATOM 23015 O O . VAL A 1 32 ? 4.555 0.980 13.735 1.00 43.33 32 VAL A O 15
ATOM 23028 N N . GLY A 1 33 ? 4.607 2.969 12.710 1.00 13.34 33 GLY A N 15
ATOM 23029 C CA . GLY A 1 33 ? 3.245 2.842 12.229 1.00 21.33 33 GLY A CA 15
ATOM 23030 C C . GLY A 1 33 ? 3.186 2.722 10.726 1.00 13.23 33 GLY A C 15
ATOM 23031 O O . GLY A 1 33 ? 2.150 2.979 10.111 1.00 34.22 33 GLY A O 15
ATOM 23035 N N . LYS A 1 34 ? 4.299 2.314 10.133 1.00 53.13 34 LYS A N 15
ATOM 23036 C CA . LYS A 1 34 ? 4.400 2.200 8.685 1.00 21.34 34 LYS A CA 15
ATOM 23037 C C . LYS A 1 34 ? 3.504 1.091 8.142 1.00 4.52 34 LYS A C 15
ATOM 23038 O O . LYS A 1 34 ? 3.171 1.089 6.962 1.00 72.30 34 LYS A O 15
ATOM 23057 N N . ASP A 1 35 ? 3.116 0.160 9.001 1.00 13.41 35 ASP A N 15
ATOM 23058 C CA . ASP A 1 35 ? 2.242 -0.938 8.597 1.00 23.33 35 ASP A CA 15
ATOM 23059 C C . ASP A 1 35 ? 0.908 -0.416 8.068 1.00 1.13 35 ASP A C 15
ATOM 23060 O O . ASP A 1 35 ? 0.400 -0.906 7.056 1.00 4.01 35 ASP A O 15
ATOM 23069 N N . GLU A 1 36 ? 0.363 0.599 8.731 1.00 20.54 36 GLU A N 15
ATOM 23070 C CA . GLU A 1 36 ? -0.881 1.218 8.281 1.00 55.34 36 GLU A CA 15
ATOM 23071 C C . GLU A 1 36 ? -0.632 1.996 6.995 1.00 23.34 36 GLU A C 15
ATOM 23072 O O . GLU A 1 36 ? -1.423 1.943 6.051 1.00 34.14 36 GLU A O 15
ATOM 23084 N N . ALA A 1 37 ? 0.490 2.704 6.966 1.00 71.30 37 ALA A N 15
ATOM 23085 C CA . ALA A 1 37 ? 0.850 3.529 5.824 1.00 53.34 37 ALA A CA 15
ATOM 23086 C C . ALA A 1 37 ? 1.050 2.682 4.572 1.00 4.02 37 ALA A C 15
ATOM 23087 O O . ALA A 1 37 ? 0.433 2.942 3.542 1.00 40.12 37 ALA A O 15
ATOM 23094 N N . TYR A 1 38 ? 1.891 1.656 4.672 1.00 75.12 38 TYR A N 15
ATOM 23095 C CA . TYR A 1 38 ? 2.187 0.787 3.534 1.00 4.43 38 TYR A CA 15
ATOM 23096 C C . TYR A 1 38 ? 0.928 0.105 3.015 1.00 44.45 38 TYR A C 15
ATOM 23097 O O . TYR A 1 38 ? 0.777 -0.100 1.808 1.00 14.50 38 TYR A O 15
ATOM 23115 N N . TYR A 1 39 ? 0.022 -0.236 3.924 1.00 25.41 39 TYR A N 15
ATOM 23116 C CA . TYR A 1 39 ? -1.266 -0.791 3.537 1.00 2.43 39 TYR A CA 15
ATOM 23117 C C . TYR A 1 39 ? -2.008 0.188 2.627 1.00 64.31 39 TYR A C 15
ATOM 23118 O O . TYR A 1 39 ? -2.539 -0.194 1.583 1.00 75.05 39 TYR A O 15
ATOM 23136 N N . LEU A 1 40 ? -2.008 1.454 3.018 1.00 11.40 40 LEU A N 15
ATOM 23137 C CA . LEU A 1 40 ? -2.679 2.497 2.255 1.00 61.21 40 LEU A CA 15
ATOM 23138 C C . LEU A 1 40 ? -1.952 2.769 0.941 1.00 45.11 40 LEU A C 15
ATOM 23139 O O . LEU A 1 40 ? -2.584 2.964 -0.098 1.00 25.41 40 LEU A O 15
ATOM 23155 N N . MET A 1 41 ? -0.624 2.772 0.992 1.00 41.02 41 MET A N 15
ATOM 23156 C CA . MET A 1 41 ? 0.193 3.003 -0.192 1.00 14.21 41 MET A CA 15
ATOM 23157 C C . MET A 1 41 ? -0.096 1.937 -1.239 1.00 34.25 41 MET A C 15
ATOM 23158 O O . MET A 1 41 ? -0.234 2.242 -2.425 1.00 11.50 41 MET A O 15
ATOM 23172 N N . GLY A 1 42 ? -0.217 0.693 -0.787 1.00 42.25 42 GLY A N 15
ATOM 23173 C CA . GLY A 1 42 ? -0.569 -0.393 -1.682 1.00 73.12 42 GLY A CA 15
ATOM 23174 C C . GLY A 1 42 ? -1.913 -0.168 -2.350 1.00 12.23 42 GLY A C 15
ATOM 23175 O O . GLY A 1 42 ? -2.060 -0.397 -3.549 1.00 61.42 42 GLY A O 15
ATOM 23179 N N . ASN A 1 43 ? -2.887 0.292 -1.569 1.00 44.21 43 ASN A N 15
ATOM 23180 C CA . ASN A 1 43 ? -4.223 0.581 -2.093 1.00 13.43 43 ASN A CA 15
ATOM 23181 C C . ASN A 1 43 ? -4.162 1.686 -3.139 1.00 1.04 43 ASN A C 15
ATOM 23182 O O . ASN A 1 43 ? -4.862 1.639 -4.151 1.00 55.44 43 ASN A O 15
ATOM 23193 N N . ALA A 1 44 ? -3.316 2.676 -2.887 1.00 53.12 44 ALA A N 15
ATOM 23194 C CA . ALA A 1 44 ? -3.148 3.794 -3.802 1.00 22.33 44 ALA A CA 15
ATOM 23195 C C . ALA A 1 44 ? -2.603 3.324 -5.150 1.00 53.14 44 ALA A C 15
ATOM 23196 O O . ALA A 1 44 ? -3.155 3.648 -6.202 1.00 55.02 44 ALA A O 15
ATOM 23203 N N . TYR A 1 45 ? -1.529 2.540 -5.112 1.00 64.45 45 TYR A N 15
ATOM 23204 C CA . TYR A 1 45 ? -0.926 2.018 -6.335 1.00 41.34 45 TYR A CA 15
ATOM 23205 C C . TYR A 1 45 ? -1.846 1.011 -7.019 1.00 13.52 45 TYR A C 15
ATOM 23206 O O . TYR A 1 45 ? -1.799 0.848 -8.240 1.00 24.11 45 TYR A O 15
ATOM 23224 N N . ARG A 1 46 ? -2.687 0.348 -6.230 1.00 24.13 46 ARG A N 15
ATOM 23225 C CA . ARG A 1 46 ? -3.690 -0.561 -6.774 1.00 2.12 46 ARG A CA 15
ATOM 23226 C C . ARG A 1 46 ? -4.648 0.199 -7.688 1.00 71.22 46 ARG A C 15
ATOM 23227 O O . ARG A 1 46 ? -5.026 -0.289 -8.752 1.00 60.25 46 ARG A O 15
ATOM 23248 N N . LYS A 1 47 ? -5.024 1.405 -7.274 1.00 23.14 47 LYS A N 15
ATOM 23249 C CA . LYS A 1 47 ? -5.911 2.240 -8.073 1.00 21.31 47 LYS A CA 15
ATOM 23250 C C . LYS A 1 47 ? -5.185 2.801 -9.290 1.00 34.25 47 LYS A C 15
ATOM 23251 O O . LYS A 1 47 ? -5.806 3.090 -10.311 1.00 54.33 47 LYS A O 15
ATOM 23270 N N . LEU A 1 48 ? -3.873 2.960 -9.175 1.00 10.50 48 LEU A N 15
ATOM 23271 C CA . LEU A 1 48 ? -3.061 3.430 -10.292 1.00 60.34 48 LEU A CA 15
ATOM 23272 C C . LEU A 1 48 ? -2.929 2.347 -11.356 1.00 32.21 48 LEU A C 15
ATOM 23273 O O . LEU A 1 48 ? -2.917 2.634 -12.555 1.00 24.01 48 LEU A O 15
ATOM 23289 N N . GLY A 1 49 ? -2.836 1.102 -10.911 1.00 34.25 49 GLY A N 15
ATOM 23290 C CA . GLY A 1 49 ? -2.693 -0.006 -11.830 1.00 13.32 49 GLY A CA 15
ATOM 23291 C C . GLY A 1 49 ? -1.302 -0.601 -11.785 1.00 43.13 49 GLY A C 15
ATOM 23292 O O . GLY A 1 49 ? -0.986 -1.529 -12.531 1.00 12.55 49 GLY A O 15
ATOM 23296 N N . ASP A 1 50 ? -0.462 -0.057 -10.918 1.00 22.00 50 ASP A N 15
ATOM 23297 C CA . ASP A 1 50 ? 0.893 -0.559 -10.765 1.00 34.40 50 ASP A CA 15
ATOM 23298 C C . ASP A 1 50 ? 0.909 -1.657 -9.717 1.00 72.42 50 ASP A C 15
ATOM 23299 O O . ASP A 1 50 ? 0.875 -1.386 -8.513 1.00 24.11 50 ASP A O 15
ATOM 23308 N N . TRP A 1 51 ? 0.943 -2.897 -10.175 1.00 24.20 51 TRP A N 15
ATOM 23309 C CA . TRP A 1 51 ? 0.887 -4.036 -9.274 1.00 32.11 51 TRP A CA 15
ATOM 23310 C C . TRP A 1 51 ? 2.225 -4.264 -8.589 1.00 52.50 51 TRP A C 15
ATOM 23311 O O . TRP A 1 51 ? 2.286 -4.897 -7.537 1.00 73.24 51 TRP A O 15
ATOM 23332 N N . GLN A 1 52 ? 3.296 -3.731 -9.170 1.00 14.23 52 GLN A N 15
ATOM 23333 C CA . GLN A 1 52 ? 4.629 -3.953 -8.630 1.00 3.03 52 GLN A CA 15
ATOM 23334 C C . GLN A 1 52 ? 4.791 -3.206 -7.312 1.00 60.13 52 GLN A C 15
ATOM 23335 O O . GLN A 1 52 ? 5.193 -3.786 -6.303 1.00 0.30 52 GLN A O 15
ATOM 23349 N N . LYS A 1 53 ? 4.458 -1.922 -7.326 1.00 63.22 53 LYS A N 15
ATOM 23350 C CA . LYS A 1 53 ? 4.515 -1.107 -6.120 1.00 5.52 53 LYS A CA 15
ATOM 23351 C C . LYS A 1 53 ? 3.470 -1.571 -5.122 1.00 73.30 53 LYS A C 15
ATOM 23352 O O . LYS A 1 53 ? 3.708 -1.574 -3.916 1.00 13.00 53 LYS A O 15
ATOM 23371 N N . ALA A 1 54 ? 2.309 -1.955 -5.636 1.00 60.44 54 ALA A N 15
ATOM 23372 C CA . ALA A 1 54 ? 1.240 -2.475 -4.796 1.00 74.32 54 ALA A CA 15
ATOM 23373 C C . ALA A 1 54 ? 1.731 -3.682 -4.004 1.00 31.45 54 ALA A C 15
ATOM 23374 O O . ALA A 1 54 ? 1.529 -3.759 -2.792 1.00 11.24 54 ALA A O 15
ATOM 23381 N N . LEU A 1 55 ? 2.400 -4.602 -4.692 1.00 54.22 55 LEU A N 15
ATOM 23382 C CA . LEU A 1 55 ? 2.977 -5.774 -4.046 1.00 0.51 55 LEU A CA 15
ATOM 23383 C C . LEU A 1 55 ? 4.011 -5.375 -3.004 1.00 45.34 55 LEU A C 15
ATOM 23384 O O . LEU A 1 55 ? 3.969 -5.856 -1.875 1.00 14.24 55 LEU A O 15
ATOM 23400 N N . ASN A 1 56 ? 4.930 -4.493 -3.390 1.00 1.31 56 ASN A N 15
ATOM 23401 C CA . ASN A 1 56 ? 5.994 -4.042 -2.493 1.00 0.22 56 ASN A CA 15
ATOM 23402 C C . ASN A 1 56 ? 5.421 -3.449 -1.217 1.00 34.13 56 ASN A C 15
ATOM 23403 O O . ASN A 1 56 ? 5.794 -3.848 -0.118 1.00 62.40 56 ASN A O 15
ATOM 23414 N N . ASN A 1 57 ? 4.490 -2.517 -1.371 1.00 52.34 57 ASN A N 15
ATOM 23415 C CA . ASN A 1 57 ? 3.910 -1.821 -0.227 1.00 14.31 57 ASN A CA 15
ATOM 23416 C C . ASN A 1 57 ? 3.085 -2.765 0.634 1.00 31.21 57 ASN A C 15
ATOM 23417 O O . ASN A 1 57 ? 3.173 -2.724 1.863 1.00 20.35 57 ASN A O 15
ATOM 23428 N N . TYR A 1 58 ? 2.299 -3.630 -0.000 1.00 52.02 58 TYR A N 15
ATOM 23429 C CA . TYR A 1 58 ? 1.553 -4.644 0.737 1.00 15.35 58 TYR A CA 15
ATOM 23430 C C . TYR A 1 58 ? 2.514 -5.540 1.508 1.00 72.32 58 TYR A C 15
ATOM 23431 O O . TYR A 1 58 ? 2.312 -5.810 2.691 1.00 24.44 58 TYR A O 15
ATOM 23449 N N . GLN A 1 59 ? 3.570 -5.978 0.832 1.00 71.01 59 GLN A N 15
ATOM 23450 C CA . GLN A 1 59 ? 4.566 -6.852 1.433 1.00 53.10 59 GLN A CA 15
ATOM 23451 C C . GLN A 1 59 ? 5.282 -6.151 2.583 1.00 62.32 59 GLN A C 15
ATOM 23452 O O . GLN A 1 59 ? 5.516 -6.752 3.624 1.00 2.44 59 GLN A O 15
ATOM 23466 N N . SER A 1 60 ? 5.610 -4.878 2.392 1.00 5.44 60 SER A N 15
ATOM 23467 C CA . SER A 1 60 ? 6.274 -4.091 3.426 1.00 23.14 60 SER A CA 15
ATOM 23468 C C . SER A 1 60 ? 5.419 -4.010 4.689 1.00 55.25 60 SER A C 15
ATOM 23469 O O . SER A 1 60 ? 5.943 -4.046 5.805 1.00 42.41 60 SER A O 15
ATOM 23477 N N . ALA A 1 61 ? 4.105 -3.913 4.510 1.00 0.11 61 ALA A N 15
ATOM 23478 C CA . ALA A 1 61 ? 3.185 -3.903 5.639 1.00 12.04 61 ALA A CA 15
ATOM 23479 C C . ALA A 1 61 ? 3.121 -5.286 6.281 1.00 73.15 61 ALA A C 15
ATOM 23480 O O . ALA A 1 61 ? 3.060 -5.409 7.503 1.00 20.11 61 ALA A O 15
ATOM 23487 N N . ILE A 1 62 ? 3.149 -6.320 5.444 1.00 11.44 62 ILE A N 15
ATOM 23488 C CA . ILE A 1 62 ? 3.125 -7.707 5.910 1.00 35.43 62 ILE A CA 15
ATOM 23489 C C . ILE A 1 62 ? 4.384 -8.045 6.707 1.00 21.24 62 ILE A C 15
ATOM 23490 O O . ILE A 1 62 ? 4.322 -8.740 7.724 1.00 21.20 62 ILE A O 15
ATOM 23506 N N . GLU A 1 63 ? 5.526 -7.556 6.236 1.00 54.13 63 GLU A N 15
ATOM 23507 C CA . GLU A 1 63 ? 6.801 -7.788 6.908 1.00 64.35 63 GLU A CA 15
ATOM 23508 C C . GLU A 1 63 ? 6.792 -7.185 8.307 1.00 23.14 63 GLU A C 15
ATOM 23509 O O . GLU A 1 63 ? 7.518 -7.638 9.194 1.00 52.22 63 GLU A O 15
ATOM 23521 N N . LEU A 1 64 ? 5.960 -6.171 8.498 1.00 44.34 64 LEU A N 15
ATOM 23522 C CA . LEU A 1 64 ? 5.799 -5.549 9.800 1.00 74.02 64 LEU A CA 15
ATOM 23523 C C . LEU A 1 64 ? 4.717 -6.272 10.600 1.00 31.34 64 LEU A C 15
ATOM 23524 O O . LEU A 1 64 ? 4.968 -6.763 11.703 1.00 44.12 64 LEU A O 15
ATOM 23540 N N . ASN A 1 65 ? 3.521 -6.352 10.027 1.00 41.15 65 ASN A N 15
ATOM 23541 C CA . ASN A 1 65 ? 2.389 -6.994 10.688 1.00 64.30 65 ASN A CA 15
ATOM 23542 C C . ASN A 1 65 ? 1.852 -8.148 9.856 1.00 44.11 65 ASN A C 15
ATOM 23543 O O . ASN A 1 65 ? 1.415 -7.948 8.723 1.00 55.15 65 ASN A O 15
ATOM 23554 N N . PRO A 1 66 ? 1.860 -9.368 10.410 1.00 70.02 66 PRO A N 15
ATOM 23555 C CA . PRO A 1 66 ? 1.230 -10.520 9.767 1.00 23.35 66 PRO A CA 15
ATOM 23556 C C . PRO A 1 66 ? -0.291 -10.437 9.875 1.00 44.20 66 PRO A C 15
ATOM 23557 O O . PRO A 1 66 ? -1.023 -11.153 9.194 1.00 2.12 66 PRO A O 15
ATOM 23568 N N . ASP A 1 67 ? -0.745 -9.538 10.742 1.00 61.24 67 ASP A N 15
ATOM 23569 C CA . ASP A 1 67 ? -2.166 -9.294 10.954 1.00 52.42 67 ASP A CA 15
ATOM 23570 C C . ASP A 1 67 ? -2.654 -8.156 10.064 1.00 54.11 67 ASP A C 15
ATOM 23571 O O . ASP A 1 67 ? -3.839 -7.821 10.060 1.00 70.20 67 ASP A O 15
ATOM 23580 N N . SER A 1 68 ? -1.734 -7.575 9.305 1.00 33.22 68 SER A N 15
ATOM 23581 C CA . SER A 1 68 ? -2.054 -6.453 8.436 1.00 43.30 68 SER A CA 15
ATOM 23582 C C . SER A 1 68 ? -3.044 -6.873 7.351 1.00 61.44 68 SER A C 15
ATOM 23583 O O . SER A 1 68 ? -2.909 -7.944 6.759 1.00 55.43 68 SER A O 15
ATOM 23591 N N . PRO A 1 69 ? -4.061 -6.034 7.082 1.00 44.44 69 PRO A N 15
ATOM 23592 C CA . PRO A 1 69 ? -5.051 -6.294 6.028 1.00 63.45 69 PRO A CA 15
ATOM 23593 C C . PRO A 1 69 ? -4.400 -6.402 4.652 1.00 21.43 69 PRO A C 15
ATOM 23594 O O . PRO A 1 69 ? -4.986 -6.940 3.709 1.00 74.12 69 PRO A O 15
ATOM 23605 N N . ALA A 1 70 ? -3.168 -5.908 4.556 1.00 53.24 70 ALA A N 15
ATOM 23606 C CA . ALA A 1 70 ? -2.401 -5.977 3.322 1.00 53.45 70 ALA A CA 15
ATOM 23607 C C . ALA A 1 70 ? -2.028 -7.418 2.997 1.00 31.04 70 ALA A C 15
ATOM 23608 O O . ALA A 1 70 ? -1.602 -7.721 1.885 1.00 41.30 70 ALA A O 15
ATOM 23615 N N . LEU A 1 71 ? -2.194 -8.303 3.980 1.00 74.04 71 LEU A N 15
ATOM 23616 C CA . LEU A 1 71 ? -1.920 -9.724 3.801 1.00 71.43 71 LEU A CA 15
ATOM 23617 C C . LEU A 1 71 ? -2.767 -10.274 2.671 1.00 22.53 71 LEU A C 15
ATOM 23618 O O . LEU A 1 71 ? -2.269 -10.857 1.704 1.00 0.14 71 LEU A O 15
ATOM 23634 N N . GLN A 1 72 ? -4.057 -10.043 2.806 1.00 61.54 72 GLN A N 15
ATOM 23635 C CA . GLN A 1 72 ? -5.043 -10.573 1.891 1.00 75.31 72 GLN A CA 15
ATOM 23636 C C . GLN A 1 72 ? -5.027 -9.794 0.583 1.00 51.14 72 GLN A C 15
ATOM 23637 O O . GLN A 1 72 ? -5.241 -10.351 -0.492 1.00 72.55 72 GLN A O 15
ATOM 23651 N N . ALA A 1 73 ? -4.746 -8.502 0.689 1.00 41.03 73 ALA A N 15
ATOM 23652 C CA . ALA A 1 73 ? -4.667 -7.635 -0.474 1.00 65.51 73 ALA A CA 15
ATOM 23653 C C . ALA A 1 73 ? -3.482 -8.021 -1.358 1.00 41.20 73 ALA A C 15
ATOM 23654 O O . ALA A 1 73 ? -3.576 -8.007 -2.584 1.00 25.32 73 ALA A O 15
ATOM 23661 N N . ARG A 1 74 ? -2.370 -8.385 -0.728 1.00 22.55 74 ARG A N 15
ATOM 23662 C CA . ARG A 1 74 ? -1.187 -8.826 -1.456 1.00 13.25 74 ARG A CA 15
ATOM 23663 C C . ARG A 1 74 ? -1.476 -10.147 -2.161 1.00 1.33 74 ARG A C 15
ATOM 23664 O O . ARG A 1 74 ? -1.060 -10.360 -3.300 1.00 53.35 74 ARG A O 15
ATOM 23685 N N . LYS A 1 75 ? -2.206 -11.022 -1.476 1.00 63.22 75 LYS A N 15
ATOM 23686 C CA . LYS A 1 75 ? -2.625 -12.298 -2.046 1.00 32.41 75 LYS A CA 15
ATOM 23687 C C . LYS A 1 75 ? -3.546 -12.057 -3.243 1.00 23.42 75 LYS A C 15
ATOM 23688 O O . LYS A 1 75 ? -3.459 -12.739 -4.265 1.00 41.21 75 LYS A O 15
ATOM 23707 N N . MET A 1 76 ? -4.416 -11.065 -3.093 1.00 24.53 76 MET A N 15
ATOM 23708 C CA . MET A 1 76 ? -5.355 -10.664 -4.137 1.00 60.11 76 MET A CA 15
ATOM 23709 C C . MET A 1 76 ? -4.602 -10.275 -5.411 1.00 72.35 76 MET A C 15
ATOM 23710 O O . MET A 1 76 ? -4.895 -10.773 -6.505 1.00 4.43 76 MET A O 15
ATOM 23724 N N . VAL A 1 77 ? -3.616 -9.398 -5.250 1.00 62.44 77 VAL A N 15
ATOM 23725 C CA . VAL A 1 77 ? -2.845 -8.878 -6.374 1.00 4.31 77 VAL A CA 15
ATOM 23726 C C . VAL A 1 77 ? -2.069 -9.983 -7.086 1.00 45.11 77 VAL A C 15
ATOM 23727 O O . VAL A 1 77 ? -2.065 -10.055 -8.317 1.00 13.13 77 VAL A O 15
ATOM 23740 N N . MET A 1 78 ? -1.423 -10.846 -6.312 1.00 45.12 78 MET A N 15
ATOM 23741 C CA . MET A 1 78 ? -0.599 -11.906 -6.878 1.00 62.44 78 MET A CA 15
ATOM 23742 C C . MET A 1 78 ? -1.424 -12.841 -7.748 1.00 13.12 78 MET A C 15
ATOM 23743 O O . MET A 1 78 ? -0.989 -13.228 -8.831 1.00 43.22 78 MET A O 15
ATOM 23757 N N . ASP A 1 79 ? -2.621 -13.182 -7.284 1.00 72.21 79 ASP A N 15
ATOM 23758 C CA . ASP A 1 79 ? -3.508 -14.061 -8.041 1.00 33.14 79 ASP A CA 15
ATOM 23759 C C . ASP A 1 79 ? -3.845 -13.435 -9.392 1.00 64.03 79 ASP A C 15
ATOM 23760 O O . ASP A 1 79 ? -3.849 -14.114 -10.428 1.00 40.11 79 ASP A O 15
ATOM 23769 N N . ILE A 1 80 ? -4.106 -12.131 -9.372 1.00 21.24 80 ILE A N 15
ATOM 23770 C CA . ILE A 1 80 ? -4.363 -11.379 -10.594 1.00 15.42 80 ILE A CA 15
ATOM 23771 C C . ILE A 1 80 ? -3.169 -11.457 -11.545 1.00 12.21 80 ILE A C 15
ATOM 23772 O O . ILE A 1 80 ? -3.330 -11.715 -12.739 1.00 41.40 80 ILE A O 15
ATOM 23788 N N . LEU A 1 81 ? -1.975 -11.247 -11.006 1.00 74.11 81 LEU A N 15
ATOM 23789 C CA . LEU A 1 81 ? -0.754 -11.256 -11.808 1.00 23.54 81 LEU A CA 15
ATOM 23790 C C . LEU A 1 81 ? -0.439 -12.647 -12.346 1.00 13.34 81 LEU A C 15
ATOM 23791 O O . LEU A 1 81 ? 0.089 -12.781 -13.451 1.00 31.31 81 LEU A O 15
ATOM 23807 N N . ASN A 1 82 ? -0.763 -13.679 -11.568 1.00 64.42 82 ASN A N 15
ATOM 23808 C CA . ASN A 1 82 ? -0.650 -15.057 -12.040 1.00 70.01 82 ASN A CA 15
ATOM 23809 C C . ASN A 1 82 ? -1.437 -15.234 -13.327 1.00 14.14 82 ASN A C 15
ATOM 23810 O O . ASN A 1 82 ? -0.980 -15.887 -14.271 1.00 72.44 82 ASN A O 15
ATOM 23821 N N . PHE A 1 83 ? -2.620 -14.640 -13.350 1.00 4.40 83 PHE A N 15
ATOM 23822 C CA . PHE A 1 83 ? -3.501 -14.711 -14.504 1.00 2.03 83 PHE A CA 15
ATOM 23823 C C . PHE A 1 83 ? -3.033 -13.784 -15.635 1.00 15.05 83 PHE A C 15
ATOM 23824 O O . PHE A 1 83 ? -3.011 -14.184 -16.799 1.00 62.23 83 PHE A O 15
ATOM 23841 N N . TYR A 1 84 ? -2.647 -12.560 -15.280 1.00 5.35 84 TYR A N 15
ATOM 23842 C CA . TYR A 1 84 ? -2.353 -11.516 -16.267 1.00 25.12 84 TYR A CA 15
ATOM 23843 C C . TYR A 1 84 ? -1.063 -11.755 -17.048 1.00 12.12 84 TYR A C 15
ATOM 23844 O O . TYR A 1 84 ? -1.069 -12.408 -18.091 1.00 52.23 84 TYR A O 15
ATOM 23862 N N . ASN A 1 85 ? 0.037 -11.212 -16.552 1.00 53.24 85 ASN A N 15
ATOM 23863 C CA . ASN A 1 85 ? 1.284 -11.213 -17.299 1.00 43.23 85 ASN A CA 15
ATOM 23864 C C . ASN A 1 85 ? 2.357 -12.020 -16.584 1.00 73.33 85 ASN A C 15
ATOM 23865 O O . ASN A 1 85 ? 2.597 -11.851 -15.387 1.00 11.33 85 ASN A O 15
ATOM 23876 N N . LYS A 1 86 ? 3.004 -12.896 -17.333 1.00 22.42 86 LYS A N 15
ATOM 23877 C CA . LYS A 1 86 ? 4.025 -13.767 -16.777 1.00 11.11 86 LYS A CA 15
ATOM 23878 C C . LYS A 1 86 ? 5.373 -13.071 -16.776 1.00 65.55 86 LYS A C 15
ATOM 23879 O O . LYS A 1 86 ? 6.257 -13.417 -16.003 1.00 53.13 86 LYS A O 15
ATOM 23898 N N . ASP A 1 87 ? 5.501 -12.097 -17.655 1.00 24.11 87 ASP A N 15
ATOM 23899 C CA . ASP A 1 87 ? 6.736 -11.325 -17.826 1.00 20.15 87 ASP A CA 15
ATOM 23900 C C . ASP A 1 87 ? 7.400 -10.991 -16.495 1.00 11.32 87 ASP A C 15
ATOM 23901 O O . ASP A 1 87 ? 8.558 -11.340 -16.264 1.00 21.14 87 ASP A O 15
ATOM 23910 N N . MET A 1 88 ? 6.658 -10.333 -15.618 1.00 62.22 88 MET A N 15
ATOM 23911 C CA . MET A 1 88 ? 7.199 -9.895 -14.338 1.00 65.22 88 MET A CA 15
ATOM 23912 C C . MET A 1 88 ? 7.086 -10.992 -13.279 1.00 64.11 88 MET A C 15
ATOM 23913 O O . MET A 1 88 ? 7.995 -11.181 -12.475 1.00 11.13 88 MET A O 15
ATOM 23927 N N . TYR A 1 89 ? 5.987 -11.730 -13.293 1.00 0.13 89 TYR A N 15
ATOM 23928 C CA . TYR A 1 89 ? 5.729 -12.710 -12.256 1.00 2.40 89 TYR A CA 15
ATOM 23929 C C . TYR A 1 89 ? 6.632 -13.937 -12.389 1.00 51.13 89 TYR A C 15
ATOM 23930 O O . TYR A 1 89 ? 7.148 -14.446 -11.398 1.00 21.25 89 TYR A O 15
ATOM 23948 N N . ASN A 1 90 ? 6.840 -14.390 -13.616 1.00 43.24 90 ASN A N 15
ATOM 23949 C CA . ASN A 1 90 ? 7.513 -15.663 -13.866 1.00 12.41 90 ASN A CA 15
ATOM 23950 C C . ASN A 1 90 ? 9.008 -15.573 -13.576 1.00 55.12 90 ASN A C 15
ATOM 23951 O O . ASN A 1 90 ? 9.661 -16.583 -13.309 1.00 64.21 90 ASN A O 15
ATOM 23962 N N . GLN A 1 91 ? 9.552 -14.365 -13.605 1.00 15.21 91 GLN A N 15
ATOM 23963 C CA . GLN A 1 91 ? 10.956 -14.167 -13.271 1.00 62.03 91 GLN A CA 15
ATOM 23964 C C . GLN A 1 91 ? 11.131 -14.170 -11.758 1.00 44.51 91 GLN A C 15
ATOM 23965 O O . GLN A 1 91 ? 12.211 -14.453 -11.240 1.00 42.11 91 GLN A O 15
ATOM 23979 N N . LEU A 1 92 ? 10.049 -13.861 -11.061 1.00 10.13 92 LEU A N 15
ATOM 23980 C CA . LEU A 1 92 ? 10.042 -13.866 -9.606 1.00 1.20 92 LEU A CA 15
ATOM 23981 C C . LEU A 1 92 ? 9.417 -15.151 -9.078 1.00 41.42 92 LEU A C 15
ATOM 23982 O O . LEU A 1 92 ? 9.248 -15.330 -7.871 1.00 31.01 92 LEU A O 15
ATOM 23998 N N . GLU A 1 93 ? 9.065 -16.036 -9.999 1.00 43.24 93 GLU A N 15
ATOM 23999 C CA . GLU A 1 93 ? 8.493 -17.328 -9.654 1.00 14.33 93 GLU A CA 15
ATOM 24000 C C . GLU A 1 93 ? 9.572 -18.251 -9.103 1.00 1.41 93 GLU A C 15
ATOM 24001 O O . GLU A 1 93 ? 10.724 -18.209 -9.542 1.00 40.43 93 GLU A O 15
ATOM 24013 N N . HIS A 1 94 ? 9.196 -19.081 -8.146 1.00 32.13 94 HIS A N 15
ATOM 24014 C CA . HIS A 1 94 ? 10.137 -19.997 -7.522 1.00 73.15 94 HIS A CA 15
ATOM 24015 C C . HIS A 1 94 ? 10.163 -21.312 -8.286 1.00 60.25 94 HIS A C 15
ATOM 24016 O O . HIS A 1 94 ? 9.115 -21.864 -8.623 1.00 60.03 94 HIS A O 15
ATOM 24031 N N . HIS A 1 95 ? 11.358 -21.809 -8.565 1.00 11.53 95 HIS A N 15
ATOM 24032 C CA . HIS A 1 95 ? 11.502 -23.072 -9.273 1.00 3.34 95 HIS A CA 15
ATOM 24033 C C . HIS A 1 95 ? 11.458 -24.227 -8.288 1.00 10.44 95 HIS A C 15
ATOM 24034 O O . HIS A 1 95 ? 11.348 -25.392 -8.675 1.00 72.13 95 HIS A O 15
ATOM 24049 N N . HIS A 1 96 ? 11.564 -23.887 -7.012 1.00 25.32 96 HIS A N 15
ATOM 24050 C CA . HIS A 1 96 ? 11.177 -24.792 -5.943 1.00 32.42 96 HIS A CA 15
ATOM 24051 C C . HIS A 1 96 ? 9.660 -24.703 -5.820 1.00 73.32 96 HIS A C 15
ATOM 24052 O O . HIS A 1 96 ? 9.126 -23.961 -4.993 1.00 11.53 96 HIS A O 15
ATOM 24067 N N . HIS A 1 97 ? 8.974 -25.426 -6.689 1.00 11.35 97 HIS A N 15
ATOM 24068 C CA . HIS A 1 97 ? 7.564 -25.179 -6.937 1.00 24.55 97 HIS A CA 15
ATOM 24069 C C . HIS A 1 97 ? 6.718 -26.397 -6.596 1.00 34.34 97 HIS A C 15
ATOM 24070 O O . HIS A 1 97 ? 7.194 -27.531 -6.646 1.00 5.04 97 HIS A O 15
ATOM 24085 N N . HIS A 1 98 ? 5.466 -26.152 -6.237 1.00 50.10 98 HIS A N 15
ATOM 24086 C CA . HIS A 1 98 ? 4.518 -27.228 -5.989 1.00 41.15 98 HIS A CA 15
ATOM 24087 C C . HIS A 1 98 ? 3.746 -27.523 -7.267 1.00 11.33 98 HIS A C 15
ATOM 24088 O O . HIS A 1 98 ? 3.648 -26.665 -8.143 1.00 30.02 98 HIS A O 15
ATOM 24103 N N . HIS A 1 99 ? 3.196 -28.724 -7.366 1.00 31.32 99 HIS A N 15
ATOM 24104 C CA . HIS A 1 99 ? 2.466 -29.129 -8.567 1.00 10.02 99 HIS A CA 15
ATOM 24105 C C . HIS A 1 99 ? 1.147 -28.373 -8.676 1.00 34.35 99 HIS A C 15
ATOM 24106 O O . HIS A 1 99 ? 0.640 -27.852 -7.678 1.00 32.22 99 HIS A O 15
ATOM 24121 N N . MET A 1 1 ? -5.690 15.267 13.236 1.00 63.24 1 MET A N 16
ATOM 24122 C CA . MET A 1 1 ? -4.252 14.952 13.073 1.00 21.31 1 MET A CA 16
ATOM 24123 C C . MET A 1 1 ? -4.063 13.572 12.446 1.00 22.44 1 MET A C 16
ATOM 24124 O O . MET A 1 1 ? -2.934 13.158 12.178 1.00 74.34 1 MET A O 16
ATOM 24140 N N . ASP A 1 2 ? -5.170 12.863 12.204 1.00 65.33 2 ASP A N 16
ATOM 24141 C CA . ASP A 1 2 ? -5.106 11.503 11.668 1.00 43.23 2 ASP A CA 16
ATOM 24142 C C . ASP A 1 2 ? -4.666 11.507 10.212 1.00 10.52 2 ASP A C 16
ATOM 24143 O O . ASP A 1 2 ? -5.495 11.536 9.298 1.00 14.13 2 ASP A O 16
ATOM 24152 N N . GLN A 1 3 ? -3.359 11.479 10.008 1.00 43.12 3 GLN A N 16
ATOM 24153 C CA . GLN A 1 3 ? -2.778 11.507 8.674 1.00 45.02 3 GLN A CA 16
ATOM 24154 C C . GLN A 1 3 ? -3.233 10.300 7.863 1.00 44.25 3 GLN A C 16
ATOM 24155 O O . GLN A 1 3 ? -3.515 10.418 6.673 1.00 64.02 3 GLN A O 16
ATOM 24169 N N . LEU A 1 4 ? -3.322 9.146 8.517 1.00 22.34 4 LEU A N 16
ATOM 24170 C CA . LEU A 1 4 ? -3.784 7.930 7.859 1.00 4.11 4 LEU A CA 16
ATOM 24171 C C . LEU A 1 4 ? -5.206 8.100 7.338 1.00 54.02 4 LEU A C 16
ATOM 24172 O O . LEU A 1 4 ? -5.545 7.591 6.270 1.00 32.40 4 LEU A O 16
ATOM 24188 N N . LYS A 1 5 ? -6.026 8.846 8.071 1.00 31.24 5 LYS A N 16
ATOM 24189 C CA . LYS A 1 5 ? -7.398 9.084 7.651 1.00 52.11 5 LYS A CA 16
ATOM 24190 C C . LYS A 1 5 ? -7.409 9.997 6.436 1.00 40.24 5 LYS A C 16
ATOM 24191 O O . LYS A 1 5 ? -8.108 9.735 5.459 1.00 44.51 5 LYS A O 16
ATOM 24210 N N . THR A 1 6 ? -6.617 11.059 6.507 1.00 33.44 6 THR A N 16
ATOM 24211 C CA . THR A 1 6 ? -6.478 11.995 5.402 1.00 41.22 6 THR A CA 16
ATOM 24212 C C . THR A 1 6 ? -6.081 11.264 4.123 1.00 52.13 6 THR A C 16
ATOM 24213 O O . THR A 1 6 ? -6.669 11.480 3.062 1.00 33.55 6 THR A O 16
ATOM 24224 N N . ILE A 1 7 ? -5.099 10.382 4.241 1.00 0.01 7 ILE A N 16
ATOM 24225 C CA . ILE A 1 7 ? -4.619 9.605 3.109 1.00 51.42 7 ILE A CA 16
ATOM 24226 C C . ILE A 1 7 ? -5.720 8.710 2.547 1.00 33.12 7 ILE A C 16
ATOM 24227 O O . ILE A 1 7 ? -5.919 8.649 1.332 1.00 10.25 7 ILE A O 16
ATOM 24243 N N . LYS A 1 8 ? -6.447 8.035 3.433 1.00 23.34 8 LYS A N 16
ATOM 24244 C CA . LYS A 1 8 ? -7.556 7.182 3.016 1.00 34.44 8 LYS A CA 16
ATOM 24245 C C . LYS A 1 8 ? -8.617 7.998 2.287 1.00 34.22 8 LYS A C 16
ATOM 24246 O O . LYS A 1 8 ? -9.129 7.578 1.249 1.00 12.03 8 LYS A O 16
ATOM 24265 N N . GLU A 1 9 ? -8.924 9.170 2.829 1.00 11.32 9 GLU A N 16
ATOM 24266 C CA . GLU A 1 9 ? -9.854 10.096 2.195 1.00 32.10 9 GLU A CA 16
ATOM 24267 C C . GLU A 1 9 ? -9.380 10.455 0.790 1.00 72.14 9 GLU A C 16
ATOM 24268 O O . GLU A 1 9 ? -10.170 10.491 -0.152 1.00 32.43 9 GLU A O 16
ATOM 24280 N N . LEU A 1 10 ? -8.086 10.713 0.662 1.00 51.44 10 LEU A N 16
ATOM 24281 C CA . LEU A 1 10 ? -7.486 11.041 -0.625 1.00 51.33 10 LEU A CA 16
ATOM 24282 C C . LEU A 1 10 ? -7.648 9.885 -1.609 1.00 34.32 10 LEU A C 16
ATOM 24283 O O . LEU A 1 10 ? -8.058 10.088 -2.751 1.00 23.43 10 LEU A O 16
ATOM 24299 N N . ILE A 1 11 ? -7.351 8.673 -1.153 1.00 25.42 11 ILE A N 16
ATOM 24300 C CA . ILE A 1 11 ? -7.477 7.484 -1.989 1.00 20.25 11 ILE A CA 16
ATOM 24301 C C . ILE A 1 11 ? -8.931 7.260 -2.404 1.00 65.41 11 ILE A C 16
ATOM 24302 O O . ILE A 1 11 ? -9.207 6.917 -3.554 1.00 52.51 11 ILE A O 16
ATOM 24318 N N . ASN A 1 12 ? -9.857 7.485 -1.474 1.00 33.32 12 ASN A N 16
ATOM 24319 C CA . ASN A 1 12 ? -11.286 7.352 -1.761 1.00 63.21 12 ASN A CA 16
ATOM 24320 C C . ASN A 1 12 ? -11.714 8.320 -2.855 1.00 23.25 12 ASN A C 16
ATOM 24321 O O . ASN A 1 12 ? -12.587 8.011 -3.668 1.00 21.43 12 ASN A O 16
ATOM 24332 N N . GLN A 1 13 ? -11.098 9.495 -2.863 1.00 23.35 13 GLN A N 16
ATOM 24333 C CA . GLN A 1 13 ? -11.400 10.519 -3.857 1.00 45.54 13 GLN A CA 16
ATOM 24334 C C . GLN A 1 13 ? -10.692 10.223 -5.170 1.00 22.44 13 GLN A C 16
ATOM 24335 O O . GLN A 1 13 ? -11.180 10.573 -6.242 1.00 71.13 13 GLN A O 16
ATOM 24349 N N . GLY A 1 14 ? -9.543 9.577 -5.079 1.00 1.34 14 GLY A N 16
ATOM 24350 C CA . GLY A 1 14 ? -8.770 9.271 -6.263 1.00 50.22 14 GLY A CA 16
ATOM 24351 C C . GLY A 1 14 ? -7.533 10.135 -6.370 1.00 50.14 14 GLY A C 16
ATOM 24352 O O . GLY A 1 14 ? -6.856 10.141 -7.402 1.00 42.32 14 GLY A O 16
ATOM 24356 N N . ASP A 1 15 ? -7.233 10.866 -5.303 1.00 14.42 15 ASP A N 16
ATOM 24357 C CA . ASP A 1 15 ? -6.056 11.724 -5.278 1.00 25.00 15 ASP A CA 16
ATOM 24358 C C . ASP A 1 15 ? -4.847 10.927 -4.804 1.00 3.43 15 ASP A C 16
ATOM 24359 O O . ASP A 1 15 ? -4.491 10.933 -3.620 1.00 32.11 15 ASP A O 16
ATOM 24368 N N . ILE A 1 16 ? -4.238 10.219 -5.737 1.00 72.52 16 ILE A N 16
ATOM 24369 C CA . ILE A 1 16 ? -3.140 9.323 -5.428 1.00 32.13 16 ILE A CA 16
ATOM 24370 C C . ILE A 1 16 ? -1.875 10.084 -5.056 1.00 11.23 16 ILE A C 16
ATOM 24371 O O . ILE A 1 16 ? -1.152 9.684 -4.148 1.00 64.24 16 ILE A O 16
ATOM 24387 N N . GLU A 1 17 ? -1.619 11.191 -5.735 1.00 60.53 17 GLU A N 16
ATOM 24388 C CA . GLU A 1 17 ? -0.375 11.921 -5.537 1.00 23.55 17 GLU A CA 16
ATOM 24389 C C . GLU A 1 17 ? -0.296 12.533 -4.143 1.00 10.21 17 GLU A C 16
ATOM 24390 O O . GLU A 1 17 ? 0.765 12.514 -3.520 1.00 51.40 17 GLU A O 16
ATOM 24402 N N . ASN A 1 18 ? -1.410 13.063 -3.644 1.00 62.35 18 ASN A N 16
ATOM 24403 C CA . ASN A 1 18 ? -1.439 13.581 -2.280 1.00 72.04 18 ASN A CA 16
ATOM 24404 C C . ASN A 1 18 ? -1.322 12.436 -1.285 1.00 51.21 18 ASN A C 16
ATOM 24405 O O . ASN A 1 18 ? -0.632 12.550 -0.270 1.00 50.43 18 ASN A O 16
ATOM 24416 N N . ALA A 1 19 ? -1.986 11.327 -1.590 1.00 4.41 19 ALA A N 16
ATOM 24417 C CA . ALA A 1 19 ? -1.919 10.148 -0.742 1.00 54.33 19 ALA A CA 16
ATOM 24418 C C . ALA A 1 19 ? -0.486 9.637 -0.627 1.00 73.03 19 ALA A C 16
ATOM 24419 O O . ALA A 1 19 ? 0.031 9.468 0.475 1.00 14.21 19 ALA A O 16
ATOM 24426 N N . LEU A 1 20 ? 0.157 9.424 -1.772 1.00 75.23 20 LEU A N 16
ATOM 24427 C CA . LEU A 1 20 ? 1.506 8.858 -1.816 1.00 34.55 20 LEU A CA 16
ATOM 24428 C C . LEU A 1 20 ? 2.508 9.683 -1.016 1.00 42.34 20 LEU A C 16
ATOM 24429 O O . LEU A 1 20 ? 3.236 9.138 -0.185 1.00 31.32 20 LEU A O 16
ATOM 24445 N N . GLN A 1 21 ? 2.547 10.988 -1.263 1.00 22.11 21 GLN A N 16
ATOM 24446 C CA . GLN A 1 21 ? 3.522 11.858 -0.610 1.00 43.44 21 GLN A CA 16
ATOM 24447 C C . GLN A 1 21 ? 3.329 11.865 0.905 1.00 23.45 21 GLN A C 16
ATOM 24448 O O . GLN A 1 21 ? 4.300 11.862 1.660 1.00 30.43 21 GLN A O 16
ATOM 24462 N N . ALA A 1 22 ? 2.078 11.842 1.349 1.00 3.21 22 ALA A N 16
ATOM 24463 C CA . ALA A 1 22 ? 1.783 11.823 2.775 1.00 32.21 22 ALA A CA 16
ATOM 24464 C C . ALA A 1 22 ? 2.137 10.466 3.381 1.00 63.41 22 ALA A C 16
ATOM 24465 O O . ALA A 1 22 ? 2.546 10.375 4.539 1.00 21.13 22 ALA A O 16
ATOM 24472 N N . LEU A 1 23 ? 1.990 9.417 2.581 1.00 51.31 23 LEU A N 16
ATOM 24473 C CA . LEU A 1 23 ? 2.286 8.058 3.019 1.00 72.23 23 LEU A CA 16
ATOM 24474 C C . LEU A 1 23 ? 3.767 7.880 3.320 1.00 40.43 23 LEU A C 16
ATOM 24475 O O . LEU A 1 23 ? 4.134 7.401 4.392 1.00 74.04 23 LEU A O 16
ATOM 24491 N N . GLU A 1 24 ? 4.616 8.267 2.377 1.00 4.44 24 GLU A N 16
ATOM 24492 C CA . GLU A 1 24 ? 6.052 8.113 2.555 1.00 34.34 24 GLU A CA 16
ATOM 24493 C C . GLU A 1 24 ? 6.561 9.008 3.680 1.00 70.40 24 GLU A C 16
ATOM 24494 O O . GLU A 1 24 ? 7.473 8.626 4.411 1.00 35.22 24 GLU A O 16
ATOM 24506 N N . GLU A 1 25 ? 5.953 10.184 3.840 1.00 44.45 25 GLU A N 16
ATOM 24507 C CA . GLU A 1 25 ? 6.297 11.066 4.956 1.00 64.33 25 GLU A CA 16
ATOM 24508 C C . GLU A 1 25 ? 5.958 10.400 6.280 1.00 30.03 25 GLU A C 16
ATOM 24509 O O . GLU A 1 25 ? 6.739 10.457 7.231 1.00 14.21 25 GLU A O 16
ATOM 24521 N N . PHE A 1 26 ? 4.792 9.764 6.328 1.00 71.43 26 PHE A N 16
ATOM 24522 C CA . PHE A 1 26 ? 4.336 9.061 7.523 1.00 11.45 26 PHE A CA 16
ATOM 24523 C C . PHE A 1 26 ? 5.360 8.010 7.945 1.00 50.33 26 PHE A C 16
ATOM 24524 O O . PHE A 1 26 ? 5.651 7.848 9.129 1.00 34.32 26 PHE A O 16
ATOM 24541 N N . LEU A 1 27 ? 5.923 7.324 6.958 1.00 33.43 27 LEU A N 16
ATOM 24542 C CA . LEU A 1 27 ? 6.906 6.271 7.198 1.00 55.14 27 LEU A CA 16
ATOM 24543 C C . LEU A 1 27 ? 8.178 6.836 7.822 1.00 24.22 27 LEU A C 16
ATOM 24544 O O . LEU A 1 27 ? 8.952 6.116 8.453 1.00 11.04 27 LEU A O 16
ATOM 24560 N N . GLN A 1 28 ? 8.391 8.127 7.626 1.00 53.11 28 GLN A N 16
ATOM 24561 C CA . GLN A 1 28 ? 9.600 8.790 8.091 1.00 30.42 28 GLN A CA 16
ATOM 24562 C C . GLN A 1 28 ? 9.416 9.372 9.489 1.00 10.54 28 GLN A C 16
ATOM 24563 O O . GLN A 1 28 ? 10.386 9.764 10.132 1.00 41.22 28 GLN A O 16
ATOM 24577 N N . THR A 1 29 ? 8.184 9.425 9.969 1.00 70.12 29 THR A N 16
ATOM 24578 C CA . THR A 1 29 ? 7.913 10.123 11.215 1.00 34.54 29 THR A CA 16
ATOM 24579 C C . THR A 1 29 ? 7.112 9.273 12.206 1.00 23.51 29 THR A C 16
ATOM 24580 O O . THR A 1 29 ? 7.393 9.293 13.403 1.00 62.33 29 THR A O 16
ATOM 24591 N N . GLU A 1 30 ? 6.133 8.517 11.722 1.00 24.33 30 GLU A N 16
ATOM 24592 C CA . GLU A 1 30 ? 5.323 7.669 12.590 1.00 63.40 30 GLU A CA 16
ATOM 24593 C C . GLU A 1 30 ? 5.578 6.194 12.291 1.00 4.14 30 GLU A C 16
ATOM 24594 O O . GLU A 1 30 ? 4.886 5.580 11.479 1.00 73.53 30 GLU A O 16
ATOM 24606 N N . PRO A 1 31 ? 6.595 5.614 12.939 1.00 2.50 31 PRO A N 16
ATOM 24607 C CA . PRO A 1 31 ? 6.995 4.219 12.721 1.00 64.03 31 PRO A CA 16
ATOM 24608 C C . PRO A 1 31 ? 5.965 3.203 13.200 1.00 3.23 31 PRO A C 16
ATOM 24609 O O . PRO A 1 31 ? 5.980 2.048 12.779 1.00 61.12 31 PRO A O 16
ATOM 24620 N N . VAL A 1 32 ? 5.062 3.641 14.055 1.00 72.42 32 VAL A N 16
ATOM 24621 C CA . VAL A 1 32 ? 4.146 2.730 14.721 1.00 4.44 32 VAL A CA 16
ATOM 24622 C C . VAL A 1 32 ? 3.049 2.216 13.780 1.00 74.32 32 VAL A C 16
ATOM 24623 O O . VAL A 1 32 ? 2.574 1.090 13.925 1.00 52.42 32 VAL A O 16
ATOM 24636 N N . GLY A 1 33 ? 2.672 3.024 12.800 1.00 2.11 33 GLY A N 16
ATOM 24637 C CA . GLY A 1 33 ? 1.583 2.646 11.921 1.00 62.21 33 GLY A CA 16
ATOM 24638 C C . GLY A 1 33 ? 2.014 2.536 10.478 1.00 22.33 33 GLY A C 16
ATOM 24639 O O . GLY A 1 33 ? 1.241 2.838 9.570 1.00 31.12 33 GLY A O 16
ATOM 24643 N N . LYS A 1 34 ? 3.247 2.099 10.256 1.00 54.04 34 LYS A N 16
ATOM 24644 C CA . LYS A 1 34 ? 3.777 2.000 8.903 1.00 64.21 34 LYS A CA 16
ATOM 24645 C C . LYS A 1 34 ? 3.052 0.934 8.096 1.00 1.45 34 LYS A C 16
ATOM 24646 O O . LYS A 1 34 ? 2.910 1.064 6.885 1.00 13.31 34 LYS A O 16
ATOM 24665 N N . ASP A 1 35 ? 2.583 -0.112 8.765 1.00 23.41 35 ASP A N 16
ATOM 24666 C CA . ASP A 1 35 ? 1.947 -1.230 8.076 1.00 32.03 35 ASP A CA 16
ATOM 24667 C C . ASP A 1 35 ? 0.606 -0.809 7.483 1.00 62.15 35 ASP A C 16
ATOM 24668 O O . ASP A 1 35 ? 0.227 -1.272 6.406 1.00 54.23 35 ASP A O 16
ATOM 24677 N N . GLU A 1 36 ? -0.094 0.090 8.169 1.00 1.42 36 GLU A N 16
ATOM 24678 C CA . GLU A 1 36 ? -1.306 0.689 7.617 1.00 73.24 36 GLU A CA 16
ATOM 24679 C C . GLU A 1 36 ? -0.940 1.589 6.437 1.00 0.45 36 GLU A C 16
ATOM 24680 O O . GLU A 1 36 ? -1.606 1.586 5.403 1.00 73.41 36 GLU A O 16
ATOM 24692 N N . ALA A 1 37 ? 0.145 2.339 6.596 1.00 61.43 37 ALA A N 16
ATOM 24693 C CA . ALA A 1 37 ? 0.603 3.259 5.563 1.00 43.34 37 ALA A CA 16
ATOM 24694 C C . ALA A 1 37 ? 0.996 2.516 4.288 1.00 15.31 37 ALA A C 16
ATOM 24695 O O . ALA A 1 37 ? 0.525 2.852 3.204 1.00 63.35 37 ALA A O 16
ATOM 24702 N N . TYR A 1 38 ? 1.851 1.501 4.423 1.00 41.34 38 TYR A N 16
ATOM 24703 C CA . TYR A 1 38 ? 2.274 0.688 3.280 1.00 13.52 38 TYR A CA 16
ATOM 24704 C C . TYR A 1 38 ? 1.066 0.063 2.589 1.00 5.21 38 TYR A C 16
ATOM 24705 O O . TYR A 1 38 ? 1.008 -0.014 1.360 1.00 62.22 38 TYR A O 16
ATOM 24723 N N . TYR A 1 39 ? 0.107 -0.370 3.397 1.00 64.41 39 TYR A N 16
ATOM 24724 C CA . TYR A 1 39 ? -1.150 -0.912 2.903 1.00 14.34 39 TYR A CA 16
ATOM 24725 C C . TYR A 1 39 ? -1.881 0.122 2.043 1.00 62.21 39 TYR A C 16
ATOM 24726 O O . TYR A 1 39 ? -2.384 -0.192 0.959 1.00 23.14 39 TYR A O 16
ATOM 24744 N N . LEU A 1 40 ? -1.922 1.358 2.524 1.00 74.43 40 LEU A N 16
ATOM 24745 C CA . LEU A 1 40 ? -2.556 2.450 1.794 1.00 61.32 40 LEU A CA 16
ATOM 24746 C C . LEU A 1 40 ? -1.779 2.779 0.521 1.00 73.00 40 LEU A C 16
ATOM 24747 O O . LEU A 1 40 ? -2.372 3.115 -0.504 1.00 61.24 40 LEU A O 16
ATOM 24763 N N . MET A 1 41 ? -0.453 2.675 0.588 1.00 50.13 41 MET A N 16
ATOM 24764 C CA . MET A 1 41 ? 0.390 2.923 -0.580 1.00 61.23 41 MET A CA 16
ATOM 24765 C C . MET A 1 41 ? 0.016 1.960 -1.695 1.00 62.22 41 MET A C 16
ATOM 24766 O O . MET A 1 41 ? -0.170 2.363 -2.845 1.00 33.22 41 MET A O 16
ATOM 24780 N N . GLY A 1 42 ? -0.096 0.685 -1.339 1.00 40.35 42 GLY A N 16
ATOM 24781 C CA . GLY A 1 42 ? -0.572 -0.314 -2.275 1.00 41.23 42 GLY A CA 16
ATOM 24782 C C . GLY A 1 42 ? -1.916 0.042 -2.872 1.00 3.12 42 GLY A C 16
ATOM 24783 O O . GLY A 1 42 ? -2.111 -0.085 -4.079 1.00 74.40 42 GLY A O 16
ATOM 24787 N N . ASN A 1 43 ? -2.839 0.501 -2.030 1.00 2.11 43 ASN A N 16
ATOM 24788 C CA . ASN A 1 43 ? -4.166 0.906 -2.495 1.00 1.32 43 ASN A CA 16
ATOM 24789 C C . ASN A 1 43 ? -4.064 2.009 -3.537 1.00 23.22 43 ASN A C 16
ATOM 24790 O O . ASN A 1 43 ? -4.777 1.999 -4.541 1.00 50.40 43 ASN A O 16
ATOM 24801 N N . ALA A 1 44 ? -3.169 2.952 -3.297 1.00 62.21 44 ALA A N 16
ATOM 24802 C CA . ALA A 1 44 ? -2.974 4.068 -4.205 1.00 43.52 44 ALA A CA 16
ATOM 24803 C C . ALA A 1 44 ? -2.395 3.599 -5.538 1.00 32.44 44 ALA A C 16
ATOM 24804 O O . ALA A 1 44 ? -2.889 3.969 -6.605 1.00 24.31 44 ALA A O 16
ATOM 24811 N N . TYR A 1 45 ? -1.363 2.766 -5.475 1.00 42.31 45 TYR A N 16
ATOM 24812 C CA . TYR A 1 45 ? -0.699 2.284 -6.682 1.00 71.24 45 TYR A CA 16
ATOM 24813 C C . TYR A 1 45 ? -1.602 1.367 -7.504 1.00 50.52 45 TYR A C 16
ATOM 24814 O O . TYR A 1 45 ? -1.592 1.428 -8.736 1.00 54.13 45 TYR A O 16
ATOM 24832 N N . ARG A 1 46 ? -2.398 0.531 -6.839 1.00 50.50 46 ARG A N 16
ATOM 24833 C CA . ARG A 1 46 ? -3.290 -0.376 -7.553 1.00 42.15 46 ARG A CA 16
ATOM 24834 C C . ARG A 1 46 ? -4.434 0.397 -8.203 1.00 55.21 46 ARG A C 16
ATOM 24835 O O . ARG A 1 46 ? -4.993 -0.036 -9.211 1.00 14.10 46 ARG A O 16
ATOM 24856 N N . LYS A 1 47 ? -4.765 1.552 -7.634 1.00 60.30 47 LYS A N 16
ATOM 24857 C CA . LYS A 1 47 ? -5.767 2.427 -8.212 1.00 0.50 47 LYS A CA 16
ATOM 24858 C C . LYS A 1 47 ? -5.216 3.093 -9.475 1.00 11.12 47 LYS A C 16
ATOM 24859 O O . LYS A 1 47 ? -5.961 3.384 -10.412 1.00 53.33 47 LYS A O 16
ATOM 24878 N N . LEU A 1 48 ? -3.905 3.323 -9.488 1.00 64.40 48 LEU A N 16
ATOM 24879 C CA . LEU A 1 48 ? -3.225 3.844 -10.669 1.00 70.13 48 LEU A CA 16
ATOM 24880 C C . LEU A 1 48 ? -3.137 2.769 -11.743 1.00 24.32 48 LEU A C 16
ATOM 24881 O O . LEU A 1 48 ? -3.249 3.051 -12.938 1.00 40.01 48 LEU A O 16
ATOM 24897 N N . GLY A 1 49 ? -2.936 1.534 -11.309 1.00 72.34 49 GLY A N 16
ATOM 24898 C CA . GLY A 1 49 ? -2.857 0.429 -12.237 1.00 41.31 49 GLY A CA 16
ATOM 24899 C C . GLY A 1 49 ? -1.521 -0.281 -12.181 1.00 32.50 49 GLY A C 16
ATOM 24900 O O . GLY A 1 49 ? -1.211 -1.098 -13.050 1.00 73.31 49 GLY A O 16
ATOM 24904 N N . ASP A 1 50 ? -0.724 0.024 -11.168 1.00 51.43 50 ASP A N 16
ATOM 24905 C CA . ASP A 1 50 ? 0.572 -0.623 -11.011 1.00 21.31 50 ASP A CA 16
ATOM 24906 C C . ASP A 1 50 ? 0.500 -1.665 -9.907 1.00 23.24 50 ASP A C 16
ATOM 24907 O O . ASP A 1 50 ? -0.012 -1.397 -8.821 1.00 5.34 50 ASP A O 16
ATOM 24916 N N . TRP A 1 51 ? 1.010 -2.851 -10.186 1.00 22.12 51 TRP A N 16
ATOM 24917 C CA . TRP A 1 51 ? 0.918 -3.951 -9.243 1.00 34.11 51 TRP A CA 16
ATOM 24918 C C . TRP A 1 51 ? 2.263 -4.237 -8.593 1.00 62.41 51 TRP A C 16
ATOM 24919 O O . TRP A 1 51 ? 2.322 -4.767 -7.486 1.00 44.55 51 TRP A O 16
ATOM 24940 N N . GLN A 1 52 ? 3.339 -3.866 -9.269 1.00 54.40 52 GLN A N 16
ATOM 24941 C CA . GLN A 1 52 ? 4.674 -4.183 -8.784 1.00 10.30 52 GLN A CA 16
ATOM 24942 C C . GLN A 1 52 ? 4.997 -3.352 -7.547 1.00 2.20 52 GLN A C 16
ATOM 24943 O O . GLN A 1 52 ? 5.563 -3.860 -6.573 1.00 4.33 52 GLN A O 16
ATOM 24957 N N . LYS A 1 53 ? 4.610 -2.078 -7.584 1.00 72.25 53 LYS A N 16
ATOM 24958 C CA . LYS A 1 53 ? 4.753 -1.204 -6.429 1.00 3.33 53 LYS A CA 16
ATOM 24959 C C . LYS A 1 53 ? 3.944 -1.755 -5.265 1.00 31.53 53 LYS A C 16
ATOM 24960 O O . LYS A 1 53 ? 4.431 -1.846 -4.141 1.00 64.14 53 LYS A O 16
ATOM 24979 N N . ALA A 1 54 ? 2.708 -2.146 -5.564 1.00 13.24 54 ALA A N 16
ATOM 24980 C CA . ALA A 1 54 ? 1.800 -2.680 -4.557 1.00 1.41 54 ALA A CA 16
ATOM 24981 C C . ALA A 1 54 ? 2.369 -3.936 -3.905 1.00 21.11 54 ALA A C 16
ATOM 24982 O O . ALA A 1 54 ? 2.331 -4.084 -2.689 1.00 31.21 54 ALA A O 16
ATOM 24989 N N . LEU A 1 55 ? 2.906 -4.836 -4.718 1.00 62.22 55 LEU A N 16
ATOM 24990 C CA . LEU A 1 55 ? 3.490 -6.069 -4.206 1.00 11.31 55 LEU A CA 16
ATOM 24991 C C . LEU A 1 55 ? 4.585 -5.777 -3.189 1.00 2.13 55 LEU A C 16
ATOM 24992 O O . LEU A 1 55 ? 4.675 -6.443 -2.155 1.00 63.23 55 LEU A O 16
ATOM 25008 N N . ASN A 1 56 ? 5.408 -4.778 -3.486 1.00 0.45 56 ASN A N 16
ATOM 25009 C CA . ASN A 1 56 ? 6.525 -4.430 -2.620 1.00 30.32 56 ASN A CA 16
ATOM 25010 C C . ASN A 1 56 ? 6.060 -3.728 -1.349 1.00 62.11 56 ASN A C 16
ATOM 25011 O O . ASN A 1 56 ? 6.476 -4.099 -0.250 1.00 14.15 56 ASN A O 16
ATOM 25022 N N . ASN A 1 57 ? 5.190 -2.730 -1.481 1.00 52.25 57 ASN A N 16
ATOM 25023 C CA . ASN A 1 57 ? 4.756 -1.967 -0.312 1.00 62.12 57 ASN A CA 16
ATOM 25024 C C . ASN A 1 57 ? 3.867 -2.804 0.607 1.00 13.22 57 ASN A C 16
ATOM 25025 O O . ASN A 1 57 ? 3.940 -2.668 1.827 1.00 23.43 57 ASN A O 16
ATOM 25036 N N . TYR A 1 58 ? 3.057 -3.692 0.035 1.00 61.44 58 TYR A N 16
ATOM 25037 C CA . TYR A 1 58 ? 2.275 -4.622 0.842 1.00 45.11 58 TYR A CA 16
ATOM 25038 C C . TYR A 1 58 ? 3.202 -5.545 1.620 1.00 71.10 58 TYR A C 16
ATOM 25039 O O . TYR A 1 58 ? 3.022 -5.753 2.819 1.00 64.43 58 TYR A O 16
ATOM 25057 N N . GLN A 1 59 ? 4.213 -6.065 0.932 1.00 63.13 59 GLN A N 16
ATOM 25058 C CA . GLN A 1 59 ? 5.191 -6.951 1.554 1.00 45.21 59 GLN A CA 16
ATOM 25059 C C . GLN A 1 59 ? 5.978 -6.197 2.624 1.00 63.33 59 GLN A C 16
ATOM 25060 O O . GLN A 1 59 ? 6.389 -6.773 3.631 1.00 54.40 59 GLN A O 16
ATOM 25074 N N . SER A 1 60 ? 6.168 -4.900 2.406 1.00 44.31 60 SER A N 16
ATOM 25075 C CA . SER A 1 60 ? 6.835 -4.048 3.381 1.00 53.02 60 SER A CA 16
ATOM 25076 C C . SER A 1 60 ? 6.063 -4.047 4.696 1.00 25.22 60 SER A C 16
ATOM 25077 O O . SER A 1 60 ? 6.652 -4.145 5.769 1.00 73.15 60 SER A O 16
ATOM 25085 N N . ALA A 1 61 ? 4.740 -3.962 4.604 1.00 13.44 61 ALA A N 16
ATOM 25086 C CA . ALA A 1 61 ? 3.887 -4.003 5.783 1.00 25.21 61 ALA A CA 16
ATOM 25087 C C . ALA A 1 61 ? 3.863 -5.404 6.392 1.00 64.13 61 ALA A C 16
ATOM 25088 O O . ALA A 1 61 ? 3.944 -5.564 7.609 1.00 4.44 61 ALA A O 16
ATOM 25095 N N . ILE A 1 62 ? 3.770 -6.416 5.532 1.00 62.20 62 ILE A N 16
ATOM 25096 C CA . ILE A 1 62 ? 3.692 -7.806 5.976 1.00 12.43 62 ILE A CA 16
ATOM 25097 C C . ILE A 1 62 ? 4.934 -8.219 6.768 1.00 54.31 62 ILE A C 16
ATOM 25098 O O . ILE A 1 62 ? 4.827 -8.892 7.793 1.00 25.24 62 ILE A O 16
ATOM 25114 N N . GLU A 1 63 ? 6.109 -7.812 6.305 1.00 54.40 63 GLU A N 16
ATOM 25115 C CA . GLU A 1 63 ? 7.352 -8.189 6.971 1.00 54.34 63 GLU A CA 16
ATOM 25116 C C . GLU A 1 63 ? 7.572 -7.381 8.249 1.00 45.11 63 GLU A C 16
ATOM 25117 O O . GLU A 1 63 ? 8.465 -7.687 9.041 1.00 31.11 63 GLU A O 16
ATOM 25129 N N . LEU A 1 64 ? 6.758 -6.351 8.451 1.00 0.41 64 LEU A N 16
ATOM 25130 C CA . LEU A 1 64 ? 6.758 -5.630 9.715 1.00 55.05 64 LEU A CA 16
ATOM 25131 C C . LEU A 1 64 ? 5.894 -6.378 10.718 1.00 64.23 64 LEU A C 16
ATOM 25132 O O . LEU A 1 64 ? 6.294 -6.599 11.860 1.00 34.43 64 LEU A O 16
ATOM 25148 N N . ASN A 1 65 ? 4.710 -6.782 10.274 1.00 73.42 65 ASN A N 16
ATOM 25149 C CA . ASN A 1 65 ? 3.806 -7.583 11.088 1.00 53.11 65 ASN A CA 16
ATOM 25150 C C . ASN A 1 65 ? 2.882 -8.408 10.196 1.00 22.21 65 ASN A C 16
ATOM 25151 O O . ASN A 1 65 ? 2.145 -7.867 9.374 1.00 63.22 65 ASN A O 16
ATOM 25162 N N . PRO A 1 66 ? 2.935 -9.742 10.337 1.00 71.54 66 PRO A N 16
ATOM 25163 C CA . PRO A 1 66 ? 2.170 -10.670 9.488 1.00 54.14 66 PRO A CA 16
ATOM 25164 C C . PRO A 1 66 ? 0.661 -10.511 9.647 1.00 23.04 66 PRO A C 16
ATOM 25165 O O . PRO A 1 66 ? -0.108 -10.855 8.752 1.00 15.25 66 PRO A O 16
ATOM 25176 N N . ASP A 1 67 ? 0.243 -9.970 10.781 1.00 13.35 67 ASP A N 16
ATOM 25177 C CA . ASP A 1 67 ? -1.174 -9.758 11.055 1.00 5.32 67 ASP A CA 16
ATOM 25178 C C . ASP A 1 67 ? -1.640 -8.420 10.491 1.00 14.35 67 ASP A C 16
ATOM 25179 O O . ASP A 1 67 ? -2.528 -7.770 11.043 1.00 45.00 67 ASP A O 16
ATOM 25188 N N . SER A 1 68 ? -1.036 -8.025 9.383 1.00 22.41 68 SER A N 16
ATOM 25189 C CA . SER A 1 68 ? -1.383 -6.791 8.707 1.00 12.21 68 SER A CA 16
ATOM 25190 C C . SER A 1 68 ? -2.456 -7.052 7.656 1.00 12.41 68 SER A C 16
ATOM 25191 O O . SER A 1 68 ? -2.472 -8.113 7.033 1.00 14.52 68 SER A O 16
ATOM 25199 N N . PRO A 1 69 ? -3.366 -6.088 7.442 1.00 3.42 69 PRO A N 16
ATOM 25200 C CA . PRO A 1 69 ? -4.366 -6.168 6.371 1.00 73.21 69 PRO A CA 16
ATOM 25201 C C . PRO A 1 69 ? -3.710 -6.318 4.999 1.00 35.31 69 PRO A C 16
ATOM 25202 O O . PRO A 1 69 ? -4.331 -6.790 4.044 1.00 4.12 69 PRO A O 16
ATOM 25213 N N . ALA A 1 70 ? -2.435 -5.944 4.922 1.00 4.13 70 ALA A N 16
ATOM 25214 C CA . ALA A 1 70 ? -1.678 -6.026 3.682 1.00 4.21 70 ALA A CA 16
ATOM 25215 C C . ALA A 1 70 ? -1.431 -7.478 3.285 1.00 2.11 70 ALA A C 16
ATOM 25216 O O . ALA A 1 70 ? -1.030 -7.762 2.157 1.00 41.54 70 ALA A O 16
ATOM 25223 N N . LEU A 1 71 ? -1.684 -8.392 4.219 1.00 75.32 71 LEU A N 16
ATOM 25224 C CA . LEU A 1 71 ? -1.537 -9.818 3.959 1.00 40.34 71 LEU A CA 16
ATOM 25225 C C . LEU A 1 71 ? -2.475 -10.228 2.840 1.00 74.40 71 LEU A C 16
ATOM 25226 O O . LEU A 1 71 ? -2.075 -10.806 1.830 1.00 42.55 71 LEU A O 16
ATOM 25242 N N . GLN A 1 72 ? -3.733 -9.883 3.038 1.00 11.15 72 GLN A N 16
ATOM 25243 C CA . GLN A 1 72 ? -4.791 -10.211 2.108 1.00 45.24 72 GLN A CA 16
ATOM 25244 C C . GLN A 1 72 ? -4.700 -9.316 0.883 1.00 15.43 72 GLN A C 16
ATOM 25245 O O . GLN A 1 72 ? -5.054 -9.714 -0.225 1.00 50.14 72 GLN A O 16
ATOM 25259 N N . ALA A 1 73 ? -4.206 -8.107 1.103 1.00 52.32 73 ALA A N 16
ATOM 25260 C CA . ALA A 1 73 ? -4.043 -7.131 0.038 1.00 2.50 73 ALA A CA 16
ATOM 25261 C C . ALA A 1 73 ? -3.009 -7.589 -0.986 1.00 4.12 73 ALA A C 16
ATOM 25262 O O . ALA A 1 73 ? -3.251 -7.530 -2.192 1.00 75.04 73 ALA A O 16
ATOM 25269 N N . ARG A 1 74 ? -1.856 -8.055 -0.509 1.00 61.01 74 ARG A N 16
ATOM 25270 C CA . ARG A 1 74 ? -0.811 -8.525 -1.410 1.00 31.32 74 ARG A CA 16
ATOM 25271 C C . ARG A 1 74 ? -1.283 -9.760 -2.159 1.00 43.22 74 ARG A C 16
ATOM 25272 O O . ARG A 1 74 ? -1.122 -9.858 -3.374 1.00 5.04 74 ARG A O 16
ATOM 25293 N N . LYS A 1 75 ? -1.880 -10.692 -1.425 1.00 3.43 75 LYS A N 16
ATOM 25294 C CA . LYS A 1 75 ? -2.382 -11.924 -2.018 1.00 34.10 75 LYS A CA 16
ATOM 25295 C C . LYS A 1 75 ? -3.462 -11.620 -3.053 1.00 62.42 75 LYS A C 16
ATOM 25296 O O . LYS A 1 75 ? -3.557 -12.298 -4.075 1.00 23.34 75 LYS A O 16
ATOM 25315 N N . MET A 1 76 ? -4.258 -10.587 -2.786 1.00 33.35 76 MET A N 16
ATOM 25316 C CA . MET A 1 76 ? -5.241 -10.103 -3.752 1.00 64.43 76 MET A CA 16
ATOM 25317 C C . MET A 1 76 ? -4.552 -9.720 -5.052 1.00 5.04 76 MET A C 16
ATOM 25318 O O . MET A 1 76 ? -4.948 -10.156 -6.130 1.00 40.13 76 MET A O 16
ATOM 25332 N N . VAL A 1 77 ? -3.508 -8.910 -4.934 1.00 22.25 77 VAL A N 16
ATOM 25333 C CA . VAL A 1 77 ? -2.744 -8.463 -6.092 1.00 25.34 77 VAL A CA 16
ATOM 25334 C C . VAL A 1 77 ? -2.141 -9.652 -6.832 1.00 74.05 77 VAL A C 16
ATOM 25335 O O . VAL A 1 77 ? -2.192 -9.721 -8.056 1.00 4.41 77 VAL A O 16
ATOM 25348 N N . MET A 1 78 ? -1.597 -10.597 -6.077 1.00 0.45 78 MET A N 16
ATOM 25349 C CA . MET A 1 78 ? -0.972 -11.785 -6.655 1.00 15.04 78 MET A CA 16
ATOM 25350 C C . MET A 1 78 ? -2.014 -12.650 -7.362 1.00 33.50 78 MET A C 16
ATOM 25351 O O . MET A 1 78 ? -1.708 -13.352 -8.327 1.00 2.04 78 MET A O 16
ATOM 25365 N N . ASP A 1 79 ? -3.247 -12.587 -6.880 1.00 43.23 79 ASP A N 16
ATOM 25366 C CA . ASP A 1 79 ? -4.357 -13.298 -7.506 1.00 23.32 79 ASP A CA 16
ATOM 25367 C C . ASP A 1 79 ? -4.774 -12.593 -8.795 1.00 71.13 79 ASP A C 16
ATOM 25368 O O . ASP A 1 79 ? -4.936 -13.223 -9.842 1.00 60.13 79 ASP A O 16
ATOM 25377 N N . ILE A 1 80 ? -4.919 -11.276 -8.710 1.00 34.12 80 ILE A N 16
ATOM 25378 C CA . ILE A 1 80 ? -5.246 -10.455 -9.870 1.00 41.01 80 ILE A CA 16
ATOM 25379 C C . ILE A 1 80 ? -4.164 -10.591 -10.942 1.00 31.41 80 ILE A C 16
ATOM 25380 O O . ILE A 1 80 ? -4.461 -10.740 -12.128 1.00 53.33 80 ILE A O 16
ATOM 25396 N N . LEU A 1 81 ? -2.906 -10.550 -10.509 1.00 25.10 81 LEU A N 16
ATOM 25397 C CA . LEU A 1 81 ? -1.768 -10.753 -11.404 1.00 24.31 81 LEU A CA 16
ATOM 25398 C C . LEU A 1 81 ? -1.818 -12.128 -12.052 1.00 21.40 81 LEU A C 16
ATOM 25399 O O . LEU A 1 81 ? -1.435 -12.289 -13.204 1.00 52.25 81 LEU A O 16
ATOM 25415 N N . ASN A 1 82 ? -2.300 -13.111 -11.308 1.00 33.02 82 ASN A N 16
ATOM 25416 C CA . ASN A 1 82 ? -2.451 -14.464 -11.830 1.00 20.43 82 ASN A CA 16
ATOM 25417 C C . ASN A 1 82 ? -3.375 -14.461 -13.047 1.00 61.01 82 ASN A C 16
ATOM 25418 O O . ASN A 1 82 ? -3.123 -15.150 -14.036 1.00 73.34 82 ASN A O 16
ATOM 25429 N N . PHE A 1 83 ? -4.436 -13.667 -12.974 1.00 3.54 83 PHE A N 16
ATOM 25430 C CA . PHE A 1 83 ? -5.357 -13.526 -14.096 1.00 32.14 83 PHE A CA 16
ATOM 25431 C C . PHE A 1 83 ? -4.751 -12.675 -15.212 1.00 24.54 83 PHE A C 16
ATOM 25432 O O . PHE A 1 83 ? -4.950 -12.957 -16.393 1.00 23.40 83 PHE A O 16
ATOM 25449 N N . TYR A 1 84 ? -4.010 -11.638 -14.840 1.00 61.35 84 TYR A N 16
ATOM 25450 C CA . TYR A 1 84 ? -3.390 -10.757 -15.824 1.00 33.44 84 TYR A CA 16
ATOM 25451 C C . TYR A 1 84 ? -2.187 -11.415 -16.487 1.00 10.22 84 TYR A C 16
ATOM 25452 O O . TYR A 1 84 ? -2.255 -11.837 -17.642 1.00 41.03 84 TYR A O 16
ATOM 25470 N N . ASN A 1 85 ? -1.096 -11.510 -15.749 1.00 43.52 85 ASN A N 16
ATOM 25471 C CA . ASN A 1 85 ? 0.156 -11.992 -16.297 1.00 52.30 85 ASN A CA 16
ATOM 25472 C C . ASN A 1 85 ? 1.102 -12.412 -15.182 1.00 43.34 85 ASN A C 16
ATOM 25473 O O . ASN A 1 85 ? 1.287 -11.691 -14.202 1.00 31.12 85 ASN A O 16
ATOM 25484 N N . LYS A 1 86 ? 1.695 -13.584 -15.332 1.00 75.12 86 LYS A N 16
ATOM 25485 C CA . LYS A 1 86 ? 2.698 -14.050 -14.388 1.00 10.24 86 LYS A CA 16
ATOM 25486 C C . LYS A 1 86 ? 4.084 -13.760 -14.943 1.00 10.42 86 LYS A C 16
ATOM 25487 O O . LYS A 1 86 ? 5.082 -14.279 -14.453 1.00 10.13 86 LYS A O 16
ATOM 25506 N N . ASP A 1 87 ? 4.115 -12.908 -15.963 1.00 74.50 87 ASP A N 16
ATOM 25507 C CA . ASP A 1 87 ? 5.334 -12.578 -16.704 1.00 14.43 87 ASP A CA 16
ATOM 25508 C C . ASP A 1 87 ? 6.506 -12.231 -15.788 1.00 42.24 87 ASP A C 16
ATOM 25509 O O . ASP A 1 87 ? 7.489 -12.973 -15.718 1.00 74.25 87 ASP A O 16
ATOM 25518 N N . MET A 1 88 ? 6.399 -11.115 -15.080 1.00 72.34 88 MET A N 16
ATOM 25519 C CA . MET A 1 88 ? 7.478 -10.663 -14.209 1.00 71.35 88 MET A CA 16
ATOM 25520 C C . MET A 1 88 ? 7.547 -11.514 -12.943 1.00 40.42 88 MET A C 16
ATOM 25521 O O . MET A 1 88 ? 8.601 -11.648 -12.341 1.00 41.35 88 MET A O 16
ATOM 25535 N N . TYR A 1 89 ? 6.419 -12.097 -12.555 1.00 45.03 89 TYR A N 16
ATOM 25536 C CA . TYR A 1 89 ? 6.357 -12.957 -11.389 1.00 54.12 89 TYR A CA 16
ATOM 25537 C C . TYR A 1 89 ? 7.199 -14.212 -11.603 1.00 52.22 89 TYR A C 16
ATOM 25538 O O . TYR A 1 89 ? 7.855 -14.699 -10.686 1.00 14.24 89 TYR A O 16
ATOM 25556 N N . ASN A 1 90 ? 7.185 -14.705 -12.833 1.00 24.43 90 ASN A N 16
ATOM 25557 C CA . ASN A 1 90 ? 7.915 -15.913 -13.207 1.00 31.21 90 ASN A CA 16
ATOM 25558 C C . ASN A 1 90 ? 9.424 -15.689 -13.114 1.00 2.52 90 ASN A C 16
ATOM 25559 O O . ASN A 1 90 ? 10.178 -16.585 -12.737 1.00 53.31 90 ASN A O 16
ATOM 25570 N N . GLN A 1 91 ? 9.859 -14.485 -13.450 1.00 62.40 91 GLN A N 16
ATOM 25571 C CA . GLN A 1 91 ? 11.277 -14.158 -13.413 1.00 61.04 91 GLN A CA 16
ATOM 25572 C C . GLN A 1 91 ? 11.685 -13.649 -12.034 1.00 71.44 91 GLN A C 16
ATOM 25573 O O . GLN A 1 91 ? 12.826 -13.826 -11.610 1.00 32.24 91 GLN A O 16
ATOM 25587 N N . LEU A 1 92 ? 10.747 -13.017 -11.342 1.00 32.10 92 LEU A N 16
ATOM 25588 C CA . LEU A 1 92 ? 10.986 -12.526 -9.996 1.00 31.12 92 LEU A CA 16
ATOM 25589 C C . LEU A 1 92 ? 11.093 -13.691 -9.023 1.00 40.22 92 LEU A C 16
ATOM 25590 O O . LEU A 1 92 ? 12.143 -13.921 -8.418 1.00 32.34 92 LEU A O 16
ATOM 25606 N N . GLU A 1 93 ? 10.011 -14.436 -8.887 1.00 1.13 93 GLU A N 16
ATOM 25607 C CA . GLU A 1 93 ? 9.976 -15.544 -7.950 1.00 44.11 93 GLU A CA 16
ATOM 25608 C C . GLU A 1 93 ? 10.095 -16.879 -8.658 1.00 41.20 93 GLU A C 16
ATOM 25609 O O . GLU A 1 93 ? 9.097 -17.505 -9.019 1.00 62.12 93 GLU A O 16
ATOM 25621 N N . HIS A 1 94 ? 11.326 -17.301 -8.868 1.00 44.11 94 HIS A N 16
ATOM 25622 C CA . HIS A 1 94 ? 11.592 -18.641 -9.359 1.00 52.52 94 HIS A CA 16
ATOM 25623 C C . HIS A 1 94 ? 12.323 -19.424 -8.275 1.00 24.25 94 HIS A C 16
ATOM 25624 O O . HIS A 1 94 ? 13.551 -19.418 -8.195 1.00 42.52 94 HIS A O 16
ATOM 25639 N N . HIS A 1 95 ? 11.549 -20.049 -7.398 1.00 34.41 95 HIS A N 16
ATOM 25640 C CA . HIS A 1 95 ? 12.114 -20.777 -6.272 1.00 32.24 95 HIS A CA 16
ATOM 25641 C C . HIS A 1 95 ? 12.752 -22.067 -6.758 1.00 33.23 95 HIS A C 16
ATOM 25642 O O . HIS A 1 95 ? 12.068 -23.060 -7.005 1.00 21.43 95 HIS A O 16
ATOM 25657 N N . HIS A 1 96 ? 14.065 -22.027 -6.927 1.00 54.34 96 HIS A N 16
ATOM 25658 C CA . HIS A 1 96 ? 14.803 -23.153 -7.478 1.00 62.45 96 HIS A CA 16
ATOM 25659 C C . HIS A 1 96 ? 14.860 -24.314 -6.488 1.00 75.33 96 HIS A C 16
ATOM 25660 O O . HIS A 1 96 ? 15.155 -24.126 -5.308 1.00 2.53 96 HIS A O 16
ATOM 25675 N N . HIS A 1 97 ? 14.554 -25.504 -6.978 1.00 75.54 97 HIS A N 16
ATOM 25676 C CA . HIS A 1 97 ? 14.626 -26.714 -6.171 1.00 63.12 97 HIS A CA 16
ATOM 25677 C C . HIS A 1 97 ? 14.762 -27.940 -7.066 1.00 11.13 97 HIS A C 16
ATOM 25678 O O . HIS A 1 97 ? 13.778 -28.575 -7.439 1.00 73.55 97 HIS A O 16
ATOM 25693 N N . HIS A 1 98 ? 15.994 -28.246 -7.437 1.00 34.40 98 HIS A N 16
ATOM 25694 C CA . HIS A 1 98 ? 16.262 -29.378 -8.312 1.00 52.50 98 HIS A CA 16
ATOM 25695 C C . HIS A 1 98 ? 16.132 -30.695 -7.556 1.00 32.14 98 HIS A C 16
ATOM 25696 O O . HIS A 1 98 ? 16.441 -30.778 -6.366 1.00 51.12 98 HIS A O 16
ATOM 25711 N N . HIS A 1 99 ? 15.666 -31.719 -8.249 1.00 71.13 99 HIS A N 16
ATOM 25712 C CA . HIS A 1 99 ? 15.482 -33.030 -7.640 1.00 71.32 99 HIS A CA 16
ATOM 25713 C C . HIS A 1 99 ? 16.152 -34.105 -8.484 1.00 45.33 99 HIS A C 16
ATOM 25714 O O . HIS A 1 99 ? 16.751 -33.797 -9.515 1.00 23.45 99 HIS A O 16
ATOM 25729 N N . MET A 1 1 ? -6.400 14.618 13.903 1.00 62.15 1 MET A N 17
ATOM 25730 C CA . MET A 1 1 ? -6.804 13.557 12.951 1.00 33.10 1 MET A CA 17
ATOM 25731 C C . MET A 1 1 ? -5.608 12.691 12.599 1.00 54.30 1 MET A C 17
ATOM 25732 O O . MET A 1 1 ? -4.466 13.151 12.638 1.00 31.25 1 MET A O 17
ATOM 25748 N N . ASP A 1 2 ? -5.865 11.436 12.264 1.00 24.24 2 ASP A N 17
ATOM 25749 C CA . ASP A 1 2 ? -4.805 10.552 11.804 1.00 23.04 2 ASP A CA 17
ATOM 25750 C C . ASP A 1 2 ? -4.455 10.884 10.369 1.00 4.41 2 ASP A C 17
ATOM 25751 O O . ASP A 1 2 ? -5.334 10.947 9.509 1.00 70.33 2 ASP A O 17
ATOM 25760 N N . GLN A 1 3 ? -3.173 11.103 10.125 1.00 50.41 3 GLN A N 17
ATOM 25761 C CA . GLN A 1 3 ? -2.670 11.366 8.782 1.00 4.04 3 GLN A CA 17
ATOM 25762 C C . GLN A 1 3 ? -3.126 10.288 7.816 1.00 74.43 3 GLN A C 17
ATOM 25763 O O . GLN A 1 3 ? -3.608 10.571 6.723 1.00 41.34 3 GLN A O 17
ATOM 25777 N N . LEU A 1 4 ? -2.971 9.056 8.261 1.00 12.35 4 LEU A N 17
ATOM 25778 C CA . LEU A 1 4 ? -3.394 7.874 7.513 1.00 51.14 4 LEU A CA 17
ATOM 25779 C C . LEU A 1 4 ? -4.847 7.969 7.048 1.00 60.53 4 LEU A C 17
ATOM 25780 O O . LEU A 1 4 ? -5.175 7.560 5.934 1.00 40.32 4 LEU A O 17
ATOM 25796 N N . LYS A 1 5 ? -5.716 8.505 7.898 1.00 5.35 5 LYS A N 17
ATOM 25797 C CA . LYS A 1 5 ? -7.129 8.622 7.562 1.00 4.15 5 LYS A CA 17
ATOM 25798 C C . LYS A 1 5 ? -7.319 9.616 6.425 1.00 51.01 5 LYS A C 17
ATOM 25799 O O . LYS A 1 5 ? -8.056 9.356 5.479 1.00 11.15 5 LYS A O 17
ATOM 25818 N N . THR A 1 6 ? -6.633 10.745 6.517 1.00 24.11 6 THR A N 17
ATOM 25819 C CA . THR A 1 6 ? -6.640 11.735 5.454 1.00 21.11 6 THR A CA 17
ATOM 25820 C C . THR A 1 6 ? -6.132 11.124 4.145 1.00 14.14 6 THR A C 17
ATOM 25821 O O . THR A 1 6 ? -6.682 11.371 3.072 1.00 1.04 6 THR A O 17
ATOM 25832 N N . ILE A 1 7 ? -5.095 10.306 4.258 1.00 25.51 7 ILE A N 17
ATOM 25833 C CA . ILE A 1 7 ? -4.482 9.666 3.103 1.00 1.50 7 ILE A CA 17
ATOM 25834 C C . ILE A 1 7 ? -5.457 8.728 2.397 1.00 61.22 7 ILE A C 17
ATOM 25835 O O . ILE A 1 7 ? -5.643 8.827 1.184 1.00 23.23 7 ILE A O 17
ATOM 25851 N N . LYS A 1 8 ? -6.094 7.833 3.148 1.00 3.32 8 LYS A N 17
ATOM 25852 C CA . LYS A 1 8 ? -7.042 6.895 2.551 1.00 62.33 8 LYS A CA 17
ATOM 25853 C C . LYS A 1 8 ? -8.240 7.639 1.963 1.00 31.53 8 LYS A C 17
ATOM 25854 O O . LYS A 1 8 ? -8.823 7.204 0.971 1.00 24.04 8 LYS A O 17
ATOM 25873 N N . GLU A 1 9 ? -8.589 8.776 2.561 1.00 42.42 9 GLU A N 17
ATOM 25874 C CA . GLU A 1 9 ? -9.616 9.648 2.000 1.00 44.42 9 GLU A CA 17
ATOM 25875 C C . GLU A 1 9 ? -9.166 10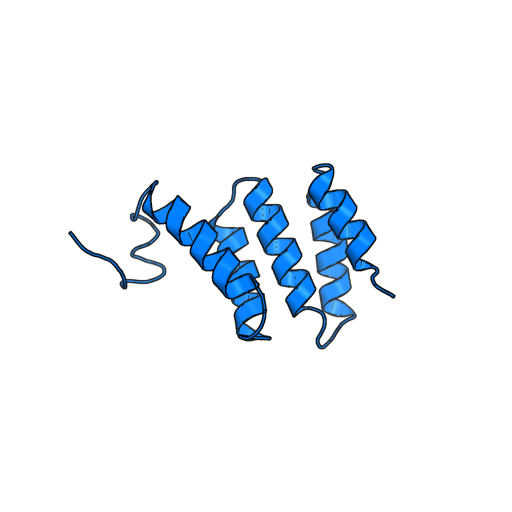.191 0.648 1.00 32.43 9 GLU A C 17
ATOM 25876 O O . GLU A 1 9 ? -9.932 10.194 -0.314 1.00 35.14 9 GLU A O 17
ATOM 25888 N N . LEU A 1 10 ? -7.918 10.645 0.581 1.00 14.33 10 LEU A N 17
ATOM 25889 C CA . LEU A 1 10 ? -7.339 11.142 -0.664 1.00 41.44 10 LEU A CA 17
ATOM 25890 C C . LEU A 1 10 ? -7.382 10.066 -1.742 1.00 60.34 10 LEU A C 17
ATOM 25891 O O . LEU A 1 10 ? -7.762 10.329 -2.883 1.00 43.52 10 LEU A O 17
ATOM 25907 N N . ILE A 1 11 ? -7.001 8.853 -1.360 1.00 74.31 11 ILE A N 17
ATOM 25908 C CA . ILE A 1 11 ? -7.029 7.709 -2.263 1.00 44.13 11 ILE A CA 17
ATOM 25909 C C . ILE A 1 11 ? -8.439 7.484 -2.808 1.00 1.50 11 ILE A C 17
ATOM 25910 O O . ILE A 1 11 ? -8.627 7.294 -4.011 1.00 22.01 11 ILE A O 17
ATOM 25926 N N . ASN A 1 12 ? -9.424 7.529 -1.920 1.00 51.10 12 ASN A N 17
ATOM 25927 C CA . ASN A 1 12 ? -10.819 7.344 -2.308 1.00 74.40 12 ASN A CA 17
ATOM 25928 C C . ASN A 1 12 ? -11.290 8.468 -3.220 1.00 44.15 12 ASN A C 17
ATOM 25929 O O . ASN A 1 12 ? -12.017 8.228 -4.185 1.00 54.24 12 ASN A O 17
ATOM 25940 N N . GLN A 1 13 ? -10.870 9.690 -2.917 1.00 54.11 13 GLN A N 17
ATOM 25941 C CA . GLN A 1 13 ? -11.223 10.845 -3.733 1.00 73.44 13 GLN A CA 17
ATOM 25942 C C . GLN A 1 13 ? -10.603 10.734 -5.121 1.00 32.34 13 GLN A C 17
ATOM 25943 O O . GLN A 1 13 ? -11.302 10.824 -6.131 1.00 13.15 13 GLN A O 17
ATOM 25957 N N . GLY A 1 14 ? -9.297 10.507 -5.160 1.00 5.34 14 GLY A N 17
ATOM 25958 C CA . GLY A 1 14 ? -8.590 10.423 -6.422 1.00 61.14 14 GLY A CA 17
ATOM 25959 C C . GLY A 1 14 ? -7.241 11.109 -6.362 1.00 72.02 14 GLY A C 17
ATOM 25960 O O . GLY A 1 14 ? -6.482 11.096 -7.333 1.00 62.35 14 GLY A O 17
ATOM 25964 N N . ASP A 1 15 ? -6.942 11.715 -5.220 1.00 65.40 15 ASP A N 17
ATOM 25965 C CA . ASP A 1 15 ? -5.676 12.416 -5.036 1.00 63.20 15 ASP A CA 17
ATOM 25966 C C . ASP A 1 15 ? -4.600 11.437 -4.575 1.00 62.43 15 ASP A C 17
ATOM 25967 O O . ASP A 1 15 ? -4.255 11.368 -3.391 1.00 43.04 15 ASP A O 17
ATOM 25976 N N . ILE A 1 16 ? -4.097 10.660 -5.522 1.00 63.50 16 ILE A N 17
ATOM 25977 C CA . ILE A 1 16 ? -3.146 9.602 -5.224 1.00 54.14 16 ILE A CA 17
ATOM 25978 C C . ILE A 1 16 ? -1.780 10.167 -4.843 1.00 74.00 16 ILE A C 17
ATOM 25979 O O . ILE A 1 16 ? -1.157 9.706 -3.886 1.00 75.43 16 ILE A O 17
ATOM 25995 N N . GLU A 1 17 ? -1.323 11.171 -5.581 1.00 64.51 17 GLU A N 17
ATOM 25996 C CA . GLU A 1 17 ? 0.011 11.720 -5.361 1.00 61.40 17 GLU A CA 17
ATOM 25997 C C . GLU A 1 17 ? 0.137 12.364 -3.986 1.00 64.01 17 GLU A C 17
ATOM 25998 O O . GLU A 1 17 ? 1.165 12.210 -3.322 1.00 63.31 17 GLU A O 17
ATOM 26010 N N . ASN A 1 18 ? -0.893 13.081 -3.547 1.00 14.12 18 ASN A N 17
ATOM 26011 C CA . ASN A 1 18 ? -0.875 13.661 -2.207 1.00 71.54 18 ASN A CA 17
ATOM 26012 C C . ASN A 1 18 ? -0.931 12.565 -1.156 1.00 3.51 18 ASN A C 17
ATOM 26013 O O . ASN A 1 18 ? -0.283 12.660 -0.115 1.00 72.15 18 ASN A O 17
ATOM 26024 N N . ALA A 1 19 ? -1.695 11.516 -1.439 1.00 14.42 19 ALA A N 17
ATOM 26025 C CA . ALA A 1 19 ? -1.759 10.360 -0.554 1.00 64.41 19 ALA A CA 17
ATOM 26026 C C . ALA A 1 19 ? -0.374 9.740 -0.371 1.00 51.22 19 ALA A C 17
ATOM 26027 O O . ALA A 1 19 ? 0.081 9.538 0.753 1.00 14.53 19 ALA A O 17
ATOM 26034 N N . LEU A 1 20 ? 0.303 9.475 -1.484 1.00 5.43 20 LEU A N 17
ATOM 26035 C CA . LEU A 1 20 ? 1.613 8.822 -1.466 1.00 62.33 20 LEU A CA 17
ATOM 26036 C C . LEU A 1 20 ? 2.655 9.647 -0.714 1.00 2.53 20 LEU A C 17
ATOM 26037 O O . LEU A 1 20 ? 3.366 9.121 0.146 1.00 24.22 20 LEU A O 17
ATOM 26053 N N . GLN A 1 21 ? 2.746 10.936 -1.033 1.00 70.34 21 GLN A N 17
ATOM 26054 C CA . GLN A 1 21 ? 3.752 11.801 -0.422 1.00 30.52 21 GLN A CA 17
ATOM 26055 C C . GLN A 1 21 ? 3.491 11.975 1.075 1.00 14.44 21 GLN A C 17
ATOM 26056 O O . GLN A 1 21 ? 4.426 12.143 1.863 1.00 12.45 21 GLN A O 17
ATOM 26070 N N . ALA A 1 22 ? 2.223 11.919 1.465 1.00 21.51 22 ALA A N 17
ATOM 26071 C CA . ALA A 1 22 ? 1.856 11.996 2.872 1.00 33.41 22 ALA A CA 17
ATOM 26072 C C . ALA A 1 22 ? 2.164 10.679 3.577 1.00 40.12 22 ALA A C 17
ATOM 26073 O O . ALA A 1 22 ? 2.513 10.662 4.757 1.00 4.42 22 ALA A O 17
ATOM 26080 N N . LEU A 1 23 ? 2.037 9.578 2.842 1.00 54.14 23 LEU A N 17
ATOM 26081 C CA . LEU A 1 23 ? 2.354 8.253 3.370 1.00 11.12 23 LEU A CA 17
ATOM 26082 C C . LEU A 1 23 ? 3.822 8.146 3.750 1.00 2.54 23 LEU A C 17
ATOM 26083 O O . LEU A 1 23 ? 4.153 7.742 4.863 1.00 43.55 23 LEU A O 17
ATOM 26099 N N . GLU A 1 24 ? 4.701 8.518 2.829 1.00 23.41 24 GLU A N 17
ATOM 26100 C CA . GLU A 1 24 ? 6.133 8.467 3.093 1.00 14.33 24 GLU A CA 17
ATOM 26101 C C . GLU A 1 24 ? 6.520 9.480 4.169 1.00 41.11 24 GLU A C 17
ATOM 26102 O O . GLU A 1 24 ? 7.473 9.269 4.917 1.00 74.34 24 GLU A O 17
ATOM 26114 N N . GLU A 1 25 ? 5.773 10.576 4.246 1.00 22.34 25 GLU A N 17
ATOM 26115 C CA . GLU A 1 25 ? 5.949 11.549 5.314 1.00 1.04 25 GLU A CA 17
ATOM 26116 C C . GLU A 1 25 ? 5.585 10.926 6.663 1.00 1.20 25 GLU A C 17
ATOM 26117 O O . GLU A 1 25 ? 6.289 11.109 7.656 1.00 33.31 25 GLU A O 17
ATOM 26129 N N . PHE A 1 26 ? 4.487 10.178 6.683 1.00 13.41 26 PHE A N 17
ATOM 26130 C CA . PHE A 1 26 ? 4.026 9.513 7.895 1.00 1.24 26 PHE A CA 17
ATOM 26131 C C . PHE A 1 26 ? 5.035 8.460 8.348 1.00 73.31 26 PHE A C 17
ATOM 26132 O O . PHE A 1 26 ? 5.228 8.245 9.548 1.00 2.32 26 PHE A O 17
ATOM 26149 N N . LEU A 1 27 ? 5.691 7.822 7.383 1.00 5.42 27 LEU A N 17
ATOM 26150 C CA . LEU A 1 27 ? 6.720 6.830 7.673 1.00 32.34 27 LEU A CA 17
ATOM 26151 C C . LEU A 1 27 ? 7.833 7.445 8.513 1.00 63.13 27 LEU A C 17
ATOM 26152 O O . LEU A 1 27 ? 8.443 6.777 9.345 1.00 63.25 27 LEU A O 17
ATOM 26168 N N . GLN A 1 28 ? 8.085 8.727 8.294 1.00 61.02 28 GLN A N 17
ATOM 26169 C CA . GLN A 1 28 ? 9.170 9.424 8.969 1.00 43.45 28 GLN A CA 17
ATOM 26170 C C . GLN A 1 28 ? 8.832 9.685 10.434 1.00 21.14 28 GLN A C 17
ATOM 26171 O O . GLN A 1 28 ? 9.715 9.667 11.296 1.00 21.52 28 GLN A O 17
ATOM 26185 N N . THR A 1 29 ? 7.555 9.915 10.719 1.00 50.42 29 THR A N 17
ATOM 26186 C CA . THR A 1 29 ? 7.143 10.294 12.064 1.00 11.50 29 THR A CA 17
ATOM 26187 C C . THR A 1 29 ? 6.677 9.087 12.885 1.00 23.41 29 THR A C 17
ATOM 26188 O O . THR A 1 29 ? 6.817 9.074 14.109 1.00 12.03 29 THR A O 17
ATOM 26199 N N . GLU A 1 30 ? 6.143 8.071 12.213 1.00 61.44 30 GLU A N 17
ATOM 26200 C CA . GLU A 1 30 ? 5.626 6.891 12.899 1.00 60.21 30 GLU A CA 17
ATOM 26201 C C . GLU A 1 30 ? 6.271 5.609 12.376 1.00 61.34 30 GLU A C 17
ATOM 26202 O O . GLU A 1 30 ? 5.816 5.027 11.391 1.00 0.40 30 GLU A O 17
ATOM 26214 N N . PRO A 1 31 ? 7.350 5.157 13.031 1.00 2.15 31 PRO A N 17
ATOM 26215 C CA . PRO A 1 31 ? 8.001 3.882 12.713 1.00 44.00 31 PRO A CA 17
ATOM 26216 C C . PRO A 1 31 ? 7.108 2.686 13.034 1.00 53.41 31 PRO A C 17
ATOM 26217 O O . PRO A 1 31 ? 7.352 1.570 12.581 1.00 43.21 31 PRO A O 17
ATOM 26228 N N . VAL A 1 32 ? 6.065 2.931 13.811 1.00 42.43 32 VAL A N 17
ATOM 26229 C CA . VAL A 1 32 ? 5.120 1.886 14.170 1.00 75.00 32 VAL A CA 17
ATOM 26230 C C . VAL A 1 32 ? 3.868 1.971 13.293 1.00 32.12 32 VAL A C 17
ATOM 26231 O O . VAL A 1 32 ? 3.022 1.079 13.304 1.00 72.40 32 VAL A O 17
ATOM 26244 N N . GLY A 1 33 ? 3.772 3.041 12.514 1.00 74.42 33 GLY A N 17
ATOM 26245 C CA . GLY A 1 33 ? 2.619 3.241 11.660 1.00 75.01 33 GLY A CA 17
ATOM 26246 C C . GLY A 1 33 ? 2.940 2.920 10.220 1.00 74.21 33 GLY A C 17
ATOM 26247 O O . GLY A 1 33 ? 2.182 3.250 9.308 1.00 2.04 33 GLY A O 17
ATOM 26251 N N . LYS A 1 34 ? 4.078 2.271 10.025 1.00 30.21 34 LYS A N 17
ATOM 26252 C CA . LYS A 1 34 ? 4.535 1.893 8.698 1.00 50.50 34 LYS A CA 17
ATOM 26253 C C . LYS A 1 34 ? 3.541 0.937 8.044 1.00 55.11 34 LYS A C 17
ATOM 26254 O O . LYS A 1 34 ? 3.303 1.004 6.841 1.00 64.50 34 LYS A O 17
ATOM 26273 N N . ASP A 1 35 ? 2.952 0.064 8.858 1.00 1.14 35 ASP A N 17
ATOM 26274 C CA . ASP A 1 35 ? 2.085 -1.000 8.362 1.00 23.43 35 ASP A CA 17
ATOM 26275 C C . ASP A 1 35 ? 0.860 -0.439 7.646 1.00 31.21 35 ASP A C 17
ATOM 26276 O O . ASP A 1 35 ? 0.508 -0.896 6.557 1.00 21.22 35 ASP A O 17
ATOM 26285 N N . GLU A 1 36 ? 0.225 0.561 8.243 1.00 33.00 36 GLU A N 17
ATOM 26286 C CA . GLU A 1 36 ? -0.967 1.150 7.652 1.00 71.25 36 GLU A CA 17
ATOM 26287 C C . GLU A 1 36 ? -0.583 1.997 6.448 1.00 4.24 36 GLU A C 17
ATOM 26288 O O . GLU A 1 36 ? -1.291 2.026 5.440 1.00 11.41 36 GLU A O 17
ATOM 26300 N N . ALA A 1 37 ? 0.564 2.659 6.548 1.00 13.22 37 ALA A N 17
ATOM 26301 C CA . ALA A 1 37 ? 1.049 3.507 5.471 1.00 10.32 37 ALA A CA 17
ATOM 26302 C C . ALA A 1 37 ? 1.349 2.682 4.223 1.00 71.01 37 ALA A C 17
ATOM 26303 O O . ALA A 1 37 ? 0.921 3.029 3.123 1.00 45.42 37 ALA A O 17
ATOM 26310 N N . TYR A 1 38 ? 2.072 1.582 4.402 1.00 64.24 38 TYR A N 17
ATOM 26311 C CA . TYR A 1 38 ? 2.401 0.696 3.291 1.00 53.41 38 TYR A CA 17
ATOM 26312 C C . TYR A 1 38 ? 1.144 0.041 2.721 1.00 15.33 38 TYR A C 17
ATOM 26313 O O . TYR A 1 38 ? 1.052 -0.201 1.516 1.00 24.22 38 TYR A O 17
ATOM 26331 N N . TYR A 1 39 ? 0.174 -0.229 3.587 1.00 11.12 39 TYR A N 17
ATOM 26332 C CA . TYR A 1 39 ? -1.104 -0.774 3.153 1.00 75.12 39 TYR A CA 17
ATOM 26333 C C . TYR A 1 39 ? -1.815 0.217 2.237 1.00 75.10 39 TYR A C 17
ATOM 26334 O O . TYR A 1 39 ? -2.304 -0.148 1.164 1.00 35.31 39 TYR A O 17
ATOM 26352 N N . LEU A 1 40 ? -1.857 1.475 2.659 1.00 23.44 40 LEU A N 17
ATOM 26353 C CA . LEU A 1 40 ? -2.488 2.528 1.874 1.00 64.31 40 LEU A CA 17
ATOM 26354 C C . LEU A 1 40 ? -1.715 2.776 0.585 1.00 23.32 40 LEU A C 17
ATOM 26355 O O . LEU A 1 40 ? -2.307 3.046 -0.458 1.00 64.25 40 LEU A O 17
ATOM 26371 N N . MET A 1 41 ? -0.392 2.673 0.666 1.00 73.05 41 MET A N 17
ATOM 26372 C CA . MET A 1 41 ? 0.466 2.766 -0.513 1.00 30.15 41 MET A CA 17
ATOM 26373 C C . MET A 1 41 ? 0.020 1.767 -1.570 1.00 2.21 41 MET A C 17
ATOM 26374 O O . MET A 1 41 ? -0.250 2.132 -2.717 1.00 62.40 41 MET A O 17
ATOM 26388 N N . GLY A 1 42 ? -0.078 0.506 -1.160 1.00 23.11 42 GLY A N 17
ATOM 26389 C CA . GLY A 1 42 ? -0.474 -0.548 -2.070 1.00 62.12 42 GLY A CA 17
ATOM 26390 C C . GLY A 1 42 ? -1.856 -0.326 -2.646 1.00 3.54 42 GLY A C 17
ATOM 26391 O O . GLY A 1 42 ? -2.123 -0.697 -3.785 1.00 4.54 42 GLY A O 17
ATOM 26395 N N . ASN A 1 43 ? -2.738 0.273 -1.859 1.00 71.42 43 ASN A N 17
ATOM 26396 C CA . ASN A 1 43 ? -4.084 0.585 -2.323 1.00 52.41 43 ASN A CA 17
ATOM 26397 C C . ASN A 1 43 ? -4.048 1.686 -3.373 1.00 33.24 43 ASN A C 17
ATOM 26398 O O . ASN A 1 43 ? -4.719 1.597 -4.402 1.00 24.14 43 ASN A O 17
ATOM 26409 N N . ALA A 1 44 ? -3.248 2.716 -3.114 1.00 21.45 44 ALA A N 17
ATOM 26410 C CA . ALA A 1 44 ? -3.109 3.832 -4.040 1.00 22.35 44 ALA A CA 17
ATOM 26411 C C . ALA A 1 44 ? -2.538 3.369 -5.376 1.00 23.13 44 ALA A C 17
ATOM 26412 O O . ALA A 1 44 ? -3.082 3.682 -6.435 1.00 32.13 44 ALA A O 17
ATOM 26419 N N . TYR A 1 45 ? -1.445 2.614 -5.322 1.00 72.35 45 TYR A N 17
ATOM 26420 C CA . TYR A 1 45 ? -0.834 2.079 -6.534 1.00 3.02 45 TYR A CA 17
ATOM 26421 C C . TYR A 1 45 ? -1.780 1.122 -7.252 1.00 5.13 45 TYR A C 17
ATOM 26422 O O . TYR A 1 45 ? -1.844 1.110 -8.484 1.00 55.33 45 TYR A O 17
ATOM 26440 N N . ARG A 1 46 ? -2.529 0.338 -6.479 1.00 43.42 46 ARG A N 17
ATOM 26441 C CA . ARG A 1 46 ? -3.491 -0.598 -7.048 1.00 42.13 46 ARG A CA 17
ATOM 26442 C C . ARG A 1 46 ? -4.555 0.155 -7.836 1.00 64.51 46 ARG A C 17
ATOM 26443 O O . ARG A 1 46 ? -4.938 -0.258 -8.931 1.00 30.51 46 ARG A O 17
ATOM 26464 N N . LYS A 1 47 ? -5.026 1.261 -7.268 1.00 64.13 47 LYS A N 17
ATOM 26465 C CA . LYS A 1 47 ? -6.026 2.088 -7.905 1.00 61.10 47 LYS A CA 17
ATOM 26466 C C . LYS A 1 47 ? -5.472 2.734 -9.174 1.00 54.24 47 LYS A C 17
ATOM 26467 O O . LYS A 1 47 ? -6.198 2.938 -10.146 1.00 24.14 47 LYS A O 17
ATOM 26486 N N . LEU A 1 48 ? -4.183 3.065 -9.154 1.00 61.21 48 LEU A N 17
ATOM 26487 C CA . LEU A 1 48 ? -3.517 3.605 -10.335 1.00 55.21 48 LEU A CA 17
ATOM 26488 C C . LEU A 1 48 ? -3.480 2.564 -11.445 1.00 45.12 48 LEU A C 17
ATOM 26489 O O . LEU A 1 48 ? -3.650 2.882 -12.623 1.00 65.21 48 LEU A O 17
ATOM 26505 N N . GLY A 1 49 ? -3.266 1.316 -11.058 1.00 23.41 49 GLY A N 17
ATOM 26506 C CA . GLY A 1 49 ? -3.211 0.239 -12.024 1.00 13.53 49 GLY A CA 17
ATOM 26507 C C . GLY A 1 49 ? -1.876 -0.472 -12.011 1.00 20.35 49 GLY A C 17
ATOM 26508 O O . GLY A 1 49 ? -1.619 -1.335 -12.851 1.00 32.41 49 GLY A O 17
ATOM 26512 N N . ASP A 1 50 ? -1.026 -0.111 -11.062 1.00 3.24 50 ASP A N 17
ATOM 26513 C CA . ASP A 1 50 ? 0.285 -0.735 -10.940 1.00 60.32 50 ASP A CA 17
ATOM 26514 C C . ASP A 1 50 ? 0.248 -1.806 -9.862 1.00 51.00 50 ASP A C 17
ATOM 26515 O O . ASP A 1 50 ? -0.301 -1.591 -8.781 1.00 13.51 50 ASP A O 17
ATOM 26524 N N . TRP A 1 51 ? 0.819 -2.960 -10.159 1.00 42.23 51 TRP A N 17
ATOM 26525 C CA . TRP A 1 51 ? 0.780 -4.079 -9.234 1.00 74.40 51 TRP A CA 17
ATOM 26526 C C . TRP A 1 51 ? 2.137 -4.281 -8.572 1.00 32.43 51 TRP A C 17
ATOM 26527 O O . TRP A 1 51 ? 2.220 -4.760 -7.441 1.00 1.20 51 TRP A O 17
ATOM 26548 N N . GLN A 1 52 ? 3.195 -3.904 -9.279 1.00 31.45 52 GLN A N 17
ATOM 26549 C CA . GLN A 1 52 ? 4.555 -4.091 -8.785 1.00 62.03 52 GLN A CA 17
ATOM 26550 C C . GLN A 1 52 ? 4.788 -3.274 -7.519 1.00 4.45 52 GLN A C 17
ATOM 26551 O O . GLN A 1 52 ? 5.248 -3.803 -6.506 1.00 53.14 52 GLN A O 17
ATOM 26565 N N . LYS A 1 53 ? 4.454 -1.992 -7.574 1.00 33.12 53 LYS A N 17
ATOM 26566 C CA . LYS A 1 53 ? 4.596 -1.115 -6.420 1.00 54.31 53 LYS A CA 17
ATOM 26567 C C . LYS A 1 53 ? 3.645 -1.545 -5.316 1.00 63.13 53 LYS A C 17
ATOM 26568 O O . LYS A 1 53 ? 3.981 -1.481 -4.135 1.00 74.21 53 LYS A O 17
ATOM 26587 N N . ALA A 1 54 ? 2.461 -1.995 -5.713 1.00 4.41 54 ALA A N 17
ATOM 26588 C CA . ALA A 1 54 ? 1.467 -2.463 -4.761 1.00 52.11 54 ALA A CA 17
ATOM 26589 C C . ALA A 1 54 ? 2.010 -3.640 -3.956 1.00 23.31 54 ALA A C 17
ATOM 26590 O O . ALA A 1 54 ? 1.989 -3.619 -2.730 1.00 33.13 54 ALA A O 17
ATOM 26597 N N . LEU A 1 55 ? 2.519 -4.650 -4.657 1.00 14.32 55 LEU A N 17
ATOM 26598 C CA . LEU A 1 55 ? 3.083 -5.836 -4.015 1.00 64.43 55 LEU A CA 17
ATOM 26599 C C . LEU A 1 55 ? 4.234 -5.474 -3.083 1.00 31.32 55 LEU A C 17
ATOM 26600 O O . LEU A 1 55 ? 4.305 -5.964 -1.956 1.00 32.31 55 LEU A O 17
ATOM 26616 N N . ASN A 1 56 ? 5.129 -4.616 -3.562 1.00 72.10 56 ASN A N 17
ATOM 26617 C CA . ASN A 1 56 ? 6.277 -4.183 -2.768 1.00 65.42 56 ASN A CA 17
ATOM 26618 C C . ASN A 1 56 ? 5.825 -3.528 -1.469 1.00 14.33 56 ASN A C 17
ATOM 26619 O O . ASN A 1 56 ? 6.340 -3.839 -0.395 1.00 4.23 56 ASN A O 17
ATOM 26630 N N . ASN A 1 57 ? 4.845 -2.642 -1.568 1.00 1.52 57 ASN A N 17
ATOM 26631 C CA . ASN A 1 57 ? 4.348 -1.928 -0.398 1.00 54.20 57 ASN A CA 17
ATOM 26632 C C . ASN A 1 57 ? 3.523 -2.844 0.501 1.00 21.31 57 ASN A C 17
ATOM 26633 O O . ASN A 1 57 ? 3.632 -2.771 1.725 1.00 31.15 57 ASN A O 17
ATOM 26644 N N . TYR A 1 58 ? 2.717 -3.722 -0.096 1.00 44.21 58 TYR A N 17
ATOM 26645 C CA . TYR A 1 58 ? 1.963 -4.707 0.679 1.00 22.31 58 TYR A CA 17
ATOM 26646 C C . TYR A 1 58 ? 2.911 -5.552 1.515 1.00 55.42 58 TYR A C 17
ATOM 26647 O O . TYR A 1 58 ? 2.706 -5.738 2.714 1.00 13.43 58 TYR A O 17
ATOM 26665 N N . GLN A 1 59 ? 3.959 -6.049 0.870 1.00 52.40 59 GLN A N 17
ATOM 26666 C CA . GLN A 1 59 ? 4.942 -6.895 1.529 1.00 71.24 59 GLN A CA 17
ATOM 26667 C C . GLN A 1 59 ? 5.638 -6.140 2.655 1.00 24.11 59 GLN A C 17
ATOM 26668 O O . GLN A 1 59 ? 5.890 -6.699 3.721 1.00 41.22 59 GLN A O 17
ATOM 26682 N N . SER A 1 60 ? 5.923 -4.865 2.421 1.00 72.14 60 SER A N 17
ATOM 26683 C CA . SER A 1 60 ? 6.603 -4.038 3.409 1.00 15.12 60 SER A CA 17
ATOM 26684 C C . SER A 1 60 ? 5.756 -3.879 4.673 1.00 73.31 60 SER A C 17
ATOM 26685 O O . SER A 1 60 ? 6.286 -3.815 5.781 1.00 21.24 60 SER A O 17
ATOM 26693 N N . ALA A 1 61 ? 4.437 -3.834 4.504 1.00 52.14 61 ALA A N 17
ATOM 26694 C CA . ALA A 1 61 ? 3.528 -3.744 5.640 1.00 63.43 61 ALA A CA 17
ATOM 26695 C C . ALA A 1 61 ? 3.502 -5.060 6.408 1.00 74.33 61 ALA A C 17
ATOM 26696 O O . ALA A 1 61 ? 3.536 -5.077 7.642 1.00 73.41 61 ALA A O 17
ATOM 26703 N N . ILE A 1 62 ? 3.460 -6.160 5.662 1.00 5.13 62 ILE A N 17
ATOM 26704 C CA . ILE A 1 62 ? 3.413 -7.495 6.249 1.00 42.45 62 ILE A CA 17
ATOM 26705 C C . ILE A 1 62 ? 4.688 -7.795 7.035 1.00 33.15 62 ILE A C 17
ATOM 26706 O O . ILE A 1 62 ? 4.643 -8.439 8.082 1.00 45.44 62 ILE A O 17
ATOM 26722 N N . GLU A 1 63 ? 5.818 -7.306 6.524 1.00 52.43 63 GLU A N 17
ATOM 26723 C CA . GLU A 1 63 ? 7.122 -7.515 7.156 1.00 4.31 63 GLU A CA 17
ATOM 26724 C C . GLU A 1 63 ? 7.129 -7.046 8.605 1.00 31.44 63 GLU A C 17
ATOM 26725 O O . GLU A 1 63 ? 7.827 -7.611 9.450 1.00 24.25 63 GLU A O 17
ATOM 26737 N N . LEU A 1 64 ? 6.357 -6.010 8.880 1.00 72.12 64 LEU A N 17
ATOM 26738 C CA . LEU A 1 64 ? 6.328 -5.406 10.200 1.00 3.11 64 LEU A CA 17
ATOM 26739 C C . LEU A 1 64 ? 5.153 -5.934 11.013 1.00 53.45 64 LEU A C 17
ATOM 26740 O O . LEU A 1 64 ? 5.334 -6.484 12.101 1.00 41.02 64 LEU A O 17
ATOM 26756 N N . ASN A 1 65 ? 3.953 -5.784 10.476 1.00 55.41 65 ASN A N 17
ATOM 26757 C CA . ASN A 1 65 ? 2.749 -6.207 11.175 1.00 41.34 65 ASN A CA 17
ATOM 26758 C C . ASN A 1 65 ? 2.036 -7.310 10.408 1.00 60.44 65 ASN A C 17
ATOM 26759 O O . ASN A 1 65 ? 1.420 -7.059 9.375 1.00 55.02 65 ASN A O 17
ATOM 26770 N N . PRO A 1 66 ? 2.111 -8.551 10.905 1.00 41.22 66 PRO A N 17
ATOM 26771 C CA . PRO A 1 66 ? 1.411 -9.690 10.307 1.00 64.23 66 PRO A CA 17
ATOM 26772 C C . PRO A 1 66 ? -0.092 -9.604 10.542 1.00 44.24 66 PRO A C 17
ATOM 26773 O O . PRO A 1 66 ? -0.866 -10.398 10.014 1.00 12.35 66 PRO A O 17
ATOM 26784 N N . ASP A 1 67 ? -0.493 -8.630 11.345 1.00 52.13 67 ASP A N 17
ATOM 26785 C CA . ASP A 1 67 ? -1.898 -8.399 11.639 1.00 13.41 67 ASP A CA 17
ATOM 26786 C C . ASP A 1 67 ? -2.500 -7.453 10.609 1.00 73.23 67 ASP A C 17
ATOM 26787 O O . ASP A 1 67 ? -3.701 -7.181 10.620 1.00 0.33 67 ASP A O 17
ATOM 26796 N N . SER A 1 68 ? -1.647 -6.954 9.725 1.00 22.31 68 SER A N 17
ATOM 26797 C CA . SER A 1 68 ? -2.056 -6.020 8.691 1.00 1.21 68 SER A CA 17
ATOM 26798 C C . SER A 1 68 ? -2.970 -6.703 7.676 1.00 32.52 68 SER A C 17
ATOM 26799 O O . SER A 1 68 ? -2.769 -7.867 7.330 1.00 61.03 68 SER A O 17
ATOM 26807 N N . PRO A 1 69 ? -3.992 -5.986 7.190 1.00 3.31 69 PRO A N 17
ATOM 26808 C CA . PRO A 1 69 ? -4.882 -6.489 6.142 1.00 54.23 69 PRO A CA 17
ATOM 26809 C C . PRO A 1 69 ? -4.164 -6.615 4.797 1.00 75.13 69 PRO A C 17
ATOM 26810 O O . PRO A 1 69 ? -4.727 -7.115 3.820 1.00 25.10 69 PRO A O 17
ATOM 26821 N N . ALA A 1 70 ? -2.909 -6.167 4.761 1.00 31.05 70 ALA A N 17
ATOM 26822 C CA . ALA A 1 70 ? -2.092 -6.234 3.556 1.00 42.34 70 ALA A CA 17
ATOM 26823 C C . ALA A 1 70 ? -1.796 -7.679 3.169 1.00 61.12 70 ALA A C 17
ATOM 26824 O O . ALA A 1 70 ? -1.415 -7.956 2.033 1.00 43.12 70 ALA A O 17
ATOM 26831 N N . LEU A 1 71 ? -1.972 -8.596 4.116 1.00 12.42 71 LEU A N 17
ATOM 26832 C CA . LEU A 1 71 ? -1.794 -10.018 3.845 1.00 71.43 71 LEU A CA 17
ATOM 26833 C C . LEU A 1 71 ? -2.780 -10.482 2.783 1.00 63.02 71 LEU A C 17
ATOM 26834 O O . LEU A 1 71 ? -2.406 -11.145 1.811 1.00 1.34 71 LEU A O 17
ATOM 26850 N N . GLN A 1 72 ? -4.039 -10.102 2.966 1.00 1.02 72 GLN A N 17
ATOM 26851 C CA . GLN A 1 72 ? -5.098 -10.472 2.039 1.00 3.11 72 GLN A CA 17
ATOM 26852 C C . GLN A 1 72 ? -4.902 -9.755 0.708 1.00 62.50 72 GLN A C 17
ATOM 26853 O O . GLN A 1 72 ? -5.221 -10.286 -0.353 1.00 52.23 72 GLN A O 17
ATOM 26867 N N . ALA A 1 73 ? -4.351 -8.553 0.783 1.00 31.54 73 ALA A N 17
ATOM 26868 C CA . ALA A 1 73 ? -4.120 -7.737 -0.398 1.00 34.11 73 ALA A CA 17
ATOM 26869 C C . ALA A 1 73 ? -2.962 -8.283 -1.235 1.00 10.11 73 ALA A C 17
ATOM 26870 O O . ALA A 1 73 ? -3.037 -8.308 -2.464 1.00 72.32 73 ALA A O 17
ATOM 26877 N N . ARG A 1 74 ? -1.898 -8.725 -0.567 1.00 14.24 74 ARG A N 17
ATOM 26878 C CA . ARG A 1 74 ? -0.737 -9.273 -1.264 1.00 54.40 74 ARG A CA 17
ATOM 26879 C C . ARG A 1 74 ? -1.127 -10.509 -2.063 1.00 44.12 74 ARG A C 17
ATOM 26880 O O . ARG A 1 74 ? -0.830 -10.605 -3.253 1.00 53.44 74 ARG A O 17
ATOM 26901 N N . LYS A 1 75 ? -1.801 -11.450 -1.408 1.00 14.43 75 LYS A N 17
ATOM 26902 C CA . LYS A 1 75 ? -2.208 -12.682 -2.072 1.00 30.25 75 LYS A CA 17
ATOM 26903 C C . LYS A 1 75 ? -3.247 -12.397 -3.148 1.00 35.04 75 LYS A C 17
ATOM 26904 O O . LYS A 1 75 ? -3.294 -13.084 -4.165 1.00 42.22 75 LYS A O 17
ATOM 26923 N N . MET A 1 76 ? -4.069 -11.375 -2.921 1.00 2.33 76 MET A N 17
ATOM 26924 C CA . MET A 1 76 ? -5.053 -10.955 -3.912 1.00 43.13 76 MET A CA 17
ATOM 26925 C C . MET A 1 76 ? -4.365 -10.582 -5.222 1.00 54.53 76 MET A C 17
ATOM 26926 O O . MET A 1 76 ? -4.743 -11.059 -6.290 1.00 41.52 76 MET A O 17
ATOM 26940 N N . VAL A 1 77 ? -3.347 -9.732 -5.130 1.00 62.42 77 VAL A N 17
ATOM 26941 C CA . VAL A 1 77 ? -2.616 -9.285 -6.310 1.00 33.24 77 VAL A CA 17
ATOM 26942 C C . VAL A 1 77 ? -1.862 -10.444 -6.951 1.00 20.44 77 VAL A C 17
ATOM 26943 O O . VAL A 1 77 ? -1.814 -10.558 -8.171 1.00 33.12 77 VAL A O 17
ATOM 26956 N N . MET A 1 78 ? -1.291 -11.310 -6.120 1.00 63.42 78 MET A N 17
ATOM 26957 C CA . MET A 1 78 ? -0.591 -12.495 -6.614 1.00 12.40 78 MET A CA 17
ATOM 26958 C C . MET A 1 78 ? -1.543 -13.388 -7.396 1.00 13.12 78 MET A C 17
ATOM 26959 O O . MET A 1 78 ? -1.164 -13.999 -8.397 1.00 30.41 78 MET A O 17
ATOM 26973 N N . ASP A 1 79 ? -2.780 -13.455 -6.930 1.00 14.22 79 ASP A N 17
ATOM 26974 C CA . ASP A 1 79 ? -3.820 -14.228 -7.597 1.00 24.34 79 ASP A CA 17
ATOM 26975 C C . ASP A 1 79 ? -4.192 -13.569 -8.920 1.00 30.11 79 ASP A C 17
ATOM 26976 O O . ASP A 1 79 ? -4.203 -14.214 -9.967 1.00 13.01 79 ASP A O 17
ATOM 26985 N N . ILE A 1 80 ? -4.452 -12.266 -8.863 1.00 15.33 80 ILE A N 17
ATOM 26986 C CA . ILE A 1 80 ? -4.848 -11.504 -10.041 1.00 34.25 80 ILE A CA 17
ATOM 26987 C C . ILE A 1 80 ? -3.743 -11.507 -11.100 1.00 13.04 80 ILE A C 17
ATOM 26988 O O . ILE A 1 80 ? -4.005 -11.737 -12.281 1.00 40.20 80 ILE A O 17
ATOM 27004 N N . LEU A 1 81 ? -2.507 -11.268 -10.674 1.00 74.40 81 LEU A N 17
ATOM 27005 C CA . LEU A 1 81 ? -1.372 -11.264 -11.596 1.00 13.34 81 LEU A CA 17
ATOM 27006 C C . LEU A 1 81 ? -1.171 -12.630 -12.238 1.00 65.13 81 LEU A C 17
ATOM 27007 O O . LEU A 1 81 ? -0.775 -12.720 -13.399 1.00 5.10 81 LEU A O 17
ATOM 27023 N N . ASN A 1 82 ? -1.454 -13.688 -11.486 1.00 54.20 82 ASN A N 17
ATOM 27024 C CA . ASN A 1 82 ? -1.346 -15.045 -12.011 1.00 64.20 82 ASN A CA 17
ATOM 27025 C C . ASN A 1 82 ? -2.316 -15.240 -13.170 1.00 44.13 82 ASN A C 17
ATOM 27026 O O . ASN A 1 82 ? -2.007 -15.918 -14.148 1.00 22.30 82 ASN A O 17
ATOM 27037 N N . PHE A 1 83 ? -3.494 -14.641 -13.052 1.00 62.14 83 PHE A N 17
ATOM 27038 C CA . PHE A 1 83 ? -4.474 -14.684 -14.124 1.00 11.00 83 PHE A CA 17
ATOM 27039 C C . PHE A 1 83 ? -4.069 -13.758 -15.268 1.00 12.21 83 PHE A C 17
ATOM 27040 O O . PHE A 1 83 ? -4.175 -14.132 -16.436 1.00 75.40 83 PHE A O 17
ATOM 27057 N N . TYR A 1 84 ? -3.598 -12.556 -14.928 1.00 23.45 84 TYR A N 17
ATOM 27058 C CA . TYR A 1 84 ? -3.123 -11.599 -15.928 1.00 1.11 84 TYR A CA 17
ATOM 27059 C C . TYR A 1 84 ? -2.054 -12.218 -16.819 1.00 22.51 84 TYR A C 17
ATOM 27060 O O . TYR A 1 84 ? -2.283 -12.447 -18.007 1.00 75.02 84 TYR A O 17
ATOM 27078 N N . ASN A 1 85 ? -0.897 -12.493 -16.242 1.00 31.50 85 ASN A N 17
ATOM 27079 C CA . ASN A 1 85 ? 0.195 -13.109 -16.978 1.00 3.31 85 ASN A CA 17
ATOM 27080 C C . ASN A 1 85 ? 1.233 -13.650 -16.010 1.00 13.03 85 ASN A C 17
ATOM 27081 O O . ASN A 1 85 ? 1.646 -12.965 -15.073 1.00 15.31 85 ASN A O 17
ATOM 27092 N N . LYS A 1 86 ? 1.638 -14.888 -16.222 1.00 50.43 86 LYS A N 17
ATOM 27093 C CA . LYS A 1 86 ? 2.658 -15.492 -15.385 1.00 42.14 86 LYS A CA 17
ATOM 27094 C C . LYS A 1 86 ? 4.038 -15.097 -15.890 1.00 24.03 86 LYS A C 17
ATOM 27095 O O . LYS A 1 86 ? 5.044 -15.316 -15.218 1.00 3.35 86 LYS A O 17
ATOM 27114 N N . ASP A 1 87 ? 4.066 -14.487 -17.069 1.00 12.21 87 ASP A N 17
ATOM 27115 C CA . ASP A 1 87 ? 5.310 -14.036 -17.680 1.00 75.30 87 ASP A CA 17
ATOM 27116 C C . ASP A 1 87 ? 6.102 -13.171 -16.712 1.00 30.32 87 ASP A C 17
ATOM 27117 O O . ASP A 1 87 ? 7.205 -13.530 -16.309 1.00 50.42 87 ASP A O 17
ATOM 27126 N N . MET A 1 88 ? 5.521 -12.049 -16.312 1.00 61.02 88 MET A N 17
ATOM 27127 C CA . MET A 1 88 ? 6.173 -11.158 -15.360 1.00 74.22 88 MET A CA 17
ATOM 27128 C C . MET A 1 88 ? 6.266 -11.836 -13.995 1.00 62.41 88 MET A C 17
ATOM 27129 O O . MET A 1 88 ? 7.224 -11.630 -13.252 1.00 53.11 88 MET A O 17
ATOM 27143 N N . TYR A 1 89 ? 5.289 -12.694 -13.708 1.00 14.11 89 TYR A N 17
ATOM 27144 C CA . TYR A 1 89 ? 5.173 -13.358 -12.423 1.00 71.40 89 TYR A CA 17
ATOM 27145 C C . TYR A 1 89 ? 6.355 -14.300 -12.147 1.00 71.03 89 TYR A C 17
ATOM 27146 O O . TYR A 1 89 ? 6.633 -14.631 -10.992 1.00 53.23 89 TYR A O 17
ATOM 27164 N N . ASN A 1 90 ? 7.045 -14.737 -13.198 1.00 22.23 90 ASN A N 17
ATOM 27165 C CA . ASN A 1 90 ? 8.236 -15.568 -13.019 1.00 11.14 90 ASN A CA 17
ATOM 27166 C C . ASN A 1 90 ? 9.493 -14.844 -13.499 1.00 33.03 90 ASN A C 17
ATOM 27167 O O . ASN A 1 90 ? 10.614 -15.237 -13.172 1.00 52.53 90 ASN A O 17
ATOM 27178 N N . GLN A 1 91 ? 9.300 -13.777 -14.264 1.00 30.20 91 GLN A N 17
ATOM 27179 C CA . GLN A 1 91 ? 10.413 -13.052 -14.871 1.00 12.14 91 GLN A CA 17
ATOM 27180 C C . GLN A 1 91 ? 10.925 -11.947 -13.951 1.00 1.04 91 GLN A C 17
ATOM 27181 O O . GLN A 1 91 ? 12.084 -11.536 -14.052 1.00 70.31 91 GLN A O 17
ATOM 27195 N N . LEU A 1 92 ? 10.062 -11.475 -13.054 1.00 31.32 92 LEU A N 17
ATOM 27196 C CA . LEU A 1 92 ? 10.420 -10.387 -12.138 1.00 43.33 92 LEU A CA 17
ATOM 27197 C C . LEU A 1 92 ? 11.650 -10.748 -11.307 1.00 51.44 92 LEU A C 17
ATOM 27198 O O . LEU A 1 92 ? 12.402 -9.871 -10.880 1.00 74.35 92 LEU A O 17
ATOM 27214 N N . GLU A 1 93 ? 11.853 -12.042 -11.093 1.00 13.03 93 GLU A N 17
ATOM 27215 C CA . GLU A 1 93 ? 13.010 -12.527 -10.368 1.00 4.20 93 GLU A CA 17
ATOM 27216 C C . GLU A 1 93 ? 13.721 -13.598 -11.191 1.00 12.31 93 GLU A C 17
ATOM 27217 O O . GLU A 1 93 ? 13.543 -14.792 -10.962 1.00 4.33 93 GLU A O 17
ATOM 27229 N N . HIS A 1 94 ? 14.477 -13.157 -12.190 1.00 14.24 94 HIS A N 17
ATOM 27230 C CA . HIS A 1 94 ? 15.271 -14.069 -13.009 1.00 63.11 94 HIS A CA 17
ATOM 27231 C C . HIS A 1 94 ? 16.329 -14.754 -12.152 1.00 10.55 94 HIS A C 17
ATOM 27232 O O . HIS A 1 94 ? 17.171 -14.098 -11.536 1.00 40.13 94 HIS A O 17
ATOM 27247 N N . HIS A 1 95 ? 16.277 -16.079 -12.122 1.00 42.21 95 HIS A N 17
ATOM 27248 C CA . HIS A 1 95 ? 17.044 -16.851 -11.153 1.00 41.15 95 HIS A CA 17
ATOM 27249 C C . HIS A 1 95 ? 18.427 -17.206 -11.681 1.00 13.12 95 HIS A C 17
ATOM 27250 O O . HIS A 1 95 ? 18.609 -18.220 -12.357 1.00 63.53 95 HIS A O 17
ATOM 27265 N N . HIS A 1 96 ? 19.392 -16.354 -11.381 1.00 31.05 96 HIS A N 17
ATOM 27266 C CA . HIS A 1 96 ? 20.789 -16.624 -11.695 1.00 21.01 96 HIS A CA 17
ATOM 27267 C C . HIS A 1 96 ? 21.659 -16.265 -10.504 1.00 64.35 96 HIS A C 17
ATOM 27268 O O . HIS A 1 96 ? 21.764 -15.095 -10.129 1.00 52.15 96 HIS A O 17
ATOM 27283 N N . HIS A 1 97 ? 22.280 -17.266 -9.910 1.00 10.03 97 HIS A N 17
ATOM 27284 C CA . HIS A 1 97 ? 23.073 -17.062 -8.714 1.00 33.42 97 HIS A CA 17
ATOM 27285 C C . HIS A 1 97 ? 24.539 -16.850 -9.077 1.00 32.54 97 HIS A C 17
ATOM 27286 O O . HIS A 1 97 ? 25.272 -17.804 -9.333 1.00 51.31 97 HIS A O 17
ATOM 27301 N N . HIS A 1 98 ? 24.957 -15.593 -9.122 1.00 33.43 98 HIS A N 17
ATOM 27302 C CA . HIS A 1 98 ? 26.354 -15.268 -9.383 1.00 51.31 98 HIS A CA 17
ATOM 27303 C C . HIS A 1 98 ? 26.876 -14.328 -8.303 1.00 21.22 98 HIS A C 17
ATOM 27304 O O . HIS A 1 98 ? 26.118 -13.536 -7.742 1.00 5.13 98 HIS A O 17
ATOM 27319 N N . HIS A 1 99 ? 28.162 -14.425 -8.010 1.00 71.11 99 HIS A N 17
ATOM 27320 C CA . HIS A 1 99 ? 28.771 -13.631 -6.947 1.00 70.42 99 HIS A CA 17
ATOM 27321 C C . HIS A 1 99 ? 30.204 -13.263 -7.313 1.00 14.11 99 HIS A C 17
ATOM 27322 O O . HIS A 1 99 ? 30.657 -13.564 -8.418 1.00 41.14 99 HIS A O 17
ATOM 27337 N N . MET A 1 1 ? -5.302 10.037 17.132 1.00 11.14 1 MET A N 18
ATOM 27338 C CA . MET A 1 1 ? -5.570 10.736 15.856 1.00 64.44 1 MET A CA 18
ATOM 27339 C C . MET A 1 1 ? -4.628 10.228 14.775 1.00 4.01 1 MET A C 18
ATOM 27340 O O . MET A 1 1 ? -3.446 9.999 15.031 1.00 1.32 1 MET A O 18
ATOM 27356 N N . ASP A 1 2 ? -5.150 10.041 13.574 1.00 61.55 2 ASP A N 18
ATOM 27357 C CA . ASP A 1 2 ? -4.355 9.508 12.477 1.00 74.14 2 ASP A CA 18
ATOM 27358 C C . ASP A 1 2 ? -4.532 10.347 11.226 1.00 44.53 2 ASP A C 18
ATOM 27359 O O . ASP A 1 2 ? -5.625 10.417 10.667 1.00 74.13 2 ASP A O 18
ATOM 27368 N N . GLN A 1 3 ? -3.455 10.975 10.776 1.00 32.33 3 GLN A N 18
ATOM 27369 C CA . GLN A 1 3 ? -3.485 11.736 9.532 1.00 42.24 3 GLN A CA 18
ATOM 27370 C C . GLN A 1 3 ? -3.717 10.799 8.353 1.00 31.51 3 GLN A C 18
ATOM 27371 O O . GLN A 1 3 ? -4.065 11.226 7.251 1.00 1.42 3 GLN A O 18
ATOM 27385 N N . LEU A 1 4 ? -3.505 9.518 8.610 1.00 35.55 4 LEU A N 18
ATOM 27386 C CA . LEU A 1 4 ? -3.793 8.462 7.655 1.00 20.54 4 LEU A CA 18
ATOM 27387 C C . LEU A 1 4 ? -5.254 8.514 7.218 1.00 42.54 4 LEU A C 18
ATOM 27388 O O . LEU A 1 4 ? -5.590 8.109 6.107 1.00 44.15 4 LEU A O 18
ATOM 27404 N N . LYS A 1 5 ? -6.111 9.025 8.100 1.00 51.11 5 LYS A N 18
ATOM 27405 C CA . LYS A 1 5 ? -7.522 9.220 7.787 1.00 21.43 5 LYS A CA 18
ATOM 27406 C C . LYS A 1 5 ? -7.661 10.127 6.568 1.00 50.03 5 LYS A C 18
ATOM 27407 O O . LYS A 1 5 ? -8.392 9.817 5.629 1.00 62.43 5 LYS A O 18
ATOM 27426 N N . THR A 1 6 ? -6.928 11.235 6.591 1.00 75.32 6 THR A N 18
ATOM 27427 C CA . THR A 1 6 ? -6.887 12.165 5.471 1.00 1.41 6 THR A CA 18
ATOM 27428 C C . THR A 1 6 ? -6.339 11.480 4.219 1.00 31.20 6 THR A C 18
ATOM 27429 O O . THR A 1 6 ? -6.869 11.652 3.122 1.00 53.21 6 THR A O 18
ATOM 27440 N N . ILE A 1 7 ? -5.288 10.691 4.402 1.00 45.11 7 ILE A N 18
ATOM 27441 C CA . ILE A 1 7 ? -4.669 9.957 3.302 1.00 24.52 7 ILE A CA 18
ATOM 27442 C C . ILE A 1 7 ? -5.678 9.019 2.645 1.00 60.15 7 ILE A C 18
ATOM 27443 O O . ILE A 1 7 ? -5.790 8.972 1.421 1.00 31.34 7 ILE A O 18
ATOM 27459 N N . LYS A 1 8 ? -6.428 8.296 3.468 1.00 43.23 8 LYS A N 18
ATOM 27460 C CA . LYS A 1 8 ? -7.467 7.396 2.979 1.00 74.23 8 LYS A CA 18
ATOM 27461 C C . LYS A 1 8 ? -8.554 8.172 2.241 1.00 40.22 8 LYS A C 18
ATOM 27462 O O . LYS A 1 8 ? -9.086 7.704 1.232 1.00 34.14 8 LYS A O 18
ATOM 27481 N N . GLU A 1 9 ? -8.868 9.367 2.738 1.00 61.55 9 GLU A N 18
ATOM 27482 C CA . GLU A 1 9 ? -9.818 10.246 2.064 1.00 61.12 9 GLU A CA 18
ATOM 27483 C C . GLU A 1 9 ? -9.296 10.605 0.679 1.00 11.15 9 GLU A C 18
ATOM 27484 O O . GLU A 1 9 ? -10.031 10.547 -0.305 1.00 31.22 9 GLU A O 18
ATOM 27496 N N . LEU A 1 10 ? -8.018 10.957 0.618 1.00 14.42 10 LEU A N 18
ATOM 27497 C CA . LEU A 1 10 ? -7.363 11.313 -0.637 1.00 4.32 10 LEU A CA 18
ATOM 27498 C C . LEU A 1 10 ? -7.409 10.150 -1.625 1.00 53.44 10 LEU A C 18
ATOM 27499 O O . LEU A 1 10 ? -7.774 10.326 -2.787 1.00 10.11 10 LEU A O 18
ATOM 27515 N N . ILE A 1 11 ? -7.055 8.967 -1.142 1.00 42.23 11 ILE A N 18
ATOM 27516 C CA . ILE A 1 11 ? -7.014 7.763 -1.969 1.00 71.42 11 ILE A CA 18
ATOM 27517 C C . ILE A 1 11 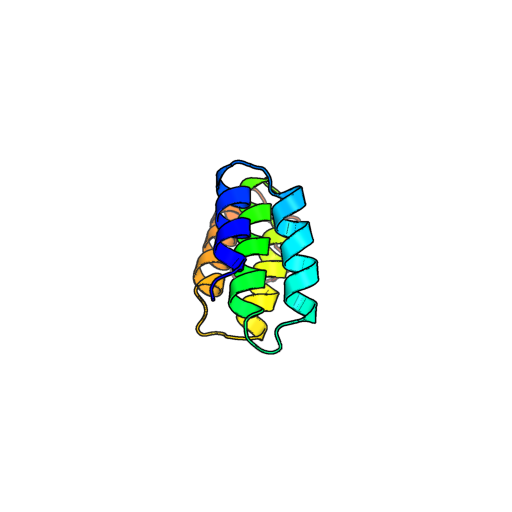? -8.360 7.498 -2.642 1.00 35.51 11 ILE A C 18
ATOM 27518 O O . ILE A 1 11 ? -8.418 7.209 -3.836 1.00 52.24 11 ILE A O 18
ATOM 27534 N N . ASN A 1 12 ? -9.442 7.626 -1.886 1.00 51.21 12 ASN A N 18
ATOM 27535 C CA . ASN A 1 12 ? -10.772 7.360 -2.424 1.00 14.41 12 ASN A CA 18
ATOM 27536 C C . ASN A 1 12 ? -11.226 8.460 -3.376 1.00 13.11 12 ASN A C 18
ATOM 27537 O O . ASN A 1 12 ? -11.969 8.200 -4.321 1.00 10.40 12 ASN A O 18
ATOM 27548 N N . GLN A 1 13 ? -10.771 9.685 -3.138 1.00 75.24 13 GLN A N 18
ATOM 27549 C CA . GLN A 1 13 ? -11.118 10.807 -4.007 1.00 73.44 13 GLN A CA 18
ATOM 27550 C C . GLN A 1 13 ? -10.382 10.713 -5.338 1.00 63.13 13 GLN A C 18
ATOM 27551 O O . GLN A 1 13 ? -10.944 11.000 -6.396 1.00 4.04 13 GLN A O 18
ATOM 27565 N N . GLY A 1 14 ? -9.123 10.311 -5.277 1.00 14.15 14 GLY A N 18
ATOM 27566 C CA . GLY A 1 14 ? -8.302 10.259 -6.468 1.00 31.54 14 GLY A CA 18
ATOM 27567 C C . GLY A 1 14 ? -6.998 10.996 -6.272 1.00 63.24 14 GLY A C 18
ATOM 27568 O O . GLY A 1 14 ? -6.142 11.012 -7.158 1.00 1.33 14 GLY A O 18
ATOM 27572 N N . ASP A 1 15 ? -6.844 11.603 -5.100 1.00 61.33 15 ASP A N 18
ATOM 27573 C CA . ASP A 1 15 ? -5.615 12.303 -4.739 1.00 42.43 15 ASP A CA 18
ATOM 27574 C C . ASP A 1 15 ? -4.543 11.294 -4.338 1.00 72.14 15 ASP A C 18
ATOM 27575 O O . ASP A 1 15 ? -3.973 11.371 -3.250 1.00 60.21 15 ASP A O 18
ATOM 27584 N N . ILE A 1 16 ? -4.280 10.349 -5.229 1.00 31.04 16 ILE A N 18
ATOM 27585 C CA . ILE A 1 16 ? -3.324 9.280 -4.980 1.00 10.53 16 ILE A CA 18
ATOM 27586 C C . ILE A 1 16 ? -1.926 9.836 -4.725 1.00 24.21 16 ILE A C 18
ATOM 27587 O O . ILE A 1 16 ? -1.252 9.429 -3.782 1.00 20.14 16 ILE A O 18
ATOM 27603 N N . GLU A 1 17 ? -1.511 10.781 -5.556 1.00 40.23 17 GLU A N 18
ATOM 27604 C CA . GLU A 1 17 ? -0.174 11.358 -5.460 1.00 1.13 17 GLU A CA 18
ATOM 27605 C C . GLU A 1 17 ? -0.010 12.108 -4.145 1.00 71.13 17 GLU A C 18
ATOM 27606 O O . GLU A 1 17 ? 1.045 12.054 -3.510 1.00 14.44 17 GLU A O 18
ATOM 27618 N N . ASN A 1 18 ? -1.070 12.795 -3.734 1.00 51.33 18 ASN A N 18
ATOM 27619 C CA . ASN A 1 18 ? -1.067 13.536 -2.476 1.00 2.33 18 ASN A CA 18
ATOM 27620 C C . ASN A 1 18 ? -1.093 12.572 -1.298 1.00 1.22 18 ASN A C 18
ATOM 27621 O O . ASN A 1 18 ? -0.529 12.850 -0.243 1.00 35.42 18 ASN A O 18
ATOM 27632 N N . ALA A 1 19 ? -1.748 11.437 -1.490 1.00 21.13 19 ALA A N 18
ATOM 27633 C CA . ALA A 1 19 ? -1.801 10.400 -0.471 1.00 23.50 19 ALA A CA 18
ATOM 27634 C C . ALA A 1 19 ? -0.431 9.765 -0.277 1.00 2.10 19 ALA A C 18
ATOM 27635 O O . ALA A 1 19 ? 0.039 9.615 0.850 1.00 23.14 19 ALA A O 18
ATOM 27642 N N . LEU A 1 20 ? 0.212 9.415 -1.385 1.00 52.22 20 LEU A N 18
ATOM 27643 C CA . LEU A 1 20 ? 1.514 8.755 -1.357 1.00 43.01 20 LEU A CA 18
ATOM 27644 C C . LEU A 1 20 ? 2.556 9.589 -0.616 1.00 31.23 20 LEU A C 18
ATOM 27645 O O . LEU A 1 20 ? 3.287 9.073 0.231 1.00 52.11 20 LEU A O 18
ATOM 27661 N N . GLN A 1 21 ? 2.610 10.878 -0.923 1.00 0.41 21 GLN A N 18
ATOM 27662 C CA . GLN A 1 21 ? 3.600 11.761 -0.318 1.00 4.20 21 GLN A CA 18
ATOM 27663 C C . GLN A 1 21 ? 3.277 12.020 1.153 1.00 21.11 21 GLN A C 18
ATOM 27664 O O . GLN A 1 21 ? 4.181 12.188 1.974 1.00 32.54 21 GLN A O 18
ATOM 27678 N N . ALA A 1 22 ? 1.991 12.031 1.491 1.00 63.10 22 ALA A N 18
ATOM 27679 C CA . ALA A 1 22 ? 1.575 12.181 2.880 1.00 53.31 22 ALA A CA 18
ATOM 27680 C C . ALA A 1 22 ? 1.927 10.927 3.673 1.00 21.21 22 ALA A C 18
ATOM 27681 O O . ALA A 1 22 ? 2.225 10.989 4.867 1.00 64.42 22 ALA A O 18
ATOM 27688 N N . LEU A 1 23 ? 1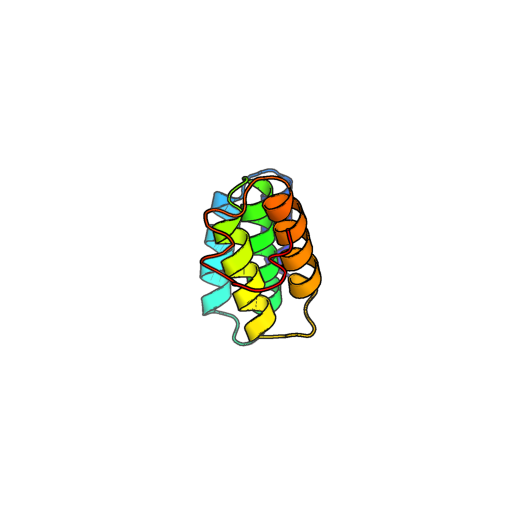.904 9.788 2.995 1.00 44.23 23 LEU A N 18
ATOM 27689 C CA . LEU A 1 23 ? 2.306 8.529 3.601 1.00 52.33 23 LEU A CA 18
ATOM 27690 C C . LEU A 1 23 ? 3.797 8.546 3.911 1.00 24.33 23 LEU A C 18
ATOM 27691 O O . LEU A 1 23 ? 4.216 8.110 4.981 1.00 22.51 23 LEU A O 18
ATOM 27707 N N . GLU A 1 24 ? 4.591 9.068 2.975 1.00 32.33 24 GLU A N 18
ATOM 27708 C CA . GLU A 1 24 ? 6.027 9.229 3.189 1.00 43.54 24 GLU A CA 18
ATOM 27709 C C . GLU A 1 24 ? 6.281 10.086 4.425 1.00 64.43 24 GLU A C 18
ATOM 27710 O O . GLU A 1 24 ? 7.194 9.817 5.210 1.00 63.14 24 GLU A O 18
ATOM 27722 N N . GLU A 1 25 ? 5.460 11.116 4.581 1.00 52.55 25 GLU A N 18
ATOM 27723 C CA . GLU A 1 25 ? 5.528 12.007 5.732 1.00 0.52 25 GLU A CA 18
ATOM 27724 C C . GLU A 1 25 ? 5.318 11.206 7.013 1.00 13.15 25 GLU A C 18
ATOM 27725 O O . GLU A 1 25 ? 6.129 11.268 7.942 1.00 42.44 25 GLU A O 18
ATOM 27737 N N . PHE A 1 26 ? 4.239 10.433 7.036 1.00 70.40 26 PHE A N 18
ATOM 27738 C CA . PHE A 1 26 ? 3.896 9.614 8.193 1.00 75.22 26 PHE A CA 18
ATOM 27739 C C . PHE A 1 26 ? 4.988 8.586 8.482 1.00 61.23 26 PHE A C 18
ATOM 27740 O O . PHE A 1 26 ? 5.297 8.306 9.641 1.00 50.41 26 PHE A O 18
ATOM 27757 N N . LEU A 1 27 ? 5.585 8.044 7.423 1.00 25.32 27 LEU A N 18
ATOM 27758 C CA . LEU A 1 27 ? 6.640 7.041 7.556 1.00 44.12 27 LEU A CA 18
ATOM 27759 C C . LEU A 1 27 ? 7.804 7.551 8.399 1.00 0.23 27 LEU A C 18
ATOM 27760 O O . LEU A 1 27 ? 8.455 6.781 9.101 1.00 44.52 27 LEU A O 18
ATOM 27776 N N . GLN A 1 28 ? 8.073 8.844 8.315 1.00 73.44 28 GLN A N 18
ATOM 27777 C CA . GLN A 1 28 ? 9.218 9.427 9.000 1.00 61.34 28 GLN A CA 18
ATOM 27778 C C . GLN A 1 28 ? 8.851 9.924 10.394 1.00 22.11 28 GLN A C 18
ATOM 27779 O O . GLN A 1 28 ? 9.726 10.160 11.224 1.00 53.02 28 GLN A O 18
ATOM 27793 N N . THR A 1 29 ? 7.562 10.063 10.660 1.00 71.42 29 THR A N 18
ATOM 27794 C CA . THR A 1 29 ? 7.125 10.646 11.920 1.00 11.43 29 THR A CA 18
ATOM 27795 C C . THR A 1 29 ? 6.577 9.585 12.876 1.00 24.31 29 THR A C 18
ATOM 27796 O O . THR A 1 29 ? 6.661 9.741 14.091 1.00 12.31 29 THR A O 18
ATOM 27807 N N . GLU A 1 30 ? 6.027 8.506 12.329 1.00 22.21 30 GLU A N 18
ATOM 27808 C CA . GLU A 1 30 ? 5.464 7.440 13.143 1.00 71.25 30 GLU A CA 18
ATOM 27809 C C . GLU A 1 30 ? 5.937 6.076 12.661 1.00 13.03 30 GLU A C 18
ATOM 27810 O O . GLU A 1 30 ? 5.389 5.507 11.718 1.00 31.33 30 GLU A O 18
ATOM 27822 N N . PRO A 1 31 ? 6.977 5.544 13.309 1.00 13.31 31 PRO A N 18
ATOM 27823 C CA . PRO A 1 31 ? 7.534 4.223 12.999 1.00 24.22 31 PRO A CA 18
ATOM 27824 C C . PRO A 1 31 ? 6.587 3.080 13.357 1.00 3.13 31 PRO A C 18
ATOM 27825 O O . PRO A 1 31 ? 6.843 1.925 13.023 1.00 71.23 31 PRO A O 18
ATOM 27836 N N . VAL A 1 32 ? 5.499 3.400 14.037 1.00 51.14 32 VAL A N 18
ATOM 27837 C CA . VAL A 1 32 ? 4.541 2.383 14.446 1.00 52.33 32 VAL A CA 18
ATOM 27838 C C . VAL A 1 32 ? 3.479 2.159 13.368 1.00 64.11 32 VAL A C 18
ATOM 27839 O O . VAL A 1 32 ? 2.978 1.050 13.206 1.00 2.01 32 VAL A O 18
ATOM 27852 N N . GLY A 1 33 ? 3.177 3.203 12.602 1.00 31.31 33 GLY A N 18
ATOM 27853 C CA . GLY A 1 33 ? 2.119 3.112 11.610 1.00 71.22 33 GLY A CA 18
ATOM 27854 C C . GLY A 1 33 ? 2.658 2.849 10.222 1.00 45.22 33 GLY A C 18
ATOM 27855 O O . GLY A 1 33 ? 2.060 3.246 9.222 1.00 32.34 33 GLY A O 18
ATOM 27859 N N . LYS A 1 34 ? 3.796 2.175 10.169 1.00 51.51 34 LYS A N 18
ATOM 27860 C CA . LYS A 1 34 ? 4.455 1.860 8.910 1.00 63.11 34 LYS A CA 18
ATOM 27861 C C . LYS A 1 34 ? 3.581 0.938 8.064 1.00 72.12 34 LYS A C 18
ATOM 27862 O O . LYS A 1 34 ? 3.390 1.167 6.870 1.00 24.05 34 LYS A O 18
ATOM 27881 N N . ASP A 1 35 ? 3.035 -0.089 8.705 1.00 34.40 35 ASP A N 18
ATOM 27882 C CA . ASP A 1 35 ? 2.258 -1.117 8.018 1.00 71.40 35 ASP A CA 18
ATOM 27883 C C . ASP A 1 35 ? 0.954 -0.548 7.467 1.00 23.04 35 ASP A C 18
ATOM 27884 O O . ASP A 1 35 ? 0.527 -0.919 6.371 1.00 34.41 35 ASP A O 18
ATOM 27893 N N . GLU A 1 36 ? 0.341 0.361 8.218 1.00 55.24 36 GLU A N 18
ATOM 27894 C CA . GLU A 1 36 ? -0.843 1.076 7.747 1.00 51.53 36 GLU A CA 18
ATOM 27895 C C . GLU A 1 36 ? -0.503 1.879 6.493 1.00 61.11 36 GLU A C 18
ATOM 27896 O O . GLU A 1 36 ? -1.185 1.785 5.473 1.00 25.01 36 GLU A O 18
ATOM 27908 N N . ALA A 1 37 ? 0.575 2.651 6.578 1.00 73.34 37 ALA A N 18
ATOM 27909 C CA . ALA A 1 37 ? 0.984 3.529 5.491 1.00 72.33 37 ALA A CA 18
ATOM 27910 C C . ALA A 1 37 ? 1.341 2.745 4.231 1.00 64.21 37 ALA A C 18
ATOM 27911 O O . ALA A 1 37 ? 0.920 3.106 3.132 1.00 30.12 37 ALA A O 18
ATOM 27918 N N . TYR A 1 38 ? 2.103 1.667 4.391 1.00 23.21 38 TYR A N 18
ATOM 27919 C CA . TYR A 1 38 ? 2.505 0.847 3.251 1.00 32.41 38 TYR A CA 18
ATOM 27920 C C . TYR A 1 38 ? 1.298 0.155 2.622 1.00 61.20 38 TYR A C 18
ATOM 27921 O O . TYR A 1 38 ? 1.242 -0.025 1.402 1.00 23.42 38 TYR A O 18
ATOM 27939 N N . TYR A 1 39 ? 0.332 -0.228 3.450 1.00 34.25 39 TYR A N 18
ATOM 27940 C CA . TYR A 1 39 ? -0.913 -0.795 2.946 1.00 10.33 39 TYR A CA 18
ATOM 27941 C C . TYR A 1 39 ? -1.667 0.240 2.118 1.00 31.11 39 TYR A C 18
ATOM 27942 O O . TYR A 1 39 ? -2.128 -0.051 1.011 1.00 14.20 39 TYR A O 18
ATOM 27960 N N . LEU A 1 40 ? -1.788 1.446 2.661 1.00 61.42 40 LEU A N 18
ATOM 27961 C CA . LEU A 1 40 ? -2.468 2.535 1.974 1.00 12.41 40 LEU A CA 18
ATOM 27962 C C . LEU A 1 40 ? -1.768 2.863 0.664 1.00 62.04 40 LEU A C 18
ATOM 27963 O O . LEU A 1 40 ? -2.417 3.188 -0.331 1.00 1.20 40 LEU A O 18
ATOM 27979 N N . MET A 1 41 ? -0.445 2.771 0.674 1.00 60.34 41 MET A N 18
ATOM 27980 C CA . MET A 1 41 ? 0.342 2.935 -0.537 1.00 61.00 41 MET A CA 18
ATOM 27981 C C . MET A 1 41 ? -0.097 1.931 -1.592 1.00 3.44 41 MET A C 18
ATOM 27982 O O . MET A 1 41 ? -0.449 2.309 -2.708 1.00 21.40 41 MET A O 18
ATOM 27996 N N . GLY A 1 42 ? -0.101 0.656 -1.218 1.00 20.43 42 GLY A N 18
ATOM 27997 C CA . GLY A 1 42 ? -0.501 -0.390 -2.138 1.00 74.43 42 GLY A CA 18
ATOM 27998 C C . GLY A 1 42 ? -1.923 -0.207 -2.624 1.00 63.34 42 GLY A C 18
ATOM 27999 O O . GLY A 1 42 ? -2.217 -0.423 -3.799 1.00 21.14 42 GLY A O 18
ATOM 28003 N N . ASN A 1 43 ? -2.794 0.206 -1.716 1.00 4.53 43 ASN A N 18
ATOM 28004 C CA . ASN A 1 43 ? -4.186 0.482 -2.044 1.00 4.30 43 ASN A CA 18
ATOM 28005 C C . ASN A 1 43 ? -4.276 1.589 -3.096 1.00 54.41 43 ASN A C 18
ATOM 28006 O O . ASN A 1 43 ? -5.019 1.481 -4.073 1.00 40.15 43 ASN A O 18
ATOM 28017 N N . ALA A 1 44 ? -3.487 2.636 -2.908 1.00 22.53 44 ALA A N 18
ATOM 28018 C CA . ALA A 1 44 ? -3.456 3.747 -3.844 1.00 45.01 44 ALA A CA 18
ATOM 28019 C C . ALA A 1 44 ? -2.863 3.315 -5.183 1.00 51.15 44 ALA A C 18
ATOM 28020 O O . ALA A 1 44 ? -3.340 3.718 -6.246 1.00 3.35 44 ALA A O 18
ATOM 28027 N N . TYR A 1 45 ? -1.840 2.470 -5.129 1.00 73.03 45 TYR A N 18
ATOM 28028 C CA . TYR A 1 45 ? -1.177 1.996 -6.336 1.00 74.40 45 TYR A CA 18
ATOM 28029 C C . TYR A 1 45 ? -2.050 1.015 -7.111 1.00 35.23 45 TYR A C 18
ATOM 28030 O O . TYR A 1 45 ? -2.011 0.995 -8.341 1.00 22.12 45 TYR A O 18
ATOM 28048 N N . ARG A 1 46 ? -2.837 0.203 -6.410 1.00 71.52 46 ARG A N 18
ATOM 28049 C CA . ARG A 1 46 ? -3.726 -0.735 -7.090 1.00 62.53 46 ARG A CA 18
ATOM 28050 C C . ARG A 1 46 ? -4.870 0.014 -7.764 1.00 40.21 46 ARG A C 18
ATOM 28051 O O . ARG A 1 46 ? -5.451 -0.475 -8.733 1.00 12.22 46 ARG A O 18
ATOM 28072 N N . LYS A 1 47 ? -5.190 1.203 -7.255 1.00 52.21 47 LYS A N 18
ATOM 28073 C CA . LYS A 1 47 ? -6.123 2.086 -7.945 1.00 12.51 47 LYS A CA 18
ATOM 28074 C C . LYS A 1 47 ? -5.496 2.588 -9.240 1.00 74.33 47 LYS A C 18
ATOM 28075 O O . LYS A 1 47 ? -6.151 2.637 -10.282 1.00 52.32 47 LYS A O 18
ATOM 28094 N N . LEU A 1 48 ? -4.218 2.954 -9.162 1.00 70.23 48 LEU A N 18
ATOM 28095 C CA . LEU A 1 48 ? -3.471 3.417 -10.329 1.00 33.32 48 LEU A CA 18
ATOM 28096 C C . LEU A 1 48 ? -3.334 2.304 -11.360 1.00 22.13 48 LEU A C 18
ATOM 28097 O O . LEU A 1 48 ? -3.534 2.519 -12.557 1.00 64.24 48 LEU A O 18
ATOM 28113 N N . GLY A 1 49 ? -2.987 1.117 -10.885 1.00 65.32 49 GLY A N 18
ATOM 28114 C CA . GLY A 1 49 ? -2.823 -0.018 -11.767 1.00 64.40 49 GLY A CA 18
ATOM 28115 C C . GLY A 1 49 ? -1.389 -0.498 -11.819 1.00 75.05 49 GLY A C 18
ATOM 28116 O O . GLY A 1 49 ? -1.039 -1.343 -12.647 1.00 64.15 49 GLY A O 18
ATOM 28120 N N . ASP A 1 50 ? -0.557 0.033 -10.933 1.00 72.20 50 ASP A N 18
ATOM 28121 C CA . ASP A 1 50 ? 0.840 -0.369 -10.874 1.00 60.32 50 ASP A CA 18
ATOM 28122 C C . ASP A 1 50 ? 1.009 -1.498 -9.873 1.00 43.22 50 ASP A C 18
ATOM 28123 O O . ASP A 1 50 ? 0.852 -1.302 -8.667 1.00 53.04 50 ASP A O 18
ATOM 28132 N N . TRP A 1 51 ? 1.327 -2.677 -10.374 1.00 21.32 51 TRP A N 18
ATOM 28133 C CA . TRP A 1 51 ? 1.404 -3.855 -9.531 1.00 55.45 51 TRP A CA 18
ATOM 28134 C C . TRP A 1 51 ? 2.756 -3.945 -8.833 1.00 60.23 51 TRP A C 18
ATOM 28135 O O . TRP A 1 51 ? 2.851 -4.478 -7.731 1.00 3.34 51 TRP A O 18
ATOM 28156 N N . GLN A 1 52 ? 3.791 -3.403 -9.467 1.00 32.34 52 GLN A N 18
ATOM 28157 C CA . GLN A 1 52 ? 5.121 -3.377 -8.866 1.00 14.23 52 GLN A CA 18
ATOM 28158 C C . GLN A 1 52 ? 5.096 -2.580 -7.571 1.00 22.13 52 GLN A C 18
ATOM 28159 O O . GLN A 1 52 ? 5.471 -3.081 -6.509 1.00 30.10 52 GLN A O 18
ATOM 28173 N N . LYS A 1 53 ? 4.627 -1.347 -7.664 1.00 42.04 53 LYS A N 18
ATOM 28174 C CA . LYS A 1 53 ? 4.564 -0.461 -6.513 1.00 14.11 53 LYS A CA 18
ATOM 28175 C C . LYS A 1 53 ? 3.646 -1.024 -5.432 1.00 33.20 53 LYS A C 18
ATOM 28176 O O . LYS A 1 53 ? 3.945 -0.927 -4.242 1.00 71.24 53 LYS A O 18
ATOM 28195 N N . ALA A 1 54 ? 2.538 -1.621 -5.853 1.00 31.11 54 ALA A N 18
ATOM 28196 C CA . ALA A 1 54 ? 1.583 -2.197 -4.919 1.00 70.01 54 ALA A CA 18
ATOM 28197 C C . ALA A 1 54 ? 2.203 -3.353 -4.141 1.00 61.20 54 ALA A C 18
ATOM 28198 O O . ALA A 1 54 ? 2.183 -3.362 -2.912 1.00 11.34 54 ALA A O 18
ATOM 28205 N N . LEU A 1 55 ? 2.784 -4.306 -4.864 1.00 41.22 55 LEU A N 18
ATOM 28206 C CA . LEU A 1 55 ? 3.350 -5.504 -4.251 1.00 22.10 55 LEU A CA 18
ATOM 28207 C C . LEU A 1 55 ? 4.530 -5.180 -3.342 1.00 13.43 55 LEU A C 18
ATOM 28208 O O . LEU A 1 55 ? 4.655 -5.755 -2.260 1.00 0.50 55 LEU A O 18
ATOM 28224 N N . ASN A 1 56 ? 5.387 -4.261 -3.773 1.00 70.04 56 ASN A N 18
ATOM 28225 C CA . ASN A 1 56 ? 6.584 -3.923 -3.006 1.00 55.12 56 ASN A CA 18
ATOM 28226 C C . ASN A 1 56 ? 6.214 -3.318 -1.664 1.00 24.42 56 ASN A C 18
ATOM 28227 O O . ASN A 1 56 ? 6.784 -3.677 -0.635 1.00 72.20 56 ASN A O 18
ATOM 28238 N N . ASN A 1 57 ? 5.240 -2.422 -1.677 1.00 2.52 57 ASN A N 18
ATOM 28239 C CA . ASN A 1 57 ? 4.805 -1.753 -0.461 1.00 42.31 57 ASN A CA 18
ATOM 28240 C C . ASN A 1 57 ? 3.974 -2.682 0.409 1.00 10.42 57 ASN A C 18
ATOM 28241 O O . ASN A 1 57 ? 4.047 -2.620 1.636 1.00 43.23 57 ASN A O 18
ATOM 28252 N N . TYR A 1 58 ? 3.189 -3.551 -0.221 1.00 51.20 58 TYR A N 18
ATOM 28253 C CA . TYR A 1 58 ? 2.464 -4.578 0.518 1.00 42.43 58 TYR A CA 18
ATOM 28254 C C . TYR A 1 58 ? 3.445 -5.472 1.267 1.00 31.53 58 TYR A C 18
ATOM 28255 O O . TYR A 1 58 ? 3.232 -5.802 2.429 1.00 44.41 58 TYR A O 18
ATOM 28273 N N . GLN A 1 59 ? 4.532 -5.839 0.593 1.00 73.41 59 GLN A N 18
ATOM 28274 C CA . GLN A 1 59 ? 5.567 -6.674 1.190 1.00 3.24 59 GLN A CA 18
ATOM 28275 C C . GLN A 1 59 ? 6.203 -5.956 2.376 1.00 40.44 59 GLN A C 18
ATOM 28276 O O . GLN A 1 59 ? 6.455 -6.563 3.417 1.00 13.32 59 GLN A O 18
ATOM 28290 N N . SER A 1 60 ? 6.435 -4.657 2.218 1.00 4.54 60 SER A N 18
ATOM 28291 C CA . SER A 1 60 ? 7.000 -3.840 3.284 1.00 44.40 60 SER A CA 18
ATOM 28292 C C . SER A 1 60 ? 6.111 -3.882 4.526 1.00 63.45 60 SER A C 18
ATOM 28293 O O . SER A 1 60 ? 6.601 -3.992 5.651 1.00 61.11 60 SER A O 18
ATOM 28301 N N . ALA A 1 61 ? 4.801 -3.813 4.316 1.00 72.13 61 ALA A N 18
ATOM 28302 C CA . ALA A 1 61 ? 3.850 -3.894 5.414 1.00 22.14 61 ALA A CA 18
ATOM 28303 C C . ALA A 1 61 ? 3.856 -5.282 6.050 1.00 31.30 61 ALA A C 18
ATOM 28304 O O . ALA A 1 61 ? 3.686 -5.415 7.258 1.00 73.13 61 ALA A O 18
ATOM 28311 N N . ILE A 1 62 ? 4.076 -6.307 5.237 1.00 34.10 62 ILE A N 18
ATOM 28312 C CA . ILE A 1 62 ? 4.054 -7.686 5.716 1.00 63.15 62 ILE A CA 18
ATOM 28313 C C . ILE A 1 62 ? 5.290 -8.010 6.559 1.00 14.30 62 ILE A C 18
ATOM 28314 O O . ILE A 1 62 ? 5.208 -8.751 7.539 1.00 41.42 62 ILE A O 18
ATOM 28330 N N . GLU A 1 63 ? 6.435 -7.456 6.179 1.00 61.44 63 GLU A N 18
ATOM 28331 C CA . GLU A 1 63 ? 7.667 -7.680 6.933 1.00 32.44 63 GLU A CA 18
ATOM 28332 C C . GLU A 1 63 ? 7.569 -7.064 8.325 1.00 61.13 63 GLU A C 18
ATOM 28333 O O . GLU A 1 63 ? 8.121 -7.590 9.295 1.00 52.25 63 GLU A O 18
ATOM 28345 N N . LEU A 1 64 ? 6.852 -5.956 8.417 1.00 1.13 64 LEU A N 18
ATOM 28346 C CA . LEU A 1 64 ? 6.678 -5.258 9.681 1.00 21.34 64 LEU A CA 18
ATOM 28347 C C . LEU A 1 64 ? 5.504 -5.838 10.465 1.00 33.04 64 LEU A C 18
ATOM 28348 O O . LEU A 1 64 ? 5.562 -5.962 11.689 1.00 73.11 64 LEU A O 18
ATOM 28364 N N . ASN A 1 65 ? 4.449 -6.204 9.754 1.00 5.12 65 ASN A N 18
ATOM 28365 C CA . ASN A 1 65 ? 3.268 -6.781 10.381 1.00 1.15 65 ASN A CA 18
ATOM 28366 C C . ASN A 1 65 ? 2.884 -8.084 9.683 1.00 10.04 65 ASN A C 18
ATOM 28367 O O . ASN A 1 65 ? 2.324 -8.071 8.585 1.00 41.00 65 ASN A O 18
ATOM 28378 N N . PRO A 1 66 ? 3.172 -9.230 10.319 1.00 14.34 66 PRO A N 18
ATOM 28379 C CA . PRO A 1 66 ? 2.888 -10.552 9.751 1.00 22.13 66 PRO A CA 18
ATOM 28380 C C . PRO A 1 66 ? 1.416 -10.943 9.887 1.00 54.52 66 PRO A C 18
ATOM 28381 O O . PRO A 1 66 ? 1.028 -12.080 9.606 1.00 3.34 66 PRO A O 18
ATOM 28392 N N . ASP A 1 67 ? 0.606 -9.994 10.335 1.00 61.51 67 ASP A N 18
ATOM 28393 C CA . ASP A 1 67 ? -0.825 -10.203 10.492 1.00 64.13 67 ASP A CA 18
ATOM 28394 C C . ASP A 1 67 ? -1.578 -9.054 9.825 1.00 41.04 67 ASP A C 18
ATOM 28395 O O . ASP A 1 67 ? -2.773 -8.841 10.045 1.00 14.31 67 ASP A O 18
ATOM 28404 N N . SER A 1 68 ? -0.852 -8.322 8.996 1.00 54.42 68 SER A N 18
ATOM 28405 C CA . SER A 1 68 ? -1.387 -7.168 8.291 1.00 5.10 68 SER A CA 18
ATOM 28406 C C . SER A 1 68 ? -2.365 -7.599 7.198 1.00 51.22 68 SER A C 18
ATOM 28407 O O . SER A 1 68 ? -2.210 -8.668 6.604 1.00 64.20 68 SER A O 18
ATOM 28415 N N . PRO A 1 69 ? -3.388 -6.771 6.917 1.00 61.14 69 PRO A N 18
ATOM 28416 C CA . PRO A 1 69 ? -4.307 -7.003 5.797 1.00 71.05 69 PRO A CA 18
ATOM 28417 C C . PRO A 1 69 ? -3.567 -7.020 4.460 1.00 22.31 69 PRO A C 18
ATOM 28418 O O . PRO A 1 69 ? -4.089 -7.489 3.446 1.00 4.25 69 PRO A O 18
ATOM 28429 N N . ALA A 1 70 ? -2.334 -6.521 4.476 1.00 32.10 70 ALA A N 18
ATOM 28430 C CA . ALA A 1 70 ? -1.494 -6.499 3.289 1.00 4.22 70 ALA A CA 18
ATOM 28431 C C . ALA A 1 70 ? -1.186 -7.911 2.806 1.00 41.52 70 ALA A C 18
ATOM 28432 O O . ALA A 1 70 ? -0.842 -8.111 1.645 1.00 31.44 70 ALA A O 18
ATOM 28439 N N . LEU A 1 71 ? -1.316 -8.890 3.698 1.00 42.25 71 LEU A N 18
ATOM 28440 C CA . LEU A 1 71 ? -1.145 -10.288 3.324 1.00 72.10 71 LEU A CA 18
ATOM 28441 C C . LEU A 1 71 ? -2.191 -10.684 2.293 1.00 14.55 71 LEU A C 18
ATOM 28442 O O . LEU A 1 71 ? -1.869 -11.240 1.237 1.00 25.22 71 LEU A O 18
ATOM 28458 N N . GLN A 1 72 ? -3.444 -10.374 2.605 1.00 50.51 72 GLN A N 18
ATOM 28459 C CA . GLN A 1 72 ? -4.556 -10.686 1.721 1.00 53.22 72 GLN A CA 18
ATOM 28460 C C . GLN A 1 72 ? -4.473 -9.832 0.464 1.00 42.13 72 GLN A C 18
ATOM 28461 O O . GLN A 1 72 ? -4.729 -10.301 -0.643 1.00 62.35 72 GLN A O 18
ATOM 28475 N N . ALA A 1 73 ? -4.088 -8.580 0.655 1.00 75.13 73 ALA A N 18
ATOM 28476 C CA . ALA A 1 73 ? -4.004 -7.624 -0.439 1.00 60.33 73 ALA A CA 18
ATOM 28477 C C . ALA A 1 73 ? -2.906 -8.004 -1.429 1.00 22.41 73 ALA A C 18
ATOM 28478 O O . ALA A 1 73 ? -3.085 -7.882 -2.641 1.00 52.54 73 ALA A O 18
ATOM 28485 N N . ARG A 1 74 ? -1.773 -8.465 -0.910 1.00 74.23 74 ARG A N 18
ATOM 28486 C CA . ARG A 1 74 ? -0.664 -8.901 -1.756 1.00 44.14 74 ARG A CA 18
ATOM 28487 C C . ARG A 1 74 ? -1.087 -10.076 -2.626 1.00 62.34 74 ARG A C 18
ATOM 28488 O O . ARG A 1 74 ? -0.840 -10.090 -3.832 1.00 12.25 74 ARG A O 18
ATOM 28509 N N . LYS A 1 75 ? -1.733 -11.059 -2.009 1.00 31.01 75 LYS A N 18
ATOM 28510 C CA . LYS A 1 75 ? -2.179 -12.241 -2.729 1.00 52.31 75 LYS A CA 18
ATOM 28511 C C . LYS A 1 75 ? -3.290 -11.894 -3.707 1.00 23.02 75 LYS A C 18
ATOM 28512 O O . LYS A 1 75 ? -3.411 -12.517 -4.758 1.00 32.43 75 LYS A O 18
ATOM 28531 N N . MET A 1 76 ? -4.097 -10.899 -3.357 1.00 53.11 76 MET A N 18
ATOM 28532 C CA . MET A 1 76 ? -5.117 -10.382 -4.262 1.00 75.52 76 MET A CA 18
ATOM 28533 C C . MET A 1 76 ? -4.490 -9.984 -5.595 1.00 33.10 76 MET A C 18
ATOM 28534 O O . MET A 1 76 ? -4.996 -10.332 -6.663 1.00 41.21 76 MET A O 18
ATOM 28548 N N . VAL A 1 77 ? -3.381 -9.256 -5.520 1.00 71.04 77 VAL A N 18
ATOM 28549 C CA . VAL A 1 77 ? -2.661 -8.843 -6.715 1.00 1.42 77 VAL A CA 18
ATOM 28550 C C . VAL A 1 77 ? -2.091 -10.063 -7.429 1.00 72.22 77 VAL A C 18
ATOM 28551 O O . VAL A 1 77 ? -2.137 -10.152 -8.653 1.00 12.01 77 VAL A O 18
ATOM 28564 N N . MET A 1 78 ? -1.583 -11.010 -6.648 1.00 5.51 78 MET A N 18
ATOM 28565 C CA . MET A 1 78 ? -1.037 -12.251 -7.192 1.00 34.22 78 MET A CA 18
ATOM 28566 C C . MET A 1 78 ? -2.101 -13.005 -7.984 1.00 54.54 78 MET A C 18
ATOM 28567 O O . MET A 1 78 ? -1.824 -13.535 -9.059 1.00 22.14 78 MET A O 18
ATOM 28581 N N . ASP A 1 79 ? -3.317 -13.042 -7.447 1.00 42.33 79 ASP A N 18
ATOM 28582 C CA . ASP A 1 79 ? -4.445 -13.665 -8.136 1.00 61.34 79 ASP A CA 18
ATOM 28583 C C . ASP A 1 79 ? -4.702 -12.972 -9.465 1.00 13.40 79 ASP A C 18
ATOM 28584 O O . ASP A 1 79 ? -4.845 -13.624 -10.498 1.00 71.25 79 ASP A O 18
ATOM 28593 N N . ILE A 1 80 ? -4.757 -11.645 -9.424 1.00 74.14 80 ILE A N 18
ATOM 28594 C CA . ILE A 1 80 ? -4.960 -10.843 -10.624 1.00 10.24 80 ILE A CA 18
ATOM 28595 C C . ILE A 1 80 ? -3.855 -11.114 -11.640 1.00 40.30 80 ILE A C 18
ATOM 28596 O O . ILE A 1 80 ? -4.120 -11.323 -12.821 1.00 1.42 80 ILE A O 18
ATOM 28612 N N . LEU A 1 81 ? -2.617 -11.129 -11.163 1.00 33.42 81 LEU A N 18
ATOM 28613 C CA . LEU A 1 81 ? -1.464 -11.396 -12.015 1.00 32.21 81 LEU A CA 18
ATOM 28614 C C . LEU A 1 81 ? -1.513 -12.811 -12.586 1.00 1.24 81 LEU A C 18
ATOM 28615 O O . LEU A 1 81 ? -1.092 -13.043 -13.716 1.00 4.45 81 LEU A O 18
ATOM 28631 N N . ASN A 1 82 ? -2.035 -13.744 -11.800 1.00 62.32 82 ASN A N 18
ATOM 28632 C CA . ASN A 1 82 ? -2.218 -15.122 -12.248 1.00 72.32 82 ASN A CA 18
ATOM 28633 C C . ASN A 1 82 ? -3.177 -15.173 -13.437 1.00 33.41 82 ASN A C 18
ATOM 28634 O O . ASN A 1 82 ? -2.980 -15.942 -14.379 1.00 60.53 82 ASN A O 18
ATOM 28645 N N . PHE A 1 83 ? -4.215 -14.344 -13.393 1.00 71.14 83 PHE A N 18
ATOM 28646 C CA . PHE A 1 83 ? -5.155 -14.246 -14.503 1.00 10.34 83 PHE A CA 18
ATOM 28647 C C . PHE A 1 83 ? -4.554 -13.450 -15.657 1.00 74.44 83 PHE A C 18
ATOM 28648 O O . PHE A 1 83 ? -4.972 -13.592 -16.807 1.00 74.53 83 PHE A O 18
ATOM 28665 N N . TYR A 1 84 ? -3.581 -12.603 -15.345 1.00 62.32 84 TYR A N 18
ATOM 28666 C CA . TYR A 1 84 ? -2.890 -11.821 -16.362 1.00 63.24 84 TYR A CA 18
ATOM 28667 C C . TYR A 1 84 ? -1.931 -12.702 -17.159 1.00 1.44 84 TYR A C 18
ATOM 28668 O O . TYR A 1 84 ? -2.143 -12.941 -18.347 1.00 73.33 84 TYR A O 18
ATOM 28686 N N . ASN A 1 85 ? -0.895 -13.201 -16.498 1.00 41.12 85 ASN A N 18
ATOM 28687 C CA . ASN A 1 85 ? 0.093 -14.057 -17.146 1.00 11.33 85 ASN A CA 18
ATOM 28688 C C . ASN A 1 85 ? 0.996 -14.700 -16.101 1.00 52.01 85 ASN A C 18
ATOM 28689 O O . ASN A 1 85 ? 1.192 -14.159 -15.014 1.00 61.04 85 ASN A O 18
ATOM 28700 N N . LYS A 1 86 ? 1.556 -15.849 -16.441 1.00 65.24 86 LYS A N 18
ATOM 28701 C CA . LYS A 1 86 ? 2.422 -16.575 -15.526 1.00 11.11 86 LYS A CA 18
ATOM 28702 C C . LYS A 1 86 ? 3.882 -16.176 -15.740 1.00 41.54 86 LYS A C 18
ATOM 28703 O O . LYS A 1 86 ? 4.753 -16.526 -14.949 1.00 5.55 86 LYS A O 18
ATOM 28722 N N . ASP A 1 87 ? 4.128 -15.382 -16.773 1.00 61.04 87 ASP A N 18
ATOM 28723 C CA . ASP A 1 87 ? 5.491 -15.089 -17.217 1.00 24.34 87 ASP A CA 18
ATOM 28724 C C . ASP A 1 87 ? 6.232 -14.271 -16.176 1.00 61.45 87 ASP A C 18
ATOM 28725 O O . ASP A 1 87 ? 7.316 -14.643 -15.720 1.00 41.24 87 ASP A O 18
ATOM 28734 N N . MET A 1 88 ? 5.637 -13.157 -15.795 1.00 31.05 88 MET A N 18
ATOM 28735 C CA . MET A 1 88 ? 6.197 -12.316 -14.751 1.00 60.21 88 MET A CA 18
ATOM 28736 C C . MET A 1 88 ? 6.004 -12.968 -13.388 1.00 45.22 88 MET A C 18
ATOM 28737 O O . MET A 1 88 ? 6.826 -12.810 -12.490 1.00 53.33 88 MET A O 18
ATOM 28751 N N . TYR A 1 89 ? 4.919 -13.719 -13.251 1.00 63.41 89 TYR A N 18
ATOM 28752 C CA . TYR A 1 89 ? 4.590 -14.392 -12.006 1.00 13.34 89 TYR A CA 18
ATOM 28753 C C . TYR A 1 89 ? 5.683 -15.389 -11.613 1.00 11.14 89 TYR A C 18
ATOM 28754 O O . TYR A 1 89 ? 5.970 -15.571 -10.431 1.00 74.10 89 TYR A O 18
ATOM 28772 N N . ASN A 1 90 ? 6.287 -16.024 -12.617 1.00 1.42 90 ASN A N 18
ATOM 28773 C CA . ASN A 1 90 ? 7.425 -16.926 -12.405 1.00 13.24 90 ASN A CA 18
ATOM 28774 C C . ASN A 1 90 ? 8.553 -16.231 -11.644 1.00 32.41 90 ASN A C 18
ATOM 28775 O O . ASN A 1 90 ? 9.260 -16.855 -10.850 1.00 32.53 90 ASN A O 18
ATOM 28786 N N . GLN A 1 91 ? 8.718 -14.939 -11.898 1.00 53.42 91 GLN A N 18
ATOM 28787 C CA . GLN A 1 91 ? 9.787 -14.165 -11.284 1.00 73.11 91 GLN A CA 18
ATOM 28788 C C . GLN A 1 91 ? 9.396 -13.754 -9.870 1.00 1.14 91 GLN A C 18
ATOM 28789 O O . GLN A 1 91 ? 10.222 -13.756 -8.958 1.00 55.21 91 GLN A O 18
ATOM 28803 N N . LEU A 1 92 ? 8.124 -13.414 -9.704 1.00 12.53 92 LEU A N 18
ATOM 28804 C CA . LEU A 1 92 ? 7.596 -12.991 -8.410 1.00 12.51 92 LEU A CA 18
ATOM 28805 C C . LEU A 1 92 ? 7.590 -14.149 -7.422 1.00 1.32 92 LEU A C 18
ATOM 28806 O O . LEU A 1 92 ? 7.871 -13.970 -6.235 1.00 23.12 92 LEU A O 18
ATOM 28822 N N . GLU A 1 93 ? 7.273 -15.334 -7.910 1.00 12.33 93 GLU A N 18
ATOM 28823 C CA . GLU A 1 93 ? 7.337 -16.520 -7.080 1.00 71.01 93 GLU A CA 18
ATOM 28824 C C . GLU A 1 93 ? 8.721 -17.145 -7.200 1.00 3.31 93 GLU A C 18
ATOM 28825 O O . GLU A 1 93 ? 8.923 -18.152 -7.884 1.00 33.33 93 GLU A O 18
ATOM 28837 N N . HIS A 1 94 ? 9.680 -16.490 -6.569 1.00 43.25 94 HIS A N 18
ATOM 28838 C CA . HIS A 1 94 ? 11.064 -16.929 -6.583 1.00 54.14 94 HIS A CA 18
ATOM 28839 C C . HIS A 1 94 ? 11.319 -17.851 -5.393 1.00 13.12 94 HIS A C 18
ATOM 28840 O O . HIS A 1 94 ? 10.622 -17.760 -4.381 1.00 52.24 94 HIS A O 18
ATOM 28855 N N . HIS A 1 95 ? 12.290 -18.753 -5.528 1.00 51.51 95 HIS A N 18
ATOM 28856 C CA . HIS A 1 95 ? 12.664 -19.637 -4.429 1.00 32.25 95 HIS A CA 18
ATOM 28857 C C . HIS A 1 95 ? 12.978 -18.824 -3.177 1.00 63.34 95 HIS A C 18
ATOM 28858 O O . HIS A 1 95 ? 13.855 -17.960 -3.187 1.00 41.04 95 HIS A O 18
ATOM 28873 N N . HIS A 1 96 ? 12.251 -19.105 -2.112 1.00 43.32 96 HIS A N 18
ATOM 28874 C CA . HIS A 1 96 ? 12.400 -18.363 -0.870 1.00 1.45 96 HIS A CA 18
ATOM 28875 C C . HIS A 1 96 ? 12.839 -19.285 0.265 1.00 21.41 96 HIS A C 18
ATOM 28876 O O . HIS A 1 96 ? 13.044 -20.482 0.056 1.00 3.21 96 HIS A O 18
ATOM 28891 N N . HIS A 1 97 ? 12.982 -18.727 1.460 1.00 4.14 97 HIS A N 18
ATOM 28892 C CA . HIS A 1 97 ? 13.539 -19.467 2.586 1.00 64.12 97 HIS A CA 18
ATOM 28893 C C . HIS A 1 97 ? 12.497 -20.360 3.238 1.00 1.20 97 HIS A C 18
ATOM 28894 O O . HIS A 1 97 ? 11.297 -20.086 3.176 1.00 54.23 97 HIS A O 18
ATOM 28909 N N . HIS A 1 98 ? 12.971 -21.431 3.855 1.00 2.44 98 HIS A N 18
ATOM 28910 C CA . HIS A 1 98 ? 12.114 -22.365 4.569 1.00 61.22 98 HIS A CA 18
ATOM 28911 C C . HIS A 1 98 ? 12.881 -22.981 5.731 1.00 52.53 98 HIS A C 18
ATOM 28912 O O . HIS A 1 98 ? 14.101 -23.129 5.665 1.00 32.53 98 HIS A O 18
ATOM 28927 N N . HIS A 1 99 ? 12.171 -23.337 6.789 1.00 52.21 99 HIS A N 18
ATOM 28928 C CA . HIS A 1 99 ? 12.798 -23.947 7.959 1.00 11.04 99 HIS A CA 18
ATOM 28929 C C . HIS A 1 99 ? 11.764 -24.706 8.780 1.00 71.02 99 HIS A C 18
ATOM 28930 O O . HIS A 1 99 ? 10.630 -24.249 8.925 1.00 4.21 99 HIS A O 18
ATOM 28945 N N . MET A 1 1 ? -5.370 12.001 16.458 1.00 51.43 1 MET A N 19
ATOM 28946 C CA . MET A 1 1 ? -5.564 12.323 15.029 1.00 25.42 1 MET A CA 19
ATOM 28947 C C . MET A 1 1 ? -4.621 11.496 14.177 1.00 45.44 1 MET A C 19
ATOM 28948 O O . MET A 1 1 ? -3.444 11.341 14.508 1.00 22.35 1 MET A O 19
ATOM 28964 N N . ASP A 1 2 ? -5.143 10.959 13.088 1.00 2.13 2 ASP A N 19
ATOM 28965 C CA . ASP A 1 2 ? -4.360 10.107 12.211 1.00 62.43 2 ASP A CA 19
ATOM 28966 C C . ASP A 1 2 ? -4.276 10.702 10.824 1.00 11.55 2 ASP A C 19
ATOM 28967 O O . ASP A 1 2 ? -5.287 10.831 10.130 1.00 65.30 2 ASP A O 19
ATOM 28976 N N . GLN A 1 3 ? -3.066 11.054 10.420 1.00 70.11 3 GLN A N 19
ATOM 28977 C CA . GLN A 1 3 ? -2.829 11.556 9.076 1.00 55.44 3 GLN A CA 19
ATOM 28978 C C . GLN A 1 3 ? -3.167 10.474 8.057 1.00 4.22 3 GLN A C 19
ATOM 28979 O O . GLN A 1 3 ? -3.550 10.766 6.925 1.00 34.34 3 GLN A O 19
ATOM 28993 N N . LEU A 1 4 ? -3.038 9.224 8.488 1.00 70.45 4 LEU A N 19
ATOM 28994 C CA . LEU A 1 4 ? -3.367 8.073 7.655 1.00 12.02 4 LEU A CA 19
ATOM 28995 C C . LEU A 1 4 ? -4.817 8.119 7.184 1.00 21.23 4 LEU A C 19
ATOM 28996 O O . LEU A 1 4 ? -5.107 7.762 6.045 1.00 1.32 4 LEU A O 19
ATOM 29012 N N . LYS A 1 5 ? -5.725 8.567 8.052 1.00 53.44 5 LYS A N 19
ATOM 29013 C CA . LYS A 1 5 ? -7.134 8.654 7.687 1.00 34.21 5 LYS A CA 19
ATOM 29014 C C . LYS A 1 5 ? -7.311 9.651 6.552 1.00 53.34 5 LYS A C 19
ATOM 29015 O O . LYS A 1 5 ? -7.995 9.376 5.570 1.00 74.00 5 LYS A O 19
ATOM 29034 N N . THR A 1 6 ? -6.662 10.797 6.691 1.00 43.24 6 THR A N 19
ATOM 29035 C CA . THR A 1 6 ? -6.663 11.820 5.658 1.00 3.32 6 THR A CA 19
ATOM 29036 C C . THR A 1 6 ? -6.155 11.254 4.333 1.00 21.21 6 THR A C 19
ATOM 29037 O O . THR A 1 6 ? -6.715 11.527 3.269 1.00 63.04 6 THR A O 19
ATOM 29048 N N . ILE A 1 7 ? -5.106 10.447 4.420 1.00 21.31 7 ILE A N 19
ATOM 29049 C CA . ILE A 1 7 ? -4.533 9.791 3.255 1.00 54.10 7 ILE A CA 19
ATOM 29050 C C . ILE A 1 7 ? -5.550 8.853 2.605 1.00 54.14 7 ILE A C 19
ATOM 29051 O O . ILE A 1 7 ? -5.705 8.843 1.382 1.00 53.23 7 ILE A O 19
ATOM 29067 N N . LYS A 1 8 ? -6.257 8.089 3.435 1.00 32.15 8 LYS A N 19
ATOM 29068 C CA . LYS A 1 8 ? -7.304 7.189 2.956 1.00 65.53 8 LYS A CA 19
ATOM 29069 C C . LYS A 1 8 ? -8.363 7.967 2.183 1.00 1.43 8 LYS A C 19
ATOM 29070 O O . LYS A 1 8 ? -8.782 7.558 1.099 1.00 44.42 8 LYS A O 19
ATOM 29089 N N . GLU A 1 9 ? -8.767 9.104 2.738 1.00 61.11 9 GLU A N 19
ATOM 29090 C CA . GLU A 1 9 ? -9.770 9.951 2.108 1.00 52.23 9 GLU A CA 19
ATOM 29091 C C . GLU A 1 9 ? -9.264 10.467 0.765 1.00 42.35 9 GLU A C 19
ATOM 29092 O O . GLU A 1 9 ? -10.017 10.551 -0.202 1.00 4.23 9 GLU A O 19
ATOM 29104 N N . LEU A 1 10 ? -7.981 10.804 0.710 1.00 62.22 10 LEU A N 19
ATOM 29105 C CA . LEU A 1 10 ? -7.366 11.296 -0.517 1.00 11.23 10 LEU A CA 19
ATOM 29106 C C . LEU A 1 10 ? -7.389 10.223 -1.602 1.00 42.30 10 LEU A C 19
ATOM 29107 O O . LEU A 1 10 ? -7.725 10.501 -2.754 1.00 34.42 10 LEU A O 19
ATOM 29123 N N . ILE A 1 11 ? -7.046 8.999 -1.223 1.00 42.31 11 ILE A N 19
ATOM 29124 C CA . ILE A 1 11 ? -7.026 7.880 -2.156 1.00 24.04 11 ILE A CA 19
ATOM 29125 C C . ILE A 1 11 ? -8.424 7.599 -2.704 1.00 2.10 11 ILE A C 19
ATOM 29126 O O . ILE A 1 11 ? -8.592 7.329 -3.892 1.00 12.23 11 ILE A O 19
ATOM 29142 N N . ASN A 1 12 ? -9.426 7.686 -1.839 1.00 12.22 12 ASN A N 19
ATOM 29143 C CA . ASN A 1 12 ? -10.806 7.429 -2.246 1.00 42.00 12 ASN A CA 19
ATOM 29144 C C . ASN A 1 12 ? -11.333 8.544 -3.147 1.00 21.04 12 ASN A C 19
ATOM 29145 O O . ASN A 1 12 ? -12.269 8.339 -3.922 1.00 65.20 12 ASN A O 19
ATOM 29156 N N . GLN A 1 13 ? -10.735 9.725 -3.038 1.00 13.23 13 GLN A N 19
ATOM 29157 C CA . GLN A 1 13 ? -11.076 10.843 -3.913 1.00 73.43 13 GLN A CA 19
ATOM 29158 C C . GLN A 1 13 ? -10.404 10.687 -5.271 1.00 3.21 13 GLN A C 19
ATOM 29159 O O . GLN A 1 13 ? -11.064 10.684 -6.311 1.00 23.35 13 GLN A O 19
ATOM 29173 N N . GLY A 1 14 ? -9.094 10.524 -5.247 1.00 45.12 14 GLY A N 19
ATOM 29174 C CA . GLY A 1 14 ? -8.325 10.459 -6.471 1.00 24.41 14 GLY A CA 19
ATOM 29175 C C . GLY A 1 14 ? -6.975 11.117 -6.301 1.00 61.33 14 GLY A C 19
ATOM 29176 O O . GLY A 1 14 ? -6.140 11.108 -7.208 1.00 44.04 14 GLY A O 19
ATOM 29180 N N . ASP A 1 15 ? -6.757 11.675 -5.119 1.00 52.13 15 ASP A N 19
ATOM 29181 C CA . ASP A 1 15 ? -5.507 12.347 -4.790 1.00 25.25 15 ASP A CA 19
ATOM 29182 C C . ASP A 1 15 ? -4.448 11.336 -4.364 1.00 43.04 15 ASP A C 19
ATOM 29183 O O . ASP A 1 15 ? -3.827 11.481 -3.312 1.00 44.10 15 ASP A O 19
ATOM 29192 N N . ILE A 1 16 ? -4.244 10.321 -5.196 1.00 62.34 16 ILE A N 19
ATOM 29193 C CA . ILE A 1 16 ? -3.297 9.249 -4.912 1.00 71.43 16 ILE A CA 19
ATOM 29194 C C . ILE A 1 16 ? -1.890 9.789 -4.643 1.00 63.20 16 ILE A C 19
ATOM 29195 O O . ILE A 1 16 ? -1.259 9.405 -3.660 1.00 14.21 16 ILE A O 19
ATOM 29211 N N . GLU A 1 17 ? -1.409 10.696 -5.487 1.00 30.55 17 GLU A N 19
ATOM 29212 C CA . GLU A 1 17 ? -0.054 11.216 -5.330 1.00 71.35 17 GLU A CA 19
ATOM 29213 C C . GLU A 1 17 ? 0.064 12.074 -4.079 1.00 34.34 17 GLU A C 19
ATOM 29214 O O . GLU A 1 17 ? 1.109 12.095 -3.428 1.00 52.40 17 GLU A O 19
ATOM 29226 N N . ASN A 1 18 ? -1.013 12.771 -3.734 1.00 25.14 18 ASN A N 19
ATOM 29227 C CA . ASN A 1 18 ? -1.035 13.563 -2.509 1.00 41.25 18 ASN A CA 19
ATOM 29228 C C . ASN A 1 18 ? -1.036 12.636 -1.302 1.00 63.54 18 ASN A C 19
ATOM 29229 O O . ASN A 1 18 ? -0.388 12.903 -0.290 1.00 11.22 18 ASN A O 19
ATOM 29240 N N . ALA A 1 19 ? -1.759 11.532 -1.436 1.00 53.13 19 ALA A N 19
ATOM 29241 C CA . ALA A 1 19 ? -1.812 10.509 -0.406 1.00 23.24 19 ALA A CA 19
ATOM 29242 C C . ALA A 1 19 ? -0.448 9.854 -0.224 1.00 11.11 19 ALA A C 19
ATOM 29243 O O . ALA A 1 19 ? 0.062 9.765 0.890 1.00 65.14 19 ALA A O 19
ATOM 29250 N N . LEU A 1 20 ? 0.141 9.412 -1.333 1.00 65.31 20 LEU A N 19
ATOM 29251 C CA . LEU A 1 20 ? 1.452 8.765 -1.315 1.00 2.05 20 LEU A CA 19
ATOM 29252 C C . LEU A 1 20 ? 2.501 9.684 -0.710 1.00 0.31 20 LEU A C 19
ATOM 29253 O O . LEU A 1 20 ? 3.343 9.249 0.074 1.00 43.52 20 LEU A O 19
ATOM 29269 N N . GLN A 1 21 ? 2.437 10.958 -1.076 1.00 45.30 21 GLN A N 19
ATOM 29270 C CA . GLN A 1 21 ? 3.352 11.952 -0.549 1.00 30.13 21 GLN A CA 19
ATOM 29271 C C . GLN A 1 21 ? 3.264 11.999 0.971 1.00 62.55 21 GLN A C 19
ATOM 29272 O O . GLN A 1 21 ? 4.272 11.878 1.666 1.00 50.33 21 GLN A O 19
ATOM 29286 N N . ALA A 1 22 ? 2.044 12.145 1.475 1.00 1.35 22 ALA A N 19
ATOM 29287 C CA . ALA A 1 22 ? 1.807 12.219 2.909 1.00 1.14 22 ALA A CA 19
ATOM 29288 C C . ALA A 1 22 ? 2.144 10.897 3.596 1.00 4.23 22 ALA A C 19
ATOM 29289 O O . ALA A 1 22 ? 2.546 10.877 4.759 1.00 54.23 22 ALA A O 19
ATOM 29296 N N . LEU A 1 23 ? 1.979 9.797 2.874 1.00 52.31 23 LEU A N 19
ATOM 29297 C CA . LEU A 1 23 ? 2.342 8.482 3.387 1.00 60.41 23 LEU A CA 19
ATOM 29298 C C . LEU A 1 23 ? 3.829 8.419 3.714 1.00 43.01 23 LEU A C 19
ATOM 29299 O O . LEU A 1 23 ? 4.213 7.964 4.790 1.00 63.34 23 LEU A O 19
ATOM 29315 N N . GLU A 1 24 ? 4.660 8.902 2.795 1.00 51.34 24 GLU A N 19
ATOM 29316 C CA . GLU A 1 24 ? 6.101 8.927 3.017 1.00 62.10 24 GLU A CA 19
ATOM 29317 C C . GLU A 1 24 ? 6.444 9.875 4.163 1.00 12.11 24 GLU A C 19
ATOM 29318 O O . GLU A 1 24 ? 7.347 9.606 4.956 1.00 4.33 24 GLU A O 19
ATOM 29330 N N . GLU A 1 25 ? 5.704 10.977 4.247 1.00 32.42 25 GLU A N 19
ATOM 29331 C CA . GLU A 1 25 ? 5.856 11.925 5.348 1.00 64.41 25 GLU A CA 19
ATOM 29332 C C . GLU A 1 25 ? 5.527 11.251 6.678 1.00 63.40 25 GLU A C 19
ATOM 29333 O O . GLU A 1 25 ? 6.199 11.476 7.686 1.00 35.12 25 GLU A O 19
ATOM 29345 N N . PHE A 1 26 ? 4.492 10.419 6.667 1.00 13.55 26 PHE A N 19
ATOM 29346 C CA . PHE A 1 26 ? 4.063 9.702 7.860 1.00 23.01 26 PHE A CA 19
ATOM 29347 C C . PHE A 1 26 ? 5.128 8.701 8.297 1.00 24.43 26 PHE A C 19
ATOM 29348 O O . PHE A 1 26 ? 5.328 8.478 9.493 1.00 45.31 26 PHE A O 19
ATOM 29365 N N . LEU A 1 27 ? 5.820 8.119 7.322 1.00 31.44 27 LEU A N 19
ATOM 29366 C CA . LEU A 1 27 ? 6.880 7.153 7.595 1.00 61.24 27 LEU A CA 19
ATOM 29367 C C . LEU A 1 27 ? 7.984 7.780 8.443 1.00 53.30 27 LEU A C 19
ATOM 29368 O O . LEU A 1 27 ? 8.691 7.087 9.175 1.00 51.21 27 LEU A O 19
ATOM 29384 N N . GLN A 1 28 ? 8.124 9.097 8.340 1.00 70.12 28 GLN A N 19
ATOM 29385 C CA . GLN A 1 28 ? 9.183 9.806 9.040 1.00 12.52 28 GLN A CA 19
ATOM 29386 C C . GLN A 1 28 ? 8.719 10.289 10.413 1.00 3.04 28 GLN A C 19
ATOM 29387 O O . GLN A 1 28 ? 9.536 10.615 11.273 1.00 20.25 28 GLN A O 19
ATOM 29401 N N . THR A 1 29 ? 7.410 10.332 10.629 1.00 13.01 29 THR A N 19
ATOM 29402 C CA . THR A 1 29 ? 6.888 10.840 11.887 1.00 71.13 29 THR A CA 19
ATOM 29403 C C . THR A 1 29 ? 6.464 9.702 12.811 1.00 24.11 29 THR A C 19
ATOM 29404 O O . THR A 1 29 ? 6.794 9.714 13.996 1.00 71.55 29 THR A O 19
ATOM 29415 N N . GLU A 1 30 ? 5.767 8.707 12.271 1.00 15.55 30 GLU A N 19
ATOM 29416 C CA . GLU A 1 30 ? 5.286 7.597 13.081 1.00 21.24 30 GLU A CA 19
ATOM 29417 C C . GLU A 1 30 ? 5.716 6.266 12.475 1.00 64.01 30 GLU A C 19
ATOM 29418 O O . GLU A 1 30 ? 4.992 5.677 11.673 1.00 33.24 30 GLU A O 19
ATOM 29430 N N . PRO A 1 31 ? 6.910 5.780 12.840 1.00 31.34 31 PRO A N 19
ATOM 29431 C CA . PRO A 1 31 ? 7.430 4.502 12.339 1.00 2.04 31 PRO A CA 19
ATOM 29432 C C . PRO A 1 31 ? 6.616 3.311 12.841 1.00 24.12 31 PRO A C 19
ATOM 29433 O O . PRO A 1 31 ? 6.604 2.243 12.226 1.00 32.43 31 PRO A O 19
ATOM 29444 N N . VAL A 1 32 ? 5.911 3.521 13.940 1.00 32.54 32 VAL A N 19
ATOM 29445 C CA . VAL A 1 32 ? 5.138 2.467 14.584 1.00 31.02 32 VAL A CA 19
ATOM 29446 C C . VAL A 1 32 ? 3.824 2.205 13.835 1.00 54.35 32 VAL A C 19
ATOM 29447 O O . VAL A 1 32 ? 3.107 1.247 14.124 1.00 11.15 32 VAL A O 19
ATOM 29460 N N . GLY A 1 33 ? 3.520 3.054 12.860 1.00 14.15 33 GLY A N 19
ATOM 29461 C CA . GLY A 1 33 ? 2.291 2.915 12.109 1.00 22.32 33 GLY A CA 19
ATOM 29462 C C . GLY A 1 33 ? 2.547 2.795 10.626 1.00 34.43 33 GLY A C 19
ATOM 29463 O O . GLY A 1 33 ? 1.655 3.027 9.810 1.00 4.40 33 GLY A O 19
ATOM 29467 N N . LYS A 1 34 ? 3.771 2.424 10.267 1.00 10.04 34 LYS A N 19
ATOM 29468 C CA . LYS A 1 34 ? 4.142 2.305 8.866 1.00 64.10 34 LYS A CA 19
ATOM 29469 C C . LYS A 1 34 ? 3.414 1.144 8.198 1.00 21.02 34 LYS A C 19
ATOM 29470 O O . LYS A 1 34 ? 3.259 1.126 6.981 1.00 32.41 34 LYS A O 19
ATOM 29489 N N . ASP A 1 35 ? 2.951 0.190 8.997 1.00 23.41 35 ASP A N 19
ATOM 29490 C CA . ASP A 1 35 ? 2.290 -0.996 8.466 1.00 61.21 35 ASP A CA 19
ATOM 29491 C C . ASP A 1 35 ? 0.985 -0.623 7.765 1.00 75.14 35 ASP A C 19
ATOM 29492 O O . ASP A 1 35 ? 0.695 -1.126 6.678 1.00 2.15 35 ASP A O 19
ATOM 29501 N N . GLU A 1 36 ? 0.214 0.280 8.362 1.00 23.21 36 GLU A N 19
ATOM 29502 C CA . GLU A 1 36 ? -1.013 0.742 7.723 1.00 62.44 36 GLU A CA 19
ATOM 29503 C C . GLU A 1 36 ? -0.670 1.663 6.556 1.00 1.21 36 GLU A C 19
ATOM 29504 O O . GLU A 1 36 ? -1.343 1.653 5.525 1.00 54.20 36 GLU A O 19
ATOM 29516 N N . ALA A 1 37 ? 0.396 2.439 6.720 1.00 34.43 37 ALA A N 19
ATOM 29517 C CA . ALA A 1 37 ? 0.861 3.344 5.675 1.00 41.24 37 ALA A CA 19
ATOM 29518 C C . ALA A 1 37 ? 1.201 2.584 4.393 1.00 71.30 37 ALA A C 19
ATOM 29519 O O . ALA A 1 37 ? 0.773 2.968 3.304 1.00 12.44 37 ALA A O 19
ATOM 29526 N N . TYR A 1 38 ? 1.960 1.498 4.524 1.00 4.45 38 TYR A N 19
ATOM 29527 C CA . TYR A 1 38 ? 2.333 0.682 3.371 1.00 51.13 38 TYR A CA 19
ATOM 29528 C C . TYR A 1 38 ? 1.098 0.043 2.742 1.00 15.23 38 TYR A C 19
ATOM 29529 O O . TYR A 1 38 ? 1.004 -0.077 1.520 1.00 52.01 38 TYR A O 19
ATOM 29547 N N . TYR A 1 39 ? 0.156 -0.367 3.585 1.00 72.53 39 TYR A N 19
ATOM 29548 C CA . TYR A 1 39 ? -1.105 -0.925 3.108 1.00 4.13 39 TYR A CA 19
ATOM 29549 C C . TYR A 1 39 ? -1.862 0.109 2.274 1.00 41.11 39 TYR A C 19
ATOM 29550 O O . TYR A 1 39 ? -2.371 -0.202 1.196 1.00 44.31 39 TYR A O 19
ATOM 29568 N N . LEU A 1 40 ? -1.911 1.341 2.775 1.00 14.30 40 LEU A N 19
ATOM 29569 C CA . LEU A 1 40 ? -2.588 2.429 2.078 1.00 12.03 40 LEU A CA 19
ATOM 29570 C C . LEU A 1 40 ? -1.901 2.736 0.753 1.00 62.01 40 LEU A C 19
ATOM 29571 O O . LEU A 1 40 ? -2.564 3.025 -0.245 1.00 11.10 40 LEU A O 19
ATOM 29587 N N . MET A 1 41 ? -0.572 2.669 0.751 1.00 64.00 41 MET A N 19
ATOM 29588 C CA . MET A 1 41 ? 0.202 2.839 -0.473 1.00 10.31 41 MET A CA 19
ATOM 29589 C C . MET A 1 41 ? -0.272 1.860 -1.537 1.00 64.53 41 MET A C 19
ATOM 29590 O O . MET A 1 41 ? -0.609 2.256 -2.656 1.00 44.41 41 MET A O 19
ATOM 29604 N N . GLY A 1 42 ? -0.329 0.587 -1.165 1.00 52.14 42 GLY A N 19
ATOM 29605 C CA . GLY A 1 42 ? -0.755 -0.449 -2.082 1.00 72.03 42 GLY A CA 19
ATOM 29606 C C . GLY A 1 42 ? -2.154 -0.217 -2.625 1.00 33.44 42 GLY A C 19
ATOM 29607 O O . GLY A 1 42 ? -2.458 -0.603 -3.751 1.00 51.50 42 GLY A O 19
ATOM 29611 N N . ASN A 1 43 ? -3.007 0.401 -1.818 1.00 41.40 43 ASN A N 19
ATOM 29612 C CA . ASN A 1 43 ? -4.364 0.728 -2.244 1.00 45.54 43 ASN A CA 19
ATOM 29613 C C . ASN A 1 43 ? -4.340 1.827 -3.303 1.00 42.43 43 ASN A C 19
ATOM 29614 O O . ASN A 1 43 ? -5.064 1.768 -4.298 1.00 60.45 43 ASN A O 19
ATOM 29625 N N . ALA A 1 44 ? -3.492 2.824 -3.080 1.00 43.30 44 ALA A N 19
ATOM 29626 C CA . ALA A 1 44 ? -3.369 3.949 -3.997 1.00 21.43 44 ALA A CA 19
ATOM 29627 C C . ALA A 1 44 ? -2.781 3.499 -5.327 1.00 73.35 44 ALA A C 19
ATOM 29628 O O . ALA A 1 44 ? -3.295 3.833 -6.396 1.00 24.13 44 ALA A O 19
ATOM 29635 N N . TYR A 1 45 ? -1.713 2.715 -5.253 1.00 2.22 45 TYR A N 19
ATOM 29636 C CA . TYR A 1 45 ? -1.069 2.193 -6.451 1.00 62.03 45 TYR A CA 19
ATOM 29637 C C . TYR A 1 45 ? -1.998 1.250 -7.208 1.00 32.05 45 TYR A C 19
ATOM 29638 O O . TYR A 1 45 ? -1.893 1.123 -8.426 1.00 74.34 45 TYR A O 19
ATOM 29656 N N . ARG A 1 46 ? -2.916 0.598 -6.494 1.00 73.52 46 ARG A N 19
ATOM 29657 C CA . ARG A 1 46 ? -3.869 -0.296 -7.139 1.00 32.34 46 ARG A CA 19
ATOM 29658 C C . ARG A 1 46 ? -4.862 0.507 -7.970 1.00 14.04 46 ARG A C 19
ATOM 29659 O O . ARG A 1 46 ? -5.280 0.073 -9.044 1.00 43.10 46 ARG A O 19
ATOM 29680 N N . LYS A 1 47 ? -5.228 1.685 -7.472 1.00 22.01 47 LYS A N 19
ATOM 29681 C CA . LYS A 1 47 ? -6.118 2.581 -8.204 1.00 2.32 47 LYS A CA 19
ATOM 29682 C C . LYS A 1 47 ? -5.422 3.134 -9.441 1.00 71.34 47 LYS A C 19
ATOM 29683 O O . LYS A 1 47 ? -6.072 3.493 -10.420 1.00 11.23 47 LYS A O 19
ATOM 29702 N N . LEU A 1 48 ? -4.100 3.212 -9.385 1.00 12.34 48 LEU A N 19
ATOM 29703 C CA . LEU A 1 48 ? -3.311 3.587 -10.551 1.00 3.14 48 LEU A CA 19
ATOM 29704 C C . LEU A 1 48 ? -3.221 2.407 -11.513 1.00 61.32 48 LEU A C 19
ATOM 29705 O O . LEU A 1 48 ? -3.478 2.534 -12.712 1.00 62.21 48 LEU A O 19
ATOM 29721 N N . GLY A 1 49 ? -2.875 1.253 -10.967 1.00 30.31 49 GLY A N 19
ATOM 29722 C CA . GLY A 1 49 ? -2.708 0.064 -11.772 1.00 52.54 49 GLY A CA 19
ATOM 29723 C C . GLY A 1 49 ? -1.296 -0.474 -11.695 1.00 64.45 49 GLY A C 19
ATOM 29724 O O . GLY A 1 49 ? -0.924 -1.374 -12.445 1.00 71.12 49 GLY A O 19
ATOM 29728 N N . ASP A 1 50 ? -0.507 0.080 -10.782 1.00 3.01 50 ASP A N 19
ATOM 29729 C CA . ASP A 1 50 ? 0.870 -0.355 -10.598 1.00 12.50 50 ASP A CA 19
ATOM 29730 C C . ASP A 1 50 ? 0.908 -1.509 -9.612 1.00 24.44 50 ASP A C 19
ATOM 29731 O O . ASP A 1 50 ? 0.745 -1.312 -8.408 1.00 32.33 50 ASP A O 19
ATOM 29740 N N . TRP A 1 51 ? 1.108 -2.709 -10.126 1.00 70.42 51 TRP A N 19
ATOM 29741 C CA . TRP A 1 51 ? 1.056 -3.901 -9.297 1.00 10.33 51 TRP A CA 19
ATOM 29742 C C . TRP A 1 51 ? 2.378 -4.148 -8.585 1.00 40.01 51 TRP A C 19
ATOM 29743 O O . TRP A 1 51 ? 2.389 -4.632 -7.455 1.00 0.33 51 TRP A O 19
ATOM 29764 N N . GLN A 1 52 ? 3.488 -3.799 -9.229 1.00 12.44 52 GLN A N 19
ATOM 29765 C CA . GLN A 1 52 ? 4.798 -4.051 -8.643 1.00 2.30 52 GLN A CA 19
ATOM 29766 C C . GLN A 1 52 ? 4.966 -3.269 -7.354 1.00 23.32 52 GLN A C 19
ATOM 29767 O O . GLN A 1 52 ? 5.238 -3.847 -6.302 1.00 32.43 52 GLN A O 19
ATOM 29781 N N . LYS A 1 53 ? 4.778 -1.960 -7.427 1.00 23.02 53 LYS A N 19
ATOM 29782 C CA . LYS A 1 53 ? 4.974 -1.114 -6.263 1.00 30.54 53 LYS A CA 19
ATOM 29783 C C . LYS A 1 53 ? 3.972 -1.472 -5.175 1.00 42.32 53 LYS A C 19
ATOM 29784 O O . LYS A 1 53 ? 4.313 -1.484 -3.996 1.00 13.11 53 LYS A O 19
ATOM 29803 N N . ALA A 1 54 ? 2.755 -1.818 -5.582 1.00 33.45 54 ALA A N 19
ATOM 29804 C CA . ALA A 1 54 ? 1.738 -2.271 -4.641 1.00 50.41 54 ALA A CA 19
ATOM 29805 C C . ALA A 1 54 ? 2.219 -3.512 -3.895 1.00 22.03 54 ALA A C 19
ATOM 29806 O O . ALA A 1 54 ? 2.103 -3.597 -2.672 1.00 44.15 54 ALA A O 19
ATOM 29813 N N . LEU A 1 55 ? 2.779 -4.466 -4.638 1.00 64.13 55 LEU A N 19
ATOM 29814 C CA . LEU A 1 55 ? 3.335 -5.681 -4.050 1.00 22.42 55 LEU A CA 19
ATOM 29815 C C . LEU A 1 55 ? 4.463 -5.351 -3.084 1.00 10.32 55 LEU A C 19
ATOM 29816 O O . LEU A 1 55 ? 4.531 -5.903 -1.985 1.00 75.43 55 LEU A O 19
ATOM 29832 N N . ASN A 1 56 ? 5.339 -4.442 -3.496 1.00 25.40 56 ASN A N 19
ATOM 29833 C CA . ASN A 1 56 ? 6.452 -4.011 -2.660 1.00 40.22 56 ASN A CA 19
ATOM 29834 C C . ASN A 1 56 ? 5.934 -3.388 -1.365 1.00 31.30 56 ASN A C 19
ATOM 29835 O O . ASN A 1 56 ? 6.460 -3.650 -0.283 1.00 24.51 56 ASN A O 19
ATOM 29846 N N . ASN A 1 57 ? 4.888 -2.579 -1.483 1.00 2.30 57 ASN A N 19
ATOM 29847 C CA . ASN A 1 57 ? 4.288 -1.925 -0.324 1.00 35.02 57 ASN A CA 19
ATOM 29848 C C . ASN A 1 57 ? 3.635 -2.944 0.602 1.00 4.05 57 ASN A C 19
ATOM 29849 O O . ASN A 1 57 ? 3.873 -2.933 1.809 1.00 12.31 57 ASN A O 19
ATOM 29860 N N . TYR A 1 58 ? 2.817 -3.830 0.031 1.00 31.41 58 TYR A N 19
ATOM 29861 C CA . TYR A 1 58 ? 2.134 -4.861 0.813 1.00 13.31 58 TYR A CA 19
ATOM 29862 C C . TYR A 1 58 ? 3.138 -5.696 1.596 1.00 20.22 58 TYR A C 19
ATOM 29863 O O . TYR A 1 58 ? 2.960 -5.939 2.787 1.00 74.34 58 TYR A O 19
ATOM 29881 N N . GLN A 1 59 ? 4.199 -6.118 0.919 1.00 44.33 59 GLN A N 19
ATOM 29882 C CA . GLN A 1 59 ? 5.227 -6.946 1.534 1.00 12.33 59 GLN A CA 19
ATOM 29883 C C . GLN A 1 59 ? 5.887 -6.193 2.693 1.00 41.43 59 GLN A C 19
ATOM 29884 O O . GLN A 1 59 ? 6.134 -6.768 3.754 1.00 5.23 59 GLN A O 19
ATOM 29898 N N . SER A 1 60 ? 6.124 -4.898 2.493 1.00 43.25 60 SER A N 19
ATOM 29899 C CA . SER A 1 60 ? 6.724 -4.054 3.525 1.00 11.12 60 SER A CA 19
ATOM 29900 C C . SER A 1 60 ? 5.825 -3.967 4.760 1.00 72.44 60 SER A C 19
ATOM 29901 O O . SER A 1 60 ? 6.311 -3.899 5.890 1.00 72.10 60 SER A O 19
ATOM 29909 N N . ALA A 1 61 ? 4.516 -3.971 4.541 1.00 35.20 61 ALA A N 19
ATOM 29910 C CA . ALA A 1 61 ? 3.567 -3.953 5.642 1.00 50.01 61 ALA A CA 19
ATOM 29911 C C . ALA A 1 61 ? 3.562 -5.292 6.367 1.00 35.53 61 ALA A C 19
ATOM 29912 O O . ALA A 1 61 ? 3.556 -5.343 7.596 1.00 55.23 61 ALA A O 19
ATOM 29919 N N . ILE A 1 62 ? 3.595 -6.371 5.592 1.00 11.40 62 ILE A N 19
ATOM 29920 C CA . ILE A 1 62 ? 3.550 -7.725 6.136 1.00 41.34 62 ILE A CA 19
ATOM 29921 C C . ILE A 1 62 ? 4.752 -8.017 7.036 1.00 73.23 62 ILE A C 19
ATOM 29922 O O . ILE A 1 62 ? 4.615 -8.658 8.079 1.00 61.13 62 ILE A O 19
ATOM 29938 N N . GLU A 1 63 ? 5.927 -7.544 6.641 1.00 24.50 63 GLU A N 19
ATOM 29939 C CA . GLU A 1 63 ? 7.142 -7.839 7.388 1.00 22.42 63 GLU A CA 19
ATOM 29940 C C . GLU A 1 63 ? 7.209 -7.042 8.688 1.00 74.32 63 GLU A C 19
ATOM 29941 O O . GLU A 1 63 ? 7.874 -7.448 9.639 1.00 11.42 63 GLU A O 19
ATOM 29953 N N . LEU A 1 64 ? 6.514 -5.916 8.737 1.00 13.10 64 LEU A N 19
ATOM 29954 C CA . LEU A 1 64 ? 6.439 -5.137 9.962 1.00 31.22 64 LEU A CA 19
ATOM 29955 C C . LEU A 1 64 ? 5.295 -5.645 10.832 1.00 71.44 64 LEU A C 19
ATOM 29956 O O . LEU A 1 64 ? 5.447 -5.831 12.040 1.00 44.22 64 LEU A O 19
ATOM 29972 N N . ASN A 1 65 ? 4.156 -5.879 10.202 1.00 41.10 65 ASN A N 19
ATOM 29973 C CA . ASN A 1 65 ? 2.982 -6.393 10.886 1.00 62.25 65 ASN A CA 19
ATOM 29974 C C . ASN A 1 65 ? 2.360 -7.516 10.065 1.00 63.23 65 ASN A C 19
ATOM 29975 O O . ASN A 1 65 ? 1.720 -7.273 9.044 1.00 32.41 65 ASN A O 19
ATOM 29986 N N . PRO A 1 66 ? 2.555 -8.767 10.501 1.00 31.14 66 PRO A N 19
ATOM 29987 C CA . PRO A 1 66 ? 2.099 -9.947 9.758 1.00 14.14 66 PRO A CA 19
ATOM 29988 C C . PRO A 1 66 ? 0.596 -10.172 9.867 1.00 52.04 66 PRO A C 19
ATOM 29989 O O . PRO A 1 66 ? 0.031 -11.022 9.175 1.00 54.41 66 PRO A O 19
ATOM 30000 N N . ASP A 1 67 ? -0.047 -9.409 10.735 1.00 53.43 67 ASP A N 19
ATOM 30001 C CA . ASP A 1 67 ? -1.480 -9.540 10.954 1.00 22.10 67 ASP A CA 19
ATOM 30002 C C . ASP A 1 67 ? -2.237 -8.480 10.152 1.00 73.15 67 ASP A C 19
ATOM 30003 O O . ASP A 1 67 ? -3.464 -8.393 10.203 1.00 52.33 67 ASP A O 19
ATOM 30012 N N . SER A 1 68 ? -1.492 -7.691 9.390 1.00 3.22 68 SER A N 19
ATOM 30013 C CA . SER A 1 68 ? -2.072 -6.611 8.608 1.00 51.01 68 SER A CA 19
ATOM 30014 C C . SER A 1 68 ? -2.924 -7.159 7.464 1.00 11.31 68 SER A C 19
ATOM 30015 O O . SER A 1 68 ? -2.668 -8.252 6.948 1.00 73.10 68 SER A O 19
ATOM 30023 N N . PRO A 1 69 ? -3.955 -6.404 7.047 1.00 11.22 69 PRO A N 19
ATOM 30024 C CA . PRO A 1 69 ? -4.815 -6.782 5.921 1.00 3.34 69 PRO A CA 19
ATOM 30025 C C . PRO A 1 69 ? -4.047 -6.821 4.598 1.00 32.23 69 PRO A C 19
ATOM 30026 O O . PRO A 1 69 ? -4.558 -7.296 3.580 1.00 20.43 69 PRO A O 19
ATOM 30037 N N . ALA A 1 70 ? -2.809 -6.331 4.630 1.00 1.43 70 ALA A N 19
ATOM 30038 C CA . ALA A 1 70 ? -1.946 -6.316 3.455 1.00 45.13 70 ALA A CA 19
ATOM 30039 C C . ALA A 1 70 ? -1.570 -7.734 3.046 1.00 30.24 70 ALA A C 19
ATOM 30040 O O . ALA A 1 70 ? -1.189 -7.976 1.902 1.00 41.44 70 ALA A O 19
ATOM 30047 N N . LEU A 1 71 ? -1.696 -8.663 3.989 1.00 10.23 71 LEU A N 19
ATOM 30048 C CA . LEU A 1 71 ? -1.437 -10.076 3.739 1.00 51.40 71 LEU A CA 19
ATOM 30049 C C . LEU A 1 71 ? -2.277 -10.557 2.566 1.00 73.52 71 LEU A C 19
ATOM 30050 O O . LEU A 1 71 ? -1.785 -11.159 1.609 1.00 71.40 71 LEU A O 19
ATOM 30066 N N . GLN A 1 72 ? -3.556 -10.253 2.663 1.00 13.31 72 GLN A N 19
ATOM 30067 C CA . GLN A 1 72 ? -4.545 -10.711 1.712 1.00 2.52 72 GLN A CA 19
ATOM 30068 C C . GLN A 1 72 ? -4.425 -9.935 0.408 1.00 22.21 72 GLN A C 19
ATOM 30069 O O . GLN A 1 72 ? -4.641 -10.479 -0.673 1.00 14.42 72 GLN A O 19
ATOM 30083 N N . ALA A 1 73 ? -4.052 -8.666 0.523 1.00 42.50 73 ALA A N 19
ATOM 30084 C CA . ALA A 1 73 ? -3.866 -7.811 -0.640 1.00 52.11 73 ALA A CA 19
ATOM 30085 C C . ALA A 1 73 ? -2.655 -8.265 -1.451 1.00 52.11 73 ALA A C 19
ATOM 30086 O O . ALA A 1 73 ? -2.675 -8.239 -2.683 1.00 11.55 73 ALA A O 19
ATOM 30093 N N . ARG A 1 74 ? -1.607 -8.678 -0.746 1.00 44.54 74 ARG A N 19
ATOM 30094 C CA . ARG A 1 74 ? -0.419 -9.249 -1.374 1.00 62.44 74 ARG A CA 19
ATOM 30095 C C . ARG A 1 74 ? -0.807 -10.432 -2.254 1.00 62.23 74 ARG A C 19
ATOM 30096 O O . ARG A 1 74 ? -0.514 -10.450 -3.450 1.00 51.30 74 ARG A O 19
ATOM 30117 N N . LYS A 1 75 ? -1.489 -11.401 -1.657 1.00 31.10 75 LYS A N 19
ATOM 30118 C CA . LYS A 1 75 ? -1.921 -12.590 -2.381 1.00 2.22 75 LYS A CA 19
ATOM 30119 C C . LYS A 1 75 ? -2.898 -12.229 -3.495 1.00 60.22 75 LYS A C 19
ATOM 30120 O O . LYS A 1 75 ? -2.879 -12.834 -4.565 1.00 14.12 75 LYS A O 19
ATOM 30139 N N . MET A 1 76 ? -3.746 -11.238 -3.238 1.00 11.41 76 MET A N 19
ATOM 30140 C CA . MET A 1 76 ? -4.716 -10.776 -4.229 1.00 23.33 76 MET A CA 19
ATOM 30141 C C . MET A 1 76 ? -4.029 -10.351 -5.523 1.00 50.15 76 MET A C 19
ATOM 30142 O O . MET A 1 76 ? -4.406 -10.791 -6.607 1.00 53.23 76 MET A O 19
ATOM 30156 N N . VAL A 1 77 ? -3.015 -9.502 -5.403 1.00 4.12 77 VAL A N 19
ATOM 30157 C CA . VAL A 1 77 ? -2.302 -9.006 -6.574 1.00 70.00 77 VAL A CA 19
ATOM 30158 C C . VAL A 1 77 ? -1.555 -10.139 -7.266 1.00 30.23 77 VAL A C 19
ATOM 30159 O O . VAL A 1 77 ? -1.502 -10.203 -8.493 1.00 24.44 77 VAL A O 19
ATOM 30172 N N . MET A 1 78 ? -0.997 -11.043 -6.475 1.00 13.45 78 MET A N 19
ATOM 30173 C CA . MET A 1 78 ? -0.266 -12.175 -7.024 1.00 43.24 78 MET A CA 19
ATOM 30174 C C . MET A 1 78 ? -1.218 -13.117 -7.753 1.00 32.20 78 MET A C 19
ATOM 30175 O O . MET A 1 78 ? -0.817 -13.816 -8.677 1.00 64.12 78 MET A O 19
ATOM 30189 N N . ASP A 1 79 ? -2.476 -13.124 -7.328 1.00 63.41 79 ASP A N 19
ATOM 30190 C CA . ASP A 1 79 ? -3.521 -13.876 -8.019 1.00 42.43 79 ASP A CA 19
ATOM 30191 C C . ASP A 1 79 ? -3.915 -13.163 -9.305 1.00 12.10 79 ASP A C 19
ATOM 30192 O O . ASP A 1 79 ? -4.098 -13.795 -10.346 1.00 4.11 79 ASP A O 19
ATOM 30201 N N . ILE A 1 80 ? -4.045 -11.845 -9.218 1.00 4.01 80 ILE A N 19
ATOM 30202 C CA . ILE A 1 80 ? -4.314 -11.007 -10.381 1.00 41.41 80 ILE A CA 19
ATOM 30203 C C . ILE A 1 80 ? -3.258 -11.235 -11.457 1.00 61.41 80 ILE A C 19
ATOM 30204 O O . ILE A 1 80 ? -3.580 -11.499 -12.613 1.00 21.44 80 ILE A O 19
ATOM 30220 N N . LEU A 1 81 ? -2.000 -11.148 -11.052 1.00 13.34 81 LEU A N 19
ATOM 30221 C CA . LEU A 1 81 ? -0.881 -11.347 -11.965 1.00 10.31 81 LEU A CA 19
ATOM 30222 C C . LEU A 1 81 ? -0.759 -12.804 -12.399 1.00 32.20 81 LEU A C 19
ATOM 30223 O O . LEU A 1 81 ? -0.201 -13.100 -13.452 1.00 3.24 81 LEU A O 19
ATOM 30239 N N . ASN A 1 82 ? -1.255 -13.715 -11.577 1.00 54.21 82 ASN A N 19
ATOM 30240 C CA . ASN A 1 82 ? -1.256 -15.127 -11.932 1.00 30.42 82 ASN A CA 19
ATOM 30241 C C . ASN A 1 82 ? -2.298 -15.385 -13.017 1.00 41.31 82 ASN A C 19
ATOM 30242 O O . ASN A 1 82 ? -2.096 -16.203 -13.915 1.00 62.41 82 ASN A O 19
ATOM 30253 N N . PHE A 1 83 ? -3.411 -14.673 -12.925 1.00 12.43 83 PHE A N 19
ATOM 30254 C CA . PHE A 1 83 ? -4.466 -14.759 -13.923 1.00 35.45 83 PHE A CA 19
ATOM 30255 C C . PHE A 1 83 ? -4.082 -14.001 -15.190 1.00 4.30 83 PHE A C 19
ATOM 30256 O O . PHE A 1 83 ? -4.150 -14.539 -16.295 1.00 45.33 83 PHE A O 19
ATOM 30273 N N . TYR A 1 84 ? -3.674 -12.754 -15.019 1.00 21.00 84 TYR A N 19
ATOM 30274 C CA . TYR A 1 84 ? -3.373 -11.886 -16.136 1.00 65.53 84 TYR A CA 19
ATOM 30275 C C . TYR A 1 84 ? -1.913 -11.459 -16.080 1.00 60.33 84 TYR A C 19
ATOM 30276 O O . TYR A 1 84 ? -1.398 -11.118 -15.016 1.00 71.00 84 TYR A O 19
ATOM 30294 N N . ASN A 1 85 ? -1.255 -11.505 -17.230 1.00 11.31 85 ASN A N 19
ATOM 30295 C CA . ASN A 1 85 ? 0.166 -11.171 -17.333 1.00 64.20 85 ASN A CA 19
ATOM 30296 C C . ASN A 1 85 ? 0.994 -12.189 -16.540 1.00 51.13 85 ASN A C 19
ATOM 30297 O O . ASN A 1 85 ? 2.031 -11.866 -15.954 1.00 40.52 85 ASN A O 19
ATOM 30308 N N . LYS A 1 86 ? 0.533 -13.441 -16.563 1.00 34.41 86 LYS A N 19
ATOM 30309 C CA . LYS A 1 86 ? 1.182 -14.529 -15.832 1.00 52.52 86 LYS A CA 19
ATOM 30310 C C . LYS A 1 86 ? 2.607 -14.749 -16.328 1.00 51.24 86 LYS A C 19
ATOM 30311 O O . LYS A 1 86 ? 3.462 -15.257 -15.597 1.00 51.01 86 LYS A O 19
ATOM 30330 N N . ASP A 1 87 ? 2.855 -14.363 -17.575 1.00 41.05 87 ASP A N 19
ATOM 30331 C CA . ASP A 1 87 ? 4.180 -14.501 -18.171 1.00 40.22 87 ASP A CA 19
ATOM 30332 C C . ASP A 1 87 ? 5.203 -13.690 -17.380 1.00 41.41 87 ASP A C 19
ATOM 30333 O O . ASP A 1 87 ? 6.387 -14.018 -17.354 1.00 5.34 87 ASP A O 19
ATOM 30342 N N . MET A 1 88 ? 4.731 -12.639 -16.717 1.00 12.24 88 MET A N 19
ATOM 30343 C CA . MET A 1 88 ? 5.581 -11.849 -15.839 1.00 34.32 88 MET A CA 19
ATOM 30344 C C . MET A 1 88 ? 5.574 -12.441 -14.433 1.00 43.02 88 MET A C 19
ATOM 30345 O O . MET A 1 88 ? 6.574 -12.390 -13.722 1.00 0.04 88 MET A O 19
ATOM 30359 N N . TYR A 1 89 ? 4.445 -13.023 -14.043 1.00 13.13 89 TYR A N 19
ATOM 30360 C CA . TYR A 1 89 ? 4.286 -13.573 -12.711 1.00 4.41 89 TYR A CA 19
ATOM 30361 C C . TYR A 1 89 ? 5.257 -14.727 -12.478 1.00 54.45 89 TYR A C 19
ATOM 30362 O O . TYR A 1 89 ? 5.970 -14.753 -11.477 1.00 70.00 89 TYR A O 19
ATOM 30380 N N . ASN A 1 90 ? 5.300 -15.666 -13.415 1.00 43.13 90 ASN A N 19
ATOM 30381 C CA . ASN A 1 90 ? 6.195 -16.818 -13.291 1.00 63.40 90 ASN A CA 19
ATOM 30382 C C . ASN A 1 90 ? 7.631 -16.430 -13.642 1.00 5.02 90 ASN A C 19
ATOM 30383 O O . ASN A 1 90 ? 8.527 -17.271 -13.688 1.00 31.40 90 ASN A O 19
ATOM 30394 N N . GLN A 1 91 ? 7.833 -15.143 -13.885 1.00 24.30 91 GLN A N 19
ATOM 30395 C CA . GLN A 1 91 ? 9.151 -14.605 -14.159 1.00 64.15 91 GLN A CA 19
ATOM 30396 C C . GLN A 1 91 ? 9.704 -13.931 -12.906 1.00 71.33 91 GLN A C 19
ATOM 30397 O O . GLN A 1 91 ? 10.890 -14.042 -12.602 1.00 22.34 91 GLN A O 19
ATOM 30411 N N . LEU A 1 92 ? 8.832 -13.243 -12.172 1.00 42.23 92 LEU A N 19
ATOM 30412 C CA . LEU A 1 92 ? 9.230 -12.594 -10.929 1.00 55.10 92 LEU A CA 19
ATOM 30413 C C . LEU A 1 92 ? 9.235 -13.598 -9.780 1.00 10.21 92 LEU A C 19
ATOM 30414 O O . LEU A 1 92 ? 9.944 -13.424 -8.788 1.00 31.12 92 LEU A O 19
ATOM 30430 N N . GLU A 1 93 ? 8.436 -14.647 -9.915 1.00 54.34 93 GLU A N 19
ATOM 30431 C CA . GLU A 1 93 ? 8.457 -15.741 -8.961 1.00 60.22 93 GLU A CA 19
ATOM 30432 C C . GLU A 1 93 ? 9.526 -16.742 -9.370 1.00 50.22 93 GLU A C 19
ATOM 30433 O O . GLU A 1 93 ? 9.320 -17.563 -10.267 1.00 61.11 93 GLU A O 19
ATOM 30445 N N . HIS A 1 94 ? 10.681 -16.646 -8.736 1.00 71.24 94 HIS A N 19
ATOM 30446 C CA . HIS A 1 94 ? 11.795 -17.516 -9.064 1.00 32.21 94 HIS A CA 19
ATOM 30447 C C . HIS A 1 94 ? 11.802 -18.748 -8.184 1.00 71.01 94 HIS A C 19
ATOM 30448 O O . HIS A 1 94 ? 12.363 -18.745 -7.090 1.00 43.22 94 HIS A O 19
ATOM 30463 N N . HIS A 1 95 ? 11.141 -19.786 -8.656 1.00 4.50 95 HIS A N 19
ATOM 30464 C CA . HIS A 1 95 ? 11.173 -21.074 -7.993 1.00 53.15 95 HIS A CA 19
ATOM 30465 C C . HIS A 1 95 ? 12.117 -21.998 -8.742 1.00 74.34 95 HIS A C 19
ATOM 30466 O O . HIS A 1 95 ? 11.900 -22.287 -9.919 1.00 4.51 95 HIS A O 19
ATOM 30481 N N . HIS A 1 96 ? 13.175 -22.433 -8.071 1.00 2.50 96 HIS A N 19
ATOM 30482 C CA . HIS A 1 96 ? 14.120 -23.365 -8.672 1.00 63.41 96 HIS A CA 19
ATOM 30483 C C . HIS A 1 96 ? 13.403 -24.655 -9.074 1.00 45.43 96 HIS A C 19
ATOM 30484 O O . HIS A 1 96 ? 12.854 -25.364 -8.231 1.00 32.53 96 HIS A O 19
ATOM 30499 N N . HIS A 1 97 ? 13.372 -24.909 -10.378 1.00 62.23 97 HIS A N 19
ATOM 30500 C CA . HIS A 1 97 ? 12.664 -26.059 -10.936 1.00 43.23 97 HIS A CA 19
ATOM 30501 C C . HIS A 1 97 ? 13.124 -27.360 -10.282 1.00 24.04 97 HIS A C 19
ATOM 30502 O O . HIS A 1 97 ? 14.299 -27.724 -10.339 1.00 73.34 97 HIS A O 19
ATOM 30517 N N . HIS A 1 98 ? 12.193 -28.049 -9.644 1.00 62.43 98 HIS A N 19
ATOM 30518 C CA . HIS A 1 98 ? 12.516 -29.251 -8.896 1.00 64.30 98 HIS A CA 19
ATOM 30519 C C . HIS A 1 98 ? 11.560 -30.377 -9.261 1.00 62.22 98 HIS A C 19
ATOM 30520 O O . HIS A 1 98 ? 10.379 -30.337 -8.920 1.00 72.43 98 HIS A O 19
ATOM 30535 N N . HIS A 1 99 ? 12.072 -31.369 -9.967 1.00 22.03 99 HIS A N 19
ATOM 30536 C CA . HIS A 1 99 ? 11.271 -32.520 -10.364 1.00 10.41 99 HIS A CA 19
ATOM 30537 C C . HIS A 1 99 ? 12.091 -33.801 -10.272 1.00 0.35 99 HIS A C 19
ATOM 30538 O O . HIS A 1 99 ? 13.322 -33.763 -10.361 1.00 31.42 99 HIS A O 19
ATOM 30553 N N . MET A 1 1 ? -1.073 12.311 14.344 1.00 23.15 1 MET A N 20
ATOM 30554 C CA . MET A 1 1 ? -2.439 12.719 14.737 1.00 53.13 1 MET A CA 20
ATOM 30555 C C . MET A 1 1 ? -3.409 12.519 13.582 1.00 25.23 1 MET A C 20
ATOM 30556 O O . MET A 1 1 ? -3.799 13.473 12.910 1.00 2.23 1 MET A O 20
ATOM 30572 N N . ASP A 1 2 ? -3.757 11.255 13.343 1.00 71.24 2 ASP A N 20
ATOM 30573 C CA . ASP A 1 2 ? -4.723 10.863 12.315 1.00 44.20 2 ASP A CA 20
ATOM 30574 C C . ASP A 1 2 ? -4.341 11.361 10.925 1.00 2.35 2 ASP A C 20
ATOM 30575 O O . ASP A 1 2 ? -5.208 11.560 10.073 1.00 34.13 2 ASP A O 20
ATOM 30584 N N . GLN A 1 3 ? -3.044 11.521 10.678 1.00 3.24 3 GLN A N 20
ATOM 30585 C CA . GLN A 1 3 ? -2.578 11.937 9.361 1.00 1.35 3 GLN A CA 20
ATOM 30586 C C . GLN A 1 3 ? -2.902 10.849 8.341 1.00 50.14 3 GLN A C 20
ATOM 30587 O O . GLN A 1 3 ? -3.189 11.132 7.178 1.00 22.31 3 GLN A O 20
ATOM 30601 N N . LEU A 1 4 ? -2.877 9.604 8.805 1.00 64.42 4 LEU A N 20
ATOM 30602 C CA . LEU A 1 4 ? -3.239 8.458 7.981 1.00 5.30 4 LEU A CA 20
ATOM 30603 C C . LEU A 1 4 ? -4.689 8.552 7.524 1.00 63.43 4 LEU A C 20
ATOM 30604 O O . LEU A 1 4 ? -5.020 8.170 6.404 1.00 54.13 4 LEU A O 20
ATOM 30620 N N . LYS A 1 5 ? -5.543 9.082 8.392 1.00 30.40 5 LYS A N 20
ATOM 30621 C CA . LYS A 1 5 ? -6.962 9.200 8.089 1.00 73.34 5 LYS A CA 20
ATOM 30622 C C . LYS A 1 5 ? -7.176 10.177 6.938 1.00 42.45 5 LYS A C 20
ATOM 30623 O O . LYS A 1 5 ? -7.986 9.932 6.047 1.00 53.40 5 LYS A O 20
ATOM 30642 N N . THR A 1 6 ? -6.427 11.269 6.958 1.00 74.41 6 THR A N 20
ATOM 30643 C CA . THR A 1 6 ? -6.453 12.242 5.877 1.00 72.44 6 THR A CA 20
ATOM 30644 C C . THR A 1 6 ? -6.003 11.607 4.562 1.00 62.14 6 THR A C 20
ATOM 30645 O O . THR A 1 6 ? -6.621 11.811 3.513 1.00 43.33 6 THR A O 20
ATOM 30656 N N . ILE A 1 7 ? -4.941 10.817 4.630 1.00 2.14 7 ILE A N 20
ATOM 30657 C CA . ILE A 1 7 ? -4.428 10.115 3.462 1.00 53.31 7 ILE A CA 20
ATOM 30658 C C . ILE A 1 7 ? -5.480 9.160 2.902 1.00 45.43 7 ILE A C 20
ATOM 30659 O O . ILE A 1 7 ? -5.674 9.075 1.690 1.00 4.45 7 ILE A O 20
ATOM 30675 N N . LYS A 1 8 ? -6.165 8.459 3.797 1.00 61.33 8 LYS A N 20
ATOM 30676 C CA . LYS A 1 8 ? -7.226 7.544 3.401 1.00 54.41 8 LYS A CA 20
ATOM 30677 C C . LYS A 1 8 ? -8.322 8.281 2.637 1.00 72.11 8 LYS A C 20
ATOM 30678 O O . LYS A 1 8 ? -8.800 7.796 1.613 1.00 21.31 8 LYS A O 20
ATOM 30697 N N . GLU A 1 9 ? -8.686 9.469 3.112 1.00 14.42 9 GLU A N 20
ATOM 30698 C CA . GLU A 1 9 ? -9.708 10.276 2.449 1.00 3.32 9 GLU A CA 20
ATOM 30699 C C . GLU A 1 9 ? -9.269 10.633 1.033 1.00 4.43 9 GLU A C 20
ATOM 30700 O O . GLU A 1 9 ? -10.079 10.668 0.106 1.00 74.31 9 GLU A O 20
ATOM 30712 N N . LEU A 1 10 ? -7.979 10.901 0.874 1.00 14.15 10 LEU A N 20
ATOM 30713 C CA . LEU A 1 10 ? -7.415 11.227 -0.430 1.00 61.03 10 LEU A CA 20
ATOM 30714 C C . LEU A 1 10 ? -7.475 10.018 -1.358 1.00 35.21 10 LEU A C 20
ATOM 30715 O O . LEU A 1 10 ? -7.906 10.123 -2.504 1.00 43.55 10 LEU A O 20
ATOM 30731 N N . ILE A 1 11 ? -7.064 8.866 -0.848 1.00 72.22 11 ILE A N 20
ATOM 30732 C CA . ILE A 1 11 ? -7.092 7.630 -1.620 1.00 23.41 11 ILE A CA 20
ATOM 30733 C C . ILE A 1 11 ? -8.524 7.273 -2.015 1.00 51.33 11 ILE A C 20
ATOM 30734 O O . ILE A 1 11 ? -8.779 6.847 -3.142 1.00 71.24 11 ILE A O 20
ATOM 30750 N N . ASN A 1 12 ? -9.455 7.481 -1.090 1.00 11.14 12 ASN A N 20
ATOM 30751 C CA . ASN A 1 12 ? -10.865 7.184 -1.329 1.00 3.32 12 ASN A CA 20
ATOM 30752 C C . ASN A 1 12 ? -11.445 8.055 -2.441 1.00 65.32 12 ASN A C 20
ATOM 30753 O O . ASN A 1 12 ? -12.303 7.608 -3.204 1.00 32.21 12 ASN A O 20
ATOM 30764 N N . GLN A 1 13 ? -10.977 9.296 -2.534 1.00 52.15 13 GLN A N 20
ATOM 30765 C CA . GLN A 1 13 ? -11.500 10.228 -3.528 1.00 3.21 13 GLN A CA 20
ATOM 30766 C C . GLN A 1 13 ? -10.730 10.132 -4.846 1.00 25.42 13 GLN A C 20
ATOM 30767 O O . GLN A 1 13 ? -11.218 10.564 -5.889 1.00 32.33 13 GLN A O 20
ATOM 30781 N N . GLY A 1 14 ? -9.532 9.568 -4.797 1.00 53.41 14 GLY A N 20
ATOM 30782 C CA . GLY A 1 14 ? -8.747 9.401 -6.007 1.00 52.44 14 GLY A CA 20
ATOM 30783 C C . GLY A 1 14 ? -7.595 10.382 -6.100 1.00 75.42 14 GLY A C 20
ATOM 30784 O O . GLY A 1 14 ? -6.969 10.520 -7.152 1.00 1.14 14 GLY A O 20
ATOM 30788 N N . ASP A 1 15 ? -7.315 11.064 -5.001 1.00 42.03 15 ASP A N 20
ATOM 30789 C CA . ASP A 1 15 ? -6.201 12.002 -4.947 1.00 71.23 15 ASP A CA 20
ATOM 30790 C C . ASP A 1 15 ? -4.937 11.248 -4.536 1.00 74.02 15 ASP A C 20
ATOM 30791 O O . ASP A 1 15 ? -4.446 11.371 -3.409 1.00 4.11 15 ASP A O 20
ATOM 30800 N N . ILE A 1 16 ? -4.435 10.450 -5.470 1.00 42.11 16 ILE A N 20
ATOM 30801 C CA . ILE A 1 16 ? -3.422 9.442 -5.181 1.00 61.44 16 ILE A CA 20
ATOM 30802 C C . ILE A 1 16 ? -2.060 10.044 -4.843 1.00 1.44 16 ILE A C 20
ATOM 30803 O O . ILE A 1 16 ? -1.485 9.725 -3.806 1.00 43.11 16 ILE A O 20
ATOM 30819 N N . GLU A 1 17 ? -1.545 10.909 -5.708 1.00 23.10 17 GLU A N 20
ATOM 30820 C CA . GLU A 1 17 ? -0.193 11.436 -5.536 1.00 72.42 17 GLU A CA 20
ATOM 30821 C C . GLU A 1 17 ? -0.045 12.185 -4.218 1.00 60.10 17 GLU A C 20
ATOM 30822 O O . GLU A 1 17 ? 0.957 12.033 -3.518 1.00 2.25 17 GLU A O 20
ATOM 30834 N N . ASN A 1 18 ? -1.037 12.993 -3.882 1.00 72.33 18 ASN A N 20
ATOM 30835 C CA . ASN A 1 18 ? -1.013 13.738 -2.631 1.00 13.14 18 ASN A CA 20
ATOM 30836 C C . ASN A 1 18 ? -1.046 12.785 -1.446 1.00 11.12 18 ASN A C 20
ATOM 30837 O O . ASN A 1 18 ? -0.372 13.008 -0.440 1.00 5.11 18 ASN A O 20
ATOM 30848 N N . ALA A 1 19 ? -1.816 11.712 -1.577 1.00 31.34 19 ALA A N 20
ATOM 30849 C CA . ALA A 1 19 ? -1.849 10.674 -0.559 1.00 72.32 19 ALA A CA 20
ATOM 30850 C C . ALA A 1 19 ? -0.486 9.997 -0.434 1.00 42.22 19 ALA A C 20
ATOM 30851 O O . ALA A 1 19 ? 0.021 9.805 0.667 1.00 5.43 19 ALA A O 20
ATOM 30858 N N . LEU A 1 20 ? 0.114 9.668 -1.576 1.00 10.25 20 LEU A N 20
ATOM 30859 C CA . LEU A 1 20 ? 1.396 8.966 -1.611 1.00 62.45 20 LEU A CA 20
ATOM 30860 C C . LEU A 1 20 ? 2.507 9.772 -0.943 1.00 54.00 20 LEU A C 20
ATOM 30861 O O . LEU A 1 20 ? 3.232 9.251 -0.093 1.00 15.42 20 LEU A O 20
ATOM 30877 N N . GLN A 1 21 ? 2.636 11.040 -1.319 1.00 14.33 21 GLN A N 20
ATOM 30878 C CA . GLN A 1 21 ? 3.694 11.888 -0.777 1.00 44.43 21 GLN A CA 20
ATOM 30879 C C . GLN A 1 21 ? 3.489 12.129 0.717 1.00 20.52 21 GLN A C 20
ATOM 30880 O O . GLN A 1 21 ? 4.452 12.306 1.464 1.00 62.22 21 GLN A O 20
ATOM 30894 N N . ALA A 1 22 ? 2.234 12.117 1.150 1.00 75.13 22 ALA A N 20
ATOM 30895 C CA . ALA A 1 22 ? 1.919 12.233 2.568 1.00 33.12 22 ALA A CA 20
ATOM 30896 C C . ALA A 1 22 ? 2.238 10.930 3.296 1.00 21.14 22 ALA A C 20
ATOM 30897 O O . ALA A 1 22 ? 2.600 10.931 4.473 1.00 32.43 22 ALA A O 20
ATOM 30904 N N . LEU A 1 23 ? 2.116 9.818 2.580 1.00 23.13 23 LEU A N 20
ATOM 30905 C CA . LEU A 1 23 ? 2.405 8.502 3.137 1.00 53.24 23 LEU A CA 20
ATOM 30906 C C . LEU A 1 23 ? 3.894 8.326 3.398 1.00 52.14 23 LEU A C 20
ATOM 30907 O O . LEU A 1 23 ? 4.292 7.897 4.480 1.00 73.12 23 LEU A O 20
ATOM 30923 N N . GLU A 1 24 ? 4.717 8.660 2.413 1.00 73.34 24 GLU A N 20
ATOM 30924 C CA . GLU A 1 24 ? 6.162 8.559 2.574 1.00 42.15 24 GLU A CA 20
ATOM 30925 C C . GLU A 1 24 ? 6.652 9.563 3.613 1.00 42.41 24 GLU A C 20
ATOM 30926 O O . GLU A 1 24 ? 7.629 9.312 4.317 1.00 24.23 24 GLU A O 20
ATOM 30938 N N . GLU A 1 25 ? 5.950 10.688 3.716 1.00 75.11 25 GLU A N 20
ATOM 30939 C CA . GLU A 1 25 ? 6.213 11.674 4.749 1.00 50.14 25 GLU A CA 20
ATOM 30940 C C . GLU A 1 25 ? 5.947 11.064 6.124 1.00 74.25 25 GLU A C 20
ATOM 30941 O O . GLU A 1 25 ? 6.730 11.227 7.061 1.00 12.52 25 GLU A O 20
ATOM 30953 N N . PHE A 1 26 ? 4.841 10.335 6.218 1.00 62.41 26 PHE A N 20
ATOM 30954 C CA . PHE A 1 26 ? 4.430 9.698 7.461 1.00 71.50 26 PHE A CA 20
ATOM 30955 C C . PHE A 1 26 ? 5.439 8.635 7.885 1.00 55.42 26 PHE A C 20
ATOM 30956 O O . PHE A 1 26 ? 5.748 8.495 9.064 1.00 2.40 26 PHE A O 20
ATOM 30973 N N . LEU A 1 27 ? 5.963 7.902 6.910 1.00 54.53 27 LEU A N 20
ATOM 30974 C CA . LEU A 1 27 ? 6.937 6.847 7.171 1.00 52.20 27 LEU A CA 20
ATOM 30975 C C . LEU A 1 27 ? 8.184 7.398 7.859 1.00 64.04 27 LEU A C 20
ATOM 30976 O O . LEU A 1 27 ? 8.879 6.682 8.581 1.00 65.04 27 LEU A O 20
ATOM 30992 N N . GLN A 1 28 ? 8.455 8.674 7.639 1.00 42.14 28 GLN A N 20
ATOM 30993 C CA . GLN A 1 28 ? 9.644 9.309 8.185 1.00 70.45 28 GLN A CA 20
ATOM 30994 C C . GLN A 1 28 ? 9.396 9.838 9.596 1.00 64.45 28 GLN A C 20
ATOM 30995 O O . GLN A 1 28 ? 10.337 10.065 10.355 1.00 14.21 28 GLN A O 20
ATOM 31009 N N . THR A 1 29 ? 8.130 10.019 9.950 1.00 54.52 29 THR A N 20
ATOM 31010 C CA . THR A 1 29 ? 7.785 10.598 11.241 1.00 74.23 29 THR A CA 20
ATOM 31011 C C . THR A 1 29 ? 7.098 9.577 12.153 1.00 31.22 29 THR A C 20
ATOM 31012 O O . THR A 1 29 ? 6.829 9.860 13.320 1.00 75.41 29 THR A O 20
ATOM 31023 N N . GLU A 1 30 ? 6.829 8.389 11.625 1.00 73.51 30 GLU A N 20
ATOM 31024 C CA . GLU A 1 30 ? 6.158 7.351 12.393 1.00 30.32 30 GLU A CA 20
ATOM 31025 C C . GLU A 1 30 ? 6.748 5.978 12.105 1.00 4.43 30 GLU A C 20
ATOM 31026 O O . GLU A 1 30 ? 6.406 5.334 11.115 1.00 74.33 30 GLU A O 20
ATOM 31038 N N . PRO A 1 31 ? 7.665 5.526 12.966 1.00 45.03 31 PRO A N 20
ATOM 31039 C CA . PRO A 1 31 ? 8.296 4.207 12.856 1.00 43.42 31 PRO A CA 20
ATOM 31040 C C . PRO A 1 31 ? 7.345 3.054 13.164 1.00 20.31 31 PRO A C 20
ATOM 31041 O O . PRO A 1 31 ? 7.552 1.929 12.708 1.00 4.44 31 PRO A O 20
ATOM 31052 N N . VAL A 1 32 ? 6.295 3.335 13.916 1.00 4.03 32 VAL A N 20
ATOM 31053 C CA . VAL A 1 32 ? 5.385 2.285 14.357 1.00 41.42 32 VAL A CA 20
ATOM 31054 C C . VAL A 1 32 ? 4.151 2.192 13.454 1.00 50.53 32 VAL A C 20
ATOM 31055 O O . VAL A 1 32 ? 3.528 1.137 13.350 1.00 11.35 32 VAL A O 20
ATOM 31068 N N . GLY A 1 33 ? 3.819 3.286 12.779 1.00 42.40 33 GLY A N 20
ATOM 31069 C CA . GLY A 1 33 ? 2.633 3.308 11.942 1.00 43.34 33 GLY A CA 20
ATOM 31070 C C . GLY A 1 33 ? 2.953 3.096 10.479 1.00 0.22 33 GLY A C 20
ATOM 31071 O O . GLY A 1 33 ? 2.157 3.436 9.602 1.00 62.43 33 GLY A O 20
ATOM 31075 N N . LYS A 1 34 ? 4.120 2.523 10.213 1.00 42.33 34 LYS A N 20
ATOM 31076 C CA . LYS A 1 34 ? 4.577 2.314 8.845 1.00 22.45 34 LYS A CA 20
ATOM 31077 C C . LYS A 1 34 ? 3.679 1.326 8.112 1.00 65.54 34 LYS A C 20
ATOM 31078 O O . LYS A 1 34 ? 3.395 1.497 6.928 1.00 14.10 34 LYS A O 20
ATOM 31097 N N . ASP A 1 35 ? 3.221 0.306 8.828 1.00 24.24 35 ASP A N 20
ATOM 31098 C CA . ASP A 1 35 ? 2.471 -0.788 8.214 1.00 50.52 35 ASP A CA 20
ATOM 31099 C C . ASP A 1 35 ? 1.126 -0.307 7.682 1.00 63.41 35 ASP A C 20
ATOM 31100 O O . ASP A 1 35 ? 0.627 -0.826 6.683 1.00 40.14 35 ASP A O 20
ATOM 31109 N N . GLU A 1 36 ? 0.547 0.688 8.339 1.00 52.21 36 GLU A N 20
ATOM 31110 C CA . GLU A 1 36 ? -0.684 1.301 7.850 1.00 51.22 36 GLU A CA 20
ATOM 31111 C C . GLU A 1 36 ? -0.394 2.076 6.569 1.00 3.23 36 GLU A C 20
ATOM 31112 O O . GLU A 1 36 ? -1.092 1.935 5.569 1.00 21.21 36 GLU A O 20
ATOM 31124 N N . ALA A 1 37 ? 0.668 2.872 6.604 1.00 30.12 37 ALA A N 20
ATOM 31125 C CA . ALA A 1 37 ? 1.052 3.691 5.462 1.00 35.33 37 ALA A CA 20
ATOM 31126 C C . ALA A 1 37 ? 1.392 2.832 4.243 1.00 51.24 37 ALA A C 20
ATOM 31127 O O . ALA A 1 37 ? 0.979 3.143 3.124 1.00 4.34 37 ALA A O 20
ATOM 31134 N N . TYR A 1 38 ? 2.139 1.752 4.464 1.00 62.23 38 TYR A N 20
ATOM 31135 C CA . TYR A 1 38 ? 2.500 0.836 3.384 1.00 62.32 38 TYR A CA 20
ATOM 31136 C C . TYR A 1 38 ? 1.259 0.209 2.755 1.00 55.21 38 TYR A C 20
ATOM 31137 O O . TYR A 1 38 ? 1.170 0.074 1.532 1.00 3.43 38 TYR A O 20
ATOM 31155 N N . TYR A 1 39 ? 0.303 -0.167 3.596 1.00 61.32 39 TYR A N 20
ATOM 31156 C CA . TYR A 1 39 ? -0.944 -0.756 3.122 1.00 34.54 39 TYR A CA 20
ATOM 31157 C C . TYR A 1 39 ? -1.747 0.273 2.330 1.00 11.24 39 TYR A C 20
ATOM 31158 O O . TYR A 1 39 ? -2.308 -0.039 1.276 1.00 63.33 39 TYR A O 20
ATOM 31176 N N . LEU A 1 40 ? -1.786 1.502 2.839 1.00 23.51 40 LEU A N 20
ATOM 31177 C CA . LEU A 1 40 ? -2.484 2.592 2.166 1.00 0.43 40 LEU A CA 20
ATOM 31178 C C . LEU A 1 40 ? -1.872 2.863 0.797 1.00 34.25 40 LEU A C 20
ATOM 31179 O O . LEU A 1 40 ? -2.594 3.061 -0.182 1.00 42.12 40 LEU A O 20
ATOM 31195 N N . MET A 1 41 ? -0.540 2.869 0.732 1.00 3.12 41 MET A N 20
ATOM 31196 C CA . MET A 1 41 ? 0.160 3.024 -0.538 1.00 10.25 41 MET A CA 20
ATOM 31197 C C . MET A 1 41 ? -0.312 1.972 -1.528 1.00 2.35 41 MET A C 20
ATOM 31198 O O . MET A 1 41 ? -0.668 2.291 -2.660 1.00 13.21 41 MET A O 20
ATOM 31212 N N . GLY A 1 42 ? -0.330 0.719 -1.081 1.00 1.03 42 GLY A N 20
ATOM 31213 C CA . GLY A 1 42 ? -0.778 -0.372 -1.923 1.00 45.32 42 GLY A CA 20
ATOM 31214 C C . GLY A 1 42 ? -2.164 -0.133 -2.489 1.00 42.25 42 GLY A C 20
ATOM 31215 O O . GLY A 1 42 ? -2.401 -0.369 -3.671 1.00 13.11 42 GLY A O 20
ATOM 31219 N N . ASN A 1 43 ? -3.072 0.356 -1.650 1.00 3.14 43 ASN A N 20
ATOM 31220 C CA . ASN A 1 43 ? -4.439 0.644 -2.081 1.00 33.45 43 ASN A CA 20
ATOM 31221 C C . ASN A 1 43 ? -4.455 1.737 -3.143 1.00 55.21 43 ASN A C 20
ATOM 31222 O O . ASN A 1 43 ? -5.231 1.680 -4.099 1.00 32.24 43 ASN A O 20
ATOM 31233 N N . ALA A 1 44 ? -3.596 2.733 -2.967 1.00 41.30 44 ALA A N 20
ATOM 31234 C CA . ALA A 1 44 ? -3.498 3.838 -3.911 1.00 33.13 44 ALA A CA 20
ATOM 31235 C C . ALA A 1 44 ? -2.917 3.369 -5.244 1.00 54.04 44 ALA A C 20
ATOM 31236 O O . ALA A 1 44 ? -3.417 3.724 -6.314 1.00 3.42 44 ALA A O 20
ATOM 31243 N N . TYR A 1 45 ? -1.867 2.556 -5.173 1.00 64.21 45 TYR A N 20
ATOM 31244 C CA . TYR A 1 45 ? -1.234 2.018 -6.373 1.00 43.11 45 TYR A CA 20
ATOM 31245 C C . TYR A 1 45 ? -2.155 1.024 -7.074 1.00 23.03 45 TYR A C 20
ATOM 31246 O O . TYR A 1 45 ? -2.097 0.868 -8.293 1.00 13.23 45 TYR A O 20
ATOM 31264 N N . ARG A 1 46 ? -3.008 0.363 -6.299 1.00 62.41 46 ARG A N 20
ATOM 31265 C CA . ARG A 1 46 ? -3.992 -0.560 -6.856 1.00 4.34 46 ARG A CA 20
ATOM 31266 C C . ARG A 1 46 ? -4.985 0.217 -7.721 1.00 71.43 46 ARG A C 20
ATOM 31267 O O . ARG A 1 46 ? -5.382 -0.244 -8.794 1.00 74.23 46 ARG A O 20
ATOM 31288 N N . LYS A 1 47 ? -5.372 1.403 -7.252 1.00 75.42 47 LYS A N 20
ATOM 31289 C CA . LYS A 1 47 ? -6.230 2.293 -8.031 1.00 64.15 47 LYS A CA 20
ATOM 31290 C C . LYS A 1 47 ? -5.541 2.707 -9.328 1.00 44.14 47 LYS A C 20
ATOM 31291 O O . LYS A 1 47 ? -6.161 2.731 -10.393 1.00 13.23 47 LYS A O 20
ATOM 31310 N N . LEU A 1 48 ? -4.256 3.031 -9.229 1.00 55.10 48 LEU A N 20
ATOM 31311 C CA . LEU A 1 48 ? -3.466 3.407 -10.398 1.00 24.33 48 LEU A CA 20
ATOM 31312 C C . LEU A 1 48 ? -3.391 2.253 -11.388 1.00 13.15 48 LEU A C 20
ATOM 31313 O O . LEU A 1 48 ? -3.611 2.432 -12.585 1.00 71.33 48 LEU A O 20
ATOM 31329 N N . GLY A 1 49 ? -3.100 1.069 -10.880 1.00 54.31 49 GLY A N 20
ATOM 31330 C CA . GLY A 1 49 ? -3.021 -0.098 -11.728 1.00 15.51 49 GLY A CA 20
ATOM 31331 C C . GLY A 1 49 ? -1.632 -0.696 -11.747 1.00 31.23 49 GLY A C 20
ATOM 31332 O O . GLY A 1 49 ? -1.399 -1.727 -12.381 1.00 1.31 49 GLY A O 20
ATOM 31336 N N . ASP A 1 50 ? -0.703 -0.048 -11.056 1.00 41.23 50 ASP A N 20
ATOM 31337 C CA . ASP A 1 50 ? 0.665 -0.544 -10.974 1.00 40.44 50 ASP A CA 20
ATOM 31338 C C . ASP A 1 50 ? 0.750 -1.625 -9.908 1.00 21.32 50 ASP A C 20
ATOM 31339 O O . ASP A 1 50 ? 0.832 -1.334 -8.712 1.00 33.11 50 ASP A O 20
ATOM 31348 N N . TRP A 1 51 ? 0.705 -2.869 -10.348 1.00 45.41 51 TRP A N 20
ATOM 31349 C CA . TRP A 1 51 ? 0.712 -4.002 -9.436 1.00 72.44 51 TRP A CA 20
ATOM 31350 C C . TRP A 1 51 ? 2.072 -4.166 -8.769 1.00 23.41 51 TRP A C 20
ATOM 31351 O O . TRP A 1 51 ? 2.162 -4.654 -7.647 1.00 61.20 51 TRP A O 20
ATOM 31372 N N . GLN A 1 52 ? 3.124 -3.738 -9.454 1.00 34.11 52 GLN A N 20
ATOM 31373 C CA . GLN A 1 52 ? 4.477 -3.870 -8.931 1.00 22.20 52 GLN A CA 20
ATOM 31374 C C . GLN A 1 52 ? 4.664 -2.976 -7.714 1.00 23.42 52 GLN A C 20
ATOM 31375 O O . GLN A 1 52 ? 5.193 -3.407 -6.687 1.00 14.21 52 GLN A O 20
ATOM 31389 N N . LYS A 1 53 ? 4.210 -1.735 -7.829 1.00 65.15 53 LYS A N 20
ATOM 31390 C CA . LYS A 1 53 ? 4.240 -0.806 -6.708 1.00 61.52 53 LYS A CA 20
ATOM 31391 C C . LYS A 1 53 ? 3.366 -1.322 -5.572 1.00 11.41 53 LYS A C 20
ATOM 31392 O O . LYS A 1 53 ? 3.750 -1.264 -4.404 1.00 15.43 53 LYS A O 20
ATOM 31411 N N . ALA A 1 54 ? 2.194 -1.839 -5.927 1.00 40.33 54 ALA A N 20
ATOM 31412 C CA . ALA A 1 54 ? 1.259 -2.367 -4.943 1.00 71.13 54 ALA A CA 20
ATOM 31413 C C . ALA A 1 54 ? 1.875 -3.526 -4.163 1.00 0.33 54 ALA A C 20
ATOM 31414 O O . ALA A 1 54 ? 1.894 -3.509 -2.933 1.00 73.34 54 ALA A O 20
ATOM 31421 N N . LEU A 1 55 ? 2.397 -4.515 -4.888 1.00 25.42 55 LEU A N 20
ATOM 31422 C CA . LEU A 1 55 ? 2.993 -5.702 -4.276 1.00 73.31 55 LEU A CA 20
ATOM 31423 C C . LEU A 1 55 ? 4.079 -5.339 -3.273 1.00 62.24 55 LEU A C 20
ATOM 31424 O O . LEU A 1 55 ? 4.056 -5.803 -2.132 1.00 12.45 55 LEU A O 20
ATOM 31440 N N . ASN A 1 56 ? 5.021 -4.510 -3.703 1.00 10.40 56 ASN A N 20
ATOM 31441 C CA . ASN A 1 56 ? 6.142 -4.121 -2.855 1.00 0.12 56 ASN A CA 20
ATOM 31442 C C . ASN A 1 56 ? 5.665 -3.451 -1.577 1.00 72.40 56 ASN A C 20
ATOM 31443 O O . ASN A 1 56 ? 6.156 -3.754 -0.489 1.00 44.45 56 ASN A O 20
ATOM 31454 N N . ASN A 1 57 ? 4.692 -2.559 -1.697 1.00 10.40 57 ASN A N 20
ATOM 31455 C CA . ASN A 1 57 ? 4.200 -1.825 -0.539 1.00 13.44 57 ASN A CA 20
ATOM 31456 C C . ASN A 1 57 ? 3.344 -2.708 0.356 1.00 42.20 57 ASN A C 20
ATOM 31457 O O . ASN A 1 57 ? 3.438 -2.626 1.580 1.00 30.22 57 ASN A O 20
ATOM 31468 N N . TYR A 1 58 ? 2.523 -3.560 -0.250 1.00 65.23 58 TYR A N 20
ATOM 31469 C CA . TYR A 1 58 ? 1.762 -4.538 0.516 1.00 33.10 58 TYR A CA 20
ATOM 31470 C C . TYR A 1 58 ? 2.712 -5.422 1.315 1.00 63.44 58 TYR A C 20
ATOM 31471 O O . TYR A 1 58 ? 2.499 -5.671 2.500 1.00 73.21 58 TYR A O 20
ATOM 31489 N N . GLN A 1 59 ? 3.779 -5.870 0.666 1.00 12.42 59 GLN A N 20
ATOM 31490 C CA . GLN A 1 59 ? 4.758 -6.730 1.310 1.00 33.34 59 GLN A CA 20
ATOM 31491 C C . GLN A 1 59 ? 5.510 -5.959 2.400 1.00 64.45 59 GLN A C 20
ATOM 31492 O O . GLN A 1 59 ? 5.816 -6.510 3.455 1.00 3.13 59 GLN A O 20
ATOM 31506 N N . SER A 1 60 ? 5.774 -4.677 2.151 1.00 63.43 60 SER A N 20
ATOM 31507 C CA . SER A 1 60 ? 6.465 -3.830 3.124 1.00 4.44 60 SER A CA 20
ATOM 31508 C C . SER A 1 60 ? 5.681 -3.760 4.439 1.00 34.15 60 SER A C 20
ATOM 31509 O O . SER A 1 60 ? 6.265 -3.649 5.519 1.00 4.04 60 SER A O 20
ATOM 31517 N N . ALA A 1 61 ? 4.358 -3.841 4.341 1.00 63.32 61 ALA A N 20
ATOM 31518 C CA . ALA A 1 61 ? 3.507 -3.877 5.523 1.00 63.10 61 ALA A CA 20
ATOM 31519 C C . ALA A 1 61 ? 3.607 -5.236 6.213 1.00 20.54 61 ALA A C 20
ATOM 31520 O O . ALA A 1 61 ? 3.661 -5.321 7.442 1.00 13.44 61 ALA A O 20
ATOM 31527 N N . ILE A 1 62 ? 3.655 -6.291 5.405 1.00 41.00 62 ILE A N 20
ATOM 31528 C CA . ILE A 1 62 ? 3.756 -7.660 5.910 1.00 70.54 62 ILE A CA 20
ATOM 31529 C C . ILE A 1 62 ? 5.063 -7.862 6.674 1.00 72.15 62 ILE A C 20
ATOM 31530 O O . ILE A 1 62 ? 5.117 -8.606 7.656 1.00 0.23 62 ILE A O 20
ATOM 31546 N N . GLU A 1 63 ? 6.110 -7.185 6.211 1.00 74.44 63 GLU A N 20
ATOM 31547 C CA . GLU A 1 63 ? 7.422 -7.234 6.850 1.00 70.21 63 GLU A CA 20
ATOM 31548 C C . GLU A 1 63 ? 7.326 -6.909 8.336 1.00 15.40 63 GLU A C 20
ATOM 31549 O O . GLU A 1 63 ? 7.997 -7.527 9.166 1.00 33.11 63 GLU A O 20
ATOM 31561 N N . LEU A 1 64 ? 6.482 -5.944 8.669 1.00 1.41 64 LEU A N 20
ATOM 31562 C CA . LEU A 1 64 ? 6.353 -5.492 10.041 1.00 73.53 64 LEU A CA 20
ATOM 31563 C C . LEU A 1 64 ? 5.487 -6.443 10.855 1.00 15.33 64 LEU A C 20
ATOM 31564 O O . LEU A 1 64 ? 5.832 -6.785 11.987 1.00 25.43 64 LEU A O 20
ATOM 31580 N N . ASN A 1 65 ? 4.370 -6.875 10.286 1.00 73.13 65 ASN A N 20
ATOM 31581 C CA . ASN A 1 65 ? 3.483 -7.800 10.980 1.00 50.23 65 ASN A CA 20
ATOM 31582 C C . ASN A 1 65 ? 2.686 -8.646 9.991 1.00 32.14 65 ASN A C 20
ATOM 31583 O O . ASN A 1 65 ? 2.244 -8.159 8.953 1.00 11.11 65 ASN A O 20
ATOM 31594 N N . PRO A 1 66 ? 2.503 -9.936 10.309 1.00 53.31 66 PRO A N 20
ATOM 31595 C CA . PRO A 1 66 ? 1.739 -10.860 9.471 1.00 3.31 66 PRO A CA 20
ATOM 31596 C C . PRO A 1 66 ? 0.236 -10.759 9.720 1.00 41.54 66 PRO A C 20
ATOM 31597 O O . PRO A 1 66 ? -0.548 -11.560 9.207 1.00 44.12 66 PRO A O 20
ATOM 31608 N N . ASP A 1 67 ? -0.154 -9.775 10.516 1.00 43.44 67 ASP A N 20
ATOM 31609 C CA . ASP A 1 67 ? -1.558 -9.535 10.819 1.00 42.33 67 ASP A CA 20
ATOM 31610 C C . ASP A 1 67 ? -2.139 -8.539 9.834 1.00 34.20 67 ASP A C 20
ATOM 31611 O O . ASP A 1 67 ? -3.344 -8.288 9.818 1.00 34.22 67 ASP A O 20
ATOM 31620 N N . SER A 1 68 ? -1.265 -7.970 9.025 1.00 3.22 68 SER A N 20
ATOM 31621 C CA . SER A 1 68 ? -1.653 -6.991 8.033 1.00 32.23 68 SER A CA 20
ATOM 31622 C C . SER A 1 68 ? -2.567 -7.622 6.987 1.00 11.24 68 SER A C 20
ATOM 31623 O O . SER A 1 68 ? -2.324 -8.742 6.531 1.00 4.11 68 SER A O 20
ATOM 31631 N N . PRO A 1 69 ? -3.636 -6.914 6.595 1.00 72.14 69 PRO A N 20
ATOM 31632 C CA . PRO A 1 69 ? -4.537 -7.366 5.529 1.00 52.13 69 PRO A CA 20
ATOM 31633 C C . PRO A 1 69 ? -3.835 -7.393 4.173 1.00 45.41 69 PRO A C 20
ATOM 31634 O O . PRO A 1 69 ? -4.375 -7.895 3.185 1.00 53.55 69 PRO A O 20
ATOM 31645 N N . ALA A 1 70 ? -2.614 -6.860 4.146 1.00 52.03 70 ALA A N 20
ATOM 31646 C CA . ALA A 1 70 ? -1.799 -6.830 2.940 1.00 72.04 70 ALA A CA 20
ATOM 31647 C C . ALA A 1 70 ? -1.468 -8.241 2.465 1.00 64.30 70 ALA A C 20
ATOM 31648 O O . ALA A 1 70 ? -1.157 -8.450 1.292 1.00 61.35 70 ALA A O 20
ATOM 31655 N N . LEU A 1 71 ? -1.535 -9.208 3.379 1.00 0.22 71 LEU A N 20
ATOM 31656 C CA . LEU A 1 71 ? -1.354 -10.608 3.018 1.00 2.22 71 LEU A CA 20
ATOM 31657 C C . LEU A 1 71 ? -2.419 -11.033 2.017 1.00 73.34 71 LEU A C 20
ATOM 31658 O O . LEU A 1 71 ? -2.109 -11.574 0.954 1.00 25.43 71 LEU A O 20
ATOM 31674 N N . GLN A 1 72 ? -3.672 -10.762 2.361 1.00 23.34 72 GLN A N 20
ATOM 31675 C CA . GLN A 1 72 ? -4.800 -11.113 1.510 1.00 54.32 72 GLN A CA 20
ATOM 31676 C C . GLN A 1 72 ? -4.789 -10.257 0.252 1.00 51.30 72 GLN A C 20
ATOM 31677 O O . GLN A 1 72 ? -5.101 -10.726 -0.844 1.00 1.55 72 GLN A O 20
ATOM 31691 N N . ALA A 1 73 ? -4.399 -9.002 0.421 1.00 61.44 73 ALA A N 20
ATOM 31692 C CA . ALA A 1 73 ? -4.329 -8.061 -0.689 1.00 21.00 73 ALA A CA 20
ATOM 31693 C C . ALA A 1 73 ? -3.304 -8.510 -1.727 1.00 44.31 73 ALA A C 20
ATOM 31694 O O . ALA A 1 73 ? -3.526 -8.374 -2.925 1.00 14.21 73 ALA A O 20
ATOM 31701 N N . ARG A 1 74 ? -2.182 -9.051 -1.272 1.00 10.14 74 ARG A N 20
ATOM 31702 C CA . ARG A 1 74 ? -1.185 -9.576 -2.191 1.00 73.44 74 ARG A CA 20
ATOM 31703 C C . ARG A 1 74 ? -1.738 -10.774 -2.956 1.00 22.40 74 ARG A C 20
ATOM 31704 O O . ARG A 1 74 ? -1.580 -10.863 -4.171 1.00 55.13 74 ARG A O 20
ATOM 31725 N N . LYS A 1 75 ? -2.412 -11.672 -2.243 1.00 24.42 75 LYS A N 20
ATOM 31726 C CA . LYS A 1 75 ? -2.932 -12.899 -2.842 1.00 75.24 75 LYS A CA 20
ATOM 31727 C C . LYS A 1 75 ? -3.867 -12.604 -4.009 1.00 63.53 75 LYS A C 20
ATOM 31728 O O . LYS A 1 75 ? -3.737 -13.205 -5.079 1.00 25.51 75 LYS A O 20
ATOM 31747 N N . MET A 1 76 ? -4.798 -11.676 -3.809 1.00 40.50 76 MET A N 20
ATOM 31748 C CA . MET A 1 76 ? -5.717 -11.291 -4.880 1.00 0.15 76 MET A CA 20
ATOM 31749 C C . MET A 1 76 ? -4.956 -10.674 -6.055 1.00 34.35 76 MET A C 20
ATOM 31750 O O . MET A 1 76 ? -5.253 -10.971 -7.210 1.00 54.45 76 MET A O 20
ATOM 31764 N N . VAL A 1 77 ? -3.958 -9.841 -5.763 1.00 2.24 77 VAL A N 20
ATOM 31765 C CA . VAL A 1 77 ? -3.156 -9.220 -6.816 1.00 42.05 77 VAL A CA 20
ATOM 31766 C C . VAL A 1 77 ? -2.387 -10.278 -7.607 1.00 40.22 77 VAL A C 20
ATOM 31767 O O . VAL A 1 77 ? -2.370 -10.253 -8.838 1.00 64.43 77 VAL A O 20
ATOM 31780 N N . MET A 1 78 ? -1.777 -11.221 -6.892 1.00 71.04 78 MET A N 20
ATOM 31781 C CA . MET A 1 78 ? -1.019 -12.298 -7.527 1.00 54.40 78 MET A CA 20
ATOM 31782 C C . MET A 1 78 ? -1.927 -13.129 -8.424 1.00 50.10 78 MET A C 20
ATOM 31783 O O . MET A 1 78 ? -1.492 -13.643 -9.453 1.00 62.45 78 MET A O 20
ATOM 31797 N N . ASP A 1 79 ? -3.195 -13.242 -8.038 1.00 42.25 79 ASP A N 20
ATOM 31798 C CA . ASP A 1 79 ? -4.177 -13.975 -8.834 1.00 55.33 79 ASP A CA 20
ATOM 31799 C C . ASP A 1 79 ? -4.467 -13.237 -10.135 1.00 31.31 79 ASP A C 20
ATOM 31800 O O . ASP A 1 79 ? -4.529 -13.847 -11.205 1.00 15.55 79 ASP A O 20
ATOM 31809 N N . ILE A 1 80 ? -4.641 -11.921 -10.032 1.00 3.12 80 ILE A N 20
ATOM 31810 C CA . ILE A 1 80 ? -4.786 -11.067 -11.207 1.00 21.05 80 ILE A CA 20
ATOM 31811 C C . ILE A 1 80 ? -3.586 -11.247 -12.135 1.00 55.55 80 ILE A C 20
ATOM 31812 O O . ILE A 1 80 ? -3.736 -11.494 -13.334 1.00 42.43 80 ILE A O 20
ATOM 31828 N N . LEU A 1 81 ? -2.397 -11.157 -11.556 1.00 34.14 81 LEU A N 20
ATOM 31829 C CA . LEU A 1 81 ? -1.158 -11.270 -12.313 1.00 32.12 81 LEU A CA 20
ATOM 31830 C C . LEU A 1 81 ? -1.024 -12.644 -12.955 1.00 22.22 81 LEU A C 20
ATOM 31831 O O . LEU A 1 81 ? -0.655 -12.750 -14.119 1.00 23.21 81 LEU A O 20
ATOM 31847 N N . ASN A 1 82 ? -1.351 -13.683 -12.194 1.00 63.32 82 ASN A N 20
ATOM 31848 C CA . ASN A 1 82 ? -1.310 -15.060 -12.693 1.00 53.31 82 ASN A CA 20
ATOM 31849 C C . ASN A 1 82 ? -2.187 -15.210 -13.937 1.00 33.32 82 ASN A C 20
ATOM 31850 O O . ASN A 1 82 ? -1.892 -16.008 -14.830 1.00 63.21 82 ASN A O 20
ATOM 31861 N N . PHE A 1 83 ? -3.264 -14.436 -13.988 1.00 5.35 83 PHE A N 20
ATOM 31862 C CA . PHE A 1 83 ? -4.172 -14.466 -15.123 1.00 23.24 83 PHE A CA 20
ATOM 31863 C C . PHE A 1 83 ? -3.570 -13.738 -16.323 1.00 72.02 83 PHE A C 20
ATOM 31864 O O . PHE A 1 83 ? -3.800 -14.120 -17.469 1.00 14.42 83 PHE A O 20
ATOM 31881 N N . TYR A 1 84 ? -2.797 -12.693 -16.055 1.00 53.02 84 TYR A N 20
ATOM 31882 C CA . TYR A 1 84 ? -2.213 -11.889 -17.123 1.00 14.03 84 TYR A CA 20
ATOM 31883 C C . TYR A 1 84 ? -0.882 -12.457 -17.613 1.00 24.12 84 TYR A C 20
ATOM 31884 O O . TYR A 1 84 ? -0.816 -13.066 -18.685 1.00 11.34 84 TYR A O 20
ATOM 31902 N N . ASN A 1 85 ? 0.174 -12.277 -16.831 1.00 30.50 85 ASN A N 20
ATOM 31903 C CA . ASN A 1 85 ? 1.514 -12.641 -17.272 1.00 60.34 85 ASN A CA 20
ATOM 31904 C C . ASN A 1 85 ? 2.334 -13.236 -16.135 1.00 54.15 85 ASN A C 20
ATOM 31905 O O . ASN A 1 85 ? 1.967 -13.137 -14.967 1.00 42.43 85 ASN A O 20
ATOM 31916 N N . LYS A 1 86 ? 3.462 -13.840 -16.486 1.00 30.31 86 LYS A N 20
ATOM 31917 C CA . LYS A 1 86 ? 4.299 -14.520 -15.511 1.00 60.33 86 LYS A CA 20
ATOM 31918 C C . LYS A 1 86 ? 5.741 -14.014 -15.596 1.00 21.22 86 LYS A C 20
ATOM 31919 O O . LYS A 1 86 ? 6.669 -14.638 -15.082 1.00 4.30 86 LYS A O 20
ATOM 31938 N N . ASP A 1 87 ? 5.906 -12.862 -16.232 1.00 74.25 87 ASP A N 20
ATOM 31939 C CA . ASP A 1 87 ? 7.225 -12.240 -16.405 1.00 54.14 87 ASP A CA 20
ATOM 31940 C C . ASP A 1 87 ? 7.882 -11.988 -15.057 1.00 5.13 87 ASP A C 20
ATOM 31941 O O . ASP A 1 87 ? 8.949 -12.524 -14.758 1.00 51.12 87 ASP A O 20
ATOM 31950 N N . MET A 1 88 ? 7.231 -11.171 -14.243 1.00 62.40 88 MET A N 20
ATOM 31951 C CA . MET A 1 88 ? 7.718 -10.869 -12.903 1.00 12.22 88 MET A CA 20
ATOM 31952 C C . MET A 1 88 ? 7.091 -11.815 -11.884 1.00 52.14 88 MET A C 20
ATOM 31953 O O . MET A 1 88 ? 7.389 -11.760 -10.692 1.00 14.11 88 MET A O 20
ATOM 31967 N N . TYR A 1 89 ? 6.219 -12.693 -12.363 1.00 12.22 89 TYR A N 20
ATOM 31968 C CA . TYR A 1 89 ? 5.596 -13.679 -11.518 1.00 41.54 89 TYR A CA 20
ATOM 31969 C C . TYR A 1 89 ? 6.597 -14.793 -11.245 1.00 41.24 89 TYR A C 20
ATOM 31970 O O . TYR A 1 89 ? 7.447 -15.077 -12.090 1.00 5.32 89 TYR A O 20
ATOM 31988 N N . ASN A 1 90 ? 6.507 -15.390 -10.055 1.00 13.02 90 ASN A N 20
ATOM 31989 C CA . ASN A 1 90 ? 7.495 -16.367 -9.571 1.00 4.33 90 ASN A CA 20
ATOM 31990 C C . ASN A 1 90 ? 8.773 -15.653 -9.144 1.00 1.11 90 ASN A C 20
ATOM 31991 O O . ASN A 1 90 ? 9.725 -16.276 -8.681 1.00 65.42 90 ASN A O 20
ATOM 32002 N N . GLN A 1 91 ? 8.772 -14.336 -9.305 1.00 71.35 91 GLN A N 20
ATOM 32003 C CA . GLN A 1 91 ? 9.902 -13.508 -8.929 1.00 70.44 91 GLN A CA 20
ATOM 32004 C C . GLN A 1 91 ? 9.559 -12.722 -7.668 1.00 73.42 91 GLN A C 20
ATOM 32005 O O . GLN A 1 91 ? 10.302 -12.749 -6.689 1.00 53.24 91 GLN A O 20
ATOM 32019 N N . LEU A 1 92 ? 8.422 -12.030 -7.699 1.00 71.50 92 LEU A N 20
ATOM 32020 C CA . LEU A 1 92 ? 7.902 -11.359 -6.510 1.00 4.21 92 LEU A CA 20
ATOM 32021 C C . LEU A 1 92 ? 7.477 -12.393 -5.477 1.00 50.02 92 LEU A C 20
ATOM 32022 O O . LEU A 1 92 ? 8.020 -12.453 -4.375 1.00 32.52 92 LEU A O 20
ATOM 32038 N N . GLU A 1 93 ? 6.507 -13.211 -5.843 1.00 33.52 93 GLU A N 20
ATOM 32039 C CA . GLU A 1 93 ? 6.092 -14.323 -5.006 1.00 54.22 93 GLU A CA 20
ATOM 32040 C C . GLU A 1 93 ? 6.472 -15.629 -5.693 1.00 62.33 93 GLU A C 20
ATOM 32041 O O . GLU A 1 93 ? 6.013 -15.917 -6.799 1.00 44.45 93 GLU A O 20
ATOM 32053 N N . HIS A 1 94 ? 7.347 -16.387 -5.050 1.00 41.03 94 HIS A N 20
ATOM 32054 C CA . HIS A 1 94 ? 7.834 -17.652 -5.596 1.00 11.54 94 HIS A CA 20
ATOM 32055 C C . HIS A 1 94 ? 6.723 -18.700 -5.661 1.00 1.15 94 HIS A C 20
ATOM 32056 O O . HIS A 1 94 ? 5.894 -18.797 -4.757 1.00 22.13 94 HIS A O 20
ATOM 32071 N N . HIS A 1 95 ? 6.723 -19.487 -6.730 1.00 13.35 95 HIS A N 20
ATOM 32072 C CA . HIS A 1 95 ? 5.683 -20.483 -6.951 1.00 53.54 95 HIS A CA 20
ATOM 32073 C C . HIS A 1 95 ? 5.976 -21.743 -6.151 1.00 40.33 95 HIS A C 20
ATOM 32074 O O . HIS A 1 95 ? 6.951 -22.447 -6.415 1.00 40.24 95 HIS A O 20
ATOM 32089 N N . HIS A 1 96 ? 5.132 -22.027 -5.175 1.00 72.20 96 HIS A N 20
ATOM 32090 C CA . HIS A 1 96 ? 5.296 -23.217 -4.362 1.00 44.31 96 HIS A CA 20
ATOM 32091 C C . HIS A 1 96 ? 4.133 -24.171 -4.600 1.00 53.52 96 HIS A C 20
ATOM 32092 O O . HIS A 1 96 ? 2.972 -23.778 -4.499 1.00 23.35 96 HIS A O 20
ATOM 32107 N N . HIS A 1 97 ? 4.462 -25.413 -4.931 1.00 1.32 97 HIS A N 20
ATOM 32108 C CA . HIS A 1 97 ? 3.464 -26.429 -5.245 1.00 51.12 97 HIS A CA 20
ATOM 32109 C C . HIS A 1 97 ? 2.528 -26.651 -4.059 1.00 25.53 97 HIS A C 20
ATOM 32110 O O . HIS A 1 97 ? 2.967 -27.033 -2.973 1.00 44.13 97 HIS A O 20
ATOM 32125 N N . HIS A 1 98 ? 1.247 -26.385 -4.268 1.00 71.04 98 HIS A N 20
ATOM 32126 C CA . HIS A 1 98 ? 0.247 -26.560 -3.221 1.00 12.52 98 HIS A CA 20
ATOM 32127 C C . HIS A 1 98 ? -0.054 -28.037 -3.010 1.00 61.01 98 HIS A C 20
ATOM 32128 O O . HIS A 1 98 ? -0.133 -28.801 -3.971 1.00 24.54 98 HIS A O 20
ATOM 32143 N N . HIS A 1 99 ? -0.216 -28.430 -1.754 1.00 12.40 99 HIS A N 20
ATOM 32144 C CA . HIS A 1 99 ? -0.556 -29.811 -1.412 1.00 11.22 99 HIS A CA 20
ATOM 32145 C C . HIS A 1 99 ? -1.064 -29.893 0.021 1.00 75.31 99 HIS A C 20
ATOM 32146 O O . HIS A 1 99 ? -0.475 -29.290 0.922 1.00 42.22 99 HIS A O 20
#

Nearest PDB structures (foldseek):
  2kc7-assembly1_A  TM=9.387E-01  e=1.030E-11  Bacteroides fragilis
  6qdl-assembly1_A  TM=8.049E-01  e=1.856E-01  Caenorhabditis elegans
  5l9t-assembly1_C  TM=8.979E-01  e=3.513E-01  Homo sapiens
  5khr-assembly1_C  TM=7.617E-01  e=1.856E-01  Homo sapiens
  5a31-assembly1_C  TM=6.606E-01  e=2.693E-01  Homo sapiens

Secondary structure (DSSP, 8-state):
--THHHHHHHHHHT-HHHHHHHHHHHHHH-SSTHHHHHHHHHHHHHHHT-HHHHHHHHHHHHHH-TTSTHHHHHHHHHHHHHHH--TTHHHH--SS---

Sequence (99 aa):
MDQLKTIKELINQGDIENALQALEEFLQTEPVGKDEAYYLMGNAYRKLGDWQKALNNYQSAIELNPDSPALQARKMVMDILNFYNKDMYNQLEHHHHHHMDQLKTIKELINQGDIENALQALEEFLQTEPVGKDEAYYLMGNAYRKLGDWQKALNNYQSAIELNPDSPALQARKMVMDILNFYNKDMYNQLEHHHHHHMDQLKTIKELINQGDIENALQALEEFLQTEPVGKDEAYYLMGNAYRKLGDWQKALNNYQSAIELNPDSPALQARKMVMDILNFYNKDMYNQLEHHHHHHMDQLKTIKELINQGDIENALQALEEFLQTEPVGKDEAYYLMGNAYRKLGDWQKALNNYQSAIELNPDSPALQARKMVMDILNFYNKDMYNQLEHHHHHHMDQLKTIKELINQGDIENALQALEEFLQTEPVGKDEAYYLMGNAYRKLGDWQKALNNYQSAIELNPDSPALQARKMVMDILNFYNKDMYNQLEHHHHHHMDQLKTIKELINQGDIENALQALEEFLQTEPVGKDEAYYLMGNAYRKLGDWQKALNNYQSAIELNPDSPALQARKMVMDILNFYNKDMYNQLEHHHHHHMDQLKTIKELINQGDIENALQALEEFLQTEPVGKDEAYYLMGNAYRKLGDWQKALNNYQSAIELNPDSPALQARKMVMDILNFYNKDMYNQLEHHHHHHMDQLKTIKELINQGDIENALQALEEFLQTEPVGKDEAYYLMGNAYRKLGDWQKALNNYQSAIELNPDSPALQARKMVMDILNFYNKDMYNQLEHHHHHHMDQLKTIKELINQGDIENALQALEEFLQTEPVGKDEAYYLMGNAYRKLGDWQKALNNYQSAIELNPDSPALQARKMVMDILNFYNKDMYNQLEHHHHHHMDQLKTIKELINQGDIENALQALEEFLQTEPVGKDEAYYLMGNAYRKLGDWQKALNNYQSAIELNPDSPALQARKMVMDILNFYNKDMYNQLEHHHHHHMDQLKTIKELINQGDIENALQALEEFLQTEPVGKDEAYYLMGNAYRKLGDWQKALNNYQSAIELNPDSPALQARKMVMDILNFYNKDMYNQLEHHHHHHMDQLKTIKELINQGDIENALQALEEFLQTEPVGKDEAYYLMGNAYRKLGDWQKALNNYQSAIELNPDSPALQARKMVMDILNFYNKDMYNQLEHHHHHHMDQLKTIKELINQGDIENALQALEEFLQTEPVGKDEAYYLMGNAYRKLGDWQKALNNYQSAIELNPDSPALQARKMVMDILNFYNKDMYNQLEHHHHHHMDQLKTIKELINQGDIENALQALEEFLQTEPVGKDEAYYLMGNAYRKLGDWQKALNNYQSAIELNPDSPALQARKMVMDILNFYNKDMYNQLEHHHHHHMDQLKTIKELINQGDIENALQALEEFLQTEPVGKDEAYYLMGNAYRKLGDWQKALNNYQSAIELNPDSPALQARKMVMDILNFYNKDMYNQLEHHHHHHMDQLKTIKELINQGDIENALQALEEFLQTEPVGKDEAYYLMGNAYRKLGDWQKALNNYQSAIELNPDSPALQARKMVMDILNFYNKDMYNQLEHHHHHHMDQLKTIKELINQGDIENALQALEEFLQTEPVGKDEAYYLMGNAYRKLGDWQKALNNYQSAIELNPDSPALQARKMVMDILNFYNKDMYNQLEHHHHHHMDQLKTIKELINQGDIENALQALEEFLQTEPVGKDEAYYLMGNAYRKLGDWQKALNNYQSAIELNPDSPALQARKMVMDILNFYNKDMYNQLEHHHHHHMDQLKTIKELINQGDIENALQALEEFLQTEPVGKDEAYYLMGNAYRKLGDWQKALNNYQSAIELNPDSPALQARKMVMDILNFYNKDMYNQLEHHHHHHMDQLKTIKELINQGDIENALQALEEFLQTEPVGKDEAYYLMGNAYRKLGDWQKALNNYQSAIELNPDSPALQARKMVMDILNFYNKDMYNQLEHHHHHH

Solvent-accessible surface area: 6498 Å² total; per-residue (Å²): 227,75,106,8,116,78,5,52,78,32,3,112,135,53,50,4,137,81,0,22,112,29,0,88,118,13,30,160,86,50,115,99,18,49,26,68,0,39,62,11,6,0,30,0,34,96,97,103,34,66,49,65,89,0,4,72,12,4,59,34,0,29,124,76,49,95,140,12,82,0,49,117,15,42,116,74,0,23,99,48,7,62,172,130,64,86,116,52,12,43,144,78,65,137,133,133,86,171,215

B-factor: mean 37.13, std 22.65, range [0.04, 75.4]

Organism: Bacteroides fragilis (strain YCH46) (NCBI:txid295405)